Protein AF-0000000075578824 (afdb_homodimer)

Structure (mmCIF, N/CA/C/O backbone):
data_AF-0000000075578824-model_v1
#
loop_
_entity.id
_entity.type
_entity.pdbx_description
1 polymer 'Uncharacterized protein'
#
loop_
_atom_site.group_PDB
_atom_site.id
_atom_site.type_symbol
_atom_site.label_atom_id
_atom_site.label_alt_id
_atom_site.label_comp_id
_atom_site.label_asym_id
_atom_site.label_entity_id
_atom_site.label_seq_id
_atom_site.pdbx_PDB_ins_code
_atom_site.Cartn_x
_atom_site.Cartn_y
_atom_site.Cartn_z
_atom_site.occupancy
_atom_site.B_iso_or_equiv
_atom_site.auth_seq_id
_atom_site.auth_comp_id
_atom_site.auth_asym_id
_atom_site.auth_atom_id
_atom_site.pdbx_PDB_model_num
ATOM 1 N N . MET A 1 1 ? -4.461 -89.188 -67.562 1 53.19 1 MET A N 1
ATOM 2 C CA . MET A 1 1 ? -3.584 -89.188 -66.375 1 53.19 1 MET A CA 1
ATOM 3 C C . MET A 1 1 ? -4.172 -88.25 -65.312 1 53.19 1 MET A C 1
ATOM 5 O O . MET A 1 1 ? -4.199 -88.625 -64.125 1 53.19 1 MET A O 1
ATOM 9 N N . LEU A 1 2 ? -4.672 -87.188 -65.75 1 63.59 2 LEU A N 1
ATOM 10 C CA . LEU A 1 2 ? -5.406 -86.375 -64.75 1 63.59 2 LEU A CA 1
ATOM 11 C C . LEU A 1 2 ? -6.602 -87.188 -64.25 1 63.59 2 LEU A C 1
ATOM 13 O O . LEU A 1 2 ? -6.867 -87.25 -63.031 1 63.59 2 LEU A O 1
ATOM 17 N N . LYS A 1 3 ? -7.289 -88 -65.188 1 67.94 3 LYS A N 1
ATOM 18 C CA . LYS A 1 3 ? -8.43 -88.812 -64.812 1 67.94 3 LYS A CA 1
ATOM 19 C C . LYS A 1 3 ? -7.996 -90 -63.906 1 67.94 3 LYS A C 1
ATOM 21 O O . LYS A 1 3 ? -8.703 -90.375 -62.969 1 67.94 3 LYS A O 1
ATOM 26 N N . SER A 1 4 ? -6.832 -90.375 -64.125 1 65.44 4 SER A N 1
ATOM 27 C CA . SER A 1 4 ? -6.348 -91.5 -63.344 1 65.44 4 SER A CA 1
ATOM 28 C C . SER A 1 4 ? -6.02 -91.062 -61.906 1 65.44 4 SER A C 1
ATOM 30 O O . SER A 1 4 ? -6.273 -91.812 -60.938 1 65.44 4 SER A O 1
ATOM 32 N N . GLU A 1 5 ? -5.461 -89.812 -61.781 1 72.62 5 GLU A N 1
ATOM 33 C CA . GLU A 1 5 ? -5.148 -89.312 -60.438 1 72.62 5 GLU A CA 1
ATOM 34 C C . GLU A 1 5 ? -6.418 -89.062 -59.656 1 72.62 5 GLU A C 1
ATOM 36 O O . GLU A 1 5 ? -6.484 -89.375 -58.469 1 72.62 5 GLU A O 1
ATOM 41 N N . PHE A 1 6 ? -7.422 -88.562 -60.25 1 75.19 6 PHE A N 1
ATOM 42 C CA . PHE A 1 6 ? -8.695 -88.312 -59.594 1 75.19 6 PHE A CA 1
ATOM 43 C C . PHE A 1 6 ? -9.391 -89.625 -59.281 1 75.19 6 PHE A C 1
ATOM 45 O O . PHE A 1 6 ? -10.062 -89.75 -58.25 1 75.19 6 PHE A O 1
ATOM 52 N N . GLN A 1 7 ? -9.109 -90.562 -60.188 1 72.94 7 GLN A N 1
ATOM 53 C CA . GLN A 1 7 ? -9.664 -91.938 -59.969 1 72.94 7 GLN A CA 1
ATOM 54 C C . GLN A 1 7 ? -8.969 -92.625 -58.812 1 72.94 7 GLN A C 1
ATOM 56 O O . GLN A 1 7 ? -9.609 -93.312 -58 1 72.94 7 GLN A O 1
ATOM 61 N N . ASN A 1 8 ? -7.703 -92.375 -58.812 1 72.38 8 ASN A N 1
ATOM 62 C CA . ASN A 1 8 ? -6.953 -92.875 -57.688 1 72.38 8 ASN A CA 1
ATOM 63 C C . ASN A 1 8 ? -7.375 -92.25 -56.375 1 72.38 8 ASN A C 1
ATOM 65 O O . ASN A 1 8 ? -7.473 -92.875 -55.344 1 72.38 8 ASN A O 1
ATOM 69 N N . LEU A 1 9 ? -7.625 -91 -56.438 1 73.38 9 LEU A N 1
ATOM 70 C CA . LEU A 1 9 ? -8.086 -90.25 -55.25 1 73.38 9 LEU A CA 1
ATOM 71 C C . LEU A 1 9 ? -9.469 -90.75 -54.812 1 73.38 9 LEU A C 1
ATOM 73 O O . LEU A 1 9 ? -9.734 -90.875 -53.625 1 73.38 9 LEU A O 1
ATOM 77 N N . LYS A 1 10 ? -10.203 -91 -55.75 1 73.94 10 LYS A N 1
ATOM 78 C CA . LYS A 1 10 ? -11.547 -91.5 -55.438 1 73.94 10 LYS A CA 1
ATOM 79 C C . LYS A 1 10 ? -11.508 -92.875 -54.844 1 73.94 10 LYS A C 1
ATOM 81 O O . LYS A 1 10 ? -12.359 -93.25 -54.031 1 73.94 10 LYS A O 1
ATOM 86 N N . LYS A 1 11 ? -10.523 -93.625 -55.344 1 77.5 11 LYS A N 1
ATOM 87 C CA . LYS A 1 11 ? -10.438 -95 -54.875 1 77.5 11 LYS A CA 1
ATOM 88 C C . LYS A 1 11 ? -9.805 -95.062 -53.469 1 77.5 11 LYS A C 1
ATOM 90 O O . LYS A 1 11 ? -10.055 -96.062 -52.719 1 77.5 11 LYS A O 1
ATOM 95 N N . ASN A 1 12 ? -9.055 -94 -53.25 1 80.25 12 ASN A N 1
ATOM 96 C CA . ASN A 1 12 ? -8.406 -94 -51.938 1 80.25 12 ASN A CA 1
ATOM 97 C C . ASN A 1 12 ? -9.07 -93 -51 1 80.25 12 ASN A C 1
ATOM 99 O O . ASN A 1 12 ? -8.68 -91.875 -50.938 1 80.25 12 ASN A O 1
ATOM 103 N N . LYS A 1 13 ? -10.047 -93.375 -50.312 1 80.69 13 LYS A N 1
ATOM 104 C CA . LYS A 1 13 ? -10.836 -92.562 -49.406 1 80.69 13 LYS A CA 1
ATOM 105 C C . LYS A 1 13 ? -9.945 -91.875 -48.375 1 80.69 13 LYS A C 1
ATOM 107 O O . LYS A 1 13 ? -10.227 -90.75 -47.938 1 80.69 13 LYS A O 1
ATOM 112 N N . PHE A 1 14 ? -8.867 -92.5 -48.125 1 76.88 14 PHE A N 1
ATOM 113 C CA . PHE A 1 14 ? -7.953 -91.938 -47.156 1 76.88 14 PHE A CA 1
ATOM 114 C C . PHE A 1 14 ? -7.285 -90.688 -47.688 1 76.88 14 PHE A C 1
ATOM 116 O O . PHE A 1 14 ? -7.113 -89.688 -46.938 1 76.88 14 PHE A O 1
ATOM 123 N N . LEU A 1 15 ? -7.004 -90.688 -48.906 1 79.81 15 LEU A N 1
ATOM 124 C CA . LEU A 1 15 ? -6.324 -89.5 -49.5 1 79.81 15 LEU A CA 1
ATOM 125 C C . LEU A 1 15 ? -7.258 -88.312 -49.594 1 79.81 15 LEU A C 1
ATOM 127 O O . LEU A 1 15 ? -6.82 -87.188 -49.438 1 79.81 15 LEU A O 1
ATOM 131 N N . ILE A 1 16 ? -8.5 -88.562 -49.75 1 85.31 16 ILE A N 1
ATOM 132 C CA . ILE A 1 16 ? -9.477 -87.438 -49.812 1 85.31 16 ILE A CA 1
ATOM 133 C C . ILE A 1 16 ? -9.633 -86.812 -48.438 1 85.31 16 ILE A C 1
ATOM 135 O O . ILE A 1 16 ? -9.688 -85.625 -48.312 1 85.31 16 ILE A O 1
ATOM 139 N N . VAL A 1 17 ? -9.672 -87.688 -47.406 1 83.06 17 VAL A N 1
ATOM 140 C CA . VAL A 1 17 ? -9.797 -87.188 -46.062 1 83.06 17 VAL A CA 1
ATOM 141 C C . VAL A 1 17 ? -8.555 -86.375 -45.688 1 83.06 17 VAL A C 1
ATOM 143 O O . VAL A 1 17 ? -8.656 -85.312 -45.031 1 83.06 17 VAL A O 1
ATOM 146 N N . LEU A 1 18 ? -7.492 -86.875 -46.125 1 81.38 18 LEU A N 1
ATOM 147 C CA . LEU A 1 18 ? -6.227 -86.188 -45.875 1 81.38 18 LEU A CA 1
ATOM 148 C C . LEU A 1 18 ? -6.203 -84.812 -46.5 1 81.38 18 LEU A C 1
ATOM 150 O O . LEU A 1 18 ? -5.781 -83.875 -45.844 1 81.38 18 LEU A O 1
ATOM 154 N N . ILE A 1 19 ? -6.652 -84.75 -47.688 1 86.56 19 ILE A N 1
ATOM 155 C CA . ILE A 1 19 ? -6.676 -83.438 -48.406 1 86.56 19 ILE A CA 1
ATOM 156 C C . ILE A 1 19 ? -7.609 -82.5 -47.719 1 86.56 19 ILE A C 1
ATOM 158 O O . ILE A 1 19 ? -7.266 -81.312 -47.531 1 86.56 19 ILE A O 1
ATOM 162 N N . ILE A 1 20 ? -8.703 -82.938 -47.219 1 88.56 20 ILE A N 1
ATOM 163 C CA . ILE A 1 20 ? -9.68 -82.062 -46.531 1 88.56 20 ILE A CA 1
ATOM 164 C C . ILE A 1 20 ? -9.109 -81.562 -45.219 1 88.56 20 ILE A C 1
ATOM 166 O O . ILE A 1 20 ? -9.172 -80.375 -44.906 1 88.56 20 ILE A O 1
ATOM 170 N N . VAL A 1 21 ? -8.547 -82.438 -44.531 1 86.31 21 VAL A N 1
ATOM 171 C CA . VAL A 1 21 ? -8.039 -82.125 -43.188 1 86.31 21 VAL A CA 1
ATOM 172 C C . VAL A 1 21 ? -6.867 -81.188 -43.312 1 86.31 21 VAL A C 1
ATOM 174 O O . VAL A 1 21 ? -6.793 -80.188 -42.594 1 86.31 21 VAL A O 1
ATOM 177 N N . LEU A 1 22 ? -6.016 -81.438 -44.25 1 88.56 22 LEU A N 1
ATOM 178 C CA . LEU A 1 22 ? -4.824 -80.562 -44.406 1 88.56 22 LEU A CA 1
ATOM 179 C C . LEU A 1 22 ? -5.18 -79.25 -44.969 1 88.56 22 LEU A C 1
ATOM 181 O O . LEU A 1 22 ? -4.469 -78.25 -44.75 1 88.56 22 LEU A O 1
ATOM 185 N N . SER A 1 23 ? -6.297 -79.188 -45.719 1 93.62 23 SER A N 1
ATOM 186 C CA . SER A 1 23 ? -6.766 -77.938 -46.219 1 93.62 23 SER A CA 1
ATOM 187 C C . SER A 1 23 ? -7.324 -77.062 -45.125 1 93.62 23 SER A C 1
ATOM 189 O O . SER A 1 23 ? -7.391 -75.812 -45.25 1 93.62 23 SER A O 1
ATOM 191 N N . LEU A 1 24 ? -7.605 -77.625 -43.969 1 94.12 24 LEU A N 1
ATOM 192 C CA . LEU A 1 24 ? -8.219 -76.875 -42.844 1 94.12 24 LEU A CA 1
ATOM 193 C C . LEU A 1 24 ? -7.16 -76.375 -41.875 1 94.12 24 LEU A C 1
ATOM 195 O O . LEU A 1 24 ? -7.441 -75.562 -41 1 94.12 24 LEU A O 1
ATOM 199 N N . VAL A 1 25 ? -5.988 -76.812 -42.031 1 91.25 25 VAL A N 1
ATOM 200 C CA . VAL A 1 25 ? -4.934 -76.562 -41.062 1 91.25 25 VAL A CA 1
ATOM 201 C C . VAL A 1 25 ? -4.711 -75.062 -40.938 1 91.25 25 VAL A C 1
ATOM 203 O O . VAL A 1 25 ? -4.766 -74.5 -39.812 1 91.25 25 VAL A O 1
ATOM 206 N N . PRO A 1 26 ? -4.578 -74.312 -42.062 1 95.88 26 PRO A N 1
ATOM 207 C CA . PRO A 1 26 ? -4.391 -72.875 -41.906 1 95.88 26 PRO A CA 1
ATOM 208 C C . PRO A 1 26 ? -5.602 -72.188 -41.281 1 95.88 26 PRO A C 1
ATOM 210 O O . PRO A 1 26 ? -5.449 -71.25 -40.469 1 95.88 26 PRO A O 1
ATOM 213 N N . THR A 1 27 ? -6.75 -72.688 -41.625 1 97.19 27 THR A N 1
ATOM 214 C CA . THR A 1 27 ? -7.988 -72.125 -41.125 1 97.19 27 THR A CA 1
ATOM 215 C C . THR A 1 27 ? -8.086 -72.25 -39.625 1 97.19 27 THR A C 1
ATOM 217 O O . THR A 1 27 ? -8.422 -71.312 -38.906 1 97.19 27 THR A O 1
ATOM 220 N N . LEU A 1 28 ? -7.777 -73.375 -39.125 1 95.5 28 LEU A N 1
ATOM 221 C CA . LEU A 1 28 ? -7.855 -73.625 -37.688 1 95.5 28 LEU A CA 1
ATOM 222 C C . LEU A 1 28 ? -6.84 -72.75 -36.938 1 95.5 28 LEU A C 1
ATOM 224 O O . LEU A 1 28 ? -7.164 -72.188 -35.906 1 95.5 28 LEU A O 1
ATOM 228 N N . TYR A 1 29 ? -5.684 -72.688 -37.469 1 94.06 29 TYR A N 1
ATOM 229 C CA . TYR A 1 29 ? -4.641 -71.875 -36.781 1 94.06 29 TYR A CA 1
ATOM 230 C C . TYR A 1 29 ? -4.984 -70.438 -36.781 1 94.06 29 TYR A C 1
ATOM 232 O O . TYR A 1 29 ? -4.965 -69.75 -35.719 1 94.06 29 TYR A O 1
ATOM 240 N N . THR A 1 30 ? -5.363 -69.875 -37.906 1 96.94 30 THR A N 1
ATOM 241 C CA . THR A 1 30 ? -5.621 -68.438 -38 1 96.94 30 THR A CA 1
ATOM 242 C C . THR A 1 30 ? -6.836 -68.062 -37.156 1 96.94 30 THR A C 1
ATOM 244 O O . THR A 1 30 ? -6.773 -67.125 -36.344 1 96.94 30 THR A O 1
ATOM 247 N N . THR A 1 31 ? -7.891 -68.875 -37.281 1 96.69 31 THR A N 1
ATOM 248 C CA . THR A 1 31 ? -9.148 -68.5 -36.656 1 96.69 31 THR A CA 1
ATOM 249 C C . THR A 1 31 ? -9.07 -68.688 -35.125 1 96.69 31 THR A C 1
ATOM 251 O O . THR A 1 31 ? -9.453 -67.75 -34.375 1 96.69 31 THR A O 1
ATOM 254 N N . ILE A 1 32 ? -8.492 -69.75 -34.656 1 95.25 32 ILE A N 1
ATOM 255 C CA . ILE A 1 32 ? -8.477 -70 -33.25 1 95.25 32 ILE A CA 1
ATOM 256 C C . ILE A 1 32 ? -7.41 -69.188 -32.562 1 95.25 32 ILE A C 1
ATOM 258 O O . ILE A 1 32 ? -7.691 -68.5 -31.547 1 95.25 32 ILE A O 1
ATOM 262 N N . PHE A 1 33 ? -6.254 -69.062 -33.062 1 93.88 33 PHE A N 1
ATOM 263 C CA . PHE A 1 33 ? -5.168 -68.375 -32.406 1 93.88 33 PHE A CA 1
ATOM 264 C C . PHE A 1 33 ? -5.445 -66.875 -32.375 1 93.88 33 PHE A C 1
ATOM 266 O O . PHE A 1 33 ? -5.32 -66.188 -31.344 1 93.88 33 PHE A O 1
ATOM 273 N N . LEU A 1 34 ? -5.848 -66.312 -33.531 1 95.75 34 LEU A N 1
ATOM 274 C CA . LEU A 1 34 ? -6.094 -64.875 -33.562 1 95.75 34 LEU A CA 1
ATOM 275 C C . LEU A 1 34 ? -7.25 -64.5 -32.656 1 95.75 34 LEU A C 1
ATOM 277 O O . LEU A 1 34 ? -7.246 -63.438 -32.062 1 95.75 34 LEU A O 1
ATOM 281 N N . SER A 1 35 ? -8.211 -65.375 -32.531 1 95.06 35 SER A N 1
ATOM 282 C CA . SER A 1 35 ? -9.32 -65.125 -31.609 1 95.06 35 SER A CA 1
ATOM 283 C C . SER A 1 35 ? -8.828 -64.938 -30.172 1 95.06 35 SER A C 1
ATOM 285 O O . SER A 1 35 ? -9.391 -64.125 -29.422 1 95.06 35 SER A O 1
ATOM 287 N N . SER A 1 36 ? -7.793 -65.562 -29.797 1 93.94 36 SER A N 1
ATOM 288 C CA . SER A 1 36 ? -7.27 -65.5 -28.438 1 93.94 36 SER A CA 1
ATOM 289 C C . SER A 1 36 ? -6.531 -64.188 -28.156 1 93.94 36 SER A C 1
ATOM 291 O O . SER A 1 36 ? -6.422 -63.781 -27.016 1 93.94 36 SER A O 1
ATOM 293 N N . VAL A 1 37 ? -6.023 -63.562 -29.188 1 93.69 37 VAL A N 1
ATOM 294 C CA . VAL A 1 37 ? -5.266 -62.344 -29.016 1 93.69 37 VAL A CA 1
ATOM 295 C C . VAL A 1 37 ? -5.938 -61.219 -29.797 1 93.69 37 VAL A C 1
ATOM 297 O O . VAL A 1 37 ? -5.27 -60.25 -30.234 1 93.69 37 VAL A O 1
ATOM 300 N N . TRP A 1 38 ? -7.242 -61.25 -29.953 1 93.81 38 TRP A N 1
ATOM 301 C CA . TRP A 1 38 ? -7.961 -60.375 -30.875 1 93.81 38 TRP A CA 1
ATOM 302 C C . TRP A 1 38 ? -7.957 -58.938 -30.359 1 93.81 38 TRP A C 1
ATOM 304 O O . TRP A 1 38 ? -7.754 -58 -31.141 1 93.81 38 TRP A O 1
ATOM 314 N N . ASP A 1 39 ? -8.125 -58.719 -29.031 1 92.25 39 ASP A N 1
ATOM 315 C CA . ASP A 1 39 ? -8.266 -57.344 -28.594 1 92.25 39 ASP A CA 1
ATOM 316 C C . ASP A 1 39 ? -7.805 -57.156 -27.156 1 92.25 39 ASP A C 1
ATOM 318 O O . ASP A 1 39 ? -8.547 -56.625 -26.312 1 92.25 39 ASP A O 1
ATOM 322 N N . PRO A 1 40 ? -6.598 -57.438 -26.844 1 91.06 40 PRO A N 1
ATOM 323 C CA . PRO A 1 40 ? -6.117 -57.312 -25.469 1 91.06 40 PRO A CA 1
ATOM 324 C C . PRO A 1 40 ? -6.039 -55.844 -25.016 1 91.06 40 PRO A C 1
ATOM 326 O O . PRO A 1 40 ? -6.297 -55.562 -23.844 1 91.06 40 PRO A O 1
ATOM 329 N N . TYR A 1 41 ? -5.832 -54.938 -25.906 1 88.38 41 TYR A N 1
ATOM 330 C CA . TYR A 1 41 ? -5.66 -53.531 -25.547 1 88.38 41 TYR A CA 1
ATOM 331 C C . TYR A 1 41 ? -6.98 -52.906 -25.109 1 88.38 41 TYR A C 1
ATOM 333 O O . TYR A 1 41 ? -7.012 -52.094 -24.188 1 88.38 41 TYR A O 1
ATOM 341 N N . SER A 1 42 ? -8.055 -53.281 -25.766 1 89.19 42 SER A N 1
ATOM 342 C CA . SER A 1 42 ? -9.359 -52.75 -25.375 1 89.19 42 SER A CA 1
ATOM 343 C C . SER A 1 42 ? -9.836 -53.344 -24.062 1 89.19 42 SER A C 1
ATOM 345 O O . SER A 1 42 ? -10.711 -52.781 -23.406 1 89.19 42 SER A O 1
ATOM 347 N N . LYS A 1 43 ? -9.211 -54.406 -23.625 1 91.31 43 LYS A N 1
ATOM 348 C CA . LYS A 1 43 ? -9.625 -55.094 -22.391 1 91.31 43 LYS A CA 1
ATOM 349 C C . LYS A 1 43 ? -8.664 -54.781 -21.25 1 91.31 43 LYS A C 1
ATOM 351 O O . LYS A 1 43 ? -8.695 -55.469 -20.219 1 91.31 43 LYS A O 1
ATOM 356 N N . ILE A 1 44 ? -7.887 -53.812 -21.422 1 90.81 44 ILE A N 1
ATOM 357 C CA . ILE A 1 44 ? -6.871 -53.469 -20.438 1 90.81 44 ILE A CA 1
ATOM 358 C C . ILE A 1 44 ? -7.539 -53.094 -19.109 1 90.81 44 ILE A C 1
ATOM 360 O O . ILE A 1 44 ? -6.961 -53.281 -18.047 1 90.81 44 ILE A O 1
ATOM 364 N N . SER A 1 45 ? -8.773 -52.625 -19.125 1 92.12 45 SER A N 1
ATOM 365 C CA . SER A 1 45 ? -9.531 -52.281 -17.922 1 92.12 45 SER A CA 1
ATOM 366 C C . SER A 1 45 ? -9.805 -53.5 -17.062 1 92.12 45 SER A C 1
ATOM 368 O O . SER A 1 45 ? -10.211 -53.375 -15.906 1 92.12 45 SER A O 1
ATOM 370 N N . GLN A 1 46 ? -9.523 -54.656 -17.641 1 92.88 46 GLN A N 1
ATOM 371 C CA . GLN A 1 46 ? -9.766 -55.906 -16.906 1 92.88 46 GLN A CA 1
ATOM 372 C C . GLN A 1 46 ? -8.477 -56.438 -16.281 1 92.88 46 GLN A C 1
ATOM 374 O O . GLN A 1 46 ? -8.477 -57.469 -15.656 1 92.88 46 GLN A O 1
ATOM 379 N N . LEU A 1 47 ? -7.418 -55.719 -16.453 1 94.44 47 LEU A N 1
ATOM 380 C CA . LEU A 1 47 ? -6.152 -56.094 -15.859 1 94.44 47 LEU A CA 1
ATOM 381 C C . LEU A 1 47 ? -6.156 -55.844 -14.359 1 94.44 47 LEU A C 1
ATOM 383 O O . LEU A 1 47 ? -6.176 -54.688 -13.93 1 94.44 47 LEU A O 1
ATOM 387 N N . PRO A 1 48 ? -6.094 -56.812 -13.539 1 95.5 48 PRO A N 1
ATOM 388 C CA . PRO A 1 48 ? -6.238 -56.625 -12.094 1 95.5 48 PRO A CA 1
ATOM 389 C C . PRO A 1 48 ? -5.016 -55.969 -11.469 1 95.5 48 PRO A C 1
ATOM 391 O O . PRO A 1 48 ? -3.889 -56.406 -11.672 1 95.5 48 PRO A O 1
ATOM 394 N N . VAL A 1 49 ? -5.242 -54.906 -10.727 1 96.44 49 VAL A N 1
ATOM 395 C CA . VAL A 1 49 ? -4.227 -54.156 -10 1 96.44 49 VAL A CA 1
ATOM 396 C C . VAL A 1 49 ? -4.703 -53.906 -8.57 1 96.44 49 VAL A C 1
ATOM 398 O O . VAL A 1 49 ? -5.859 -53.531 -8.352 1 96.44 49 VAL A O 1
ATOM 401 N N . ALA A 1 50 ? -3.863 -54.156 -7.566 1 97.44 50 ALA A N 1
ATOM 402 C CA . ALA A 1 50 ? -4.211 -53.875 -6.176 1 97.44 50 ALA A CA 1
ATOM 403 C C . ALA A 1 50 ? -3.934 -52.438 -5.816 1 97.44 50 ALA A C 1
ATOM 405 O O . ALA A 1 50 ? -2.857 -51.906 -6.117 1 97.44 50 ALA A O 1
ATOM 406 N N . LEU A 1 51 ? -4.906 -51.781 -5.25 1 97.31 51 LEU A N 1
ATOM 407 C CA . LEU A 1 51 ? -4.781 -50.406 -4.785 1 97.31 51 LEU A CA 1
ATOM 408 C C . LEU A 1 51 ? -4.781 -50.344 -3.262 1 97.31 51 LEU A C 1
ATOM 410 O O . LEU A 1 51 ? -5.742 -50.781 -2.619 1 97.31 51 LEU A O 1
ATOM 414 N N . VAL A 1 52 ? -3.668 -49.875 -2.701 1 98 52 VAL A N 1
ATOM 415 C CA . VAL A 1 52 ? -3.531 -49.688 -1.259 1 98 52 VAL A CA 1
ATOM 416 C C . VAL A 1 52 ? -3.52 -48.219 -0.923 1 98 52 VAL A C 1
ATOM 418 O O . VAL A 1 52 ? -2.564 -47.5 -1.25 1 98 52 VAL A O 1
ATOM 421 N N . ASN A 1 53 ? -4.555 -47.719 -0.282 1 97.69 53 ASN A N 1
ATOM 422 C CA . ASN A 1 53 ? -4.633 -46.312 0.126 1 97.69 53 ASN A CA 1
ATOM 423 C C . ASN A 1 53 ? -4.398 -46.156 1.626 1 97.69 53 ASN A C 1
ATOM 425 O O . ASN A 1 53 ? -5.262 -46.5 2.434 1 97.69 53 ASN A O 1
ATOM 429 N N . GLU A 1 54 ? -3.262 -45.625 2.008 1 97.62 54 GLU A N 1
ATOM 430 C CA . GLU A 1 54 ? -2.926 -45.375 3.406 1 97.62 54 GLU A CA 1
ATOM 431 C C . GLU A 1 54 ? -2.9 -43.906 3.715 1 97.62 54 GLU A C 1
ATOM 433 O O . GLU A 1 54 ? -2.506 -43.5 4.809 1 97.62 54 GLU A O 1
ATOM 438 N N . ASP A 1 55 ? -3.33 -43.094 2.781 1 97 55 ASP A N 1
ATOM 439 C CA . ASP A 1 55 ? -3.24 -41.656 2.883 1 97 55 ASP A CA 1
ATOM 440 C C . ASP A 1 55 ? -4.102 -41.125 4.031 1 97 55 ASP A C 1
ATOM 442 O O . ASP A 1 55 ? -5.188 -41.656 4.289 1 97 55 ASP A O 1
ATOM 446 N N . LYS A 1 56 ? -3.619 -40.062 4.707 1 96.31 56 LYS A N 1
ATOM 447 C CA . LYS A 1 56 ? -4.367 -39.375 5.738 1 96.31 56 LYS A CA 1
ATOM 448 C C . LYS A 1 56 ? -4.684 -37.938 5.305 1 96.31 56 LYS A C 1
ATOM 450 O O . LYS A 1 56 ? -3.861 -37.281 4.664 1 96.31 56 LYS A O 1
ATOM 455 N N . THR A 1 57 ? -5.883 -37.531 5.68 1 93 57 THR A N 1
ATOM 456 C CA . THR A 1 57 ? -6.297 -36.188 5.363 1 93 57 THR A CA 1
ATOM 457 C C . THR A 1 57 ? -5.434 -35.156 6.105 1 93 57 THR A C 1
ATOM 459 O O . THR A 1 57 ? -4.879 -35.469 7.164 1 93 57 THR A O 1
ATOM 462 N N . CYS A 1 58 ? -5.242 -34.031 5.48 1 91.44 58 CYS A N 1
ATOM 463 C CA . CYS A 1 58 ? -4.469 -32.969 6.098 1 91.44 58 CYS A CA 1
ATOM 464 C C . CYS A 1 58 ? -5.09 -31.609 5.805 1 91.44 58 CYS A C 1
ATOM 466 O O . CYS A 1 58 ? -5.793 -31.438 4.805 1 91.44 58 CYS A O 1
ATOM 468 N N . ASP A 1 59 ? -4.969 -30.672 6.715 1 88.25 59 ASP A N 1
ATOM 469 C CA . ASP A 1 59 ? -5.434 -29.312 6.508 1 88.25 59 ASP A CA 1
ATOM 470 C C . ASP A 1 59 ? -4.34 -28.438 5.883 1 88.25 59 ASP A C 1
ATOM 472 O O . ASP A 1 59 ? -3.176 -28.531 6.277 1 88.25 59 ASP A O 1
ATOM 476 N N . TYR A 1 60 ? -4.66 -27.703 4.758 1 82 60 TYR A N 1
ATOM 477 C CA . TYR A 1 60 ? -3.771 -26.734 4.113 1 82 60 TYR A CA 1
ATOM 478 C C . TYR A 1 60 ? -4.465 -25.406 3.922 1 82 60 TYR A C 1
ATOM 480 O O . TYR A 1 60 ? -5.234 -25.219 2.977 1 82 60 TYR A O 1
ATOM 488 N N . ASN A 1 61 ? -4.098 -24.422 4.754 1 76.56 61 ASN A N 1
ATOM 489 C CA . ASN A 1 61 ? -4.621 -23.062 4.699 1 76.56 61 ASN A CA 1
ATOM 490 C C . ASN A 1 61 ? -6.148 -23.047 4.68 1 76.56 61 ASN A C 1
ATOM 492 O O . ASN A 1 61 ? -6.754 -22.406 3.824 1 76.56 61 ASN A O 1
ATOM 496 N N . GLY A 1 62 ? -6.836 -23.969 5.48 1 79.12 62 GLY A N 1
ATOM 497 C CA . GLY A 1 62 ? -8.281 -23.984 5.613 1 79.12 62 GLY A CA 1
ATOM 498 C C . GLY A 1 62 ? -8.961 -24.953 4.664 1 79.12 62 GLY A C 1
ATOM 499 O O . GLY A 1 62 ? -10.172 -25.141 4.719 1 79.12 62 GLY A O 1
ATOM 500 N N . THR A 1 63 ? -8.195 -25.469 3.721 1 78.69 63 THR A N 1
ATOM 501 C CA . THR A 1 63 ? -8.75 -26.453 2.803 1 78.69 63 THR A CA 1
ATOM 502 C C . THR A 1 63 ? -8.32 -27.859 3.209 1 78.69 63 THR A C 1
ATOM 504 O O . THR A 1 63 ? -7.133 -28.109 3.443 1 78.69 63 THR A O 1
ATOM 507 N N . THR A 1 64 ? -9.258 -28.703 3.395 1 88.94 64 THR A N 1
ATOM 508 C CA . THR A 1 64 ? -8.961 -30.094 3.713 1 88.94 64 THR A CA 1
ATOM 509 C C . THR A 1 64 ? -8.484 -30.844 2.469 1 88.94 64 THR A C 1
ATOM 511 O O . THR A 1 64 ? -9.188 -30.891 1.459 1 88.94 64 THR A O 1
ATOM 514 N N . LEU A 1 65 ? -7.23 -31.344 2.514 1 89.12 65 LEU A N 1
ATOM 515 C CA . LEU A 1 65 ? -6.672 -32.125 1.423 1 89.12 65 LEU A CA 1
ATOM 516 C C . LEU A 1 65 ? -6.891 -33.625 1.661 1 89.12 65 LEU A C 1
ATOM 518 O O . LEU A 1 65 ? -6.434 -34.188 2.666 1 89.12 65 LEU A O 1
ATOM 522 N N . LYS A 1 66 ? -7.688 -34.219 0.851 1 95.56 66 LYS A N 1
ATOM 523 C CA . LYS A 1 66 ? -7.945 -35.656 0.873 1 95.56 66 LYS A CA 1
ATOM 524 C C . LYS A 1 66 ? -7.625 -36.281 -0.476 1 95.56 66 LYS A C 1
ATOM 526 O O . LYS A 1 66 ? -8.477 -36.938 -1.07 1 95.56 66 LYS A O 1
ATOM 531 N N . ILE A 1 67 ? -6.387 -36.156 -0.888 1 93.06 67 ILE A N 1
ATOM 532 C CA . ILE A 1 67 ? -5.984 -36.469 -2.254 1 93.06 67 ILE A CA 1
ATOM 533 C C . ILE A 1 67 ? -6.027 -38 -2.463 1 93.06 67 ILE A C 1
ATOM 535 O O . ILE A 1 67 ? -6.473 -38.469 -3.51 1 93.06 67 ILE A O 1
ATOM 539 N N . GLY A 1 68 ? -5.59 -38.75 -1.476 1 95.12 68 GLY A N 1
ATOM 540 C CA . GLY A 1 68 ? -5.633 -40.219 -1.584 1 95.12 68 GLY A CA 1
ATOM 541 C C . GLY A 1 68 ? -7.039 -40.75 -1.744 1 95.12 68 GLY A C 1
ATOM 542 O O . GLY A 1 68 ? -7.281 -41.625 -2.576 1 95.12 68 GLY A O 1
ATOM 543 N N . GLU A 1 69 ? -7.91 -40.25 -0.961 1 95 69 GLU A N 1
ATOM 544 C CA . GLU A 1 69 ? -9.312 -40.656 -1.042 1 95 69 GLU A CA 1
ATOM 545 C C . GLU A 1 69 ? -9.914 -40.281 -2.393 1 95 69 GLU A C 1
ATOM 547 O O . GLU A 1 69 ? -10.633 -41.062 -2.998 1 95 69 GLU A O 1
ATOM 552 N N . GLU A 1 70 ? -9.672 -39.125 -2.838 1 91.94 70 GLU A N 1
ATOM 553 C CA . GLU A 1 70 ? -10.195 -38.656 -4.121 1 91.94 70 GLU A CA 1
ATOM 554 C C . GLU A 1 70 ? -9.625 -39.469 -5.273 1 91.94 70 GLU A C 1
ATOM 556 O O . GLU A 1 70 ? -10.352 -39.812 -6.215 1 91.94 70 GLU A O 1
ATOM 561 N N . LEU A 1 71 ? -8.375 -39.688 -5.168 1 92.25 71 LEU A N 1
ATOM 562 C CA . LEU A 1 71 ? -7.738 -40.531 -6.188 1 92.25 71 LEU A CA 1
ATOM 563 C C . LEU A 1 71 ? -8.352 -41.938 -6.215 1 92.25 71 LEU A C 1
ATOM 565 O O . LEU A 1 71 ? -8.68 -42.438 -7.289 1 92.25 71 LEU A O 1
ATOM 569 N N . THR A 1 72 ? -8.523 -42.5 -5.047 1 95.38 72 THR A N 1
ATOM 570 C CA . THR A 1 72 ? -9.125 -43.812 -4.945 1 95.38 72 THR A CA 1
ATOM 571 C C . THR A 1 72 ? -10.508 -43.844 -5.582 1 95.38 72 THR A C 1
ATOM 573 O O . THR A 1 72 ? -10.828 -44.719 -6.379 1 95.38 72 THR A O 1
ATOM 576 N N . LYS A 1 73 ? -11.297 -42.875 -5.285 1 93.44 73 LYS A N 1
ATOM 577 C CA . LYS A 1 73 ? -12.641 -42.781 -5.844 1 93.44 73 LYS A CA 1
ATOM 578 C C . LYS A 1 73 ? -12.602 -42.625 -7.363 1 93.44 73 LYS A C 1
ATOM 580 O O . LYS A 1 73 ? -13.375 -43.25 -8.07 1 93.44 73 LYS A O 1
ATOM 585 N N . THR A 1 74 ? -11.719 -41.812 -7.871 1 90.19 74 THR A N 1
ATOM 586 C CA . THR A 1 74 ? -11.578 -41.594 -9.305 1 90.19 74 THR A CA 1
ATOM 587 C C . THR A 1 74 ? -11.18 -42.875 -10.023 1 90.19 74 THR A C 1
ATOM 589 O O . THR A 1 74 ? -11.734 -43.219 -11.07 1 90.19 74 THR A O 1
ATOM 592 N N . LEU A 1 75 ? -10.227 -43.562 -9.438 1 91.44 75 LEU A N 1
ATOM 593 C CA . LEU A 1 75 ? -9.727 -44.812 -10.055 1 91.44 75 LEU A CA 1
ATOM 594 C C . LEU A 1 75 ? -10.797 -45.875 -10.055 1 91.44 75 LEU A C 1
ATOM 596 O O . LEU A 1 75 ? -10.891 -46.656 -11.008 1 91.44 75 LEU A O 1
ATOM 600 N N . GLU A 1 76 ? -11.617 -45.906 -9.07 1 90.25 76 GLU A N 1
ATOM 601 C CA . GLU A 1 76 ? -12.711 -46.844 -8.984 1 90.25 76 GLU A CA 1
ATOM 602 C C . GLU A 1 76 ? -13.828 -46.5 -9.961 1 90.25 76 GLU A C 1
ATOM 604 O O . GLU A 1 76 ? -14.523 -47.406 -10.461 1 90.25 76 GLU A O 1
ATOM 609 N N . THR A 1 77 ? -14.008 -45.25 -10.273 1 90.12 77 THR A N 1
ATOM 610 C CA . THR A 1 77 ? -15.086 -44.781 -11.148 1 90.12 77 THR A CA 1
ATOM 611 C C . THR A 1 77 ? -14.672 -44.906 -12.609 1 90.12 77 THR A C 1
ATOM 613 O O . THR A 1 77 ? -15.422 -45.406 -13.438 1 90.12 77 THR A O 1
ATOM 616 N N . GLU A 1 78 ? -13.406 -44.406 -12.922 1 88.06 78 GLU A N 1
ATOM 617 C CA . GLU A 1 78 ? -12.961 -44.344 -14.312 1 88.06 78 GLU A CA 1
ATOM 618 C C . GLU A 1 78 ? -12.445 -45.719 -14.766 1 88.06 78 GLU A C 1
ATOM 620 O O . GLU A 1 78 ? -12.477 -46.031 -15.953 1 88.06 78 GLU A O 1
ATOM 625 N N . LYS A 1 79 ? -11.914 -46.438 -13.875 1 90.69 79 LYS A N 1
ATOM 626 C CA . LYS A 1 79 ? -11.461 -47.812 -14.078 1 90.69 79 LYS A CA 1
ATOM 627 C C . LYS A 1 79 ? -10.516 -47.938 -15.266 1 90.69 79 LYS A C 1
ATOM 629 O O . LYS A 1 79 ? -10.734 -48.75 -16.172 1 90.69 79 LYS A O 1
ATOM 634 N N . PRO A 1 80 ? -9.422 -47.094 -15.258 1 89 80 PRO A N 1
ATOM 635 C CA . PRO A 1 80 ? -8.43 -47.281 -16.312 1 89 80 PRO A CA 1
ATOM 636 C C . PRO A 1 80 ? -7.777 -48.656 -16.281 1 89 80 PRO A C 1
ATOM 638 O O . PRO A 1 80 ? -7.277 -49.156 -17.297 1 89 80 PRO A O 1
ATOM 641 N N . LEU A 1 81 ? -7.738 -49.312 -15.188 1 93.38 81 LEU A N 1
ATOM 642 C CA . LEU A 1 81 ? -7.383 -50.688 -14.883 1 93.38 81 LEU A CA 1
ATOM 643 C C . LEU A 1 81 ? -8.375 -51.312 -13.898 1 93.38 81 LEU A C 1
ATOM 645 O O . LEU A 1 81 ? -9.266 -50.594 -13.398 1 93.38 81 LEU A O 1
ATOM 649 N N . ALA A 1 82 ? -8.25 -52.594 -13.734 1 94.06 82 ALA A N 1
ATOM 650 C CA . ALA A 1 82 ? -9.148 -53.219 -12.766 1 94.06 82 ALA A CA 1
ATOM 651 C C . ALA A 1 82 ? -8.602 -53.094 -11.352 1 94.06 82 ALA A C 1
ATOM 653 O O . ALA A 1 82 ? -8.141 -54.062 -10.773 1 94.06 82 ALA A O 1
ATOM 654 N N . PHE A 1 83 ? -8.812 -51.938 -10.82 1 94.62 83 PHE A N 1
ATOM 655 C CA . PHE A 1 83 ? -8.312 -51.625 -9.477 1 94.62 83 PHE A CA 1
ATOM 656 C C . PHE A 1 83 ? -9.172 -52.312 -8.414 1 94.62 83 PHE A C 1
ATOM 658 O O . PHE A 1 83 ? -10.406 -52.219 -8.469 1 94.62 83 PHE A O 1
ATOM 665 N N . VAL A 1 84 ? -8.539 -52.938 -7.477 1 95.75 84 VAL A N 1
ATOM 666 C CA . VAL A 1 84 ? -9.203 -53.531 -6.312 1 95.75 84 VAL A CA 1
ATOM 667 C C . VAL A 1 84 ? -8.594 -52.969 -5.035 1 95.75 84 VAL A C 1
ATOM 669 O O . VAL A 1 84 ? -7.402 -53.156 -4.766 1 95.75 84 VAL A O 1
ATOM 672 N N . SER A 1 85 ? -9.375 -52.312 -4.293 1 96.5 85 SER A N 1
ATOM 673 C CA . SER A 1 85 ? -8.906 -51.719 -3.043 1 96.5 85 SER A CA 1
ATOM 674 C C . SER A 1 85 ? -8.734 -52.812 -1.964 1 96.5 85 SER A C 1
ATOM 676 O O . SER A 1 85 ? -9.703 -53.469 -1.583 1 96.5 85 SER A O 1
ATOM 678 N N . VAL A 1 86 ? -7.523 -52.969 -1.559 1 97.38 86 VAL A N 1
ATOM 679 C CA . VAL A 1 86 ? -7.215 -53.969 -0.534 1 97.38 86 VAL A CA 1
ATOM 680 C C . VAL A 1 86 ? -6.168 -53.406 0.427 1 97.38 86 VAL A C 1
ATOM 682 O O . VAL A 1 86 ? -5.637 -52.312 0.21 1 97.38 86 VAL A O 1
ATOM 685 N N . ASP A 1 87 ? -5.91 -54.094 1.576 1 96.62 87 ASP A N 1
ATOM 686 C CA . ASP A 1 87 ? -4.836 -53.688 2.471 1 96.62 87 ASP A CA 1
ATOM 687 C C . ASP A 1 87 ? -3.48 -54.188 1.967 1 96.62 87 ASP A C 1
ATOM 689 O O . ASP A 1 87 ? -3.412 -54.906 0.98 1 96.62 87 ASP A O 1
ATOM 693 N N . ALA A 1 88 ? -2.445 -53.688 2.52 1 96.75 88 ALA A N 1
ATOM 694 C CA . ALA A 1 88 ? -1.085 -53.969 2.068 1 96.75 88 ALA A CA 1
ATOM 695 C C . ALA A 1 88 ? -0.801 -55.469 2.074 1 96.75 88 ALA A C 1
ATOM 697 O O . ALA A 1 88 ? -0.164 -56 1.156 1 96.75 88 ALA A O 1
ATOM 698 N N . GLN A 1 89 ? -1.311 -56.188 3.049 1 96.94 89 GLN A N 1
ATOM 699 C CA . GLN A 1 89 ? -1.067 -57.625 3.17 1 96.94 89 GLN A CA 1
ATOM 700 C C . GLN A 1 89 ? -1.771 -58.375 2.059 1 96.94 89 GLN A C 1
ATOM 702 O O . GLN A 1 89 ? -1.171 -59.25 1.426 1 96.94 89 GLN A O 1
ATOM 707 N N . ALA A 1 90 ? -2.961 -58.094 1.849 1 97.5 90 ALA A N 1
ATOM 708 C CA . ALA A 1 90 ? -3.721 -58.719 0.78 1 97.5 90 ALA A CA 1
ATOM 709 C C . ALA A 1 90 ? -3.113 -58.438 -0.585 1 97.5 90 ALA A C 1
ATOM 711 O O . ALA A 1 90 ? -3.094 -59.281 -1.47 1 97.5 90 ALA A O 1
ATOM 712 N N . ALA A 1 91 ? -2.668 -57.188 -0.748 1 97.44 91 ALA A N 1
ATOM 713 C CA . ALA A 1 91 ? -2.033 -56.812 -2.002 1 97.44 91 ALA A CA 1
ATOM 714 C C . ALA A 1 91 ? -0.785 -57.625 -2.273 1 97.44 91 ALA A C 1
ATOM 716 O O . ALA A 1 91 ? -0.609 -58.156 -3.375 1 97.44 91 ALA A O 1
ATOM 717 N N . GLN A 1 92 ? 0.063 -57.781 -1.248 1 96.19 92 GLN A N 1
ATOM 718 C CA . GLN A 1 92 ? 1.301 -58.562 -1.395 1 96.19 92 GLN A CA 1
ATOM 719 C C . GLN A 1 92 ? 1.014 -60.031 -1.689 1 96.19 92 GLN A C 1
ATOM 721 O O . GLN A 1 92 ? 1.679 -60.625 -2.529 1 96.19 92 GLN A O 1
ATOM 726 N N . LYS A 1 93 ? 0.066 -60.562 -1.021 1 96.31 93 LYS A N 1
ATOM 727 C CA . LYS A 1 93 ? -0.333 -61.969 -1.271 1 96.31 93 LYS A CA 1
ATOM 728 C C . LYS A 1 93 ? -0.864 -62.125 -2.691 1 96.31 93 LYS A C 1
ATOM 730 O O . LYS A 1 93 ? -0.526 -63.094 -3.373 1 96.31 93 LYS A O 1
ATOM 735 N N . GLY A 1 94 ? -1.701 -61.188 -3.1 1 96.56 94 GLY A N 1
ATOM 736 C CA . GLY A 1 94 ? -2.266 -61.25 -4.438 1 96.56 94 GLY A CA 1
ATOM 737 C C . GLY A 1 94 ? -1.221 -61.156 -5.531 1 96.56 94 GLY A C 1
ATOM 738 O O . GLY A 1 94 ? -1.341 -61.781 -6.578 1 96.56 94 GLY A O 1
ATOM 739 N N . LEU A 1 95 ? -0.2 -60.25 -5.289 1 95.94 95 LEU A N 1
ATOM 740 C CA . LEU A 1 95 ? 0.892 -60.156 -6.25 1 95.94 95 LEU A CA 1
ATOM 741 C C . LEU A 1 95 ? 1.687 -61.438 -6.32 1 95.94 95 LEU A C 1
ATOM 743 O O . LEU A 1 95 ? 2.016 -61.938 -7.41 1 95.94 95 LEU A O 1
ATOM 747 N N . LYS A 1 96 ? 1.911 -62.094 -5.211 1 93.5 96 LYS A N 1
ATOM 748 C CA . LYS A 1 96 ? 2.645 -63.344 -5.109 1 93.5 96 LYS A CA 1
ATOM 749 C C . LYS A 1 96 ? 1.896 -64.5 -5.812 1 93.5 96 LYS A C 1
ATOM 751 O O . LYS A 1 96 ? 2.504 -65.312 -6.52 1 93.5 96 LYS A O 1
ATOM 756 N N . ASP A 1 97 ? 0.601 -64.5 -5.68 1 92.12 97 ASP A N 1
ATOM 757 C CA . ASP A 1 97 ? -0.231 -65.625 -6.191 1 92.12 97 ASP A CA 1
ATOM 758 C C . ASP A 1 97 ? -0.597 -65.375 -7.656 1 92.12 97 ASP A C 1
ATOM 760 O O . ASP A 1 97 ? -1.222 -66.25 -8.289 1 92.12 97 ASP A O 1
ATOM 764 N N . GLY A 1 98 ? -0.248 -64.188 -8.172 1 90 98 GLY A N 1
ATOM 765 C CA . GLY A 1 98 ? -0.545 -63.906 -9.562 1 90 98 GLY A CA 1
ATOM 766 C C . GLY A 1 98 ? -1.946 -63.344 -9.766 1 90 98 GLY A C 1
ATOM 767 O O . GLY A 1 98 ? -2.445 -63.312 -10.898 1 90 98 GLY A O 1
ATOM 768 N N . ASP A 1 99 ? -2.584 -62.969 -8.664 1 93.5 99 ASP A N 1
ATOM 769 C CA . ASP A 1 99 ? -3.924 -62.406 -8.75 1 93.5 99 ASP A CA 1
ATOM 770 C C . ASP A 1 99 ? -3.875 -60.969 -9.258 1 93.5 99 ASP A C 1
ATOM 772 O O . ASP A 1 99 ? -4.824 -60.469 -9.891 1 93.5 99 ASP A O 1
ATOM 776 N N . TYR A 1 100 ? -2.836 -60.312 -8.852 1 95.88 100 TYR A N 1
ATOM 777 C CA . TYR A 1 100 ? -2.594 -58.938 -9.312 1 95.88 100 TYR A CA 1
ATOM 778 C C . TYR A 1 100 ? -1.286 -58.844 -10.086 1 95.88 100 TYR A C 1
ATOM 780 O O . TYR A 1 100 ? -0.322 -59.562 -9.773 1 95.88 100 TYR A O 1
ATOM 788 N N . TYR A 1 101 ? -1.303 -57.938 -11.055 1 95.56 101 TYR A N 1
ATOM 789 C CA . TYR A 1 101 ? -0.092 -57.75 -11.844 1 95.56 101 TYR A CA 1
ATOM 790 C C . TYR A 1 101 ? 0.724 -56.562 -11.328 1 95.56 101 TYR A C 1
ATOM 792 O O . TYR A 1 101 ? 1.895 -56.406 -11.68 1 95.56 101 TYR A O 1
ATOM 800 N N . MET A 1 102 ? 0.088 -55.688 -10.438 1 96.31 102 MET A N 1
ATOM 801 C CA . MET A 1 102 ? 0.73 -54.531 -9.828 1 96.31 102 MET A CA 1
ATOM 802 C C . MET A 1 102 ? 0.051 -54.156 -8.516 1 96.31 102 MET A C 1
ATOM 804 O O . MET A 1 102 ? -1.134 -54.438 -8.328 1 96.31 102 MET A O 1
ATOM 808 N N . ILE A 1 103 ? 0.835 -53.594 -7.625 1 97.56 103 ILE A N 1
ATOM 809 C CA . ILE A 1 103 ? 0.328 -52.938 -6.434 1 97.56 103 ILE A CA 1
ATOM 810 C C . ILE A 1 103 ? 0.608 -51.438 -6.52 1 97.56 103 ILE A C 1
ATOM 812 O O . ILE A 1 103 ? 1.74 -51.031 -6.781 1 97.56 103 ILE A O 1
ATOM 816 N N . VAL A 1 104 ? -0.378 -50.625 -6.402 1 96.69 104 VAL A N 1
ATOM 817 C CA . VAL A 1 104 ? -0.222 -49.188 -6.262 1 96.69 104 VAL A CA 1
ATOM 818 C C . VAL A 1 104 ? -0.499 -48.781 -4.816 1 96.69 104 VAL A C 1
ATOM 820 O O . VAL A 1 104 ? -1.577 -49.031 -4.281 1 96.69 104 VAL A O 1
ATOM 823 N N . THR A 1 105 ? 0.415 -48.125 -4.203 1 97.62 105 THR A N 1
ATOM 824 C CA . THR A 1 105 ? 0.272 -47.719 -2.814 1 97.62 105 THR A CA 1
ATOM 825 C C . THR A 1 105 ? 0.299 -46.188 -2.699 1 97.62 105 THR A C 1
ATOM 827 O O . THR A 1 105 ? 1.24 -45.531 -3.164 1 97.62 105 THR A O 1
ATOM 830 N N . ILE A 1 106 ? -0.725 -45.656 -2.141 1 97.12 106 ILE A N 1
ATOM 831 C CA . ILE A 1 106 ? -0.783 -44.281 -1.726 1 97.12 106 ILE A CA 1
ATOM 832 C C . ILE A 1 106 ? -0.353 -44.156 -0.265 1 97.12 106 ILE A C 1
ATOM 834 O O . ILE A 1 106 ? -1.104 -44.5 0.642 1 97.12 106 ILE A O 1
ATOM 838 N N . PRO A 1 107 ? 0.771 -43.656 -0.004 1 96.44 107 PRO A N 1
ATOM 839 C CA . PRO A 1 107 ? 1.326 -43.688 1.352 1 96.44 107 PRO A CA 1
ATOM 840 C C . PRO A 1 107 ? 0.586 -42.781 2.32 1 96.44 107 PRO A C 1
ATOM 842 O O . PRO A 1 107 ? -0.216 -41.938 1.895 1 96.44 107 PRO A O 1
ATOM 845 N N . GLU A 1 108 ? 0.92 -42.844 3.588 1 96.38 108 GLU A N 1
ATOM 846 C CA . GLU A 1 108 ? 0.234 -42.156 4.684 1 96.38 108 GLU A CA 1
ATOM 847 C C . GLU A 1 108 ? 0.41 -40.625 4.59 1 96.38 108 GLU A C 1
ATOM 849 O O . GLU A 1 108 ? -0.481 -39.875 4.973 1 96.38 108 GLU A O 1
ATOM 854 N N . ASP A 1 109 ? 1.545 -40.188 4.039 1 95.62 109 ASP A N 1
ATOM 855 C CA . ASP A 1 109 ? 1.88 -38.781 4.043 1 95.62 109 ASP A CA 1
ATOM 856 C C . ASP A 1 109 ? 1.606 -38.125 2.682 1 95.62 109 ASP A C 1
ATOM 858 O O . ASP A 1 109 ? 2.154 -37.094 2.361 1 95.62 109 ASP A O 1
ATOM 862 N N . PHE A 1 110 ? 0.793 -38.781 1.888 1 95.75 110 PHE A N 1
ATOM 863 C CA . PHE A 1 110 ? 0.538 -38.312 0.528 1 95.75 110 PHE A CA 1
ATOM 864 C C . PHE A 1 110 ? -0.071 -36.938 0.533 1 95.75 110 PHE A C 1
ATOM 866 O O . PHE A 1 110 ? 0.523 -35.969 0.007 1 95.75 110 PHE A O 1
ATOM 873 N N . SER A 1 111 ? -1.203 -36.688 1.185 1 95.44 111 SER A N 1
ATOM 874 C CA . SER A 1 111 ? -1.849 -35.375 1.288 1 95.44 111 SER A CA 1
ATOM 875 C C . SER A 1 111 ? -0.996 -34.406 2.092 1 95.44 111 SER A C 1
ATOM 877 O O . SER A 1 111 ? -0.918 -33.219 1.759 1 95.44 111 SER A O 1
ATOM 879 N N . LYS A 1 112 ? -0.408 -34.875 3.16 1 95.19 112 LYS A N 1
ATOM 880 C CA . LYS A 1 112 ? 0.47 -34.031 3.969 1 95.19 112 LYS A CA 1
ATOM 881 C C . LYS A 1 112 ? 1.582 -33.406 3.121 1 95.19 112 LYS A C 1
ATOM 883 O O . LYS A 1 112 ? 1.891 -32.219 3.254 1 95.19 112 LYS A O 1
ATOM 888 N N . ASN A 1 113 ? 2.209 -34.25 2.27 1 95.19 113 ASN A N 1
ATOM 889 C CA . ASN A 1 113 ? 3.301 -33.75 1.427 1 95.19 113 ASN A CA 1
ATOM 890 C C . ASN A 1 113 ? 2.824 -32.688 0.449 1 95.19 113 ASN A C 1
ATOM 892 O O . ASN A 1 113 ? 3.559 -31.75 0.151 1 95.19 113 ASN A O 1
ATOM 896 N N . ALA A 1 114 ? 1.6 -32.812 -0.033 1 94.12 114 ALA A N 1
ATOM 897 C CA . ALA A 1 114 ? 1.028 -31.781 -0.906 1 94.12 114 ALA A CA 1
ATOM 898 C C . ALA A 1 114 ? 0.963 -30.422 -0.2 1 94.12 114 ALA A C 1
ATOM 900 O O . ALA A 1 114 ? 1.14 -29.391 -0.829 1 94.12 114 ALA A O 1
ATOM 901 N N . ALA A 1 115 ? 0.768 -30.438 1.092 1 93.44 115 ALA A N 1
ATOM 902 C CA . ALA A 1 115 ? 0.576 -29.219 1.881 1 93.44 115 ALA A CA 1
ATOM 903 C C . ALA A 1 115 ? 1.913 -28.562 2.203 1 93.44 115 ALA A C 1
ATOM 905 O O . ALA A 1 115 ? 1.953 -27.484 2.818 1 93.44 115 ALA A O 1
ATOM 906 N N . THR A 1 116 ? 3.027 -29.109 1.823 1 93 116 THR A N 1
ATOM 907 C CA . THR A 1 116 ? 4.336 -28.594 2.197 1 93 116 THR A CA 1
ATOM 908 C C . THR A 1 116 ? 4.871 -27.656 1.123 1 93 116 THR A C 1
ATOM 910 O O . THR A 1 116 ? 6.027 -27.234 1.176 1 93 116 THR A O 1
ATOM 913 N N . LEU A 1 117 ? 4.074 -27.312 0.044 1 91.12 117 LEU A N 1
ATOM 914 C CA . LEU A 1 117 ? 4.488 -26.5 -1.091 1 91.12 117 LEU A CA 1
ATOM 915 C C . LEU A 1 117 ? 5.191 -25.219 -0.62 1 91.12 117 LEU A C 1
ATOM 917 O O . LEU A 1 117 ? 6.219 -24.844 -1.182 1 91.12 117 LEU A O 1
ATOM 921 N N . MET A 1 118 ? 4.664 -24.594 0.43 1 88 118 MET A N 1
ATOM 922 C CA . MET A 1 118 ? 5.152 -23.281 0.853 1 88 118 MET A CA 1
ATOM 923 C C . MET A 1 118 ? 6.137 -23.422 2.012 1 88 118 MET A C 1
ATOM 925 O O . MET A 1 118 ? 6.508 -22.422 2.635 1 88 118 MET A O 1
ATOM 929 N N . ASN A 1 119 ? 6.512 -24.703 2.412 1 89.94 119 ASN A N 1
ATOM 930 C CA . ASN A 1 119 ? 7.586 -24.922 3.379 1 89.94 119 ASN A CA 1
ATOM 931 C C . ASN A 1 119 ? 8.953 -24.641 2.768 1 89.94 119 ASN A C 1
ATOM 933 O O . ASN A 1 119 ? 9.078 -24.516 1.549 1 89.94 119 ASN A O 1
ATOM 937 N N . THR A 1 120 ? 10.031 -24.531 3.596 1 90.75 120 THR A N 1
ATOM 938 C CA . THR A 1 120 ? 11.398 -24.328 3.143 1 90.75 120 THR A CA 1
ATOM 939 C C . THR A 1 120 ? 11.883 -25.531 2.342 1 90.75 120 THR A C 1
ATOM 941 O O . THR A 1 120 ? 12.625 -25.391 1.372 1 90.75 120 THR A O 1
ATOM 944 N N . ASP A 1 121 ? 11.375 -26.672 2.801 1 92.81 121 ASP A N 1
ATOM 945 C CA . ASP A 1 121 ? 11.742 -27.906 2.131 1 92.81 121 ASP A CA 1
ATOM 946 C C . ASP A 1 121 ? 10.5 -28.719 1.76 1 92.81 121 ASP A C 1
ATOM 948 O O . ASP A 1 121 ? 10.141 -29.672 2.455 1 92.81 121 ASP A O 1
ATOM 952 N N . PRO A 1 122 ? 9.844 -28.328 0.599 1 93.81 122 PRO A N 1
ATOM 953 C CA . PRO A 1 122 ? 8.648 -29.062 0.193 1 93.81 122 PRO A CA 1
ATOM 954 C C . PRO A 1 122 ? 8.953 -30.531 -0.147 1 93.81 122 PRO A C 1
ATOM 956 O O . PRO A 1 122 ? 10.047 -30.844 -0.625 1 93.81 122 PRO A O 1
ATOM 959 N N . GLN A 1 123 ? 8.039 -31.375 0.176 1 94.12 123 GLN A N 1
ATOM 960 C CA . GLN A 1 123 ? 8.156 -32.812 -0.094 1 94.12 123 GLN A CA 1
ATOM 961 C C . GLN A 1 123 ? 7.176 -33.25 -1.178 1 94.12 123 GLN A C 1
ATOM 963 O O . GLN A 1 123 ? 5.977 -32.969 -1.081 1 94.12 123 GLN A O 1
ATOM 968 N N . PRO A 1 124 ? 7.715 -33.906 -2.26 1 94.44 124 PRO A N 1
ATOM 969 C CA . PRO A 1 124 ? 6.793 -34.344 -3.301 1 94.44 124 PRO A CA 1
ATOM 970 C C . PRO A 1 124 ? 5.879 -35.469 -2.822 1 94.44 124 PRO A C 1
ATOM 972 O O . PRO A 1 124 ? 6.188 -36.156 -1.84 1 94.44 124 PRO A O 1
ATOM 975 N N . MET A 1 125 ? 4.707 -35.594 -3.469 1 95.62 125 MET A N 1
ATOM 976 C CA . MET A 1 125 ? 3.809 -36.719 -3.277 1 95.62 125 MET A CA 1
ATOM 977 C C . MET A 1 125 ? 4.324 -37.969 -4.012 1 95.62 125 MET A C 1
ATOM 979 O O . MET A 1 125 ? 4.34 -38 -5.242 1 95.62 125 MET A O 1
ATOM 983 N N . VAL A 1 126 ? 4.691 -39.031 -3.299 1 95.62 126 VAL A N 1
ATOM 984 C CA . VAL A 1 126 ? 5.312 -40.219 -3.92 1 95.62 126 VAL A CA 1
ATOM 985 C C . VAL A 1 126 ? 4.289 -41.344 -4.043 1 95.62 126 VAL A C 1
ATOM 987 O O . VAL A 1 126 ? 3.736 -41.781 -3.039 1 95.62 126 VAL A O 1
ATOM 990 N N . LEU A 1 127 ? 3.947 -41.719 -5.246 1 94.38 127 LEU A N 1
ATOM 991 C CA . LEU A 1 127 ? 3.16 -42.906 -5.516 1 94.38 127 LEU A CA 1
ATOM 992 C C . LEU A 1 127 ? 4.066 -44.125 -5.711 1 94.38 127 LEU A C 1
ATOM 994 O O . LEU A 1 127 ? 4.996 -44.094 -6.52 1 94.38 127 LEU A O 1
ATOM 998 N N . SER A 1 128 ? 3.822 -45.156 -4.934 1 95.44 128 SER A N 1
ATOM 999 C CA . SER A 1 128 ? 4.633 -46.375 -5.059 1 95.44 128 SER A CA 1
ATOM 1000 C C . SER A 1 128 ? 3.896 -47.469 -5.832 1 95.44 128 SER A C 1
ATOM 1002 O O . SER A 1 128 ? 2.695 -47.656 -5.641 1 95.44 128 SER A O 1
ATOM 1004 N N . TYR A 1 129 ? 4.574 -48.125 -6.766 1 94.94 129 TYR A N 1
ATOM 1005 C CA . TYR A 1 129 ? 3.959 -49.25 -7.426 1 94.94 129 TYR A CA 1
ATOM 1006 C C . TYR A 1 129 ? 4.934 -50.438 -7.504 1 94.94 129 TYR A C 1
ATOM 1008 O O . TYR A 1 129 ? 6.145 -50.219 -7.629 1 94.94 129 TYR A O 1
ATOM 1016 N N . GLU A 1 130 ? 4.508 -51.594 -7.281 1 96.31 130 GLU A N 1
ATOM 1017 C CA . GLU A 1 130 ? 5.242 -52.844 -7.348 1 96.31 130 GLU A CA 1
ATOM 1018 C C . GLU A 1 130 ? 4.68 -53.75 -8.438 1 96.31 130 GLU A C 1
ATOM 1020 O O . GLU A 1 130 ? 3.477 -54.031 -8.461 1 96.31 130 GLU A O 1
ATOM 1025 N N . ILE A 1 131 ? 5.57 -54.188 -9.367 1 95.81 131 ILE A N 1
ATOM 1026 C CA . ILE A 1 131 ? 5.129 -55 -10.492 1 95.81 131 ILE A CA 1
ATOM 1027 C C . ILE A 1 131 ? 5.707 -56.406 -10.375 1 95.81 131 ILE A C 1
ATOM 1029 O O . ILE A 1 131 ? 6.625 -56.656 -9.586 1 95.81 131 ILE A O 1
ATOM 1033 N N . ASN A 1 132 ? 5.137 -57.406 -11.102 1 95.19 132 ASN A N 1
ATOM 1034 C CA . ASN A 1 132 ? 5.613 -58.781 -11.211 1 95.19 132 ASN A CA 1
ATOM 1035 C C . ASN A 1 132 ? 5.801 -59.188 -12.672 1 95.19 132 ASN A C 1
ATOM 1037 O O . ASN A 1 132 ? 5.023 -59.969 -13.203 1 95.19 132 ASN A O 1
ATOM 1041 N N . PRO A 1 133 ? 6.898 -58.688 -13.266 1 94.12 133 PRO A N 1
ATOM 1042 C CA . PRO A 1 133 ? 7.105 -59 -14.68 1 94.12 133 PRO A CA 1
ATOM 1043 C C . PRO A 1 133 ? 7.273 -60.5 -14.938 1 94.12 133 PRO A C 1
ATOM 1045 O O . PRO A 1 133 ? 7.051 -60.969 -16.062 1 94.12 133 PRO A O 1
ATOM 1048 N N . GLY A 1 134 ? 7.648 -61.281 -13.977 1 93.62 134 GLY A N 1
ATOM 1049 C CA . GLY A 1 134 ? 7.77 -62.719 -14.125 1 93.62 134 GLY A CA 1
ATOM 1050 C C . GLY A 1 134 ? 6.445 -63.406 -14.406 1 93.62 134 GLY A C 1
ATOM 1051 O O . GLY A 1 134 ? 6.406 -64.438 -15.055 1 93.62 134 GLY A O 1
ATOM 1052 N N . GLU A 1 135 ? 5.395 -62.844 -13.859 1 93.5 135 GLU A N 1
ATOM 1053 C CA . GLU A 1 135 ? 4.066 -63.375 -14.156 1 93.5 135 GLU A CA 1
ATOM 1054 C C . GLU A 1 135 ? 3.66 -63.062 -15.594 1 93.5 135 GLU A C 1
ATOM 1056 O O . GLU A 1 135 ? 3.164 -63.969 -16.297 1 93.5 135 GLU A O 1
ATOM 1061 N N . ASN A 1 136 ? 3.832 -61.875 -16 1 93.62 136 ASN A N 1
ATOM 1062 C CA . ASN A 1 136 ? 3.568 -61.438 -17.375 1 93.62 136 ASN A CA 1
ATOM 1063 C C . ASN A 1 136 ? 4.223 -60.094 -17.672 1 93.62 136 ASN A C 1
ATOM 1065 O O . ASN A 1 136 ? 3.855 -59.062 -17.078 1 93.62 136 ASN A O 1
ATOM 1069 N N . LEU A 1 137 ? 5.141 -60.031 -18.531 1 91 137 LEU A N 1
ATOM 1070 C CA . LEU A 1 137 ? 5.895 -58.812 -18.812 1 91 137 LEU A CA 1
ATOM 1071 C C . LEU A 1 137 ? 5.012 -57.75 -19.469 1 91 137 LEU A C 1
ATOM 1073 O O . LEU A 1 137 ? 5.09 -56.594 -19.141 1 91 137 LEU A O 1
ATOM 1077 N N . PHE A 1 138 ? 4.137 -58.156 -20.422 1 90.12 138 PHE A N 1
ATOM 1078 C CA . PHE A 1 138 ? 3.217 -57.25 -21.094 1 90.12 138 PHE A CA 1
ATOM 1079 C C . PHE A 1 138 ? 2.309 -56.562 -20.078 1 90.12 138 PHE A C 1
ATOM 1081 O O . PHE A 1 138 ? 2.166 -55.344 -20.109 1 90.12 138 PHE A O 1
ATOM 1088 N N . ALA A 1 139 ? 1.767 -57.344 -19.203 1 92.31 139 ALA A N 1
ATOM 1089 C CA . ALA A 1 139 ? 0.879 -56.781 -18.172 1 92.31 139 ALA A CA 1
ATOM 1090 C C . ALA A 1 139 ? 1.61 -55.75 -17.312 1 92.31 139 ALA A C 1
ATOM 1092 O O . ALA A 1 139 ? 1.064 -54.719 -16.984 1 92.31 139 ALA A O 1
ATOM 1093 N N . SER A 1 140 ? 2.797 -56.094 -16.953 1 92.31 140 SER A N 1
ATOM 1094 C CA . SER A 1 140 ? 3.584 -55.219 -16.109 1 92.31 140 SER A CA 1
ATOM 1095 C C . SER A 1 140 ? 3.871 -53.906 -16.828 1 92.31 140 SER A C 1
ATOM 1097 O O . SER A 1 140 ? 3.768 -52.812 -16.219 1 92.31 140 SER A O 1
ATOM 1099 N N . LYS A 1 141 ? 4.211 -53.938 -18.094 1 88.81 141 LYS A N 1
ATOM 1100 C CA . LYS A 1 141 ? 4.496 -52.719 -18.859 1 88.81 141 LYS A CA 1
ATOM 1101 C C . LYS A 1 141 ? 3.246 -51.875 -19.016 1 88.81 141 LYS A C 1
ATOM 1103 O O . LYS A 1 141 ? 3.316 -50.625 -18.906 1 88.81 141 LYS A O 1
ATOM 1108 N N . MET A 1 142 ? 2.115 -52.469 -19.203 1 89.19 142 MET A N 1
ATOM 1109 C CA . MET A 1 142 ? 0.859 -51.719 -19.312 1 89.19 142 MET A CA 1
ATOM 1110 C C . MET A 1 142 ? 0.458 -51.125 -17.969 1 89.19 142 MET A C 1
ATOM 1112 O O . MET A 1 142 ? -0.031 -50 -17.922 1 89.19 142 MET A O 1
ATOM 1116 N N . ALA A 1 143 ? 0.673 -51.906 -16.969 1 90.81 143 ALA A N 1
ATOM 1117 C CA . ALA A 1 143 ? 0.353 -51.438 -15.625 1 90.81 143 ALA A CA 1
ATOM 1118 C C . ALA A 1 143 ? 1.209 -50.219 -15.266 1 90.81 143 ALA A C 1
ATOM 1120 O O . ALA A 1 143 ? 0.714 -49.25 -14.68 1 90.81 143 ALA A O 1
ATOM 1121 N N . ILE A 1 144 ? 2.48 -50.25 -15.625 1 89.88 144 ILE A N 1
ATOM 1122 C CA . ILE A 1 144 ? 3.375 -49.125 -15.367 1 89.88 144 ILE A CA 1
ATOM 1123 C C . ILE A 1 144 ? 2.9 -47.875 -16.141 1 89.88 144 ILE A C 1
ATOM 1125 O O . ILE A 1 144 ? 2.873 -46.781 -15.602 1 89.88 144 ILE A O 1
ATOM 1129 N N . ALA A 1 145 ? 2.557 -48.031 -17.406 1 87.38 145 ALA A N 1
ATOM 1130 C CA . ALA A 1 145 ? 2.027 -46.938 -18.219 1 87.38 145 ALA A CA 1
ATOM 1131 C C . ALA A 1 145 ? 0.78 -46.344 -17.562 1 87.38 145 ALA A C 1
ATOM 1133 O O . ALA A 1 145 ? 0.618 -45.125 -17.531 1 87.38 145 ALA A O 1
ATOM 1134 N N . GLY A 1 146 ? -0.071 -47.219 -17.094 1 87.69 146 GLY A N 1
ATOM 1135 C CA . GLY A 1 146 ? -1.256 -46.75 -16.391 1 87.69 146 GLY A CA 1
ATOM 1136 C C . GLY A 1 146 ? -0.933 -46 -15.125 1 87.69 146 GLY A C 1
ATOM 1137 O O . GLY A 1 146 ? -1.499 -44.938 -14.875 1 87.69 146 GLY A O 1
ATOM 1138 N N . ALA A 1 147 ? -0.038 -46.5 -14.328 1 89.69 147 ALA A N 1
ATOM 1139 C CA . ALA A 1 147 ? 0.372 -45.844 -13.094 1 89.69 147 ALA A CA 1
ATOM 1140 C C . ALA A 1 147 ? 0.988 -44.5 -13.375 1 89.69 147 ALA A C 1
ATOM 1142 O O . ALA A 1 147 ? 0.749 -43.531 -12.633 1 89.69 147 ALA A O 1
ATOM 1143 N N . THR A 1 148 ? 1.79 -44.438 -14.375 1 89 148 THR A N 1
ATOM 1144 C CA . THR A 1 148 ? 2.404 -43.156 -14.773 1 89 148 THR A CA 1
ATOM 1145 C C . THR A 1 148 ? 1.34 -42.156 -15.188 1 89 148 THR A C 1
ATOM 1147 O O . THR A 1 148 ? 1.423 -40.969 -14.828 1 89 148 THR A O 1
ATOM 1150 N N . ALA A 1 149 ? 0.338 -42.625 -15.93 1 88.75 149 ALA A N 1
ATOM 1151 C CA . ALA A 1 149 ? -0.764 -41.75 -16.328 1 88.75 149 ALA A CA 1
ATOM 1152 C C . ALA A 1 149 ? -1.521 -41.25 -15.117 1 88.75 149 ALA A C 1
ATOM 1154 O O . ALA A 1 149 ? -1.899 -40.062 -15.062 1 88.75 149 ALA A O 1
ATOM 1155 N N . ILE A 1 150 ? -1.735 -42.062 -14.172 1 90.75 150 ILE A N 1
ATOM 1156 C CA . ILE A 1 150 ? -2.41 -41.688 -12.93 1 90.75 150 ILE A CA 1
ATOM 1157 C C . ILE A 1 150 ? -1.577 -40.656 -12.18 1 90.75 150 ILE A C 1
ATOM 1159 O O . ILE A 1 150 ? -2.104 -39.656 -11.719 1 90.75 150 ILE A O 1
ATOM 1163 N N . LYS A 1 151 ? -0.327 -40.938 -12 1 91.94 151 LYS A N 1
ATOM 1164 C CA . LYS A 1 151 ? 0.591 -40 -11.344 1 91.94 151 LYS A CA 1
ATOM 1165 C C . LYS A 1 151 ? 0.52 -38.625 -11.984 1 91.94 151 LYS A C 1
ATOM 1167 O O . LYS A 1 151 ? 0.418 -37.625 -11.289 1 91.94 151 LYS A O 1
ATOM 1172 N N . ASN A 1 152 ? 0.551 -38.594 -13.312 1 90.75 152 ASN A N 1
ATOM 1173 C CA . ASN A 1 152 ? 0.503 -37.312 -14.039 1 90.75 152 ASN A CA 1
ATOM 1174 C C . ASN A 1 152 ? -0.839 -36.625 -13.852 1 90.75 152 ASN A C 1
ATOM 1176 O O . ASN A 1 152 ? -0.891 -35.406 -13.719 1 90.75 152 ASN A O 1
ATOM 1180 N N . SER A 1 153 ? -1.865 -37.375 -13.852 1 89.56 153 SER A N 1
ATOM 1181 C CA . SER A 1 153 ? -3.189 -36.812 -13.633 1 89.56 153 SER A CA 1
ATOM 1182 C C . SER A 1 153 ? -3.301 -36.188 -12.25 1 89.56 153 SER A C 1
ATOM 1184 O O . SER A 1 153 ? -3.842 -35.062 -12.109 1 89.56 153 SER A O 1
ATOM 1186 N N . VAL A 1 154 ? -2.824 -36.844 -11.258 1 91.69 154 VAL A N 1
ATOM 1187 C CA . VAL A 1 154 ? -2.812 -36.312 -9.898 1 91.69 154 VAL A CA 1
ATOM 1188 C C . VAL A 1 154 ? -1.966 -35.031 -9.852 1 91.69 154 VAL A C 1
ATOM 1190 O O . VAL A 1 154 ? -2.361 -34.062 -9.234 1 91.69 154 VAL A O 1
ATOM 1193 N N . SER A 1 155 ? -0.796 -35.125 -10.43 1 93.19 155 SER A N 1
ATOM 1194 C CA . SER A 1 155 ? 0.086 -33.969 -10.484 1 93.19 155 SER A CA 1
ATOM 1195 C C . SER A 1 155 ? -0.639 -32.75 -11.047 1 93.19 155 SER A C 1
ATOM 1197 O O . SER A 1 155 ? -0.574 -31.656 -10.469 1 93.19 155 SER A O 1
ATOM 1199 N N . ASN A 1 156 ? -1.368 -32.938 -12.156 1 90.88 156 ASN A N 1
ATOM 1200 C CA . ASN A 1 156 ? -2.104 -31.844 -12.797 1 90.88 156 ASN A CA 1
ATOM 1201 C C . ASN A 1 156 ? -3.191 -31.281 -11.883 1 90.88 156 ASN A C 1
ATOM 1203 O O . ASN A 1 156 ? -3.369 -30.078 -11.797 1 90.88 156 ASN A O 1
ATOM 1207 N N . LYS A 1 157 ? -3.877 -32.156 -11.258 1 89 157 LYS A N 1
ATOM 1208 C CA . LYS A 1 157 ? -4.953 -31.734 -10.367 1 89 157 LYS A CA 1
ATOM 1209 C C . LYS A 1 157 ? -4.406 -30.953 -9.18 1 89 157 LYS A C 1
ATOM 1211 O O . LYS A 1 157 ? -4.988 -29.938 -8.773 1 89 157 LYS A O 1
ATOM 1216 N N . VAL A 1 158 ? -3.359 -31.406 -8.602 1 91.38 158 VAL A N 1
ATOM 1217 C CA . VAL A 1 158 ? -2.74 -30.734 -7.469 1 91.38 158 VAL A CA 1
ATOM 1218 C C . VAL A 1 158 ? -2.197 -29.375 -7.91 1 91.38 158 VAL A C 1
ATOM 1220 O O . VAL A 1 158 ? -2.391 -28.375 -7.223 1 91.38 158 VAL A O 1
ATOM 1223 N N . THR A 1 159 ? -1.571 -29.281 -9.047 1 93.06 159 THR A N 1
ATOM 1224 C CA . THR A 1 159 ? -1.09 -28.016 -9.594 1 93.06 159 THR A CA 1
ATOM 1225 C C . THR A 1 159 ? -2.248 -27.062 -9.828 1 93.06 159 THR A C 1
ATOM 1227 O O . THR A 1 159 ? -2.129 -25.859 -9.562 1 93.06 159 THR A O 1
ATOM 1230 N N . GLN A 1 160 ? -3.312 -27.641 -10.359 1 90.56 160 GLN A N 1
ATOM 1231 C CA . GLN A 1 160 ? -4.512 -26.828 -10.523 1 90.56 160 GLN A CA 1
ATOM 1232 C C . GLN A 1 160 ? -4.969 -26.25 -9.188 1 90.56 160 GLN A C 1
ATOM 1234 O O . GLN A 1 160 ? -5.297 -25.062 -9.102 1 90.56 160 GLN A O 1
ATOM 1239 N N . THR A 1 161 ? -4.98 -27.016 -8.141 1 87.88 161 THR A N 1
ATOM 1240 C CA . THR A 1 161 ? -5.371 -26.562 -6.809 1 87.88 161 THR A CA 1
ATOM 1241 C C . THR A 1 161 ? -4.402 -25.516 -6.285 1 87.88 161 THR A C 1
ATOM 1243 O O . THR A 1 161 ? -4.824 -24.5 -5.73 1 87.88 161 THR A O 1
ATOM 1246 N N . TYR A 1 162 ? -3.066 -25.812 -6.449 1 91.06 162 TYR A N 1
ATOM 1247 C CA . TYR A 1 162 ? -2.066 -24.812 -6.082 1 91.06 162 TYR A CA 1
ATOM 1248 C C . TYR A 1 162 ? -2.344 -23.484 -6.773 1 91.06 162 TYR A C 1
ATOM 1250 O O . TYR A 1 162 ? -2.314 -22.438 -6.133 1 91.06 162 TYR A O 1
ATOM 1258 N N . THR A 1 163 ? -2.67 -23.5 -8.031 1 92.5 163 THR A N 1
ATOM 1259 C CA . THR A 1 163 ? -2.924 -22.312 -8.828 1 92.5 163 THR A CA 1
ATOM 1260 C C . THR A 1 163 ? -4.172 -21.578 -8.328 1 92.5 163 THR A C 1
ATOM 1262 O O . THR A 1 163 ? -4.176 -20.359 -8.211 1 92.5 163 THR A O 1
ATOM 1265 N N . GLU A 1 164 ? -5.211 -22.375 -8.023 1 89.56 164 GLU A N 1
ATOM 1266 C CA . GLU A 1 164 ? -6.434 -21.781 -7.484 1 89.56 164 GLU A CA 1
ATOM 1267 C C . GLU A 1 164 ? -6.156 -21.016 -6.191 1 89.56 164 GLU A C 1
ATOM 1269 O O . GLU A 1 164 ? -6.648 -19.906 -6.004 1 89.56 164 GLU A O 1
ATOM 1274 N N . VAL A 1 165 ? -5.371 -21.609 -5.359 1 86.44 165 VAL A N 1
ATOM 1275 C CA . VAL A 1 165 ? -5.062 -21 -4.074 1 86.44 165 VAL A CA 1
ATOM 1276 C C . VAL A 1 165 ? -4.242 -19.719 -4.293 1 86.44 165 VAL A C 1
ATOM 1278 O O . VAL A 1 165 ? -4.535 -18.672 -3.709 1 86.44 165 VAL A O 1
ATOM 1281 N N . ILE A 1 166 ? -3.234 -19.781 -5.141 1 88.31 166 ILE A N 1
ATOM 1282 C CA . ILE A 1 166 ? -2.389 -18.625 -5.422 1 88.31 166 ILE A CA 1
ATOM 1283 C C . ILE A 1 166 ? -3.225 -17.516 -6.051 1 88.31 166 ILE A C 1
ATOM 1285 O O . ILE A 1 166 ? -3.104 -16.359 -5.672 1 88.31 166 ILE A O 1
ATOM 1289 N N . PHE A 1 167 ? -4.098 -17.859 -7.012 1 89.56 167 PHE A N 1
ATOM 1290 C CA . PHE A 1 167 ? -4.934 -16.875 -7.691 1 89.56 167 PHE A CA 1
ATOM 1291 C C . PHE A 1 167 ? -5.93 -16.25 -6.723 1 89.56 167 PHE A C 1
ATOM 1293 O O . PHE A 1 167 ? -6.234 -15.055 -6.82 1 89.56 167 PHE A O 1
ATOM 1300 N N . LYS A 1 168 ? -6.449 -17.047 -5.812 1 88.31 168 LYS A N 1
ATOM 1301 C CA . LYS A 1 168 ? -7.309 -16.5 -4.766 1 88.31 168 LYS A CA 1
ATOM 1302 C C . LYS A 1 168 ? -6.547 -15.508 -3.891 1 88.31 168 LYS A C 1
ATOM 1304 O O . LYS A 1 168 ? -7.074 -14.453 -3.539 1 88.31 168 LYS A O 1
ATOM 1309 N N . GLN A 1 169 ? -5.344 -15.859 -3.549 1 87.69 169 GLN A N 1
ATOM 1310 C CA . GLN A 1 169 ? -4.512 -14.961 -2.752 1 87.69 169 GLN A CA 1
ATOM 1311 C C . GLN A 1 169 ? -4.188 -13.688 -3.52 1 87.69 169 GLN A C 1
ATOM 1313 O O . GLN A 1 169 ? -4.152 -12.594 -2.938 1 87.69 169 GLN A O 1
ATOM 1318 N N . ILE A 1 170 ? -3.934 -13.781 -4.777 1 89.62 170 ILE A N 1
ATOM 1319 C CA . ILE A 1 170 ? -3.695 -12.617 -5.625 1 89.62 170 ILE A CA 1
ATOM 1320 C C . ILE A 1 170 ? -4.941 -11.734 -5.652 1 89.62 170 ILE A C 1
ATOM 1322 O O . ILE A 1 170 ? -4.84 -10.508 -5.578 1 89.62 170 ILE A O 1
ATOM 1326 N N . SER A 1 171 ? -6.105 -12.352 -5.727 1 90.06 171 SER A N 1
ATOM 1327 C CA . SER A 1 171 ? -7.355 -11.594 -5.703 1 90.06 171 SER A CA 1
ATOM 1328 C C . SER A 1 171 ? -7.512 -10.836 -4.391 1 90.06 171 SER A C 1
ATOM 1330 O O . SER A 1 171 ? -7.953 -9.688 -4.383 1 90.06 171 SER A O 1
ATOM 1332 N N . THR A 1 172 ? -7.168 -11.43 -3.312 1 89.81 172 THR A N 1
ATOM 1333 C CA . THR A 1 172 ? -7.195 -10.773 -2.01 1 89.81 172 THR A CA 1
ATOM 1334 C C . THR A 1 172 ? -6.207 -9.617 -1.97 1 89.81 172 THR A C 1
ATOM 1336 O O . THR A 1 172 ? -6.523 -8.547 -1.444 1 89.81 172 THR A O 1
ATOM 1339 N N . LEU A 1 173 ? -5.09 -9.844 -2.529 1 90.19 173 LEU A N 1
ATOM 1340 C CA . LEU A 1 173 ? -4.082 -8.789 -2.619 1 90.19 173 LEU A CA 1
ATOM 1341 C C . LEU A 1 173 ? -4.578 -7.633 -3.479 1 90.19 173 LEU A C 1
ATOM 1343 O O . LEU A 1 173 ? -4.312 -6.469 -3.176 1 90.19 173 LEU A O 1
ATOM 1347 N N . LYS A 1 174 ? -5.27 -7.961 -4.617 1 91.81 174 LYS A N 1
ATOM 1348 C CA . LYS A 1 174 ? -5.879 -6.941 -5.465 1 91.81 174 LYS A CA 1
ATOM 1349 C C . LYS A 1 174 ? -6.797 -6.031 -4.656 1 91.81 174 LYS A C 1
ATOM 1351 O O . LYS A 1 174 ? -6.672 -4.805 -4.711 1 91.81 174 LYS A O 1
ATOM 1356 N N . THR A 1 175 ? -7.66 -6.547 -3.826 1 92.44 175 THR A N 1
ATOM 1357 C CA . THR A 1 175 ? -8.617 -5.801 -3.021 1 92.44 175 THR A CA 1
ATOM 1358 C C . THR A 1 175 ? -7.906 -4.984 -1.945 1 92.44 175 THR A C 1
ATOM 1360 O O . THR A 1 175 ? -8.203 -3.805 -1.75 1 92.44 175 THR A O 1
ATOM 1363 N N . GLY A 1 176 ? -6.961 -5.688 -1.3 1 92.12 176 GLY A N 1
ATOM 1364 C CA . GLY A 1 176 ? -6.215 -5.012 -0.25 1 92.12 176 GLY A CA 1
ATOM 1365 C C . GLY A 1 176 ? -5.395 -3.842 -0.76 1 92.12 176 GLY A C 1
ATOM 1366 O O . GLY A 1 176 ? -5.387 -2.77 -0.149 1 92.12 176 GLY A O 1
ATOM 1367 N N . LEU A 1 177 ? -4.723 -3.998 -1.867 1 92.31 177 LEU A N 1
ATOM 1368 C CA . LEU A 1 177 ? -3.902 -2.932 -2.432 1 92.31 177 LEU A CA 1
ATOM 1369 C C . LEU A 1 177 ? -4.773 -1.79 -2.947 1 92.31 177 LEU A C 1
ATOM 1371 O O . LEU A 1 177 ? -4.387 -0.622 -2.863 1 92.31 177 LEU A O 1
ATOM 1375 N N . LYS A 1 178 ? -5.941 -2.117 -3.561 1 93.62 178 LYS A N 1
ATOM 1376 C CA . LYS A 1 178 ? -6.879 -1.075 -3.967 1 93.62 178 LYS A CA 1
ATOM 1377 C C . LYS A 1 178 ? -7.348 -0.259 -2.766 1 93.62 178 LYS A C 1
ATOM 1379 O O . LYS A 1 178 ? -7.387 0.972 -2.82 1 93.62 178 LYS A O 1
ATOM 1384 N N . GLN A 1 179 ? -7.664 -0.878 -1.642 1 92.75 179 GLN A N 1
ATOM 1385 C CA . GLN A 1 179 ? -8.062 -0.199 -0.414 1 92.75 179 GLN A CA 1
ATOM 1386 C C . GLN A 1 179 ? -6.934 0.674 0.126 1 92.75 179 GLN A C 1
ATOM 1388 O O . GLN A 1 179 ? -7.172 1.787 0.598 1 92.75 179 GLN A O 1
ATOM 1393 N N . ALA A 1 180 ? -5.762 0.126 0.078 1 93.38 180 ALA A N 1
ATOM 1394 C CA . ALA A 1 180 ? -4.598 0.889 0.522 1 93.38 180 ALA A CA 1
ATOM 1395 C C . ALA A 1 180 ? -4.379 2.117 -0.357 1 93.38 180 ALA A C 1
ATOM 1397 O O . ALA A 1 180 ? -4.07 3.199 0.145 1 93.38 180 ALA A O 1
ATOM 1398 N N . ALA A 1 181 ? -4.508 1.942 -1.676 1 94.31 181 ALA A N 1
ATOM 1399 C CA . ALA A 1 181 ? -4.391 3.061 -2.607 1 94.31 181 ALA A CA 1
ATOM 1400 C C . ALA A 1 181 ? -5.445 4.129 -2.318 1 94.31 181 ALA A C 1
ATOM 1402 O O . ALA A 1 181 ? -5.137 5.32 -2.299 1 94.31 181 ALA A O 1
ATOM 1403 N N . ASP A 1 182 ? -6.656 3.76 -2.016 1 93.88 182 ASP A N 1
ATOM 1404 C CA . ASP A 1 182 ? -7.727 4.688 -1.659 1 93.88 182 ASP A CA 1
ATOM 1405 C C . ASP A 1 182 ? -7.422 5.398 -0.344 1 93.88 182 ASP A C 1
ATOM 1407 O O . ASP A 1 182 ? -7.668 6.602 -0.211 1 93.88 182 ASP A O 1
ATOM 1411 N N . GLY A 1 183 ? -6.98 4.555 0.586 1 94.06 183 GLY A N 1
ATOM 1412 C CA . GLY A 1 183 ? -6.566 5.145 1.848 1 94.06 183 GLY A CA 1
ATOM 1413 C C . GLY A 1 183 ? -5.449 6.16 1.692 1 94.06 183 GLY A C 1
ATOM 1414 O O . GLY A 1 183 ? -5.488 7.234 2.295 1 94.06 183 GLY A O 1
ATOM 1415 N N . ALA A 1 184 ? -4.457 5.883 0.903 1 94.5 184 ALA A N 1
ATOM 1416 C CA . ALA A 1 184 ? -3.355 6.801 0.626 1 94.5 184 ALA A CA 1
ATOM 1417 C C . ALA A 1 184 ? -3.857 8.07 -0.057 1 94.5 184 ALA A C 1
ATOM 1419 O O . ALA A 1 184 ? -3.387 9.172 0.243 1 94.5 184 ALA A O 1
ATOM 1420 N N . LEU A 1 185 ? -4.793 7.93 -1.03 1 93.75 185 LEU A N 1
ATOM 1421 C CA . LEU A 1 185 ? -5.398 9.086 -1.685 1 93.75 185 LEU A CA 1
ATOM 1422 C C . LEU A 1 185 ? -6.148 9.953 -0.676 1 93.75 185 LEU A C 1
ATOM 1424 O O . LEU A 1 185 ? -6.07 11.18 -0.728 1 93.75 185 LEU A O 1
ATOM 1428 N N . ALA A 1 186 ? -6.852 9.328 0.249 1 94 186 ALA A N 1
ATOM 1429 C CA . ALA A 1 186 ? -7.574 10.047 1.297 1 94 186 ALA A CA 1
ATOM 1430 C C . ALA A 1 186 ? -6.609 10.82 2.193 1 94 186 ALA A C 1
ATOM 1432 O O . ALA A 1 186 ? -6.895 11.953 2.592 1 94 186 ALA A O 1
ATOM 1433 N N . ILE A 1 187 ? -5.512 10.227 2.512 1 95.12 187 ILE A N 1
ATOM 1434 C CA . ILE A 1 187 ? -4.477 10.883 3.303 1 95.12 187 ILE A CA 1
ATOM 1435 C C . ILE A 1 187 ? -3.941 12.094 2.549 1 95.12 187 ILE A C 1
ATOM 1437 O O . ILE A 1 187 ? -3.773 13.172 3.131 1 95.12 187 ILE A O 1
ATOM 1441 N N . ASN A 1 188 ? -3.654 11.984 1.252 1 96.19 188 ASN A N 1
ATOM 1442 C CA . ASN A 1 188 ? -3.184 13.102 0.436 1 96.19 188 ASN A CA 1
ATOM 1443 C C . ASN A 1 188 ? -4.211 14.227 0.379 1 96.19 188 ASN A C 1
ATOM 1445 O O . ASN A 1 188 ? -3.859 15.406 0.501 1 96.19 188 ASN A O 1
ATOM 1449 N N . ASP A 1 189 ? -5.5 13.922 0.276 1 94 189 ASP A N 1
ATOM 1450 C CA . ASP A 1 189 ? -6.578 14.906 0.267 1 94 189 ASP A CA 1
ATOM 1451 C C . ASP A 1 189 ? -6.676 15.625 1.61 1 94 189 ASP A C 1
ATOM 1453 O O . ASP A 1 189 ? -6.848 16.844 1.657 1 94 189 ASP A O 1
ATOM 1457 N N . GLY A 1 190 ? -6.602 14.781 2.641 1 94.81 190 GLY A N 1
ATOM 1458 C CA . GLY A 1 190 ? -6.602 15.367 3.971 1 94.81 190 GLY A CA 1
ATOM 1459 C C . GLY A 1 190 ? -5.441 16.312 4.207 1 94.81 190 GLY A C 1
ATOM 1460 O O . GLY A 1 190 ? -5.613 17.375 4.801 1 94.81 190 GLY A O 1
ATOM 1461 N N . THR A 1 191 ? -4.277 15.969 3.729 1 95.38 191 THR A N 1
ATOM 1462 C CA . THR A 1 191 ? -3.098 16.812 3.865 1 95.38 191 THR A CA 1
ATOM 1463 C C . THR A 1 191 ? -3.264 18.109 3.072 1 95.38 191 THR A C 1
ATOM 1465 O O . THR A 1 191 ? -2.812 19.172 3.504 1 95.38 191 THR A O 1
ATOM 1468 N N . ALA A 1 192 ? -3.869 18.031 1.854 1 93.69 192 ALA A N 1
ATOM 1469 C CA . ALA A 1 192 ? -4.148 19.219 1.059 1 93.69 192 ALA A CA 1
ATOM 1470 C C . ALA A 1 192 ? -5.09 20.172 1.799 1 93.69 192 ALA A C 1
ATOM 1472 O O . ALA A 1 192 ? -4.922 21.391 1.752 1 93.69 192 ALA A O 1
ATOM 1473 N N . GLN A 1 193 ? -6.082 19.641 2.512 1 94.12 193 GLN A N 1
ATOM 1474 C CA . GLN A 1 193 ? -6.992 20.453 3.322 1 94.12 193 GLN A CA 1
ATOM 1475 C C . GLN A 1 193 ? -6.254 21.125 4.477 1 94.12 193 GLN A C 1
ATOM 1477 O O . GLN A 1 193 ? -6.508 22.281 4.785 1 94.12 193 GLN A O 1
ATOM 1482 N N . LEU A 1 194 ? -5.348 20.359 5.098 1 95.06 194 LEU A N 1
ATOM 1483 C CA . LEU A 1 194 ? -4.527 20.922 6.168 1 95.06 194 LEU A CA 1
ATOM 1484 C C . LEU A 1 194 ? -3.652 22.062 5.645 1 95.06 194 LEU A C 1
ATOM 1486 O O . LEU A 1 194 ? -3.455 23.062 6.328 1 95.06 194 LEU A O 1
ATOM 1490 N N . GLU A 1 195 ? -3.059 21.891 4.422 1 95.06 195 GLU A N 1
ATOM 1491 C CA . GLU A 1 195 ? -2.244 22.938 3.797 1 95.06 195 GLU A CA 1
ATOM 1492 C C . GLU A 1 195 ? -3.041 24.219 3.609 1 95.06 195 GLU A C 1
ATOM 1494 O O . GLU A 1 195 ? -2.568 25.297 3.951 1 95.06 195 GLU A O 1
ATOM 1499 N N . ASN A 1 196 ? -4.285 24.141 3.125 1 94.69 196 ASN A N 1
ATOM 1500 C CA . ASN A 1 196 ? -5.152 25.297 2.93 1 94.69 196 ASN A CA 1
ATOM 1501 C C . ASN A 1 196 ? -5.5 25.969 4.258 1 94.69 196 ASN A C 1
ATOM 1503 O O . ASN A 1 196 ? -5.48 27.188 4.363 1 94.69 196 ASN A O 1
ATOM 1507 N N . GLY A 1 197 ? -5.836 25.109 5.242 1 94.81 197 GLY A N 1
ATOM 1508 C CA . GLY A 1 197 ? -6.137 25.625 6.566 1 94.81 197 GLY A CA 1
ATOM 1509 C C . GLY A 1 197 ? -4.969 26.375 7.191 1 94.81 197 GLY A C 1
ATOM 1510 O O . GLY A 1 197 ? -5.137 27.469 7.73 1 94.81 197 GLY A O 1
ATOM 1511 N N . ASN A 1 198 ? -3.773 25.766 7.074 1 96.44 198 ASN A N 1
ATOM 1512 C CA . ASN A 1 198 ? -2.586 26.422 7.633 1 96.44 198 ASN A CA 1
ATOM 1513 C C . ASN A 1 198 ? -2.232 27.688 6.871 1 96.44 198 ASN A C 1
ATOM 1515 O O . ASN A 1 198 ? -1.738 28.656 7.465 1 96.44 198 ASN A O 1
ATOM 1519 N N . GLN A 1 199 ? -2.422 27.688 5.52 1 94.31 199 GLN A N 1
ATOM 1520 C CA . GLN A 1 199 ? -2.174 28.891 4.738 1 94.31 199 GLN A CA 1
ATOM 1521 C C . GLN A 1 199 ? -3.045 30.062 5.219 1 94.31 199 GLN A C 1
ATOM 1523 O O . GLN A 1 199 ? -2.576 31.188 5.32 1 94.31 199 GLN A O 1
ATOM 1528 N N . GLN A 1 200 ? -4.328 29.75 5.523 1 94.5 200 GLN A N 1
ATOM 1529 C CA . GLN A 1 200 ? -5.234 30.766 6.051 1 94.5 200 GLN A CA 1
ATOM 1530 C C . GLN A 1 200 ? -4.773 31.25 7.422 1 94.5 200 GLN A C 1
ATOM 1532 O O . GLN A 1 200 ? -4.785 32.469 7.695 1 94.5 200 GLN A O 1
ATOM 1537 N N . ILE A 1 201 ? -4.371 30.312 8.289 1 95.06 201 ILE A N 1
ATOM 1538 C CA . ILE A 1 201 ? -3.885 30.656 9.625 1 95.06 201 ILE A CA 1
ATOM 1539 C C . ILE A 1 201 ? -2.621 31.516 9.5 1 95.06 201 ILE A C 1
ATOM 1541 O O . ILE A 1 201 ? -2.496 32.531 10.164 1 95.06 201 ILE A O 1
ATOM 1545 N N . THR A 1 202 ? -1.683 31.141 8.617 1 95 202 THR A N 1
ATOM 1546 C CA . THR A 1 202 ? -0.435 31.859 8.406 1 95 202 THR A CA 1
ATOM 1547 C C . THR A 1 202 ? -0.709 33.281 7.891 1 95 202 THR A C 1
ATOM 1549 O O . THR A 1 202 ? -0.099 34.25 8.352 1 95 202 THR A O 1
ATOM 1552 N N . ALA A 1 203 ? -1.614 33.438 6.945 1 93.56 203 ALA A N 1
ATOM 1553 C CA . ALA A 1 203 ? -1.983 34.75 6.418 1 93.56 203 ALA A CA 1
ATOM 1554 C C . ALA A 1 203 ? -2.547 35.625 7.516 1 93.56 203 ALA A C 1
ATOM 1556 O O . ALA A 1 203 ? -2.191 36.812 7.609 1 93.56 203 ALA A O 1
ATOM 1557 N N . ASN A 1 204 ? -3.396 35.062 8.352 1 95.56 204 ASN A N 1
ATOM 1558 C CA . ASN A 1 204 ? -4.023 35.844 9.422 1 95.56 204 ASN A CA 1
ATOM 1559 C C . ASN A 1 204 ? -3.031 36.156 10.531 1 95.56 204 ASN A C 1
ATOM 1561 O O . ASN A 1 204 ? -3.115 37.219 11.156 1 95.56 204 ASN A O 1
ATOM 1565 N N . LEU A 1 205 ? -2.105 35.219 10.75 1 94.44 205 LEU A N 1
ATOM 1566 C CA . LEU A 1 205 ? -1.045 35.5 11.719 1 94.44 205 LEU A CA 1
ATOM 1567 C C . LEU A 1 205 ? -0.111 36.594 11.211 1 94.44 205 LEU A C 1
ATOM 1569 O O . LEU A 1 205 ? 0.359 37.406 11.992 1 94.44 205 LEU A O 1
ATOM 1573 N N . THR A 1 206 ? 0.214 36.594 9.922 1 93.44 206 THR A N 1
ATOM 1574 C CA . THR A 1 206 ? 1.008 37.656 9.32 1 93.44 206 THR A CA 1
ATOM 1575 C C . THR A 1 206 ? 0.293 39 9.445 1 93.44 206 THR A C 1
ATOM 1577 O O . THR A 1 206 ? 0.905 40 9.82 1 93.44 206 THR A O 1
ATOM 1580 N N . LYS A 1 207 ? -1.005 39 9.133 1 94.31 207 LYS A N 1
ATOM 1581 C CA . LYS A 1 207 ? -1.816 40.188 9.312 1 94.31 207 LYS A CA 1
ATOM 1582 C C . LYS A 1 207 ? -1.788 40.656 10.766 1 94.31 207 LYS A C 1
ATOM 1584 O O . LYS A 1 207 ? -1.661 41.844 11.039 1 94.31 207 LYS A O 1
ATOM 1589 N N . LEU A 1 208 ? -1.946 39.719 11.727 1 93.19 208 LEU A N 1
ATOM 1590 C CA . LEU A 1 208 ? -1.888 40.031 13.148 1 93.19 208 LEU A CA 1
ATOM 1591 C C . LEU A 1 208 ? -0.529 40.625 13.516 1 93.19 208 LEU A C 1
ATOM 1593 O O . LEU A 1 208 ? -0.453 41.594 14.258 1 93.19 208 LEU A O 1
ATOM 1597 N N . SER A 1 209 ? 0.549 40 13.055 1 93 209 SER A N 1
ATOM 1598 C CA . SER A 1 209 ? 1.906 40.469 13.312 1 93 209 SER A CA 1
ATOM 1599 C C . SER A 1 209 ? 2.1 41.906 12.812 1 93 209 SER A C 1
ATOM 1601 O O . SER A 1 209 ? 2.602 42.75 13.539 1 93 209 SER A O 1
ATOM 1603 N N . ASP A 1 210 ? 1.664 42.312 11.617 1 92.19 210 ASP A N 1
ATOM 1604 C CA . ASP A 1 210 ? 1.772 43.625 11.031 1 92.19 210 ASP A CA 1
ATOM 1605 C C . ASP A 1 210 ? 0.949 44.656 11.828 1 92.19 210 ASP A C 1
ATOM 1607 O O . ASP A 1 210 ? 1.421 45.75 12.109 1 92.19 210 ASP A O 1
ATOM 1611 N N . SER A 1 211 ? -0.272 44.188 12.141 1 91.69 211 SER A N 1
ATOM 1612 C CA . SER A 1 211 ? -1.169 45.062 12.891 1 91.69 211 SER A CA 1
ATOM 1613 C C . SER A 1 211 ? -0.638 45.312 14.289 1 91.69 211 SER A C 1
ATOM 1615 O O . SER A 1 211 ? -0.772 46.438 14.812 1 91.69 211 SER A O 1
ATOM 1617 N N . ALA A 1 212 ? -0.094 44.219 14.898 1 91.69 212 ALA A N 1
ATOM 1618 C CA . ALA A 1 212 ? 0.471 44.344 16.234 1 91.69 212 ALA A CA 1
ATOM 1619 C C . ALA A 1 212 ? 1.673 45.312 16.234 1 91.69 212 ALA A C 1
ATOM 1621 O O . ALA A 1 212 ? 1.905 46.031 17.219 1 91.69 212 ALA A O 1
ATOM 1622 N N . LEU A 1 213 ? 2.488 45.312 15.141 1 88.19 213 LEU A N 1
ATOM 1623 C CA . LEU A 1 213 ? 3.607 46.25 15.016 1 88.19 213 LEU A CA 1
ATOM 1624 C C . LEU A 1 213 ? 3.113 47.688 14.969 1 88.19 213 LEU A C 1
ATOM 1626 O O . LEU A 1 213 ? 3.635 48.562 15.68 1 88.19 213 LEU A O 1
ATOM 1630 N N . ILE A 1 214 ? 2.084 47.969 14.125 1 90.31 214 ILE A N 1
ATOM 1631 C CA . ILE A 1 214 ? 1.471 49.281 14.023 1 90.31 214 ILE A CA 1
ATOM 1632 C C . ILE A 1 214 ? 0.909 49.688 15.391 1 90.31 214 ILE A C 1
ATOM 1634 O O . ILE A 1 214 ? 1.066 50.844 15.812 1 90.31 214 ILE A O 1
ATOM 1638 N N . PHE A 1 215 ? 0.302 48.656 16.078 1 91.62 215 PHE A N 1
ATOM 1639 C CA . PHE A 1 215 ? -0.288 48.906 17.391 1 91.62 215 PHE A CA 1
ATOM 1640 C C . PHE A 1 215 ? 0.784 49.25 18.406 1 91.62 215 PHE A C 1
ATOM 1642 O O . PHE A 1 215 ? 0.601 50.188 19.203 1 91.62 215 PHE A O 1
ATOM 1649 N N . SER A 1 216 ? 1.854 48.562 18.375 1 92.06 216 SER A N 1
ATOM 1650 C CA . SER A 1 216 ? 2.979 48.844 19.266 1 92.06 216 SER A CA 1
ATOM 1651 C C . SER A 1 216 ? 3.527 50.25 19.047 1 92.06 216 SER A C 1
ATOM 1653 O O . SER A 1 216 ? 3.797 50.969 20.016 1 92.06 216 SER A O 1
ATOM 1655 N N . ASP A 1 217 ? 3.676 50.75 17.828 1 91.19 217 ASP A N 1
ATOM 1656 C CA . ASP A 1 217 ? 4.129 52.125 17.5 1 91.19 217 ASP A CA 1
ATOM 1657 C C . ASP A 1 217 ? 3.16 53.156 18.047 1 91.19 217 ASP A C 1
ATOM 1659 O O . ASP A 1 217 ? 3.586 54.188 18.578 1 91.19 217 ASP A O 1
ATOM 1663 N N . GLY A 1 218 ? 1.841 52.781 17.844 1 91.19 218 GLY A N 1
ATOM 1664 C CA . GLY A 1 218 ? 0.819 53.688 18.344 1 91.19 218 GLY A CA 1
ATOM 1665 C C . GLY A 1 218 ? 0.834 53.844 19.859 1 91.19 218 GLY A C 1
ATOM 1666 O O . GLY A 1 218 ? 0.677 54.938 20.391 1 91.19 218 GLY A O 1
ATOM 1667 N N . ALA A 1 219 ? 0.999 52.719 20.531 1 92.56 219 ALA A N 1
ATOM 1668 C CA . ALA A 1 219 ? 1.076 52.719 21.984 1 92.56 219 ALA A CA 1
ATOM 1669 C C . ALA A 1 219 ? 2.285 53.531 22.469 1 92.56 219 ALA A C 1
ATOM 1671 O O . ALA A 1 219 ? 2.199 54.281 23.453 1 92.56 219 ALA A O 1
ATOM 1672 N N . GLU A 1 220 ? 3.443 53.375 21.812 1 91.62 220 GLU A N 1
ATOM 1673 C CA . GLU A 1 220 ? 4.637 54.156 22.141 1 91.62 220 GLU A CA 1
ATOM 1674 C C . GLU A 1 220 ? 4.41 55.656 21.922 1 91.62 220 GLU A C 1
ATOM 1676 O O . GLU A 1 220 ? 4.801 56.469 22.75 1 91.62 220 GLU A O 1
ATOM 1681 N N . GLN A 1 221 ? 3.771 56.031 20.828 1 91.94 221 GLN A N 1
ATOM 1682 C CA . GLN A 1 221 ? 3.469 57.406 20.531 1 91.94 221 GLN A CA 1
ATOM 1683 C C . GLN A 1 221 ? 2.562 58.031 21.594 1 91.94 221 GLN A C 1
ATOM 1685 O O . GLN A 1 221 ? 2.746 59.188 21.984 1 91.94 221 GLN A O 1
ATOM 1690 N N . LEU A 1 222 ? 1.565 57.25 21.984 1 92.12 222 LEU A N 1
ATOM 1691 C CA . LEU A 1 222 ? 0.685 57.719 23.047 1 92.12 222 LEU A CA 1
ATOM 1692 C C . LEU A 1 222 ? 1.465 57.938 24.344 1 92.12 222 LEU A C 1
ATOM 1694 O O . LEU A 1 222 ? 1.235 58.938 25.047 1 92.12 222 LEU A O 1
ATOM 1698 N N . SER A 1 223 ? 2.332 56.969 24.688 1 92.69 223 SER A N 1
ATOM 1699 C CA . SER A 1 223 ? 3.143 57.094 25.906 1 92.69 223 SER A CA 1
ATOM 1700 C C . SER A 1 223 ? 3.982 58.375 25.891 1 92.69 223 SER A C 1
ATOM 1702 O O . SER A 1 223 ? 4.031 59.094 26.875 1 92.69 223 SER A O 1
ATOM 1704 N N . VAL A 1 224 ? 4.625 58.719 24.75 1 92.62 224 VAL A N 1
ATOM 1705 C CA . VAL A 1 224 ? 5.453 59.906 24.609 1 92.62 224 VAL A CA 1
ATOM 1706 C C . VAL A 1 224 ? 4.582 61.156 24.688 1 92.62 224 VAL A C 1
ATOM 1708 O O . VAL A 1 224 ? 4.926 62.125 25.391 1 92.62 224 VAL A O 1
ATOM 1711 N N . GLY A 1 225 ? 3.438 61.094 23.938 1 92.12 225 GLY A N 1
ATOM 1712 C CA . GLY A 1 225 ? 2.52 62.25 23.953 1 92.12 225 GLY A CA 1
ATOM 1713 C C . GLY A 1 225 ? 1.972 62.531 25.344 1 92.12 225 GLY A C 1
ATOM 1714 O O . GLY A 1 225 ? 1.862 63.688 25.75 1 92.12 225 GLY A O 1
ATOM 1715 N N . LEU A 1 226 ? 1.625 61.5 26.047 1 93.31 226 LEU A N 1
ATOM 1716 C CA . LEU A 1 226 ? 1.117 61.625 27.406 1 93.31 226 LEU A CA 1
ATOM 1717 C C . LEU A 1 226 ? 2.188 62.219 28.328 1 93.31 226 LEU A C 1
ATOM 1719 O O . LEU A 1 226 ? 1.888 63.031 29.203 1 93.31 226 LEU A O 1
ATOM 1723 N N . ALA A 1 227 ? 3.447 61.781 28.219 1 92.19 227 ALA A N 1
ATOM 1724 C CA . ALA A 1 227 ? 4.547 62.312 29.016 1 92.19 227 ALA A CA 1
ATOM 1725 C C . ALA A 1 227 ? 4.699 63.812 28.797 1 92.19 227 ALA A C 1
ATOM 1727 O O . ALA A 1 227 ? 4.879 64.562 29.75 1 92.19 227 ALA A O 1
ATOM 1728 N N . GLN A 1 228 ? 4.645 64.25 27.547 1 92.81 228 GLN A N 1
ATOM 1729 C CA . GLN A 1 228 ? 4.73 65.688 27.219 1 92.81 228 GLN A CA 1
ATOM 1730 C C . GLN A 1 228 ? 3.562 66.438 27.828 1 92.81 228 GLN A C 1
ATOM 1732 O O . GLN A 1 228 ? 3.752 67.562 28.375 1 92.81 228 GLN A O 1
ATOM 1737 N N . TYR A 1 229 ? 2.398 65.875 27.734 1 94.62 229 TYR A N 1
ATOM 1738 C CA . TYR A 1 229 ? 1.186 66.438 28.25 1 94.62 229 TYR A CA 1
ATOM 1739 C C . TYR A 1 229 ? 1.274 66.688 29.766 1 94.62 229 TYR A C 1
ATOM 1741 O O . TYR A 1 229 ? 1.012 67.75 30.281 1 94.62 229 TYR A O 1
ATOM 1749 N N . THR A 1 230 ? 1.652 65.562 30.422 1 94.31 230 THR A N 1
ATOM 1750 C CA . THR A 1 230 ? 1.717 65.625 31.875 1 94.31 230 THR A CA 1
ATOM 1751 C C . THR A 1 230 ? 2.85 66.562 32.312 1 94.31 230 THR A C 1
ATOM 1753 O O . THR A 1 230 ? 2.764 67.188 33.375 1 94.31 230 THR A O 1
ATOM 1756 N N . ASN A 1 231 ? 3.949 66.75 31.578 1 92.19 231 ASN A N 1
ATOM 1757 C CA . ASN A 1 231 ? 4.969 67.75 31.844 1 92.19 231 ASN A CA 1
ATOM 1758 C C . ASN A 1 231 ? 4.395 69.188 31.781 1 92.19 231 ASN A C 1
ATOM 1760 O O . ASN A 1 231 ? 4.734 70 32.594 1 92.19 231 ASN A O 1
ATOM 1764 N N . GLY A 1 232 ? 3.523 69.312 30.75 1 92.75 232 GLY A N 1
ATOM 1765 C CA . GLY A 1 232 ? 2.834 70.562 30.641 1 92.75 232 GLY A CA 1
ATOM 1766 C C . GLY A 1 232 ? 1.966 70.875 31.859 1 92.75 232 GLY A C 1
ATOM 1767 O O . GLY A 1 232 ? 1.951 72 32.344 1 92.75 232 GLY A O 1
ATOM 1768 N N . VAL A 1 233 ? 1.267 69.875 32.344 1 94.5 233 VAL A N 1
ATOM 1769 C CA . VAL A 1 233 ? 0.456 70 33.531 1 94.5 233 VAL A CA 1
ATOM 1770 C C . VAL A 1 233 ? 1.354 70.312 34.719 1 94.5 233 VAL A C 1
ATOM 1772 O O . VAL A 1 233 ? 0.997 71.125 35.594 1 94.5 233 VAL A O 1
ATOM 1775 N N . GLY A 1 234 ? 2.512 69.625 34.812 1 93.19 234 GLY A N 1
ATOM 1776 C CA . GLY A 1 234 ? 3.48 69.938 35.844 1 93.19 234 GLY A CA 1
ATOM 1777 C C . GLY A 1 234 ? 3.967 71.375 35.812 1 93.19 234 GLY A C 1
ATOM 1778 O O . GLY A 1 234 ? 4.078 72 36.875 1 93.19 234 GLY A O 1
ATOM 1779 N N . GLU A 1 235 ? 4.25 71.938 34.656 1 93.19 235 GLU A N 1
ATOM 1780 C CA . GLU A 1 235 ? 4.68 73.312 34.5 1 93.19 235 GLU A CA 1
ATOM 1781 C C . GLU A 1 235 ? 3.588 74.25 34.938 1 93.19 235 GLU A C 1
ATOM 1783 O O . GLU A 1 235 ? 3.867 75.25 35.594 1 93.19 235 GLU A O 1
ATOM 1788 N N . LEU A 1 236 ? 2.381 73.938 34.5 1 94.19 236 LEU A N 1
ATOM 1789 C CA . LEU A 1 236 ? 1.241 74.75 34.906 1 94.19 236 LEU A CA 1
ATOM 1790 C C . LEU A 1 236 ? 1.109 74.75 36.438 1 94.19 236 LEU A C 1
ATOM 1792 O O . LEU A 1 236 ? 0.886 75.812 37.031 1 94.19 236 LEU A O 1
ATOM 1796 N N . SER A 1 237 ? 1.206 73.625 37.031 1 94.44 237 SER A N 1
ATOM 1797 C CA . SER A 1 237 ? 1.12 73.438 38.5 1 94.44 237 SER A CA 1
ATOM 1798 C C . SER A 1 237 ? 2.209 74.25 39.188 1 94.44 237 SER A C 1
ATOM 1800 O O . SER A 1 237 ? 1.949 74.938 40.188 1 94.44 237 SER A O 1
ATOM 1802 N N . GLN A 1 238 ? 3.443 74.25 38.688 1 93 238 GLN A N 1
ATOM 1803 C CA . GLN A 1 238 ? 4.539 75.062 39.25 1 93 238 GLN A CA 1
ATOM 1804 C C . GLN A 1 238 ? 4.238 76.562 39.188 1 93 238 GLN A C 1
ATOM 1806 O O . GLN A 1 238 ? 4.492 77.25 40.156 1 93 238 GLN A O 1
ATOM 1811 N N . GLY A 1 239 ? 3.729 76.938 38 1 93.25 239 GLY A N 1
ATOM 1812 C CA . GLY A 1 239 ? 3.34 78.312 37.875 1 93.25 239 GLY A CA 1
ATOM 1813 C C . GLY A 1 239 ? 2.262 78.75 38.844 1 93.25 239 GLY A C 1
ATOM 1814 O O . GLY A 1 239 ? 2.344 79.812 39.438 1 93.25 239 GLY A O 1
ATOM 1815 N N . LEU A 1 240 ? 1.315 77.875 39.031 1 94.88 240 LEU A N 1
ATOM 1816 C CA . LEU A 1 240 ? 0.226 78.125 39.938 1 94.88 240 LEU A CA 1
ATOM 1817 C C . LEU A 1 240 ? 0.741 78.188 41.375 1 94.88 240 LEU A C 1
ATOM 1819 O O . LEU A 1 240 ? 0.317 79.062 42.188 1 94.88 240 LEU A O 1
ATOM 1823 N N . GLN A 1 241 ? 1.625 77.312 41.75 1 92.31 241 GLN A N 1
ATOM 1824 C CA . GLN A 1 241 ? 2.203 77.312 43.094 1 92.31 241 GLN A CA 1
ATOM 1825 C C . GLN A 1 241 ? 3.014 78.562 43.344 1 92.31 241 GLN A C 1
ATOM 1827 O O . GLN A 1 241 ? 2.963 79.125 44.438 1 92.31 241 GLN A O 1
ATOM 1832 N N . GLN A 1 242 ? 3.742 79.062 42.375 1 92.69 242 GLN A N 1
ATOM 1833 C CA . GLN A 1 242 ? 4.527 80.25 42.5 1 92.69 242 GLN A CA 1
ATOM 1834 C C . GLN A 1 242 ? 3.627 81.5 42.719 1 92.69 242 GLN A C 1
ATOM 1836 O O . GLN A 1 242 ? 3.885 82.312 43.594 1 92.69 242 GLN A O 1
ATOM 1841 N N . LEU A 1 243 ? 2.617 81.562 41.938 1 92.81 243 LEU A N 1
ATOM 1842 C CA . LEU A 1 243 ? 1.69 82.688 42.062 1 92.81 243 LEU A CA 1
ATOM 1843 C C . LEU A 1 243 ? 0.968 82.625 43.406 1 92.81 243 LEU A C 1
ATOM 1845 O O . LEU A 1 243 ? 0.812 83.688 44.062 1 92.81 243 LEU A O 1
ATOM 1849 N N . ASN A 1 244 ? 0.512 81.438 43.781 1 91.5 244 ASN A N 1
ATOM 1850 C CA . ASN A 1 244 ? -0.135 81.25 45.062 1 91.5 244 ASN A CA 1
ATOM 1851 C C . ASN A 1 244 ? 0.762 81.688 46.219 1 91.5 244 ASN A C 1
ATOM 1853 O O . ASN A 1 244 ? 0.281 82.25 47.219 1 91.5 244 ASN A O 1
ATOM 1857 N N . GLY A 1 245 ? 2.037 81.562 46.156 1 90.5 245 GLY A N 1
ATOM 1858 C CA . GLY A 1 245 ? 2.994 81.938 47.156 1 90.5 245 GLY A CA 1
ATOM 1859 C C . GLY A 1 245 ? 3.15 83.438 47.281 1 90.5 245 GLY A C 1
ATOM 1860 O O . GLY A 1 245 ? 3.539 84 48.312 1 90.5 245 GLY A O 1
ATOM 1861 N N . GLN A 1 246 ? 2.816 84.125 46.188 1 89.44 246 GLN A N 1
ATOM 1862 C CA . GLN A 1 246 ? 3.002 85.562 46.156 1 89.44 246 GLN A CA 1
ATOM 1863 C C . GLN A 1 246 ? 1.742 86.312 46.625 1 89.44 246 GLN A C 1
ATOM 1865 O O . GLN A 1 246 ? 1.8 87.438 47 1 89.44 246 GLN A O 1
ATOM 1870 N N . ILE A 1 247 ? 0.625 85.562 46.656 1 90.69 247 ILE A N 1
ATOM 1871 C CA . ILE A 1 247 ? -0.675 86.188 46.906 1 90.69 247 ILE A CA 1
ATOM 1872 C C . ILE A 1 247 ? -0.718 86.688 48.344 1 90.69 247 ILE A C 1
ATOM 1874 O O . ILE A 1 247 ? -1.211 87.75 48.625 1 90.69 247 ILE A O 1
ATOM 1878 N N . PRO A 1 248 ? -0.101 85.938 49.375 1 87.69 248 PRO A N 1
ATOM 1879 C CA . PRO A 1 248 ? -0.116 86.438 50.75 1 87.69 248 PRO A CA 1
ATOM 1880 C C . PRO A 1 248 ? 0.619 87.812 50.875 1 87.69 248 PRO A C 1
ATOM 1882 O O . PRO A 1 248 ? 0.192 88.625 51.656 1 87.69 248 PRO A O 1
ATOM 1885 N N . THR A 1 249 ? 1.685 88 50.156 1 90.31 249 THR A N 1
ATOM 1886 C CA . THR A 1 249 ? 2.398 89.25 50.188 1 90.31 249 THR A CA 1
ATOM 1887 C C . THR A 1 249 ? 1.499 90.375 49.688 1 90.31 249 THR A C 1
ATOM 1889 O O . THR A 1 249 ? 1.491 91.5 50.281 1 90.31 249 THR A O 1
ATOM 1892 N N . LEU A 1 250 ? 0.797 90.125 48.656 1 89.88 250 LEU A N 1
ATOM 1893 C CA . LEU A 1 250 ? -0.149 91.062 48.125 1 89.88 250 LEU A CA 1
ATOM 1894 C C . LEU A 1 250 ? -1.239 91.375 49.156 1 89.88 250 LEU A C 1
ATOM 1896 O O . LEU A 1 250 ? -1.525 92.562 49.406 1 89.88 250 LEU A O 1
ATOM 1900 N N . THR A 1 251 ? -1.876 90.375 49.719 1 90.25 251 THR A N 1
ATOM 1901 C CA . THR A 1 251 ? -2.975 90.562 50.688 1 90.25 251 THR A CA 1
ATOM 1902 C C . THR A 1 251 ? -2.494 91.25 51.938 1 90.25 251 THR A C 1
ATOM 1904 O O . THR A 1 251 ? -3.195 92.125 52.438 1 90.25 251 THR A O 1
ATOM 1907 N N . ASN A 1 252 ? -1.312 91 52.375 1 90.62 252 ASN A N 1
ATOM 1908 C CA . ASN A 1 252 ? -0.736 91.688 53.5 1 90.62 252 ASN A CA 1
ATOM 1909 C C . ASN A 1 252 ? -0.454 93.188 53.188 1 90.62 252 ASN A C 1
ATOM 1911 O O . ASN A 1 252 ? -0.689 94.062 54.031 1 90.62 252 ASN A O 1
ATOM 1915 N N . GLY A 1 253 ? 0.088 93.312 51.969 1 90.25 253 GLY A N 1
ATOM 1916 C CA . GLY A 1 253 ? 0.333 94.688 51.531 1 90.25 253 GLY A CA 1
ATOM 1917 C C . GLY A 1 253 ? -0.928 95.562 51.469 1 90.25 253 GLY A C 1
ATOM 1918 O O . GLY A 1 253 ? -0.943 96.688 51.938 1 90.25 253 GLY A O 1
ATOM 1919 N N . ILE A 1 254 ? -1.96 94.938 51 1 92.56 254 ILE A N 1
ATOM 1920 C CA . ILE A 1 254 ? -3.25 95.625 50.938 1 92.56 254 ILE A CA 1
ATOM 1921 C C . ILE A 1 254 ? -3.785 95.938 52.312 1 92.56 254 ILE A C 1
ATOM 1923 O O . ILE A 1 254 ? -4.301 97 52.594 1 92.56 254 ILE A O 1
ATOM 1927 N N . SER A 1 255 ? -3.668 95 53.25 1 91.06 255 SER A N 1
ATOM 1928 C CA . SER A 1 255 ? -4.105 95.188 54.625 1 91.06 255 SER A CA 1
ATOM 1929 C C . SER A 1 255 ? -3.35 96.312 55.281 1 91.06 255 SER A C 1
ATOM 1931 O O . SER A 1 255 ? -3.934 97.062 56.062 1 91.06 255 SER A O 1
ATOM 1933 N N . GLN A 1 256 ? -2.115 96.5 55.031 1 92.12 256 GLN A N 1
ATOM 1934 C CA . GLN A 1 256 ? -1.303 97.562 55.625 1 92.12 256 GLN A CA 1
ATOM 1935 C C . GLN A 1 256 ? -1.723 98.938 55.062 1 92.12 256 GLN A C 1
ATOM 1937 O O . GLN A 1 256 ? -1.813 99.875 55.812 1 92.12 256 GLN A O 1
ATOM 1942 N N . ILE A 1 257 ? -1.951 98.875 53.781 1 93.75 257 ILE A N 1
ATOM 1943 C CA . ILE A 1 257 ? -2.391 100.125 53.156 1 93.75 257 ILE A CA 1
ATOM 1944 C C . ILE A 1 257 ? -3.76 100.562 53.719 1 93.75 257 ILE A C 1
ATOM 1946 O O . ILE A 1 257 ? -4.016 101.75 53.969 1 93.75 257 ILE A O 1
ATOM 1950 N N . GLN A 1 258 ? -4.625 99.562 53.875 1 91.06 258 GLN A N 1
ATOM 1951 C CA . GLN A 1 258 ? -5.945 99.75 54.469 1 91.06 258 GLN A CA 1
ATOM 1952 C C . GLN A 1 258 ? -5.828 100.375 55.875 1 91.06 258 GLN A C 1
ATOM 1954 O O . GLN A 1 258 ? -6.504 101.312 56.188 1 91.06 258 GLN A O 1
ATOM 1959 N N . SER A 1 259 ? -4.957 99.875 56.688 1 92.38 259 SER A N 1
ATOM 1960 C CA . SER A 1 259 ? -4.723 100.438 58.031 1 92.38 259 SER A CA 1
ATOM 1961 C C . SER A 1 259 ? -4.215 101.875 57.969 1 92.38 259 SER A C 1
ATOM 1963 O O . SER A 1 259 ? -4.633 102.688 58.781 1 92.38 259 SER A O 1
ATOM 1965 N N . GLY A 1 260 ? -3.314 102 57 1 91.25 260 GLY A N 1
ATOM 1966 C CA . GLY A 1 260 ? -2.781 103.312 56.812 1 91.25 260 GLY A CA 1
ATOM 1967 C C . GLY A 1 260 ? -3.83 104.312 56.375 1 91.25 260 GLY A C 1
ATOM 1968 O O . GLY A 1 260 ? -3.834 105.438 56.812 1 91.25 260 GLY A O 1
ATOM 1969 N N . SER A 1 261 ? -4.688 103.875 55.562 1 94.44 261 SER A N 1
ATOM 1970 C CA . SER A 1 261 ? -5.773 104.688 55.062 1 94.44 261 SER A CA 1
ATOM 1971 C C . SER A 1 261 ? -6.73 105.062 56.188 1 94.44 261 SER A C 1
ATOM 1973 O O . SER A 1 261 ? -7.203 106.188 56.281 1 94.44 261 SER A O 1
ATOM 1975 N N . ASN A 1 262 ? -7.023 104.25 57.094 1 90.88 262 ASN A N 1
ATOM 1976 C CA . ASN A 1 262 ? -7.879 104.5 58.25 1 90.88 262 ASN A CA 1
ATOM 1977 C C . ASN A 1 262 ? -7.227 105.438 59.219 1 90.88 262 ASN A C 1
ATOM 1979 O O . ASN A 1 262 ? -7.895 106.375 59.75 1 90.88 262 ASN A O 1
ATOM 1983 N N . GLN A 1 263 ? -5.984 105.375 59.438 1 92.19 263 GLN A N 1
ATOM 1984 C CA . GLN A 1 263 ? -5.246 106.312 60.312 1 92.19 263 GLN A CA 1
ATOM 1985 C C . GLN A 1 263 ? -5.234 107.688 59.75 1 92.19 263 GLN A C 1
ATOM 1987 O O . GLN A 1 263 ? -5.398 108.688 60.5 1 92.19 263 GLN A O 1
ATOM 1992 N N . LEU A 1 264 ? -4.996 107.688 58.438 1 93.5 264 LEU A N 1
ATOM 1993 C CA . LEU A 1 264 ? -5.012 109 57.781 1 93.5 264 LEU A CA 1
ATOM 1994 C C . LEU A 1 264 ? -6.383 109.625 57.906 1 93.5 264 LEU A C 1
ATOM 1996 O O . LEU A 1 264 ? -6.484 110.812 58.125 1 93.5 264 LEU A O 1
ATOM 2000 N N . ASN A 1 265 ? -7.41 108.875 57.688 1 93.12 265 ASN A N 1
ATOM 2001 C CA . ASN A 1 265 ? -8.781 109.375 57.812 1 93.12 265 ASN A CA 1
ATOM 2002 C C . ASN A 1 265 ? -9.031 110 59.219 1 93.12 265 ASN A C 1
ATOM 2004 O O . ASN A 1 265 ? -9.578 111.062 59.312 1 93.12 265 ASN A O 1
ATOM 2008 N N . THR A 1 266 ? -8.586 109.375 60.219 1 92.69 266 THR A N 1
ATOM 2009 C CA . THR A 1 266 ? -8.719 109.875 61.594 1 92.69 266 THR A CA 1
ATOM 2010 C C . THR A 1 266 ? -7.918 111.125 61.781 1 92.69 266 THR A C 1
ATOM 2012 O O . THR A 1 266 ? -8.398 112.062 62.438 1 92.69 266 THR A O 1
ATOM 2015 N N . GLY A 1 267 ? -6.707 111.062 61.219 1 90.88 267 GLY A N 1
ATOM 2016 C CA . GLY A 1 267 ? -5.855 112.25 61.312 1 90.88 267 GLY A CA 1
ATOM 2017 C C . GLY A 1 267 ? -6.449 113.438 60.625 1 90.88 267 GLY A C 1
ATOM 2018 O O . GLY A 1 267 ? -6.398 114.562 61.188 1 90.88 267 GLY A O 1
ATOM 2019 N N . VAL A 1 268 ? -7.066 113.25 59.531 1 93.25 268 VAL A N 1
ATOM 2020 C CA . VAL A 1 268 ? -7.715 114.312 58.781 1 93.25 268 VAL A CA 1
ATOM 2021 C C . VAL A 1 268 ? -8.914 114.875 59.562 1 93.25 268 VAL A C 1
ATOM 2023 O O . VAL A 1 268 ? -9.109 116.062 59.656 1 93.25 268 VAL A O 1
ATOM 2026 N N . ASP A 1 269 ? -9.672 114.062 60.156 1 90.69 269 ASP A N 1
ATOM 2027 C CA . ASP A 1 269 ? -10.836 114.438 60.938 1 90.69 269 ASP A CA 1
ATOM 2028 C C . ASP A 1 269 ? -10.422 115.312 62.125 1 90.69 269 ASP A C 1
ATOM 2030 O O . ASP A 1 269 ? -11.008 116.375 62.375 1 90.69 269 ASP A O 1
ATOM 2034 N N . GLN A 1 270 ? -9.43 114.938 62.844 1 91.56 270 GLN A N 1
ATOM 2035 C CA . GLN A 1 270 ? -8.961 115.625 64 1 91.56 270 GLN A CA 1
ATOM 2036 C C . GLN A 1 270 ? -8.398 117 63.625 1 91.56 270 GLN A C 1
ATOM 2038 O O . GLN A 1 270 ? -8.672 118 64.312 1 91.56 270 GLN A O 1
ATOM 2043 N N . TYR A 1 271 ? -7.66 116.938 62.562 1 93.38 271 TYR A N 1
ATOM 2044 C CA . TYR A 1 271 ? -7.027 118.125 62.062 1 93.38 271 TYR A CA 1
ATOM 2045 C C . TYR A 1 271 ? -8.07 119.188 61.656 1 93.38 271 TYR A C 1
ATOM 2047 O O . TYR A 1 271 ? -7.992 120.375 62.062 1 93.38 271 TYR A O 1
ATOM 2055 N N . THR A 1 272 ? -9.07 118.75 60.938 1 93.81 272 THR A N 1
ATOM 2056 C CA . THR A 1 272 ? -10.102 119.625 60.438 1 93.81 272 THR A CA 1
ATOM 2057 C C . THR A 1 272 ? -11.016 120.125 61.594 1 93.81 272 THR A C 1
ATOM 2059 O O . THR A 1 272 ? -11.516 121.25 61.562 1 93.81 272 THR A O 1
ATOM 2062 N N . MET A 1 273 ? -11.211 119.375 62.594 1 91.06 273 MET A N 1
ATOM 2063 C CA . MET A 1 273 ? -11.945 119.812 63.781 1 91.06 273 MET A CA 1
ATOM 2064 C C . MET A 1 273 ? -11.219 120.938 64.5 1 91.06 273 MET A C 1
ATOM 2066 O O . MET A 1 273 ? -11.852 121.875 65 1 91.06 273 MET A O 1
ATOM 2070 N N . GLY A 1 274 ? -9.891 120.688 64.5 1 90.5 274 GLY A N 1
ATOM 2071 C CA . GLY A 1 274 ? -9.086 121.75 65.125 1 90.5 274 GLY A CA 1
ATOM 2072 C C . GLY A 1 274 ? -9.234 123.062 64.375 1 90.5 274 GLY A C 1
ATOM 2073 O O . GLY A 1 274 ? -9.383 124.125 65 1 90.5 274 GLY A O 1
ATOM 2074 N N . VAL A 1 275 ? -9.297 122.938 63.094 1 94.12 275 VAL A N 1
ATOM 2075 C CA . VAL A 1 275 ? -9.492 124.125 62.25 1 94.12 275 VAL A CA 1
ATOM 2076 C C . VAL A 1 275 ? -10.883 124.75 62.531 1 94.12 275 VAL A C 1
ATOM 2078 O O . VAL A 1 275 ? -11.031 125.938 62.625 1 94.12 275 VAL A O 1
ATOM 2081 N N . GLY A 1 276 ? -11.891 123.938 62.656 1 90.19 276 GLY A N 1
ATOM 2082 C CA . GLY A 1 276 ? -13.242 124.375 62.969 1 90.19 276 GLY A CA 1
ATOM 2083 C C . GLY A 1 276 ? -13.352 125.125 64.312 1 90.19 276 GLY A C 1
ATOM 2084 O O . GLY A 1 276 ? -14.031 126.125 64.375 1 90.19 276 GLY A O 1
ATOM 2085 N N . GLN A 1 277 ? -12.703 124.688 65.312 1 91.69 277 GLN A N 1
ATOM 2086 C CA . GLN A 1 277 ? -12.711 125.375 66.625 1 91.69 277 GLN A CA 1
ATOM 2087 C C . GLN A 1 277 ? -12.047 126.75 66.562 1 91.69 277 GLN A C 1
ATOM 2089 O O . GLN A 1 277 ? -12.555 127.688 67.125 1 91.69 277 GLN A O 1
ATOM 2094 N N . LEU A 1 278 ? -10.945 126.688 65.875 1 92.44 278 LEU A N 1
ATOM 2095 C CA . LEU A 1 278 ? -10.227 127.938 65.75 1 92.44 278 LEU A CA 1
ATOM 2096 C C . LEU A 1 278 ? -11.016 129 64.938 1 92.44 278 LEU A C 1
ATOM 2098 O O . LEU A 1 278 ? -10.977 130.125 65.188 1 92.44 278 LEU A O 1
ATOM 2102 N N . ALA A 1 279 ? -11.75 128.5 63.938 1 92.62 279 ALA A N 1
ATOM 2103 C CA . ALA A 1 279 ? -12.625 129.375 63.125 1 92.62 279 ALA A CA 1
ATOM 2104 C C . ALA A 1 279 ? -13.727 130 63.969 1 92.62 279 ALA A C 1
ATOM 2106 O O . ALA A 1 279 ? -14 131.25 63.844 1 92.62 279 ALA A O 1
ATOM 2107 N N . LYS A 1 280 ? -14.281 129.375 64.875 1 90.5 280 LYS A N 1
ATOM 2108 C CA . LYS A 1 280 ? -15.312 129.875 65.812 1 90.5 280 LYS A CA 1
ATOM 2109 C C . LYS A 1 280 ? -14.742 131 66.75 1 90.5 280 LYS A C 1
ATOM 2111 O O . LYS A 1 280 ? -15.344 132 66.938 1 90.5 280 LYS A O 1
ATOM 2116 N N . GLY A 1 281 ? -13.594 130.5 67.25 1 88.62 281 GLY A N 1
ATOM 2117 C CA . GLY A 1 281 ? -12.938 131.375 68.125 1 88.62 281 GLY A CA 1
ATOM 2118 C C . GLY A 1 281 ? -12.547 132.75 67.438 1 88.62 281 GLY A C 1
ATOM 2119 O O . GLY A 1 281 ? -12.727 133.75 68.062 1 88.62 281 GLY A O 1
ATOM 2120 N N . SER A 1 282 ? -12.094 132.625 66.312 1 92.25 282 SER A N 1
ATOM 2121 C CA . SER A 1 282 ? -11.664 133.75 65.562 1 92.25 282 SER A CA 1
ATOM 2122 C C . SER A 1 282 ? -12.859 134.625 65.125 1 92.25 282 SER A C 1
ATOM 2124 O O . SER A 1 282 ? -12.758 135.875 65.062 1 92.25 282 SER A O 1
ATOM 2126 N N . GLN A 1 283 ? -13.945 134.125 64.812 1 89.12 283 GLN A N 1
ATOM 2127 C CA . GLN A 1 283 ? -15.164 134.75 64.5 1 89.12 283 GLN A CA 1
ATOM 2128 C C . GLN A 1 283 ? -15.672 135.625 65.688 1 89.12 283 GLN A C 1
ATOM 2130 O O . GLN A 1 283 ? -16.156 136.75 65.5 1 89.12 283 GLN A O 1
ATOM 2135 N N . ALA A 1 284 ? -15.57 135.125 66.875 1 89.19 284 ALA A N 1
ATOM 2136 C CA . ALA A 1 284 ? -15.945 135.875 68.062 1 89.19 284 ALA A CA 1
ATOM 2137 C C . ALA A 1 284 ? -15.062 137 68.312 1 89.19 284 ALA A C 1
ATOM 2139 O O . ALA A 1 284 ? -15.555 138.125 68.688 1 89.19 284 ALA A O 1
ATOM 2140 N N . LEU A 1 285 ? -13.836 136.875 68 1 89.75 285 LEU A N 1
ATOM 2141 C CA . LEU A 1 285 ? -12.891 138 68.125 1 89.75 285 LEU A CA 1
ATOM 2142 C C . LEU A 1 285 ? -13.219 139 67.125 1 89.75 285 LEU A C 1
ATOM 2144 O O . LEU A 1 285 ? -13.18 140.25 67.438 1 89.75 285 LEU A O 1
ATOM 2148 N N . SER A 1 286 ? -13.523 138.625 65.875 1 89.19 286 SER A N 1
ATOM 2149 C CA . SER A 1 286 ? -13.891 139.5 64.812 1 89.19 286 SER A CA 1
ATOM 2150 C C . SER A 1 286 ? -15.141 140.375 65.188 1 89.19 286 SER A C 1
ATOM 2152 O O . SER A 1 286 ? -15.211 141.5 64.938 1 89.19 286 SER A O 1
ATOM 2154 N N . SER A 1 287 ? -16.078 139.875 65.875 1 88.75 287 SER A N 1
ATOM 2155 C CA . SER A 1 287 ? -17.297 140.5 66.312 1 88.75 287 SER A CA 1
ATOM 2156 C C . SER A 1 287 ? -17 141.625 67.438 1 88.75 287 SER A C 1
ATOM 2158 O O . SER A 1 287 ? -17.703 142.625 67.562 1 88.75 287 SER A O 1
ATOM 2160 N N . SER A 1 288 ? -15.984 141.375 68.125 1 88.94 288 SER A N 1
ATOM 2161 C CA . SER A 1 288 ? -15.625 142.25 69.25 1 88.94 288 SER A CA 1
ATOM 2162 C C . SER A 1 288 ? -14.742 143.375 68.75 1 88.94 288 SER A C 1
ATOM 2164 O O . SER A 1 288 ? -14.461 144.25 69.562 1 88.94 288 SER A O 1
ATOM 2166 N N . SER A 1 289 ? -14.25 143.25 67.562 1 89.19 289 SER A N 1
ATOM 2167 C CA . SER A 1 289 ? -13.367 144.25 66.938 1 89.19 289 SER A CA 1
ATOM 2168 C C . SER A 1 289 ? -14.062 145.625 66.875 1 89.19 289 SER A C 1
ATOM 2170 O O . SER A 1 289 ? -13.461 146.625 67.188 1 89.19 289 SER A O 1
ATOM 2172 N N . ASP A 1 290 ? -15.266 145.625 66.562 1 86.25 290 ASP A N 1
ATOM 2173 C CA . ASP A 1 290 ? -16.016 146.875 66.5 1 86.25 290 ASP A CA 1
ATOM 2174 C C . ASP A 1 290 ? -16.125 147.625 67.875 1 86.25 290 ASP A C 1
ATOM 2176 O O . ASP A 1 290 ? -16.031 148.875 67.938 1 86.25 290 ASP A O 1
ATOM 2180 N N . ASN A 1 291 ? -16.344 146.875 68.812 1 87.75 291 ASN A N 1
ATOM 2181 C CA . ASN A 1 291 ? -16.469 147.375 70.188 1 87.75 291 ASN A CA 1
ATOM 2182 C C . ASN A 1 291 ? -15.18 148.125 70.625 1 87.75 291 ASN A C 1
ATOM 2184 O O . ASN A 1 291 ? -15.219 149.125 71.312 1 87.75 291 ASN A O 1
ATOM 2188 N N . VAL A 1 292 ? -14.086 147.5 70.312 1 87.56 292 VAL A N 1
ATOM 2189 C CA . VAL A 1 292 ? -12.789 148 70.625 1 87.56 292 VAL A CA 1
ATOM 2190 C C . VAL A 1 292 ? -12.609 149.375 69.875 1 87.56 292 VAL A C 1
ATOM 2192 O O . VAL A 1 292 ? -12.195 150.375 70.5 1 87.56 292 VAL A O 1
ATOM 2195 N N . ASN A 1 293 ? -12.977 149.375 68.625 1 85.62 293 ASN A N 1
ATOM 2196 C CA . ASN A 1 293 ? -12.883 150.625 67.812 1 85.62 293 ASN A CA 1
ATOM 2197 C C . ASN A 1 293 ? -13.773 151.75 68.375 1 85.62 293 ASN A C 1
ATOM 2199 O O . ASN A 1 293 ? -13.344 152.875 68.5 1 85.62 293 ASN A O 1
ATOM 2203 N N . VAL A 1 294 ? -14.898 151.5 68.812 1 86.38 294 VAL A N 1
ATOM 2204 C CA . VAL A 1 294 ? -15.836 152.5 69.375 1 86.38 294 VAL A CA 1
ATOM 2205 C C . VAL A 1 294 ? -15.32 153 70.688 1 86.38 294 VAL A C 1
ATOM 2207 O O . VAL A 1 294 ? -15.43 154.25 70.938 1 86.38 294 VAL A O 1
ATOM 2210 N N . GLY A 1 295 ? -14.836 152 71.438 1 83.25 295 GLY A N 1
ATOM 2211 C CA . GLY A 1 295 ? -14.289 152.375 72.75 1 83.25 295 GLY A CA 1
ATOM 2212 C C . GLY A 1 295 ? -13.156 153.375 72.625 1 83.25 295 GLY A C 1
ATOM 2213 O O . GLY A 1 295 ? -13.141 154.375 73.312 1 83.25 295 GLY A O 1
ATOM 2214 N N . VAL A 1 296 ? -12.297 153.25 71.688 1 87.12 296 VAL A N 1
ATOM 2215 C CA . VAL A 1 296 ? -11.172 154.125 71.438 1 87.12 296 VAL A CA 1
ATOM 2216 C C . VAL A 1 296 ? -11.68 155.5 70.938 1 87.12 296 VAL A C 1
ATOM 2218 O O . VAL A 1 296 ? -11.227 156.5 71.375 1 87.12 296 VAL A O 1
ATOM 2221 N N . ALA A 1 297 ? -12.672 155.625 70.125 1 84 297 ALA A N 1
ATOM 2222 C CA . ALA A 1 297 ? -13.25 156.75 69.562 1 84 297 ALA A CA 1
ATOM 2223 C C . ALA A 1 297 ? -13.969 157.625 70.625 1 84 297 ALA A C 1
ATOM 2225 O O . ALA A 1 297 ? -13.906 158.875 70.625 1 84 297 ALA A O 1
ATOM 2226 N N . SER A 1 298 ? -14.586 157 71.5 1 85.94 298 SER A N 1
ATOM 2227 C CA . SER A 1 298 ? -15.32 157.625 72.562 1 85.94 298 SER A CA 1
ATOM 2228 C C . SER A 1 298 ? -14.375 158.375 73.5 1 85.94 298 SER A C 1
ATOM 2230 O O . SER A 1 298 ? -14.711 159.5 74 1 85.94 298 SER A O 1
ATOM 2232 N N . ILE A 1 299 ? -13.297 157.75 73.812 1 85.75 299 ILE A N 1
ATOM 2233 C CA . ILE A 1 299 ? -12.305 158.375 74.625 1 85.75 299 ILE A CA 1
ATOM 2234 C C . ILE A 1 299 ? -11.727 159.625 73.938 1 85.75 299 ILE A C 1
ATOM 2236 O O . ILE A 1 299 ? -11.539 160.625 74.5 1 85.75 299 ILE A O 1
ATOM 2240 N N . ALA A 1 300 ? -11.492 159.625 72.625 1 84.81 300 ALA A N 1
ATOM 2241 C CA . ALA A 1 300 ? -11.008 160.75 71.812 1 84.81 300 ALA A CA 1
ATOM 2242 C C . ALA A 1 300 ? -11.992 161.875 71.812 1 84.81 300 ALA A C 1
ATOM 2244 O O . ALA A 1 300 ? -11.594 163 72 1 84.81 300 ALA A O 1
ATOM 2245 N N . ASP A 1 301 ? -13.227 161.625 71.812 1 83.94 301 ASP A N 1
ATOM 2246 C CA . ASP A 1 301 ? -14.266 162.625 71.875 1 83.94 301 ASP A CA 1
ATOM 2247 C C . ASP A 1 301 ? -14.297 163.375 73.25 1 83.94 301 ASP A C 1
ATOM 2249 O O . ASP A 1 301 ? -14.484 164.5 73.312 1 83.94 301 ASP A O 1
ATOM 2253 N N . GLY A 1 302 ? -14.18 162.5 74.188 1 82.81 302 GLY A N 1
ATOM 2254 C CA . GLY A 1 302 ? -14.141 163 75.562 1 82.81 302 GLY A CA 1
ATOM 2255 C C . GLY A 1 302 ? -12.984 164 75.75 1 82.81 302 GLY A C 1
ATOM 2256 O O . GLY A 1 302 ? -13.164 165 76.375 1 82.81 302 GLY A O 1
ATOM 2257 N N . ILE A 1 303 ? -11.859 163.625 75.188 1 85.69 303 ILE A N 1
ATOM 2258 C CA . ILE A 1 303 ? -10.688 164.5 75.25 1 85.69 303 ILE A CA 1
ATOM 2259 C C . ILE A 1 303 ? -10.953 165.75 74.5 1 85.69 303 ILE A C 1
ATOM 2261 O O . ILE A 1 303 ? -10.617 166.875 75 1 85.69 303 ILE A O 1
ATOM 2265 N N . ASN A 1 304 ? -11.633 165.875 73.438 1 83.31 304 ASN A N 1
ATOM 2266 C CA . ASN A 1 304 ? -11.984 167 72.625 1 83.31 304 ASN A CA 1
ATOM 2267 C C . ASN A 1 304 ? -12.945 167.875 73.438 1 83.31 304 ASN A C 1
ATOM 2269 O O . ASN A 1 304 ? -12.828 169.125 73.375 1 83.31 304 ASN A O 1
ATOM 2273 N N . GLN A 1 305 ? -13.766 167.5 74.188 1 83.94 305 GLN A N 1
ATOM 2274 C CA . GLN A 1 305 ? -14.734 168.25 74.938 1 83.94 305 GLN A CA 1
ATOM 2275 C C . GLN A 1 305 ? -14.055 169 76.062 1 83.94 305 GLN A C 1
ATOM 2277 O O . GLN A 1 305 ? -14.336 170.125 76.375 1 83.94 305 GLN A O 1
ATOM 2282 N N . VAL A 1 306 ? -13.188 168.125 76.75 1 86.81 306 VAL A N 1
ATOM 2283 C CA . VAL A 1 306 ? -12.445 168.75 77.875 1 86.81 306 VAL A CA 1
ATOM 2284 C C . VAL A 1 306 ? -11.586 170 77.312 1 86.81 306 VAL A C 1
ATOM 2286 O O . VAL A 1 306 ? -11.516 171 77.938 1 86.81 306 VAL A O 1
ATOM 2289 N N . LYS A 1 307 ? -10.977 169.875 76.125 1 84.38 307 LYS A N 1
ATOM 2290 C CA . LYS A 1 307 ? -10.164 170.875 75.5 1 84.38 307 LYS A CA 1
ATOM 2291 C C . LYS A 1 307 ? -11.008 172.125 75.125 1 84.38 307 LYS A C 1
ATOM 2293 O O . LYS A 1 307 ? -10.578 173.25 75.312 1 84.38 307 LYS A O 1
ATOM 2298 N N . ALA A 1 308 ? -12.203 172 74.688 1 82.81 308 ALA A N 1
ATOM 2299 C CA . ALA A 1 308 ? -13.094 173 74.375 1 82.81 308 ALA A CA 1
ATOM 2300 C C . ALA A 1 308 ? -13.469 173.875 75.562 1 82.81 308 ALA A C 1
ATOM 2302 O O . ALA A 1 308 ? -13.516 175.125 75.5 1 82.81 308 ALA A O 1
ATOM 2303 N N . VAL A 1 309 ? -13.758 173.125 76.625 1 84.12 309 VAL A N 1
ATOM 2304 C CA . VAL A 1 309 ? -14.109 173.875 77.812 1 84.12 309 VAL A CA 1
ATOM 2305 C C . VAL A 1 309 ? -12.914 174.625 78.312 1 84.12 309 VAL A C 1
ATOM 2307 O O . VAL A 1 309 ? -13.07 175.75 78.75 1 84.12 309 VAL A O 1
ATOM 2310 N N . ASN A 1 310 ? -11.719 174 78.188 1 83.81 310 ASN A N 1
ATOM 2311 C CA . ASN A 1 310 ? -10.5 174.75 78.625 1 83.81 310 ASN A CA 1
ATOM 2312 C C . ASN A 1 310 ? -10.258 176 77.75 1 83.81 310 ASN A C 1
ATOM 2314 O O . ASN A 1 310 ? -9.875 177 78.25 1 83.81 310 ASN A O 1
ATOM 2318 N N . ASP A 1 311 ? -10.492 176 76.438 1 81.62 311 ASP A N 1
ATOM 2319 C CA . ASP A 1 311 ? -10.336 177.125 75.5 1 81.62 311 ASP A CA 1
ATOM 2320 C C . ASP A 1 311 ? -11.312 178.25 75.812 1 81.62 311 ASP A C 1
ATOM 2322 O O . ASP A 1 311 ? -10.953 179.375 75.812 1 81.62 311 ASP A O 1
ATOM 2326 N N . GLN A 1 312 ? -12.43 178 76.312 1 81.44 312 GLN A N 1
ATOM 2327 C CA . GLN A 1 312 ? -13.445 178.875 76.688 1 81.44 312 GLN A CA 1
ATOM 2328 C C . GLN A 1 312 ? -13.062 179.625 77.938 1 81.44 312 GLN A C 1
ATOM 2330 O O . GLN A 1 312 ? -13.242 180.875 78.062 1 81.44 312 GLN A O 1
ATOM 2335 N N . ILE A 1 313 ? -12.547 178.875 78.875 1 82.38 313 ILE A N 1
ATOM 2336 C CA . ILE A 1 313 ? -12.109 179.5 80.125 1 82.38 313 ILE A CA 1
ATOM 2337 C C . ILE A 1 313 ? -10.961 180.5 79.812 1 82.38 313 ILE A C 1
ATOM 2339 O O . ILE A 1 313 ? -10.977 181.625 80.312 1 82.38 313 ILE A O 1
ATOM 2343 N N . LEU A 1 314 ? -9.984 180.125 79 1 81.44 314 LEU A N 1
ATOM 2344 C CA . LEU A 1 314 ? -8.836 180.875 78.625 1 81.44 314 LEU A CA 1
ATOM 2345 C C . LEU A 1 314 ? -9.281 182.125 77.875 1 81.44 314 LEU A C 1
ATOM 2347 O O . LEU A 1 314 ? -8.789 183.25 78.188 1 81.44 314 LEU A O 1
ATOM 2351 N N . ALA A 1 315 ? -10.266 182.25 77.125 1 78.88 315 ALA A N 1
ATOM 2352 C CA . ALA A 1 315 ? -10.781 183.375 76.375 1 78.88 315 ALA A CA 1
ATOM 2353 C C . ALA A 1 315 ? -11.5 184.375 77.312 1 78.88 315 ALA A C 1
ATOM 2355 O O . ALA A 1 315 ? -11.336 185.625 77.188 1 78.88 315 ALA A O 1
ATOM 2356 N N . SER A 1 316 ? -12.25 184 78.312 1 76.19 316 SER A N 1
ATOM 2357 C CA . SER A 1 316 ? -13 184.875 79.25 1 76.19 316 SER A CA 1
ATOM 2358 C C . SER A 1 316 ? -12.07 185.625 80.188 1 76.19 316 SER A C 1
ATOM 2360 O O . SER A 1 316 ? -12.297 186.75 80.5 1 76.19 316 SER A O 1
ATOM 2362 N N . LEU A 1 317 ? -11.008 185.125 80.625 1 74.5 317 LEU A N 1
ATOM 2363 C CA . LEU A 1 317 ? -10.047 185.625 81.562 1 74.5 317 LEU A CA 1
ATOM 2364 C C . LEU A 1 317 ? -9.195 186.75 80.812 1 74.5 317 LEU A C 1
ATOM 2366 O O . LEU A 1 317 ? -8.875 187.75 81.375 1 74.5 317 LEU A O 1
ATOM 2370 N N . THR A 1 318 ? -8.773 186.75 79.688 1 72.81 318 THR A N 1
ATOM 2371 C CA . THR A 1 318 ? -7.945 187.625 78.938 1 72.81 318 THR A CA 1
ATOM 2372 C C . THR A 1 318 ? -8.766 188.875 78.5 1 72.81 318 THR A C 1
ATOM 2374 O O . THR A 1 318 ? -8.234 190 78.375 1 72.81 318 THR A O 1
ATOM 2377 N N . GLN A 1 319 ? -10.023 189.375 78.438 1 65.31 319 GLN A N 1
ATOM 2378 C CA . GLN A 1 319 ? -10.852 190.5 78 1 65.31 319 GLN A CA 1
ATOM 2379 C C . GLN A 1 319 ? -11.289 191.375 79.125 1 65.31 319 GLN A C 1
ATOM 2381 O O . GLN A 1 319 ? -11.445 192.5 79 1 65.31 319 GLN A O 1
ATOM 2386 N N . ASN A 1 320 ? -11.719 191.25 80.5 1 56.03 320 ASN A N 1
ATOM 2387 C CA . ASN A 1 320 ? -12.234 192.125 81.625 1 56.03 320 ASN A CA 1
ATOM 2388 C C . ASN A 1 320 ? -11.109 192.625 82.5 1 56.03 320 ASN A C 1
ATOM 2390 O O . ASN A 1 320 ? -11.086 192.25 83.688 1 56.03 320 ASN A O 1
ATOM 2394 N N . GLN A 1 321 ? -9.891 193.375 82.312 1 49.84 321 GLN A N 1
ATOM 2395 C CA . GLN A 1 321 ? -8.883 194.125 83.062 1 49.84 321 GLN A CA 1
ATOM 2396 C C . GLN A 1 321 ? -9.477 195.5 83.625 1 49.84 321 GLN A C 1
ATOM 2398 O O . GLN A 1 321 ? -10.047 196.25 82.875 1 49.84 321 GLN A O 1
ATOM 2403 N N . LEU A 1 322 ? -9.805 195.875 85.125 1 45.5 322 LEU A N 1
ATOM 2404 C CA . LEU A 1 322 ? -10.445 196.875 85.875 1 45.5 322 LEU A CA 1
ATOM 2405 C C . LEU A 1 322 ? -9.758 198.25 85.688 1 45.5 322 LEU A C 1
ATOM 2407 O O . LEU A 1 322 ? -8.531 198.375 85.562 1 45.5 322 LEU A O 1
ATOM 2411 N N . PRO A 1 323 ? -10.602 199.5 85.562 1 42.91 323 PRO A N 1
ATOM 2412 C CA . PRO A 1 323 ? -10.148 201 85.438 1 42.91 323 PRO A CA 1
ATOM 2413 C C . PRO A 1 323 ? -9.43 201.5 86.688 1 42.91 323 PRO A C 1
ATOM 2415 O O . PRO A 1 323 ? -9.648 200.875 87.75 1 42.91 323 PRO A O 1
ATOM 2418 N N . ALA A 1 324 ? -8.531 202.875 86.75 1 43.62 324 ALA A N 1
ATOM 2419 C CA . ALA A 1 324 ? -7.57 203.625 87.562 1 43.62 324 ALA A CA 1
ATOM 2420 C C . ALA A 1 324 ? -8.219 204.125 88.812 1 43.62 324 ALA A C 1
ATOM 2422 O O . ALA A 1 324 ? -9.406 204.5 88.812 1 43.62 324 ALA A O 1
ATOM 2423 N N . ILE A 1 325 ? -7.645 204 90.062 1 45.06 325 ILE A N 1
ATOM 2424 C CA . ILE A 1 325 ? -7.82 204.5 91.5 1 45.06 325 ILE A CA 1
ATOM 2425 C C . ILE A 1 325 ? -8.086 206 91.5 1 45.06 325 ILE A C 1
ATOM 2427 O O . ILE A 1 325 ? -7.414 206.75 90.812 1 45.06 325 ILE A O 1
ATOM 2431 N N . THR A 1 326 ? -9.227 206.5 92 1 45.75 326 THR A N 1
ATOM 2432 C CA . THR A 1 326 ? -9.672 207.875 92.25 1 45.75 326 THR A CA 1
ATOM 2433 C C . THR A 1 326 ? -8.633 208.625 93.062 1 45.75 326 THR A C 1
ATOM 2435 O O . THR A 1 326 ? -8.133 208.125 94.062 1 45.75 326 THR A O 1
ATOM 2438 N N . ASP A 1 327 ? -7.895 209.875 92.562 1 49.41 327 ASP A N 1
ATOM 2439 C CA . ASP A 1 327 ? -6.887 210.875 92.938 1 49.41 327 ASP A CA 1
ATOM 2440 C C . ASP A 1 327 ? -7.324 211.75 94.125 1 49.41 327 ASP A C 1
ATOM 2442 O O . ASP A 1 327 ? -8.273 212.5 94.062 1 49.41 327 ASP A O 1
ATOM 2446 N N . PHE A 1 328 ? -7.102 211.375 95.562 1 51.62 328 PHE A N 1
ATOM 2447 C CA . PHE A 1 328 ? -7.453 212 96.812 1 51.62 328 PHE A CA 1
ATOM 2448 C C . PHE A 1 328 ? -6.648 213.25 97.125 1 51.62 328 PHE A C 1
ATOM 2450 O O . PHE A 1 328 ? -6.758 213.875 98.188 1 51.62 328 PHE A O 1
ATOM 2457 N N . SER A 1 329 ? -5.859 213.875 96.125 1 62.12 329 SER A N 1
ATOM 2458 C CA . SER A 1 329 ? -4.957 215 96.312 1 62.12 329 SER A CA 1
ATOM 2459 C C . SER A 1 329 ? -5.723 216.25 96.562 1 62.12 329 SER A C 1
ATOM 2461 O O . SER A 1 329 ? -5.285 217.125 97.375 1 62.12 329 SER A O 1
ATOM 2463 N N . GLY A 1 330 ? -6.953 216.375 96.188 1 68.19 330 GLY A N 1
ATOM 2464 C CA . GLY A 1 330 ? -7.711 217.625 96.25 1 68.19 330 GLY A CA 1
ATOM 2465 C C . GLY A 1 330 ? -8.242 217.875 97.688 1 68.19 330 GLY A C 1
ATOM 2466 O O . GLY A 1 330 ? -8.375 219 98.125 1 68.19 330 GLY A O 1
ATOM 2467 N N . ILE A 1 331 ? -8.445 216.875 98.562 1 72.88 331 ILE A N 1
ATOM 2468 C CA . ILE A 1 331 ? -8.953 217 99.938 1 72.88 331 ILE A CA 1
ATOM 2469 C C . ILE A 1 331 ? -7.867 217.5 100.875 1 72.88 331 ILE A C 1
ATOM 2471 O O . ILE A 1 331 ? -8.125 218.375 101.688 1 72.88 331 ILE A O 1
ATOM 2475 N N . ASN A 1 332 ? -6.539 217.125 100.688 1 74.56 332 ASN A N 1
ATOM 2476 C CA . ASN A 1 332 ? -5.414 217.5 101.5 1 74.56 332 ASN A CA 1
ATOM 2477 C C . ASN A 1 332 ? -5.055 219 101.25 1 74.56 332 ASN A C 1
ATOM 2479 O O . ASN A 1 332 ? -4.734 219.75 102.188 1 74.56 332 ASN A O 1
ATOM 2483 N N . ASP A 1 333 ? -5.32 219.625 100 1 77.5 333 ASP A N 1
ATOM 2484 C CA . ASP A 1 333 ? -5.008 221 99.688 1 77.5 333 ASP A CA 1
ATOM 2485 C C . ASP A 1 333 ? -5.996 222 100.312 1 77.5 333 ASP A C 1
ATOM 2487 O O . ASP A 1 333 ? -5.594 223 100.875 1 77.5 333 ASP A O 1
ATOM 2491 N N . ASN A 1 334 ? -7.27 221.625 100.438 1 79.44 334 ASN A N 1
ATOM 2492 C CA . ASN A 1 334 ? -8.305 222.5 101 1 79.44 334 ASN A CA 1
ATOM 2493 C C . ASN A 1 334 ? -8.219 222.5 102.5 1 79.44 334 ASN A C 1
ATOM 2495 O O . ASN A 1 334 ? -8.461 223.5 103.125 1 79.44 334 ASN A O 1
ATOM 2499 N N . ALA A 1 335 ? -7.711 221.375 103.188 1 81.56 335 ALA A N 1
ATOM 2500 C CA . ALA A 1 335 ? -7.488 221.25 104.625 1 81.56 335 ALA A CA 1
ATOM 2501 C C . ALA A 1 335 ? -6.328 222.125 105 1 81.56 335 ALA A C 1
ATOM 2503 O O . ALA A 1 335 ? -6.402 222.875 106.062 1 81.56 335 ALA A O 1
ATOM 2504 N N . THR A 1 336 ? -5.363 222.375 104.062 1 83.12 336 THR A N 1
ATOM 2505 C CA . THR A 1 336 ? -4.211 223.25 104.312 1 83.12 336 THR A CA 1
ATOM 2506 C C . THR A 1 336 ? -4.621 224.625 104.25 1 83.12 336 THR A C 1
ATOM 2508 O O . THR A 1 336 ? -4.184 225.5 105.062 1 83.12 336 THR A O 1
ATOM 2511 N N . ASP A 1 337 ? -5.559 224.875 103.312 1 80.88 337 ASP A N 1
ATOM 2512 C CA . ASP A 1 337 ? -6.062 226.25 103.188 1 80.88 337 ASP A CA 1
ATOM 2513 C C . ASP A 1 337 ? -6.852 226.625 104.375 1 80.88 337 ASP A C 1
ATOM 2515 O O . ASP A 1 337 ? -6.711 227.875 104.812 1 80.88 337 ASP A O 1
ATOM 2519 N N . ILE A 1 338 ? -7.617 225.75 105 1 84.06 338 ILE A N 1
ATOM 2520 C CA . ILE A 1 338 ? -8.398 226 106.25 1 84.06 338 ILE A CA 1
ATOM 2521 C C . ILE A 1 338 ? -7.461 226.25 107.375 1 84.06 338 ILE A C 1
ATOM 2523 O O . ILE A 1 338 ? -7.648 227.25 108.125 1 84.06 338 ILE A O 1
ATOM 2527 N N . LEU A 1 339 ? -6.289 225.625 107.5 1 83.81 339 LEU A N 1
ATOM 2528 C CA . LEU A 1 339 ? -5.324 225.75 108.625 1 83.81 339 LEU A CA 1
ATOM 2529 C C . LEU A 1 339 ? -4.586 227.125 108.5 1 83.81 339 LEU A C 1
ATOM 2531 O O . LEU A 1 339 ? -4.352 227.75 109.5 1 83.81 339 LEU A O 1
ATOM 2535 N N . THR A 1 340 ? -4.387 227.5 107.188 1 82.44 340 THR A N 1
ATOM 2536 C CA . THR A 1 340 ? -3.695 228.75 107 1 82.44 340 THR A CA 1
ATOM 2537 C C . THR A 1 340 ? -4.57 229.875 107.375 1 82.44 340 THR A C 1
ATOM 2539 O O . THR A 1 340 ? -4.113 230.75 108.062 1 82.44 340 THR A O 1
ATOM 2542 N N . ASN A 1 341 ? -5.801 229.75 107.062 1 82.75 341 ASN A N 1
ATOM 2543 C CA . ASN A 1 341 ? -6.727 230.875 107.312 1 82.75 341 ASN A CA 1
ATOM 2544 C C . ASN A 1 341 ? -7.09 231 108.812 1 82.75 341 ASN A C 1
ATOM 2546 O O . ASN A 1 341 ? -7.301 232 109.312 1 82.75 341 ASN A O 1
ATOM 2550 N N . THR A 1 342 ? -7.078 229.75 109.5 1 84.56 342 THR A N 1
ATOM 2551 C CA . THR A 1 342 ? -7.324 229.75 110.938 1 84.56 342 THR A CA 1
ATOM 2552 C C . THR A 1 342 ? -6.16 230.375 111.75 1 84.56 342 THR A C 1
ATOM 2554 O O . THR A 1 342 ? -6.371 231.125 112.75 1 84.56 342 THR A O 1
ATOM 2557 N N . LYS A 1 343 ? -4.965 230.5 111.25 1 83.69 343 LYS A N 1
ATOM 2558 C CA . LYS A 1 343 ? -3.795 231.125 111.875 1 83.69 343 LYS A CA 1
ATOM 2559 C C . LYS A 1 343 ? -3.867 232.625 111.688 1 83.69 343 LYS A C 1
ATOM 2561 O O . LYS A 1 343 ? -3.5 233.375 112.625 1 83.69 343 LYS A O 1
ATOM 2566 N N . SER A 1 344 ? -4.449 232.875 110.562 1 82.88 344 SER A N 1
ATOM 2567 C CA . SER A 1 344 ? -4.652 234.25 110.312 1 82.88 344 SER A CA 1
ATOM 2568 C C . SER A 1 344 ? -5.68 234.875 111.312 1 82.88 344 SER A C 1
ATOM 2570 O O . SER A 1 344 ? -5.477 235.875 111.875 1 82.88 344 SER A O 1
ATOM 2572 N N . ILE A 1 345 ? -6.703 234 111.625 1 85.44 345 ILE A N 1
ATOM 2573 C CA . ILE A 1 345 ? -7.727 234.375 112.562 1 85.44 345 ILE A CA 1
ATOM 2574 C C . ILE A 1 345 ? -7.102 234.5 114 1 85.44 345 ILE A C 1
ATOM 2576 O O . ILE A 1 345 ? -7.34 235.5 114.688 1 85.44 345 ILE A O 1
ATOM 2580 N N . GLN A 1 346 ? -6.199 233.75 114.375 1 83.88 346 GLN A N 1
ATOM 2581 C CA . GLN A 1 346 ? -5.539 233.75 115.688 1 83.88 346 GLN A CA 1
ATOM 2582 C C . GLN A 1 346 ? -4.621 234.875 115.875 1 83.88 346 GLN A C 1
ATOM 2584 O O . GLN A 1 346 ? -4.551 235.5 116.938 1 83.88 346 GLN A O 1
ATOM 2589 N N . ASN A 1 347 ? -4.039 235.375 114.812 1 80.56 347 ASN A N 1
ATOM 2590 C CA . ASN A 1 347 ? -3.207 236.5 114.875 1 80.56 347 ASN A CA 1
ATOM 2591 C C . ASN A 1 347 ? -4.043 237.75 115.062 1 80.56 347 ASN A C 1
ATOM 2593 O O . ASN A 1 347 ? -3.666 238.625 115.812 1 80.56 347 ASN A O 1
ATOM 2597 N N . ASP A 1 348 ? -5.164 237.75 114.438 1 82.38 348 ASP A N 1
ATOM 2598 C CA . ASP A 1 348 ? -6.066 238.875 114.562 1 82.38 348 ASP A CA 1
ATOM 2599 C C . ASP A 1 348 ? -6.672 239 115.938 1 82.38 348 ASP A C 1
ATOM 2601 O O . ASP A 1 348 ? -6.902 240 116.438 1 82.38 348 ASP A O 1
ATOM 2605 N N . LEU A 1 349 ? -6.805 237.875 116.625 1 86.19 349 LEU A N 1
ATOM 2606 C CA . LEU A 1 349 ? -7.328 237.75 118 1 86.19 349 LEU A CA 1
ATOM 2607 C C . LEU A 1 349 ? -6.293 238.375 119 1 86.19 349 LEU A C 1
ATOM 2609 O O . LEU A 1 349 ? -6.645 239 120 1 86.19 349 LEU A O 1
ATOM 2613 N N . GLY A 1 350 ? -5.02 238.5 118.688 1 81.94 350 GLY A N 1
ATOM 2614 C CA . GLY A 1 350 ? -3.949 239.125 119.438 1 81.94 350 GLY A CA 1
ATOM 2615 C C . GLY A 1 350 ? -3.984 240.625 119.375 1 81.94 350 GLY A C 1
ATOM 2616 O O . GLY A 1 350 ? -3.828 241.25 120.375 1 81.94 350 GLY A O 1
ATOM 2617 N N . ALA A 1 351 ? -4.305 241 118.188 1 81.25 351 ALA A N 1
ATOM 2618 C CA . ALA A 1 351 ? -4.422 242.5 118 1 81.25 351 ALA A CA 1
ATOM 2619 C C . ALA A 1 351 ? -5.648 243 118.688 1 81.25 351 ALA A C 1
ATOM 2621 O O . ALA A 1 351 ? -5.613 244.125 119.25 1 81.25 351 ALA A O 1
ATOM 2622 N N . LEU A 1 352 ? -6.75 242.25 118.75 1 83.56 352 LEU A N 1
ATOM 2623 C CA . LEU A 1 352 ? -7.965 242.5 119.438 1 83.56 352 LEU A CA 1
ATOM 2624 C C . LEU A 1 352 ? -7.695 242.625 120.938 1 83.56 352 LEU A C 1
ATOM 2626 O O . LEU A 1 352 ? -8.219 243.5 121.688 1 83.56 352 LEU A O 1
ATOM 2630 N N . ASP A 1 353 ? -6.836 241.875 121.625 1 80.94 353 ASP A N 1
ATOM 2631 C CA . ASP A 1 353 ? -6.398 241.875 123 1 80.94 353 ASP A CA 1
ATOM 2632 C C . ASP A 1 353 ? -5.723 243.25 123.375 1 80.94 353 ASP A C 1
ATOM 2634 O O . ASP A 1 353 ? -5.984 243.75 124.438 1 80.94 353 ASP A O 1
ATOM 2638 N N . ASP A 1 354 ? -4.902 243.75 122.438 1 80.75 354 ASP A N 1
ATOM 2639 C CA . ASP A 1 354 ? -4.188 245 122.625 1 80.75 354 ASP A CA 1
ATOM 2640 C C . ASP A 1 354 ? -5.152 246.125 122.688 1 80.75 354 ASP A C 1
ATOM 2642 O O . ASP A 1 354 ? -4.996 247 123.5 1 80.75 354 ASP A O 1
ATOM 2646 N N . VAL A 1 355 ? -6.141 246 121.812 1 82.62 355 VAL A N 1
ATOM 2647 C CA . VAL A 1 355 ? -7.156 247 121.688 1 82.62 355 VAL A CA 1
ATOM 2648 C C . VAL A 1 355 ? -8 247 123 1 82.62 355 VAL A C 1
ATOM 2650 O O . VAL A 1 355 ? -8.297 248.125 123.5 1 82.62 355 VAL A O 1
ATOM 2653 N N . ILE A 1 356 ? -8.352 245.875 123.625 1 81.06 356 ILE A N 1
ATOM 2654 C CA . ILE A 1 356 ? -9.141 245.625 124.812 1 81.06 356 ILE A CA 1
ATOM 2655 C C . ILE A 1 356 ? -8.367 246.25 126 1 81.06 356 ILE A C 1
ATOM 2657 O O . ILE A 1 356 ? -8.93 247 126.875 1 81.06 356 ILE A O 1
ATOM 2661 N N . GLU A 1 357 ? -7.035 246.25 126.062 1 78.88 357 GLU A N 1
ATOM 2662 C CA . GLU A 1 357 ? -6.172 246.875 127.062 1 78.88 357 GLU A CA 1
ATOM 2663 C C . GLU A 1 357 ? -6.102 248.375 127 1 78.88 357 GLU A C 1
ATOM 2665 O O . GLU A 1 357 ? -6.102 249 128 1 78.88 357 GLU A O 1
ATOM 2670 N N . GLY A 1 358 ? -6.23 248.875 125.688 1 77.94 358 GLY A N 1
ATOM 2671 C CA . GLY A 1 358 ? -6.219 250.375 125.5 1 77.94 358 GLY A CA 1
ATOM 2672 C C . GLY A 1 358 ? -7.504 251 125.875 1 77.94 358 GLY A C 1
ATOM 2673 O O . GLY A 1 358 ? -7.473 252.125 126.5 1 77.94 358 GLY A O 1
ATOM 2674 N N . ILE A 1 359 ? -8.602 250.375 125.75 1 78.75 359 ILE A N 1
ATOM 2675 C CA . ILE A 1 359 ? -9.914 250.875 126.125 1 78.75 359 ILE A CA 1
ATOM 2676 C C . ILE A 1 359 ? -10.141 250.75 127.625 1 78.75 359 ILE A C 1
ATOM 2678 O O . ILE A 1 359 ? -10.742 251.625 128.25 1 78.75 359 ILE A O 1
ATOM 2682 N N . LYS A 1 360 ? -9.523 249.875 128.375 1 75.44 360 LYS A N 1
ATOM 2683 C CA . LYS A 1 360 ? -9.625 249.625 129.75 1 75.44 360 LYS A CA 1
ATOM 2684 C C . LYS A 1 360 ? -8.906 250.625 130.625 1 75.44 360 LYS A C 1
ATOM 2686 O O . LYS A 1 360 ? -9.25 251 131.75 1 75.44 360 LYS A O 1
ATOM 2691 N N . THR A 1 361 ? -7.977 251.5 130 1 74.5 361 THR A N 1
ATOM 2692 C CA . THR A 1 361 ? -7.223 252.625 130.625 1 74.5 361 THR A CA 1
ATOM 2693 C C . THR A 1 361 ? -7.926 254 130.5 1 74.5 361 THR A C 1
ATOM 2695 O O . THR A 1 361 ? -7.418 255 130.875 1 74.5 361 THR A O 1
ATOM 2698 N N . SER A 1 362 ? -9.109 253.875 129.875 1 71.69 362 SER A N 1
ATOM 2699 C CA . SER A 1 362 ? -9.914 255 129.625 1 71.69 362 SER A CA 1
ATOM 2700 C C . SER A 1 362 ? -10.695 255.5 130.875 1 71.69 362 SER A C 1
ATOM 2702 O O . SER A 1 362 ? -11.07 254.625 131.625 1 71.69 362 SER A O 1
ATOM 2704 N N . GLU A 1 363 ? -10.641 256.75 131.375 1 68.75 363 GLU A N 1
ATOM 2705 C CA . GLU A 1 363 ? -11.273 257 132.625 1 68.75 363 GLU A CA 1
ATOM 2706 C C . GLU A 1 363 ? -12.789 257.25 132.5 1 68.75 363 GLU A C 1
ATOM 2708 O O . GLU A 1 363 ? -13.508 257.5 133.5 1 68.75 363 GLU A O 1
ATOM 2713 N N . ASP A 1 364 ? -13.359 257.25 131.375 1 71.44 364 ASP A N 1
ATOM 2714 C CA . ASP A 1 364 ? -14.781 257.25 131 1 71.44 364 ASP A CA 1
ATOM 2715 C C . ASP A 1 364 ? -15.43 255.75 131.25 1 71.44 364 ASP A C 1
ATOM 2717 O O . ASP A 1 364 ? -15.039 254.75 130.625 1 71.44 364 ASP A O 1
ATOM 2721 N N . PRO A 1 365 ? -16.234 255.625 132.25 1 73.38 365 PRO A N 1
ATOM 2722 C CA . PRO A 1 365 ? -16.797 254.375 132.75 1 73.38 365 PRO A CA 1
ATOM 2723 C C . PRO A 1 365 ? -17.578 253.625 131.625 1 73.38 365 PRO A C 1
ATOM 2725 O O . PRO A 1 365 ? -17.594 252.375 131.625 1 73.38 365 PRO A O 1
ATOM 2728 N N . GLN A 1 366 ? -18.094 254.25 130.5 1 67.81 366 GLN A N 1
ATOM 2729 C CA . GLN A 1 366 ? -18.859 253.625 129.5 1 67.81 366 GLN A CA 1
ATOM 2730 C C . GLN A 1 366 ? -17.938 252.875 128.5 1 67.81 366 GLN A C 1
ATOM 2732 O O . GLN A 1 366 ? -18.25 251.75 128.125 1 67.81 366 GLN A O 1
ATOM 2737 N N . ALA A 1 367 ? -16.703 253.375 128.25 1 66.62 367 ALA A N 1
ATOM 2738 C CA . ALA A 1 367 ? -15.695 252.75 127.375 1 66.62 367 ALA A CA 1
ATOM 2739 C C . ALA A 1 367 ? -15.086 251.5 128 1 66.62 367 ALA A C 1
ATOM 2741 O O . ALA A 1 367 ? -14.875 250.5 127.375 1 66.62 367 ALA A O 1
ATOM 2742 N N . LYS A 1 368 ? -15.039 251.625 129.375 1 74.25 368 LYS A N 1
ATOM 2743 C CA . LYS A 1 368 ? -14.508 250.5 130.25 1 74.25 368 LYS A CA 1
ATOM 2744 C C . LYS A 1 368 ? -15.461 249.375 130.125 1 74.25 368 LYS A C 1
ATOM 2746 O O . LYS A 1 368 ? -15.031 248.25 130.125 1 74.25 368 LYS A O 1
ATOM 2751 N N . ALA A 1 369 ? -16.766 249.625 130 1 76.12 369 ALA A N 1
ATOM 2752 C CA . ALA A 1 369 ? -17.781 248.625 130 1 76.12 369 ALA A CA 1
ATOM 2753 C C . ALA A 1 369 ? -17.781 247.875 128.625 1 76.12 369 ALA A C 1
ATOM 2755 O O . ALA A 1 369 ? -18 246.75 128.625 1 76.12 369 ALA A O 1
ATOM 2756 N N . GLN A 1 370 ? -17.391 248.625 127.625 1 70.38 370 GLN A N 1
ATOM 2757 C CA . GLN A 1 370 ? -17.344 248 126.312 1 70.38 370 GLN A CA 1
ATOM 2758 C C . GLN A 1 370 ? -16.109 247.125 126.125 1 70.38 370 GLN A C 1
ATOM 2760 O O . GLN A 1 370 ? -16.125 246.25 125.312 1 70.38 370 GLN A O 1
ATOM 2765 N N . ALA A 1 371 ? -15.125 247.375 127 1 74.81 371 ALA A N 1
ATOM 2766 C CA . ALA A 1 371 ? -13.891 246.5 127 1 74.81 371 ALA A CA 1
ATOM 2767 C C . ALA A 1 371 ? -14.164 245.125 127.5 1 74.81 371 ALA A C 1
ATOM 2769 O O . ALA A 1 371 ? -13.594 244.125 126.938 1 74.81 371 ALA A O 1
ATOM 2770 N N . GLU A 1 372 ? -15.156 245 128.375 1 76.19 372 GLU A N 1
ATOM 2771 C CA . GLU A 1 372 ? -15.523 243.75 128.875 1 76.19 372 GLU A CA 1
ATOM 2772 C C . GLU A 1 372 ? -16.281 242.875 127.875 1 76.19 372 GLU A C 1
ATOM 2774 O O . GLU A 1 372 ? -16.047 241.75 127.75 1 76.19 372 GLU A O 1
ATOM 2779 N N . THR A 1 373 ? -17.109 243.625 127.062 1 78.12 373 THR A N 1
ATOM 2780 C CA . THR A 1 373 ? -17.875 242.875 126.062 1 78.12 373 THR A CA 1
ATOM 2781 C C . THR A 1 373 ? -16.953 242.5 124.875 1 78.12 373 THR A C 1
ATOM 2783 O O . THR A 1 373 ? -17.109 241.375 124.375 1 78.12 373 THR A O 1
ATOM 2786 N N . LEU A 1 374 ? -15.906 243.25 124.688 1 77.31 374 LEU A N 1
ATOM 2787 C CA . LEU A 1 374 ? -14.922 242.875 123.625 1 77.31 374 LEU A CA 1
ATOM 2788 C C . LEU A 1 374 ? -14.07 241.75 124.062 1 77.31 374 LEU A C 1
ATOM 2790 O O . LEU A 1 374 ? -13.703 240.875 123.188 1 77.31 374 LEU A O 1
ATOM 2794 N N . GLU A 1 375 ? -13.867 241.625 125.312 1 79.25 375 GLU A N 1
ATOM 2795 C CA . GLU A 1 375 ? -13.109 240.5 125.875 1 79.25 375 GLU A CA 1
ATOM 2796 C C . GLU A 1 375 ? -13.875 239.125 125.688 1 79.25 375 GLU A C 1
ATOM 2798 O O . GLU A 1 375 ? -13.281 238.125 125.375 1 79.25 375 GLU A O 1
ATOM 2803 N N . ASN A 1 376 ? -15.203 239.25 125.812 1 79.69 376 ASN A N 1
ATOM 2804 C CA . ASN A 1 376 ? -16.047 238.125 125.688 1 79.69 376 ASN A CA 1
ATOM 2805 C C . ASN A 1 376 ? -16.141 237.625 124.188 1 79.69 376 ASN A C 1
ATOM 2807 O O . ASN A 1 376 ? -16.078 236.5 123.938 1 79.69 376 ASN A O 1
ATOM 2811 N N . ILE A 1 377 ? -16.156 238.625 123.375 1 78.69 377 ILE A N 1
ATOM 2812 C CA . ILE A 1 377 ? -16.234 238.375 121.938 1 78.69 377 ILE A CA 1
ATOM 2813 C C . ILE A 1 377 ? -14.922 237.75 121.438 1 78.69 377 ILE A C 1
ATOM 2815 O O . ILE A 1 377 ? -14.914 236.875 120.688 1 78.69 377 ILE A O 1
ATOM 2819 N N . ARG A 1 378 ? -13.812 238.375 121.938 1 82.31 378 ARG A N 1
ATOM 2820 C CA . ARG A 1 378 ? -12.469 237.875 121.625 1 82.31 378 ARG A CA 1
ATOM 2821 C C . ARG A 1 378 ? -12.281 236.5 122.062 1 82.31 378 ARG A C 1
ATOM 2823 O O . ARG A 1 378 ? -11.727 235.625 121.375 1 82.31 378 ARG A O 1
ATOM 2830 N N . SER A 1 379 ? -12.836 236.125 123.25 1 80.94 379 SER A N 1
ATOM 2831 C CA . SER A 1 379 ? -12.719 234.75 123.75 1 80.94 379 SER A CA 1
ATOM 2832 C C . SER A 1 379 ? -13.531 233.75 122.938 1 80.94 379 SER A C 1
ATOM 2834 O O . SER A 1 379 ? -13.07 232.625 122.688 1 80.94 379 SER A O 1
ATOM 2836 N N . SER A 1 380 ? -14.734 234.25 122.438 1 80.06 380 SER A N 1
ATOM 2837 C CA . SER A 1 380 ? -15.617 233.375 121.625 1 80.06 380 SER A CA 1
ATOM 2838 C C . SER A 1 380 ? -15.008 233.125 120.25 1 80.06 380 SER A C 1
ATOM 2840 O O . SER A 1 380 ? -15.016 232 119.812 1 80.06 380 SER A O 1
ATOM 2842 N N . LEU A 1 381 ? -14.336 234 119.625 1 80.38 381 LEU A N 1
ATOM 2843 C CA . LEU A 1 381 ? -13.68 233.875 118.312 1 80.38 381 LEU A CA 1
ATOM 2844 C C . LEU A 1 381 ? -12.461 233 118.375 1 80.38 381 LEU A C 1
ATOM 2846 O O . LEU A 1 381 ? -12.203 232.25 117.438 1 80.38 381 LEU A O 1
ATOM 2850 N N . ALA A 1 382 ? -11.766 233 119.562 1 81.19 382 ALA A N 1
ATOM 2851 C CA . ALA A 1 382 ? -10.602 232.125 119.75 1 81.19 382 ALA A CA 1
ATOM 2852 C C . ALA A 1 382 ? -10.992 230.625 119.875 1 81.19 382 ALA A C 1
ATOM 2854 O O . ALA A 1 382 ? -10.328 229.75 119.312 1 81.19 382 ALA A O 1
ATOM 2855 N N . VAL A 1 383 ? -12.148 230.375 120.5 1 81.31 383 VAL A N 1
ATOM 2856 C CA . VAL A 1 383 ? -12.625 229 120.688 1 81.31 383 VAL A CA 1
ATOM 2857 C C . VAL A 1 383 ? -13.062 228.375 119.375 1 81.31 383 VAL A C 1
ATOM 2859 O O . VAL A 1 383 ? -12.695 227.25 119 1 81.31 383 VAL A O 1
ATOM 2862 N N . ASP A 1 384 ? -13.742 229.25 118.562 1 78.75 384 ASP A N 1
ATOM 2863 C CA . ASP A 1 384 ? -14.258 228.75 117.25 1 78.75 384 ASP A CA 1
ATOM 2864 C C . ASP A 1 384 ? -13.125 228.5 116.312 1 78.75 384 ASP A C 1
ATOM 2866 O O . ASP A 1 384 ? -13.141 227.625 115.562 1 78.75 384 ASP A O 1
ATOM 2870 N N . SER A 1 385 ? -12.031 229.375 116.25 1 82.5 385 SER A N 1
ATOM 2871 C CA . SER A 1 385 ? -10.883 229.25 115.375 1 82.5 385 SER A CA 1
ATOM 2872 C C . SER A 1 385 ? -10.07 228 115.688 1 82.5 385 SER A C 1
ATOM 2874 O O . SER A 1 385 ? -9.625 227.25 114.812 1 82.5 385 SER A O 1
ATOM 2876 N N . GLU A 1 386 ? -9.984 227.5 117.062 1 81.19 386 GLU A N 1
ATOM 2877 C CA . GLU A 1 386 ? -9.266 226.375 117.5 1 81.19 386 GLU A CA 1
ATOM 2878 C C . GLU A 1 386 ? -10.008 225.125 117.062 1 81.19 386 GLU A C 1
ATOM 2880 O O . GLU A 1 386 ? -9.383 224.125 116.625 1 81.19 386 GLU A O 1
ATOM 2885 N N . ALA A 1 387 ? -11.344 225.125 117.062 1 81.12 387 ALA A N 1
ATOM 2886 C CA . ALA A 1 387 ? -12.172 224 116.625 1 81.12 387 ALA A CA 1
ATOM 2887 C C . ALA A 1 387 ? -12.062 223.75 115.188 1 81.12 387 ALA A C 1
ATOM 2889 O O . ALA A 1 387 ? -11.984 222.5 114.75 1 81.12 387 ALA A O 1
ATOM 2890 N N . ILE A 1 388 ? -11.977 224.75 114.312 1 82.25 388 ILE A N 1
ATOM 2891 C CA . ILE A 1 388 ? -11.836 224.625 112.875 1 82.25 388 ILE A CA 1
ATOM 2892 C C . ILE A 1 388 ? -10.469 224 112.5 1 82.25 388 ILE A C 1
ATOM 2894 O O . ILE A 1 388 ? -10.359 223.125 111.625 1 82.25 388 ILE A O 1
ATOM 2898 N N . ASP A 1 389 ? -9.367 224.5 113.312 1 82.75 389 ASP A N 1
ATOM 2899 C CA . ASP A 1 389 ? -8 224 113.125 1 82.75 389 ASP A CA 1
ATOM 2900 C C . ASP A 1 389 ? -7.898 222.5 113.375 1 82.75 389 ASP A C 1
ATOM 2902 O O . ASP A 1 389 ? -7.277 221.75 112.625 1 82.75 389 ASP A O 1
ATOM 2906 N N . ASN A 1 390 ? -8.617 222.125 114.438 1 81.69 390 ASN A N 1
ATOM 2907 C CA . ASN A 1 390 ? -8.578 220.625 114.812 1 81.69 390 ASN A CA 1
ATOM 2908 C C . ASN A 1 390 ? -9.289 219.75 113.75 1 81.69 390 ASN A C 1
ATOM 2910 O O . ASN A 1 390 ? -8.781 218.75 113.375 1 81.69 390 ASN A O 1
ATOM 2914 N N . SER A 1 391 ? -10.469 220.25 113.25 1 81.06 391 SER A N 1
ATOM 2915 C CA . SER A 1 391 ? -11.258 219.5 112.312 1 81.06 391 SER A CA 1
ATOM 2916 C C . SER A 1 391 ? -10.547 219.375 110.938 1 81.06 391 SER A C 1
ATOM 2918 O O . SER A 1 391 ? -10.562 218.375 110.312 1 81.06 391 SER A O 1
ATOM 2920 N N . ALA A 1 392 ? -9.805 220.5 110.5 1 83.12 392 ALA A N 1
ATOM 2921 C CA . ALA A 1 392 ? -9.047 220.5 109.25 1 83.12 392 ALA A CA 1
ATOM 2922 C C . ALA A 1 392 ? -7.828 219.625 109.312 1 83.12 392 ALA A C 1
ATOM 2924 O O . ALA A 1 392 ? -7.504 218.875 108.312 1 83.12 392 ALA A O 1
ATOM 2925 N N . SER A 1 393 ? -7.145 219.5 110.5 1 81.56 393 SER A N 1
ATOM 2926 C CA . SER A 1 393 ? -6.016 218.625 110.75 1 81.56 393 SER A CA 1
ATOM 2927 C C . SER A 1 393 ? -6.449 217.125 110.625 1 81.56 393 SER A C 1
ATOM 2929 O O . SER A 1 393 ? -5.723 216.25 110.125 1 81.56 393 SER A O 1
ATOM 2931 N N . MET A 1 394 ? -7.703 216.875 111.062 1 79.75 394 MET A N 1
ATOM 2932 C CA . MET A 1 394 ? -8.234 215.5 111 1 79.75 394 MET A CA 1
ATOM 2933 C C . MET A 1 394 ? -8.547 215.125 109.562 1 79.75 394 MET A C 1
ATOM 2935 O O . MET A 1 394 ? -8.289 213.875 109.188 1 79.75 394 MET A O 1
ATOM 2939 N N . ILE A 1 395 ? -9.031 216 108.75 1 78.56 395 ILE A N 1
ATOM 2940 C CA . ILE A 1 395 ? -9.328 215.75 107.312 1 78.56 395 ILE A CA 1
ATOM 2941 C C . ILE A 1 395 ? -8.031 215.375 106.562 1 78.56 395 ILE A C 1
ATOM 2943 O O . ILE A 1 395 ? -7.973 214.5 105.75 1 78.56 395 ILE A O 1
ATOM 2947 N N . GLN A 1 396 ? -6.879 216.25 106.875 1 76 396 GLN A N 1
ATOM 2948 C CA . GLN A 1 396 ? -5.578 216.125 106.25 1 76 396 GLN A CA 1
ATOM 2949 C C . GLN A 1 396 ? -4.98 214.75 106.562 1 76 396 GLN A C 1
ATOM 2951 O O . GLN A 1 396 ? -4.441 214 105.688 1 76 396 GLN A O 1
ATOM 2956 N N . ASN A 1 397 ? -5.18 214.125 107.812 1 74 397 ASN A N 1
ATOM 2957 C CA . ASN A 1 397 ? -4.641 212.875 108.25 1 74 397 ASN A CA 1
ATOM 2958 C C . ASN A 1 397 ? -5.359 211.75 107.562 1 74 397 ASN A C 1
ATOM 2960 O O . ASN A 1 397 ? -4.742 210.75 107.25 1 74 397 ASN A O 1
ATOM 2964 N N . MET A 1 398 ? -6.711 211.875 107.312 1 67.5 398 MET A N 1
ATOM 2965 C CA . MET A 1 398 ? -7.52 210.875 106.688 1 67.5 398 MET A CA 1
ATOM 2966 C C . MET A 1 398 ? -7.234 210.75 105.25 1 67.5 398 MET A C 1
ATOM 2968 O O . MET A 1 398 ? -7.289 209.625 104.688 1 67.5 398 MET A O 1
ATOM 2972 N N . GLY A 1 399 ? -6.91 211.75 104.375 1 59.97 399 GLY A N 1
ATOM 2973 C CA . GLY A 1 399 ? -6.531 211.75 103 1 59.97 399 GLY A CA 1
ATOM 2974 C C . GLY A 1 399 ? -5.223 211.125 102.75 1 59.97 399 GLY A C 1
ATOM 2975 O O . GLY A 1 399 ? -5.055 210.5 101.688 1 59.97 399 GLY A O 1
ATOM 2976 N N . ASP A 1 400 ? -4.09 211.25 103.625 1 56.5 400 ASP A N 1
ATOM 2977 C CA . ASP A 1 400 ? -2.777 210.625 103.438 1 56.5 400 ASP A CA 1
ATOM 2978 C C . ASP A 1 400 ? -2.861 209.125 103.562 1 56.5 400 ASP A C 1
ATOM 2980 O O . ASP A 1 400 ? -1.982 208.375 103.125 1 56.5 400 ASP A O 1
ATOM 2984 N N . SER A 1 401 ? -3.834 208.375 104.25 1 47.22 401 SER A N 1
ATOM 2985 C CA . SER A 1 401 ? -3.781 207 104.5 1 47.22 401 SER A CA 1
ATOM 2986 C C . SER A 1 401 ? -4.406 206.125 103.375 1 47.22 401 SER A C 1
ATOM 2988 O O . SER A 1 401 ? -4.824 205 103.562 1 47.22 401 SER A O 1
ATOM 2990 N N . SER A 1 402 ? -4.715 206.75 102.125 1 46.5 402 SER A N 1
ATOM 2991 C CA . SER A 1 402 ? -5.355 205.875 101.125 1 46.5 402 SER A CA 1
ATOM 2992 C C . SER A 1 402 ? -4.398 204.75 100.625 1 46.5 402 SER A C 1
ATOM 2994 O O . SER A 1 402 ? -3.277 205.125 100.188 1 46.5 402 SER A O 1
ATOM 2996 N N . PRO A 1 403 ? -4.422 203.375 100.875 1 40.28 403 PRO A N 1
ATOM 2997 C CA . PRO A 1 403 ? -3.525 202.25 100.562 1 40.28 403 PRO A CA 1
ATOM 2998 C C . PRO A 1 403 ? -3.322 202.125 99.062 1 40.28 403 PRO A C 1
ATOM 3000 O O . PRO A 1 403 ? -4.242 202.375 98.25 1 40.28 403 PRO A O 1
ATOM 3003 N N . GLU A 1 404 ? -2.184 202.125 98.312 1 38.97 404 GLU A N 1
ATOM 3004 C CA . GLU A 1 404 ? -1.686 201.75 97 1 38.97 404 GLU A CA 1
ATOM 3005 C C . GLU A 1 404 ? -2.211 200.375 96.625 1 38.97 404 GLU A C 1
ATOM 3007 O O . GLU A 1 404 ? -1.81 199.375 97.25 1 38.97 404 GLU A O 1
ATOM 3012 N N . THR A 1 405 ? -3.453 199.75 96.5 1 40.5 405 THR A N 1
ATOM 3013 C CA . THR A 1 405 ? -3.908 198.375 96.312 1 40.5 405 THR A CA 1
ATOM 3014 C C . THR A 1 405 ? -3.303 197.75 95.062 1 40.5 405 THR A C 1
ATOM 3016 O O . THR A 1 405 ? -3.314 198.375 94 1 40.5 405 THR A O 1
ATOM 3019 N N . ASP A 1 406 ? -2.438 196.625 95 1 39.06 406 ASP A N 1
ATOM 3020 C CA . ASP A 1 406 ? -1.776 195.5 94.438 1 39.06 406 ASP A CA 1
ATOM 3021 C C . ASP A 1 406 ? -2.773 194.625 93.625 1 39.06 406 ASP A C 1
ATOM 3023 O O . ASP A 1 406 ? -2.57 193.375 93.5 1 39.06 406 ASP A O 1
ATOM 3027 N N . ALA A 1 407 ? -3.938 194.625 93.188 1 46.78 407 ALA A N 1
ATOM 3028 C CA . ALA A 1 407 ? -4.918 193.875 92.5 1 46.78 407 ALA A CA 1
ATOM 3029 C C . ALA A 1 407 ? -4.367 193.375 91.125 1 46.78 407 ALA A C 1
ATOM 3031 O O . ALA A 1 407 ? -4.805 192.375 90.625 1 46.78 407 ALA A O 1
ATOM 3032 N N . ALA A 1 408 ? -3.381 193.75 90.312 1 50.91 408 ALA A N 1
ATOM 3033 C CA . ALA A 1 408 ? -2.896 193.25 89 1 50.91 408 ALA A CA 1
ATOM 3034 C C . ALA A 1 408 ? -2.109 192 89.125 1 50.91 408 ALA A C 1
ATOM 3036 O O . ALA A 1 408 ? -2.135 191.125 88.188 1 50.91 408 ALA A O 1
ATOM 3037 N N . GLY A 1 409 ? -1.54 191.25 90.062 1 52.88 409 GLY A N 1
ATOM 3038 C CA . GLY A 1 409 ? -0.617 190.125 90.125 1 52.88 409 GLY A CA 1
ATOM 3039 C C . GLY A 1 409 ? -1.314 188.75 90.188 1 52.88 409 GLY A C 1
ATOM 3040 O O . GLY A 1 409 ? -0.806 187.75 89.625 1 52.88 409 GLY A O 1
ATOM 3041 N N . ASN A 1 410 ? -2.488 188.25 90.5 1 59.22 410 ASN A N 1
ATOM 3042 C CA . ASN A 1 410 ? -3.137 187 90.625 1 59.22 410 ASN A CA 1
ATOM 3043 C C . ASN A 1 410 ? -3.762 186.5 89.375 1 59.22 410 ASN A C 1
ATOM 3045 O O . ASN A 1 410 ? -3.742 185.25 89.062 1 59.22 410 ASN A O 1
ATOM 3049 N N . ASP A 1 411 ? -4.16 187.125 88.312 1 69 411 ASP A N 1
ATOM 3050 C CA . ASP A 1 411 ? -4.77 186.75 87 1 69 411 ASP A CA 1
ATOM 3051 C C . ASP A 1 411 ? -3.719 186.25 86.062 1 69 411 ASP A C 1
ATOM 3053 O O . ASP A 1 411 ? -3.99 185.25 85.25 1 69 411 ASP A O 1
ATOM 3057 N N . GLU A 1 412 ? -2.475 186.625 86.125 1 71.31 412 GLU A N 1
ATOM 3058 C CA . GLU A 1 412 ? -1.403 186.25 85.25 1 71.31 412 GLU A CA 1
ATOM 3059 C C . GLU A 1 412 ? -0.961 184.75 85.562 1 71.31 412 GLU A C 1
ATOM 3061 O O . GLU A 1 412 ? -0.728 184 84.625 1 71.31 412 GLU A O 1
ATOM 3066 N N . GLN A 1 413 ? -0.995 184.25 86.75 1 73.31 413 GLN A N 1
ATOM 3067 C CA . GLN A 1 413 ? -0.595 183 87.188 1 73.31 413 GLN A CA 1
ATOM 3068 C C . GLN A 1 413 ? -1.66 181.875 86.75 1 73.31 413 GLN A C 1
ATOM 3070 O O . GLN A 1 413 ? -1.336 180.875 86.312 1 73.31 413 GLN A O 1
ATOM 3075 N N . LEU A 1 414 ? -2.863 182.25 86.688 1 75.5 414 LEU A N 1
ATOM 3076 C CA . LEU A 1 414 ? -3.986 181.375 86.312 1 75.5 414 LEU A CA 1
ATOM 3077 C C . LEU A 1 414 ? -4.012 181.25 84.812 1 75.5 414 LEU A C 1
ATOM 3079 O O . LEU A 1 414 ? -4.223 180.125 84.312 1 75.5 414 LEU A O 1
ATOM 3083 N N . ILE A 1 415 ? -3.707 182.25 84.062 1 79.12 415 ILE A N 1
ATOM 3084 C CA . ILE A 1 415 ? -3.645 182.125 82.625 1 79.12 415 ILE A CA 1
ATOM 3085 C C . ILE A 1 415 ? -2.496 181.25 82.188 1 79.12 415 ILE A C 1
ATOM 3087 O O . ILE A 1 415 ? -2.652 180.375 81.312 1 79.12 415 ILE A O 1
ATOM 3091 N N . GLN A 1 416 ? -1.434 181.25 83 1 77.88 416 GLN A N 1
ATOM 3092 C CA . GLN A 1 416 ? -0.28 180.375 82.688 1 77.88 416 GLN A CA 1
ATOM 3093 C C . GLN A 1 416 ? -0.57 179 82.938 1 77.88 416 GLN A C 1
ATOM 3095 O O . GLN A 1 416 ? -0.192 178.125 82.188 1 77.88 416 GLN A O 1
ATOM 3100 N N . ALA A 1 417 ? -1.299 178.75 83.938 1 75.69 417 ALA A N 1
ATOM 3101 C CA . ALA A 1 417 ? -1.654 177.375 84.312 1 75.69 417 ALA A CA 1
ATOM 3102 C C . ALA A 1 417 ? -2.656 176.75 83.375 1 75.69 417 ALA A C 1
ATOM 3104 O O . ALA A 1 417 ? -2.529 175.625 82.938 1 75.69 417 ALA A O 1
ATOM 3105 N N . LEU A 1 418 ? -3.564 177.375 82.812 1 81.38 418 LEU A N 1
ATOM 3106 C CA . LEU A 1 418 ? -4.574 177 81.875 1 81.38 418 LEU A CA 1
ATOM 3107 C C . LEU A 1 418 ? -3.959 176.75 80.5 1 81.38 418 LEU A C 1
ATOM 3109 O O . LEU A 1 418 ? -4.375 175.875 79.688 1 81.38 418 LEU A O 1
ATOM 3113 N N . MET A 1 419 ? -2.904 177.625 80.125 1 80.56 419 MET A N 1
ATOM 3114 C CA . MET A 1 419 ? -2.166 177.375 78.938 1 80.56 419 MET A CA 1
ATOM 3115 C C . MET A 1 419 ? -1.363 176.125 78.938 1 80.56 419 MET A C 1
ATOM 3117 O O . MET A 1 419 ? -1.261 175.375 77.938 1 80.56 419 MET A O 1
ATOM 3121 N N . GLY A 1 420 ? -0.892 175.75 80.125 1 79.25 420 GLY A N 1
ATOM 3122 C CA . GLY A 1 420 ? -0.221 174.5 80.25 1 79.25 420 GLY A CA 1
ATOM 3123 C C . GLY A 1 420 ? -1.157 173.375 80.125 1 79.25 420 GLY A C 1
ATOM 3124 O O . GLY A 1 420 ? -0.81 172.375 79.5 1 79.25 420 GLY A O 1
ATOM 3125 N N . MET A 1 421 ? -2.266 173.25 80.562 1 81.06 421 MET A N 1
ATOM 3126 C CA . MET A 1 421 ? -3.299 172.25 80.375 1 81.06 421 MET A CA 1
ATOM 3127 C C . MET A 1 421 ? -3.723 172.125 78.938 1 81.06 421 MET A C 1
ATOM 3129 O O . MET A 1 421 ? -3.957 171 78.438 1 81.06 421 MET A O 1
ATOM 3133 N N . ASP A 1 422 ? -3.779 173.25 78.25 1 82.75 422 ASP A N 1
ATOM 3134 C CA . ASP A 1 422 ? -4.129 173.375 76.812 1 82.75 422 ASP A CA 1
ATOM 3135 C C . ASP A 1 422 ? -3.094 172.625 76 1 82.75 422 ASP A C 1
ATOM 3137 O O . ASP A 1 422 ? -3.449 171.75 75.125 1 82.75 422 ASP A O 1
ATOM 3141 N N . GLN A 1 423 ? -1.897 172.75 76.438 1 81.5 423 GLN A N 1
ATOM 3142 C CA . GLN A 1 423 ? -0.826 172 75.75 1 81.5 423 GLN A CA 1
ATOM 3143 C C . GLN A 1 423 ? -0.896 170.5 76 1 81.5 423 GLN A C 1
ATOM 3145 O O . GLN A 1 423 ? -0.672 169.75 75.125 1 81.5 423 GLN A O 1
ATOM 3150 N N . GLY A 1 424 ? -1.224 170.25 77.188 1 80.06 424 GLY A N 1
ATOM 3151 C CA . GLY A 1 424 ? -1.409 168.875 77.5 1 80.06 424 GLY A CA 1
ATOM 3152 C C . GLY A 1 424 ? -2.57 168.125 76.812 1 80.06 424 GLY A C 1
ATOM 3153 O O . GLY A 1 424 ? -2.457 167 76.312 1 80.06 424 GLY A O 1
ATOM 3154 N N . LEU A 1 425 ? -3.645 168.75 76.625 1 84.75 425 LEU A N 1
ATOM 3155 C CA . LEU A 1 425 ? -4.816 168.25 75.875 1 84.75 425 LEU A CA 1
ATOM 3156 C C . LEU A 1 425 ? -4.539 168.125 74.375 1 84.75 425 LEU A C 1
ATOM 3158 O O . LEU A 1 425 ? -5.02 167.25 73.75 1 84.75 425 LEU A O 1
ATOM 3162 N N . GLU A 1 426 ? -3.74 169.125 73.938 1 84.38 426 GLU A N 1
ATOM 3163 C CA . GLU A 1 426 ? -3.336 169 72.5 1 84.38 426 GLU A CA 1
ATOM 3164 C C . GLU A 1 426 ? -2.473 167.875 72.25 1 84.38 426 GLU A C 1
ATOM 3166 O O . GLU A 1 426 ? -2.615 167.125 71.188 1 84.38 426 GLU A O 1
ATOM 3171 N N . GLN A 1 427 ? -1.728 167.5 73.188 1 83.12 427 GLN A N 1
ATOM 3172 C CA . GLN A 1 427 ? -0.881 166.375 73.062 1 83.12 427 GLN A CA 1
ATOM 3173 C C . GLN A 1 427 ? -1.71 165 73.125 1 83.12 427 GLN A C 1
ATOM 3175 O O . GLN A 1 427 ? -1.448 164.125 72.375 1 83.12 427 GLN A O 1
ATOM 3180 N N . LEU A 1 428 ? -2.598 164.875 73.875 1 85.75 428 LEU A N 1
ATOM 3181 C CA . LEU A 1 428 ? -3.512 163.75 73.938 1 85.75 428 LEU A CA 1
ATOM 3182 C C . LEU A 1 428 ? -4.32 163.625 72.688 1 85.75 428 LEU A C 1
ATOM 3184 O O . LEU A 1 428 ? -4.527 162.5 72.188 1 85.75 428 LEU A O 1
ATOM 3188 N N . GLN A 1 429 ? -4.816 164.75 72.188 1 84.81 429 GLN A N 1
ATOM 3189 C CA . GLN A 1 429 ? -5.547 164.75 70.938 1 84.81 429 GLN A CA 1
ATOM 3190 C C . GLN A 1 429 ? -4.676 164.25 69.75 1 84.81 429 GLN A C 1
ATOM 3192 O O . GLN A 1 429 ? -5.141 163.5 68.938 1 84.81 429 GLN A O 1
ATOM 3197 N N . GLN A 1 430 ? -3.439 164.625 69.875 1 84.12 430 GLN A N 1
ATOM 3198 C CA . GLN A 1 430 ? -2.512 164.125 68.812 1 84.12 430 GLN A CA 1
ATOM 3199 C C . GLN A 1 430 ? -2.225 162.625 69 1 84.12 430 GLN A C 1
ATOM 3201 O O . GLN A 1 430 ? -2.156 161.875 68 1 84.12 430 GLN A O 1
ATOM 3206 N N . GLY A 1 431 ? -2.115 162.375 70.25 1 82.38 431 GLY A N 1
ATOM 3207 C CA . GLY A 1 431 ? -1.891 160.875 70.5 1 82.38 431 GLY A CA 1
ATOM 3208 C C . GLY A 1 431 ? -3.055 160 70.125 1 82.38 431 GLY A C 1
ATOM 3209 O O . GLY A 1 431 ? -2.861 158.875 69.75 1 82.38 431 GLY A O 1
ATOM 3210 N N . MET A 1 432 ? -4.164 160.5 70.062 1 86.56 432 MET A N 1
ATOM 3211 C CA . MET A 1 432 ? -5.359 159.75 69.688 1 86.56 432 MET A CA 1
ATOM 3212 C C . MET A 1 432 ? -5.574 159.75 68.188 1 86.56 432 MET A C 1
ATOM 3214 O O . MET A 1 432 ? -5.859 158.75 67.625 1 86.56 432 MET A O 1
ATOM 3218 N N . ASN A 1 433 ? -5.391 161.125 67.562 1 83.19 433 ASN A N 1
ATOM 3219 C CA . ASN A 1 433 ? -5.969 161.375 66.25 1 83.19 433 ASN A CA 1
ATOM 3220 C C . ASN A 1 433 ? -4.906 161.375 65.125 1 83.19 433 ASN A C 1
ATOM 3222 O O . ASN A 1 433 ? -5.227 161.375 63.938 1 83.19 433 ASN A O 1
ATOM 3226 N N . ASP A 1 434 ? -3.578 161.375 65.562 1 85.62 434 ASP A N 1
ATOM 3227 C CA . ASP A 1 434 ? -2.555 161.375 64.5 1 85.62 434 ASP A CA 1
ATOM 3228 C C . ASP A 1 434 ? -2.799 160.125 63.531 1 85.62 434 ASP A C 1
ATOM 3230 O O . ASP A 1 434 ? -3.049 159 63.938 1 85.62 434 ASP A O 1
ATOM 3234 N N . GLU A 1 435 ? -2.764 160.5 62.375 1 77.5 435 GLU A N 1
ATOM 3235 C CA . GLU A 1 435 ? -3.123 159.625 61.312 1 77.5 435 GLU A CA 1
ATOM 3236 C C . GLU A 1 435 ? -2.168 158.375 61.281 1 77.5 435 GLU A C 1
ATOM 3238 O O . GLU A 1 435 ? -2.559 157.25 60.906 1 77.5 435 GLU A O 1
ATOM 3243 N N . ASN A 1 436 ? -0.953 158.625 61.594 1 72.81 436 ASN A N 1
ATOM 3244 C CA . ASN A 1 436 ? 0.063 157.625 61.438 1 72.81 436 ASN A CA 1
ATOM 3245 C C . ASN A 1 436 ? 0.417 157 62.75 1 72.81 436 ASN A C 1
ATOM 3247 O O . ASN A 1 436 ? 0.805 155.75 62.812 1 72.81 436 ASN A O 1
ATOM 3251 N N . ALA A 1 437 ? 0.244 157.75 63.844 1 78.31 437 ALA A N 1
ATOM 3252 C CA . ALA A 1 437 ? 0.772 157.25 65.125 1 78.31 437 ALA A CA 1
ATOM 3253 C C . ALA A 1 437 ? -0.269 157.25 66.25 1 78.31 437 ALA A C 1
ATOM 3255 O O . ALA A 1 437 ? -0.007 156.875 67.375 1 78.31 437 ALA A O 1
ATOM 3256 N N . GLY A 1 438 ? -1.419 157.625 65.812 1 84.5 438 GLY A N 1
ATOM 3257 C CA . GLY A 1 438 ? -2.451 157.75 66.812 1 84.5 438 GLY A CA 1
ATOM 3258 C C . GLY A 1 438 ? -3.109 156.5 67.188 1 84.5 438 GLY A C 1
ATOM 3259 O O . GLY A 1 438 ? -3.07 155.5 66.5 1 84.5 438 GLY A O 1
ATOM 3260 N N . LEU A 1 439 ? -3.701 156.125 68.188 1 86.88 439 LEU A N 1
ATOM 3261 C CA . LEU A 1 439 ? -4.309 155 68.75 1 86.88 439 LEU A CA 1
ATOM 3262 C C . LEU A 1 439 ? -5.508 154.5 67.938 1 86.88 439 LEU A C 1
ATOM 3264 O O . LEU A 1 439 ? -5.73 153.25 67.75 1 86.88 439 LEU A O 1
ATOM 3268 N N . ILE A 1 440 ? -6.246 155.5 67.438 1 87.75 440 ILE A N 1
ATOM 3269 C CA . ILE A 1 440 ? -7.43 155.25 66.688 1 87.75 440 ILE A CA 1
ATOM 3270 C C . ILE A 1 440 ? -7.02 154.5 65.438 1 87.75 440 ILE A C 1
ATOM 3272 O O . ILE A 1 440 ? -7.527 153.375 65.125 1 87.75 440 ILE A O 1
ATOM 3276 N N . SER A 1 441 ? -6.047 155 64.75 1 86.75 441 SER A N 1
ATOM 3277 C CA . SER A 1 441 ? -5.586 154.375 63.5 1 86.75 441 SER A CA 1
ATOM 3278 C C . SER A 1 441 ? -4.906 153 63.781 1 86.75 441 SER A C 1
ATOM 3280 O O . SER A 1 441 ? -5.09 152.125 63.031 1 86.75 441 SER A O 1
ATOM 3282 N N . GLY A 1 442 ? -4.191 153 64.812 1 84.12 442 GLY A N 1
ATOM 3283 C CA . GLY A 1 442 ? -3.52 151.75 65.188 1 84.12 442 GLY A CA 1
ATOM 3284 C C . GLY A 1 442 ? -4.48 150.625 65.5 1 84.12 442 GLY A C 1
ATOM 3285 O O . GLY A 1 442 ? -4.301 149.5 65.125 1 84.12 442 GLY A O 1
ATOM 3286 N N . VAL A 1 443 ? -5.473 150.75 66.188 1 88.31 443 VAL A N 1
ATOM 3287 C CA . VAL A 1 443 ? -6.465 149.75 66.625 1 88.31 443 VAL A CA 1
ATOM 3288 C C . VAL A 1 443 ? -7.309 149.375 65.438 1 88.31 443 VAL A C 1
ATOM 3290 O O . VAL A 1 443 ? -7.68 148.25 65.312 1 88.31 443 VAL A O 1
ATOM 3293 N N . GLU A 1 444 ? -7.562 150.375 64.625 1 87.19 444 GLU A N 1
ATOM 3294 C CA . GLU A 1 444 ? -8.297 150 63.375 1 87.19 444 GLU A CA 1
ATOM 3295 C C . GLU A 1 444 ? -7.52 149.125 62.5 1 87.19 444 GLU A C 1
ATOM 3297 O O . GLU A 1 444 ? -8.094 148.125 61.969 1 87.19 444 GLU A O 1
ATOM 3302 N N . HIS A 1 445 ? -6.234 149.25 62.406 1 89.06 445 HIS A N 1
ATOM 3303 C CA . HIS A 1 445 ? -5.402 148.375 61.656 1 89.06 445 HIS A CA 1
ATOM 3304 C C . HIS A 1 445 ? -5.297 147 62.312 1 89.06 445 HIS A C 1
ATOM 3306 O O . HIS A 1 445 ? -5.293 146 61.656 1 89.06 445 HIS A O 1
ATOM 3312 N N . TYR A 1 446 ? -5.246 147 63.562 1 90.12 446 TYR A N 1
ATOM 3313 C CA . TYR A 1 446 ? -5.156 145.75 64.375 1 90.12 446 TYR A CA 1
ATOM 3314 C C . TYR A 1 446 ? -6.426 144.875 64.25 1 90.12 446 TYR A C 1
ATOM 3316 O O . TYR A 1 446 ? -6.367 143.75 63.938 1 90.12 446 TYR A O 1
ATOM 3324 N N . THR A 1 447 ? -7.547 145.5 64.312 1 91.44 447 THR A N 1
ATOM 3325 C CA . THR A 1 447 ? -8.812 144.75 64.25 1 91.44 447 THR A CA 1
ATOM 3326 C C . THR A 1 447 ? -9.094 144.375 62.844 1 91.44 447 THR A C 1
ATOM 3328 O O . THR A 1 447 ? -9.703 143.25 62.625 1 91.44 447 THR A O 1
ATOM 3331 N N . ALA A 1 448 ? -8.57 145.125 61.875 1 89.06 448 ALA A N 1
ATOM 3332 C CA . ALA A 1 448 ? -8.672 144.625 60.469 1 89.06 448 ALA A CA 1
ATOM 3333 C C . ALA A 1 448 ? -7.863 143.375 60.25 1 89.06 448 ALA A C 1
ATOM 3335 O O . ALA A 1 448 ? -8.273 142.5 59.469 1 89.06 448 ALA A O 1
ATOM 3336 N N . GLY A 1 449 ? -6.742 143.25 60.875 1 87.94 449 GLY A N 1
ATOM 3337 C CA . GLY A 1 449 ? -5.938 142 60.812 1 87.94 449 GLY A CA 1
ATOM 3338 C C . GLY A 1 449 ? -6.629 140.875 61.438 1 87.94 449 GLY A C 1
ATOM 3339 O O . GLY A 1 449 ? -6.57 139.75 60.906 1 87.94 449 GLY A O 1
ATOM 3340 N N . VAL A 1 450 ? -7.266 140.875 62.5 1 92.44 450 VAL A N 1
ATOM 3341 C CA . VAL A 1 450 ? -8.031 139.875 63.188 1 92.44 450 VAL A CA 1
ATOM 3342 C C . VAL A 1 450 ? -9.164 139.375 62.281 1 92.44 450 VAL A C 1
ATOM 3344 O O . VAL A 1 450 ? -9.422 138.25 62.156 1 92.44 450 VAL A O 1
ATOM 3347 N N . ASP A 1 451 ? -9.789 140.375 61.594 1 91.19 451 ASP A N 1
ATOM 3348 C CA . ASP A 1 451 ? -10.867 140.125 60.656 1 91.19 451 ASP A CA 1
ATOM 3349 C C . ASP A 1 451 ? -10.352 139.25 59.5 1 91.19 451 ASP A C 1
ATOM 3351 O O . ASP A 1 451 ? -11.039 138.375 59.031 1 91.19 451 ASP A O 1
ATOM 3355 N N . THR A 1 452 ? -9.188 139.625 59.094 1 90.94 452 THR A N 1
ATOM 3356 C CA . THR A 1 452 ? -8.594 138.875 57.969 1 90.94 452 THR A CA 1
ATOM 3357 C C . THR A 1 452 ? -8.266 137.375 58.375 1 90.94 452 THR A C 1
ATOM 3359 O O . THR A 1 452 ? -8.523 136.5 57.625 1 90.94 452 THR A O 1
ATOM 3362 N N . VAL A 1 453 ? -7.746 137.125 59.5 1 92 453 VAL A N 1
ATOM 3363 C CA . VAL A 1 453 ? -7.445 135.75 60.031 1 92 453 VAL A CA 1
ATOM 3364 C C . VAL A 1 453 ? -8.75 135 60.219 1 92 453 VAL A C 1
ATOM 3366 O O . VAL A 1 453 ? -8.828 133.75 59.906 1 92 453 VAL A O 1
ATOM 3369 N N . ALA A 1 454 ? -9.742 135.625 60.75 1 92.81 454 ALA A N 1
ATOM 3370 C CA . ALA A 1 454 ? -11.047 135 60.969 1 92.81 454 ALA A CA 1
ATOM 3371 C C . ALA A 1 454 ? -11.656 134.5 59.656 1 92.81 454 ALA A C 1
ATOM 3373 O O . ALA A 1 454 ? -12.211 133.5 59.531 1 92.81 454 ALA A O 1
ATOM 3374 N N . ALA A 1 455 ? -11.516 135.375 58.625 1 90.31 455 ALA A N 1
ATOM 3375 C CA . ALA A 1 455 ? -12.023 135 57.281 1 90.31 455 ALA A CA 1
ATOM 3376 C C . ALA A 1 455 ? -11.25 133.875 56.688 1 90.31 455 ALA A C 1
ATOM 3378 O O . ALA A 1 455 ? -11.836 133 56.031 1 90.31 455 ALA A O 1
ATOM 3379 N N . GLY A 1 456 ? -9.969 134 56.875 1 90.19 456 GLY A N 1
ATOM 3380 C CA . GLY A 1 456 ? -9.141 132.875 56.406 1 90.19 456 GLY A CA 1
ATOM 3381 C C . GLY A 1 456 ? -9.453 131.5 57.062 1 90.19 456 GLY A C 1
ATOM 3382 O O . GLY A 1 456 ? -9.531 130.5 56.406 1 90.19 456 GLY A O 1
ATOM 3383 N N . LEU A 1 457 ? -9.625 131.375 58.281 1 92 457 LEU A N 1
ATOM 3384 C CA . LEU A 1 457 ? -9.992 130.25 59.031 1 92 457 LEU A CA 1
ATOM 3385 C C . LEU A 1 457 ? -11.375 129.75 58.594 1 92 457 LEU A C 1
ATOM 3387 O O . LEU A 1 457 ? -11.609 128.5 58.531 1 92 457 LEU A O 1
ATOM 3391 N N . GLN A 1 458 ? -12.297 130.625 58.438 1 92.44 458 GLN A N 1
ATOM 3392 C CA . GLN A 1 458 ? -13.617 130.25 57.938 1 92.44 458 GLN A CA 1
ATOM 3393 C C . GLN A 1 458 ? -13.539 129.625 56.562 1 92.44 458 GLN A C 1
ATOM 3395 O O . GLN A 1 458 ? -14.242 128.625 56.281 1 92.44 458 GLN A O 1
ATOM 3400 N N . ALA A 1 459 ? -12.695 130.25 55.719 1 91.06 459 ALA A N 1
ATOM 3401 C CA . ALA A 1 459 ? -12.492 129.625 54.375 1 91.06 459 ALA A CA 1
ATOM 3402 C C . ALA A 1 459 ? -11.922 128.25 54.469 1 91.06 459 ALA A C 1
ATOM 3404 O O . ALA A 1 459 ? -12.359 127.312 53.75 1 91.06 459 ALA A O 1
ATOM 3405 N N . LEU A 1 460 ? -11.008 127.875 55.281 1 92 460 LEU A N 1
ATOM 3406 C CA . LEU A 1 460 ? -10.445 126.5 55.5 1 92 460 LEU A CA 1
ATOM 3407 C C . LEU A 1 460 ? -11.492 125.562 56.094 1 92 460 LEU A C 1
ATOM 3409 O O . LEU A 1 460 ? -11.57 124.438 55.719 1 92 460 LEU A O 1
ATOM 3413 N N . ASN A 1 461 ? -12.203 126.125 57.062 1 93.38 461 ASN A N 1
ATOM 3414 C CA . ASN A 1 461 ? -13.266 125.312 57.656 1 93.38 461 ASN A CA 1
ATOM 3415 C C . ASN A 1 461 ? -14.289 124.875 56.625 1 93.38 461 ASN A C 1
ATOM 3417 O O . ASN A 1 461 ? -14.82 123.75 56.719 1 93.38 461 ASN A O 1
ATOM 3421 N N . ASN A 1 462 ? -14.586 125.75 55.625 1 90.69 462 ASN A N 1
ATOM 3422 C CA . ASN A 1 462 ? -15.516 125.375 54.562 1 90.69 462 ASN A CA 1
ATOM 3423 C C . ASN A 1 462 ? -14.945 124.25 53.656 1 90.69 462 ASN A C 1
ATOM 3425 O O . ASN A 1 462 ? -15.695 123.562 53.031 1 90.69 462 ASN A O 1
ATOM 3429 N N . GLN A 1 463 ? -13.656 124.188 53.656 1 89.81 463 GLN A N 1
ATOM 3430 C CA . GLN A 1 463 ? -13.016 123.188 52.812 1 89.81 463 GLN A CA 1
ATOM 3431 C C . GLN A 1 463 ? -12.781 121.875 53.594 1 89.81 463 GLN A C 1
ATOM 3433 O O . GLN A 1 463 ? -12.461 120.812 53.031 1 89.81 463 GLN A O 1
ATOM 3438 N N . ALA A 1 464 ? -12.891 121.938 54.906 1 90.62 464 ALA A N 1
ATOM 3439 C CA . ALA A 1 464 ? -12.664 120.812 55.781 1 90.62 464 ALA A CA 1
ATOM 3440 C C . ALA A 1 464 ? -13.57 119.625 55.406 1 90.62 464 ALA A C 1
ATOM 3442 O O . ALA A 1 464 ? -13.141 118.438 55.438 1 90.62 464 ALA A O 1
ATOM 3443 N N . ASP A 1 465 ? -14.805 119.875 54.969 1 89.56 465 ASP A N 1
ATOM 3444 C CA . ASP A 1 465 ? -15.758 118.875 54.656 1 89.56 465 ASP A CA 1
ATOM 3445 C C . ASP A 1 465 ? -15.305 118.062 53.406 1 89.56 465 ASP A C 1
ATOM 3447 O O . ASP A 1 465 ? -15.461 116.812 53.375 1 89.56 465 ASP A O 1
ATOM 3451 N N . THR A 1 466 ? -14.789 118.812 52.531 1 90.12 466 THR A N 1
ATOM 3452 C CA . THR A 1 466 ? -14.312 118.188 51.312 1 90.12 466 THR A CA 1
ATOM 3453 C C . THR A 1 466 ? -13.109 117.25 51.625 1 90.12 466 THR A C 1
ATOM 3455 O O . THR A 1 466 ? -13.016 116.188 51.094 1 90.12 466 THR A O 1
ATOM 3458 N N . LEU A 1 467 ? -12.227 117.625 52.406 1 91.94 467 LEU A N 1
ATOM 3459 C CA . LEU A 1 467 ? -11.047 116.875 52.75 1 91.94 467 LEU A CA 1
ATOM 3460 C C . LEU A 1 467 ? -11.438 115.625 53.562 1 91.94 467 LEU A C 1
ATOM 3462 O O . LEU A 1 467 ? -10.938 114.5 53.312 1 91.94 467 LEU A O 1
ATOM 3466 N N . THR A 1 468 ? -12.344 115.812 54.5 1 92.31 468 THR A N 1
ATOM 3467 C CA . THR A 1 468 ? -12.805 114.75 55.344 1 92.31 468 THR A CA 1
ATOM 3468 C C . THR A 1 468 ? -13.562 113.688 54.5 1 92.31 468 THR A C 1
ATOM 3470 O O . THR A 1 468 ? -13.43 112.5 54.688 1 92.31 468 THR A O 1
ATOM 3473 N N . ALA A 1 469 ? -14.305 114.188 53.5 1 89.94 469 ALA A N 1
ATOM 3474 C CA . ALA A 1 469 ? -15.031 113.25 52.625 1 89.94 469 ALA A CA 1
ATOM 3475 C C . ALA A 1 469 ? -14.07 112.5 51.75 1 89.94 469 ALA A C 1
ATOM 3477 O O . ALA A 1 469 ? -14.297 111.312 51.5 1 89.94 469 ALA A O 1
ATOM 3478 N N . GLY A 1 470 ? -13.047 113.062 51.281 1 88.62 470 GLY A N 1
ATOM 3479 C CA . GLY A 1 470 ? -12.031 112.375 50.5 1 88.62 470 GLY A CA 1
ATOM 3480 C C . GLY A 1 470 ? -11.289 111.312 51.281 1 88.62 470 GLY A C 1
ATOM 3481 O O . GLY A 1 470 ? -11.07 110.188 50.781 1 88.62 470 GLY A O 1
ATOM 3482 N N . ALA A 1 471 ? -10.883 111.625 52.469 1 92.31 471 ALA A N 1
ATOM 3483 C CA . ALA A 1 471 ? -10.188 110.625 53.344 1 92.31 471 ALA A CA 1
ATOM 3484 C C . ALA A 1 471 ? -11.102 109.5 53.719 1 92.31 471 ALA A C 1
ATOM 3486 O O . ALA A 1 471 ? -10.672 108.312 53.719 1 92.31 471 ALA A O 1
ATOM 3487 N N . ASN A 1 472 ? -12.367 109.875 54.031 1 92 472 ASN A N 1
ATOM 3488 C CA . ASN A 1 472 ? -13.336 108.812 54.344 1 92 472 ASN A CA 1
ATOM 3489 C C . ASN A 1 472 ? -13.617 107.938 53.125 1 92 472 ASN A C 1
ATOM 3491 O O . ASN A 1 472 ? -13.773 106.75 53.281 1 92 472 ASN A O 1
ATOM 3495 N N . GLY A 1 473 ? -13.75 108.562 52 1 90.88 473 GLY A N 1
ATOM 3496 C CA . GLY A 1 473 ? -13.945 107.812 50.781 1 90.88 473 GLY A CA 1
ATOM 3497 C C . GLY A 1 473 ? -12.797 106.875 50.469 1 90.88 473 GLY A C 1
ATOM 3498 O O . GLY A 1 473 ? -13.016 105.688 50.062 1 90.88 473 GLY A O 1
ATOM 3499 N N . LEU A 1 474 ? -11.609 107.188 50.625 1 92.56 474 LEU A N 1
ATOM 3500 C CA . LEU A 1 474 ? -10.438 106.375 50.406 1 92.56 474 LEU A CA 1
ATOM 3501 C C . LEU A 1 474 ? -10.391 105.188 51.406 1 92.56 474 LEU A C 1
ATOM 3503 O O . LEU A 1 474 ? -10.086 104.062 51.031 1 92.56 474 LEU A O 1
ATOM 3507 N N . ALA A 1 475 ? -10.633 105.5 52.656 1 92.81 475 ALA A N 1
ATOM 3508 C CA . ALA A 1 475 ? -10.672 104.5 53.688 1 92.81 475 ALA A CA 1
ATOM 3509 C C . ALA A 1 475 ? -11.727 103.438 53.375 1 92.81 475 ALA A C 1
ATOM 3511 O O . ALA A 1 475 ? -11.492 102.25 53.531 1 92.81 475 ALA A O 1
ATOM 3512 N N . THR A 1 476 ? -12.867 103.875 52.875 1 91.62 476 THR A N 1
ATOM 3513 C CA . THR A 1 476 ? -13.945 103 52.5 1 91.62 476 THR A CA 1
ATOM 3514 C C . THR A 1 476 ? -13.539 102.125 51.344 1 91.62 476 THR A C 1
ATOM 3516 O O . THR A 1 476 ? -13.773 100.875 51.344 1 91.62 476 THR A O 1
ATOM 3519 N N . ALA A 1 477 ? -12.953 102.688 50.344 1 90.06 477 ALA A N 1
ATOM 3520 C CA . ALA A 1 477 ? -12.508 101.938 49.188 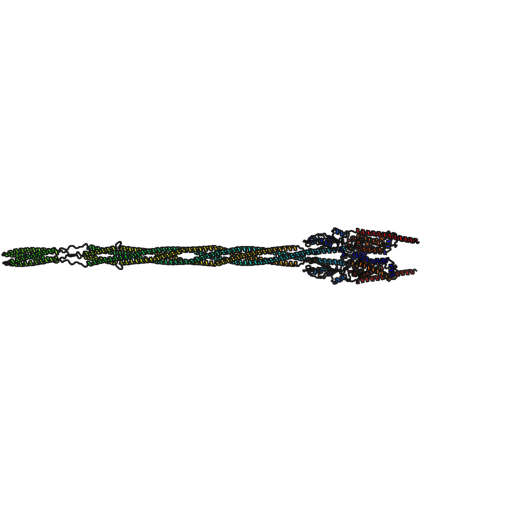1 90.06 477 ALA A CA 1
ATOM 3521 C C . ALA A 1 477 ? -11.438 100.875 49.531 1 90.06 477 ALA A C 1
ATOM 3523 O O . ALA A 1 477 ? -11.445 99.812 49.031 1 90.06 477 ALA A O 1
ATOM 3524 N N . MET A 1 478 ? -10.523 101.25 50.375 1 92.81 478 MET A N 1
ATOM 3525 C CA . MET A 1 478 ? -9.469 100.312 50.812 1 92.81 478 MET A CA 1
ATOM 3526 C C . MET A 1 478 ? -10.039 99.188 51.656 1 92.81 478 MET A C 1
ATOM 3528 O O . MET A 1 478 ? -9.562 98.062 51.594 1 92.81 478 MET A O 1
ATOM 3532 N N . ASN A 1 479 ? -11.086 99.562 52.5 1 92.25 479 ASN A N 1
ATOM 3533 C CA . ASN A 1 479 ? -11.766 98.562 53.281 1 92.25 479 ASN A CA 1
ATOM 3534 C C . ASN A 1 479 ? -12.445 97.5 52.344 1 92.25 479 ASN A C 1
ATOM 3536 O O . ASN A 1 479 ? -12.398 96.312 52.594 1 92.25 479 ASN A O 1
ATOM 3540 N N . GLU A 1 480 ? -13 98 51.344 1 90.19 480 GLU A N 1
ATOM 3541 C CA . GLU A 1 480 ? -13.656 97.125 50.375 1 90.19 480 GLU A CA 1
ATOM 3542 C C . GLU A 1 480 ? -12.641 96.25 49.656 1 90.19 480 GLU A C 1
ATOM 3544 O O . GLU A 1 480 ? -12.859 95.062 49.438 1 90.19 480 GLU A O 1
ATOM 3549 N N . LEU A 1 481 ? -11.555 96.812 49.219 1 91.31 481 LEU A N 1
ATOM 3550 C CA . LEU A 1 481 ? -10.492 96.062 48.562 1 91.31 481 LEU A CA 1
ATOM 3551 C C . LEU A 1 481 ? -9.93 95 49.469 1 91.31 481 LEU A C 1
ATOM 3553 O O . LEU A 1 481 ? -9.719 93.875 49.062 1 91.31 481 LEU A O 1
ATOM 3557 N N . ASN A 1 482 ? -9.727 95.375 50.719 1 92.25 482 ASN A N 1
ATOM 3558 C CA . ASN A 1 482 ? -9.211 94.438 51.719 1 92.25 482 ASN A CA 1
ATOM 3559 C C . ASN A 1 482 ? -10.172 93.25 51.938 1 92.25 482 ASN A C 1
ATOM 3561 O O . ASN A 1 482 ? -9.742 92.125 52.219 1 92.25 482 ASN A O 1
ATOM 3565 N N . ASN A 1 483 ? -11.484 93.5 51.781 1 89.75 483 ASN A N 1
ATOM 3566 C CA . ASN A 1 483 ? -12.5 92.438 51.969 1 89.75 483 ASN A CA 1
ATOM 3567 C C . ASN A 1 483 ? -12.57 91.5 50.781 1 89.75 483 ASN A C 1
ATOM 3569 O O . ASN A 1 483 ? -12.961 90.375 50.938 1 89.75 483 ASN A O 1
ATOM 3573 N N . GLN A 1 484 ? -12.148 91.938 49.625 1 85.62 484 GLN A N 1
ATOM 3574 C CA . GLN A 1 484 ? -12.281 91.125 48.406 1 85.62 484 GLN A CA 1
ATOM 3575 C C . GLN A 1 484 ? -11.023 90.312 48.156 1 85.62 484 GLN A C 1
ATOM 3577 O O . GLN A 1 484 ? -11.086 89.25 47.469 1 85.62 484 GLN A O 1
ATOM 3582 N N . THR A 1 485 ? -9.938 90.625 48.656 1 89.12 485 THR A N 1
ATOM 3583 C CA . THR A 1 485 ? -8.656 90 48.344 1 89.12 485 THR A CA 1
ATOM 3584 C C . THR A 1 485 ? -8.586 88.625 48.906 1 89.12 485 THR A C 1
ATOM 3586 O O . THR A 1 485 ? -7.949 87.75 48.312 1 89.12 485 THR A O 1
ATOM 3589 N N . PRO A 1 486 ? -9.305 88.312 50.094 1 86.12 486 PRO A N 1
ATOM 3590 C CA . PRO A 1 486 ? -9.305 86.938 50.562 1 86.12 486 PRO A CA 1
ATOM 3591 C C . PRO A 1 486 ? -9.984 86 49.562 1 86.12 486 PRO A C 1
ATOM 3593 O O . PRO A 1 486 ? -9.641 84.812 49.5 1 86.12 486 PRO A O 1
ATOM 3596 N N . LEU A 1 487 ? -10.922 86.5 48.781 1 85.5 487 LEU A N 1
ATOM 3597 C CA . LEU A 1 487 ? -11.578 85.688 47.781 1 85.5 487 LEU A CA 1
ATOM 3598 C C . LEU A 1 487 ? -10.594 85.312 46.688 1 85.5 487 LEU A C 1
ATOM 3600 O O . LEU A 1 487 ? -10.625 84.188 46.188 1 85.5 487 LEU A O 1
ATOM 3604 N N . LEU A 1 488 ? -9.719 86.188 46.312 1 89 488 LEU A N 1
ATOM 3605 C CA . LEU A 1 488 ? -8.664 85.938 45.344 1 89 488 LEU A CA 1
ATOM 3606 C C . LEU A 1 488 ? -7.684 84.875 45.875 1 89 488 LEU A C 1
ATOM 3608 O O . LEU A 1 488 ? -7.312 83.938 45.188 1 89 488 LEU A O 1
ATOM 3612 N N . ALA A 1 489 ? -7.301 85.125 47.156 1 90.75 489 ALA A N 1
ATOM 3613 C CA . ALA A 1 489 ? -6.363 84.188 47.812 1 90.75 489 ALA A CA 1
ATOM 3614 C C . ALA A 1 489 ? -6.941 82.812 47.906 1 90.75 489 ALA A C 1
ATOM 3616 O O . ALA A 1 489 ? -6.246 81.812 47.625 1 90.75 489 ALA A O 1
ATOM 3617 N N . ASN A 1 490 ? -8.25 82.688 48.188 1 90.5 490 ASN A N 1
ATOM 3618 C CA . ASN A 1 490 ? -8.922 81.375 48.312 1 90.5 490 ASN A CA 1
ATOM 3619 C C . ASN A 1 490 ? -9.055 80.75 46.938 1 90.5 490 ASN A C 1
ATOM 3621 O O . ASN A 1 490 ? -8.875 79.5 46.812 1 90.5 490 ASN A O 1
ATOM 3625 N N . GLY A 1 491 ? -9.422 81.5 45.938 1 89.44 491 GLY A N 1
ATOM 3626 C CA . GLY A 1 491 ? -9.5 80.938 44.562 1 89.44 491 GLY A CA 1
ATOM 3627 C C . GLY A 1 491 ? -8.164 80.438 44.062 1 89.44 491 GLY A C 1
ATOM 3628 O O . GLY A 1 491 ? -8.102 79.375 43.469 1 89.44 491 GLY A O 1
ATOM 3629 N N . MET A 1 492 ? -7.113 81.125 44.281 1 92.12 492 MET A N 1
ATOM 3630 C CA . MET A 1 492 ? -5.773 80.75 43.875 1 92.12 492 MET A CA 1
ATOM 3631 C C . MET A 1 492 ? -5.324 79.5 44.594 1 92.12 492 MET A C 1
ATOM 3633 O O . MET A 1 492 ? -4.688 78.625 44 1 92.12 492 MET A O 1
ATOM 3637 N N . MET A 1 493 ? -5.633 79.438 45.875 1 91.38 493 MET A N 1
ATOM 3638 C CA . MET A 1 493 ? -5.285 78.25 46.656 1 91.38 493 MET A CA 1
ATOM 3639 C C . MET A 1 493 ? -5.984 77 46.094 1 91.38 493 MET A C 1
ATOM 3641 O O . MET A 1 493 ? -5.367 75.938 45.969 1 91.38 493 MET A O 1
ATOM 3645 N N . LYS A 1 494 ? -7.266 77.125 45.781 1 92.62 494 LYS A N 1
ATOM 3646 C CA . LYS A 1 494 ? -8.016 76 45.219 1 92.62 494 LYS A CA 1
ATOM 3647 C C . LYS A 1 494 ? -7.426 75.562 43.875 1 92.62 494 LYS A C 1
ATOM 3649 O O . LYS A 1 494 ? -7.336 74.375 43.594 1 92.62 494 LYS A O 1
ATOM 3654 N N . LEU A 1 495 ? -7.047 76.5 43.062 1 94.19 495 LEU A N 1
ATOM 3655 C CA . LEU A 1 495 ? -6.449 76.188 41.75 1 94.19 495 LEU A CA 1
ATOM 3656 C C . LEU A 1 495 ? -5.09 75.5 41.938 1 94.19 495 LEU A C 1
ATOM 3658 O O . LEU A 1 495 ? -4.766 74.562 41.219 1 94.19 495 LEU A O 1
ATOM 3662 N N . ALA A 1 496 ? -4.281 76 42.875 1 94.5 496 ALA A N 1
ATOM 3663 C CA . ALA A 1 496 ? -2.982 75.438 43.188 1 94.5 496 ALA A CA 1
ATOM 3664 C C . ALA A 1 496 ? -3.143 74 43.688 1 94.5 496 ALA A C 1
ATOM 3666 O O . ALA A 1 496 ? -2.404 73.062 43.312 1 94.5 496 ALA A O 1
ATOM 3667 N N . ASP A 1 497 ? -4.18 73.75 44.531 1 92.56 497 ASP A N 1
ATOM 3668 C CA . ASP A 1 497 ? -4.457 72.438 45.062 1 92.56 497 ASP A CA 1
ATOM 3669 C C . ASP A 1 497 ? -4.926 71.5 43.969 1 92.56 497 ASP A C 1
ATOM 3671 O O . ASP A 1 497 ? -4.5 70.312 43.906 1 92.56 497 ASP A O 1
ATOM 3675 N N . GLY A 1 498 ? -5.809 72 43.156 1 91.81 498 GLY A N 1
ATOM 3676 C CA . GLY A 1 498 ? -6.281 71.188 42.031 1 91.81 498 GLY A CA 1
ATOM 3677 C C . GLY A 1 498 ? -5.172 70.812 41.094 1 91.81 498 GLY A C 1
ATOM 3678 O O . GLY A 1 498 ? -5.133 69.625 40.594 1 91.81 498 GLY A O 1
ATOM 3679 N N . SER A 1 499 ? -4.285 71.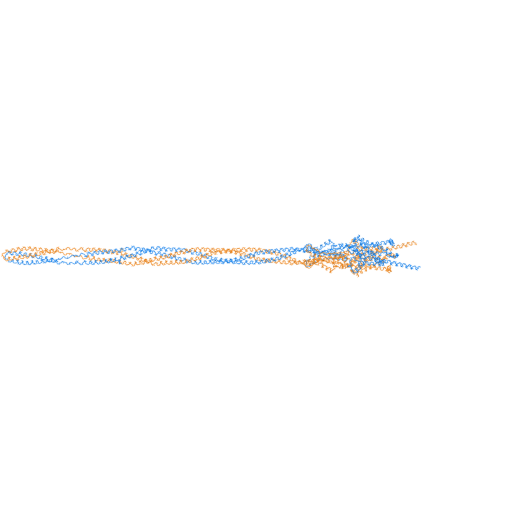625 40.781 1 94.06 499 SER A N 1
ATOM 3680 C CA . SER A 1 499 ? -3.164 71.375 39.906 1 94.06 499 SER A CA 1
ATOM 3681 C C . SER A 1 499 ? -2.211 70.312 40.5 1 94.06 499 SER A C 1
ATOM 3683 O O . SER A 1 499 ? -1.626 69.5 39.812 1 94.06 499 SER A O 1
ATOM 3685 N N . SER A 1 500 ? -2.006 70.438 41.875 1 91.94 500 SER A N 1
ATOM 3686 C CA . SER A 1 500 ? -1.179 69.438 42.594 1 91.94 500 SER A CA 1
ATOM 3687 C C . SER A 1 500 ? -1.782 68.062 42.5 1 91.94 500 SER A C 1
ATOM 3689 O O . SER A 1 500 ? -1.059 67.062 42.375 1 91.94 500 SER A O 1
ATOM 3691 N N . LEU A 1 501 ? -3.105 68 42.625 1 90.94 501 LEU A N 1
ATOM 3692 C CA . LEU A 1 501 ? -3.797 66.688 42.5 1 90.94 501 LEU A CA 1
ATOM 3693 C C . LEU A 1 501 ? -3.604 66.125 41.094 1 90.94 501 LEU A C 1
ATOM 3695 O O . LEU A 1 501 ? -3.395 64.875 40.969 1 90.94 501 LEU A O 1
ATOM 3699 N N . LEU A 1 502 ? -3.648 66.875 40.062 1 93.12 502 LEU A N 1
ATOM 3700 C CA . LEU A 1 502 ? -3.422 66.438 38.688 1 93.12 502 LEU A CA 1
ATOM 3701 C C . LEU A 1 502 ? -1.999 65.938 38.5 1 93.12 502 LEU A C 1
ATOM 3703 O O . LEU A 1 502 ? -1.789 64.875 37.906 1 93.12 502 LEU A O 1
ATOM 3707 N N . THR A 1 503 ? -1.017 66.625 39.062 1 93.38 503 THR A N 1
ATOM 3708 C CA . THR A 1 503 ? 0.381 66.25 38.938 1 93.38 503 THR A CA 1
ATOM 3709 C C . THR A 1 503 ? 0.612 64.938 39.656 1 93.38 503 THR A C 1
ATOM 3711 O O . THR A 1 503 ? 1.349 64.062 39.156 1 93.38 503 THR A O 1
ATOM 3714 N N . ALA A 1 504 ? -0.059 64.688 40.781 1 89.5 504 ALA A N 1
ATOM 3715 C CA . ALA A 1 504 ? 0.089 63.469 41.562 1 89.5 504 ALA A CA 1
ATOM 3716 C C . ALA A 1 504 ? -0.455 62.25 40.781 1 89.5 504 ALA A C 1
ATOM 3718 O O . ALA A 1 504 ? 0.064 61.156 40.906 1 89.5 504 ALA A O 1
ATOM 3719 N N . ASN A 1 505 ? -1.445 62.469 40 1 90.69 505 ASN A N 1
ATOM 3720 C CA . ASN A 1 505 ? -2.084 61.375 39.25 1 90.69 505 ASN A CA 1
ATOM 3721 C C . ASN A 1 505 ? -1.427 61.156 37.906 1 90.69 505 ASN A C 1
ATOM 3723 O O . ASN A 1 505 ? -1.729 60.188 37.188 1 90.69 505 ASN A O 1
ATOM 3727 N N . SER A 1 506 ? -0.537 62.094 37.5 1 93.62 506 SER A N 1
ATOM 3728 C CA . SER A 1 506 ? 0.183 61.969 36.219 1 93.62 506 SER A CA 1
ATOM 3729 C C . SER A 1 506 ? 1.046 60.719 36.188 1 93.62 506 SER A C 1
ATOM 3731 O O . SER A 1 506 ? 1.115 60.031 35.156 1 93.62 506 SER A O 1
ATOM 3733 N N . ASN A 1 507 ? 1.669 60.375 37.375 1 90.75 507 ASN A N 1
ATOM 3734 C CA . ASN A 1 507 ? 2.6 59.25 37.406 1 90.75 507 ASN A CA 1
ATOM 3735 C C . ASN A 1 507 ? 1.887 57.938 37.156 1 90.75 507 ASN A C 1
ATOM 3737 O O . ASN A 1 507 ? 2.434 57.031 36.5 1 90.75 507 ASN A O 1
ATOM 3741 N N . GLN A 1 508 ? 0.677 57.812 37.688 1 90.81 508 GLN A N 1
ATOM 3742 C CA . GLN A 1 508 ? -0.096 56.594 37.469 1 90.81 508 GLN A CA 1
ATOM 3743 C C . GLN A 1 508 ? -0.465 56.406 36 1 90.81 508 GLN A C 1
ATOM 3745 O O . GLN A 1 508 ? -0.429 55.312 35.469 1 90.81 508 GLN A O 1
ATOM 3750 N N . LEU A 1 509 ? -0.792 57.438 35.312 1 92.56 509 LEU A N 1
ATOM 3751 C CA . LEU A 1 509 ? -1.117 57.406 33.875 1 92.56 509 LEU A CA 1
ATOM 3752 C C . LEU A 1 509 ? 0.111 57.062 33.062 1 92.56 509 LEU A C 1
ATOM 3754 O O . LEU A 1 509 ? 0.021 56.25 32.125 1 92.56 509 LEU A O 1
ATOM 3758 N N . LEU A 1 510 ? 1.243 57.688 33.406 1 92.44 510 LEU A N 1
ATOM 3759 C CA . LEU A 1 510 ? 2.488 57.406 32.688 1 92.44 510 LEU A CA 1
ATOM 3760 C C . LEU A 1 510 ? 2.902 55.938 32.844 1 92.44 510 LEU A C 1
ATOM 3762 O O . LEU A 1 510 ? 3.338 55.312 31.891 1 92.44 510 LEU A O 1
ATOM 3766 N N . SER A 1 511 ? 2.729 55.469 34.062 1 91.75 511 SER A N 1
ATOM 3767 C CA . SER A 1 511 ? 3.039 54.062 34.344 1 91.75 511 SER A CA 1
ATOM 3768 C C . SER A 1 511 ? 2.129 53.125 33.531 1 91.75 511 SER A C 1
ATOM 3770 O O . SER A 1 511 ? 2.59 52.156 32.969 1 91.75 511 SER A O 1
ATOM 3772 N N . GLY A 1 512 ? 0.819 53.438 33.5 1 91.06 512 GLY A N 1
ATOM 3773 C CA . GLY A 1 512 ? -0.127 52.656 32.719 1 91.06 512 GLY A CA 1
ATOM 3774 C C . GLY A 1 512 ? 0.168 52.688 31.25 1 91.06 512 GLY A C 1
ATOM 3775 O O . GLY A 1 512 ? 0.137 51.625 30.578 1 91.06 512 GLY A O 1
ATOM 3776 N N . ALA A 1 513 ? 0.477 53.781 30.672 1 91.94 513 ALA A N 1
ATOM 3777 C CA . ALA A 1 513 ? 0.823 53.906 29.266 1 91.94 513 ALA A CA 1
ATOM 3778 C C . ALA A 1 513 ? 2.111 53.156 28.938 1 91.94 513 ALA A C 1
ATOM 3780 O O . ALA A 1 513 ? 2.227 52.531 27.875 1 91.94 513 ALA A O 1
ATOM 3781 N N . GLY A 1 514 ? 3.115 53.281 29.828 1 91.75 514 GLY A N 1
ATOM 3782 C CA . GLY A 1 514 ? 4.348 52.531 29.656 1 91.75 514 GLY A CA 1
ATOM 3783 C C . GLY A 1 514 ? 4.133 51.031 29.641 1 91.75 514 GLY A C 1
ATOM 3784 O O . GLY A 1 514 ? 4.711 50.312 28.812 1 91.75 514 GLY A O 1
ATOM 3785 N N . GLN A 1 515 ? 3.311 50.5 30.578 1 91.19 515 GLN A N 1
ATOM 3786 C CA . GLN A 1 515 ? 2.971 49.094 30.625 1 91.19 515 GLN A CA 1
ATOM 3787 C C . GLN A 1 515 ? 2.254 48.656 29.344 1 91.19 515 GLN A C 1
ATOM 3789 O O . GLN A 1 515 ? 2.494 47.562 28.828 1 91.19 515 GLN A O 1
ATOM 3794 N N . LEU A 1 516 ? 1.365 49.469 28.812 1 91.5 516 LEU A N 1
ATOM 3795 C CA . LEU A 1 516 ? 0.664 49.156 27.578 1 91.5 516 LEU A CA 1
ATOM 3796 C C . LEU A 1 516 ? 1.637 49.125 26.406 1 91.5 516 LEU A C 1
ATOM 3798 O O . LEU A 1 516 ? 1.523 48.25 25.531 1 91.5 516 LEU A O 1
ATOM 3802 N N . ALA A 1 517 ? 2.564 50.062 26.344 1 92 517 ALA A N 1
ATOM 3803 C CA . ALA A 1 517 ? 3.568 50.094 25.297 1 92 517 ALA A CA 1
ATOM 3804 C C . ALA A 1 517 ? 4.426 48.812 25.328 1 92 517 ALA A C 1
ATOM 3806 O O . ALA A 1 517 ? 4.707 48.219 24.297 1 92 517 ALA A O 1
ATOM 3807 N N . ASN A 1 518 ? 4.816 48.406 26.531 1 91.62 518 ASN A N 1
ATOM 3808 C CA . ASN A 1 518 ? 5.59 47.188 26.703 1 91.62 518 ASN A CA 1
ATOM 3809 C C . ASN A 1 518 ? 4.785 45.969 26.297 1 91.62 518 ASN A C 1
ATOM 3811 O O . ASN A 1 518 ? 5.305 45.062 25.625 1 91.62 518 ASN A O 1
ATOM 3815 N N . GLY A 1 519 ? 3.537 45.938 26.797 1 92.38 519 GLY A N 1
ATOM 3816 C CA . GLY A 1 519 ? 2.664 44.844 26.406 1 92.38 519 GLY A CA 1
ATOM 3817 C C . GLY A 1 519 ? 2.441 44.781 24.906 1 92.38 519 GLY A C 1
ATOM 3818 O O . GLY A 1 519 ? 2.443 43.688 24.328 1 92.38 519 GLY A O 1
ATOM 3819 N N . ALA A 1 520 ? 2.268 45.844 24.234 1 92.5 520 ALA A N 1
ATOM 3820 C CA . ALA A 1 520 ? 2.102 45.906 22.781 1 92.5 520 ALA A CA 1
ATOM 3821 C C . ALA A 1 520 ? 3.338 45.375 22.062 1 92.5 520 ALA A C 1
ATOM 3823 O O . ALA A 1 520 ? 3.223 44.656 21.062 1 92.5 520 ALA A O 1
ATOM 3824 N N . ALA A 1 521 ? 4.512 45.75 22.562 1 90.62 521 ALA A N 1
ATOM 3825 C CA . ALA A 1 521 ? 5.758 45.25 21.984 1 90.62 521 ALA A CA 1
ATOM 3826 C C . ALA A 1 521 ? 5.859 43.719 22.109 1 90.62 521 ALA A C 1
ATOM 3828 O O . ALA A 1 521 ? 6.305 43.062 21.188 1 90.62 521 ALA A O 1
ATOM 3829 N N . GLN A 1 522 ? 5.453 43.188 23.25 1 92 522 GLN A N 1
ATOM 3830 C CA . GLN A 1 522 ? 5.477 41.75 23.484 1 92 522 GLN A CA 1
ATOM 3831 C C . GLN A 1 522 ? 4.496 41.031 22.562 1 92 522 GLN A C 1
ATOM 3833 O O . GLN A 1 522 ? 4.812 39.969 22.016 1 92 522 GLN A O 1
ATOM 3838 N N . ILE A 1 523 ? 3.295 41.594 22.391 1 93.31 523 ILE A N 1
ATOM 3839 C CA . ILE A 1 523 ? 2.295 41.031 21.484 1 93.31 523 ILE A CA 1
ATOM 3840 C C . ILE A 1 523 ? 2.824 41.031 20.062 1 93.31 523 ILE A C 1
ATOM 3842 O O . ILE A 1 523 ? 2.664 40.031 19.328 1 93.31 523 ILE A O 1
ATOM 3846 N N . SER A 1 524 ? 3.473 42.125 19.656 1 92.56 524 SER A N 1
ATOM 3847 C CA . SER A 1 524 ? 4.07 42.219 18.344 1 92.56 524 SER A CA 1
ATOM 3848 C C . SER A 1 524 ? 5.137 41.156 18.125 1 92.56 524 SER A C 1
ATOM 3850 O O . SER A 1 524 ? 5.117 40.438 17.125 1 92.56 524 SER A O 1
ATOM 3852 N N . GLY A 1 525 ? 6.059 41.031 19.062 1 91.38 525 GLY A N 1
ATOM 3853 C CA . GLY A 1 525 ? 7.09 40 18.984 1 91.38 525 GLY A CA 1
ATOM 3854 C C . GLY A 1 525 ? 6.531 38.594 18.953 1 91.38 525 GLY A C 1
ATOM 3855 O O . GLY A 1 525 ? 6.938 37.781 18.125 1 91.38 525 GLY A O 1
ATOM 3856 N N . GLY A 1 526 ? 5.605 38.281 19.875 1 92.94 526 GLY A N 1
ATOM 3857 C CA . GLY A 1 526 ? 4.973 37 19.922 1 92.94 526 GLY A CA 1
ATOM 3858 C C . GLY A 1 526 ? 4.215 36.656 18.656 1 92.94 526 GLY A C 1
ATOM 3859 O O . GLY A 1 526 ? 4.285 35.5 18.172 1 92.94 526 GLY A O 1
ATOM 3860 N N . SER A 1 527 ? 3.453 37.562 18.094 1 94.19 527 SER A N 1
ATOM 3861 C CA . SER A 1 527 ? 2.707 37.375 16.859 1 94.19 527 SER A CA 1
ATOM 3862 C C . SER A 1 527 ? 3.646 37.062 15.695 1 94.19 527 SER A C 1
ATOM 3864 O O . SER A 1 527 ? 3.332 36.25 14.828 1 94.19 527 SER A O 1
ATOM 3866 N N . SER A 1 528 ? 4.801 37.781 15.641 1 93.06 528 SER A N 1
ATOM 3867 C CA . SER A 1 528 ? 5.789 37.531 14.602 1 93.06 528 SER A CA 1
ATOM 3868 C C . SER A 1 528 ? 6.348 36.125 14.703 1 93.06 528 SER A C 1
ATOM 3870 O O . SER A 1 528 ? 6.496 35.438 13.688 1 93.06 528 SER A O 1
ATOM 3872 N N . GLN A 1 529 ? 6.652 35.656 15.906 1 92.44 529 GLN A N 1
ATOM 3873 C CA . GLN A 1 529 ? 7.156 34.312 16.125 1 92.44 529 GLN A CA 1
ATOM 3874 C C . GLN A 1 529 ? 6.113 33.25 15.734 1 92.44 529 GLN A C 1
ATOM 3876 O O . GLN A 1 529 ? 6.453 32.219 15.172 1 92.44 529 GLN A O 1
ATOM 3881 N N . LEU A 1 530 ? 4.879 33.5 16.062 1 94.75 530 LEU A N 1
ATOM 3882 C CA . LEU A 1 530 ? 3.789 32.594 15.719 1 94.75 530 LEU A CA 1
ATOM 3883 C C . LEU A 1 530 ? 3.617 32.5 14.211 1 94.75 530 LEU A C 1
ATOM 3885 O O . LEU A 1 530 ? 3.387 31.422 13.68 1 94.75 530 LEU A O 1
ATOM 3889 N N . ALA A 1 531 ? 3.703 33.688 13.469 1 94.56 531 ALA A N 1
ATOM 3890 C CA . ALA A 1 531 ? 3.635 33.688 12.016 1 94.56 531 ALA A CA 1
ATOM 3891 C C . ALA A 1 531 ? 4.762 32.844 11.414 1 94.56 531 ALA A C 1
ATOM 3893 O O . ALA A 1 531 ? 4.531 32.031 10.508 1 94.56 531 ALA A O 1
ATOM 3894 N N . ALA A 1 532 ? 5.988 32.938 11.93 1 91.38 532 ALA A N 1
ATOM 3895 C CA . ALA A 1 532 ? 7.137 32.156 11.477 1 91.38 532 ALA A CA 1
ATOM 3896 C C . ALA A 1 532 ? 6.93 30.672 11.758 1 91.38 532 ALA A C 1
ATOM 3898 O O . ALA A 1 532 ? 7.25 29.828 10.922 1 91.38 532 ALA A O 1
ATOM 3899 N N . GLY A 1 533 ? 6.434 30.422 12.992 1 94.69 533 GLY A N 1
ATOM 3900 C CA . GLY A 1 533 ? 6.133 29.031 13.344 1 94.69 533 GLY A CA 1
ATOM 3901 C C . GLY A 1 533 ? 5.105 28.406 12.43 1 94.69 533 GLY A C 1
ATOM 3902 O O . GLY A 1 533 ? 5.254 27.25 12.023 1 94.69 533 GLY A O 1
ATOM 3903 N N . SER A 1 534 ? 4.062 29.109 12.117 1 95.5 534 SER A N 1
ATOM 3904 C CA . SER A 1 534 ? 3.027 28.625 11.211 1 95.5 534 SER A CA 1
ATOM 3905 C C . SER A 1 534 ? 3.59 28.359 9.812 1 95.5 534 SER A C 1
ATOM 3907 O O . SER A 1 534 ? 3.193 27.406 9.148 1 95.5 534 SER A O 1
ATOM 3909 N N . GLN A 1 535 ? 4.496 29.281 9.359 1 93.69 535 GLN A N 1
ATOM 3910 C CA . GLN A 1 535 ? 5.16 29.062 8.078 1 93.69 535 GLN A CA 1
ATOM 3911 C C . GLN A 1 535 ? 5.961 27.766 8.094 1 93.69 535 GLN A C 1
ATOM 3913 O O . GLN A 1 535 ? 5.934 27 7.125 1 93.69 535 GLN A O 1
ATOM 3918 N N . THR A 1 536 ? 6.688 27.531 9.195 1 94.25 536 THR A N 1
ATOM 3919 C CA . THR A 1 536 ? 7.457 26.297 9.352 1 94.25 536 THR A CA 1
ATOM 3920 C C . THR A 1 536 ? 6.535 25.078 9.328 1 94.25 536 THR A C 1
ATOM 3922 O O . THR A 1 536 ? 6.836 24.078 8.672 1 94.25 536 THR A O 1
ATOM 3925 N N . LEU A 1 537 ? 5.445 25.172 10.062 1 95 537 LEU A N 1
ATOM 3926 C CA . LEU A 1 537 ? 4.445 24.109 10.039 1 95 537 LEU A CA 1
ATOM 3927 C C . LEU A 1 537 ? 3.932 23.875 8.625 1 95 537 LEU A C 1
ATOM 3929 O O . LEU A 1 537 ? 3.773 22.719 8.203 1 95 537 LEU A O 1
ATOM 3933 N N . GLY A 1 538 ? 3.65 25.047 7.918 1 95.44 538 GLY A N 1
ATOM 3934 C CA . GLY A 1 538 ? 3.211 24.969 6.535 1 95.44 538 GLY A CA 1
ATOM 3935 C C . GLY A 1 538 ? 4.199 24.234 5.641 1 95.44 538 GLY A C 1
ATOM 3936 O O . GLY A 1 538 ? 3.805 23.422 4.805 1 95.44 538 GLY A O 1
ATOM 3937 N N . ASN A 1 539 ? 5.473 24.438 5.781 1 93.69 539 ASN A N 1
ATOM 3938 C CA . ASN A 1 539 ? 6.504 23.719 5.039 1 93.69 539 ASN A CA 1
ATOM 3939 C C . ASN A 1 539 ? 6.469 22.234 5.34 1 93.69 539 ASN A C 1
ATOM 3941 O O . ASN A 1 539 ? 6.629 21.406 4.434 1 93.69 539 ASN A O 1
ATOM 3945 N N . GLY A 1 540 ? 6.312 21.953 6.652 1 95.19 540 GLY A N 1
ATOM 3946 C CA . GLY A 1 540 ? 6.168 20.562 7.035 1 95.19 540 GLY A CA 1
ATOM 3947 C C . GLY A 1 540 ? 4.969 19.891 6.398 1 95.19 540 GLY A C 1
ATOM 3948 O O . GLY A 1 540 ? 5.07 18.75 5.906 1 95.19 540 GLY A O 1
ATOM 3949 N N . ILE A 1 541 ? 3.824 20.531 6.344 1 95.19 541 ILE A N 1
ATOM 3950 C CA . ILE A 1 541 ? 2.609 20.016 5.715 1 95.19 541 ILE A CA 1
ATOM 3951 C C . ILE A 1 541 ? 2.848 19.812 4.223 1 95.19 541 ILE A C 1
ATOM 3953 O O . ILE A 1 541 ? 2.404 18.812 3.648 1 95.19 541 ILE A O 1
ATOM 3957 N N . GLY A 1 542 ? 3.533 20.828 3.602 1 94.62 542 GLY A N 1
ATOM 3958 C CA . GLY A 1 542 ? 3.875 20.672 2.197 1 94.62 542 GLY A CA 1
ATOM 3959 C C . GLY A 1 542 ? 4.699 19.438 1.913 1 94.62 542 GLY A C 1
ATOM 3960 O O . GLY A 1 542 ? 4.418 18.703 0.965 1 94.62 542 GLY A O 1
ATOM 3961 N N . THR A 1 543 ? 5.727 19.141 2.729 1 93.88 543 THR A N 1
ATOM 3962 C CA . THR A 1 543 ? 6.551 17.953 2.604 1 93.88 543 THR A CA 1
ATOM 3963 C C . THR A 1 543 ? 5.703 16.688 2.76 1 93.88 543 THR A C 1
ATOM 3965 O O . THR A 1 543 ? 5.859 15.734 1.999 1 93.88 543 THR A O 1
ATOM 3968 N N . LEU A 1 544 ? 4.844 16.656 3.758 1 94.38 544 LEU A N 1
ATOM 3969 C CA . LEU A 1 544 ? 3.938 15.531 3.977 1 94.38 544 LEU A CA 1
ATOM 3970 C C . LEU A 1 544 ? 3.033 15.312 2.768 1 94.38 544 LEU A C 1
ATOM 3972 O O . LEU A 1 544 ? 2.797 14.172 2.357 1 94.38 544 LEU A O 1
ATOM 3976 N N . LYS A 1 545 ? 2.49 16.406 2.207 1 94.81 545 LYS A N 1
ATOM 3977 C CA . LYS A 1 545 ? 1.627 16.344 1.031 1 94.81 545 LYS A CA 1
ATOM 3978 C C . LYS A 1 545 ? 2.354 15.719 -0.154 1 94.81 545 LYS A C 1
ATOM 3980 O O . LYS A 1 545 ? 1.816 14.828 -0.817 1 94.81 545 LYS A O 1
ATOM 3985 N N . ASP A 1 546 ? 3.59 16.141 -0.376 1 94.44 546 ASP A N 1
ATOM 3986 C CA . ASP A 1 546 ? 4.387 15.594 -1.466 1 94.44 546 ASP A CA 1
ATOM 3987 C C . ASP A 1 546 ? 4.637 14.102 -1.257 1 94.44 546 ASP A C 1
ATOM 3989 O O . ASP A 1 546 ? 4.488 13.305 -2.186 1 94.44 546 ASP A O 1
ATOM 3993 N N . GLY A 1 547 ? 5.016 13.75 -0.046 1 93.62 547 GLY A N 1
ATOM 3994 C CA . GLY A 1 547 ? 5.246 12.352 0.271 1 93.62 547 GLY A CA 1
ATOM 3995 C C . GLY A 1 547 ? 4.004 11.492 0.119 1 93.62 547 GLY A C 1
ATOM 3996 O O . GLY A 1 547 ? 4.066 10.398 -0.442 1 93.62 547 GLY A O 1
ATOM 3997 N N . SER A 1 548 ? 2.896 11.953 0.628 1 94.62 548 SER A N 1
ATOM 3998 C CA . SER A 1 548 ? 1.644 11.211 0.534 1 94.62 548 SER A CA 1
ATOM 3999 C C . SER A 1 548 ? 1.18 11.094 -0.914 1 94.62 548 SER A C 1
ATOM 4001 O O . SER A 1 548 ? 0.565 10.094 -1.294 1 94.62 548 SER A O 1
ATOM 4003 N N . GLN A 1 549 ? 1.416 12.148 -1.751 1 93.19 549 GLN A N 1
ATOM 4004 C CA . GLN A 1 549 ? 1.101 12.086 -3.174 1 93.19 549 GLN A CA 1
ATOM 4005 C C . GLN A 1 549 ? 1.892 10.977 -3.863 1 93.19 549 GLN A C 1
ATOM 4007 O O . GLN A 1 549 ? 1.344 10.227 -4.676 1 93.19 549 GLN A O 1
ATOM 4012 N N . VAL A 1 550 ? 3.199 10.922 -3.584 1 94.19 550 VAL A N 1
ATOM 4013 C CA . VAL A 1 550 ? 4.055 9.883 -4.148 1 94.19 550 VAL A CA 1
ATOM 4014 C C . VAL A 1 550 ? 3.539 8.508 -3.732 1 94.19 550 VAL A C 1
ATOM 4016 O O . VAL A 1 550 ? 3.395 7.613 -4.57 1 94.19 550 VAL A O 1
ATOM 4019 N N . LEU A 1 551 ? 3.209 8.273 -2.439 1 93.5 551 LEU A N 1
ATOM 4020 C CA . LEU A 1 551 ? 2.699 7 -1.948 1 93.5 551 LEU A CA 1
ATOM 4021 C C . LEU A 1 551 ? 1.395 6.629 -2.646 1 93.5 551 LEU A C 1
ATOM 4023 O O . LEU A 1 551 ? 1.245 5.508 -3.139 1 93.5 551 LEU A O 1
ATOM 4027 N N . ALA A 1 552 ? 0.412 7.594 -2.67 1 93.88 552 ALA A N 1
ATOM 4028 C CA . ALA A 1 552 ? -0.88 7.363 -3.312 1 93.88 552 ALA A CA 1
ATOM 4029 C C . ALA A 1 552 ? -0.704 6.984 -4.781 1 93.88 552 ALA A C 1
ATOM 4031 O O . ALA A 1 552 ? -1.356 6.059 -5.27 1 93.88 552 ALA A O 1
ATOM 4032 N N . GLY A 1 553 ? 0.148 7.727 -5.48 1 93.88 553 GLY A N 1
ATOM 4033 C CA . GLY A 1 553 ? 0.401 7.434 -6.879 1 93.88 553 GLY A CA 1
ATOM 4034 C C . GLY A 1 553 ? 0.967 6.047 -7.109 1 93.88 553 GLY A C 1
ATOM 4035 O O . GLY A 1 553 ? 0.466 5.297 -7.949 1 93.88 553 GLY A O 1
ATOM 4036 N N . LYS A 1 554 ? 1.997 5.668 -6.41 1 93.12 554 LYS A N 1
ATOM 4037 C CA . LYS A 1 554 ? 2.654 4.375 -6.57 1 93.12 554 LYS A CA 1
ATOM 4038 C C . LYS A 1 554 ? 1.728 3.232 -6.164 1 93.12 554 LYS A C 1
ATOM 4040 O O . LYS A 1 554 ? 1.735 2.168 -6.785 1 93.12 554 LYS A O 1
ATOM 4045 N N . MET A 1 555 ? 0.96 3.367 -5.105 1 93.06 555 MET A N 1
ATOM 4046 C CA . MET A 1 555 ? -0.016 2.363 -4.691 1 93.06 555 MET A CA 1
ATOM 4047 C C . MET A 1 555 ? -1.089 2.174 -5.758 1 93.06 555 MET A C 1
ATOM 4049 O O . MET A 1 555 ? -1.497 1.046 -6.039 1 93.06 555 MET A O 1
ATOM 4053 N N . SER A 1 556 ? -1.589 3.365 -6.266 1 93.69 556 SER A N 1
ATOM 4054 C CA . SER A 1 556 ? -2.572 3.297 -7.34 1 93.69 556 SER A CA 1
ATOM 4055 C C . SER A 1 556 ? -2.016 2.561 -8.555 1 93.69 556 SER A C 1
ATOM 4057 O O . SER A 1 556 ? -2.703 1.729 -9.148 1 93.69 556 SER A O 1
ATOM 4059 N N . ASP A 1 557 ? -0.735 2.852 -8.922 1 93 557 ASP A N 1
ATOM 4060 C CA . ASP A 1 557 ? -0.069 2.154 -10.016 1 93 557 ASP A CA 1
ATOM 4061 C C . ASP A 1 557 ? 0.004 0.653 -9.75 1 93 557 ASP A C 1
ATOM 4063 O O . ASP A 1 557 ? -0.275 -0.156 -10.633 1 93 557 ASP A O 1
ATOM 4067 N N . GLY A 1 558 ? 0.406 0.295 -8.531 1 90.38 558 GLY A N 1
ATOM 4068 C CA . GLY A 1 558 ? 0.473 -1.105 -8.141 1 90.38 558 GLY A CA 1
ATOM 4069 C C . GLY A 1 558 ? -0.873 -1.803 -8.188 1 90.38 558 GLY A C 1
ATOM 4070 O O . GLY A 1 558 ? -0.978 -2.928 -8.68 1 90.38 558 GLY A O 1
ATOM 4071 N N . ALA A 1 559 ? -1.915 -1.138 -7.668 1 92.19 559 ALA A N 1
ATOM 4072 C CA . ALA A 1 559 ? -3.271 -1.681 -7.688 1 92.19 559 ALA A CA 1
ATOM 4073 C C . ALA A 1 559 ? -3.746 -1.917 -9.117 1 92.19 559 ALA A C 1
ATOM 4075 O O . ALA A 1 559 ? -4.359 -2.945 -9.414 1 92.19 559 ALA A O 1
ATOM 4076 N N . GLN A 1 560 ? -3.475 -0.977 -10.062 1 90.81 560 GLN A N 1
ATOM 4077 C CA . GLN A 1 560 ? -3.869 -1.114 -11.461 1 90.81 560 GLN A CA 1
ATOM 4078 C C . GLN A 1 560 ? -3.129 -2.268 -12.133 1 90.81 560 GLN A C 1
ATOM 4080 O O . GLN A 1 560 ? -3.725 -3.039 -12.891 1 90.81 560 GLN A O 1
ATOM 4085 N N . ALA A 1 561 ? -1.814 -2.365 -11.844 1 88.62 561 ALA A N 1
ATOM 4086 C CA . ALA A 1 561 ? -1.011 -3.453 -12.391 1 88.62 561 ALA A CA 1
ATOM 4087 C C . ALA A 1 561 ? -1.536 -4.812 -11.938 1 88.62 561 ALA A C 1
ATOM 4089 O O . ALA A 1 561 ? -1.637 -5.746 -12.734 1 88.62 561 ALA A O 1
ATOM 4090 N N . LEU A 1 562 ? -1.857 -4.934 -10.672 1 89.75 562 LEU A N 1
ATOM 4091 C CA . LEU A 1 562 ? -2.373 -6.184 -10.125 1 89.75 562 LEU A CA 1
ATOM 4092 C C . LEU A 1 562 ? -3.768 -6.48 -10.672 1 89.75 562 LEU A C 1
ATOM 4094 O O . LEU A 1 562 ? -4.113 -7.641 -10.898 1 89.75 562 LEU A O 1
ATOM 4098 N N . ALA A 1 563 ? -4.648 -5.438 -10.836 1 89.88 563 ALA A N 1
ATOM 4099 C CA . ALA A 1 563 ? -5.996 -5.598 -11.375 1 89.88 563 ALA A CA 1
ATOM 4100 C C . ALA A 1 563 ? -5.961 -6.176 -12.781 1 89.88 563 ALA A C 1
ATOM 4102 O O . ALA A 1 563 ? -6.895 -6.863 -13.203 1 89.88 563 ALA A O 1
ATOM 4103 N N . ALA A 1 564 ? -4.852 -6.027 -13.562 1 88.12 564 ALA A N 1
ATOM 4104 C CA . ALA A 1 564 ? -4.711 -6.473 -14.945 1 88.12 564 ALA A CA 1
ATOM 4105 C C . ALA A 1 564 ? -4.402 -7.969 -15.016 1 88.12 564 ALA A C 1
ATOM 4107 O O . ALA A 1 564 ? -4.523 -8.586 -16.078 1 88.12 564 ALA A O 1
ATOM 4108 N N . VAL A 1 565 ? -4.016 -8.609 -13.891 1 88 565 VAL A N 1
ATOM 4109 C CA . VAL A 1 565 ? -3.691 -10.031 -13.844 1 88 565 VAL A CA 1
ATOM 4110 C C . VAL A 1 565 ? -4.977 -10.852 -13.898 1 88 565 VAL A C 1
ATOM 4112 O O . VAL A 1 565 ? -5.863 -10.688 -13.062 1 88 565 VAL A O 1
ATOM 4115 N N . LYS A 1 566 ? -5.148 -11.727 -14.875 1 90.12 566 LYS A N 1
ATOM 4116 C CA . LYS A 1 566 ? -6.328 -12.57 -15.023 1 90.12 566 LYS A CA 1
ATOM 4117 C C . LYS A 1 566 ? -6.184 -13.867 -14.227 1 90.12 566 LYS A C 1
ATOM 4119 O O . LYS A 1 566 ? -5.18 -14.57 -14.352 1 90.12 566 LYS A O 1
ATOM 4124 N N . THR A 1 567 ? -7.18 -14.141 -13.43 1 90.31 567 THR A N 1
ATOM 4125 C CA . THR A 1 567 ? -7.109 -15.297 -12.547 1 90.31 567 THR A CA 1
ATOM 4126 C C . THR A 1 567 ? -8.336 -16.188 -12.734 1 90.31 567 THR A C 1
ATOM 4128 O O . THR A 1 567 ? -8.797 -16.812 -11.781 1 90.31 567 THR A O 1
ATOM 4131 N N . ASP A 1 568 ? -8.922 -16.25 -13.984 1 91.75 568 ASP A N 1
ATOM 4132 C CA . ASP A 1 568 ? -10.133 -17.016 -14.25 1 91.75 568 ASP A CA 1
ATOM 4133 C C . ASP A 1 568 ? -9.828 -18.5 -14.422 1 91.75 568 ASP A C 1
ATOM 4135 O O . ASP A 1 568 ? -8.656 -18.891 -14.422 1 91.75 568 ASP A O 1
ATOM 4139 N N . ASP A 1 569 ? -10.898 -19.312 -14.5 1 92.44 569 ASP A N 1
ATOM 4140 C CA . ASP A 1 569 ? -10.797 -20.766 -14.57 1 92.44 569 ASP A CA 1
ATOM 4141 C C . ASP A 1 569 ? -9.969 -21.203 -15.781 1 92.44 569 ASP A C 1
ATOM 4143 O O . ASP A 1 569 ? -9.18 -22.141 -15.688 1 92.44 569 ASP A O 1
ATOM 4147 N N . LYS A 1 570 ? -10.078 -20.516 -16.891 1 94.5 570 LYS A N 1
ATOM 4148 C CA . LYS A 1 570 ? -9.344 -20.875 -18.094 1 94.5 570 LYS A CA 1
ATOM 4149 C C . LYS A 1 570 ? -7.84 -20.688 -17.891 1 94.5 570 LYS A C 1
ATOM 4151 O O . LYS A 1 570 ? -7.039 -21.453 -18.422 1 94.5 570 LYS A O 1
ATOM 4156 N N . ASN A 1 571 ? -7.508 -19.656 -17.141 1 94.31 571 ASN A N 1
ATOM 4157 C CA . ASN A 1 571 ? -6.102 -19.391 -16.828 1 94.31 571 ASN A CA 1
ATOM 4158 C C . ASN A 1 571 ? -5.527 -20.453 -15.891 1 94.31 571 ASN A C 1
ATOM 4160 O O . ASN A 1 571 ? -4.387 -20.875 -16.062 1 94.31 571 ASN A O 1
ATOM 4164 N N . ILE A 1 572 ? -6.406 -20.906 -14.953 1 93.06 572 ILE A N 1
ATOM 4165 C CA . ILE A 1 572 ? -6.004 -21.938 -14.023 1 93.06 572 ILE A CA 1
ATOM 4166 C C . ILE A 1 572 ? -5.727 -23.234 -14.781 1 93.06 572 ILE A C 1
ATOM 4168 O O . ILE A 1 572 ? -4.695 -23.875 -14.57 1 93.06 572 ILE A O 1
ATOM 4172 N N . GLU A 1 573 ? -6.605 -23.531 -15.656 1 92.81 573 GLU A N 1
ATOM 4173 C CA . GLU A 1 573 ? -6.477 -24.766 -16.438 1 92.81 573 GLU A CA 1
ATOM 4174 C C . GLU A 1 573 ? -5.219 -24.719 -17.312 1 92.81 573 GLU A C 1
ATOM 4176 O O . GLU A 1 573 ? -4.477 -25.703 -17.375 1 92.81 573 GLU A O 1
ATOM 4181 N N . MET A 1 574 ? -5.043 -23.578 -17.969 1 93.06 574 MET A N 1
ATOM 4182 C CA . MET A 1 574 ? -3.865 -23.422 -18.812 1 93.06 574 MET A CA 1
ATOM 4183 C C . MET A 1 574 ? -2.584 -23.531 -17.984 1 93.06 574 MET A C 1
ATOM 4185 O O . MET A 1 574 ? -1.598 -24.109 -18.438 1 93.06 574 MET A O 1
ATOM 4189 N N . PHE A 1 575 ? -2.592 -23.016 -16.781 1 94 575 PHE A N 1
ATOM 4190 C CA . PHE A 1 575 ? -1.418 -23.062 -15.906 1 94 575 PHE A CA 1
ATOM 4191 C C . PHE A 1 575 ? -1.07 -24.5 -15.539 1 94 575 PHE A C 1
ATOM 4193 O O . PHE A 1 575 ? 0.093 -24.906 -15.609 1 94 575 PHE A O 1
ATOM 4200 N N . ALA A 1 576 ? -2.061 -25.234 -15.164 1 91.5 576 ALA A N 1
ATOM 4201 C CA . ALA A 1 576 ? -1.879 -26.594 -14.672 1 91.5 576 ALA A CA 1
ATOM 4202 C C . ALA A 1 576 ? -1.562 -27.562 -15.812 1 91.5 576 ALA A C 1
ATOM 4204 O O . ALA A 1 576 ? -0.795 -28.5 -15.641 1 91.5 576 ALA A O 1
ATOM 4205 N N . SER A 1 577 ? -2.195 -27.359 -16.922 1 91.62 577 SER A N 1
ATOM 4206 C CA . SER A 1 577 ? -2.055 -28.234 -18.078 1 91.62 577 SER A CA 1
ATOM 4207 C C . SER A 1 577 ? -1.941 -27.422 -19.375 1 91.62 577 SER A C 1
ATOM 4209 O O . SER A 1 577 ? -2.895 -27.344 -20.141 1 91.62 577 SER A O 1
ATOM 4211 N N . PRO A 1 578 ? -0.806 -26.906 -19.672 1 93.88 578 PRO A N 1
ATOM 4212 C CA . PRO A 1 578 ? -0.676 -25.969 -20.797 1 93.88 578 PRO A CA 1
ATOM 4213 C C . PRO A 1 578 ? -0.595 -26.672 -22.141 1 93.88 578 PRO A C 1
ATOM 4215 O O . PRO A 1 578 ? -0.629 -26.031 -23.188 1 93.88 578 PRO A O 1
ATOM 4218 N N . THR A 1 579 ? -0.478 -28.031 -22.156 1 94.06 579 THR A N 1
ATOM 4219 C CA . THR A 1 579 ? -0.284 -28.75 -23.406 1 94.06 579 THR A CA 1
ATOM 4220 C C . THR A 1 579 ? -1.478 -29.641 -23.703 1 94.06 579 THR A C 1
ATOM 4222 O O . THR A 1 579 ? -2.123 -30.156 -22.781 1 94.06 579 THR A O 1
ATOM 4225 N N . ALA A 1 580 ? -1.843 -29.734 -24.938 1 92.5 580 ALA A N 1
ATOM 4226 C CA . ALA A 1 580 ? -2.838 -30.656 -25.469 1 92.5 580 ALA A CA 1
ATOM 4227 C C . ALA A 1 580 ? -2.271 -31.453 -26.641 1 92.5 580 ALA A C 1
ATOM 4229 O O . ALA A 1 580 ? -1.228 -31.094 -27.188 1 92.5 580 ALA A O 1
ATOM 4230 N N . ALA A 1 581 ? -2.879 -32.656 -26.875 1 91.94 581 ALA A N 1
ATOM 4231 C CA . ALA A 1 581 ? -2.432 -33.5 -27.969 1 91.94 581 ALA A CA 1
ATOM 4232 C C . ALA A 1 581 ? -3.516 -33.656 -29.031 1 91.94 581 ALA A C 1
ATOM 4234 O O . ALA A 1 581 ? -4.703 -33.719 -28.703 1 91.94 581 ALA A O 1
ATOM 4235 N N . ASP A 1 582 ? -3.17 -33.5 -30.266 1 92.62 582 ASP A N 1
ATOM 4236 C CA . ASP A 1 582 ? -4.008 -33.812 -31.422 1 92.62 582 ASP A CA 1
ATOM 4237 C C . ASP A 1 582 ? -3.496 -35.062 -32.156 1 92.62 582 ASP A C 1
ATOM 4239 O O . ASP A 1 582 ? -2.447 -35.031 -32.812 1 92.62 582 ASP A O 1
ATOM 4243 N N . GLU A 1 583 ? -4.219 -36.25 -32.031 1 92 583 GLU A N 1
ATOM 4244 C CA . GLU A 1 583 ? -3.797 -37.531 -32.625 1 92 583 GLU A CA 1
ATOM 4245 C C . GLU A 1 583 ? -4.512 -37.812 -33.938 1 92 583 GLU A C 1
ATOM 4247 O O . GLU A 1 583 ? -5.73 -37.656 -34.031 1 92 583 GLU A O 1
ATOM 4252 N N . GLU A 1 584 ? -3.812 -38.062 -34.969 1 92.81 584 GLU A N 1
ATOM 4253 C CA . GLU A 1 584 ? -4.336 -38.5 -36.25 1 92.81 584 GLU A CA 1
ATOM 4254 C C . GLU A 1 584 ? -3.768 -39.875 -36.656 1 92.81 584 GLU A C 1
ATOM 4256 O O . GLU A 1 584 ? -2.672 -40.25 -36.219 1 92.81 584 GLU A O 1
ATOM 4261 N N . SER A 1 585 ? -4.566 -40.688 -37.375 1 93.69 585 SER A N 1
ATOM 4262 C CA . SER A 1 585 ? -4.137 -42.031 -37.812 1 93.69 585 SER A CA 1
ATOM 4263 C C . SER A 1 585 ? -4.094 -42.156 -39.312 1 93.69 585 SER A C 1
ATOM 4265 O O . SER A 1 585 ? -5.09 -41.875 -40 1 93.69 585 SER A O 1
ATOM 4267 N N . PHE A 1 586 ? -3.012 -42.469 -39.844 1 93.44 586 PHE A N 1
ATOM 4268 C CA . PHE A 1 586 ? -2.781 -42.688 -41.25 1 93.44 586 PHE A CA 1
ATOM 4269 C C . PHE A 1 586 ? -3.535 -43.938 -41.75 1 93.44 586 PHE A C 1
ATOM 4271 O O . PHE A 1 586 ? -4.094 -43.906 -42.844 1 93.44 586 PHE A O 1
ATOM 4278 N N . SER A 1 587 ? -3.592 -45 -40.969 1 94.06 587 SER A N 1
ATOM 4279 C CA . SER A 1 587 ? -4.309 -46.219 -41.25 1 94.06 587 SER A CA 1
ATOM 4280 C C . SER A 1 587 ? -5.16 -46.656 -40.062 1 94.06 587 SER A C 1
ATOM 4282 O O . SER A 1 587 ? -5.012 -46.125 -38.938 1 94.06 587 SER A O 1
ATOM 4284 N N . VAL A 1 588 ? -6.059 -47.656 -40.375 1 89.75 588 VAL A N 1
ATOM 4285 C CA . VAL A 1 588 ? -6.992 -48.031 -39.312 1 89.75 588 VAL A CA 1
ATOM 4286 C C . VAL A 1 588 ? -6.781 -49.5 -38.938 1 89.75 588 VAL A C 1
ATOM 4288 O O . VAL A 1 588 ? -6.785 -50.375 -39.812 1 89.75 588 VAL A O 1
ATOM 4291 N N . VAL A 1 589 ? -6.418 -49.688 -37.812 1 93.62 589 VAL A N 1
ATOM 4292 C CA . VAL A 1 589 ? -6.359 -51.031 -37.219 1 93.62 589 VAL A CA 1
ATOM 4293 C C . VAL A 1 589 ? -7.195 -51.062 -35.938 1 93.62 589 VAL A C 1
ATOM 4295 O O . VAL A 1 589 ? -6.816 -50.469 -34.938 1 93.62 589 VAL A O 1
ATOM 4298 N N . ASP A 1 590 ? -8.242 -51.812 -36 1 90.38 590 ASP A N 1
ATOM 4299 C CA . ASP A 1 590 ? -9.25 -51.75 -34.938 1 90.38 590 ASP A CA 1
ATOM 4300 C C . ASP A 1 590 ? -8.781 -52.469 -33.688 1 90.38 590 ASP A C 1
ATOM 4302 O O . ASP A 1 590 ? -9.195 -52.125 -32.562 1 90.38 590 ASP A O 1
ATOM 4306 N N . ASN A 1 591 ? -8.07 -53.469 -33.938 1 93.19 591 ASN A N 1
ATOM 4307 C CA . ASN A 1 591 ? -7.684 -54.312 -32.781 1 93.19 591 ASN A CA 1
ATOM 4308 C C . ASN A 1 591 ? -6.391 -55.062 -33.094 1 93.19 591 ASN A C 1
ATOM 4310 O O . ASN A 1 591 ? -5.891 -55.062 -34.219 1 93.19 591 ASN A O 1
ATOM 4314 N N . ASN A 1 592 ? -5.891 -55.688 -32.094 1 93.38 592 ASN A N 1
ATOM 4315 C CA . ASN A 1 592 ? -4.629 -56.406 -32.156 1 93.38 592 ASN A CA 1
ATOM 4316 C C . ASN A 1 592 ? -4.707 -57.562 -33.188 1 93.38 592 ASN A C 1
ATOM 4318 O O . ASN A 1 592 ? -3.748 -57.781 -33.906 1 93.38 592 ASN A O 1
ATOM 4322 N N . GLY A 1 593 ? -5.801 -58.312 -33.219 1 94.69 593 GLY A N 1
ATOM 4323 C CA . GLY A 1 593 ? -5.977 -59.375 -34.188 1 94.69 593 GLY A CA 1
ATOM 4324 C C . GLY A 1 593 ? -5.82 -58.906 -35.625 1 94.69 593 GLY A C 1
ATOM 4325 O O . GLY A 1 593 ? -5.129 -59.562 -36.406 1 94.69 593 GLY A O 1
ATOM 4326 N N . THR A 1 594 ? -6.438 -57.844 -35.906 1 95.06 594 THR A N 1
ATOM 4327 C CA . THR A 1 594 ? -6.312 -57.25 -37.219 1 95.06 594 THR A CA 1
ATOM 4328 C C . THR A 1 594 ? -4.867 -56.875 -37.531 1 95.06 594 THR A C 1
ATOM 4330 O O . THR A 1 594 ? -4.375 -57.062 -38.625 1 95.06 594 THR A O 1
ATOM 4333 N N . GLY A 1 595 ? -4.258 -56.312 -36.531 1 94.5 595 GLY A N 1
ATOM 4334 C CA . GLY A 1 595 ? -2.861 -55.938 -36.688 1 94.5 595 GLY A CA 1
ATOM 4335 C C . GLY A 1 595 ? -1.939 -57.094 -36.906 1 94.5 595 GLY A C 1
ATOM 4336 O O . GLY A 1 595 ? -0.958 -57 -37.656 1 94.5 595 GLY A O 1
ATOM 4337 N N . MET A 1 596 ? -2.266 -58.219 -36.344 1 95.31 596 MET A N 1
ATOM 4338 C CA . MET A 1 596 ? -1.416 -59.406 -36.406 1 95.31 596 MET A CA 1
ATOM 4339 C C . MET A 1 596 ? -1.831 -60.281 -37.562 1 95.31 596 MET A C 1
ATOM 4341 O O . MET A 1 596 ? -1.098 -61.219 -37.969 1 95.31 596 MET A O 1
ATOM 4345 N N . ALA A 1 597 ? -2.932 -60.062 -38.156 1 97.06 597 ALA A N 1
ATOM 4346 C CA . ALA A 1 597 ? -3.521 -60.938 -39.156 1 97.06 597 ALA A CA 1
ATOM 4347 C C . ALA A 1 597 ? -2.564 -61.156 -40.344 1 97.06 597 ALA A C 1
ATOM 4349 O O . ALA A 1 597 ? -2.359 -62.312 -40.781 1 97.06 597 ALA A O 1
ATOM 4350 N N . PRO A 1 598 ? -1.931 -60.094 -40.812 1 97.12 598 PRO A N 1
ATOM 4351 C CA . PRO A 1 598 ? -1.024 -60.312 -41.938 1 97.12 598 PRO A CA 1
ATOM 4352 C C . PRO A 1 598 ? 0.046 -61.375 -41.625 1 97.12 598 PRO A C 1
ATOM 4354 O O . PRO A 1 598 ? 0.322 -62.25 -42.469 1 97.12 598 PRO A O 1
ATOM 4357 N N . TYR A 1 599 ? 0.62 -61.312 -40.531 1 95.62 599 TYR A N 1
ATOM 4358 C CA . TYR A 1 599 ? 1.669 -62.219 -40.094 1 95.62 599 TYR A CA 1
ATOM 4359 C C . TYR A 1 599 ? 1.125 -63.656 -39.906 1 95.62 599 TYR A C 1
ATOM 4361 O O . TYR A 1 599 ? 1.68 -64.625 -40.469 1 95.62 599 TYR A O 1
ATOM 4369 N N . ILE A 1 600 ? -0.008 -63.75 -39.156 1 97.31 600 ILE A N 1
ATOM 4370 C CA . ILE A 1 600 ? -0.547 -65.062 -38.781 1 97.31 600 ILE A CA 1
ATOM 4371 C C . ILE A 1 600 ? -1.101 -65.75 -40.031 1 97.31 600 ILE A C 1
ATOM 4373 O O . ILE A 1 600 ? -0.968 -67 -40.156 1 97.31 600 ILE A O 1
ATOM 4377 N N . ILE A 1 601 ? -1.694 -65.062 -40.938 1 98.06 601 ILE A N 1
ATOM 4378 C CA . ILE A 1 601 ? -2.176 -65.625 -42.188 1 98.06 601 ILE A CA 1
ATOM 4379 C C . ILE A 1 601 ? -1.003 -66.188 -42.969 1 98.06 601 ILE A C 1
ATOM 4381 O O . ILE A 1 601 ? -1.064 -67.375 -43.438 1 98.06 601 ILE A O 1
ATOM 4385 N N . SER A 1 602 ? 0.015 -65.438 -43.094 1 98.19 602 SER A N 1
ATOM 4386 C CA . SER A 1 602 ? 1.191 -65.875 -43.812 1 98.19 602 SER A CA 1
ATOM 4387 C C . SER A 1 602 ? 1.797 -67.125 -43.219 1 98.19 602 SER A C 1
ATOM 4389 O O . SER A 1 602 ? 2.129 -68.062 -43.906 1 98.19 602 SER A O 1
ATOM 4391 N N . VAL A 1 603 ? 1.912 -67.125 -41.906 1 96.19 603 VAL A N 1
ATOM 4392 C CA . VAL A 1 603 ? 2.469 -68.25 -41.219 1 96.19 603 VAL A CA 1
ATOM 4393 C C . VAL A 1 603 ? 1.572 -69.5 -41.438 1 96.19 603 VAL A C 1
ATOM 4395 O O . VAL A 1 603 ? 2.062 -70.562 -41.719 1 96.19 603 VAL A O 1
ATOM 4398 N N . ALA A 1 604 ? 0.318 -69.312 -41.281 1 97.06 604 ALA A N 1
ATOM 4399 C CA . ALA A 1 604 ? -0.646 -70.375 -41.406 1 97.06 604 ALA A CA 1
ATOM 4400 C C . ALA A 1 604 ? -0.597 -71 -42.781 1 97.06 604 ALA A C 1
ATOM 4402 O O . ALA A 1 604 ? -0.621 -72.25 -42.938 1 97.06 604 ALA A O 1
ATOM 4403 N N . LEU A 1 605 ? -0.503 -70.25 -43.781 1 97.94 605 LEU A N 1
ATOM 4404 C CA . LEU A 1 605 ? -0.467 -70.75 -45.156 1 97.94 605 LEU A CA 1
ATOM 4405 C C . LEU A 1 605 ? 0.823 -71.5 -45.406 1 97.94 605 LEU A C 1
ATOM 4407 O O . LEU A 1 605 ? 0.808 -72.562 -46.094 1 97.94 605 LEU A O 1
ATOM 4411 N N . TYR A 1 606 ? 1.907 -71 -44.969 1 97.38 606 TYR A N 1
ATOM 4412 C CA . TYR A 1 606 ? 3.162 -71.75 -45.125 1 97.38 606 TYR A CA 1
ATOM 4413 C C . TYR A 1 606 ? 3.096 -73.062 -44.406 1 97.38 606 TYR A C 1
ATOM 4415 O O . TYR A 1 606 ? 3.521 -74.125 -44.938 1 97.38 606 TYR A O 1
ATOM 4423 N N . LEU A 1 607 ? 2.596 -73 -43.219 1 93.31 607 LEU A N 1
ATOM 4424 C CA . LEU A 1 607 ? 2.443 -74.25 -42.438 1 93.31 607 LEU A CA 1
ATOM 4425 C C . LEU A 1 607 ? 1.539 -75.25 -43.156 1 93.31 607 LEU A C 1
ATOM 4427 O O . LEU A 1 607 ? 1.807 -76.438 -43.156 1 93.31 607 LEU A O 1
ATOM 4431 N N . GLY A 1 608 ? 0.446 -74.75 -43.656 1 92.94 608 GLY A N 1
ATOM 4432 C CA . GLY A 1 608 ? -0.438 -75.625 -44.438 1 92.94 608 GLY A CA 1
ATOM 4433 C C . GLY A 1 608 ? 0.241 -76.25 -45.625 1 92.94 608 GLY A C 1
ATOM 4434 O O . GLY A 1 608 ? 0.068 -77.438 -45.875 1 92.94 608 GLY A O 1
ATOM 4435 N N . ALA A 1 609 ? 1.021 -75.5 -46.312 1 95.75 609 ALA A N 1
ATOM 4436 C CA . ALA A 1 609 ? 1.766 -76 -47.469 1 95.75 609 ALA A CA 1
ATOM 4437 C C . ALA A 1 609 ? 2.768 -77.062 -47.031 1 95.75 609 ALA A C 1
ATOM 4439 O O . ALA A 1 609 ? 2.859 -78.125 -47.656 1 95.75 609 ALA A O 1
ATOM 4440 N N . MET A 1 610 ? 3.436 -76.75 -46.031 1 92 610 MET A N 1
ATOM 4441 C CA . MET A 1 610 ? 4.438 -77.688 -45.531 1 92 610 MET A CA 1
ATOM 4442 C C . MET A 1 610 ? 3.791 -79 -45.094 1 92 610 MET A C 1
ATOM 4444 O O . MET A 1 610 ? 4.281 -80.062 -45.438 1 92 610 MET A O 1
ATOM 4448 N N . ALA A 1 611 ? 2.676 -78.875 -44.312 1 88 611 ALA A N 1
ATOM 4449 C CA . ALA A 1 611 ? 1.976 -80.062 -43.844 1 88 611 ALA A CA 1
ATOM 4450 C C . ALA A 1 611 ? 1.473 -80.938 -45 1 88 611 ALA A C 1
ATOM 4452 O O . ALA A 1 611 ? 1.609 -82.125 -45 1 88 611 ALA A O 1
ATOM 4453 N N . PHE A 1 612 ? 0.968 -80.312 -46.062 1 89.88 612 PHE A N 1
ATOM 4454 C CA . PHE A 1 612 ? 0.448 -81.062 -47.219 1 89.88 612 PHE A CA 1
ATOM 4455 C C . PHE A 1 612 ? 1.566 -81.812 -47.938 1 89.88 612 PHE A C 1
ATOM 4457 O O . PHE A 1 612 ? 1.423 -83 -48.25 1 89.88 612 PHE A O 1
ATOM 4464 N N . CYS A 1 613 ? 2.65 -81.188 -48.125 1 89.56 613 CYS A N 1
ATOM 4465 C CA . CYS A 1 613 ? 3.752 -81.75 -48.875 1 89.56 613 CYS A CA 1
ATOM 4466 C C . CYS A 1 613 ? 4.418 -82.875 -48.062 1 89.56 613 CYS A C 1
ATOM 4468 O O . CYS A 1 613 ? 5.062 -83.75 -48.625 1 89.56 613 CYS A O 1
ATOM 4470 N N . LEU A 1 614 ? 4.215 -82.812 -46.812 1 81.69 614 LEU A N 1
ATOM 4471 C CA . LEU A 1 614 ? 4.773 -83.812 -45.969 1 81.69 614 LEU A CA 1
ATOM 4472 C C . LEU A 1 614 ? 3.98 -85.125 -46.062 1 81.69 614 LEU A C 1
ATOM 4474 O O . LEU A 1 614 ? 4.559 -86.188 -46.031 1 81.69 614 LEU A O 1
ATOM 4478 N N . PHE A 1 615 ? 2.662 -85.062 -46.219 1 79.62 615 PHE A N 1
ATOM 4479 C CA . PHE A 1 615 ? 1.814 -86.25 -46.125 1 79.62 615 PHE A CA 1
ATOM 4480 C C . PHE A 1 615 ? 1.401 -86.75 -47.5 1 79.62 615 PHE A C 1
ATOM 4482 O O . PHE A 1 615 ? 1.129 -87.938 -47.656 1 79.62 615 PHE A O 1
ATOM 4489 N N . TYR A 1 616 ? 1.341 -85.875 -48.375 1 83.62 616 TYR A N 1
ATOM 4490 C CA . TYR A 1 616 ? 0.907 -86.25 -49.688 1 83.62 616 TYR A CA 1
ATOM 4491 C C . TYR A 1 616 ? 2.076 -86.812 -50.531 1 83.62 616 TYR A C 1
ATOM 4493 O O . TYR A 1 616 ? 3.133 -86.125 -50.594 1 83.62 616 TYR A O 1
ATOM 4501 N N . PRO A 1 617 ? 1.891 -88.062 -51.156 1 85.75 617 PRO A N 1
ATOM 4502 C CA . PRO A 1 617 ? 2.975 -88.562 -52 1 85.75 617 PRO A CA 1
ATOM 4503 C C . PRO A 1 617 ? 3.152 -87.812 -53.312 1 85.75 617 PRO A C 1
ATOM 4505 O O . PRO A 1 617 ? 2.365 -88 -54.219 1 85.75 617 PRO A O 1
ATOM 4508 N N . LEU A 1 618 ? 4.184 -87 -53.406 1 88.44 618 LEU A N 1
ATOM 4509 C CA . LEU A 1 618 ? 4.398 -86.188 -54.531 1 88.44 618 LEU A CA 1
ATOM 4510 C C . LEU A 1 618 ? 5.156 -86.875 -55.656 1 88.44 618 LEU A C 1
ATOM 4512 O O . LEU A 1 618 ? 5.051 -86.562 -56.812 1 88.44 618 LEU A O 1
ATOM 4516 N N . TYR A 1 619 ? 5.969 -87.75 -55.25 1 85.94 619 TYR A N 1
ATOM 4517 C CA . TYR A 1 619 ? 6.676 -88.625 -56.188 1 85.94 619 TYR A CA 1
ATOM 4518 C C . TYR A 1 619 ? 6.801 -90.062 -55.688 1 85.94 619 TYR A C 1
ATOM 4520 O O . TYR A 1 619 ? 7.375 -90.25 -54.625 1 85.94 619 TYR A O 1
ATOM 4528 N N . ASP A 1 620 ? 6.121 -90.938 -56.312 1 80.06 620 ASP A N 1
ATOM 4529 C CA . ASP A 1 620 ? 6.18 -92.375 -55.969 1 80.06 620 ASP A CA 1
ATOM 4530 C C . ASP A 1 620 ? 6.691 -93.188 -57.156 1 80.06 620 ASP A C 1
ATOM 4532 O O . ASP A 1 620 ? 6.051 -93.25 -58.188 1 80.06 620 ASP A O 1
ATOM 4536 N N . LYS A 1 621 ? 7.777 -93.875 -57 1 78.69 621 LYS A N 1
ATOM 4537 C CA . LYS A 1 621 ? 8.391 -94.75 -58.031 1 78.69 621 LYS A CA 1
ATOM 4538 C C . LYS A 1 621 ? 7.438 -95.812 -58.5 1 78.69 621 LYS A C 1
ATOM 4540 O O . LYS A 1 621 ? 7.488 -96.25 -59.656 1 78.69 621 LYS A O 1
ATOM 4545 N N . LYS A 1 622 ? 6.52 -96.125 -57.625 1 78.62 622 LYS A N 1
ATOM 4546 C CA . LYS A 1 622 ? 5.605 -97.25 -57.938 1 78.62 622 LYS A CA 1
ATOM 4547 C C . LYS A 1 622 ? 4.594 -96.812 -59 1 78.62 622 LYS A C 1
ATOM 4549 O O . LYS A 1 622 ? 3.967 -97.688 -59.625 1 78.62 622 LYS A O 1
ATOM 4554 N N . ASP A 1 623 ? 4.582 -95.5 -59.25 1 75.31 623 ASP A N 1
ATOM 4555 C CA . ASP A 1 623 ? 3.617 -95 -60.219 1 75.31 623 ASP A CA 1
ATOM 4556 C C . ASP A 1 623 ? 4.133 -95.188 -61.625 1 75.31 623 ASP A C 1
ATOM 4558 O O . ASP A 1 623 ? 3.359 -95.125 -62.594 1 75.31 623 ASP A O 1
ATOM 4562 N N . LYS A 1 624 ? 5.363 -95.688 -61.875 1 79.88 624 LYS A N 1
ATOM 4563 C CA . LYS A 1 624 ? 6.035 -95.938 -63.156 1 79.88 624 LYS A CA 1
ATOM 4564 C C . LYS A 1 624 ? 5.625 -94.875 -64.188 1 79.88 624 LYS A C 1
ATOM 4566 O O . LYS A 1 624 ? 5.059 -95.25 -65.25 1 79.88 624 LYS A O 1
ATOM 4571 N N . PRO A 1 625 ? 6.039 -93.562 -63.812 1 78.19 625 PRO A N 1
ATOM 4572 C CA . PRO A 1 625 ? 5.582 -92.5 -64.75 1 78.19 625 PRO A CA 1
ATOM 4573 C C . PRO A 1 625 ? 6.324 -92.5 -66.062 1 78.19 625 PRO A C 1
ATOM 4575 O O . PRO A 1 625 ? 7.539 -92.75 -66.125 1 78.19 625 PRO A O 1
ATOM 4578 N N . LYS A 1 626 ? 5.695 -92.5 -67.188 1 79.88 626 LYS A N 1
ATOM 4579 C CA . LYS A 1 626 ? 6.309 -92.562 -68.5 1 79.88 626 LYS A CA 1
ATOM 4580 C C . LYS A 1 626 ? 6.848 -91.188 -68.938 1 79.88 626 LYS A C 1
ATOM 4582 O O . LYS A 1 626 ? 7.895 -91.125 -69.562 1 79.88 626 LYS A O 1
ATOM 4587 N N . ASN A 1 627 ? 6.078 -90.062 -68.562 1 87.88 627 ASN A N 1
ATOM 4588 C CA . ASN A 1 627 ? 6.461 -88.688 -68.875 1 87.88 627 ASN A CA 1
ATOM 4589 C C . ASN A 1 627 ? 6.48 -87.812 -67.688 1 87.88 627 ASN A C 1
ATOM 4591 O O . ASN A 1 627 ? 5.461 -87.625 -67 1 87.88 627 ASN A O 1
ATOM 4595 N N . GLY A 1 628 ? 7.656 -87.188 -67.5 1 88.06 628 GLY A N 1
ATOM 4596 C CA . GLY A 1 628 ? 7.867 -86.312 -66.312 1 88.06 628 GLY A CA 1
ATOM 4597 C C . GLY A 1 628 ? 6.965 -85.125 -66.25 1 88.06 628 GLY A C 1
ATOM 4598 O O . GLY A 1 628 ? 6.484 -84.688 -65.188 1 88.06 628 GLY A O 1
ATOM 4599 N N . ILE A 1 629 ? 6.664 -84.5 -67.312 1 91.31 629 ILE A N 1
ATOM 4600 C CA . ILE A 1 629 ? 5.852 -83.312 -67.438 1 91.31 629 ILE A CA 1
ATOM 4601 C C . ILE A 1 629 ? 4.398 -83.625 -67.062 1 91.31 629 ILE A C 1
ATOM 4603 O O . ILE A 1 629 ? 3.732 -82.875 -66.375 1 91.31 629 ILE A O 1
ATOM 4607 N N . ASN A 1 630 ? 3.967 -84.812 -67.562 1 89.12 630 ASN A N 1
ATOM 4608 C CA . ASN A 1 630 ? 2.594 -85.188 -67.312 1 89.12 630 ASN A CA 1
ATOM 4609 C C . ASN A 1 630 ? 2.402 -85.625 -65.812 1 89.12 630 ASN A C 1
ATOM 4611 O O . ASN A 1 630 ? 1.354 -85.312 -65.25 1 89.12 630 ASN A O 1
ATOM 4615 N N . TYR A 1 631 ? 3.398 -86.188 -65.375 1 88.56 631 TYR A N 1
ATOM 4616 C CA . TYR A 1 631 ? 3.348 -86.562 -63.938 1 88.56 631 TYR A CA 1
ATOM 4617 C C . TYR A 1 631 ? 3.307 -85.312 -63.062 1 88.56 631 TYR A C 1
ATOM 4619 O O . TYR A 1 631 ? 2.531 -85.25 -62.094 1 88.56 631 TYR A O 1
ATOM 4627 N N . TRP A 1 632 ? 4.066 -84.312 -63.375 1 91.81 632 TRP A N 1
ATOM 4628 C CA . TRP A 1 632 ? 4.102 -83.062 -62.656 1 91.81 632 TRP A CA 1
ATOM 4629 C C . TRP A 1 632 ? 2.773 -82.375 -62.781 1 91.81 632 TRP A C 1
ATOM 4631 O O . TRP A 1 632 ? 2.277 -81.75 -61.781 1 91.81 632 TRP A O 1
ATOM 4641 N N . LEU A 1 633 ? 2.197 -82.312 -63.875 1 91.19 633 LEU A N 1
ATOM 4642 C CA . LEU A 1 633 ? 0.939 -81.625 -64.125 1 91.19 633 LEU A CA 1
ATOM 4643 C C . LEU A 1 633 ? -0.185 -82.25 -63.281 1 91.19 633 LEU A C 1
ATOM 4645 O O . LEU A 1 633 ? -1.048 -81.5 -62.781 1 91.19 633 LEU A O 1
ATOM 4649 N N . ASN A 1 634 ? -0.129 -83.562 -63.25 1 88.31 634 ASN A N 1
ATOM 4650 C CA . ASN A 1 634 ? -1.148 -84.25 -62.469 1 88.31 634 ASN A CA 1
ATOM 4651 C C . ASN A 1 634 ? -1.037 -83.875 -60.969 1 88.31 634 ASN A C 1
ATOM 4653 O O . ASN A 1 634 ? -2.045 -83.562 -60.312 1 88.31 634 ASN A O 1
ATOM 4657 N N . LYS A 1 635 ? 0.156 -83.875 -60.5 1 90 635 LYS A N 1
ATOM 4658 C CA . LYS A 1 635 ? 0.365 -83.5 -59.094 1 90 635 LYS A CA 1
ATOM 4659 C C . LYS A 1 635 ? 0.125 -82.062 -58.844 1 90 635 LYS A C 1
ATOM 4661 O O . LYS A 1 635 ? -0.371 -81.625 -57.812 1 90 635 LYS A O 1
ATOM 4666 N N . SER A 1 636 ? 0.44 -81.25 -59.812 1 92.81 636 SER A N 1
ATOM 4667 C CA . SER A 1 636 ? 0.315 -79.812 -59.688 1 92.81 636 SER A CA 1
ATOM 4668 C C . SER A 1 636 ? -1.146 -79.375 -59.594 1 92.81 636 SER A C 1
ATOM 4670 O O . SER A 1 636 ? -1.465 -78.375 -58.906 1 92.81 636 SER A O 1
ATOM 4672 N N . VAL A 1 637 ? -1.991 -80.062 -60.188 1 92.5 637 VAL A N 1
ATOM 4673 C CA . VAL A 1 637 ? -3.412 -79.75 -60.094 1 92.5 637 VAL A CA 1
ATOM 4674 C C . VAL A 1 637 ? -3.912 -80 -58.688 1 92.5 637 VAL A C 1
ATOM 4676 O O . VAL A 1 637 ? -4.723 -79.188 -58.188 1 92.5 637 VAL A O 1
ATOM 4679 N N . ILE A 1 638 ? -3.398 -80.938 -58.031 1 91.06 638 ILE A N 1
ATOM 4680 C CA . ILE A 1 638 ? -3.791 -81.188 -56.656 1 91.06 638 ILE A CA 1
ATOM 4681 C C . ILE A 1 638 ? -3.207 -80.125 -55.75 1 91.06 638 ILE A C 1
ATOM 4683 O O . ILE A 1 638 ? -3.889 -79.562 -54.844 1 91.06 638 ILE A O 1
ATOM 4687 N N . LEU A 1 639 ? -1.968 -79.75 -56.031 1 94.44 639 LEU A N 1
ATOM 4688 C CA . LEU A 1 639 ? -1.316 -78.75 -55.25 1 94.44 639 LEU A CA 1
ATOM 4689 C C . LEU A 1 639 ? -2.045 -77.375 -55.406 1 94.44 639 LEU A C 1
ATOM 4691 O O . LEU A 1 639 ? -2.209 -76.625 -54.438 1 94.44 639 LEU A O 1
ATOM 4695 N N . LEU A 1 640 ? -2.459 -77.188 -56.594 1 94.81 640 LEU A N 1
ATOM 4696 C CA . LEU A 1 640 ? -3.203 -75.938 -56.875 1 94.81 640 LEU A CA 1
ATOM 4697 C C . LEU A 1 640 ? -4.547 -75.938 -56.156 1 94.81 640 LEU A C 1
ATOM 4699 O O . LEU A 1 640 ? -4.957 -74.938 -55.594 1 94.81 640 LEU A O 1
ATOM 4703 N N . MET A 1 641 ? -5.152 -77.062 -56.125 1 94.75 641 MET A N 1
ATOM 4704 C CA . MET A 1 641 ? -6.465 -77.125 -55.5 1 94.75 641 MET A CA 1
ATOM 4705 C C . MET A 1 641 ? -6.359 -77 -54 1 94.75 641 MET A C 1
ATOM 4707 O O . MET A 1 641 ? -7.117 -76.188 -53.406 1 94.75 641 MET A O 1
ATOM 4711 N N . VAL A 1 642 ? -5.422 -77.562 -53.438 1 95.44 642 VAL A N 1
ATOM 4712 C CA . VAL A 1 642 ? -5.277 -77.562 -51.969 1 95.44 642 VAL A CA 1
ATOM 4713 C C . VAL A 1 642 ? -4.855 -76.125 -51.531 1 95.44 642 VAL A C 1
ATOM 4715 O O . VAL A 1 642 ? -5.359 -75.625 -50.531 1 95.44 642 VAL A O 1
ATOM 4718 N N . SER A 1 643 ? -3.898 -75.562 -52.25 1 97.06 643 SER A N 1
ATOM 4719 C CA . SER A 1 643 ? -3.451 -74.188 -51.938 1 97.06 643 SER A CA 1
ATOM 4720 C C . SER A 1 643 ? -4.594 -73.188 -52.031 1 97.06 643 SER A C 1
ATOM 4722 O O . SER A 1 643 ? -4.707 -72.312 -51.219 1 97.06 643 SER A O 1
ATOM 4724 N N . THR A 1 644 ? -5.422 -73.438 -53.031 1 97.56 644 THR A N 1
ATOM 4725 C CA . THR A 1 644 ? -6.57 -72.562 -53.219 1 97.56 644 THR A CA 1
ATOM 4726 C C . THR A 1 644 ? -7.574 -72.688 -52.062 1 97.56 644 THR A C 1
ATOM 4728 O O . THR A 1 644 ? -8.078 -71.75 -51.531 1 97.56 644 THR A O 1
ATOM 4731 N N . LEU A 1 645 ? -7.773 -73.875 -51.719 1 97.25 645 LEU A N 1
ATOM 4732 C CA . LEU A 1 645 ? -8.711 -74.188 -50.625 1 97.25 645 LEU A CA 1
ATOM 4733 C C . LEU A 1 645 ? -8.18 -73.625 -49.312 1 97.25 645 LEU A C 1
ATOM 4735 O O . LEU A 1 645 ? -8.938 -73.062 -48.531 1 97.25 645 LEU A O 1
ATOM 4739 N N . GLN A 1 646 ? -6.949 -73.812 -49.094 1 97.81 646 GLN A N 1
ATOM 4740 C CA . GLN A 1 646 ? -6.34 -73.312 -47.875 1 97.81 646 GLN A CA 1
ATOM 4741 C C . GLN A 1 646 ? -6.453 -71.812 -47.719 1 97.81 646 GLN A C 1
ATOM 4743 O O . GLN A 1 646 ? -6.852 -71.312 -46.656 1 97.81 646 GLN A O 1
ATOM 4748 N N . ALA A 1 647 ? -6.137 -71.125 -48.75 1 98.19 647 ALA A N 1
ATOM 4749 C CA . ALA A 1 647 ? -6.168 -69.688 -48.719 1 98.19 647 ALA A CA 1
ATOM 4750 C C . ALA A 1 647 ? -7.598 -69.125 -48.594 1 98.19 647 ALA A C 1
ATOM 4752 O O . ALA A 1 647 ? -7.875 -68.25 -47.781 1 98.19 647 ALA A O 1
ATOM 4753 N N . THR A 1 648 ? -8.492 -69.75 -49.344 1 98.12 648 THR A N 1
ATOM 4754 C CA . THR A 1 648 ? -9.875 -69.25 -49.344 1 98.12 648 THR A CA 1
ATOM 4755 C C . THR A 1 648 ? -10.57 -69.562 -48.031 1 98.12 648 THR A C 1
ATOM 4757 O O . THR A 1 648 ? -11.273 -68.75 -47.5 1 98.12 648 THR A O 1
ATOM 4760 N N . LEU A 1 649 ? -10.367 -70.688 -47.5 1 98 649 LEU A N 1
ATOM 4761 C CA . LEU A 1 649 ? -11.008 -71.062 -46.25 1 98 649 LEU A CA 1
ATOM 4762 C C . LEU A 1 649 ? -10.461 -70.25 -45.094 1 98 649 LEU A C 1
ATOM 4764 O O . LEU A 1 649 ? -11.219 -69.812 -44.219 1 98 649 LEU A O 1
ATOM 4768 N N . ALA A 1 650 ? -9.203 -70.062 -45.094 1 97.94 650 ALA A N 1
ATOM 4769 C CA . ALA A 1 650 ? -8.586 -69.25 -44 1 97.94 650 ALA A CA 1
ATOM 4770 C C . ALA A 1 650 ? -9.125 -67.875 -43.969 1 97.94 650 ALA A C 1
ATOM 4772 O O . ALA A 1 650 ? -9.555 -67.375 -42.906 1 97.94 650 ALA A O 1
ATOM 4773 N N . ILE A 1 651 ? -9.164 -67.188 -45.094 1 98.5 651 ILE A N 1
ATOM 4774 C CA . ILE A 1 651 ? -9.602 -65.812 -45.156 1 98.5 651 ILE A CA 1
ATOM 4775 C C . ILE A 1 651 ? -11.102 -65.75 -44.875 1 98.5 651 ILE A C 1
ATOM 4777 O O . ILE A 1 651 ? -11.555 -64.875 -44.125 1 98.5 651 ILE A O 1
ATOM 4781 N N . THR A 1 652 ? -11.844 -66.688 -45.438 1 98.06 652 THR A N 1
ATOM 4782 C CA . THR A 1 652 ? -13.289 -66.688 -45.219 1 98.06 652 THR A CA 1
ATOM 4783 C C . THR A 1 652 ? -13.617 -66.875 -43.719 1 98.06 652 THR A C 1
ATOM 4785 O O . THR A 1 652 ? -14.469 -66.188 -43.188 1 98.06 652 THR A O 1
ATOM 4788 N N . ALA A 1 653 ? -12.961 -67.75 -43.125 1 97.94 653 ALA A N 1
ATOM 4789 C CA . ALA A 1 653 ? -13.203 -68.062 -41.688 1 97.94 653 ALA A CA 1
ATOM 4790 C C . ALA A 1 653 ? -12.852 -66.812 -40.844 1 97.94 653 ALA A C 1
ATOM 4792 O O . ALA A 1 653 ? -13.562 -66.5 -39.875 1 97.94 653 ALA A O 1
ATOM 4793 N N . LEU A 1 654 ? -11.797 -66.188 -41.188 1 98.19 654 LEU A N 1
ATOM 4794 C CA . LEU A 1 654 ? -11.391 -65 -40.438 1 98.19 654 LEU A CA 1
ATOM 4795 C C . LEU A 1 654 ? -12.43 -63.875 -40.562 1 98.19 654 LEU A C 1
ATOM 4797 O O . LEU A 1 654 ? -12.734 -63.188 -39.562 1 98.19 654 LEU A O 1
ATOM 4801 N N . ILE A 1 655 ? -12.961 -63.719 -41.75 1 97.75 655 ILE A N 1
ATOM 4802 C CA . ILE A 1 655 ? -13.961 -62.688 -42 1 97.75 655 ILE A CA 1
ATOM 4803 C C . ILE A 1 655 ? -15.258 -63.031 -41.25 1 97.75 655 ILE A C 1
ATOM 4805 O O . ILE A 1 655 ? -15.867 -62.188 -40.594 1 97.75 655 ILE A O 1
ATOM 4809 N N . VAL A 1 656 ? -15.602 -64.312 -41.25 1 96.94 656 VAL A N 1
ATOM 4810 C CA . VAL A 1 656 ? -16.906 -64.75 -40.75 1 96.94 656 VAL A CA 1
ATOM 4811 C C . VAL A 1 656 ? -16.859 -64.938 -39.25 1 96.94 656 VAL A C 1
ATOM 4813 O O . VAL A 1 656 ? -17.766 -64.5 -38.531 1 96.94 656 VAL A O 1
ATOM 4816 N N . PHE A 1 657 ? -15.773 -65.5 -38.719 1 96.19 657 PHE A N 1
ATOM 4817 C CA . PHE A 1 657 ? -15.75 -65.875 -37.281 1 96.19 657 PHE A CA 1
ATOM 4818 C C . PHE A 1 657 ? -15.039 -64.812 -36.469 1 96.19 657 PHE A C 1
ATOM 4820 O O . PHE A 1 657 ? -15.469 -64.5 -35.344 1 96.19 657 PHE A O 1
ATOM 4827 N N . ASN A 1 658 ? -13.953 -64.25 -36.969 1 96.69 658 ASN A N 1
ATOM 4828 C CA . ASN A 1 658 ? -13.195 -63.281 -36.219 1 96.69 658 ASN A CA 1
ATOM 4829 C C . ASN A 1 658 ? -13.609 -61.844 -36.562 1 96.69 658 ASN A C 1
ATOM 4831 O O . ASN A 1 658 ? -13.164 -60.875 -35.938 1 96.69 658 ASN A O 1
ATOM 4835 N N . HIS A 1 659 ? -14.461 -61.719 -37.656 1 95.38 659 HIS A N 1
ATOM 4836 C CA . HIS A 1 659 ? -14.969 -60.438 -38.125 1 95.38 659 HIS A CA 1
ATOM 4837 C C . HIS A 1 659 ? -13.836 -59.562 -38.656 1 95.38 659 HIS A C 1
ATOM 4839 O O . HIS A 1 659 ? -13.773 -58.375 -38.344 1 95.38 659 HIS A O 1
ATOM 4845 N N . LEU A 1 660 ? -12.805 -60.25 -39.219 1 97.25 660 LEU A N 1
ATOM 4846 C CA . LEU A 1 660 ? -11.797 -59.5 -39.938 1 97.25 660 LEU A CA 1
ATOM 4847 C C . LEU A 1 660 ? -12.43 -58.656 -41.031 1 97.25 660 LEU A C 1
ATOM 4849 O O . LEU A 1 660 ? -13.266 -59.156 -41.812 1 97.25 660 LEU A O 1
ATOM 4853 N N . ALA A 1 661 ? -12.195 -57.375 -41.094 1 95.88 661 ALA A N 1
ATOM 4854 C CA . ALA A 1 661 ? -12.773 -56.438 -42.062 1 95.88 661 ALA A CA 1
ATOM 4855 C C . ALA A 1 661 ? -11.703 -55.812 -42.938 1 95.88 661 ALA A C 1
ATOM 4857 O O . ALA A 1 661 ? -11.281 -54.688 -42.719 1 95.88 661 ALA A O 1
ATOM 4858 N N . PRO A 1 662 ? -11.305 -56.625 -43.969 1 96.5 662 PRO A N 1
ATOM 4859 C CA . PRO A 1 662 ? -10.281 -56.062 -44.875 1 96.5 662 PRO A CA 1
ATOM 4860 C C . PRO A 1 662 ? -10.766 -54.812 -45.625 1 96.5 662 PRO A C 1
ATOM 4862 O O . PRO A 1 662 ? -11.938 -54.75 -46 1 96.5 662 PRO A O 1
ATOM 4865 N N . LEU A 1 663 ? -9.945 -53.906 -45.875 1 94.75 663 LEU A N 1
ATOM 4866 C CA . LEU A 1 663 ? -10.273 -52.719 -46.688 1 94.75 663 LEU A CA 1
ATOM 4867 C C . LEU A 1 663 ? -10.617 -53.125 -48.125 1 94.75 663 LEU A C 1
ATOM 4869 O O . LEU A 1 663 ? -11.531 -52.562 -48.719 1 94.75 663 LEU A O 1
ATOM 4873 N N . ASN A 1 664 ? -9.797 -54.031 -48.594 1 96.25 664 ASN A N 1
ATOM 4874 C CA . ASN A 1 664 ? -10.039 -54.625 -49.906 1 96.25 664 ASN A CA 1
ATOM 4875 C C . ASN A 1 664 ? -10.148 -56.156 -49.844 1 96.25 664 ASN A C 1
ATOM 4877 O O . ASN A 1 664 ? -9.133 -56.844 -49.875 1 96.25 664 ASN A O 1
ATOM 4881 N N . VAL A 1 665 ? -11.328 -56.719 -49.875 1 97.12 665 VAL A N 1
ATOM 4882 C CA . VAL A 1 665 ? -11.609 -58.125 -49.625 1 97.12 665 VAL A CA 1
ATOM 4883 C C . VAL A 1 665 ? -11.055 -58.938 -50.781 1 97.12 665 VAL A C 1
ATOM 4885 O O . VAL A 1 665 ? -10.344 -59.938 -50.562 1 97.12 665 VAL A O 1
ATOM 4888 N N . ALA A 1 666 ? -11.297 -58.5 -51.969 1 97.06 666 ALA A N 1
ATOM 4889 C CA . ALA A 1 666 ? -10.852 -59.25 -53.156 1 97.06 666 ALA A CA 1
ATOM 4890 C C . ALA A 1 666 ? -9.328 -59.344 -53.219 1 97.06 666 ALA A C 1
ATOM 4892 O O . ALA A 1 666 ? -8.773 -60.375 -53.5 1 97.06 666 ALA A O 1
ATOM 4893 N N . ALA A 1 667 ? -8.727 -58.188 -52.969 1 96.69 667 ALA A N 1
ATOM 4894 C CA . ALA A 1 667 ? -7.266 -58.156 -52.969 1 96.69 667 ALA A CA 1
ATOM 4895 C C . ALA A 1 667 ? -6.684 -59.062 -51.875 1 96.69 667 ALA A C 1
ATOM 4897 O O . ALA A 1 667 ? -5.629 -59.656 -52.062 1 96.69 667 ALA A O 1
ATOM 4898 N N . THR A 1 668 ? -7.359 -59.125 -50.719 1 98 668 THR A N 1
ATOM 4899 C CA . THR A 1 668 ? -6.902 -59.969 -49.625 1 98 668 THR A CA 1
ATOM 4900 C C . THR A 1 668 ? -6.953 -61.438 -50.031 1 98 668 THR A C 1
ATOM 4902 O O . THR A 1 668 ? -5.992 -62.156 -49.812 1 98 668 THR A O 1
ATOM 4905 N N . PHE A 1 669 ? -8.016 -61.875 -50.625 1 98.25 669 PHE A N 1
ATOM 4906 C CA . PHE A 1 669 ? -8.133 -63.25 -51.125 1 98.25 669 PHE A CA 1
ATOM 4907 C C . PHE A 1 669 ? -7.059 -63.531 -52.156 1 98.25 669 PHE A C 1
ATOM 4909 O O . PHE A 1 669 ? -6.441 -64.625 -52.125 1 98.25 669 PHE A O 1
ATOM 4916 N N . PHE A 1 670 ? -6.875 -62.625 -52.938 1 97.62 670 PHE A N 1
ATOM 4917 C CA . PHE A 1 670 ? -5.926 -62.781 -54.031 1 97.62 670 PHE A CA 1
ATOM 4918 C C . PHE A 1 670 ? -4.508 -62.938 -53.5 1 97.62 670 PHE A C 1
ATOM 4920 O O . PHE A 1 670 ? -3.773 -63.844 -53.906 1 97.62 670 PHE A O 1
ATOM 4927 N N . ILE A 1 671 ? -4.09 -61.969 -52.656 1 98.06 671 ILE A N 1
ATOM 4928 C CA . ILE A 1 671 ? -2.744 -62.031 -52.094 1 98.06 671 ILE A CA 1
ATOM 4929 C C . ILE A 1 671 ? -2.572 -63.312 -51.281 1 98.06 671 ILE A C 1
ATOM 4931 O O . ILE A 1 671 ? -1.511 -63.938 -51.312 1 98.06 671 ILE A O 1
ATOM 4935 N N . ALA A 1 672 ? -3.572 -63.688 -50.5 1 98.56 672 ALA A N 1
ATOM 4936 C CA . ALA A 1 672 ? -3.5 -64.938 -49.75 1 98.56 672 ALA A CA 1
ATOM 4937 C C . ALA A 1 672 ? -3.316 -66.125 -50.688 1 98.56 672 ALA A C 1
ATOM 4939 O O . ALA A 1 672 ? -2.541 -67.062 -50.406 1 98.56 672 ALA A O 1
ATOM 4940 N N . TRP A 1 673 ? -3.99 -66.062 -51.75 1 98.31 673 TRP A N 1
ATOM 4941 C CA . TRP A 1 673 ? -3.924 -67.125 -52.75 1 98.31 673 TRP A CA 1
ATOM 4942 C C . TRP A 1 673 ? -2.531 -67.25 -53.375 1 98.31 673 TRP A C 1
ATOM 4944 O O . TRP A 1 673 ? -1.938 -68.312 -53.438 1 98.31 673 TRP A O 1
ATOM 4954 N N . ILE A 1 674 ? -2.059 -66.125 -53.812 1 98 674 ILE A N 1
ATOM 4955 C CA . ILE A 1 674 ? -0.73 -66.062 -54.406 1 98 674 ILE A CA 1
ATOM 4956 C C . ILE A 1 674 ? 0.314 -66.562 -53.375 1 98 674 ILE A C 1
ATOM 4958 O O . ILE A 1 674 ? 1.246 -67.312 -53.719 1 98 674 ILE A O 1
ATOM 4962 N N . SER A 1 675 ? 0.162 -66.062 -52.156 1 98.5 675 SER A N 1
ATOM 4963 C CA . SER A 1 675 ? 1.089 -66.5 -51.094 1 98.5 675 SER A CA 1
ATOM 4964 C C . SER A 1 675 ? 1.047 -68 -50.875 1 98.5 675 SER A C 1
ATOM 4966 O O . SER A 1 675 ? 2.092 -68.625 -50.75 1 98.5 675 SER A O 1
ATOM 4968 N N . ALA A 1 676 ? -0.148 -68.562 -50.812 1 98.38 676 ALA A N 1
ATOM 4969 C CA . ALA A 1 676 ? -0.308 -70 -50.625 1 98.38 676 ALA A CA 1
ATOM 4970 C C . ALA A 1 676 ? 0.359 -70.75 -51.75 1 98.38 676 ALA A C 1
ATOM 4972 O O . ALA A 1 676 ? 1.037 -71.75 -51.5 1 98.38 676 ALA A O 1
ATOM 4973 N N . LEU A 1 677 ? 0.148 -70.312 -52.938 1 97.94 677 LEU A N 1
ATOM 4974 C CA . LEU A 1 677 ? 0.747 -71 -54.125 1 97.94 677 LEU A CA 1
ATOM 4975 C C . LEU A 1 677 ? 2.27 -70.875 -54.062 1 97.94 677 LEU A C 1
ATOM 4977 O O . LEU A 1 677 ? 2.961 -71.875 -54.375 1 97.94 677 LEU A O 1
ATOM 4981 N N . CYS A 1 678 ? 2.684 -69.75 -53.719 1 98.12 678 CYS A N 1
ATOM 4982 C CA . CYS A 1 678 ? 4.125 -69.562 -53.625 1 98.12 678 CYS A CA 1
ATOM 4983 C C . CYS A 1 678 ? 4.727 -70.5 -52.594 1 98.12 678 CYS A C 1
ATOM 4985 O O . CYS A 1 678 ? 5.707 -71.188 -52.875 1 98.12 678 CYS A O 1
ATOM 4987 N N . PHE A 1 679 ? 4.125 -70.5 -51.406 1 98.5 679 PHE A N 1
ATOM 4988 C CA . PHE A 1 679 ? 4.625 -71.375 -50.344 1 98.5 679 PHE A CA 1
ATOM 4989 C C . PHE A 1 679 ? 4.523 -72.812 -50.719 1 98.5 679 PHE A C 1
ATOM 4991 O O . PHE A 1 679 ? 5.438 -73.625 -50.438 1 98.5 679 PHE A O 1
ATOM 4998 N N . MET A 1 680 ? 3.443 -73.188 -51.406 1 97.38 680 MET A N 1
ATOM 4999 C CA . MET A 1 680 ? 3.252 -74.562 -51.844 1 97.38 680 MET A CA 1
ATOM 5000 C C . MET A 1 680 ? 4.32 -74.938 -52.844 1 97.38 680 MET A C 1
ATOM 5002 O O . MET A 1 680 ? 4.859 -76.062 -52.812 1 97.38 680 MET A O 1
ATOM 5006 N N . SER A 1 681 ? 4.598 -74.125 -53.688 1 97.44 681 SER A N 1
ATOM 5007 C CA . SER A 1 681 ? 5.629 -74.375 -54.719 1 97.44 681 SER A CA 1
ATOM 5008 C C . SER A 1 681 ? 7 -74.5 -54.062 1 97.44 681 SER A C 1
ATOM 5010 O O . SER A 1 681 ? 7.781 -75.375 -54.469 1 97.44 681 SER A O 1
ATOM 5012 N N . LEU A 1 682 ? 7.266 -73.688 -53.156 1 97.31 682 LEU A N 1
ATOM 5013 C CA . LEU A 1 682 ? 8.555 -73.75 -52.469 1 97.31 682 LEU A CA 1
ATOM 5014 C C . LEU A 1 682 ? 8.711 -75 -51.688 1 97.31 682 LEU A C 1
ATOM 5016 O O . LEU A 1 682 ? 9.719 -75.75 -51.812 1 97.31 682 LEU A O 1
ATOM 5020 N N . THR A 1 683 ? 7.723 -75.312 -50.906 1 96.81 683 THR A N 1
ATOM 5021 C CA . THR A 1 683 ? 7.797 -76.5 -50.062 1 96.81 683 THR A CA 1
ATOM 5022 C C . THR A 1 683 ? 7.762 -77.812 -50.906 1 96.81 683 THR A C 1
ATOM 5024 O O . THR A 1 683 ? 8.422 -78.812 -50.594 1 96.81 683 THR A O 1
ATOM 5027 N N . SER A 1 684 ? 7.008 -77.812 -52 1 96.31 684 SER A N 1
ATOM 5028 C CA . SER A 1 684 ? 6.973 -79 -52.906 1 96.31 684 SER A CA 1
ATOM 5029 C C . SER A 1 684 ? 8.32 -79.188 -53.562 1 96.31 684 SER A C 1
ATOM 5031 O O . SER A 1 684 ? 8.75 -80.312 -53.75 1 96.31 684 SER A O 1
ATOM 5033 N N . LEU A 1 685 ? 8.891 -78.125 -53.938 1 96.44 685 LEU A N 1
ATOM 5034 C CA . LEU A 1 685 ? 10.219 -78.25 -54.531 1 96.44 685 LEU A CA 1
ATOM 5035 C C . LEU A 1 685 ? 11.195 -78.938 -53.562 1 96.44 685 LEU A C 1
ATOM 5037 O O . LEU A 1 685 ? 11.906 -79.875 -53.969 1 96.44 685 LEU A O 1
ATOM 5041 N N . LEU A 1 686 ? 11.164 -78.5 -52.344 1 95.56 686 LEU A N 1
ATOM 5042 C CA . LEU A 1 686 ? 12.078 -79.062 -51.375 1 95.56 686 LEU A CA 1
ATOM 5043 C C . LEU A 1 686 ? 11.789 -80.562 -51.125 1 95.56 686 LEU A C 1
ATOM 5045 O O . LEU A 1 686 ? 12.711 -81.375 -51.031 1 95.56 686 LEU A O 1
ATOM 5049 N N . LYS A 1 687 ? 10.539 -80.875 -51.094 1 93.56 687 LYS A N 1
ATOM 5050 C CA . LYS A 1 687 ? 10.141 -82.25 -50.844 1 93.56 687 LYS A CA 1
ATOM 5051 C C . LYS A 1 687 ? 10.484 -83.125 -52.031 1 93.56 687 LYS A C 1
ATOM 5053 O O . LYS A 1 687 ? 10.961 -84.25 -51.844 1 93.56 687 LYS A O 1
ATOM 5058 N N . VAL A 1 688 ? 10.297 -82.688 -53.219 1 93.5 688 VAL A N 1
ATOM 5059 C CA . VAL A 1 688 ? 10.516 -83.5 -54.438 1 93.5 688 VAL A CA 1
ATOM 5060 C C . VAL A 1 688 ? 12.016 -83.688 -54.656 1 93.5 688 VAL A C 1
ATOM 5062 O O . VAL A 1 688 ? 12.461 -84.75 -55.031 1 93.5 688 VAL A O 1
ATOM 5065 N N . VAL A 1 689 ? 12.727 -82.688 -54.375 1 92.94 689 VAL A N 1
ATOM 5066 C CA . VAL A 1 689 ? 14.156 -82.75 -54.656 1 92.94 689 VAL A CA 1
ATOM 5067 C C . VAL A 1 689 ? 14.891 -83.5 -53.531 1 92.94 689 VAL A C 1
ATOM 5069 O O . VAL A 1 689 ? 15.805 -84.25 -53.812 1 92.94 689 VAL A O 1
ATOM 5072 N N . LEU A 1 690 ? 14.422 -83.25 -52.312 1 90 690 LEU A N 1
ATOM 5073 C CA . LEU A 1 690 ? 15.242 -83.812 -51.219 1 90 690 LEU A CA 1
ATOM 5074 C C . LEU A 1 690 ? 14.469 -84.812 -50.375 1 90 690 LEU A C 1
ATOM 5076 O O . LEU A 1 690 ? 14.93 -85.188 -49.312 1 90 690 LEU A O 1
ATOM 5080 N N . ASP A 1 691 ? 13.367 -85.125 -50.844 1 86.75 691 ASP A N 1
ATOM 5081 C CA . ASP A 1 691 ? 12.523 -86.062 -50.156 1 86.75 691 ASP A CA 1
ATOM 5082 C C . ASP A 1 691 ? 12.344 -85.688 -48.688 1 86.75 691 ASP A C 1
ATOM 5084 O O . ASP A 1 691 ? 11.977 -84.562 -48.375 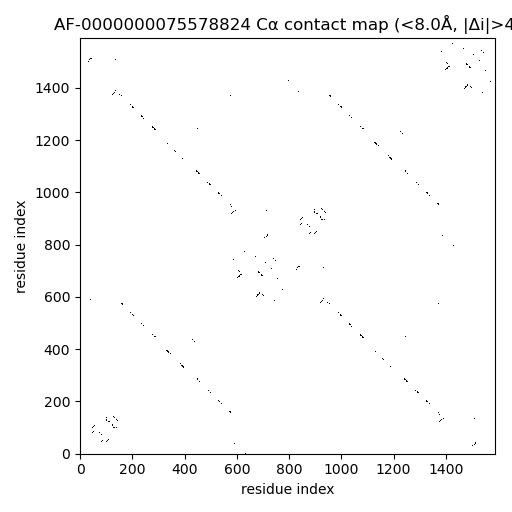1 86.75 691 ASP A O 1
ATOM 5088 N N . GLU A 1 692 ? 12.633 -86.562 -47.688 1 80.19 692 GLU A N 1
ATOM 5089 C CA . GLU A 1 692 ? 12.398 -86.25 -46.281 1 80.19 692 GLU A CA 1
ATOM 5090 C C . GLU A 1 692 ? 13.305 -85.188 -45.781 1 80.19 692 GLU A C 1
ATOM 5092 O O . GLU A 1 692 ? 12.914 -84.375 -44.906 1 80.19 692 GLU A O 1
ATOM 5097 N N . ALA A 1 693 ? 14.414 -85.062 -46.281 1 83.75 693 ALA A N 1
ATOM 5098 C CA . ALA A 1 693 ? 15.32 -83.938 -45.938 1 83.75 693 ALA A CA 1
ATOM 5099 C C . ALA A 1 693 ? 14.75 -82.625 -46.344 1 83.75 693 ALA A C 1
ATOM 5101 O O . ALA A 1 693 ? 15 -81.625 -45.719 1 83.75 693 ALA A O 1
ATOM 5102 N N . GLY A 1 694 ? 14.016 -82.688 -47.406 1 88.38 694 GLY A N 1
ATOM 5103 C CA . GLY A 1 694 ? 13.383 -81.438 -47.875 1 88.38 694 GLY A CA 1
ATOM 5104 C C . GLY A 1 694 ? 12.352 -80.938 -46.906 1 88.38 694 GLY A C 1
ATOM 5105 O O . GLY A 1 694 ? 12.242 -79.688 -46.719 1 88.38 694 GLY A O 1
ATOM 5106 N N . SER A 1 695 ? 11.648 -81.812 -46.25 1 86.81 695 SER A N 1
ATOM 5107 C CA . SER A 1 695 ? 10.672 -81.375 -45.25 1 86.81 695 SER A CA 1
ATOM 5108 C C . SER A 1 695 ? 11.352 -80.75 -44.062 1 86.81 695 SER A C 1
ATOM 5110 O O . SER A 1 695 ? 10.812 -79.812 -43.469 1 86.81 695 SER A O 1
ATOM 5112 N N . PHE A 1 696 ? 12.461 -81.188 -43.75 1 84.12 696 PHE A N 1
ATOM 5113 C CA . PHE A 1 696 ? 13.203 -80.625 -42.625 1 84.12 696 PHE A CA 1
ATOM 5114 C C . PHE A 1 696 ? 13.719 -79.188 -42.969 1 84.12 696 PHE A C 1
ATOM 5116 O O . PHE A 1 696 ? 13.656 -78.312 -42.125 1 84.12 696 PHE A O 1
ATOM 5123 N N . ILE A 1 697 ? 14.188 -79.125 -44.125 1 90.69 697 ILE A N 1
ATOM 5124 C CA . ILE A 1 697 ? 14.695 -77.812 -44.531 1 90.69 697 ILE A CA 1
ATOM 5125 C C . ILE A 1 697 ? 13.547 -76.812 -44.625 1 90.69 697 ILE A C 1
ATOM 5127 O O . ILE A 1 697 ? 13.719 -75.625 -44.281 1 90.69 697 ILE A O 1
ATOM 5131 N N . ALA A 1 698 ? 12.414 -77.312 -45.031 1 93.19 698 ALA A N 1
ATOM 5132 C CA . ALA A 1 698 ? 11.234 -76.438 -45.094 1 93.19 698 ALA A CA 1
ATOM 5133 C C . ALA A 1 698 ? 10.867 -75.938 -43.688 1 93.19 698 ALA A C 1
ATOM 5135 O O . ALA A 1 698 ? 10.43 -74.812 -43.531 1 93.19 698 ALA A O 1
ATOM 5136 N N . LEU A 1 699 ? 11.125 -76.75 -42.719 1 89.62 699 LEU A N 1
ATOM 5137 C CA . LEU A 1 699 ? 10.836 -76.375 -41.344 1 89.62 699 LEU A CA 1
ATOM 5138 C C . LEU A 1 699 ? 11.812 -75.312 -40.875 1 89.62 699 LEU A C 1
ATOM 5140 O O . LEU A 1 699 ? 11.406 -74.312 -40.219 1 89.62 699 LEU A O 1
ATOM 5144 N N . ILE A 1 700 ? 13.047 -75.5 -41.125 1 90.56 700 ILE A N 1
ATOM 5145 C CA . ILE A 1 700 ? 14.055 -74.5 -40.75 1 90.56 700 ILE A CA 1
ATOM 5146 C C . ILE A 1 700 ? 13.742 -73.125 -41.406 1 90.56 700 ILE A C 1
ATOM 5148 O O . ILE A 1 700 ? 13.844 -72.125 -40.781 1 90.56 700 ILE A O 1
ATOM 5152 N N . PHE A 1 701 ? 13.391 -73.25 -42.656 1 94.81 701 PHE A N 1
ATOM 5153 C CA . PHE A 1 701 ? 13.055 -72.062 -43.406 1 94.81 701 PHE A CA 1
ATOM 5154 C C . PHE A 1 701 ? 11.828 -71.375 -42.812 1 94.81 701 PHE A C 1
ATOM 5156 O O . PHE A 1 701 ? 11.734 -70.188 -42.781 1 94.81 701 PHE A O 1
ATOM 5163 N N . LEU A 1 702 ? 10.867 -72.125 -42.281 1 94.75 702 LEU A N 1
ATOM 5164 C CA . LEU A 1 702 ? 9.711 -71.562 -41.594 1 94.75 702 LEU A CA 1
ATOM 5165 C C . LEU A 1 702 ? 10.156 -70.812 -40.344 1 94.75 702 LEU A C 1
ATOM 5167 O O . LEU A 1 702 ? 9.711 -69.688 -40.156 1 94.75 702 LEU A O 1
ATOM 5171 N N . ILE A 1 703 ? 11.07 -71.375 -39.594 1 93.44 703 ILE A N 1
ATOM 5172 C CA . ILE A 1 703 ? 11.531 -70.688 -38.375 1 93.44 703 ILE A CA 1
ATOM 5173 C C . ILE A 1 703 ? 12.258 -69.438 -38.688 1 93.44 703 ILE A C 1
ATOM 5175 O O . ILE A 1 703 ? 12.062 -68.375 -38.031 1 93.44 703 ILE A O 1
ATOM 5179 N N . LEU A 1 704 ? 13.016 -69.438 -39.75 1 95.12 704 LEU A N 1
ATOM 5180 C CA . LEU A 1 704 ? 13.719 -68.25 -40.188 1 95.12 704 LEU A CA 1
ATOM 5181 C C . LEU A 1 704 ? 12.734 -67.188 -40.656 1 95.12 704 LEU A C 1
ATOM 5183 O O . LEU A 1 704 ? 12.906 -66 -40.344 1 95.12 704 LEU A O 1
ATOM 5187 N N . GLN A 1 705 ? 11.703 -67.562 -41.344 1 95.75 705 GLN A N 1
ATOM 5188 C CA . GLN A 1 705 ? 10.695 -66.625 -41.812 1 95.75 705 GLN A CA 1
ATOM 5189 C C . GLN A 1 705 ? 9.883 -66.062 -40.656 1 95.75 705 GLN A C 1
ATOM 5191 O O . GLN A 1 705 ? 9.57 -64.875 -40.656 1 95.75 705 GLN A O 1
ATOM 5196 N N . LEU A 1 706 ? 9.562 -66.875 -39.656 1 93.81 706 LEU A N 1
ATOM 5197 C CA . LEU A 1 706 ? 8.867 -66.438 -38.469 1 93.81 706 LEU A CA 1
ATOM 5198 C C . LEU A 1 706 ? 9.664 -65.375 -37.75 1 93.81 706 LEU A C 1
ATOM 5200 O O . LEU A 1 706 ? 9.086 -64.438 -37.188 1 93.81 706 LEU A O 1
ATOM 5204 N N . SER A 1 707 ? 10.922 -65.5 -37.844 1 94.12 707 SER A N 1
ATOM 5205 C CA . SER A 1 707 ? 11.82 -64.625 -37.062 1 94.12 707 SER A CA 1
ATOM 5206 C C . SER A 1 707 ? 12.227 -63.375 -37.844 1 94.12 707 SER A C 1
ATOM 5208 O O . SER A 1 707 ? 12.461 -62.312 -37.281 1 94.12 707 SER A O 1
ATOM 5210 N N . GLY A 1 708 ? 12.273 -63.531 -39.094 1 94.69 708 GLY A N 1
ATOM 5211 C CA . GLY A 1 708 ? 12.883 -62.438 -39.875 1 94.69 708 GLY A CA 1
ATOM 5212 C C . GLY A 1 708 ? 11.883 -61.656 -40.688 1 94.69 708 GLY A C 1
ATOM 5213 O O . GLY A 1 708 ? 12.242 -60.719 -41.375 1 94.69 708 GLY A O 1
ATOM 5214 N N . SER A 1 709 ? 10.625 -61.969 -40.594 1 93.81 709 SER A N 1
ATOM 5215 C CA . SER A 1 709 ? 9.672 -61.344 -41.5 1 93.81 709 SER A CA 1
ATOM 5216 C C . SER A 1 709 ? 8.898 -60.219 -40.812 1 93.81 709 SER A C 1
ATOM 5218 O O . SER A 1 709 ? 7.973 -59.656 -41.375 1 93.81 709 SER A O 1
ATOM 5220 N N . SER A 1 710 ? 9.258 -59.75 -39.625 1 85.12 710 SER A N 1
ATOM 5221 C CA . SER A 1 710 ? 8.734 -58.594 -38.875 1 85.12 710 SER A CA 1
ATOM 5222 C C . SER A 1 710 ? 7.223 -58.688 -38.719 1 85.12 710 SER A C 1
ATOM 5224 O O . SER A 1 710 ? 6.496 -57.75 -39.062 1 85.12 710 SER A O 1
ATOM 5226 N N . GLY A 1 711 ? 6.77 -59.75 -38.156 1 81.31 711 GLY A N 1
ATOM 5227 C CA . GLY A 1 711 ? 5.336 -59.906 -37.969 1 81.31 711 GLY A CA 1
ATOM 5228 C C . GLY A 1 711 ? 4.828 -59.312 -36.688 1 81.31 711 GLY A C 1
ATOM 5229 O O . GLY A 1 711 ? 3.807 -58.594 -36.688 1 81.31 711 GLY A O 1
ATOM 5230 N N . VAL A 1 712 ? 5.59 -59.375 -35.594 1 81.31 712 VAL A N 1
ATOM 5231 C CA . VAL A 1 712 ? 5.129 -58.938 -34.25 1 81.31 712 VAL A CA 1
ATOM 5232 C C . VAL A 1 712 ? 5.758 -57.594 -33.906 1 81.31 712 VAL A C 1
ATOM 5234 O O . VAL A 1 712 ? 5.051 -56.656 -33.594 1 81.31 712 VAL A O 1
ATOM 5237 N N . TYR A 1 713 ? 7.02 -57.562 -34.125 1 90.06 713 TYR A N 1
ATOM 5238 C CA . TYR A 1 713 ? 7.762 -56.344 -33.812 1 90.06 713 TYR A CA 1
ATOM 5239 C C . TYR A 1 713 ? 8.391 -55.719 -35.031 1 90.06 713 TYR A C 1
ATOM 5241 O O . TYR A 1 713 ? 8.719 -56.438 -36 1 90.06 713 TYR A O 1
ATOM 5249 N N . PRO A 1 714 ? 8.547 -54.406 -35.031 1 91.69 714 PRO A N 1
ATOM 5250 C CA . PRO A 1 714 ? 9.266 -53.781 -36.125 1 91.69 714 PRO A CA 1
ATOM 5251 C C . PRO A 1 714 ? 10.672 -54.344 -36.312 1 91.69 714 PRO A C 1
ATOM 5253 O O . PRO A 1 714 ? 11.359 -54.625 -35.344 1 91.69 714 PRO A O 1
ATOM 5256 N N . ILE A 1 715 ? 11.016 -54.469 -37.594 1 92.75 715 ILE A N 1
ATOM 5257 C CA . ILE A 1 715 ? 12.281 -55.094 -37.938 1 92.75 715 ILE A CA 1
ATOM 5258 C C . ILE A 1 715 ? 13.438 -54.312 -37.344 1 92.75 715 ILE A C 1
ATOM 5260 O O . ILE A 1 715 ? 14.477 -54.906 -37 1 92.75 715 ILE A O 1
ATOM 5264 N N . GLU A 1 716 ? 13.234 -52.969 -37.094 1 91 716 GLU A N 1
ATOM 5265 C CA . GLU A 1 716 ? 14.266 -52.094 -36.562 1 91 716 GLU A CA 1
ATOM 5266 C C . GLU A 1 716 ? 14.594 -52.438 -35.094 1 91 716 GLU A C 1
ATOM 5268 O O . GLU A 1 716 ? 15.656 -52.094 -34.594 1 91 716 GLU A O 1
ATOM 5273 N N . LEU A 1 717 ? 13.672 -53.156 -34.438 1 91.5 717 LEU A N 1
ATOM 5274 C CA . LEU A 1 717 ? 13.852 -53.5 -33.031 1 91.5 717 LEU A CA 1
ATOM 5275 C C . LEU A 1 717 ? 14.406 -54.906 -32.844 1 91.5 717 LEU A C 1
ATOM 5277 O O . LEU A 1 717 ? 14.5 -55.406 -31.734 1 91.5 717 LEU A O 1
ATOM 5281 N N . THR A 1 718 ? 14.742 -55.562 -33.969 1 92.38 718 THR A N 1
ATOM 5282 C CA . THR A 1 718 ? 15.336 -56.875 -33.938 1 92.38 718 THR A CA 1
ATOM 5283 C C . THR A 1 718 ? 16.844 -56.812 -34.094 1 92.38 718 THR A C 1
ATOM 5285 O O . THR A 1 718 ? 17.406 -55.719 -34.25 1 92.38 718 THR A O 1
ATOM 5288 N N . ASN A 1 719 ? 17.516 -58 -34 1 90.81 719 ASN A N 1
ATOM 5289 C CA . ASN A 1 719 ? 18.969 -58.031 -34.156 1 90.81 719 ASN A CA 1
ATOM 5290 C C . ASN A 1 719 ? 19.375 -57.844 -35.625 1 90.81 719 ASN A C 1
ATOM 5292 O O . ASN A 1 719 ? 18.562 -58 -36.531 1 90.81 719 ASN A O 1
ATOM 5296 N N . SER A 1 720 ? 20.688 -57.625 -35.969 1 91.62 720 SER A N 1
ATOM 5297 C CA . SER A 1 720 ? 21.219 -57.281 -37.281 1 91.62 720 SER A CA 1
ATOM 5298 C C . SER A 1 720 ? 21.062 -58.469 -38.25 1 91.62 720 SER A C 1
ATOM 5300 O O . SER A 1 720 ? 20.859 -58.281 -39.438 1 91.62 720 SER A O 1
ATOM 5302 N N . PHE A 1 721 ? 21.141 -59.688 -37.781 1 93.62 721 PHE A N 1
ATOM 5303 C CA . PHE A 1 721 ? 21.016 -60.844 -38.625 1 93.62 721 PHE A CA 1
ATOM 5304 C C . PHE A 1 721 ? 19.641 -60.906 -39.281 1 93.62 721 PHE A C 1
ATOM 5306 O O . PHE A 1 721 ? 19.531 -61.125 -40.5 1 93.62 721 PHE A O 1
ATOM 5313 N N . PHE A 1 722 ? 18.625 -60.688 -38.469 1 94.31 722 PHE A N 1
ATOM 5314 C CA . PHE A 1 722 ? 17.25 -60.812 -38.969 1 94.31 722 PHE A CA 1
ATOM 5315 C C . PHE A 1 722 ? 16.906 -59.625 -39.844 1 94.31 722 PHE A C 1
ATOM 5317 O O . PHE A 1 722 ? 16.141 -59.75 -40.812 1 94.31 722 PHE A O 1
ATOM 5324 N N . GLN A 1 723 ? 17.469 -58.438 -39.5 1 93.19 723 GLN A N 1
ATOM 5325 C CA . GLN A 1 723 ? 17.312 -57.312 -40.406 1 93.19 723 GLN A CA 1
ATOM 5326 C C . GLN A 1 723 ? 17.906 -57.594 -41.781 1 93.19 723 GLN A C 1
ATOM 5328 O O . GLN A 1 723 ? 17.344 -57.188 -42.781 1 93.19 723 GLN A O 1
ATOM 5333 N N . ALA A 1 724 ? 19 -58.312 -41.812 1 94.56 724 ALA A N 1
ATOM 5334 C CA . ALA A 1 724 ? 19.719 -58.594 -43.031 1 94.56 724 ALA A CA 1
ATOM 5335 C C . ALA A 1 724 ? 18.953 -59.594 -43.906 1 94.56 724 ALA A C 1
ATOM 5337 O O . ALA A 1 724 ? 18.953 -59.469 -45.125 1 94.56 724 ALA A O 1
ATOM 5338 N N . ILE A 1 725 ? 18.297 -60.594 -43.312 1 96.19 725 ILE A N 1
ATOM 5339 C CA . ILE A 1 725 ? 17.672 -61.656 -44.094 1 96.19 725 ILE A CA 1
ATOM 5340 C C . ILE A 1 725 ? 16.25 -61.281 -44.469 1 96.19 725 ILE A C 1
ATOM 5342 O O . ILE A 1 725 ? 15.633 -61.906 -45.312 1 96.19 725 ILE A O 1
ATOM 5346 N N . HIS A 1 726 ? 15.766 -60.188 -43.812 1 95.56 726 HIS A N 1
ATOM 5347 C CA . HIS A 1 726 ? 14.375 -59.75 -43.969 1 95.56 726 HIS A CA 1
ATOM 5348 C C . HIS A 1 726 ? 13.992 -59.562 -45.406 1 95.56 726 HIS A C 1
ATOM 5350 O O . HIS A 1 726 ? 12.969 -60.094 -45.875 1 95.56 726 HIS A O 1
ATOM 5356 N N . PRO A 1 727 ? 14.859 -59.062 -46.312 1 94.25 727 PRO A N 1
ATOM 5357 C CA . PRO A 1 727 ? 14.453 -58.812 -47.688 1 94.25 727 PRO A CA 1
ATOM 5358 C C . PRO A 1 727 ? 14.477 -60.062 -48.531 1 94.25 727 PRO A C 1
ATOM 5360 O O . PRO A 1 727 ? 13.922 -60.062 -49.656 1 94.25 727 PRO A O 1
ATOM 5363 N N . TYR A 1 728 ? 14.938 -61.156 -48.031 1 95.19 728 TYR A N 1
ATOM 5364 C CA . TYR A 1 728 ? 15.102 -62.344 -48.844 1 95.19 728 TYR A CA 1
ATOM 5365 C C . TYR A 1 728 ? 14.062 -63.406 -48.469 1 95.19 728 TYR A C 1
ATOM 5367 O O . TYR A 1 728 ? 14.016 -64.5 -49.094 1 95.19 728 TYR A O 1
ATOM 5375 N N . LEU A 1 729 ? 13.203 -63.062 -47.594 1 96.44 729 LEU A N 1
ATOM 5376 C CA . LEU A 1 729 ? 12.203 -64 -47.125 1 96.44 729 LEU A CA 1
ATOM 5377 C C . LEU A 1 729 ? 10.859 -63.781 -47.812 1 96.44 729 LEU A C 1
ATOM 5379 O O . LEU A 1 729 ? 10.312 -62.688 -47.719 1 96.44 729 LEU A O 1
ATOM 5383 N N . PRO A 1 730 ? 10.305 -64.875 -48.438 1 96.88 730 PRO A N 1
ATOM 5384 C CA . PRO A 1 730 ? 9.023 -64.688 -49.125 1 96.88 730 PRO A CA 1
ATOM 5385 C C . PRO A 1 730 ? 7.91 -64.188 -48.188 1 96.88 730 PRO A C 1
ATOM 5387 O O . PRO A 1 730 ? 7.047 -63.406 -48.594 1 96.88 730 PRO A O 1
ATOM 5390 N N . MET A 1 731 ? 7.926 -64.562 -46.969 1 97.62 731 MET A N 1
ATOM 5391 C CA . MET A 1 731 ? 6.879 -64.188 -46.031 1 97.62 731 MET A CA 1
ATOM 5392 C C . MET A 1 731 ? 6.883 -62.719 -45.75 1 97.62 731 MET A C 1
ATOM 5394 O O . MET A 1 731 ? 5.844 -62.125 -45.406 1 97.62 731 MET A O 1
ATOM 5398 N N . THR A 1 732 ? 8.07 -62.062 -45.906 1 96.94 732 THR A N 1
ATOM 5399 C CA . THR A 1 732 ? 8.172 -60.594 -45.75 1 96.94 732 THR A CA 1
ATOM 5400 C C . THR A 1 732 ? 7.219 -59.906 -46.719 1 96.94 732 THR A C 1
ATOM 5402 O O . THR A 1 732 ? 6.5 -58.969 -46.312 1 96.94 732 THR A O 1
ATOM 5405 N N . TYR A 1 733 ? 7.176 -60.438 -47.875 1 97.12 733 TYR A N 1
ATOM 5406 C CA . TYR A 1 733 ? 6.41 -59.781 -48.938 1 97.12 733 TYR A CA 1
ATOM 5407 C C . TYR A 1 733 ? 4.93 -60.156 -48.844 1 97.12 733 TYR A C 1
ATOM 5409 O O . TYR A 1 733 ? 4.066 -59.344 -49.188 1 97.12 733 TYR A O 1
ATOM 5417 N N . SER A 1 734 ? 4.605 -61.375 -48.406 1 98.06 734 SER A N 1
ATOM 5418 C CA . SER A 1 734 ? 3.209 -61.719 -48.156 1 98.06 734 SER A CA 1
ATOM 5419 C C . SER A 1 734 ? 2.623 -60.844 -47.031 1 98.06 734 SER A C 1
ATOM 5421 O O . SER A 1 734 ? 1.492 -60.375 -47.125 1 98.06 734 SER A O 1
ATOM 5423 N N . ILE A 1 735 ? 3.369 -60.594 -45.938 1 97.62 735 ILE A N 1
ATOM 5424 C CA . ILE A 1 735 ? 2.93 -59.812 -44.812 1 97.62 735 ILE A CA 1
ATOM 5425 C C . ILE A 1 735 ? 2.695 -58.375 -45.219 1 97.62 735 ILE A C 1
ATOM 5427 O O . ILE A 1 735 ? 1.639 -57.781 -44.969 1 97.62 735 ILE A O 1
ATOM 5431 N N . GLU A 1 736 ? 3.645 -57.844 -46 1 96.31 736 GLU A N 1
ATOM 5432 C CA . GLU A 1 736 ? 3.535 -56.438 -46.438 1 96.31 736 GLU A CA 1
ATOM 5433 C C . GLU A 1 736 ? 2.35 -56.25 -47.375 1 96.31 736 GLU A C 1
ATOM 5435 O O . GLU A 1 736 ? 1.642 -55.25 -47.281 1 96.31 736 GLU A O 1
ATOM 5440 N N . ALA A 1 737 ? 2.191 -57.188 -48.25 1 96.94 737 ALA A N 1
ATOM 5441 C CA . ALA A 1 737 ? 1.06 -57.125 -49.156 1 96.94 737 ALA A CA 1
ATOM 5442 C C . ALA A 1 737 ? -0.266 -57.188 -48.406 1 96.94 737 ALA A C 1
ATOM 5444 O O . ALA A 1 737 ? -1.202 -56.438 -48.719 1 96.94 737 ALA A O 1
ATOM 5445 N N . LEU A 1 738 ? -0.332 -58.031 -47.438 1 97.81 738 LEU A N 1
ATOM 5446 C CA . LEU A 1 738 ? -1.555 -58.188 -46.656 1 97.81 738 LEU A CA 1
ATOM 5447 C C . LEU A 1 738 ? -1.818 -56.938 -45.812 1 97.81 738 LEU A C 1
ATOM 5449 O O . LEU A 1 738 ? -2.973 -56.562 -45.594 1 97.81 738 LEU A O 1
ATOM 5453 N N . LYS A 1 739 ? -0.798 -56.312 -45.312 1 96.5 739 LYS A N 1
ATOM 5454 C CA . LYS A 1 739 ? -0.973 -55.062 -44.594 1 96.5 739 LYS A CA 1
ATOM 5455 C C . LYS A 1 739 ? -1.671 -54.031 -45.438 1 96.5 739 LYS A C 1
ATOM 5457 O O . LYS A 1 739 ? -2.553 -53.312 -44.969 1 96.5 739 LYS A O 1
ATOM 5462 N N . GLN A 1 740 ? -1.198 -54 -46.781 1 96.12 740 GLN A N 1
ATOM 5463 C CA . GLN A 1 740 ? -1.771 -53.062 -47.688 1 96.12 740 GLN A CA 1
ATOM 5464 C C . GLN A 1 740 ? -3.256 -53.312 -47.938 1 96.12 740 GLN A C 1
ATOM 5466 O O . GLN A 1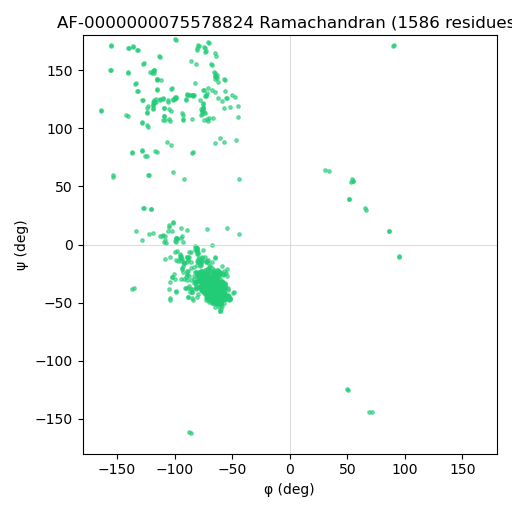 740 ? -4.055 -52.375 -48 1 96.12 740 GLN A O 1
ATOM 5471 N N . THR A 1 741 ? -3.65 -54.531 -47.906 1 96.88 741 THR A N 1
ATOM 5472 C CA . THR A 1 741 ? -5.027 -54.875 -48.25 1 96.88 741 THR A CA 1
ATOM 5473 C C . THR A 1 741 ? -5.926 -54.844 -47.031 1 96.88 741 THR A C 1
ATOM 5475 O O . THR A 1 741 ? -7.117 -54.562 -47.125 1 96.88 741 THR A O 1
ATOM 5478 N N . LEU A 1 742 ? -5.371 -55.094 -45.875 1 96.94 742 LEU A N 1
ATOM 5479 C CA . LEU A 1 742 ? -6.172 -55.219 -44.656 1 96.94 742 LEU A CA 1
ATOM 5480 C C . LEU A 1 742 ? -6.328 -53.875 -43.969 1 96.94 742 LEU A C 1
ATOM 5482 O O . LEU A 1 742 ? -7.414 -53.531 -43.5 1 96.94 742 LEU A O 1
ATOM 5486 N N . SER A 1 743 ? -5.258 -53 -43.969 1 95.31 743 SER A N 1
ATOM 5487 C CA . SER A 1 743 ? -5.297 -51.906 -43 1 95.31 743 SER A CA 1
ATOM 5488 C C . SER A 1 743 ? -4.836 -50.594 -43.656 1 95.31 743 SER A C 1
ATOM 5490 O O . SER A 1 743 ? -5.348 -49.531 -43.344 1 95.31 743 SER A O 1
ATOM 5492 N N . ILE A 1 744 ? -3.834 -50.625 -44.531 1 94.31 744 ILE A N 1
ATOM 5493 C CA . ILE A 1 744 ? -3.221 -49.406 -45.062 1 94.31 744 ILE A CA 1
ATOM 5494 C C . ILE A 1 744 ? -4.012 -48.906 -46.25 1 94.31 744 ILE A C 1
ATOM 5496 O O . ILE A 1 744 ? -4.25 -47.688 -46.375 1 94.31 744 ILE A O 1
ATOM 5500 N N . GLY A 1 745 ? -4.441 -49.812 -47.094 1 90.75 745 GLY A N 1
ATOM 5501 C CA . GLY A 1 745 ? -5.309 -49.469 -48.219 1 90.75 745 GLY A CA 1
ATOM 5502 C C . GLY A 1 745 ? -4.59 -48.688 -49.312 1 90.75 745 GLY A C 1
ATOM 5503 O O . GLY A 1 745 ? -3.41 -48.938 -49.562 1 90.75 745 GLY A O 1
ATOM 5504 N N . THR A 1 746 ? -5.309 -47.75 -49.938 1 87.38 746 THR A N 1
ATOM 5505 C CA . THR A 1 746 ? -4.852 -47.062 -51.156 1 87.38 746 THR A CA 1
ATOM 5506 C C . THR A 1 746 ? -3.855 -45.969 -50.812 1 87.38 746 THR A C 1
ATOM 5508 O O . THR A 1 746 ? -3.154 -45.469 -51.688 1 87.38 746 THR A O 1
ATOM 5511 N N . LYS A 1 747 ? -3.803 -45.625 -49.562 1 90.06 747 LYS A N 1
ATOM 5512 C CA . LYS A 1 747 ? -2.898 -44.562 -49.156 1 90.06 747 LYS A CA 1
ATOM 5513 C C . LYS A 1 747 ? -1.454 -45.062 -49.094 1 90.06 747 LYS A C 1
ATOM 5515 O O . LYS A 1 747 ? -0.521 -44.25 -49.031 1 90.06 747 LYS A O 1
ATOM 5520 N N . GLY A 1 748 ? -1.358 -46.375 -49.094 1 90.62 748 GLY A N 1
ATOM 5521 C CA . GLY A 1 748 ? -0.032 -46.938 -48.969 1 90.62 748 GLY A CA 1
ATOM 5522 C C . GLY A 1 748 ? 0.675 -47.094 -50.312 1 90.62 748 GLY A C 1
ATOM 5523 O O . GLY A 1 748 ? 0.408 -46.344 -51.25 1 90.62 748 GLY A O 1
ATOM 5524 N N . THR A 1 749 ? 1.699 -47.938 -50.344 1 86.44 749 THR A N 1
ATOM 5525 C CA . THR A 1 749 ? 2.551 -48.125 -51.531 1 86.44 749 THR A CA 1
ATOM 5526 C C . THR A 1 749 ? 1.882 -49.031 -52.562 1 86.44 749 THR A C 1
ATOM 5528 O O . THR A 1 749 ? 2.322 -49.094 -53.688 1 86.44 749 THR A O 1
ATOM 5531 N N . GLY A 1 750 ? 0.824 -49.688 -52.156 1 88.38 750 GLY A N 1
ATOM 5532 C CA . GLY A 1 750 ? 0.177 -50.625 -53.062 1 88.38 750 GLY A CA 1
ATOM 5533 C C . GLY A 1 750 ? 0.742 -52.031 -52.938 1 88.38 750 GLY A C 1
ATOM 5534 O O . GLY A 1 750 ? 1.756 -52.25 -52.281 1 88.38 750 GLY A O 1
ATOM 5535 N N . ILE A 1 751 ? 0.122 -53.031 -53.594 1 93.62 751 ILE A N 1
ATOM 5536 C CA . ILE A 1 751 ? 0.475 -54.438 -53.438 1 93.62 751 ILE A CA 1
ATOM 5537 C C . ILE A 1 751 ? 1.355 -54.875 -54.594 1 93.62 751 ILE A C 1
ATOM 5539 O O . ILE A 1 751 ? 1.98 -55.938 -54.531 1 93.62 751 ILE A O 1
ATOM 5543 N N . GLY A 1 752 ? 1.579 -54.062 -55.594 1 93.12 752 GLY A N 1
ATOM 5544 C CA . GLY A 1 752 ? 2.215 -54.438 -56.844 1 93.12 752 GLY A CA 1
ATOM 5545 C C . GLY A 1 752 ? 3.619 -54.969 -56.656 1 93.12 752 GLY A C 1
ATOM 5546 O O . GLY A 1 752 ? 3.934 -56.062 -57.125 1 93.12 752 GLY A O 1
ATOM 5547 N N . GLU A 1 753 ? 4.43 -54.219 -56.031 1 93.75 753 GLU A N 1
ATOM 5548 C CA . GLU A 1 753 ? 5.82 -54.625 -55.844 1 93.75 753 GLU A CA 1
ATOM 5549 C C . GLU A 1 753 ? 5.918 -55.938 -55.062 1 93.75 753 GLU A C 1
ATOM 5551 O O . GLU A 1 753 ? 6.738 -56.781 -55.375 1 93.75 753 GLU A O 1
ATOM 5556 N N . TYR A 1 754 ? 5.09 -56.094 -54.062 1 96.19 754 TYR A N 1
ATOM 5557 C CA . TYR A 1 754 ? 5.133 -57.281 -53.188 1 96.19 754 TYR A CA 1
ATOM 5558 C C . TYR A 1 754 ? 4.637 -58.531 -53.969 1 96.19 754 TYR A C 1
ATOM 5560 O O . TYR A 1 754 ? 5.234 -59.594 -53.875 1 96.19 754 TYR A O 1
ATOM 5568 N N . MET A 1 755 ? 3.65 -58.312 -54.719 1 96.19 755 MET A N 1
ATOM 5569 C CA . MET A 1 755 ? 3.098 -59.406 -55.531 1 96.19 755 MET A CA 1
ATOM 5570 C C . MET A 1 755 ? 4.105 -59.875 -56.562 1 96.19 755 MET A C 1
ATOM 5572 O O . MET A 1 755 ? 4.242 -61.094 -56.812 1 96.19 755 MET A O 1
ATOM 5576 N N . MET A 1 756 ? 4.844 -59 -57.156 1 96.5 756 MET A N 1
ATOM 5577 C CA . MET A 1 756 ? 5.812 -59.344 -58.188 1 96.5 756 MET A CA 1
ATOM 5578 C C . MET A 1 756 ? 6.93 -60.219 -57.594 1 96.5 756 MET A C 1
ATOM 5580 O O . MET A 1 756 ? 7.383 -61.156 -58.25 1 96.5 756 MET A O 1
ATOM 5584 N N . VAL A 1 757 ? 7.316 -59.875 -56.438 1 97.31 757 VAL A N 1
ATOM 5585 C CA . VAL A 1 757 ? 8.375 -60.656 -55.812 1 97.31 757 VAL A CA 1
ATOM 5586 C C . VAL A 1 757 ? 7.855 -62.062 -55.5 1 97.31 757 VAL A C 1
ATOM 5588 O O . VAL A 1 757 ? 8.539 -63.062 -55.781 1 97.31 757 VAL A O 1
ATOM 5591 N N . LEU A 1 758 ? 6.605 -62.188 -54.938 1 98.19 758 LEU A N 1
ATOM 5592 C CA . LEU A 1 758 ? 6.02 -63.469 -54.625 1 98.19 758 LEU A CA 1
ATOM 5593 C C . LEU A 1 758 ? 5.84 -64.312 -55.906 1 98.19 758 LEU A C 1
ATOM 5595 O O . LEU A 1 758 ? 6.164 -65.5 -55.906 1 98.19 758 LEU A O 1
ATOM 5599 N N . LEU A 1 759 ? 5.402 -63.688 -56.969 1 97.5 759 LEU A N 1
ATOM 5600 C CA . LEU A 1 759 ? 5.223 -64.375 -58.219 1 97.5 759 LEU A CA 1
ATOM 5601 C C . LEU A 1 759 ? 6.566 -64.812 -58.812 1 97.5 759 LEU A C 1
ATOM 5603 O O . LEU A 1 759 ? 6.676 -65.875 -59.406 1 97.5 759 LEU A O 1
ATOM 5607 N N . GLY A 1 760 ? 7.551 -63.969 -58.656 1 97.31 760 GLY A N 1
ATOM 5608 C CA . GLY A 1 760 ? 8.891 -64.312 -59.094 1 97.31 760 GLY A CA 1
ATOM 5609 C C . GLY A 1 760 ? 9.438 -65.562 -58.406 1 97.31 760 GLY A C 1
ATOM 5610 O O . GLY A 1 760 ? 9.953 -66.5 -59.031 1 97.31 760 GLY A O 1
ATOM 5611 N N . ILE A 1 761 ? 9.281 -65.562 -57.094 1 97.75 761 ILE A N 1
ATOM 5612 C CA . ILE A 1 761 ? 9.742 -66.75 -56.312 1 97.75 761 ILE A CA 1
ATOM 5613 C C . ILE A 1 761 ? 8.953 -68 -56.719 1 97.75 761 ILE A C 1
ATOM 5615 O O . ILE A 1 761 ? 9.531 -69.062 -56.906 1 97.75 761 ILE A O 1
ATOM 5619 N N . MET A 1 762 ? 7.645 -67.875 -56.844 1 97.5 762 MET A N 1
ATOM 5620 C CA . MET A 1 762 ? 6.777 -68.938 -57.25 1 97.5 762 MET A CA 1
ATOM 5621 C C . MET A 1 762 ? 7.223 -69.5 -58.594 1 97.5 762 MET A C 1
ATOM 5623 O O . MET A 1 762 ? 7.348 -70.75 -58.75 1 97.5 762 MET A O 1
ATOM 5627 N N . PHE A 1 763 ? 7.52 -68.688 -59.5 1 96.69 763 PHE A N 1
ATOM 5628 C CA . PHE A 1 763 ? 7.906 -69.125 -60.844 1 96.69 763 PHE A CA 1
ATOM 5629 C C . PHE A 1 763 ? 9.219 -69.875 -60.812 1 96.69 763 PHE A C 1
ATOM 5631 O O . PHE A 1 763 ? 9.336 -70.938 -61.469 1 96.69 763 PHE A O 1
ATOM 5638 N N . VAL A 1 764 ? 10.148 -69.375 -60.125 1 97.12 764 VAL A N 1
ATOM 5639 C CA . VAL A 1 764 ? 11.438 -70.062 -60.031 1 97.12 764 VAL A CA 1
ATOM 5640 C C . VAL A 1 764 ? 11.266 -71.438 -59.406 1 97.12 764 VAL A C 1
ATOM 5642 O O . VAL A 1 764 ? 11.844 -72.438 -59.875 1 97.12 764 VAL A O 1
ATOM 5645 N N . CYS A 1 765 ? 10.422 -71.562 -58.375 1 97.5 765 CYS A N 1
ATOM 5646 C CA . CYS A 1 765 ? 10.211 -72.812 -57.688 1 97.5 765 CYS A CA 1
ATOM 5647 C C . CYS A 1 765 ? 9.461 -73.812 -58.562 1 97.5 765 CYS A C 1
ATOM 5649 O O . CYS A 1 765 ? 9.766 -75 -58.562 1 97.5 765 CYS A O 1
ATOM 5651 N N . ILE A 1 766 ? 8.492 -73.312 -59.344 1 96.38 766 ILE A N 1
ATOM 5652 C CA . ILE A 1 766 ? 7.738 -74.188 -60.25 1 96.38 766 ILE A CA 1
ATOM 5653 C C . ILE A 1 766 ? 8.664 -74.75 -61.312 1 96.38 766 ILE A C 1
ATOM 5655 O O . ILE A 1 766 ? 8.648 -75.938 -61.625 1 96.38 766 ILE A O 1
ATOM 5659 N N . CYS A 1 767 ? 9.523 -73.938 -61.844 1 96.25 767 CYS A N 1
ATOM 5660 C CA . CYS A 1 767 ? 10.453 -74.312 -62.875 1 96.25 767 CYS A CA 1
ATOM 5661 C C . CYS A 1 767 ? 11.438 -75.375 -62.375 1 96.25 767 CYS A C 1
ATOM 5663 O O . CYS A 1 767 ? 11.695 -76.375 -63.031 1 96.25 767 CYS A O 1
ATOM 5665 N N . LEU A 1 768 ? 11.898 -75.188 -61.219 1 96.88 768 LEU A N 1
ATOM 5666 C CA . LEU A 1 768 ? 12.852 -76.125 -60.625 1 96.88 768 LEU A CA 1
ATOM 5667 C C . LEU A 1 768 ? 12.164 -77.438 -60.281 1 96.88 768 LEU A C 1
ATOM 5669 O O . LEU A 1 768 ? 12.773 -78.5 -60.406 1 96.88 768 LEU A O 1
ATOM 5673 N N . THR A 1 769 ? 10.914 -77.312 -59.844 1 96.44 769 THR A N 1
ATOM 5674 C CA . THR A 1 769 ? 10.172 -78.5 -59.562 1 96.44 769 THR A CA 1
ATOM 5675 C C . THR A 1 769 ? 9.914 -79.312 -60.812 1 96.44 769 THR A C 1
ATOM 5677 O O . THR A 1 769 ? 10.062 -80.562 -60.844 1 96.44 769 THR A O 1
ATOM 5680 N N . LEU A 1 770 ? 9.531 -78.625 -61.875 1 94.19 770 LEU A N 1
ATOM 5681 C CA . LEU A 1 770 ? 9.328 -79.25 -63.156 1 94.19 770 LEU A CA 1
ATOM 5682 C C . LEU A 1 770 ? 10.609 -79.938 -63.656 1 94.19 770 LEU A C 1
ATOM 5684 O O . LEU A 1 770 ? 10.586 -81.062 -64.125 1 94.19 770 LEU A O 1
ATOM 5688 N N . LEU A 1 771 ? 11.625 -79.312 -63.531 1 94.81 771 LEU A N 1
ATOM 5689 C CA . LEU A 1 771 ? 12.914 -79.875 -63.938 1 94.81 771 LEU A CA 1
ATOM 5690 C C . LEU A 1 771 ? 13.266 -81.062 -63.094 1 94.81 771 LEU A C 1
ATOM 5692 O O . LEU A 1 771 ? 13.812 -82.062 -63.625 1 94.81 771 LEU A O 1
ATOM 5696 N N . SER A 1 772 ? 12.969 -81.062 -61.906 1 95 772 SER A N 1
ATOM 5697 C CA . SER A 1 772 ? 13.258 -82.188 -61.031 1 95 772 SER A CA 1
ATOM 5698 C C . SER A 1 772 ? 12.422 -83.375 -61.406 1 95 772 SER A C 1
ATOM 5700 O O . SER A 1 772 ? 12.914 -84.5 -61.375 1 95 772 SER A O 1
ATOM 5702 N N . TYR A 1 773 ? 11.172 -83.188 -61.75 1 93.25 773 TYR A N 1
ATOM 5703 C CA . TYR A 1 773 ? 10.32 -84.312 -62.188 1 93.25 773 TYR A CA 1
ATOM 5704 C C . TYR A 1 773 ? 10.836 -84.875 -63.469 1 93.25 773 TYR A C 1
ATOM 5706 O O . TYR A 1 773 ? 10.875 -86.125 -63.625 1 93.25 773 TYR A O 1
ATOM 5714 N N . VAL A 1 774 ? 11.281 -84.125 -64.375 1 92.06 774 VAL A N 1
ATOM 5715 C CA . VAL A 1 774 ? 11.773 -84.625 -65.625 1 92.06 774 VAL A CA 1
ATOM 5716 C C . VAL A 1 774 ? 13.078 -85.375 -65.438 1 92.06 774 VAL A C 1
ATOM 5718 O O . VAL A 1 774 ? 13.258 -86.438 -66.062 1 92.06 774 VAL A O 1
ATOM 5721 N N . LEU A 1 775 ? 13.906 -84.938 -64.625 1 92.06 775 LEU A N 1
ATOM 5722 C CA . LEU A 1 775 ? 15.195 -85.562 -64.375 1 92.06 775 LEU A CA 1
ATOM 5723 C C . LEU A 1 775 ? 15.008 -86.875 -63.625 1 92.06 775 LEU A C 1
ATOM 5725 O O . LEU A 1 775 ? 15.664 -87.875 -63.938 1 92.06 775 LEU A O 1
ATOM 5729 N N . LYS A 1 776 ? 14.148 -86.875 -62.719 1 90.31 776 LYS A N 1
ATOM 5730 C CA . LYS A 1 776 ? 13.93 -88.125 -61.938 1 90.31 776 LYS A CA 1
ATOM 5731 C C . LYS A 1 776 ? 13.242 -89.188 -62.719 1 90.31 776 LYS A C 1
ATOM 5733 O O . LYS A 1 776 ? 13.547 -90.375 -62.562 1 90.31 776 LYS A O 1
ATOM 5738 N N . THR A 1 777 ? 12.336 -88.875 -63.594 1 87.69 777 THR A N 1
ATOM 5739 C CA . THR A 1 777 ? 11.648 -89.812 -64.438 1 87.69 777 THR A CA 1
ATOM 5740 C C . THR A 1 777 ? 12.594 -90.438 -65.438 1 87.69 777 THR A C 1
ATOM 5742 O O . THR A 1 777 ? 12.516 -91.625 -65.812 1 87.69 777 THR A O 1
ATOM 5745 N N . LYS A 1 778 ? 13.391 -89.688 -65.938 1 83.69 778 LYS A N 1
ATOM 5746 C CA . LYS A 1 778 ? 14.367 -90.188 -66.938 1 83.69 778 LYS A CA 1
ATOM 5747 C C . LYS A 1 778 ? 15.352 -91.125 -66.25 1 83.69 778 LYS A C 1
ATOM 5749 O O . LYS A 1 778 ? 15.727 -92.188 -66.875 1 83.69 778 LYS A O 1
ATOM 5754 N N . LYS A 1 779 ? 15.805 -90.812 -65.188 1 85.94 779 LYS A N 1
ATOM 5755 C CA . LYS A 1 779 ? 16.734 -91.688 -64.438 1 85.94 779 LYS A CA 1
ATOM 5756 C C . LYS A 1 779 ? 16.094 -93 -64.125 1 85.94 779 LYS A C 1
ATOM 5758 O O . LYS A 1 779 ? 16.734 -94.062 -64.188 1 85.94 779 LYS A O 1
ATOM 5763 N N . ASP A 1 780 ? 14.812 -93 -63.719 1 80 780 ASP A N 1
ATOM 5764 C CA . ASP A 1 780 ? 14.117 -94.188 -63.312 1 80 780 ASP A CA 1
ATOM 5765 C C . ASP A 1 780 ? 13.82 -95.062 -64.562 1 80 780 ASP A C 1
ATOM 5767 O O . ASP A 1 780 ? 13.852 -96.312 -64.438 1 80 780 ASP A O 1
ATOM 5771 N N . SER A 1 781 ? 13.539 -94.5 -65.625 1 68.12 781 SER A N 1
ATOM 5772 C CA . SER A 1 781 ? 13.32 -95.25 -66.812 1 68.12 781 SER A CA 1
ATOM 5773 C C . SER A 1 781 ? 14.617 -95.875 -67.312 1 68.12 781 SER A C 1
ATOM 5775 O O . SER A 1 781 ? 14.602 -96.938 -67.875 1 68.12 781 SER A O 1
ATOM 5777 N N . ALA A 1 782 ? 15.773 -95.312 -67.125 1 69.38 782 ALA A N 1
ATOM 5778 C CA . ALA A 1 782 ? 17.062 -95.875 -67.562 1 69.38 782 ALA A CA 1
ATOM 5779 C C . ALA A 1 782 ? 17.484 -97.062 -66.688 1 69.38 782 ALA A C 1
ATOM 5781 O O . ALA A 1 782 ? 18.047 -98 -67.188 1 69.38 782 ALA A O 1
ATOM 5782 N N . GLU A 1 783 ? 17.094 -96.812 -65.375 1 64.69 783 GLU A N 1
ATOM 5783 C CA . GLU A 1 783 ? 17.438 -97.875 -64.5 1 64.69 783 GLU A CA 1
ATOM 5784 C C . GLU A 1 783 ? 16.547 -99.125 -64.75 1 64.69 783 GLU A C 1
ATOM 5786 O O . GLU A 1 783 ? 17.016 -100.25 -64.625 1 64.69 783 GLU A O 1
ATOM 5791 N N . SER A 1 784 ? 15.219 -98.938 -65.125 1 60.81 784 SER A N 1
ATOM 5792 C CA . SER A 1 784 ? 14.344 -100.062 -65.438 1 60.81 784 SER A CA 1
ATOM 5793 C C . SER A 1 784 ? 14.742 -100.688 -66.75 1 60.81 784 SER A C 1
ATOM 5795 O O . SER A 1 784 ? 14.641 -101.875 -66.938 1 60.81 784 SER A O 1
ATOM 5797 N N . GLY A 1 785 ? 15.188 -99.875 -67.688 1 54.47 785 GLY A N 1
ATOM 5798 C CA . GLY A 1 785 ? 15.68 -100.375 -68.938 1 54.47 785 GLY A CA 1
ATOM 5799 C C . GLY A 1 785 ? 16.969 -101.188 -68.75 1 54.47 785 GLY A C 1
ATOM 5800 O O . GLY A 1 785 ? 17.156 -102.188 -69.438 1 54.47 785 GLY A O 1
ATOM 5801 N N . SER A 1 786 ? 17.859 -100.688 -67.938 1 56.88 786 SER A N 1
ATOM 5802 C CA . SER A 1 786 ? 19.094 -101.438 -67.75 1 56.88 786 SER A CA 1
ATOM 5803 C C . SER A 1 786 ? 18.812 -102.75 -67.062 1 56.88 786 SER A C 1
ATOM 5805 O O . SER A 1 786 ? 19.469 -103.812 -67.312 1 56.88 786 SER A O 1
ATOM 5807 N N . LEU A 1 787 ? 17.922 -102.938 -66.25 1 59.12 787 LEU A N 1
ATOM 5808 C CA . LEU A 1 787 ? 17.594 -104.188 -65.625 1 59.12 787 LEU A CA 1
ATOM 5809 C C . LEU A 1 787 ? 16.922 -105.125 -66.562 1 59.12 787 LEU A C 1
ATOM 5811 O O . LEU A 1 787 ? 17.188 -106.312 -66.562 1 59.12 787 LEU A O 1
ATOM 5815 N N . LEU A 1 788 ? 16.156 -104.5 -67.5 1 52.56 788 LEU A N 1
ATOM 5816 C CA . LEU A 1 788 ? 15.594 -105.375 -68.5 1 52.56 788 LEU A CA 1
ATOM 5817 C C . LEU A 1 788 ? 16.688 -105.812 -69.5 1 52.56 788 LEU A C 1
ATOM 5819 O O . LEU A 1 788 ? 16.672 -106.938 -69.938 1 52.56 788 LEU A O 1
ATOM 5823 N N . LYS A 1 789 ? 17.531 -104.938 -69.688 1 63.34 789 LYS A N 1
ATOM 5824 C CA . LYS A 1 789 ? 18.609 -105.375 -70.562 1 63.34 789 LYS A CA 1
ATOM 5825 C C . LYS A 1 789 ? 19.469 -106.438 -69.875 1 63.34 789 LYS A C 1
ATOM 5827 O O . LYS A 1 789 ? 19.875 -107.438 -70.5 1 63.34 789 LYS A O 1
ATOM 5832 N N . ASN A 1 790 ? 19.641 -106.312 -68.75 1 56.66 790 ASN A N 1
ATOM 5833 C CA . ASN A 1 790 ? 20.422 -107.312 -68.062 1 56.66 790 ASN A CA 1
ATOM 5834 C C . ASN A 1 790 ? 19.625 -108.625 -67.812 1 56.66 790 ASN A C 1
ATOM 5836 O O . ASN A 1 790 ? 20.188 -109.688 -67.812 1 56.66 790 ASN A O 1
ATOM 5840 N N . GLN A 1 791 ? 18.438 -108.5 -67.562 1 52.88 791 GLN A N 1
ATOM 5841 C CA . GLN A 1 791 ? 17.672 -109.75 -67.438 1 52.88 791 GLN A CA 1
ATOM 5842 C C . GLN A 1 791 ? 17.516 -110.438 -68.812 1 52.88 791 GLN A C 1
ATOM 5844 O O . GLN A 1 791 ? 17.484 -111.625 -68.875 1 52.88 791 GLN A O 1
ATOM 5849 N N . MET A 1 792 ? 17.375 -109.688 -69.75 1 55.12 792 MET A N 1
ATOM 5850 C CA . MET A 1 792 ? 17.344 -110.25 -71.062 1 55.12 792 MET A CA 1
ATOM 5851 C C . MET A 1 792 ? 18.688 -110.938 -71.438 1 55.12 792 MET A C 1
ATOM 5853 O O . MET A 1 792 ? 18.734 -111.875 -72.125 1 55.12 792 MET A O 1
ATOM 5857 N N . ASN A 1 793 ? 19.688 -110.312 -71 1 51.91 793 ASN A N 1
ATOM 5858 C CA . ASN A 1 793 ? 20.953 -111 -71.312 1 51.91 793 ASN A CA 1
ATOM 5859 C C . ASN A 1 793 ? 21.125 -112.25 -70.438 1 51.91 793 ASN A C 1
ATOM 5861 O O . ASN A 1 793 ? 22.094 -113 -70.625 1 51.91 793 ASN A O 1
ATOM 5865 N N . LEU A 1 794 ? 20.562 -112.312 -69.375 1 54.62 794 LEU A N 1
ATOM 5866 C CA . LEU A 1 794 ? 20.672 -113.562 -68.562 1 54.62 794 LEU A CA 1
ATOM 5867 C C . LEU A 1 794 ? 19.703 -114.625 -69.125 1 54.62 794 LEU A C 1
ATOM 5869 O O . LEU A 1 794 ? 19.797 -115.812 -68.75 1 54.62 794 LEU A O 1
ATOM 5873 N N . SER A 1 795 ? 18.547 -114.188 -69.812 1 34.28 795 SER A N 1
ATOM 5874 C CA . SER A 1 795 ? 17.875 -115.312 -70.5 1 34.28 795 SER A CA 1
ATOM 5875 C C . SER A 1 795 ? 18.562 -115.688 -71.812 1 34.28 795 SER A C 1
ATOM 5877 O O . SER A 1 795 ? 19.031 -114.75 -72.5 1 34.28 795 SER A O 1
ATOM 5879 N N . MET B 1 1 ? 15.008 -107.688 -27 1 52.47 1 MET B N 1
ATOM 5880 C CA . MET B 1 1 ? 14.078 -106.875 -27.734 1 52.47 1 MET B CA 1
ATOM 5881 C C . MET B 1 1 ? 14.539 -105.375 -27.703 1 52.47 1 MET B C 1
ATOM 5883 O O . MET B 1 1 ? 14.547 -104.75 -28.734 1 52.47 1 MET B O 1
ATOM 5887 N N . LEU B 1 2 ? 14.953 -105 -26.531 1 64.12 2 LEU B N 1
ATOM 5888 C CA . LEU B 1 2 ? 15.578 -103.688 -26.562 1 64.12 2 LEU B CA 1
ATOM 5889 C C . LEU B 1 2 ? 16.812 -103.688 -27.453 1 64.12 2 LEU B C 1
ATOM 5891 O O . LEU B 1 2 ? 17.031 -102.75 -28.219 1 64.12 2 LEU B O 1
ATOM 5895 N N . LYS B 1 3 ? 17.594 -104.875 -27.438 1 68.44 3 LYS B N 1
ATOM 5896 C CA . LYS B 1 3 ? 18.781 -105.062 -28.281 1 68.44 3 LYS B CA 1
ATOM 5897 C C . LYS B 1 3 ? 18.422 -105.062 -29.75 1 68.44 3 LYS B C 1
ATOM 5899 O O . LYS B 1 3 ? 19.125 -104.562 -30.594 1 68.44 3 LYS B O 1
ATOM 5904 N N . SER B 1 4 ? 17.297 -105.562 -29.984 1 65.06 4 SER B N 1
ATOM 5905 C CA . SER B 1 4 ? 16.875 -105.688 -31.375 1 65.06 4 SER B CA 1
ATOM 5906 C C . SER B 1 4 ? 16.453 -104.375 -31.938 1 65.06 4 SER B C 1
ATOM 5908 O O . SER B 1 4 ? 16.734 -104.062 -33.094 1 65.06 4 SER B O 1
ATOM 5910 N N . GLU B 1 5 ? 15.773 -103.5 -31.062 1 72.31 5 GLU B N 1
ATOM 5911 C CA . GLU B 1 5 ? 15.367 -102.188 -31.531 1 72.31 5 GLU B CA 1
ATOM 5912 C C . GLU B 1 5 ? 16.594 -101.312 -31.797 1 72.31 5 GLU B C 1
ATOM 5914 O O . GLU B 1 5 ? 16.641 -100.562 -32.781 1 72.31 5 GLU B O 1
ATOM 5919 N N . PHE B 1 6 ? 17.609 -101.375 -30.984 1 75.69 6 PHE B N 1
ATOM 5920 C CA . PHE B 1 6 ? 18.828 -100.625 -31.172 1 75.69 6 PHE B CA 1
ATOM 5921 C C . PHE B 1 6 ? 19.625 -101.188 -32.375 1 75.69 6 PHE B C 1
ATOM 5923 O O . PHE B 1 6 ? 20.266 -100.375 -33.062 1 75.69 6 PHE B O 1
ATOM 5930 N N . GLN B 1 7 ? 19.422 -102.5 -32.562 1 72.5 7 GLN B N 1
ATOM 5931 C CA . GLN B 1 7 ? 20.078 -103.125 -33.719 1 72.5 7 GLN B CA 1
ATOM 5932 C C . GLN B 1 7 ? 19.391 -102.688 -35.031 1 72.5 7 GLN B C 1
ATOM 5934 O O . GLN B 1 7 ? 20.062 -102.438 -36.031 1 72.5 7 GLN B O 1
ATOM 5939 N N . ASN B 1 8 ? 18.094 -102.625 -34.844 1 71.69 8 ASN B N 1
ATOM 5940 C CA . ASN B 1 8 ? 17.359 -102.125 -36 1 71.69 8 ASN B CA 1
ATOM 5941 C C . ASN B 1 8 ? 17.672 -100.688 -36.312 1 71.69 8 ASN B C 1
ATOM 5943 O O . ASN B 1 8 ? 17.781 -100.25 -37.469 1 71.69 8 ASN B O 1
ATOM 5947 N N . LEU B 1 9 ? 17.828 -99.938 -35.281 1 72.5 9 LEU B N 1
ATOM 5948 C CA . LEU B 1 9 ? 18.172 -98.562 -35.438 1 72.5 9 LEU B CA 1
ATOM 5949 C C . LEU B 1 9 ? 19.578 -98.375 -36.031 1 72.5 9 LEU B C 1
ATOM 5951 O O . LEU B 1 9 ? 19.812 -97.5 -36.875 1 72.5 9 LEU B O 1
ATOM 5955 N N . LYS B 1 10 ? 20.453 -99.25 -35.688 1 75.12 10 LYS B N 1
ATOM 5956 C CA . LYS B 1 10 ? 21.828 -99.188 -36.188 1 75.12 10 LYS B CA 1
ATOM 5957 C C . LYS B 1 10 ? 21.906 -99.625 -37.656 1 75.12 10 LYS B C 1
ATOM 5959 O O . LYS B 1 10 ? 22.766 -99.188 -38.406 1 75.12 10 LYS B O 1
ATOM 5964 N N . LYS B 1 11 ? 21 -100.5 -38 1 79.38 11 LYS B N 1
ATOM 5965 C CA . LYS B 1 11 ? 21.016 -101 -39.344 1 79.38 11 LYS B CA 1
ATOM 5966 C C . LYS B 1 11 ? 20.328 -100.062 -40.312 1 79.38 11 LYS B C 1
ATOM 5968 O O . LYS B 1 11 ? 20.625 -100 -41.5 1 79.38 11 LYS B O 1
ATOM 5973 N N . ASN B 1 12 ? 19.422 -99.25 -39.656 1 80.12 12 ASN B N 1
ATOM 5974 C CA . ASN B 1 12 ? 18.719 -98.25 -40.469 1 80.12 12 ASN B CA 1
ATOM 5975 C C . ASN B 1 12 ? 19.266 -96.875 -40.281 1 80.12 12 ASN B C 1
ATOM 5977 O O . ASN B 1 12 ? 18.781 -96.125 -39.406 1 80.12 12 ASN B O 1
ATOM 5981 N N . LYS B 1 13 ? 20.25 -96.375 -40.906 1 82.31 13 LYS B N 1
ATOM 5982 C CA . LYS B 1 13 ? 20.938 -95.125 -40.812 1 82.31 13 LYS B CA 1
ATOM 5983 C C . LYS B 1 13 ? 19.953 -93.938 -40.969 1 82.31 13 LYS B C 1
ATOM 5985 O O . LYS B 1 13 ? 20.125 -92.875 -40.344 1 82.31 13 LYS B O 1
ATOM 5990 N N . PHE B 1 14 ? 18.891 -94.25 -41.625 1 76.69 14 PHE B N 1
ATOM 5991 C CA . PHE B 1 14 ? 17.906 -93.188 -41.812 1 76.69 14 PHE B CA 1
ATOM 5992 C C . PHE B 1 14 ? 17.156 -92.875 -40.531 1 76.69 14 PHE B C 1
ATOM 5994 O O . PHE B 1 14 ? 16.875 -91.75 -40.25 1 76.69 14 PHE B O 1
ATOM 6001 N N . LEU B 1 15 ? 16.922 -93.875 -39.781 1 79.69 15 LEU B N 1
ATOM 6002 C CA . LEU B 1 15 ? 16.172 -93.688 -38.531 1 79.69 15 LEU B CA 1
ATOM 6003 C C . LEU B 1 15 ? 17.016 -92.938 -37.531 1 79.69 15 LEU B C 1
ATOM 6005 O O . LEU B 1 15 ? 16.484 -92.125 -36.75 1 79.69 15 LEU B O 1
ATOM 6009 N N . ILE B 1 16 ? 18.266 -93.062 -37.531 1 85.56 16 ILE B N 1
ATOM 6010 C CA . ILE B 1 16 ? 19.156 -92.375 -36.625 1 85.56 16 ILE B CA 1
ATOM 6011 C C . ILE B 1 16 ? 19.219 -90.938 -36.969 1 85.56 16 ILE B C 1
ATOM 6013 O O . ILE B 1 16 ? 19.156 -90.062 -36.094 1 85.56 16 ILE B O 1
ATOM 6017 N N . VAL B 1 17 ? 19.297 -90.625 -38.25 1 83 17 VAL B N 1
ATOM 6018 C CA . VAL B 1 17 ? 19.328 -89.25 -38.719 1 83 17 VAL B CA 1
ATOM 6019 C C . VAL B 1 17 ? 18.016 -88.562 -38.375 1 83 17 VAL B C 1
ATOM 6021 O O . VAL B 1 17 ? 18 -87.375 -37.969 1 83 17 VAL B O 1
ATOM 6024 N N . LEU B 1 18 ? 17 -89.312 -38.531 1 81.19 18 LEU B N 1
ATOM 6025 C CA . LEU B 1 18 ? 15.68 -88.812 -38.219 1 81.19 18 LEU B CA 1
ATOM 6026 C C . LEU B 1 18 ? 15.57 -88.438 -36.75 1 81.19 18 LEU B C 1
ATOM 6028 O O . LEU B 1 18 ? 15.047 -87.375 -36.406 1 81.19 18 LEU B O 1
ATOM 6032 N N . ILE B 1 19 ? 16.062 -89.25 -35.938 1 86.5 19 ILE B N 1
ATOM 6033 C CA . ILE B 1 19 ? 16.016 -89.062 -34.5 1 86.5 19 ILE B CA 1
ATOM 6034 C C . ILE B 1 19 ? 16.844 -87.812 -34.125 1 86.5 19 ILE B C 1
ATOM 6036 O O . ILE B 1 19 ? 16.391 -86.938 -33.344 1 86.5 19 ILE B O 1
ATOM 6040 N N . ILE B 1 20 ? 17.938 -87.625 -34.75 1 88.56 20 ILE B N 1
ATOM 6041 C CA . ILE B 1 20 ? 18.828 -86.5 -34.469 1 88.56 20 ILE B CA 1
ATOM 6042 C C . ILE B 1 20 ? 18.172 -85.188 -34.938 1 88.56 20 ILE B C 1
ATOM 6044 O O . ILE B 1 20 ? 18.125 -84.188 -34.188 1 88.56 20 ILE B O 1
ATOM 6048 N N . VAL B 1 21 ? 17.641 -85.25 -36.062 1 86.25 21 VAL B N 1
ATOM 6049 C CA . VAL B 1 21 ? 17.062 -84.062 -36.656 1 86.25 21 VAL B CA 1
ATOM 6050 C C . VAL B 1 21 ? 15.82 -83.625 -35.875 1 86.25 21 VAL B C 1
ATOM 6052 O O . VAL B 1 21 ? 15.641 -82.438 -35.562 1 86.25 21 VAL B O 1
ATOM 6055 N N . LEU B 1 22 ? 15.039 -84.562 -35.531 1 88.62 22 LEU B N 1
ATOM 6056 C CA . LEU B 1 22 ? 13.797 -84.25 -34.844 1 88.62 22 LEU B CA 1
ATOM 6057 C C . LEU B 1 22 ? 14.062 -83.875 -33.406 1 88.62 22 LEU B C 1
ATOM 6059 O O . LEU B 1 22 ? 13.266 -83.125 -32.812 1 88.62 22 LEU B O 1
ATOM 6063 N N . SER B 1 23 ? 15.195 -84.312 -32.875 1 93.69 23 SER B N 1
ATOM 6064 C CA . SER B 1 23 ? 15.578 -83.875 -31.531 1 93.69 23 SER B CA 1
ATOM 6065 C C . SER B 1 23 ? 16.031 -82.438 -31.531 1 93.69 23 SER B C 1
ATOM 6067 O O . SER B 1 23 ? 16 -81.812 -30.484 1 93.69 23 SER B O 1
ATOM 6069 N N . LEU B 1 24 ? 16.312 -81.875 -32.656 1 94.25 24 LEU B N 1
ATOM 6070 C CA . LEU B 1 24 ? 16.828 -80.5 -32.781 1 94.25 24 LEU B CA 1
ATOM 6071 C C . LEU B 1 24 ? 15.695 -79.5 -33.031 1 94.25 24 LEU B C 1
ATOM 6073 O O . LEU B 1 24 ? 15.875 -78.312 -32.906 1 94.25 24 LEU B O 1
ATOM 6077 N N . VAL B 1 25 ? 14.562 -80 -33.312 1 91.5 25 VAL B N 1
ATOM 6078 C CA . VAL B 1 25 ? 13.453 -79.188 -33.75 1 91.5 25 VAL B CA 1
ATOM 6079 C C . VAL B 1 25 ? 13.109 -78.125 -32.656 1 91.5 25 VAL B C 1
ATOM 6081 O O . VAL B 1 25 ? 13.078 -76.938 -32.938 1 91.5 25 VAL B O 1
ATOM 6084 N N . PRO B 1 26 ? 12.961 -78.562 -31.406 1 96 26 PRO B N 1
ATOM 6085 C CA . PRO B 1 26 ? 12.656 -77.562 -30.375 1 96 26 PRO B CA 1
ATOM 6086 C C . PRO B 1 26 ? 13.789 -76.562 -30.188 1 96 26 PRO B C 1
ATOM 6088 O O . PRO B 1 26 ? 13.531 -75.375 -29.984 1 96 26 PRO B O 1
ATOM 6091 N N . THR B 1 27 ? 14.992 -77.062 -30.312 1 97.25 27 THR B N 1
ATOM 6092 C CA . THR B 1 27 ? 16.156 -76.188 -30.125 1 97.25 27 THR B CA 1
ATOM 6093 C C . THR B 1 27 ? 16.203 -75.125 -31.203 1 97.25 27 THR B C 1
ATOM 6095 O O . THR B 1 27 ? 16.438 -73.938 -30.891 1 97.25 27 THR B O 1
ATOM 6098 N N . LEU B 1 28 ? 15.977 -75.438 -32.375 1 95.56 28 LEU B N 1
ATOM 6099 C CA . LEU B 1 28 ? 16.016 -74.438 -33.469 1 95.56 28 LEU B CA 1
ATOM 6100 C C . LEU B 1 28 ? 14.906 -73.438 -33.312 1 95.56 28 LEU B C 1
ATOM 6102 O O . LEU B 1 28 ? 15.141 -72.25 -33.5 1 95.56 28 LEU B O 1
ATOM 6106 N N . TYR B 1 29 ? 13.766 -73.875 -32.969 1 94.19 29 TYR B N 1
ATOM 6107 C CA . TYR B 1 29 ? 12.633 -72.938 -32.812 1 94.19 29 TYR B CA 1
ATOM 6108 C C . TYR B 1 29 ? 12.852 -72 -31.656 1 94.19 29 TYR B C 1
ATOM 6110 O O . TYR B 1 29 ? 12.742 -70.75 -31.828 1 94.19 29 TYR B O 1
ATOM 6118 N N . THR B 1 30 ? 13.242 -72.5 -30.531 1 97 30 THR B N 1
ATOM 6119 C CA . THR B 1 30 ? 13.383 -71.688 -29.344 1 97 30 THR B CA 1
ATOM 6120 C C . THR B 1 30 ? 14.523 -70.688 -29.531 1 97 30 THR B C 1
ATOM 6122 O O . THR B 1 30 ? 14.359 -69.5 -29.297 1 97 30 THR B O 1
ATOM 6125 N N . THR B 1 31 ? 15.648 -71.188 -30.031 1 96.69 31 THR B N 1
ATOM 6126 C CA . THR B 1 31 ? 16.859 -70.375 -30.094 1 96.69 31 THR B CA 1
ATOM 6127 C C . THR B 1 31 ? 16.719 -69.312 -31.172 1 96.69 31 THR B C 1
ATOM 6129 O O . THR B 1 31 ? 17 -68.125 -30.938 1 96.69 31 THR B O 1
ATOM 6132 N N . ILE B 1 32 ? 16.203 -69.625 -32.312 1 95.31 32 ILE B N 1
ATOM 6133 C CA . ILE B 1 32 ? 16.156 -68.688 -33.438 1 95.31 32 ILE B CA 1
ATOM 6134 C C . ILE B 1 32 ? 15 -67.75 -33.25 1 95.31 32 ILE B C 1
ATOM 6136 O O . ILE B 1 32 ? 15.188 -66.5 -33.344 1 95.31 32 ILE B O 1
ATOM 6140 N N . PHE B 1 33 ? 13.867 -68.125 -32.906 1 93.69 33 PHE B N 1
ATOM 6141 C CA . PHE B 1 33 ? 12.711 -67.25 -32.781 1 93.69 33 PHE B CA 1
ATOM 6142 C C . PHE B 1 33 ? 12.867 -66.25 -31.625 1 93.69 33 PHE B C 1
ATOM 6144 O O . PHE B 1 33 ? 12.648 -65.062 -31.766 1 93.69 33 PHE B O 1
ATOM 6151 N N . LEU B 1 34 ? 13.258 -66.812 -30.469 1 95.81 34 LEU B N 1
ATOM 6152 C CA . LEU B 1 34 ? 13.391 -65.938 -29.312 1 95.81 34 LEU B CA 1
ATOM 6153 C C . LEU B 1 34 ? 14.477 -64.875 -29.547 1 95.81 34 LEU B C 1
ATOM 6155 O O . LEU B 1 34 ? 14.367 -63.781 -29.078 1 95.81 34 LEU B O 1
ATOM 6159 N N . SER B 1 35 ? 15.516 -65.25 -30.281 1 95.12 35 SER B N 1
ATOM 6160 C CA . SER B 1 35 ? 16.562 -64.312 -30.594 1 95.12 35 SER B CA 1
ATOM 6161 C C . SER B 1 35 ? 16 -63.125 -31.375 1 95.12 35 SER B C 1
ATOM 6163 O O . SER B 1 35 ? 16.469 -62 -31.219 1 95.12 35 SER B O 1
ATOM 6165 N N . SER B 1 36 ? 14.992 -63.281 -32.125 1 93.94 36 SER B N 1
ATOM 6166 C CA . SER B 1 36 ? 14.414 -62.25 -32.969 1 93.94 36 SER B CA 1
ATOM 6167 C C . SER B 1 36 ? 13.562 -61.281 -32.156 1 93.94 36 SER B C 1
ATOM 6169 O O . SER B 1 36 ? 13.383 -60.125 -32.531 1 93.94 36 SER B O 1
ATOM 6171 N N . VAL B 1 37 ? 13.047 -61.75 -31.031 1 93.75 37 VAL B N 1
ATOM 6172 C CA . VAL B 1 37 ? 12.188 -60.906 -30.203 1 93.75 37 VAL B CA 1
ATOM 6173 C C . VAL B 1 37 ? 12.789 -60.75 -28.812 1 93.75 37 VAL B C 1
ATOM 6175 O O . VAL B 1 37 ? 12.07 -60.531 -27.828 1 93.75 37 VAL B O 1
ATOM 6178 N N . TRP B 1 38 ? 14.102 -60.781 -28.703 1 93.88 38 TRP B N 1
ATOM 6179 C CA . TRP B 1 38 ? 14.781 -60.875 -27.406 1 93.88 38 TRP B CA 1
ATOM 6180 C C . TRP B 1 38 ? 14.648 -59.594 -26.609 1 93.88 38 TRP B C 1
ATOM 6182 O O . TRP B 1 38 ? 14.398 -59.625 -25.406 1 93.88 38 TRP B O 1
ATOM 6192 N N . ASP B 1 39 ? 14.75 -58.438 -27.266 1 92.44 39 ASP B N 1
ATOM 6193 C CA . ASP B 1 39 ? 14.766 -57.219 -26.453 1 92.44 39 ASP B CA 1
ATOM 6194 C C . ASP B 1 39 ? 14.234 -56 -27.234 1 92.44 39 ASP B C 1
ATOM 6196 O O . ASP B 1 39 ? 14.898 -54.969 -27.328 1 92.44 39 ASP B O 1
ATOM 6200 N N . PRO B 1 40 ? 13.047 -56.062 -27.703 1 91.19 40 PRO B N 1
ATOM 6201 C CA . PRO B 1 40 ? 12.508 -54.938 -28.469 1 91.19 40 PRO B CA 1
ATOM 6202 C C . PRO B 1 40 ? 12.289 -53.688 -27.625 1 91.19 40 PRO B C 1
ATOM 6204 O O . PRO B 1 40 ? 12.477 -52.562 -28.109 1 91.19 40 PRO B O 1
ATOM 6207 N N . TYR B 1 41 ? 12.047 -53.812 -26.359 1 88.5 41 TYR B N 1
ATOM 6208 C CA . TYR B 1 41 ? 11.742 -52.688 -25.484 1 88.5 41 TYR B CA 1
ATOM 6209 C C . TYR B 1 41 ? 12.992 -51.844 -25.219 1 88.5 41 TYR B C 1
ATOM 6211 O O . TYR B 1 41 ? 12.914 -50.625 -25.156 1 88.5 41 TYR B O 1
ATOM 6219 N N . SER B 1 42 ? 14.125 -52.5 -25.062 1 89.19 42 SER B N 1
ATOM 6220 C CA . SER B 1 42 ? 15.359 -51.75 -24.844 1 89.19 42 SER B CA 1
ATOM 6221 C C . SER B 1 42 ? 15.828 -51.062 -26.109 1 89.19 42 SER B C 1
ATOM 6223 O O . SER B 1 42 ? 16.641 -50.125 -26.047 1 89.19 42 SER B O 1
ATOM 6225 N N . LYS B 1 43 ? 15.281 -51.438 -27.234 1 91.31 43 LYS B N 1
ATOM 6226 C CA . LYS B 1 43 ? 15.711 -50.875 -28.516 1 91.31 43 LYS B CA 1
ATOM 6227 C C . LYS B 1 43 ? 14.68 -49.875 -29.031 1 91.31 43 LYS B C 1
ATOM 6229 O O . LYS B 1 43 ? 14.727 -49.469 -30.203 1 91.31 43 LYS B O 1
ATOM 6234 N N . ILE B 1 44 ? 13.828 -49.438 -28.188 1 90.88 44 ILE B N 1
ATOM 6235 C CA . ILE B 1 44 ? 12.75 -48.531 -28.594 1 90.88 44 ILE B CA 1
ATOM 6236 C C . ILE B 1 44 ? 13.336 -47.219 -29.094 1 90.88 44 ILE B C 1
ATOM 6238 O O . ILE B 1 44 ? 12.727 -46.562 -29.938 1 90.88 44 ILE B O 1
ATOM 6242 N N . SER B 1 45 ? 14.531 -46.844 -28.672 1 92.19 45 SER B N 1
ATOM 6243 C CA . SER B 1 45 ? 15.211 -45.625 -29.109 1 92.19 45 SER B CA 1
ATOM 6244 C C . SER B 1 45 ? 15.547 -45.688 -30.594 1 92.19 45 SER B C 1
ATOM 6246 O O . SER B 1 45 ? 15.891 -44.688 -31.203 1 92.19 45 SER B O 1
ATOM 6248 N N . GLN B 1 46 ? 15.383 -46.906 -31.156 1 92.81 46 GLN B N 1
ATOM 6249 C CA . GLN B 1 46 ? 15.688 -47.062 -32.594 1 92.81 46 GLN B CA 1
ATOM 6250 C C . GLN B 1 46 ? 14.422 -47.031 -33.438 1 92.81 46 GLN B C 1
ATOM 6252 O O . GLN B 1 46 ? 14.484 -47.188 -34.656 1 92.81 46 GLN B O 1
ATOM 6257 N N . LEU B 1 47 ? 13.32 -46.812 -32.812 1 94.44 47 LEU B N 1
ATOM 6258 C CA . LEU B 1 47 ? 12.07 -46.688 -33.531 1 94.44 47 LEU B CA 1
ATOM 6259 C C . LEU B 1 47 ? 11.992 -45.344 -34.25 1 94.44 47 LEU B C 1
ATOM 6261 O O . LEU B 1 47 ? 11.906 -44.281 -33.625 1 94.44 47 LEU B O 1
ATOM 6265 N N . PRO B 1 48 ? 11.977 -45.312 -35.562 1 95.56 48 PRO B N 1
ATOM 6266 C CA . PRO B 1 48 ? 12.047 -44.062 -36.281 1 95.56 48 PRO B CA 1
ATOM 6267 C C . PRO B 1 48 ? 10.75 -43.25 -36.219 1 95.56 48 PRO B C 1
ATOM 6269 O O . PRO B 1 48 ? 9.672 -43.781 -36.5 1 95.56 48 PRO B O 1
ATOM 6272 N N . VAL B 1 49 ? 10.859 -42.031 -35.844 1 96.44 49 VAL B N 1
ATOM 6273 C CA . VAL B 1 49 ? 9.758 -41.062 -35.75 1 96.44 49 VAL B CA 1
ATOM 6274 C C . VAL B 1 49 ? 10.148 -39.75 -36.438 1 96.44 49 VAL B C 1
ATOM 6276 O O . VAL B 1 49 ? 11.266 -39.25 -36.219 1 96.44 49 VAL B O 1
ATOM 6279 N N . ALA B 1 50 ? 9.305 -39.188 -37.281 1 97.5 50 ALA B N 1
ATOM 6280 C CA . ALA B 1 50 ? 9.578 -37.906 -37.938 1 97.5 50 ALA B CA 1
ATOM 6281 C C . ALA B 1 50 ? 9.164 -36.75 -37.031 1 97.5 50 ALA B C 1
ATOM 6283 O O . ALA B 1 50 ? 8.062 -36.75 -36.469 1 97.5 50 ALA B O 1
ATOM 6284 N N . LEU B 1 51 ? 10.062 -35.844 -36.844 1 97.31 51 LEU B N 1
ATOM 6285 C CA . LEU B 1 51 ? 9.805 -34.625 -36.062 1 97.31 51 LEU B CA 1
ATOM 6286 C C . LEU B 1 51 ? 9.742 -33.406 -36.969 1 97.31 51 LEU B C 1
ATOM 6288 O O . LEU B 1 51 ? 10.711 -33.094 -37.656 1 97.31 51 LEU B O 1
ATOM 6292 N N . VAL B 1 52 ? 8.578 -32.75 -37 1 98 52 VAL B N 1
ATOM 6293 C CA . VAL B 1 52 ? 8.367 -31.531 -37.75 1 98 52 VAL B CA 1
ATOM 6294 C C . VAL B 1 52 ? 8.219 -30.344 -36.812 1 98 52 VAL B C 1
ATOM 6296 O O . VAL B 1 52 ? 7.227 -30.234 -36.094 1 98 52 VAL B O 1
ATOM 6299 N N . ASN B 1 53 ? 9.188 -29.453 -36.781 1 97.69 53 ASN B N 1
ATOM 6300 C CA . ASN B 1 53 ? 9.133 -28.25 -35.938 1 97.69 53 ASN B CA 1
ATOM 6301 C C . ASN B 1 53 ? 8.828 -27 -36.75 1 97.69 53 ASN B C 1
ATOM 6303 O O . ASN B 1 53 ? 9.688 -26.531 -37.5 1 97.69 53 ASN B O 1
ATOM 6307 N N . GLU B 1 54 ? 7.652 -26.484 -36.656 1 97.62 54 GLU B N 1
ATOM 6308 C CA . GLU B 1 54 ? 7.238 -25.266 -37.344 1 97.62 54 GLU B CA 1
ATOM 6309 C C . GLU B 1 54 ? 7.082 -24.094 -36.375 1 97.62 54 GLU B C 1
ATOM 6311 O O . GLU B 1 54 ? 6.621 -23.016 -36.75 1 97.62 54 GLU B O 1
ATOM 6316 N N . ASP B 1 55 ? 7.477 -24.297 -35.156 1 97.06 55 ASP B N 1
ATOM 6317 C CA . ASP B 1 55 ? 7.258 -23.328 -34.094 1 97.06 55 ASP B CA 1
ATOM 6318 C C . ASP B 1 55 ? 8.031 -22.031 -34.344 1 97.06 55 ASP B C 1
ATOM 6320 O O . ASP B 1 55 ? 9.141 -22.062 -34.875 1 97.06 55 ASP B O 1
ATOM 6324 N N . LYS B 1 56 ? 7.426 -20.906 -34 1 96.38 56 LYS B N 1
ATOM 6325 C CA . LYS B 1 56 ? 8.07 -19.594 -34.031 1 96.38 56 LYS B CA 1
ATOM 6326 C C . LYS B 1 56 ? 8.281 -19.016 -32.656 1 96.38 56 LYS B C 1
ATOM 6328 O O . LYS B 1 56 ? 7.43 -19.188 -31.766 1 96.38 56 LYS B O 1
ATOM 6333 N N . THR B 1 57 ? 9.422 -18.375 -32.5 1 93.12 57 THR B N 1
ATOM 6334 C CA . THR B 1 57 ? 9.734 -17.75 -31.234 1 93.12 57 THR B CA 1
ATOM 6335 C C . THR B 1 57 ? 8.758 -16.609 -30.938 1 93.12 57 THR B C 1
ATOM 6337 O O . THR B 1 57 ? 8.18 -16.031 -31.859 1 93.12 57 THR B O 1
ATOM 6340 N N . CYS B 1 58 ? 8.508 -16.438 -29.656 1 91.5 58 CYS B N 1
ATOM 6341 C CA . CYS B 1 58 ? 7.621 -15.352 -29.234 1 91.5 58 CYS B CA 1
ATOM 6342 C C . CYS B 1 58 ? 8.141 -14.688 -27.969 1 91.5 58 CYS B C 1
ATOM 6344 O O . CYS B 1 58 ? 8.875 -15.305 -27.188 1 91.5 58 CYS B O 1
ATOM 6346 N N . ASP B 1 59 ? 7.914 -13.406 -27.828 1 88.5 59 ASP B N 1
ATOM 6347 C CA . ASP B 1 59 ? 8.273 -12.688 -26.609 1 88.5 59 ASP B CA 1
ATOM 6348 C C . ASP B 1 59 ? 7.133 -12.727 -25.594 1 88.5 59 ASP B C 1
ATOM 6350 O O . ASP B 1 59 ? 5.965 -12.57 -25.953 1 88.5 59 ASP B O 1
ATOM 6354 N N . TYR B 1 60 ? 7.438 -13.125 -24.297 1 82.25 60 TYR B N 1
ATOM 6355 C CA . TYR B 1 60 ? 6.496 -13.102 -23.188 1 82.25 60 TYR B CA 1
ATOM 6356 C C . TYR B 1 60 ? 7.082 -12.359 -21.984 1 82.25 60 TYR B C 1
ATOM 6358 O O . TYR B 1 60 ? 7.863 -12.922 -21.219 1 82.25 60 TYR B O 1
ATOM 6366 N N . ASN B 1 61 ? 6.605 -11.125 -21.766 1 76.75 61 ASN B N 1
ATOM 6367 C CA . ASN B 1 61 ? 7.012 -10.273 -20.656 1 76.75 61 ASN B CA 1
ATOM 6368 C C . ASN B 1 61 ? 8.531 -10.156 -20.562 1 76.75 61 ASN B C 1
ATOM 6370 O O . ASN B 1 61 ? 9.109 -10.367 -19.5 1 76.75 61 ASN B O 1
ATOM 6374 N N . GLY B 1 62 ? 9.258 -10.062 -21.75 1 79.5 62 GLY B N 1
ATOM 6375 C CA . GLY B 1 62 ? 10.703 -9.852 -21.797 1 79.5 62 GLY B CA 1
ATOM 6376 C C . GLY B 1 62 ? 11.484 -11.141 -21.922 1 79.5 62 GLY B C 1
ATOM 6377 O O . GLY B 1 62 ? 12.711 -11.117 -22.047 1 79.5 62 GLY B O 1
ATOM 6378 N N . THR B 1 63 ? 10.797 -12.25 -21.766 1 79 63 THR B N 1
ATOM 6379 C CA . THR B 1 63 ? 11.453 -13.539 -21.938 1 79 63 THR B CA 1
ATOM 6380 C C . THR B 1 63 ? 11.133 -14.133 -23.297 1 79 63 THR B C 1
ATOM 6382 O O . THR B 1 63 ? 9.969 -14.203 -23.703 1 79 63 THR B O 1
ATOM 6385 N N . THR B 1 64 ? 12.148 -14.438 -24.031 1 89.19 64 THR B N 1
ATOM 6386 C CA . THR B 1 64 ? 11.961 -15.078 -25.328 1 89.19 64 THR B CA 1
ATOM 6387 C C . THR B 1 64 ? 11.594 -16.547 -25.156 1 89.19 64 THR B C 1
ATOM 6389 O O . THR B 1 64 ? 12.336 -17.312 -24.531 1 89.19 64 THR B O 1
ATOM 6392 N N . LEU B 1 65 ? 10.383 -16.922 -25.625 1 89.25 65 LEU B N 1
ATOM 6393 C CA . LEU B 1 65 ? 9.93 -18.297 -25.594 1 89.25 65 LEU B CA 1
ATOM 6394 C C . LEU B 1 65 ? 10.266 -19.016 -26.891 1 89.25 65 LEU B C 1
ATOM 6396 O O . LEU B 1 65 ? 9.82 -18.609 -27.969 1 89.25 65 LEU B O 1
ATOM 6400 N N . LYS B 1 66 ? 11.148 -19.938 -26.812 1 95.62 66 LYS B N 1
ATOM 6401 C CA . LYS B 1 66 ? 11.523 -20.797 -27.938 1 95.62 66 LYS B CA 1
ATOM 6402 C C . LYS B 1 66 ? 11.305 -22.266 -27.609 1 95.62 66 LYS B C 1
ATOM 6404 O O . LYS B 1 66 ? 12.227 -23.078 -27.734 1 95.62 66 LYS B O 1
ATOM 6409 N N . ILE B 1 67 ? 10.07 -22.609 -27.312 1 93.12 67 ILE B N 1
ATOM 6410 C CA . ILE B 1 67 ? 9.75 -23.906 -26.734 1 93.12 67 ILE B CA 1
ATOM 6411 C C . ILE B 1 67 ? 9.93 -25.016 -27.781 1 93.12 67 ILE B C 1
ATOM 6413 O O . ILE B 1 67 ? 10.445 -26.078 -27.484 1 93.12 67 ILE B O 1
ATOM 6417 N N . GLY B 1 68 ? 9.516 -24.75 -29.016 1 95.12 68 GLY B N 1
ATOM 6418 C CA . GLY B 1 68 ? 9.688 -25.734 -30.078 1 95.12 68 GLY B CA 1
ATOM 6419 C C . GLY B 1 68 ? 11.141 -26.078 -30.344 1 95.12 68 GLY B C 1
ATOM 6420 O O . GLY B 1 68 ? 11.484 -27.25 -30.5 1 95.12 68 GLY B O 1
ATOM 6421 N N . GLU B 1 69 ? 11.938 -25.078 -30.391 1 95.06 69 GLU B N 1
ATOM 6422 C CA . GLU B 1 69 ? 13.367 -25.266 -30.609 1 95.06 69 GLU B CA 1
ATOM 6423 C C . GLU B 1 69 ? 13.992 -26.047 -29.453 1 95.06 69 GLU B C 1
ATOM 6425 O O . GLU B 1 69 ? 14.797 -26.953 -29.656 1 95.06 69 GLU B O 1
ATOM 6430 N N . GLU B 1 70 ? 13.664 -25.688 -28.281 1 91.94 70 GLU B N 1
ATOM 6431 C CA . GLU B 1 70 ? 14.188 -26.375 -27.094 1 91.94 70 GLU B CA 1
ATOM 6432 C C . GLU B 1 70 ? 13.742 -27.828 -27.031 1 91.94 70 GLU B C 1
ATOM 6434 O O . GLU B 1 70 ? 14.523 -28.703 -26.688 1 91.94 70 GLU B O 1
ATOM 6439 N N . LEU B 1 71 ? 12.523 -27.984 -27.328 1 92.25 71 LEU B N 1
ATOM 6440 C CA . LEU B 1 71 ? 11.992 -29.344 -27.359 1 92.25 71 LEU B CA 1
ATOM 6441 C C . LEU B 1 71 ? 12.719 -30.188 -28.406 1 92.25 71 LEU B C 1
ATOM 6443 O O . LEU B 1 71 ? 13.125 -31.312 -28.125 1 92.25 71 LEU B O 1
ATOM 6447 N N . THR B 1 72 ? 12.883 -29.609 -29.578 1 95.44 72 THR B N 1
ATOM 6448 C CA . THR B 1 72 ? 13.594 -30.312 -30.656 1 95.44 72 THR B CA 1
ATOM 6449 C C . THR B 1 72 ? 15 -30.703 -30.203 1 95.44 72 THR B C 1
ATOM 6451 O O . THR B 1 72 ? 15.422 -31.844 -30.391 1 95.44 72 THR B O 1
ATOM 6454 N N . LYS B 1 73 ? 15.695 -29.812 -29.609 1 93.5 73 LYS B N 1
ATOM 6455 C CA . LYS B 1 73 ? 17.047 -30.062 -29.109 1 93.5 73 LYS B CA 1
ATOM 6456 C C . LYS B 1 73 ? 17.047 -31.156 -28.047 1 93.5 73 LYS B C 1
ATOM 6458 O O . LYS B 1 73 ? 17.891 -32.062 -28.078 1 93.5 73 LYS B O 1
ATOM 6463 N N . THR B 1 74 ? 16.125 -31.141 -27.141 1 90.12 74 THR B N 1
ATOM 6464 C CA . THR B 1 74 ? 16.016 -32.125 -26.078 1 90.12 74 THR B CA 1
ATOM 6465 C C . THR B 1 74 ? 15.75 -33.5 -26.641 1 90.12 74 THR B C 1
ATOM 6467 O O . THR B 1 74 ? 16.359 -34.5 -26.219 1 90.12 74 THR B O 1
ATOM 6470 N N . LEU B 1 75 ? 14.852 -33.562 -27.594 1 91.44 75 LEU B N 1
ATOM 6471 C CA . LEU B 1 75 ? 14.477 -34.844 -28.188 1 91.44 75 LEU B CA 1
ATOM 6472 C C . LEU B 1 75 ? 15.633 -35.438 -28.984 1 91.44 75 LEU B C 1
ATOM 6474 O O . LEU B 1 75 ? 15.828 -36.656 -29 1 91.44 75 LEU B O 1
ATOM 6478 N N . GLU B 1 76 ? 16.406 -34.594 -29.578 1 90.19 76 GLU B N 1
ATOM 6479 C CA . GLU B 1 76 ? 17.578 -35.031 -30.344 1 90.19 76 GLU B CA 1
ATOM 6480 C C . GLU B 1 76 ? 18.703 -35.5 -29.422 1 90.19 76 GLU B C 1
ATOM 6482 O O . GLU B 1 76 ? 19.469 -36.406 -29.781 1 90.19 76 GLU B O 1
ATOM 6487 N N . THR B 1 77 ? 18.781 -34.938 -28.234 1 90.06 77 THR B N 1
ATOM 6488 C CA . THR B 1 77 ? 19.844 -35.25 -27.297 1 90.06 77 THR B CA 1
ATOM 6489 C C . THR B 1 77 ? 19.5 -36.5 -26.469 1 90.06 77 THR B C 1
ATOM 6491 O O . THR B 1 77 ? 20.328 -37.406 -26.328 1 90.06 77 THR B O 1
ATOM 6494 N N . GLU B 1 78 ? 18.219 -36.531 -25.953 1 88.12 78 GLU B N 1
ATOM 6495 C CA . GLU B 1 78 ? 17.828 -37.625 -25.062 1 88.12 78 GLU B CA 1
ATOM 6496 C C . GLU B 1 78 ? 17.453 -38.875 -25.875 1 88.12 78 GLU B C 1
ATOM 6498 O O . GLU B 1 78 ? 17.547 -40 -25.375 1 88.12 78 GLU B O 1
ATOM 6503 N N . LYS B 1 79 ? 16.938 -38.688 -27 1 90.75 79 LYS B N 1
ATOM 6504 C CA . LYS B 1 79 ? 16.625 -39.719 -27.969 1 90.75 79 LYS B CA 1
ATOM 6505 C C . LYS B 1 79 ? 15.734 -40.781 -27.344 1 90.75 79 LYS B C 1
ATOM 6507 O O . LYS B 1 79 ? 16.062 -41.969 -27.406 1 90.75 79 LYS B O 1
ATOM 6512 N N . PRO B 1 80 ? 14.57 -40.344 -26.75 1 88.94 80 PRO B N 1
ATOM 6513 C CA . PRO B 1 80 ? 13.641 -41.375 -26.281 1 88.94 80 PRO B CA 1
ATOM 6514 C C . PRO B 1 80 ? 13.102 -42.25 -27.406 1 88.94 80 PRO B C 1
ATOM 6516 O O . PRO B 1 80 ? 12.688 -43.406 -27.172 1 88.94 80 PRO B O 1
ATOM 6519 N N . LEU B 1 81 ? 13.078 -41.812 -28.578 1 93.38 81 LEU B N 1
ATOM 6520 C CA . LEU B 1 81 ? 12.82 -42.469 -29.875 1 93.38 81 LEU B CA 1
ATOM 6521 C C . LEU B 1 81 ? 13.82 -42 -30.922 1 93.38 81 LEU B C 1
ATOM 6523 O O . LEU B 1 81 ? 14.633 -41.094 -30.656 1 93.38 81 LEU B O 1
ATOM 6527 N N . ALA B 1 82 ? 13.789 -42.656 -32.031 1 94.12 82 ALA B N 1
ATOM 6528 C CA . ALA B 1 82 ? 14.695 -42.219 -33.094 1 94.12 82 ALA B CA 1
ATOM 6529 C C . ALA B 1 82 ? 14.086 -41.094 -33.906 1 94.12 82 ALA B C 1
ATOM 6531 O O . ALA B 1 82 ? 13.688 -41.281 -35.062 1 94.12 82 ALA B O 1
ATOM 6532 N N . PHE B 1 83 ? 14.164 -39.938 -33.312 1 94.69 83 PHE B N 1
ATOM 6533 C CA . PHE B 1 83 ? 13.594 -38.75 -33.938 1 94.69 83 PHE B CA 1
ATOM 6534 C C . PHE B 1 83 ? 14.469 -38.281 -35.094 1 94.69 83 PHE B C 1
ATOM 6536 O O . PHE B 1 83 ? 15.688 -38.156 -34.969 1 94.69 83 PHE B O 1
ATOM 6543 N N . VAL B 1 84 ? 13.852 -38 -36.219 1 95.75 84 VAL B N 1
ATOM 6544 C CA . VAL B 1 84 ? 14.516 -37.375 -37.375 1 95.75 84 VAL B CA 1
ATOM 6545 C C . VAL B 1 84 ? 13.812 -36.094 -37.75 1 95.75 84 VAL B C 1
ATOM 6547 O O . VAL B 1 84 ? 12.641 -36.094 -38.125 1 95.75 84 VAL B O 1
ATOM 6550 N N . SER B 1 85 ? 14.516 -35.031 -37.688 1 96.56 85 SER B N 1
ATOM 6551 C CA . SER B 1 85 ? 13.953 -33.75 -38.031 1 96.56 85 SER B CA 1
ATOM 6552 C C . SER B 1 85 ? 13.828 -33.562 -39.531 1 96.56 85 SER B C 1
ATOM 6554 O O . SER B 1 85 ? 14.828 -33.625 -40.25 1 96.56 85 SER B O 1
ATOM 6556 N N . VAL B 1 86 ? 12.617 -33.469 -39.969 1 97.38 86 VAL B N 1
ATOM 6557 C CA . VAL B 1 86 ? 12.352 -33.312 -41.406 1 97.38 86 VAL B CA 1
ATOM 6558 C C . VAL B 1 86 ? 11.227 -32.312 -41.625 1 97.38 86 VAL B C 1
ATOM 6560 O O . VAL B 1 86 ? 10.617 -31.844 -40.656 1 97.38 86 VAL B O 1
ATOM 6563 N N . ASP B 1 87 ? 10.977 -31.859 -42.844 1 96.62 87 ASP B N 1
ATOM 6564 C CA . ASP B 1 87 ? 9.836 -30.984 -43.125 1 96.62 87 ASP B CA 1
ATOM 6565 C C . ASP B 1 87 ? 8.547 -31.797 -43.25 1 96.62 87 ASP B C 1
ATOM 6567 O O . ASP B 1 87 ? 8.578 -33.031 -43.219 1 96.62 87 ASP B O 1
ATOM 6571 N N . ALA B 1 88 ? 7.461 -31.156 -43.281 1 96.75 88 ALA B N 1
ATOM 6572 C CA . ALA B 1 88 ? 6.145 -31.797 -43.25 1 96.75 88 ALA B CA 1
ATOM 6573 C C . ALA B 1 88 ? 5.984 -32.75 -44.438 1 96.75 88 ALA B C 1
ATOM 6575 O O . ALA B 1 88 ? 5.426 -33.844 -44.312 1 96.75 88 ALA B O 1
ATOM 6576 N N . GLN B 1 89 ? 6.508 -32.375 -45.594 1 97 89 GLN B N 1
ATOM 6577 C CA . GLN B 1 89 ? 6.375 -33.188 -46.781 1 97 89 GLN B CA 1
ATOM 6578 C C . GLN B 1 89 ? 7.184 -34.469 -46.688 1 97 89 GLN B C 1
ATOM 6580 O O . GLN B 1 89 ? 6.684 -35.562 -47 1 97 89 GLN B O 1
ATOM 6585 N N . ALA B 1 90 ? 8.352 -34.344 -46.25 1 97.56 90 ALA B N 1
ATOM 6586 C CA . ALA B 1 90 ? 9.211 -35.531 -46.062 1 97.56 90 ALA B CA 1
ATOM 6587 C C . ALA B 1 90 ? 8.633 -36.469 -45 1 97.56 90 ALA B C 1
ATOM 6589 O O . ALA B 1 90 ? 8.727 -37.688 -45.125 1 97.56 90 ALA B O 1
ATOM 6590 N N . ALA B 1 91 ? 8.094 -35.875 -43.969 1 97.5 91 ALA B N 1
ATOM 6591 C CA . ALA B 1 91 ? 7.48 -36.656 -42.906 1 97.5 91 ALA B CA 1
ATOM 6592 C C . ALA B 1 91 ? 6.316 -37.5 -43.438 1 97.5 91 ALA B C 1
ATOM 6594 O O . ALA B 1 91 ? 6.23 -38.688 -43.156 1 97.5 91 ALA B O 1
ATOM 6595 N N . GLN B 1 92 ? 5.445 -36.844 -44.219 1 96.19 92 GLN B N 1
ATOM 6596 C CA . GLN B 1 92 ? 4.281 -37.531 -44.781 1 96.19 92 GLN B CA 1
ATOM 6597 C C . GLN B 1 92 ? 4.699 -38.656 -45.719 1 96.19 92 GLN B C 1
ATOM 6599 O O . GLN B 1 92 ? 4.117 -39.75 -45.719 1 96.19 92 GLN B O 1
ATOM 6604 N N . LYS B 1 93 ? 5.656 -38.406 -46.531 1 96.25 93 LYS B N 1
ATOM 6605 C CA . LYS B 1 93 ? 6.176 -39.406 -47.438 1 96.25 93 LYS B CA 1
ATOM 6606 C C . LYS B 1 93 ? 6.777 -40.594 -46.656 1 96.25 93 LYS B C 1
ATOM 6608 O O . LYS B 1 93 ? 6.547 -41.75 -47 1 96.25 93 LYS B O 1
ATOM 6613 N N . GLY B 1 94 ? 7.559 -40.25 -45.656 1 96.56 94 GLY B N 1
ATOM 6614 C CA . GLY B 1 94 ? 8.18 -41.281 -44.844 1 96.56 94 GLY B CA 1
ATOM 6615 C C . GLY B 1 94 ? 7.176 -42.156 -44.094 1 96.56 94 GLY B C 1
ATOM 6616 O O . GLY B 1 94 ? 7.391 -43.375 -43.938 1 96.56 94 GLY B O 1
ATOM 6617 N N . LEU B 1 95 ? 6.066 -41.531 -43.625 1 95.94 95 LEU B N 1
ATOM 6618 C CA . LEU B 1 95 ? 5.008 -42.281 -42.969 1 95.94 95 LEU B CA 1
ATOM 6619 C C . LEU B 1 95 ? 4.324 -43.219 -43.969 1 95.94 95 LEU B C 1
ATOM 6621 O O . LEU B 1 95 ? 4.074 -44.375 -43.656 1 95.94 95 LEU B O 1
ATOM 6625 N N . LYS B 1 96 ? 4.109 -42.75 -45.156 1 93.56 96 LYS B N 1
ATOM 6626 C CA . LYS B 1 96 ? 3.48 -43.531 -46.25 1 93.56 96 LYS B CA 1
ATOM 6627 C C . LYS B 1 96 ? 4.344 -44.719 -46.656 1 93.56 96 LYS B C 1
ATOM 6629 O O . LYS B 1 96 ? 3.832 -45.812 -46.875 1 93.56 96 LYS B O 1
ATOM 6634 N N . ASP B 1 97 ? 5.629 -44.531 -46.719 1 92.19 97 ASP B N 1
ATOM 6635 C CA . ASP B 1 97 ? 6.566 -45.531 -47.219 1 92.19 97 ASP B CA 1
ATOM 6636 C C . ASP B 1 97 ? 6.969 -46.5 -46.094 1 92.19 97 ASP B C 1
ATOM 6638 O O . ASP B 1 97 ? 7.68 -47.469 -46.344 1 92.19 97 ASP B O 1
ATOM 6642 N N . GLY B 1 98 ? 6.547 -46.219 -44.875 1 90 98 GLY B N 1
ATOM 6643 C CA . GLY B 1 98 ? 6.867 -47.094 -43.781 1 90 98 GLY B CA 1
ATOM 6644 C C . GLY B 1 98 ? 8.227 -46.781 -43.156 1 90 98 GLY B C 1
ATOM 6645 O O . GLY B 1 98 ? 8.758 -47.625 -42.406 1 90 98 GLY B O 1
ATOM 6646 N N . ASP B 1 99 ? 8.789 -45.625 -43.531 1 93.5 99 ASP B N 1
ATOM 6647 C CA . ASP B 1 99 ? 10.078 -45.25 -42.969 1 93.5 99 ASP B CA 1
ATOM 6648 C C . ASP B 1 99 ? 9.938 -44.75 -41.531 1 93.5 99 ASP B C 1
ATOM 6650 O O . ASP B 1 99 ? 10.867 -44.875 -40.719 1 93.5 99 ASP B O 1
ATOM 6654 N N . TYR B 1 100 ? 8.828 -44.125 -41.312 1 95.94 100 TYR B N 1
ATOM 6655 C CA . TYR B 1 100 ? 8.492 -43.656 -39.969 1 95.94 100 TYR B CA 1
ATOM 6656 C C . TYR B 1 100 ? 7.215 -44.312 -39.469 1 95.94 100 TYR B C 1
ATOM 6658 O O . TYR B 1 100 ? 6.301 -44.562 -40.25 1 95.94 100 TYR B O 1
ATOM 6666 N N . TYR B 1 101 ? 7.195 -44.469 -38.125 1 95.56 101 TYR B N 1
ATOM 6667 C CA . TYR B 1 101 ? 6.008 -45.062 -37.531 1 95.56 101 TYR B CA 1
ATOM 6668 C C . TYR B 1 101 ? 5.078 -44 -36.969 1 95.56 101 TYR B C 1
ATOM 6670 O O . TYR B 1 101 ? 3.916 -44.281 -36.688 1 95.56 101 TYR B O 1
ATOM 6678 N N . MET B 1 102 ? 5.605 -42.719 -36.844 1 96.38 102 MET B N 1
ATOM 6679 C CA . MET B 1 102 ? 4.848 -41.594 -36.344 1 96.38 102 MET B CA 1
ATOM 6680 C C . MET B 1 102 ? 5.441 -40.281 -36.844 1 96.38 102 MET B C 1
ATOM 6682 O O . MET B 1 102 ? 6.637 -40.188 -37.125 1 96.38 102 MET B O 1
ATOM 6686 N N . ILE B 1 103 ? 4.582 -39.281 -37 1 97.56 103 ILE B N 1
ATOM 6687 C CA . ILE B 1 103 ? 4.984 -37.906 -37.219 1 97.56 103 ILE B CA 1
ATOM 6688 C C . ILE B 1 103 ? 4.59 -37.062 -36 1 97.56 103 ILE B C 1
ATOM 6690 O O . ILE B 1 103 ? 3.438 -37.094 -35.562 1 97.56 103 ILE B O 1
ATOM 6694 N N . VAL B 1 104 ? 5.5 -36.375 -35.406 1 96.69 104 VAL B N 1
ATOM 6695 C CA . VAL B 1 104 ? 5.223 -35.375 -34.375 1 96.69 104 VAL B CA 1
ATOM 6696 C C . VAL B 1 104 ? 5.41 -33.969 -34.938 1 96.69 104 VAL B C 1
ATOM 6698 O O . VAL B 1 104 ? 6.484 -33.656 -35.438 1 96.69 104 VAL B O 1
ATOM 6701 N N . THR B 1 105 ? 4.426 -33.188 -34.875 1 97.62 105 THR B N 1
ATOM 6702 C CA . THR B 1 105 ? 4.48 -31.828 -35.406 1 97.62 105 THR B CA 1
ATOM 6703 C C . THR B 1 105 ? 4.32 -30.781 -34.281 1 97.62 105 THR B C 1
ATOM 6705 O O . THR B 1 105 ? 3.342 -30.828 -33.531 1 97.62 105 THR B O 1
ATOM 6708 N N . ILE B 1 106 ? 5.273 -29.953 -34.188 1 97.19 106 ILE B N 1
ATOM 6709 C CA . ILE B 1 106 ? 5.199 -28.75 -33.344 1 97.19 106 ILE B CA 1
ATOM 6710 C C . ILE B 1 106 ? 4.703 -27.578 -34.188 1 97.19 106 ILE B C 1
ATOM 6712 O O . ILE B 1 106 ? 5.449 -27.031 -35 1 97.19 106 ILE B O 1
ATOM 6716 N N . PRO B 1 107 ? 3.543 -27.156 -34 1 96.44 107 PRO B N 1
ATOM 6717 C CA . PRO B 1 107 ? 2.941 -26.172 -34.906 1 96.44 107 PRO B CA 1
ATOM 6718 C C . PRO B 1 107 ? 3.564 -24.781 -34.781 1 96.44 107 PRO B C 1
ATOM 6720 O O . PRO B 1 107 ? 4.305 -24.531 -33.812 1 96.44 107 PRO B O 1
ATOM 6723 N N . GLU B 1 108 ? 3.189 -23.859 -35.625 1 96.38 108 GLU B N 1
ATOM 6724 C CA . GLU B 1 108 ? 3.775 -22.531 -35.75 1 96.38 108 GLU B CA 1
ATOM 6725 C C . GLU B 1 108 ? 3.473 -21.672 -34.5 1 96.38 108 GLU B C 1
ATOM 6727 O O . GLU B 1 108 ? 4.281 -20.828 -34.125 1 96.38 108 GLU B O 1
ATOM 6732 N N . ASP B 1 109 ? 2.332 -21.922 -33.875 1 95.69 109 ASP B N 1
ATOM 6733 C CA . ASP B 1 109 ? 1.877 -21.062 -32.781 1 95.69 109 ASP B CA 1
ATOM 6734 C C . ASP B 1 109 ? 2.146 -21.703 -31.422 1 95.69 109 ASP B C 1
ATOM 6736 O O . ASP B 1 109 ? 1.521 -21.344 -30.422 1 95.69 109 ASP B O 1
ATOM 6740 N N . PHE B 1 110 ? 3.041 -22.656 -31.406 1 95.75 110 PHE B N 1
ATOM 6741 C CA . PHE B 1 110 ? 3.305 -23.422 -30.188 1 95.75 110 PHE B CA 1
ATOM 6742 C C . PHE B 1 110 ? 3.791 -22.5 -29.062 1 95.75 110 PHE B C 1
ATOM 6744 O O . PHE B 1 110 ? 3.137 -22.359 -28.031 1 95.75 110 PHE B O 1
ATOM 6751 N N . SER B 1 111 ? 4.875 -21.75 -29.234 1 95.5 111 SER B N 1
ATOM 6752 C CA . SER B 1 111 ? 5.402 -20.797 -28.25 1 95.5 111 SER B CA 1
ATOM 6753 C C . SER B 1 111 ? 4.441 -19.641 -28.031 1 95.5 111 SER B C 1
ATOM 6755 O O . SER B 1 111 ? 4.277 -19.156 -26.906 1 95.5 111 SER B O 1
ATOM 6757 N N . LYS B 1 112 ? 3.85 -19.141 -29.094 1 95.25 112 LYS B N 1
ATOM 6758 C CA . LYS B 1 112 ? 2.873 -18.062 -28.984 1 95.25 112 LYS B CA 1
ATOM 6759 C C . LYS B 1 112 ? 1.747 -18.438 -28.031 1 95.25 112 LYS B C 1
ATOM 6761 O O . LYS B 1 112 ? 1.337 -17.625 -27.203 1 95.25 112 LYS B O 1
ATOM 6766 N N . ASN B 1 113 ? 1.225 -19.656 -28.156 1 95.19 113 ASN B N 1
ATOM 6767 C CA . ASN B 1 113 ? 0.132 -20.109 -27.297 1 95.19 113 ASN B CA 1
ATOM 6768 C C . ASN B 1 113 ? 0.555 -20.172 -25.828 1 95.19 113 ASN B C 1
ATOM 6770 O O . ASN B 1 113 ? -0.243 -19.875 -24.938 1 95.19 113 ASN B O 1
ATOM 6774 N N . ALA B 1 114 ? 1.796 -20.516 -25.578 1 94.12 114 ALA B N 1
ATOM 6775 C CA . ALA B 1 114 ? 2.314 -20.516 -24.219 1 94.12 114 ALA B CA 1
ATOM 6776 C C . ALA B 1 114 ? 2.242 -19.125 -23.594 1 94.12 114 ALA B C 1
ATOM 6778 O O . ALA B 1 114 ? 2.002 -18.984 -22.391 1 94.12 114 ALA B O 1
ATOM 6779 N N . ALA B 1 115 ? 2.395 -18.109 -24.406 1 93.5 115 ALA B N 1
ATOM 6780 C CA . ALA B 1 115 ? 2.453 -16.719 -23.938 1 93.5 115 ALA B CA 1
ATOM 6781 C C . ALA B 1 115 ? 1.054 -16.172 -23.672 1 93.5 115 ALA B C 1
ATOM 6783 O O . ALA B 1 115 ? 0.901 -15.031 -23.219 1 93.5 115 ALA B O 1
ATOM 6784 N N . THR B 1 116 ? -0.001 -16.906 -23.922 1 93 116 THR B N 1
ATOM 6785 C CA . THR B 1 116 ? -1.363 -16.391 -23.797 1 93 116 THR B CA 1
ATOM 6786 C C . THR B 1 116 ? -1.93 -16.688 -22.422 1 93 116 THR B C 1
ATOM 6788 O O . THR B 1 116 ? -3.121 -16.484 -22.172 1 93 116 THR B O 1
ATOM 6791 N N . LEU B 1 117 ? -1.121 -17.234 -21.438 1 91.06 117 LEU B N 1
ATOM 6792 C CA . LEU B 1 117 ? -1.557 -17.656 -20.109 1 91.06 117 LEU B CA 1
ATOM 6793 C C . LEU B 1 117 ? -2.381 -16.562 -19.453 1 91.06 117 LEU B C 1
ATOM 6795 O O . LEU B 1 117 ? -3.412 -16.844 -18.828 1 91.06 117 LEU B O 1
ATOM 6799 N N . MET B 1 118 ? -1.951 -15.305 -19.594 1 88 118 MET B N 1
ATOM 6800 C CA . MET B 1 118 ? -2.562 -14.203 -18.844 1 88 118 MET B CA 1
ATOM 6801 C C . MET B 1 118 ? -3.574 -13.461 -19.719 1 88 118 MET B C 1
ATOM 6803 O O . MET B 1 118 ? -4.051 -12.391 -19.344 1 88 118 MET B O 1
ATOM 6807 N N . ASN B 1 119 ? -3.855 -13.984 -20.984 1 90.06 119 ASN B N 1
ATOM 6808 C CA . ASN B 1 119 ? -4.941 -13.453 -21.797 1 90.06 119 ASN B CA 1
ATOM 6809 C C . ASN B 1 119 ? -6.305 -13.875 -21.266 1 90.06 119 ASN B C 1
ATOM 6811 O O . ASN B 1 119 ? -6.395 -14.75 -20.406 1 90.06 119 ASN B O 1
ATOM 6815 N N . THR B 1 120 ? -7.418 -13.234 -21.734 1 90.81 120 THR B N 1
ATOM 6816 C CA . THR B 1 120 ? -8.781 -13.578 -21.359 1 90.81 120 THR B CA 1
ATOM 6817 C C . THR B 1 120 ? -9.133 -14.984 -21.812 1 90.81 120 THR B C 1
ATOM 6819 O O . THR B 1 120 ? -9.852 -15.711 -21.125 1 90.81 120 THR B O 1
ATOM 6822 N N . ASP B 1 121 ? -8.547 -15.297 -22.969 1 92.88 121 ASP B N 1
ATOM 6823 C CA . ASP B 1 121 ? -8.781 -16.625 -23.531 1 92.88 121 ASP B CA 1
ATOM 6824 C C . ASP B 1 121 ? -7.461 -17.312 -23.875 1 92.88 121 ASP B C 1
ATOM 6826 O O . ASP B 1 121 ? -7.051 -17.344 -25.031 1 92.88 121 ASP B O 1
ATOM 6830 N N . PRO B 1 122 ? -6.801 -17.906 -22.812 1 93.81 122 PRO B N 1
ATOM 6831 C CA . PRO B 1 122 ? -5.535 -18.594 -23.078 1 93.81 122 PRO B CA 1
ATOM 6832 C C . PRO B 1 122 ? -5.699 -19.797 -24.016 1 93.81 122 PRO B C 1
ATOM 6834 O O . PRO B 1 122 ? -6.742 -20.453 -24 1 93.81 122 PRO B O 1
ATOM 6837 N N . GLN B 1 123 ? -4.73 -20 -24.859 1 94.06 123 GLN B N 1
ATOM 6838 C CA . GLN B 1 123 ? -4.719 -21.109 -25.797 1 94.06 123 GLN B CA 1
ATOM 6839 C C . GLN B 1 123 ? -3.662 -22.141 -25.422 1 94.06 123 GLN B C 1
ATOM 6841 O O . GLN B 1 123 ? -2.492 -21.797 -25.234 1 94.06 123 GLN B O 1
ATOM 6846 N N . PRO B 1 124 ? -4.113 -23.422 -25.281 1 94.44 124 PRO B N 1
ATOM 6847 C CA . PRO B 1 124 ? -3.113 -24.453 -24.953 1 94.44 124 PRO B CA 1
ATOM 6848 C C . PRO B 1 124 ? -2.129 -24.703 -26.094 1 94.44 124 PRO B C 1
ATOM 6850 O O . PRO B 1 124 ? -2.424 -24.375 -27.25 1 94.44 124 PRO B O 1
ATOM 6853 N N . MET B 1 125 ? -0.931 -25.188 -25.734 1 95.56 125 MET B N 1
ATOM 6854 C CA . MET B 1 125 ? 0.049 -25.656 -26.703 1 95.56 125 MET B CA 1
ATOM 6855 C C . MET B 1 125 ? -0.336 -27.047 -27.219 1 95.56 125 MET B C 1
ATOM 6857 O O . MET B 1 125 ? -0.316 -28.016 -26.469 1 95.56 125 MET B O 1
ATOM 6861 N N . VAL B 1 126 ? -0.627 -27.172 -28.531 1 95.62 126 VAL B N 1
ATOM 6862 C CA . VAL B 1 126 ? -1.124 -28.438 -29.062 1 95.62 126 VAL B CA 1
ATOM 6863 C C . VAL B 1 126 ? -0.007 -29.141 -29.828 1 95.62 126 VAL B C 1
ATOM 6865 O O . VAL B 1 126 ? 0.542 -28.594 -30.797 1 95.62 126 VAL B O 1
ATOM 6868 N N . LEU B 1 127 ? 0.409 -30.297 -29.359 1 94.38 127 LEU B N 1
ATOM 6869 C CA . LEU B 1 127 ? 1.305 -31.188 -30.094 1 94.38 127 LEU B CA 1
ATOM 6870 C C . LEU B 1 127 ? 0.514 -32.156 -30.953 1 94.38 127 LEU B C 1
ATOM 6872 O O . LEU B 1 127 ? -0.38 -32.844 -30.453 1 94.38 127 LEU B O 1
ATOM 6876 N N . SER B 1 128 ? 0.812 -32.188 -32.219 1 95.44 128 SER B N 1
ATOM 6877 C CA . SER B 1 128 ? 0.111 -33.094 -33.125 1 95.44 128 SER B CA 1
ATOM 6878 C C . SER B 1 128 ? 0.965 -34.312 -33.469 1 95.44 128 SER B C 1
ATOM 6880 O O . SER B 1 128 ? 2.172 -34.188 -33.688 1 95.44 128 SER B O 1
ATOM 6882 N N . TYR B 1 129 ? 0.381 -35.5 -33.406 1 94.94 129 TYR B N 1
ATOM 6883 C CA . TYR B 1 129 ? 1.114 -36.688 -33.875 1 94.94 129 TYR B CA 1
ATOM 6884 C C . TYR B 1 129 ? 0.242 -37.562 -34.781 1 94.94 129 TYR B C 1
ATOM 6886 O O . TYR B 1 129 ? -0.975 -37.625 -34.594 1 94.94 129 TYR B O 1
ATOM 6894 N N . GLU B 1 130 ? 0.753 -38.062 -35.781 1 96.25 130 GLU B N 1
ATOM 6895 C CA . GLU B 1 130 ? 0.126 -38.938 -36.75 1 96.25 130 GLU B CA 1
ATOM 6896 C C . GLU B 1 130 ? 0.805 -40.312 -36.781 1 96.25 130 GLU B C 1
ATOM 6898 O O . GLU B 1 130 ? 2.027 -40.406 -36.906 1 96.25 130 GLU B O 1
ATOM 6903 N N . ILE B 1 131 ? -0.02 -41.406 -36.562 1 95.81 131 ILE B N 1
ATOM 6904 C CA . ILE B 1 131 ? 0.529 -42.75 -36.469 1 95.81 131 ILE B CA 1
ATOM 6905 C C . ILE B 1 131 ? 0.065 -43.562 -37.656 1 95.81 131 ILE B C 1
ATOM 6907 O O . ILE B 1 131 ? -0.855 -43.188 -38.375 1 95.81 131 ILE B O 1
ATOM 6911 N N . ASN B 1 132 ? 0.75 -44.688 -37.969 1 95.19 132 ASN B N 1
ATOM 6912 C CA . ASN B 1 132 ? 0.398 -45.688 -38.969 1 95.19 132 ASN B CA 1
ATOM 6913 C C . ASN B 1 132 ? 0.302 -47.094 -38.406 1 95.19 132 ASN B C 1
ATOM 6915 O O . ASN B 1 132 ? 1.159 -47.938 -38.656 1 95.19 132 ASN B O 1
ATOM 6919 N N . PRO B 1 133 ? -0.821 -47.344 -37.688 1 94.06 133 PRO B N 1
ATOM 6920 C CA . PRO B 1 133 ? -0.944 -48.656 -37.031 1 94.06 133 PRO B CA 1
ATOM 6921 C C . PRO B 1 133 ? -0.979 -49.812 -38.062 1 94.06 133 PRO B C 1
ATOM 6923 O O . PRO B 1 133 ? -0.676 -50.938 -37.719 1 94.06 133 PRO B O 1
ATOM 6926 N N . GLY B 1 134 ? -1.324 -49.562 -39.281 1 93.69 134 GLY B N 1
ATOM 6927 C CA . GLY B 1 134 ? -1.319 -50.562 -40.312 1 93.69 134 GLY B CA 1
ATOM 6928 C C . GLY B 1 134 ? 0.066 -51.125 -40.625 1 93.69 134 GLY B C 1
ATOM 6929 O O . GLY B 1 134 ? 0.212 -52.25 -41.031 1 93.69 134 GLY B O 1
ATOM 6930 N N . GLU B 1 135 ? 1.043 -50.25 -40.469 1 93.44 135 GLU B N 1
ATOM 6931 C CA . GLU B 1 135 ? 2.422 -50.688 -40.656 1 93.44 135 GLU B CA 1
ATOM 6932 C C . GLU B 1 135 ? 2.854 -51.625 -39.5 1 93.44 135 GLU B C 1
ATOM 6934 O O . GLU B 1 135 ? 3.449 -52.656 -39.719 1 93.44 135 GLU B O 1
ATOM 6939 N N . ASN B 1 136 ? 2.602 -51.188 -38.312 1 93.56 136 ASN B N 1
ATOM 6940 C CA . ASN B 1 136 ? 2.879 -51.969 -37.125 1 93.56 136 ASN B CA 1
ATOM 6941 C C . ASN B 1 136 ? 2.129 -51.406 -35.906 1 93.56 136 ASN B C 1
ATOM 6943 O O . ASN B 1 136 ? 2.389 -50.281 -35.469 1 93.56 136 ASN B O 1
ATOM 6947 N N . LEU B 1 137 ? 1.254 -52.125 -35.375 1 91.25 137 LEU B N 1
ATOM 6948 C CA . LEU B 1 137 ? 0.413 -51.656 -34.281 1 91.25 137 LEU B CA 1
ATOM 6949 C C . LEU B 1 137 ? 1.235 -51.469 -33 1 91.25 137 LEU B C 1
ATOM 6951 O O . LEU B 1 137 ? 1.043 -50.469 -32.281 1 91.25 137 LEU B O 1
ATOM 6955 N N . PHE B 1 138 ? 2.162 -52.344 -32.656 1 90.06 138 PHE B N 1
ATOM 6956 C CA . PHE B 1 138 ? 3.035 -52.25 -31.5 1 90.06 138 PHE B CA 1
ATOM 6957 C C . PHE B 1 138 ? 3.842 -50.938 -31.562 1 90.06 138 PHE B C 1
ATOM 6959 O O . PHE B 1 138 ? 3.881 -50.188 -30.578 1 90.06 138 PHE B O 1
ATOM 6966 N N . ALA B 1 139 ? 4.418 -50.688 -32.719 1 92.44 139 ALA B N 1
ATOM 6967 C CA . ALA B 1 139 ? 5.215 -49.5 -32.875 1 92.44 139 ALA B CA 1
ATOM 6968 C C . ALA B 1 139 ? 4.367 -48.25 -32.656 1 92.44 139 ALA B C 1
ATOM 6970 O O . ALA B 1 139 ? 4.812 -47.281 -32 1 92.44 139 ALA B O 1
ATOM 6971 N N . SER B 1 140 ? 3.199 -48.281 -33.188 1 92.25 140 SER B N 1
ATOM 6972 C CA . SER B 1 140 ? 2.309 -47.125 -33.062 1 92.25 140 SER B CA 1
ATOM 6973 C C . SER B 1 140 ? 1.942 -46.875 -31.594 1 92.25 140 SER B C 1
ATOM 6975 O O . SER B 1 140 ? 1.934 -45.75 -31.141 1 92.25 140 SER B O 1
ATOM 6977 N N . LYS B 1 141 ? 1.665 -47.938 -30.844 1 88.75 141 LYS B N 1
ATOM 6978 C CA . LYS B 1 141 ? 1.314 -47.812 -29.438 1 88.75 141 LYS B CA 1
ATOM 6979 C C . LYS B 1 141 ? 2.494 -47.281 -28.625 1 88.75 141 LYS B C 1
ATOM 6981 O O . LYS B 1 141 ? 2.32 -46.438 -27.734 1 88.75 141 LYS B O 1
ATOM 6986 N N . MET B 1 142 ? 3.668 -47.719 -28.922 1 89.06 142 MET B N 1
ATOM 6987 C CA . MET B 1 142 ? 4.863 -47.25 -28.234 1 89.06 142 MET B CA 1
ATOM 6988 C C . MET B 1 142 ? 5.16 -45.781 -28.578 1 89.06 142 MET B C 1
ATOM 6990 O O . MET B 1 142 ? 5.551 -45 -27.719 1 89.06 142 MET B O 1
ATOM 6994 N N . ALA B 1 143 ? 4.973 -45.5 -29.844 1 90.81 143 ALA B N 1
ATOM 6995 C CA . ALA B 1 143 ? 5.199 -44.125 -30.281 1 90.81 143 ALA B CA 1
ATOM 6996 C C . ALA B 1 143 ? 4.234 -43.156 -29.594 1 90.81 143 ALA B C 1
ATOM 6998 O O . ALA B 1 143 ? 4.625 -42.062 -29.203 1 90.81 143 ALA B O 1
ATOM 6999 N N . ILE B 1 144 ? 2.975 -43.562 -29.438 1 89.94 144 ILE B N 1
ATOM 7000 C CA . ILE B 1 144 ? 1.981 -42.75 -28.766 1 89.94 144 ILE B CA 1
ATOM 7001 C C . ILE B 1 144 ? 2.387 -42.531 -27.297 1 89.94 144 ILE B C 1
ATOM 7003 O O . ILE B 1 144 ? 2.303 -41.438 -26.781 1 89.94 144 ILE B O 1
ATOM 7007 N N . ALA B 1 145 ? 2.799 -43.594 -26.609 1 87.44 145 ALA B N 1
ATOM 7008 C CA . ALA B 1 145 ? 3.268 -43.5 -25.234 1 87.44 145 ALA B CA 1
ATOM 7009 C C . ALA B 1 145 ? 4.438 -42.5 -25.125 1 87.44 145 ALA B C 1
ATOM 7011 O O . ALA B 1 145 ? 4.496 -41.719 -24.188 1 87.44 145 ALA B O 1
ATOM 7012 N N . GLY B 1 146 ? 5.34 -42.625 -26.078 1 87.75 146 GLY B N 1
ATOM 7013 C CA . GLY B 1 146 ? 6.453 -41.688 -26.109 1 87.75 146 GLY B CA 1
ATOM 7014 C C . GLY B 1 146 ? 6.02 -40.25 -26.312 1 87.75 146 GLY B C 1
ATOM 7015 O O . GLY B 1 146 ? 6.484 -39.375 -25.609 1 87.75 146 GLY B O 1
ATOM 7016 N N . ALA B 1 147 ? 5.137 -40.031 -27.25 1 89.75 147 ALA B N 1
ATOM 7017 C CA . ALA B 1 147 ? 4.625 -38.688 -27.531 1 89.75 147 ALA B CA 1
ATOM 7018 C C . ALA B 1 147 ? 3.908 -38.125 -26.312 1 89.75 147 ALA B C 1
ATOM 7020 O O . ALA B 1 147 ? 4.039 -36.938 -26.016 1 89.75 147 ALA B O 1
ATOM 7021 N N . THR B 1 148 ? 3.141 -38.938 -25.656 1 89.06 148 THR B N 1
ATOM 7022 C CA . THR B 1 148 ? 2.441 -38.5 -24.453 1 89.06 148 THR B CA 1
ATOM 7023 C C . THR B 1 148 ? 3.436 -38.094 -23.359 1 89.06 148 THR B C 1
ATOM 7025 O O . THR B 1 148 ? 3.24 -37.094 -22.672 1 89.06 148 THR B O 1
ATOM 7028 N N . ALA B 1 149 ? 4.508 -38.906 -23.234 1 88.88 149 ALA B N 1
ATOM 7029 C CA . ALA B 1 149 ? 5.551 -38.562 -22.266 1 88.88 149 ALA B CA 1
ATOM 7030 C C . ALA B 1 149 ? 6.215 -37.25 -22.594 1 88.88 149 ALA B C 1
ATOM 7032 O O . ALA B 1 149 ? 6.492 -36.438 -21.688 1 88.88 149 ALA B O 1
ATOM 7033 N N . ILE B 1 150 ? 6.457 -37 -23.812 1 90.81 150 ILE B N 1
ATOM 7034 C CA . ILE B 1 150 ? 7.047 -35.75 -24.281 1 90.81 150 ILE B CA 1
ATOM 7035 C C . ILE B 1 150 ? 6.102 -34.594 -23.984 1 90.81 150 ILE B C 1
ATOM 7037 O O . ILE B 1 150 ? 6.52 -33.562 -23.453 1 90.81 150 ILE B O 1
ATOM 7041 N N . LYS B 1 151 ? 4.871 -34.75 -24.359 1 92.12 151 LYS B N 1
ATOM 7042 C CA . LYS B 1 151 ? 3.852 -33.719 -24.078 1 92.12 151 LYS B CA 1
ATOM 7043 C C . LYS B 1 151 ? 3.834 -33.375 -22.594 1 92.12 151 LYS B C 1
ATOM 7045 O O . LYS B 1 151 ? 3.822 -32.188 -22.234 1 92.12 151 LYS B O 1
ATOM 7050 N N . ASN B 1 152 ? 3.859 -34.375 -21.734 1 90.81 152 ASN B N 1
ATOM 7051 C CA . ASN B 1 152 ? 3.832 -34.156 -20.297 1 90.81 152 ASN B CA 1
ATOM 7052 C C . ASN B 1 152 ? 5.102 -33.438 -19.812 1 90.81 152 ASN B C 1
ATOM 7054 O O . ASN B 1 152 ? 5.047 -32.594 -18.938 1 90.81 152 ASN B O 1
ATOM 7058 N N . SER B 1 153 ? 6.188 -33.844 -20.344 1 89.62 153 SER B N 1
ATOM 7059 C CA . SER B 1 153 ? 7.449 -33.219 -19.984 1 89.62 153 SER B CA 1
ATOM 7060 C C . SER B 1 153 ? 7.453 -31.719 -20.359 1 89.62 153 SER B C 1
ATOM 7062 O O . SER B 1 153 ? 7.895 -30.891 -19.578 1 89.62 153 SER B O 1
ATOM 7064 N N . VAL B 1 154 ? 6.996 -31.406 -21.516 1 91.69 154 VAL B N 1
ATOM 7065 C CA . VAL B 1 154 ? 6.887 -30.016 -21.953 1 91.69 154 VAL B CA 1
ATOM 7066 C C . VAL B 1 154 ? 5.934 -29.266 -21.031 1 91.69 154 VAL B C 1
ATOM 7068 O O . VAL B 1 154 ? 6.223 -28.125 -20.625 1 91.69 154 VAL B O 1
ATOM 7071 N N . SER B 1 155 ? 4.797 -29.859 -20.781 1 93.25 155 SER B N 1
ATOM 7072 C CA . SER B 1 155 ? 3.822 -29.25 -19.875 1 93.25 155 SER B CA 1
ATOM 7073 C C . SER B 1 155 ? 4.465 -28.875 -18.547 1 93.25 155 SER B C 1
ATOM 7075 O O . SER B 1 155 ? 4.285 -27.75 -18.062 1 93.25 155 SER B O 1
ATOM 7077 N N . ASN B 1 156 ? 5.246 -29.797 -17.953 1 91 156 ASN B N 1
ATOM 7078 C CA . ASN B 1 156 ? 5.914 -29.562 -16.688 1 91 156 ASN B CA 1
ATOM 7079 C C . ASN B 1 156 ? 6.914 -28.422 -16.781 1 91 156 ASN B C 1
ATOM 7081 O O . ASN B 1 156 ? 6.984 -27.578 -15.883 1 91 156 ASN B O 1
ATOM 7085 N N . LYS B 1 157 ? 7.656 -28.406 -17.828 1 89.06 157 LYS B N 1
ATOM 7086 C CA . LYS B 1 157 ? 8.656 -27.359 -18 1 89.06 157 LYS B CA 1
ATOM 7087 C C . LYS B 1 157 ? 8 -25.984 -18.172 1 89.06 157 LYS B C 1
ATOM 7089 O O . LYS B 1 157 ? 8.477 -25 -17.609 1 89.06 157 LYS B O 1
ATOM 7094 N N . VAL B 1 158 ? 6.969 -25.922 -18.938 1 91.44 158 VAL B N 1
ATOM 7095 C CA . VAL B 1 158 ? 6.25 -24.672 -19.141 1 91.44 158 VAL B CA 1
ATOM 7096 C C . VAL B 1 158 ? 5.613 -24.219 -17.828 1 91.44 158 VAL B C 1
ATOM 7098 O O . VAL B 1 158 ? 5.695 -23.031 -17.469 1 91.44 158 VAL B O 1
ATOM 7101 N N . THR B 1 159 ? 5.027 -25.094 -17.062 1 93.19 159 THR B N 1
ATOM 7102 C CA . THR B 1 159 ? 4.465 -24.766 -15.758 1 93.19 159 THR B CA 1
ATOM 7103 C C . THR B 1 159 ? 5.547 -24.25 -14.812 1 93.19 159 THR B C 1
ATOM 7105 O O . THR B 1 159 ? 5.316 -23.312 -14.047 1 93.19 159 THR B O 1
ATOM 7108 N N . GLN B 1 160 ? 6.68 -24.938 -14.891 1 90.75 160 GLN B N 1
ATOM 7109 C CA . GLN B 1 160 ? 7.812 -24.469 -14.109 1 90.75 160 GLN B CA 1
ATOM 7110 C C . GLN B 1 160 ? 8.164 -23.016 -14.477 1 90.75 160 GLN B C 1
ATOM 7112 O O . GLN B 1 160 ? 8.383 -22.188 -13.594 1 90.75 160 GLN B O 1
ATOM 7117 N N . THR B 1 161 ? 8.203 -22.688 -15.727 1 88 161 THR B N 1
ATOM 7118 C CA . THR B 1 161 ? 8.5 -21.328 -16.203 1 88 161 THR B CA 1
ATOM 7119 C C . THR B 1 161 ? 7.422 -20.359 -15.742 1 88 161 THR B C 1
ATOM 7121 O O . THR B 1 161 ? 7.734 -19.25 -15.273 1 88 161 THR B O 1
ATOM 7124 N N . TYR B 1 162 ? 6.121 -20.781 -15.938 1 91.06 162 TYR B N 1
ATOM 7125 C CA . TYR B 1 162 ? 5.027 -19.969 -15.43 1 91.06 162 TYR B CA 1
ATOM 7126 C C . TYR B 1 162 ? 5.219 -19.656 -13.953 1 91.06 162 TYR B C 1
ATOM 7128 O O . TYR B 1 162 ? 5.074 -18.5 -13.531 1 91.06 162 TYR B O 1
ATOM 7136 N N . THR B 1 163 ? 5.602 -20.609 -13.156 1 92.62 163 THR B N 1
ATOM 7137 C CA . THR B 1 163 ? 5.789 -20.469 -11.719 1 92.62 163 THR B CA 1
ATOM 7138 C C . THR B 1 163 ? 6.949 -19.516 -11.414 1 92.62 163 THR B C 1
ATOM 7140 O O . THR B 1 163 ? 6.844 -18.672 -10.531 1 92.62 163 THR B O 1
ATOM 7143 N N . GLU B 1 164 ? 8.039 -19.672 -12.18 1 89.75 164 GLU B N 1
ATOM 7144 C CA . GLU B 1 164 ? 9.18 -18.797 -12 1 89.75 164 GLU B CA 1
ATOM 7145 C C . GLU B 1 164 ? 8.789 -17.328 -12.227 1 89.75 164 GLU B C 1
ATOM 7147 O O . GLU B 1 164 ? 9.18 -16.453 -11.453 1 89.75 164 GLU B O 1
ATOM 7152 N N . VAL B 1 165 ? 8.023 -17.109 -13.242 1 86.5 165 VAL B N 1
ATOM 7153 C CA . VAL B 1 165 ? 7.613 -15.758 -13.578 1 86.5 165 VAL B CA 1
ATOM 7154 C C . VAL B 1 165 ? 6.699 -15.211 -12.484 1 86.5 165 VAL B C 1
ATOM 7156 O O . VAL B 1 165 ? 6.883 -14.078 -12.016 1 86.5 165 VAL B O 1
ATOM 7159 N N . ILE B 1 166 ? 5.727 -16 -12.047 1 88.38 166 ILE B N 1
ATOM 7160 C CA . ILE B 1 166 ? 4.797 -15.578 -11 1 88.38 166 ILE B CA 1
ATOM 7161 C C . ILE B 1 166 ? 5.562 -15.305 -9.711 1 88.38 166 ILE B C 1
ATOM 7163 O O . ILE B 1 166 ? 5.332 -14.297 -9.047 1 88.38 166 ILE B O 1
ATOM 7167 N N . PHE B 1 167 ? 6.5 -16.188 -9.336 1 89.75 167 PHE B N 1
ATOM 7168 C CA . PHE B 1 167 ? 7.273 -16.031 -8.109 1 89.75 167 PHE B CA 1
ATOM 7169 C C . PHE B 1 167 ? 8.172 -14.812 -8.188 1 89.75 167 PHE B C 1
ATOM 7171 O O . PHE B 1 167 ? 8.383 -14.117 -7.184 1 89.75 167 PHE B O 1
ATOM 7178 N N . LYS B 1 168 ? 8.727 -14.547 -9.344 1 88.44 168 LYS B N 1
ATOM 7179 C CA . LYS B 1 168 ? 9.492 -13.32 -9.539 1 88.44 168 LYS B CA 1
ATOM 7180 C C . LYS B 1 168 ? 8.617 -12.086 -9.344 1 88.44 168 LYS B C 1
ATOM 7182 O O . LYS B 1 168 ? 9.039 -11.109 -8.719 1 88.44 168 LYS B O 1
ATOM 7187 N N . GLN B 1 169 ? 7.438 -12.141 -9.883 1 87.81 169 GLN B N 1
ATOM 7188 C CA . GLN B 1 169 ? 6.5 -11.031 -9.711 1 87.81 169 GLN B CA 1
ATOM 7189 C C . GLN B 1 169 ? 6.098 -10.867 -8.25 1 87.81 169 GLN B C 1
ATOM 7191 O O . GLN B 1 169 ? 5.945 -9.742 -7.766 1 87.81 169 GLN B O 1
ATOM 7196 N N . ILE B 1 170 ? 5.906 -11.93 -7.555 1 89.62 170 ILE B N 1
ATOM 7197 C CA . ILE B 1 170 ? 5.602 -11.891 -6.125 1 89.62 170 ILE B CA 1
ATOM 7198 C C . ILE B 1 170 ? 6.766 -11.25 -5.371 1 89.62 170 ILE B C 1
ATOM 7200 O O . ILE B 1 170 ? 6.555 -10.445 -4.465 1 89.62 170 ILE B O 1
ATOM 7204 N N . SER B 1 171 ? 7.98 -11.602 -5.754 1 90.19 171 SER B N 1
ATOM 7205 C CA . SER B 1 171 ? 9.156 -11 -5.129 1 90.19 171 SER B CA 1
ATOM 7206 C C . SER B 1 171 ? 9.195 -9.492 -5.352 1 90.19 171 SER B C 1
ATOM 7208 O O . SER B 1 171 ? 9.531 -8.734 -4.438 1 90.19 171 SER B O 1
ATOM 7210 N N . THR B 1 172 ? 8.859 -9.055 -6.508 1 90 172 THR B N 1
ATOM 7211 C CA . THR B 1 172 ? 8.773 -7.629 -6.812 1 90 172 THR B CA 1
ATOM 7212 C C . THR B 1 172 ? 7.688 -6.961 -5.969 1 90 172 THR B C 1
ATOM 7214 O O . THR B 1 172 ? 7.887 -5.859 -5.449 1 90 172 THR B O 1
ATOM 7217 N N . LEU B 1 173 ? 6.617 -7.633 -5.84 1 90.25 173 LEU B N 1
ATOM 7218 C CA . LEU B 1 173 ? 5.527 -7.137 -5.008 1 90.25 173 LEU B CA 1
ATOM 7219 C C . LEU B 1 173 ? 5.957 -7.043 -3.547 1 90.25 173 LEU B C 1
ATOM 7221 O O . LEU B 1 173 ? 5.582 -6.105 -2.842 1 90.25 173 LEU B O 1
ATOM 7225 N N . LYS B 1 174 ? 6.715 -8.078 -3.062 1 91.94 174 LYS B N 1
ATOM 7226 C CA . LYS B 1 174 ? 7.273 -8.047 -1.713 1 91.94 174 LYS B CA 1
ATOM 7227 C C . LYS B 1 174 ? 8.07 -6.773 -1.472 1 91.94 174 LYS B C 1
ATOM 7229 O O . LYS B 1 174 ? 7.844 -6.066 -0.486 1 91.94 174 LYS B O 1
ATOM 7234 N N . THR B 1 175 ? 8.945 -6.375 -2.354 1 92.56 175 THR B N 1
ATOM 7235 C CA . THR B 1 175 ? 9.797 -5.199 -2.234 1 92.56 175 THR B CA 1
ATOM 7236 C C . THR B 1 175 ? 8.969 -3.918 -2.303 1 92.56 175 THR B C 1
ATOM 7238 O O . THR B 1 175 ? 9.156 -3.01 -1.488 1 92.56 175 THR B O 1
ATOM 7241 N N . GLY B 1 176 ? 8.07 -3.928 -3.295 1 92.12 176 GLY B N 1
ATOM 7242 C CA . GLY B 1 176 ? 7.227 -2.756 -3.453 1 92.12 176 GLY B CA 1
ATOM 7243 C C . GLY B 1 176 ? 6.332 -2.502 -2.256 1 92.12 176 GLY B C 1
ATOM 7244 O O . GLY B 1 176 ? 6.199 -1.362 -1.803 1 92.12 176 GLY B O 1
ATOM 7245 N N . LEU B 1 177 ? 5.727 -3.521 -1.706 1 92.44 177 LEU B N 1
ATOM 7246 C CA . LEU B 1 177 ? 4.84 -3.371 -0.556 1 92.44 177 LEU B CA 1
ATOM 7247 C C . LEU B 1 177 ? 5.633 -2.99 0.692 1 92.44 177 LEU B C 1
ATOM 7249 O O . LEU B 1 177 ? 5.145 -2.232 1.534 1 92.44 177 LEU B O 1
ATOM 7253 N N . LYS B 1 178 ? 6.844 -3.576 0.87 1 93.69 178 LYS B N 1
ATOM 7254 C CA . LYS B 1 178 ? 7.707 -3.166 1.975 1 93.69 178 LYS B CA 1
ATOM 7255 C C . LYS B 1 178 ? 8.055 -1.684 1.881 1 93.69 178 LYS B C 1
ATOM 7257 O O . LYS B 1 178 ? 7.988 -0.96 2.877 1 93.69 178 LYS B O 1
ATOM 7262 N N . GLN B 1 179 ? 8.375 -1.155 0.712 1 92.88 179 GLN B N 1
ATOM 7263 C CA . GLN B 1 179 ? 8.664 0.257 0.491 1 92.88 179 GLN B CA 1
ATOM 7264 C C . GLN B 1 179 ? 7.445 1.123 0.789 1 92.88 179 GLN B C 1
ATOM 7266 O O . GLN B 1 179 ? 7.57 2.201 1.373 1 92.88 179 GLN B O 1
ATOM 7271 N N . ALA B 1 180 ? 6.324 0.652 0.341 1 93.56 180 ALA B N 1
ATOM 7272 C CA . ALA B 1 180 ? 5.086 1.373 0.611 1 93.56 180 ALA B CA 1
ATOM 7273 C C . ALA B 1 180 ? 4.797 1.429 2.109 1 93.56 180 ALA B C 1
ATOM 7275 O O . ALA B 1 180 ? 4.379 2.467 2.629 1 93.56 180 ALA B O 1
ATOM 7276 N N . ALA B 1 181 ? 5 0.296 2.805 1 94.44 181 ALA B N 1
ATOM 7277 C CA . ALA B 1 181 ? 4.824 0.252 4.254 1 94.44 181 ALA B CA 1
ATOM 7278 C C . ALA B 1 181 ? 5.77 1.23 4.949 1 94.44 181 ALA B C 1
ATOM 7280 O O . ALA B 1 181 ? 5.359 1.962 5.855 1 94.44 181 ALA B O 1
ATOM 7281 N N . ASP B 1 182 ? 6.988 1.348 4.527 1 94 182 ASP B N 1
ATOM 7282 C CA . ASP B 1 182 ? 7.957 2.293 5.07 1 94 182 ASP B CA 1
ATOM 7283 C C . ASP B 1 182 ? 7.539 3.734 4.793 1 94 182 ASP B C 1
ATOM 7285 O O . ASP B 1 182 ? 7.672 4.602 5.656 1 94 182 ASP B O 1
ATOM 7289 N N . GLY B 1 183 ? 7.137 3.898 3.529 1 94.06 183 GLY B N 1
ATOM 7290 C CA . GLY B 1 183 ? 6.621 5.215 3.184 1 94.06 183 GLY B CA 1
ATOM 7291 C C . GLY B 1 183 ? 5.426 5.629 4.023 1 94.06 183 GLY B C 1
ATOM 7292 O O . GLY B 1 183 ? 5.352 6.77 4.484 1 94.06 183 GLY B O 1
ATOM 7293 N N . ALA B 1 184 ? 4.5 4.754 4.262 1 94.5 184 ALA B N 1
ATOM 7294 C CA . ALA B 1 184 ? 3.336 5.016 5.102 1 94.5 184 ALA B CA 1
ATOM 7295 C C . ALA B 1 184 ? 3.752 5.312 6.539 1 94.5 184 ALA B C 1
ATOM 7297 O O . ALA B 1 184 ? 3.18 6.195 7.188 1 94.5 184 ALA B O 1
ATOM 7298 N N . LEU B 1 185 ? 4.734 4.543 7.086 1 93.94 185 LEU B N 1
ATOM 7299 C CA . LEU B 1 185 ? 5.266 4.805 8.422 1 93.94 185 LEU B CA 1
ATOM 7300 C C . LEU B 1 185 ? 5.895 6.191 8.492 1 93.94 185 LEU B C 1
ATOM 7302 O O . LEU B 1 185 ? 5.715 6.91 9.477 1 93.94 185 LEU B O 1
ATOM 7306 N N . ALA B 1 186 ? 6.609 6.59 7.465 1 94.12 186 ALA B N 1
ATOM 7307 C CA . ALA B 1 186 ? 7.223 7.914 7.398 1 94.12 186 ALA B CA 1
ATOM 7308 C C . ALA B 1 186 ? 6.16 9.008 7.398 1 94.12 186 ALA B C 1
ATOM 7310 O O . ALA B 1 186 ? 6.328 10.047 8.039 1 94.12 186 ALA B O 1
ATOM 7311 N N . ILE B 1 187 ? 5.109 8.805 6.691 1 95.19 187 ILE B N 1
ATOM 7312 C CA . ILE B 1 187 ? 3.988 9.734 6.66 1 95.19 187 ILE B CA 1
ATOM 7313 C C . ILE B 1 187 ? 3.383 9.859 8.055 1 95.19 187 ILE B C 1
ATOM 7315 O O . ILE B 1 187 ? 3.105 10.969 8.523 1 95.19 187 ILE B O 1
ATOM 7319 N N . ASN B 1 188 ? 3.156 8.758 8.766 1 96.25 188 ASN B N 1
ATOM 7320 C CA . ASN B 1 188 ? 2.625 8.773 10.125 1 96.25 188 ASN B CA 1
ATOM 7321 C C . ASN B 1 188 ? 3.555 9.516 11.086 1 96.25 188 ASN B C 1
ATOM 7323 O O . ASN B 1 188 ? 3.098 10.32 11.898 1 96.25 188 ASN B O 1
ATOM 7327 N N . ASP B 1 189 ? 4.859 9.359 10.969 1 94.12 189 ASP B N 1
ATOM 7328 C CA . ASP B 1 189 ? 5.852 10.055 11.789 1 94.12 189 ASP B CA 1
ATOM 7329 C C . ASP B 1 189 ? 5.836 11.555 11.508 1 94.12 189 ASP B C 1
ATOM 7331 O O . ASP B 1 189 ? 5.898 12.367 12.438 1 94.12 189 ASP B O 1
ATOM 7335 N N . GLY B 1 190 ? 5.801 11.82 10.195 1 94.94 190 GLY B N 1
ATOM 7336 C CA . GLY B 1 190 ? 5.699 13.219 9.82 1 94.94 190 GLY B CA 1
ATOM 7337 C C . GLY B 1 190 ? 4.449 13.891 10.352 1 94.94 190 GLY B C 1
ATOM 7338 O O . GLY B 1 190 ? 4.504 15.031 10.82 1 94.94 190 GLY B O 1
ATOM 7339 N N . THR B 1 191 ? 3.34 13.211 10.344 1 95.44 191 THR B N 1
ATOM 7340 C CA . THR B 1 191 ? 2.084 13.742 10.859 1 95.44 191 THR B CA 1
ATOM 7341 C C . THR B 1 191 ? 2.168 13.945 12.375 1 95.44 191 THR B C 1
ATOM 7343 O O . THR B 1 191 ? 1.608 14.906 12.906 1 95.44 191 THR B O 1
ATOM 7346 N N . ALA B 1 192 ? 2.822 13 13.094 1 93.81 192 ALA B N 1
ATOM 7347 C CA . ALA B 1 192 ? 3.027 13.141 14.539 1 93.81 192 ALA B CA 1
ATOM 7348 C C . ALA B 1 192 ? 3.852 14.391 14.844 1 93.81 192 ALA B C 1
ATOM 7350 O O . ALA B 1 192 ? 3.574 15.102 15.82 1 93.81 192 ALA B O 1
ATOM 7351 N N . GLN B 1 193 ? 4.852 14.695 14.039 1 94.31 193 GLN B N 1
ATOM 7352 C CA . GLN B 1 193 ? 5.656 15.906 14.195 1 94.31 193 GLN B CA 1
ATOM 7353 C C . GLN B 1 193 ? 4.816 17.156 13.961 1 94.31 193 GLN B C 1
ATOM 7355 O O . GLN B 1 193 ? 4.953 18.141 14.688 1 94.31 193 GLN B O 1
ATOM 7360 N N . LEU B 1 194 ? 3.957 17.094 12.93 1 95.12 194 LEU B N 1
ATOM 7361 C CA . LEU B 1 194 ? 3.053 18.219 12.664 1 95.12 194 LEU B CA 1
ATOM 7362 C C . LEU B 1 194 ? 2.102 18.438 13.836 1 95.12 194 LEU B C 1
ATOM 7364 O O . LEU B 1 194 ? 1.79 19.578 14.18 1 95.12 194 LEU B O 1
ATOM 7368 N N . GLU B 1 195 ? 1.579 17.344 14.453 1 95.19 195 GLU B N 1
ATOM 7369 C CA . GLU B 1 195 ? 0.703 17.422 15.617 1 95.19 195 GLU B CA 1
ATOM 7370 C C . GLU B 1 195 ? 1.392 18.156 16.766 1 95.19 195 GLU B C 1
ATOM 7372 O O . GLU B 1 195 ? 0.812 19.047 17.375 1 95.19 195 GLU B O 1
ATOM 7377 N N . ASN B 1 196 ? 2.648 17.828 17.078 1 94.81 196 ASN B N 1
ATOM 7378 C CA . ASN B 1 196 ? 3.418 18.469 18.141 1 94.81 196 ASN B CA 1
ATOM 7379 C C . ASN B 1 196 ? 3.658 19.953 17.828 1 94.81 196 ASN B C 1
ATOM 7381 O O . ASN B 1 196 ? 3.523 20.797 18.719 1 94.81 196 ASN B O 1
ATOM 7385 N N . GLY B 1 197 ? 4.027 20.203 16.562 1 95 197 GLY B N 1
ATOM 7386 C CA . GLY B 1 197 ? 4.227 21.594 16.156 1 95 197 GLY B CA 1
ATOM 7387 C C . GLY B 1 197 ? 2.977 22.438 16.297 1 95 197 GLY B C 1
ATOM 7388 O O . GLY B 1 197 ? 3.029 23.547 16.812 1 95 197 GLY B O 1
ATOM 7389 N N . ASN B 1 198 ? 1.848 21.859 15.844 1 96.5 198 ASN B N 1
ATOM 7390 C CA . ASN B 1 198 ? 0.589 22.594 15.938 1 96.5 198 ASN B CA 1
ATOM 7391 C C . ASN B 1 198 ? 0.155 22.766 17.391 1 96.5 198 ASN B C 1
ATOM 7393 O O . ASN B 1 198 ? -0.447 23.781 17.75 1 96.5 198 ASN B O 1
ATOM 7397 N N . GLN B 1 199 ? 0.391 21.734 18.25 1 94.44 199 GLN B N 1
ATOM 7398 C CA . GLN B 1 199 ? 0.069 21.859 19.672 1 94.44 199 GLN B CA 1
ATOM 7399 C C . GLN B 1 199 ? 0.818 23.031 20.297 1 94.44 199 GLN B C 1
ATOM 7401 O O . GLN B 1 199 ? 0.25 23.781 21.094 1 94.44 199 GLN B O 1
ATOM 7406 N N . GLN B 1 200 ? 2.109 23.188 19.938 1 94.56 200 GLN B N 1
ATOM 7407 C CA . GLN B 1 200 ? 2.902 24.312 20.422 1 94.56 200 GLN B CA 1
ATOM 7408 C C . GLN B 1 200 ? 2.346 25.641 19.922 1 94.56 200 GLN B C 1
ATOM 7410 O O . GLN B 1 200 ? 2.244 26.609 20.688 1 94.56 200 GLN B O 1
ATOM 7415 N N . ILE B 1 201 ? 1.979 25.703 18.625 1 95.06 201 ILE B N 1
ATOM 7416 C CA . ILE B 1 201 ? 1.407 26.906 18.047 1 95.06 201 ILE B CA 1
ATOM 7417 C C . ILE B 1 201 ? 0.083 27.234 18.734 1 95.06 201 ILE B C 1
ATOM 7419 O O . ILE B 1 201 ? -0.159 28.375 19.109 1 95.06 201 ILE B O 1
ATOM 7423 N N . THR B 1 202 ? -0.774 26.234 18.953 1 95.06 202 THR B N 1
ATOM 7424 C CA . THR B 1 202 ? -2.07 26.406 19.609 1 95.06 202 THR B CA 1
ATOM 7425 C C . THR B 1 202 ? -1.896 26.906 21.031 1 95.06 202 THR B C 1
ATOM 7427 O O . THR B 1 202 ? -2.607 27.812 21.469 1 95.06 202 THR B O 1
ATOM 7430 N N . ALA B 1 203 ? -0.977 26.344 21.781 1 93.75 203 ALA B N 1
ATOM 7431 C CA . ALA B 1 203 ? -0.7 26.781 23.156 1 93.75 203 ALA B CA 1
ATOM 7432 C C . ALA B 1 203 ? -0.264 28.25 23.188 1 93.75 203 ALA B C 1
ATOM 7434 O O . ALA B 1 203 ? -0.725 29.031 24.016 1 93.75 203 ALA B O 1
ATOM 7435 N N . ASN B 1 204 ? 0.604 28.625 22.25 1 95.62 204 ASN B N 1
ATOM 7436 C CA . ASN B 1 204 ? 1.112 29.984 22.203 1 95.62 204 ASN B CA 1
ATOM 7437 C C . ASN B 1 204 ? 0.046 30.969 21.719 1 95.62 204 ASN B C 1
ATOM 7439 O O . ASN B 1 204 ? 0.006 32.125 22.156 1 95.62 204 ASN B O 1
ATOM 7443 N N . LEU B 1 205 ? -0.809 30.469 20.797 1 94.56 205 LEU B N 1
ATOM 7444 C CA . LEU B 1 205 ? -1.93 31.297 20.359 1 94.56 205 LEU B CA 1
ATOM 7445 C C . LEU B 1 205 ? -2.934 31.5 21.484 1 94.56 205 LEU B C 1
ATOM 7447 O O . LEU B 1 205 ? -3.508 32.594 21.625 1 94.56 205 LEU B O 1
ATOM 7451 N N . THR B 1 206 ? -3.203 30.469 22.297 1 93.56 206 THR B N 1
ATOM 7452 C CA . THR B 1 206 ? -4.059 30.609 23.469 1 93.56 206 THR B CA 1
ATOM 7453 C C . THR B 1 206 ? -3.473 31.609 24.453 1 93.56 206 THR B C 1
ATOM 7455 O O . THR B 1 206 ? -4.188 32.469 24.969 1 93.56 206 THR B O 1
ATOM 7458 N N . LYS B 1 207 ? -2.172 31.484 24.719 1 94.44 207 LYS B N 1
ATOM 7459 C CA . LYS B 1 207 ? -1.479 32.438 25.562 1 94.44 207 LYS B CA 1
ATOM 7460 C C . LYS B 1 207 ? -1.61 33.844 25.016 1 94.44 207 LYS B C 1
ATOM 7462 O O . LYS B 1 207 ? -1.857 34.812 25.766 1 94.44 207 LYS B O 1
ATOM 7467 N N . LEU B 1 208 ? -1.403 34.031 23.656 1 93.25 208 LEU B N 1
ATOM 7468 C CA . LEU B 1 208 ? -1.553 35.312 23.016 1 93.25 208 LEU B CA 1
ATOM 7469 C C . LEU B 1 208 ? -2.973 35.844 23.188 1 93.25 208 LEU B C 1
ATOM 7471 O O . LEU B 1 208 ? -3.168 37.031 23.484 1 93.25 208 LEU B O 1
ATOM 7475 N N . SER B 1 209 ? -3.971 35.031 22.969 1 93.06 209 SER B N 1
ATOM 7476 C CA . SER B 1 209 ? -5.375 35.406 23.109 1 93.06 209 SER B CA 1
ATOM 7477 C C . SER B 1 209 ? -5.672 35.875 24.531 1 93.06 209 SER B C 1
ATOM 7479 O O . SER B 1 209 ? -6.277 36.938 24.719 1 93.06 209 SER B O 1
ATOM 7481 N N . ASP B 1 210 ? -5.219 35.219 25.609 1 92.31 210 ASP B N 1
ATOM 7482 C CA . ASP B 1 210 ? -5.422 35.594 27 1 92.31 210 ASP B CA 1
ATOM 7483 C C . ASP B 1 210 ? -4.727 36.906 27.328 1 92.31 210 ASP B C 1
ATOM 7485 O O . ASP B 1 210 ? -5.305 37.781 27.984 1 92.31 210 ASP B O 1
ATOM 7489 N N . SER B 1 211 ? -3.482 36.969 26.828 1 91.75 211 SER B N 1
ATOM 7490 C CA . SER B 1 211 ? -2.699 38.188 27.078 1 91.75 211 SER B CA 1
ATOM 7491 C C . SER B 1 211 ? -3.311 39.375 26.375 1 91.75 211 SER B C 1
ATOM 7493 O O . SER B 1 211 ? -3.303 40.5 26.922 1 91.75 211 SER B O 1
ATOM 7495 N N . ALA B 1 212 ? -3.785 39.156 25.125 1 91.75 212 ALA B N 1
ATOM 7496 C CA . ALA B 1 212 ? -4.418 40.219 24.344 1 91.75 212 ALA B CA 1
ATOM 7497 C C . ALA B 1 212 ? -5.695 40.688 25.031 1 91.75 212 ALA B C 1
ATOM 7499 O O . ALA B 1 212 ? -6.031 41.875 24.969 1 91.75 212 ALA B O 1
ATOM 7500 N N . LEU B 1 213 ? -6.457 39.781 25.703 1 88.5 213 LEU B N 1
ATOM 7501 C CA . LEU B 1 213 ? -7.645 40.188 26.469 1 88.5 213 LEU B CA 1
ATOM 7502 C C . LEU B 1 213 ? -7.277 41.094 27.641 1 88.5 213 LEU B C 1
ATOM 7504 O O . LEU B 1 213 ? -7.902 42.125 27.844 1 88.5 213 LEU B O 1
ATOM 7508 N N . ILE B 1 214 ? -6.266 40.688 28.406 1 90.5 214 ILE B N 1
ATOM 7509 C CA . ILE B 1 214 ? -5.77 41.469 29.516 1 90.5 214 ILE B CA 1
ATOM 7510 C C . ILE B 1 214 ? -5.301 42.844 29.016 1 90.5 214 ILE B C 1
ATOM 7512 O O . ILE B 1 214 ? -5.578 43.875 29.625 1 90.5 214 ILE B O 1
ATOM 7516 N N . PHE B 1 215 ? -4.645 42.781 27.812 1 91.62 215 PHE B N 1
ATOM 7517 C CA . PHE B 1 215 ? -4.133 44 27.188 1 91.62 215 PHE B CA 1
ATOM 7518 C C . PHE B 1 215 ? -5.273 44.938 26.797 1 91.62 215 PHE B C 1
ATOM 7520 O O . PHE B 1 215 ? -5.203 46.125 27.016 1 91.62 215 PHE B O 1
ATOM 7527 N N . SER B 1 216 ? -6.266 44.375 26.219 1 92.19 216 SER B N 1
ATOM 7528 C CA . SER B 1 216 ? -7.445 45.125 25.828 1 92.19 216 SER B CA 1
ATOM 7529 C C . SER B 1 216 ? -8.109 45.812 27.031 1 92.19 216 SER B C 1
ATOM 7531 O O . SER B 1 216 ? -8.477 46.969 26.969 1 92.19 216 SER B O 1
ATOM 7533 N N . ASP B 1 217 ? -8.242 45.156 28.188 1 91.38 217 ASP B N 1
ATOM 7534 C CA . ASP B 1 217 ? -8.805 45.719 29.422 1 91.38 217 ASP B CA 1
ATOM 7535 C C . ASP B 1 217 ? -7.957 46.875 29.938 1 91.38 217 ASP B C 1
ATOM 7537 O O . ASP B 1 217 ? -8.492 47.875 30.375 1 91.38 217 ASP B O 1
ATOM 7541 N N . GLY B 1 218 ? -6.609 46.594 29.844 1 91.44 218 GLY B N 1
ATOM 7542 C CA . GLY B 1 218 ? -5.691 47.656 30.266 1 91.44 218 GLY B CA 1
ATOM 7543 C C . GLY B 1 218 ? -5.781 48.906 29.422 1 91.44 218 GLY B C 1
ATOM 7544 O O . GLY B 1 218 ? -5.746 50 29.953 1 91.44 218 GLY B O 1
ATOM 7545 N N . ALA B 1 219 ? -5.871 48.719 28.125 1 92.69 219 ALA B N 1
ATOM 7546 C CA . ALA B 1 219 ? -6.012 49.844 27.203 1 92.69 219 ALA B CA 1
ATOM 7547 C C . ALA B 1 219 ? -7.305 50.625 27.484 1 92.69 219 ALA B C 1
ATOM 7549 O O . ALA B 1 219 ? -7.328 51.844 27.438 1 92.69 219 ALA B O 1
ATOM 7550 N N . GLU B 1 220 ? -8.43 49.906 27.734 1 91.88 220 GLU B N 1
ATOM 7551 C CA . GLU B 1 220 ? -9.695 50.531 28.078 1 91.88 220 GLU B CA 1
ATOM 7552 C C . GLU B 1 220 ? -9.594 51.312 29.375 1 91.88 220 GLU B C 1
ATOM 7554 O O . GLU B 1 220 ? -10.086 52.438 29.484 1 91.88 220 GLU B O 1
ATOM 7559 N N . GLN B 1 221 ? -8.945 50.75 30.375 1 92.06 221 GLN B N 1
ATOM 7560 C CA . GLN B 1 221 ? -8.758 51.406 31.656 1 92.06 221 GLN B CA 1
ATOM 7561 C C . GLN B 1 221 ? -7.953 52.719 31.5 1 92.06 221 GLN B C 1
ATOM 7563 O O . GLN B 1 221 ? -8.258 53.719 32.156 1 92.06 221 GLN B O 1
ATOM 7568 N N . LEU B 1 222 ? -6.898 52.625 30.703 1 92.31 222 LEU B N 1
ATOM 7569 C CA . LEU B 1 222 ? -6.109 53.812 30.438 1 92.31 222 LEU B CA 1
ATOM 7570 C C . LEU B 1 222 ? -6.957 54.875 29.766 1 92.31 222 LEU B C 1
ATOM 7572 O O . LEU B 1 222 ? -6.848 56.062 30.109 1 92.31 222 LEU B O 1
ATOM 7576 N N . SER B 1 223 ? -7.75 54.5 28.75 1 92.81 223 SER B N 1
ATOM 7577 C CA . SER B 1 223 ? -8.617 55.438 28.047 1 92.81 223 SER B CA 1
ATOM 7578 C C . SER B 1 223 ? -9.57 56.125 29.016 1 92.81 223 SER B C 1
ATOM 7580 O O . SER B 1 223 ? -9.719 57.344 28.953 1 92.81 223 SER B O 1
ATOM 7582 N N . VAL B 1 224 ? -10.195 55.438 29.984 1 92.81 224 VAL B N 1
ATOM 7583 C CA . VAL B 1 224 ? -11.117 55.969 30.969 1 92.81 224 VAL B CA 1
ATOM 7584 C C . VAL B 1 224 ? -10.367 56.906 31.922 1 92.81 224 VAL B C 1
ATOM 7586 O O . VAL B 1 224 ? -10.828 58 32.219 1 92.81 224 VAL B O 1
ATOM 7589 N N . GLY B 1 225 ? -9.188 56.375 32.406 1 92.44 225 GLY B N 1
ATOM 7590 C CA . GLY B 1 225 ? -8.375 57.188 33.281 1 92.44 225 GLY B CA 1
ATOM 7591 C C . GLY B 1 225 ? -7.918 58.5 32.656 1 92.44 225 GLY B C 1
ATOM 7592 O O . GLY B 1 225 ? -7.926 59.531 33.312 1 92.44 225 GLY B O 1
ATOM 7593 N N . LEU B 1 226 ? -7.508 58.438 31.438 1 93.5 226 LEU B N 1
ATOM 7594 C CA . LEU B 1 226 ? -7.078 59.625 30.719 1 93.5 226 LEU B CA 1
ATOM 7595 C C . LEU B 1 226 ? -8.234 60.594 30.531 1 93.5 226 LEU B C 1
ATOM 7597 O O . LEU B 1 226 ? -8.047 61.812 30.641 1 93.5 226 LEU B O 1
ATOM 7601 N N . ALA B 1 227 ? -9.445 60.125 30.219 1 92.44 227 ALA B N 1
ATOM 7602 C CA . ALA B 1 227 ? -10.625 60.969 30.094 1 92.44 227 ALA B CA 1
ATOM 7603 C C . ALA B 1 227 ? -10.898 61.719 31.391 1 92.44 227 ALA B C 1
ATOM 7605 O O . ALA B 1 227 ? -11.18 62.938 31.375 1 92.44 227 ALA B O 1
ATOM 7606 N N . GLN B 1 228 ? -10.828 61.062 32.531 1 92.94 228 GLN B N 1
ATOM 7607 C CA . GLN B 1 228 ? -11.023 61.688 33.844 1 92.94 228 GLN B CA 1
ATOM 7608 C C . GLN B 1 228 ? -9.953 62.719 34.094 1 92.94 228 GLN B C 1
ATOM 7610 O O . GLN B 1 228 ? -10.266 63.812 34.594 1 92.94 228 GLN B O 1
ATOM 7615 N N . TYR B 1 229 ? -8.719 62.375 33.75 1 94.88 229 TYR B N 1
ATOM 7616 C CA . TYR B 1 229 ? -7.594 63.281 33.938 1 94.88 229 TYR B CA 1
ATOM 7617 C C . TYR B 1 229 ? -7.762 64.562 33.125 1 94.88 229 TYR B C 1
ATOM 7619 O O . TYR B 1 229 ? -7.621 65.688 33.656 1 94.88 229 TYR B O 1
ATOM 7627 N N . THR B 1 230 ? -8.078 64.375 31.859 1 94.5 230 THR B N 1
ATOM 7628 C CA . THR B 1 230 ? -8.211 65.5 30.984 1 94.5 230 THR B CA 1
ATOM 7629 C C . THR B 1 230 ? -9.438 66.312 31.375 1 94.5 230 THR B C 1
ATOM 7631 O O . THR B 1 230 ? -9.453 67.562 31.203 1 94.5 230 THR B O 1
ATOM 7634 N N . ASN B 1 231 ? -10.516 65.812 31.953 1 92.38 231 ASN B N 1
ATOM 7635 C CA . ASN B 1 231 ? -11.633 66.562 32.531 1 92.38 231 ASN B CA 1
ATOM 7636 C C . ASN B 1 231 ? -11.18 67.438 33.688 1 92.38 231 ASN B C 1
ATOM 7638 O O . ASN B 1 231 ? -11.633 68.562 33.812 1 92.38 231 ASN B O 1
ATOM 7642 N N . GLY B 1 232 ? -10.289 66.75 34.469 1 93.06 232 GLY B N 1
ATOM 7643 C CA . GLY B 1 232 ? -9.711 67.562 35.531 1 93.06 232 GLY B CA 1
ATOM 7644 C C . GLY B 1 232 ? -8.922 68.75 35.062 1 93.06 232 GLY B C 1
ATOM 7645 O O . GLY B 1 232 ? -9.023 69.812 35.625 1 93.06 232 GLY B O 1
ATOM 7646 N N . VAL B 1 233 ? -8.156 68.562 34.031 1 94.56 233 VAL B N 1
ATOM 7647 C CA . VAL B 1 233 ? -7.41 69.625 33.406 1 94.56 233 VAL B CA 1
ATOM 7648 C C . VAL B 1 233 ? -8.383 70.688 32.875 1 94.56 233 VAL B C 1
ATOM 7650 O O . VAL B 1 233 ? -8.133 71.875 33 1 94.56 233 VAL B O 1
ATOM 7653 N N . GLY B 1 234 ? -9.477 70.25 32.219 1 93.38 234 GLY B N 1
ATOM 7654 C CA . GLY B 1 234 ? -10.508 71.125 31.766 1 93.38 234 GLY B CA 1
ATOM 7655 C C . GLY B 1 234 ? -11.117 72 32.875 1 93.38 234 GLY B C 1
ATOM 7656 O O . GLY B 1 234 ? -11.32 73.188 32.719 1 93.38 234 GLY B O 1
ATOM 7657 N N . GLU B 1 235 ? -11.398 71.375 34 1 93.25 235 GLU B N 1
ATOM 7658 C CA . GLU B 1 235 ? -11.945 72.062 35.188 1 93.25 235 GLU B CA 1
ATOM 7659 C C . GLU B 1 235 ? -10.953 73.125 35.719 1 93.25 235 GLU B C 1
ATOM 7661 O O . GLU B 1 235 ? -11.352 74.25 36.062 1 93.25 235 GLU B O 1
ATOM 7666 N N . LEU B 1 236 ? -9.703 72.688 35.781 1 94.38 236 LEU B N 1
ATOM 7667 C CA . LEU B 1 236 ? -8.656 73.625 36.188 1 94.38 236 LEU B CA 1
ATOM 7668 C C . LEU B 1 236 ? -8.586 74.812 35.25 1 94.38 236 LEU B C 1
ATOM 7670 O O . LEU B 1 236 ? -8.477 75.938 35.688 1 94.38 236 LEU B O 1
ATOM 7674 N N . SER B 1 237 ? -8.625 74.562 33.969 1 94.62 237 SER B N 1
ATOM 7675 C CA . SER B 1 237 ? -8.586 75.562 32.938 1 94.62 237 SER B CA 1
ATOM 7676 C C . SER B 1 237 ? -9.766 76.562 33.094 1 94.62 237 SER B C 1
ATOM 7678 O O . SER B 1 237 ? -9.602 77.75 32.969 1 94.62 237 SER B O 1
ATOM 7680 N N . GLN B 1 238 ? -10.969 76.062 33.344 1 93.06 238 GLN B N 1
ATOM 7681 C CA . GLN B 1 238 ? -12.148 76.875 33.562 1 93.06 238 GLN B CA 1
ATOM 7682 C C . GLN B 1 238 ? -11.977 77.75 34.75 1 93.06 238 GLN B C 1
ATOM 7684 O O . GLN B 1 238 ? -12.328 78.938 34.719 1 93.06 238 GLN B O 1
ATOM 7689 N N . GLY B 1 239 ? -11.445 77.125 35.844 1 93.44 239 GLY B N 1
ATOM 7690 C CA . GLY B 1 239 ? -11.172 77.938 37.031 1 93.44 239 GLY B CA 1
ATOM 7691 C C . GLY B 1 239 ? -10.18 79.062 36.781 1 93.44 239 GLY B C 1
ATOM 7692 O O . GLY B 1 239 ? -10.375 80.188 37.25 1 93.44 239 GLY B O 1
ATOM 7693 N N . LEU B 1 240 ? -9.164 78.75 36.062 1 95 240 LEU B N 1
ATOM 7694 C CA . LEU B 1 240 ? -8.141 79.75 35.719 1 95 240 LEU B CA 1
ATOM 7695 C C . LEU B 1 240 ? -8.719 80.812 34.844 1 95 240 LEU B C 1
ATOM 7697 O O . LEU B 1 240 ? -8.406 82 35.031 1 95 240 LEU B O 1
ATOM 7701 N N . GLN B 1 241 ? -9.539 80.5 33.875 1 92.38 241 GLN B N 1
ATOM 7702 C CA . GLN B 1 241 ? -10.172 81.438 33 1 92.38 241 GLN B CA 1
ATOM 7703 C C . GLN B 1 241 ? -11.094 82.375 33.781 1 92.38 241 GLN B C 1
ATOM 7705 O O . GLN B 1 241 ? -11.133 83.562 33.531 1 92.38 241 GLN B O 1
ATOM 7710 N N . GLN B 1 242 ? -11.82 81.875 34.719 1 92.75 242 GLN B N 1
ATOM 7711 C CA . GLN B 1 242 ? -12.711 82.625 35.562 1 92.75 242 GLN B CA 1
ATOM 7712 C C . GLN B 1 242 ? -11.93 83.625 36.406 1 92.75 242 GLN B C 1
ATOM 7714 O O . GLN B 1 242 ? -12.297 84.812 36.5 1 92.75 242 GLN B O 1
ATOM 7719 N N . LEU B 1 243 ? -10.891 83.188 37 1 92.88 243 LEU B N 1
ATOM 7720 C CA . LEU B 1 243 ? -10.07 84.062 37.844 1 92.88 243 LEU B CA 1
ATOM 7721 C C . LEU B 1 243 ? -9.406 85.125 37 1 92.88 243 LEU B C 1
ATOM 7723 O O . LEU B 1 243 ? -9.359 86.312 37.406 1 92.88 243 LEU B O 1
ATOM 7727 N N . ASN B 1 244 ? -8.859 84.75 35.875 1 91.81 244 ASN B N 1
ATOM 7728 C CA . ASN B 1 244 ? -8.25 85.688 34.938 1 91.81 244 ASN B CA 1
ATOM 7729 C C . ASN B 1 244 ? -9.234 86.75 34.531 1 91.81 244 ASN B C 1
ATOM 7731 O O . ASN B 1 244 ? -8.844 87.938 34.375 1 91.81 244 ASN B O 1
ATOM 7735 N N . GLY B 1 245 ? -10.484 86.5 34.406 1 90.62 245 GLY B N 1
ATOM 7736 C CA . GLY B 1 245 ? -11.516 87.5 34.031 1 90.62 245 GLY B CA 1
ATOM 7737 C C . GLY B 1 245 ? -11.805 88.5 35.156 1 90.62 245 GLY B C 1
ATOM 7738 O O . GLY B 1 245 ? -12.281 89.625 34.875 1 90.62 245 GLY B O 1
ATOM 7739 N N . GLN B 1 246 ? -11.477 88.125 36.344 1 89.44 246 GLN B N 1
ATOM 7740 C CA . GLN B 1 246 ? -11.781 88.938 37.469 1 89.44 246 GLN B CA 1
ATOM 7741 C C . GLN B 1 246 ? -10.609 89.875 37.812 1 89.44 246 GLN B C 1
ATOM 7743 O O . GLN B 1 246 ? -10.781 90.875 38.469 1 89.44 246 GLN B O 1
ATOM 7748 N N . ILE B 1 247 ? -9.43 89.5 37.281 1 90.75 247 ILE B N 1
ATOM 7749 C CA . ILE B 1 247 ? -8.203 90.25 37.625 1 90.75 247 ILE B CA 1
ATOM 7750 C C . ILE B 1 247 ? -8.258 91.688 37.125 1 90.75 247 ILE B C 1
ATOM 7752 O O . ILE B 1 247 ? -7.871 92.625 37.844 1 90.75 247 ILE B O 1
ATOM 7756 N N . PRO B 1 248 ? -8.852 91.938 35.906 1 87.88 248 PRO B N 1
ATOM 7757 C CA . PRO B 1 248 ? -8.93 93.312 35.438 1 87.88 248 PRO B CA 1
ATOM 7758 C C . PRO B 1 248 ? -9.789 94.188 36.344 1 87.88 248 PRO B C 1
ATOM 7760 O O . PRO B 1 248 ? -9.469 95.375 36.562 1 87.88 248 PRO B O 1
ATOM 7763 N N . THR B 1 249 ? -10.836 93.688 36.938 1 90.5 249 THR B N 1
ATOM 7764 C CA . THR B 1 249 ? -11.656 94.438 37.875 1 90.5 249 THR B CA 1
ATOM 7765 C C . THR B 1 249 ? -10.844 94.875 39.094 1 90.5 249 THR B C 1
ATOM 7767 O O . THR B 1 249 ? -10.945 96 39.562 1 90.5 249 THR B O 1
ATOM 7770 N N . LEU B 1 250 ? -10.078 93.938 39.531 1 89.88 250 LEU B N 1
ATOM 7771 C CA . LEU B 1 250 ? -9.195 94.188 40.688 1 89.88 250 LEU B CA 1
ATOM 7772 C C . LEU B 1 250 ? -8.18 95.25 40.344 1 89.88 250 LEU B C 1
ATOM 7774 O O . LEU B 1 250 ? -8.008 96.25 41.094 1 89.88 250 LEU B O 1
ATOM 7778 N N . THR B 1 251 ? -7.48 95.125 39.188 1 90.44 251 THR B N 1
ATOM 7779 C CA . THR B 1 251 ? -6.441 96.062 38.781 1 90.44 251 THR B CA 1
ATOM 7780 C C . THR B 1 251 ? -7.035 97.438 38.531 1 90.44 251 THR B C 1
ATOM 7782 O O . THR B 1 251 ? -6.434 98.5 38.906 1 90.44 251 THR B O 1
ATOM 7785 N N . ASN B 1 252 ? -8.203 97.562 38.031 1 90.75 252 ASN B N 1
ATOM 7786 C CA . ASN B 1 252 ? -8.883 98.812 37.812 1 90.75 252 ASN B CA 1
ATOM 7787 C C . ASN B 1 252 ? -9.273 99.438 39.156 1 90.75 252 ASN B C 1
ATOM 7789 O O . ASN B 1 252 ? -9.148 100.688 39.312 1 90.75 252 ASN B O 1
ATOM 7793 N N . GLY B 1 253 ? -9.781 98.562 40.031 1 90.38 253 GLY B N 1
ATOM 7794 C CA . GLY B 1 253 ? -10.125 99.062 41.344 1 90.38 253 GLY B CA 1
ATOM 7795 C C . GLY B 1 253 ? -8.938 99.625 42.094 1 90.38 253 GLY B C 1
ATOM 7796 O O . GLY B 1 253 ? -9.039 100.75 42.688 1 90.38 253 GLY B O 1
ATOM 7797 N N . ILE B 1 254 ? -7.824 99 41.969 1 92.75 254 ILE B N 1
ATOM 7798 C CA . ILE B 1 254 ? -6.594 99.438 42.594 1 92.75 254 ILE B CA 1
ATOM 7799 C C . ILE B 1 254 ? -6.141 100.75 41.969 1 92.75 254 ILE B C 1
ATOM 7801 O O . ILE B 1 254 ? -5.734 101.688 42.656 1 92.75 254 ILE B O 1
ATOM 7805 N N . SER B 1 255 ? -6.23 100.938 40.656 1 91.31 255 SER B N 1
ATOM 7806 C CA . SER B 1 255 ? -5.867 102.125 39.938 1 91.31 255 SER B CA 1
ATOM 7807 C C . SER B 1 255 ? -6.742 103.312 40.375 1 91.31 255 SER B C 1
ATOM 7809 O O . SER B 1 255 ? -6.258 104.438 40.531 1 91.31 255 SER B O 1
ATOM 7811 N N . GLN B 1 256 ? -7.969 103.125 40.625 1 92.31 256 GLN B N 1
ATOM 7812 C CA . GLN B 1 256 ? -8.891 104.125 41.062 1 92.31 256 GLN B CA 1
ATOM 7813 C C . GLN B 1 256 ? -8.562 104.625 42.5 1 92.31 256 GLN B C 1
ATOM 7815 O O . GLN B 1 256 ? -8.586 105.812 42.781 1 92.31 256 GLN B O 1
ATOM 7820 N N . ILE B 1 257 ? -8.289 103.625 43.281 1 93.88 257 ILE B N 1
ATOM 7821 C CA . ILE B 1 257 ? -7.926 103.938 44.656 1 93.88 257 ILE B CA 1
ATOM 7822 C C . ILE B 1 257 ? -6.621 104.75 44.688 1 93.88 257 ILE B C 1
ATOM 7824 O O . ILE B 1 257 ? -6.477 105.688 45.469 1 93.88 257 ILE B O 1
ATOM 7828 N N . GLN B 1 258 ? -5.672 104.312 43.844 1 91.25 258 GLN B N 1
ATOM 7829 C CA . GLN B 1 258 ? -4.402 105 43.719 1 91.25 258 GLN B CA 1
ATOM 7830 C C . GLN B 1 258 ? -4.625 106.438 43.281 1 91.25 258 GLN B C 1
ATOM 7832 O O . GLN B 1 258 ? -4.051 107.375 43.875 1 91.25 258 GLN B O 1
ATOM 7837 N N . SER B 1 259 ? -5.484 106.75 42.344 1 92.75 259 SER B N 1
ATOM 7838 C CA . SER B 1 259 ? -5.816 108.125 41.906 1 92.75 259 SER B CA 1
ATOM 7839 C C . SER B 1 259 ? -6.441 108.938 43.062 1 92.75 259 SER B C 1
ATOM 7841 O O . SER B 1 259 ? -6.121 110.062 43.219 1 92.75 259 SER B O 1
ATOM 7843 N N . GLY B 1 260 ? -7.305 108.125 43.719 1 91.5 260 GLY B N 1
ATOM 7844 C CA . GLY B 1 260 ? -7.941 108.812 44.844 1 91.5 260 GLY B CA 1
ATOM 7845 C C . GLY B 1 260 ? -6.965 109.188 45.938 1 91.5 260 GLY B C 1
ATOM 7846 O O . GLY B 1 260 ? -7.074 110.25 46.562 1 91.5 260 GLY B O 1
ATOM 7847 N N . SER B 1 261 ? -6.043 108.312 46.156 1 94.62 261 SER B N 1
ATOM 7848 C CA . SER B 1 261 ? -5.016 108.562 47.156 1 94.62 261 SER B CA 1
ATOM 7849 C C . SER B 1 261 ? -4.141 109.75 46.75 1 94.62 261 SER B C 1
ATOM 7851 O O . SER B 1 261 ? -3.77 110.562 47.625 1 94.62 261 SER B O 1
ATOM 7853 N N . ASN B 1 262 ? -3.805 109.938 45.531 1 91.12 262 ASN B N 1
ATOM 7854 C CA . ASN B 1 262 ? -3.021 111.062 45.062 1 91.12 262 ASN B CA 1
ATOM 7855 C C . ASN B 1 262 ? -3.793 112.375 45.188 1 91.12 262 ASN B C 1
ATOM 7857 O O . ASN B 1 262 ? -3.223 113.375 45.562 1 91.12 262 ASN B O 1
ATOM 7861 N N . GLN B 1 263 ? -5.027 112.375 44.938 1 92.56 263 GLN B N 1
ATOM 7862 C CA . GLN B 1 263 ? -5.871 113.562 45.062 1 92.56 263 GLN B CA 1
ATOM 7863 C C . GLN B 1 263 ? -5.98 114 46.531 1 92.56 263 GLN B C 1
ATOM 7865 O O . GLN B 1 263 ? -5.926 115.188 46.812 1 92.56 263 GLN B O 1
ATOM 7870 N N . LEU B 1 264 ? -6.172 112.938 47.312 1 93.69 264 LEU B N 1
ATOM 7871 C CA . LEU B 1 264 ? -6.242 113.25 48.75 1 93.69 264 LEU B CA 1
ATOM 7872 C C . LEU B 1 264 ? -4.934 113.875 49.219 1 93.69 264 LEU B C 1
ATOM 7874 O O . LEU B 1 264 ? -4.945 114.812 50.031 1 93.69 264 LEU B O 1
ATOM 7878 N N . ASN B 1 265 ? -3.824 113.375 48.844 1 93.25 265 ASN B N 1
ATOM 7879 C CA . ASN B 1 265 ? -2.508 113.875 49.188 1 93.25 265 ASN B CA 1
ATOM 7880 C C . ASN B 1 265 ? -2.361 115.312 48.812 1 93.25 265 ASN B C 1
ATOM 7882 O O . ASN B 1 265 ? -1.91 116.125 49.594 1 93.25 265 ASN B O 1
ATOM 7886 N N . THR B 1 266 ? -2.799 115.688 47.688 1 92.94 266 THR B N 1
ATOM 7887 C CA . THR B 1 266 ? -2.762 117.062 47.188 1 92.94 266 THR B CA 1
ATOM 7888 C C . THR B 1 266 ? -3.67 118 48.031 1 92.94 266 THR B C 1
ATOM 7890 O O . THR B 1 266 ? -3.295 119.062 48.406 1 92.94 266 THR B O 1
ATOM 7893 N N . GLY B 1 267 ? -4.832 117.375 48.281 1 90.88 267 GLY B N 1
ATOM 7894 C CA . GLY B 1 267 ? -5.781 118.125 49.094 1 90.88 267 GLY B CA 1
ATOM 7895 C C . GLY B 1 267 ? -5.266 118.375 50.5 1 90.88 267 GLY B C 1
ATOM 7896 O O . GLY B 1 267 ? -5.43 119.5 51 1 90.88 267 GLY B O 1
ATOM 7897 N N . VAL B 1 268 ? -4.598 117.438 51.062 1 93.62 268 VAL B N 1
ATOM 7898 C CA . VAL B 1 268 ? -4.012 117.562 52.406 1 93.62 268 VAL B CA 1
ATOM 7899 C C . VAL B 1 268 ? -2.895 118.625 52.375 1 93.62 268 VAL B C 1
ATOM 7901 O O . VAL B 1 268 ? -2.803 119.5 53.25 1 93.62 268 VAL B O 1
ATOM 7904 N N . ASP B 1 269 ? -2.082 118.625 51.375 1 90.88 269 ASP B N 1
ATOM 7905 C CA . ASP B 1 269 ? -0.991 119.562 51.219 1 90.88 269 ASP B CA 1
ATOM 7906 C C . ASP B 1 269 ? -1.52 121 51.125 1 90.88 269 ASP B C 1
ATOM 7908 O O . ASP B 1 269 ? -1.031 121.938 51.844 1 90.88 269 ASP B O 1
ATOM 7912 N N . GLN B 1 270 ? -2.506 121.25 50.375 1 92 270 GLN B N 1
ATOM 7913 C CA . GLN B 1 270 ? -3.08 122.562 50.188 1 92 270 GLN B CA 1
ATOM 7914 C C . GLN B 1 270 ? -3.732 123.125 51.469 1 92 270 GLN B C 1
ATOM 7916 O O . GLN B 1 270 ? -3.572 124.25 51.844 1 92 270 GLN B O 1
ATOM 7921 N N . TYR B 1 271 ? -4.434 122.125 52.031 1 93.44 271 TYR B N 1
ATOM 7922 C CA . TYR B 1 271 ? -5.148 122.5 53.281 1 93.44 271 TYR B CA 1
ATOM 7923 C C . TYR B 1 271 ? -4.176 122.875 54.375 1 93.44 271 TYR B C 1
ATOM 7925 O O . TYR B 1 271 ? -4.363 123.938 55.031 1 93.44 271 TYR B O 1
ATOM 7933 N N . THR B 1 272 ? -3.109 122.125 54.531 1 94 272 THR B N 1
ATOM 7934 C CA . THR B 1 272 ? -2.135 122.375 55.594 1 94 272 THR B CA 1
ATOM 7935 C C . THR B 1 272 ? -1.309 123.625 55.25 1 94 272 THR B C 1
ATOM 7937 O O . THR B 1 272 ? -0.895 124.375 56.156 1 94 272 THR B O 1
ATOM 7940 N N . MET B 1 273 ? -1.091 124 54.094 1 91.5 273 MET B N 1
ATOM 7941 C CA . MET B 1 273 ? -0.441 125.25 53.688 1 91.5 273 MET B CA 1
ATOM 7942 C C . MET B 1 273 ? -1.286 126.438 54.094 1 91.5 273 MET B C 1
ATOM 7944 O O . MET B 1 273 ? -0.754 127.438 54.531 1 91.5 273 MET B O 1
ATOM 7948 N N . GLY B 1 274 ? -2.582 126.188 53.844 1 90.88 274 GLY B N 1
ATOM 7949 C CA . GLY B 1 274 ? -3.496 127.25 54.25 1 90.88 274 GLY B CA 1
ATOM 7950 C C . GLY B 1 274 ? -3.436 127.5 55.75 1 90.88 274 GLY B C 1
ATOM 7951 O O . GLY B 1 274 ? -3.398 128.625 56.156 1 90.88 274 GLY B O 1
ATOM 7952 N N . VAL B 1 275 ? -3.322 126.438 56.469 1 94.31 275 VAL B N 1
ATOM 7953 C CA . VAL B 1 275 ? -3.188 126.562 57.938 1 94.31 275 VAL B CA 1
ATOM 7954 C C . VAL B 1 275 ? -1.869 127.25 58.281 1 94.31 275 VAL B C 1
ATOM 7956 O O . VAL B 1 275 ? -1.821 128.125 59.156 1 94.31 275 VAL B O 1
ATOM 7959 N N . GLY B 1 276 ? -0.79 126.938 57.594 1 90.5 276 GLY B N 1
ATOM 7960 C CA . GLY B 1 276 ? 0.508 127.562 57.812 1 90.5 276 GLY B CA 1
ATOM 7961 C C . GLY B 1 276 ? 0.506 129 57.562 1 90.5 276 GLY B C 1
ATOM 7962 O O . GLY B 1 276 ? 1.096 129.875 58.312 1 90.5 276 GLY B O 1
ATOM 7963 N N . GLN B 1 277 ? -0.15 129.5 56.594 1 91.94 277 GLN B N 1
ATOM 7964 C CA . GLN B 1 277 ? -0.252 131 56.25 1 91.94 277 GLN B CA 1
ATOM 7965 C C . GLN B 1 277 ? -1.02 131.75 57.344 1 91.94 277 GLN B C 1
ATOM 7967 O O . GLN B 1 277 ? -0.618 132.875 57.75 1 91.94 277 GLN B O 1
ATOM 7972 N N . LEU B 1 278 ? -2.086 131.125 57.688 1 92.56 278 LEU B N 1
ATOM 7973 C CA . LEU B 1 278 ? -2.904 131.75 58.719 1 92.56 278 LEU B CA 1
ATOM 7974 C C . LEU B 1 278 ? -2.166 131.75 60.062 1 92.56 278 LEU B C 1
ATOM 7976 O O . LEU B 1 278 ? -2.32 132.75 60.812 1 92.56 278 LEU B O 1
ATOM 7980 N N . ALA B 1 279 ? -1.36 130.75 60.375 1 92.75 279 ALA B N 1
ATOM 7981 C CA . ALA B 1 279 ? -0.528 130.75 61.562 1 92.75 279 ALA B CA 1
ATOM 7982 C C . ALA B 1 279 ? 0.483 131.875 61.562 1 92.75 279 ALA B C 1
ATOM 7984 O O . ALA B 1 279 ? 0.662 132.5 62.594 1 92.75 279 ALA B O 1
ATOM 7985 N N . LYS B 1 280 ? 1.051 132.25 60.531 1 91.06 280 LYS B N 1
ATOM 7986 C CA . LYS B 1 280 ? 1.996 133.375 60.406 1 91.06 280 LYS B CA 1
ATOM 7987 C C . LYS B 1 280 ? 1.3 134.75 60.594 1 91.06 280 LYS B C 1
ATOM 7989 O O . LYS B 1 280 ? 1.803 135.625 61.312 1 91.06 280 LYS B O 1
ATOM 7994 N N . GLY B 1 281 ? 0.19 134.75 59.875 1 89 281 GLY B N 1
ATOM 7995 C CA . GLY B 1 281 ? -0.575 136 60 1 89 281 GLY B CA 1
ATOM 7996 C C . GLY B 1 281 ? -1.049 136.25 61.438 1 89 281 GLY B C 1
ATOM 7997 O O . GLY B 1 281 ? -0.979 137.375 61.906 1 89 281 GLY B O 1
ATOM 7998 N N . SER B 1 282 ? -1.457 135.25 62 1 92.5 282 SER B N 1
ATOM 7999 C CA . SER B 1 282 ? -1.951 135.375 63.375 1 92.5 282 SER B CA 1
ATOM 8000 C C . SER B 1 282 ? -0.815 135.625 64.375 1 92.5 282 SER B C 1
ATOM 8002 O O . SER B 1 282 ? -1.015 136.25 65.375 1 92.5 282 SER B O 1
ATOM 8004 N N . GLN B 1 283 ? 0.34 135.125 64.188 1 89.06 283 GLN B N 1
ATOM 8005 C CA . GLN B 1 283 ? 1.512 135.375 65 1 89.06 283 GLN B CA 1
ATOM 8006 C C . GLN B 1 283 ? 1.899 136.875 64.875 1 89.06 283 GLN B C 1
ATOM 8008 O O . GLN B 1 283 ? 2.283 137.5 65.875 1 89.06 283 GLN B O 1
ATOM 8013 N N . ALA B 1 284 ? 1.785 137.5 63.75 1 89.62 284 ALA B N 1
ATOM 8014 C CA . ALA B 1 284 ? 2.045 138.875 63.562 1 89.62 284 ALA B CA 1
ATOM 8015 C C . ALA B 1 284 ? 1.054 139.75 64.375 1 89.62 284 ALA B C 1
ATOM 8017 O O . ALA B 1 284 ? 1.433 140.75 65 1 89.62 284 ALA B O 1
ATOM 8018 N N . LEU B 1 285 ? -0.13 139.25 64.312 1 90 285 LEU B N 1
ATOM 8019 C CA . LEU B 1 285 ? -1.167 140 65.062 1 90 285 LEU B CA 1
ATOM 8020 C C . LEU B 1 285 ? -0.892 139.875 66.562 1 90 285 LEU B C 1
ATOM 8022 O O . LEU B 1 285 ? -1.038 140.875 67.25 1 90 285 LEU B O 1
ATOM 8026 N N . SER B 1 286 ? -0.495 138.75 67 1 89.5 286 SER B N 1
ATOM 8027 C CA . SER B 1 286 ? -0.156 138.5 68.438 1 89.5 286 SER B CA 1
ATOM 8028 C C . SER B 1 286 ? 0.999 139.375 68.875 1 89.5 286 SER B C 1
ATOM 8030 O O . SER B 1 286 ? 0.977 140 69.938 1 89.5 286 SER B O 1
ATOM 8032 N N . SER B 1 287 ? 1.934 139.75 68.062 1 89.19 287 SER B N 1
ATOM 8033 C CA . SER B 1 287 ? 3.072 140.625 68.375 1 89.19 287 SER B CA 1
ATOM 8034 C C . SER B 1 287 ? 2.646 142.125 68.438 1 89.19 287 SER B C 1
ATOM 8036 O O . SER B 1 287 ? 3.25 142.875 69.188 1 89.19 287 SER B O 1
ATOM 8038 N N . SER B 1 288 ? 1.643 142.375 67.812 1 89.31 288 SER B N 1
ATOM 8039 C CA . SER B 1 288 ? 1.16 143.75 67.75 1 89.31 288 SER B CA 1
ATOM 8040 C C . SER B 1 288 ? 0.201 144 68.938 1 89.31 288 SER B C 1
ATOM 8042 O O . SER B 1 288 ? -0.182 145.25 69.188 1 89.31 288 SER B O 1
ATOM 8044 N N . SER B 1 289 ? -0.239 143 69.562 1 89.19 289 SER B N 1
ATOM 8045 C CA . SER B 1 289 ? -1.173 143.125 70.688 1 89.19 289 SER B CA 1
ATOM 8046 C C . SER B 1 289 ? -0.589 143.875 71.812 1 89.19 289 SER B C 1
ATOM 8048 O O . SER B 1 289 ? -1.283 144.75 72.375 1 89.19 289 SER B O 1
ATOM 8050 N N . ASP B 1 290 ? 0.627 143.875 72.125 1 86.62 290 ASP B N 1
ATOM 8051 C CA . ASP B 1 290 ? 1.274 144.625 73.188 1 86.62 290 ASP B CA 1
ATOM 8052 C C . ASP B 1 290 ? 1.275 146.125 72.812 1 86.62 290 ASP B C 1
ATOM 8054 O O . ASP B 1 290 ? 1.072 146.875 73.75 1 86.62 290 ASP B O 1
ATOM 8058 N N . ASN B 1 291 ? 1.516 146.375 71.625 1 88.06 291 ASN B N 1
ATOM 8059 C CA . ASN B 1 291 ? 1.538 147.875 71.188 1 88.06 291 ASN B CA 1
ATOM 8060 C C . ASN B 1 291 ? 0.181 148.5 71.438 1 88.06 291 ASN B C 1
ATOM 8062 O O . ASN B 1 291 ? 0.109 149.625 71.812 1 88.06 291 ASN B O 1
ATOM 8066 N N . VAL B 1 292 ? -0.83 147.75 71.062 1 88.12 292 VAL B N 1
ATOM 8067 C CA . VAL B 1 292 ? -2.184 148.25 71.312 1 88.12 292 VAL B CA 1
ATOM 8068 C C . VAL B 1 292 ? -2.439 148.5 72.75 1 88.12 292 VAL B C 1
ATOM 8070 O O . VAL B 1 292 ? -2.961 149.5 73.188 1 88.12 292 VAL B O 1
ATOM 8073 N N . ASN B 1 293 ? -2.033 147.625 73.625 1 86.12 293 ASN B N 1
ATOM 8074 C CA . ASN B 1 293 ? -2.186 147.75 75.062 1 86.12 293 ASN B CA 1
ATOM 8075 C C . ASN B 1 293 ? -1.414 148.875 75.625 1 86.12 293 ASN B C 1
ATOM 8077 O O . ASN B 1 293 ? -1.94 149.625 76.438 1 86.12 293 ASN B O 1
ATOM 8081 N N . VAL B 1 294 ? -0.289 149.125 75.188 1 86.75 294 VAL B N 1
ATOM 8082 C CA . VAL B 1 294 ? 0.548 150.25 75.625 1 86.75 294 VAL B CA 1
ATOM 8083 C C . VAL B 1 294 ? -0.063 151.625 75.188 1 86.75 294 VAL B C 1
ATOM 8085 O O . VAL B 1 294 ? -0.069 152.625 75.938 1 86.75 294 VAL B O 1
ATOM 8088 N N . GLY B 1 295 ? -0.497 151.5 73.875 1 83.81 295 GLY B N 1
ATOM 8089 C CA . GLY B 1 295 ? -1.125 152.75 73.375 1 83.81 295 GLY B CA 1
ATOM 8090 C C . GLY B 1 295 ? -2.326 153.125 74.188 1 83.81 295 GLY B C 1
ATOM 8091 O O . GLY B 1 295 ? -2.459 154.375 74.5 1 83.81 295 GLY B O 1
ATOM 8092 N N . VAL B 1 296 ? -3.137 152.25 74.562 1 87.88 296 VAL B N 1
ATOM 8093 C CA . VAL B 1 296 ? -4.324 152.625 75.375 1 87.88 296 VAL B CA 1
ATOM 8094 C C . VAL B 1 296 ? -3.912 153 76.75 1 87.88 296 VAL B C 1
ATOM 8096 O O . VAL B 1 296 ? -4.465 154 77.312 1 87.88 296 VAL B O 1
ATOM 8099 N N . ALA B 1 297 ? -2.891 152.625 77.438 1 84.31 297 ALA B N 1
ATOM 8100 C CA . ALA B 1 297 ? -2.393 153 78.75 1 84.31 297 ALA B CA 1
ATOM 8101 C C . ALA B 1 297 ? -1.788 154.375 78.688 1 84.31 297 ALA B C 1
ATOM 8103 O O . ALA B 1 297 ? -1.951 155.125 79.688 1 84.31 297 ALA B O 1
ATOM 8104 N N . SER B 1 298 ? -1.146 154.75 77.688 1 85.94 298 SER B N 1
ATOM 8105 C CA . SER B 1 298 ? -0.513 156 77.562 1 85.94 298 SER B CA 1
ATOM 8106 C C . SER B 1 298 ? -1.552 157.125 77.5 1 85.94 298 SER B C 1
ATOM 8108 O O . SER B 1 298 ? -1.325 158.25 78.062 1 85.94 298 SER B O 1
ATOM 8110 N N . ILE B 1 299 ? -2.57 156.875 76.812 1 86.31 299 ILE B N 1
ATOM 8111 C CA . ILE B 1 299 ? -3.645 157.75 76.75 1 86.31 299 ILE B CA 1
ATOM 8112 C C . ILE B 1 299 ? -4.293 158 78.125 1 86.31 299 ILE B C 1
ATOM 8114 O O . ILE B 1 299 ? -4.59 159.125 78.5 1 86.31 299 ILE B O 1
ATOM 8118 N N . ALA B 1 300 ? -4.469 156.875 78.875 1 84.94 300 ALA B N 1
ATOM 8119 C CA . ALA B 1 300 ? -5.012 157 80.25 1 84.94 300 ALA B CA 1
ATOM 8120 C C . ALA B 1 300 ? -4.125 157.75 81.188 1 84.94 300 ALA B C 1
ATOM 8122 O O . ALA B 1 300 ? -4.621 158.625 81.938 1 84.94 300 ALA B O 1
ATOM 8123 N N . ASP B 1 301 ? -2.869 157.75 81.062 1 84.06 301 ASP B N 1
ATOM 8124 C CA . ASP B 1 301 ? -1.915 158.5 81.875 1 84.06 301 ASP B CA 1
ATOM 8125 C C . ASP B 1 301 ? -2 160 81.5 1 84.06 301 ASP B C 1
ATOM 8127 O O . ASP B 1 301 ? -1.916 160.875 82.375 1 84.06 301 ASP B O 1
ATOM 8131 N N . GLY B 1 302 ? -2.082 160.25 80.188 1 82.69 302 GLY B N 1
ATOM 8132 C CA . GLY B 1 302 ? -2.219 161.625 79.75 1 82.69 302 GLY B CA 1
ATOM 8133 C C . GLY B 1 302 ? -3.451 162.25 80.312 1 82.69 302 GLY B C 1
ATOM 8134 O O . GLY B 1 302 ? -3.383 163.375 80.812 1 82.69 302 GLY B O 1
ATOM 8135 N N . ILE B 1 303 ? -4.512 161.5 80.375 1 86.25 303 ILE B N 1
ATOM 8136 C CA . ILE B 1 303 ? -5.758 162 80.938 1 86.25 303 ILE B CA 1
ATOM 8137 C C . ILE B 1 303 ? -5.574 162.25 82.438 1 86.25 303 ILE B C 1
ATOM 8139 O O . ILE B 1 303 ? -6.012 163.25 83 1 86.25 303 ILE B O 1
ATOM 8143 N N . ASN B 1 304 ? -4.859 161.5 83.188 1 83.12 304 ASN B N 1
ATOM 8144 C CA . ASN B 1 304 ? -4.57 161.625 84.625 1 83.12 304 ASN B CA 1
ATOM 8145 C C . ASN B 1 304 ? -3.721 162.875 84.875 1 83.12 304 ASN B C 1
ATOM 8147 O O . ASN B 1 304 ? -3.936 163.625 85.875 1 83.12 304 ASN B O 1
ATOM 8151 N N . GLN B 1 305 ? -2.877 163.25 84 1 83.38 305 GLN B N 1
ATOM 8152 C CA . GLN B 1 305 ? -2.01 164.375 84.188 1 83.38 305 GLN B CA 1
ATOM 8153 C C . GLN B 1 305 ? -2.791 165.75 84 1 83.38 305 GLN B C 1
ATOM 8155 O O . GLN B 1 305 ? -2.619 166.625 84.75 1 83.38 305 GLN B O 1
ATOM 8160 N N . VAL B 1 306 ? -3.615 165.625 83 1 86.69 306 VAL B N 1
ATOM 8161 C CA . VAL B 1 306 ? -4.438 166.75 82.75 1 86.69 306 VAL B CA 1
ATOM 8162 C C . VAL B 1 306 ? -5.371 167 83.938 1 86.69 306 VAL B C 1
ATOM 8164 O O . VAL B 1 306 ? -5.555 168.125 84.375 1 86.69 306 VAL B O 1
ATOM 8167 N N . LYS B 1 307 ? -5.926 166 84.562 1 84.5 307 LYS B N 1
ATOM 8168 C CA . LYS B 1 307 ? -6.797 166.125 85.75 1 84.5 307 LYS B CA 1
ATOM 8169 C C . LYS B 1 307 ? -6.043 166.625 86.938 1 84.5 307 LYS B C 1
ATOM 8171 O O . LYS B 1 307 ? -6.566 167.5 87.688 1 84.5 307 LYS B O 1
ATOM 8176 N N . ALA B 1 308 ? -4.812 166.375 87.125 1 82.44 308 ALA B N 1
ATOM 8177 C CA . ALA B 1 308 ? -3.996 166.875 88.25 1 82.44 308 ALA B CA 1
ATOM 8178 C C . ALA B 1 308 ? -3.734 168.375 88.125 1 82.44 308 ALA B C 1
ATOM 8180 O O . ALA B 1 308 ? -3.787 169 89.125 1 82.44 308 ALA B O 1
ATOM 8181 N N . VAL B 1 309 ? -3.443 168.625 86.875 1 83.44 309 VAL B N 1
ATOM 8182 C CA . VAL B 1 309 ? -3.193 170.125 86.688 1 83.44 309 VAL B CA 1
ATOM 8183 C C . VAL B 1 309 ? -4.465 170.875 86.938 1 83.44 309 VAL B C 1
ATOM 8185 O O . VAL B 1 309 ? -4.418 171.875 87.625 1 83.44 309 VAL B O 1
ATOM 8188 N N . ASN B 1 310 ? -5.598 170.25 86.562 1 83.5 310 ASN B N 1
ATOM 8189 C CA . ASN B 1 310 ? -6.887 171 86.812 1 83.5 310 ASN B CA 1
ATOM 8190 C C . ASN B 1 310 ? -7.199 171 88.312 1 83.5 310 ASN B C 1
ATOM 8192 O O . ASN B 1 310 ? -7.68 172 88.812 1 83.5 310 ASN B O 1
ATOM 8196 N N . ASP B 1 311 ? -6.902 170 89.062 1 81.75 311 ASP B N 1
ATOM 8197 C CA . ASP B 1 311 ? -7.109 170 90.562 1 81.75 311 ASP B CA 1
ATOM 8198 C C . ASP B 1 311 ? -6.238 171 91.25 1 81.75 311 ASP B C 1
ATOM 8200 O O . ASP B 1 311 ? -6.688 171.75 92.188 1 81.75 311 ASP B O 1
ATOM 8204 N N . GLN B 1 312 ? -5.098 171.375 90.75 1 80.88 312 GLN B N 1
ATOM 8205 C CA . GLN B 1 312 ? -4.184 172.375 91.375 1 80.88 312 GLN B CA 1
ATOM 8206 C C . GLN B 1 312 ? -4.68 173.75 91.125 1 80.88 312 GLN B C 1
ATOM 8208 O O . GLN B 1 312 ? -4.605 174.625 92 1 80.88 312 GLN B O 1
ATOM 8213 N N . ILE B 1 313 ? -5.188 173.875 89.938 1 82.31 313 ILE B N 1
ATOM 8214 C CA . ILE B 1 313 ? -5.715 175.25 89.562 1 82.31 313 ILE B CA 1
ATOM 8215 C C . ILE B 1 313 ? -6.934 175.5 90.438 1 82.31 313 ILE B C 1
ATOM 8217 O O . ILE B 1 313 ? -7.023 176.625 91 1 82.31 313 ILE B O 1
ATOM 8221 N N . LEU B 1 314 ? -7.844 174.625 90.688 1 81.44 314 LEU B N 1
ATOM 8222 C CA . LEU B 1 314 ? -9.039 174.75 91.5 1 81.44 314 LEU B CA 1
ATOM 8223 C C . LEU B 1 314 ? -8.672 175 92.938 1 81.44 314 LEU B C 1
ATOM 8225 O O . LEU B 1 314 ? -9.258 175.75 93.625 1 81.44 314 LEU B O 1
ATOM 8229 N N . ALA B 1 315 ? -7.66 174.5 93.562 1 79.31 315 ALA B N 1
ATOM 8230 C CA . ALA B 1 315 ? -7.203 174.75 94.938 1 79.31 315 ALA B CA 1
ATOM 8231 C C . ALA B 1 315 ? -6.605 176.125 95.125 1 79.31 315 ALA B C 1
ATOM 8233 O O . ALA B 1 315 ? -6.859 176.75 96.125 1 79.31 315 ALA B O 1
ATOM 8234 N N . SER B 1 316 ? -5.891 176.625 94.25 1 76.12 316 SER B N 1
ATOM 8235 C CA . SER B 1 316 ? -5.246 178 94.312 1 76.12 316 SER B CA 1
ATOM 8236 C C . SER B 1 316 ? -6.273 179.125 94.25 1 76.12 316 SER B C 1
ATOM 8238 O O . SER B 1 316 ? -6.148 180.125 95 1 76.12 316 SER B O 1
ATOM 8240 N N . LEU B 1 317 ? -7.324 179 93.5 1 74.62 317 LEU B N 1
ATOM 8241 C CA . LEU B 1 317 ? -8.359 180.125 93.375 1 74.62 317 LEU B CA 1
ATOM 8242 C C . LEU B 1 317 ? -9.273 180.125 94.562 1 74.62 317 LEU B C 1
ATOM 8244 O O . LEU B 1 317 ? -9.703 181.125 95 1 74.62 317 LEU B O 1
ATOM 8248 N N . THR B 1 318 ? -9.688 179.125 95.312 1 73.25 318 THR B N 1
ATOM 8249 C CA . THR B 1 318 ? -10.562 179.125 96.5 1 73.25 318 THR B CA 1
ATOM 8250 C C . THR B 1 318 ? -9.836 179.625 97.75 1 73.25 318 THR B C 1
ATOM 8252 O O . THR B 1 318 ? -10.461 180.125 98.625 1 73.25 318 THR B O 1
ATOM 8255 N N . GLN B 1 319 ? -8.641 180 98.125 1 65.69 319 GLN B N 1
ATOM 8256 C CA . GLN B 1 319 ? -7.887 180.5 99.312 1 65.69 319 GLN B CA 1
ATOM 8257 C C . GLN B 1 319 ? -7.59 182 99.25 1 65.69 319 GLN B C 1
ATOM 8259 O O . GLN B 1 319 ? -7.527 182.625 100.312 1 65.69 319 GLN B O 1
ATOM 8264 N N . ASN B 1 320 ? -7.309 183.125 98.375 1 56.16 320 ASN B N 1
ATOM 8265 C CA . ASN B 1 320 ? -6.922 184.5 98.312 1 56.16 320 ASN B CA 1
ATOM 8266 C C . ASN B 1 320 ? -8.125 185.375 98.062 1 56.16 320 ASN B C 1
ATOM 8268 O O . ASN B 1 320 ? -8.164 186.125 97.062 1 56.16 320 ASN B O 1
ATOM 8272 N N . GLN B 1 321 ? -9.453 185.75 98.75 1 50.53 321 GLN B N 1
ATOM 8273 C CA . GLN B 1 321 ? -10.578 186.625 98.75 1 50.53 321 GLN B CA 1
ATOM 8274 C C . GLN B 1 321 ? -10.18 188 99.312 1 50.53 321 GLN B C 1
ATOM 8276 O O . GLN B 1 321 ? -9.656 188 100.438 1 50.53 321 GLN B O 1
ATOM 8281 N N . LEU B 1 322 ? -10.016 189.5 98.75 1 46.19 322 LEU B N 1
ATOM 8282 C CA . LEU B 1 322 ? -9.531 190.75 99 1 46.19 322 LEU B CA 1
ATOM 8283 C C . LEU B 1 322 ? -10.359 191.5 100.125 1 46.19 322 LEU B C 1
ATOM 8285 O O . LEU B 1 322 ? -11.578 191.375 100.188 1 46.19 322 LEU B O 1
ATOM 8289 N N . PRO B 1 323 ? -9.703 192.25 101.25 1 43.31 323 PRO B N 1
ATOM 8290 C CA . PRO B 1 323 ? -10.328 193 102.375 1 43.31 323 PRO B CA 1
ATOM 8291 C C . PRO B 1 323 ? -11.156 194.25 101.875 1 43.31 323 PRO B C 1
ATOM 8293 O O . PRO B 1 323 ? -10.922 194.75 100.812 1 43.31 323 PRO B O 1
ATOM 8296 N N . ALA B 1 324 ? -12.289 195 102.812 1 43.25 324 ALA B N 1
ATOM 8297 C CA . ALA B 1 324 ? -13.336 196 102.75 1 43.25 324 ALA B CA 1
ATOM 8298 C C . ALA B 1 324 ? -12.75 197.375 102.438 1 43.25 324 ALA B C 1
ATOM 8300 O O . ALA B 1 324 ? -11.625 197.75 102.812 1 43.25 324 ALA B O 1
ATOM 8301 N N . ILE B 1 325 ? -13.258 198.25 101.438 1 44.44 325 ILE B N 1
ATOM 8302 C CA . ILE B 1 325 ? -13.047 199.625 101 1 44.44 325 ILE B CA 1
ATOM 8303 C C . ILE B 1 325 ? -13.047 200.625 102.188 1 44.44 325 ILE B C 1
ATOM 8305 O O . ILE B 1 325 ? -13.836 200.5 103.125 1 44.44 325 ILE B O 1
ATOM 8309 N N . THR B 1 326 ? -12.023 201.5 102.375 1 46 326 THR B N 1
ATOM 8310 C CA . THR B 1 326 ? -11.781 202.625 103.312 1 46 326 THR B CA 1
ATOM 8311 C C . THR B 1 326 ? -12.992 203.5 103.438 1 46 326 THR B C 1
ATOM 8313 O O . THR B 1 326 ? -13.523 204 102.438 1 46 326 THR B O 1
ATOM 8316 N N . ASP B 1 327 ? -13.836 203.625 104.562 1 49.62 327 ASP B N 1
ATOM 8317 C CA . ASP B 1 327 ? -14.984 204.375 105.062 1 49.62 327 ASP B CA 1
ATOM 8318 C C . ASP B 1 327 ? -14.719 205.875 105.062 1 49.62 327 ASP B C 1
ATOM 8320 O O . ASP B 1 327 ? -13.875 206.375 105.812 1 49.62 327 ASP B O 1
ATOM 8324 N N . PHE B 1 328 ? -14.984 206.875 103.875 1 51.78 328 PHE B N 1
ATOM 8325 C CA . PHE B 1 328 ? -14.789 208.25 103.625 1 51.78 328 PHE B CA 1
ATOM 8326 C C . PHE B 1 328 ? -15.695 209.125 104.5 1 51.78 328 PHE B C 1
ATOM 8328 O O . PHE B 1 328 ? -15.68 210.375 104.438 1 51.78 328 PHE B O 1
ATOM 8335 N N . SER B 1 329 ? -16.562 208.5 105.375 1 61.09 329 SER B N 1
ATOM 8336 C CA . SER B 1 329 ? -17.578 209.125 106.25 1 61.09 329 SER B CA 1
ATOM 8337 C C . SER B 1 329 ? -16.938 210.125 107.188 1 61.09 329 SER B C 1
ATOM 8339 O O . SER B 1 329 ? -17.484 211.25 107.438 1 61.09 329 SER B O 1
ATOM 8341 N N . GLY B 1 330 ? -15.617 210 107.562 1 66.81 330 GLY B N 1
ATOM 8342 C CA . GLY B 1 330 ? -14.969 210.75 108.562 1 66.81 330 GLY B CA 1
ATOM 8343 C C . GLY B 1 330 ? -14.531 212.125 108.062 1 66.81 330 GLY B C 1
ATOM 8344 O O . GLY B 1 330 ? -14.523 213.125 108.75 1 66.81 330 GLY B O 1
ATOM 8345 N N . ILE B 1 331 ? -14.289 212.25 106.625 1 72.56 331 ILE B N 1
ATOM 8346 C CA . ILE B 1 331 ? -13.859 213.5 105.938 1 72.56 331 ILE B CA 1
ATOM 8347 C C . ILE B 1 331 ? -15.039 214.5 105.875 1 72.56 331 ILE B C 1
ATOM 8349 O O . ILE B 1 331 ? -14.898 215.75 106.188 1 72.56 331 ILE B O 1
ATOM 8353 N N . ASN B 1 332 ? -16.312 214 105.625 1 75 332 ASN B N 1
ATOM 8354 C CA . ASN B 1 332 ? -17.531 214.75 105.5 1 75 332 ASN B CA 1
ATOM 8355 C C . ASN B 1 332 ? -17.969 215.375 106.812 1 75 332 ASN B C 1
ATOM 8357 O O . ASN B 1 332 ? -18.406 216.5 106.938 1 75 332 ASN B O 1
ATOM 8361 N N . ASP B 1 333 ? -17.719 214.625 108 1 77.5 333 ASP B N 1
ATOM 8362 C CA . ASP B 1 333 ? -18.125 215.125 109.312 1 77.5 333 ASP B CA 1
ATOM 8363 C C . ASP B 1 333 ? -17.266 216.25 109.812 1 77.5 333 ASP B C 1
ATOM 8365 O O . ASP B 1 333 ? -17.781 217.25 110.375 1 77.5 333 ASP B O 1
ATOM 8369 N N . ASN B 1 334 ? -15.93 216.25 109.5 1 79.38 334 ASN B N 1
ATOM 8370 C CA . ASN B 1 334 ? -15.008 217.25 109.938 1 79.38 334 ASN B CA 1
ATOM 8371 C C . ASN B 1 334 ? -15.172 218.5 109.125 1 79.38 334 ASN B C 1
ATOM 8373 O O . ASN B 1 334 ? -15.047 219.625 109.688 1 79.38 334 ASN B O 1
ATOM 8377 N N . ALA B 1 335 ? -15.617 218.5 107.75 1 81.62 335 ALA B N 1
ATOM 8378 C CA . ALA B 1 335 ? -15.906 219.625 106.938 1 81.62 335 ALA B CA 1
ATOM 8379 C C . ALA B 1 335 ? -17.156 220.375 107.375 1 81.62 335 ALA B C 1
ATOM 8381 O O . ALA B 1 335 ? -17.188 221.5 107.438 1 81.62 335 ALA B O 1
ATOM 8382 N N . THR B 1 336 ? -18.141 219.5 108 1 84 336 THR B N 1
ATOM 8383 C CA . THR B 1 336 ? -19.375 220.125 108.562 1 84 336 THR B CA 1
ATOM 8384 C C . THR B 1 336 ? -19.094 220.875 109.875 1 84 336 THR B C 1
ATOM 8386 O O . THR B 1 336 ? -19.641 222 110.062 1 84 336 THR B O 1
ATOM 8389 N N . ASP B 1 337 ? -18.062 220.25 110.625 1 80.5 337 ASP B N 1
ATOM 8390 C CA . ASP B 1 337 ? -17.672 220.875 111.875 1 80.5 337 ASP B CA 1
ATOM 8391 C C . ASP B 1 337 ? -17 222.25 111.625 1 80.5 337 ASP B C 1
ATOM 8393 O O . ASP B 1 337 ? -17.25 223.25 112.312 1 80.5 337 ASP B O 1
ATOM 8397 N N . ILE B 1 338 ? -16.188 222.375 110.5 1 83.25 338 ILE B N 1
ATOM 8398 C CA . ILE B 1 338 ? -15.492 223.5 110.062 1 83.25 338 ILE B CA 1
ATOM 8399 C C . ILE B 1 338 ? -16.5 224.625 109.625 1 83.25 338 ILE B C 1
ATOM 8401 O O . ILE B 1 338 ? -16.438 225.75 110.062 1 83.25 338 ILE B O 1
ATOM 8405 N N . LEU B 1 339 ? -17.594 224.25 108.938 1 84.69 339 LEU B N 1
ATOM 8406 C CA . LEU B 1 339 ? -18.625 225.125 108.438 1 84.69 339 LEU B CA 1
ATOM 8407 C C . LEU B 1 339 ? -19.469 225.75 109.562 1 84.69 339 LEU B C 1
ATOM 8409 O O . LEU B 1 339 ? -19.797 226.875 109.562 1 84.69 339 LEU B O 1
ATOM 8413 N N . THR B 1 340 ? -19.656 224.875 110.625 1 82.88 340 THR B N 1
ATOM 8414 C CA . THR B 1 340 ? -20.438 225.25 111.812 1 82.88 340 THR B CA 1
ATOM 8415 C C . THR B 1 340 ? -19.688 226.25 112.625 1 82.88 340 THR B C 1
ATOM 8417 O O . THR B 1 340 ? -20.25 227.25 113 1 82.88 340 THR B O 1
ATOM 8420 N N . ASN B 1 341 ? -18.391 226 112.75 1 82.19 341 ASN B N 1
ATOM 8421 C CA . ASN B 1 341 ? -17.578 226.875 113.562 1 82.19 341 ASN B CA 1
ATOM 8422 C C . ASN B 1 341 ? -17.297 228.25 112.812 1 82.19 341 ASN B C 1
ATOM 8424 O O . ASN B 1 341 ? -17.203 229.25 113.5 1 82.19 341 ASN B O 1
ATOM 8428 N N . THR B 1 342 ? -17.281 228.25 111.5 1 84.5 342 THR B N 1
ATOM 8429 C CA . THR B 1 342 ? -17.094 229.5 110.688 1 84.5 342 THR B CA 1
ATOM 8430 C C . THR B 1 342 ? -18.344 230.375 110.75 1 84.5 342 THR B C 1
ATOM 8432 O O . THR B 1 342 ? -18.234 231.5 110.812 1 84.5 342 THR B O 1
ATOM 8435 N N . LYS B 1 343 ? -19.562 229.875 111 1 86.06 343 LYS B N 1
ATOM 8436 C CA . LYS B 1 343 ? -20.797 230.625 111.188 1 86.06 343 LYS B CA 1
ATOM 8437 C C . LYS B 1 343 ? -20.859 231.375 112.5 1 86.06 343 LYS B C 1
ATOM 8439 O O . LYS B 1 343 ? -21.328 232.5 112.625 1 86.06 343 LYS B O 1
ATOM 8444 N N . SER B 1 344 ? -20.219 230.375 113.375 1 84.31 344 SER B N 1
ATOM 8445 C CA . SER B 1 344 ? -20.125 231 114.75 1 84.31 344 SER B CA 1
ATOM 8446 C C . SER B 1 344 ? -19.219 232.25 114.75 1 84.31 344 SER B C 1
ATOM 8448 O O . SER B 1 344 ? -19.547 233.25 115.375 1 84.31 344 SER B O 1
ATOM 8450 N N . ILE B 1 345 ? -18.172 232.125 114 1 84.81 345 ILE B N 1
ATOM 8451 C CA . ILE B 1 345 ? -17.219 233.25 113.875 1 84.81 345 ILE B CA 1
ATOM 8452 C C . ILE B 1 345 ? -17.891 234.375 113.188 1 84.81 345 ILE B C 1
ATOM 8454 O O . ILE B 1 345 ? -17.75 235.625 113.688 1 84.81 345 ILE B O 1
ATOM 8458 N N . GLN B 1 346 ? -18.719 234.375 112.188 1 83.38 346 GLN B N 1
ATOM 8459 C CA . GLN B 1 346 ? -19.391 235.375 111.438 1 83.38 346 GLN B CA 1
ATOM 8460 C C . GLN B 1 346 ? -20.438 236.125 112.312 1 83.38 346 GLN B C 1
ATOM 8462 O O . GLN B 1 346 ? -20.594 237.25 112.25 1 83.38 346 GLN B O 1
ATOM 8467 N N . ASN B 1 347 ? -21.016 235.375 113.375 1 83.06 347 ASN B N 1
ATOM 8468 C CA . ASN B 1 347 ? -21.953 235.875 114.312 1 83.06 347 ASN B CA 1
ATOM 8469 C C . ASN B 1 347 ? -21.234 236.75 115.312 1 83.06 347 ASN B C 1
ATOM 8471 O O . ASN B 1 347 ? -21.719 237.875 115.688 1 83.06 347 ASN B O 1
ATOM 8475 N N . ASP B 1 348 ? -20.062 236.25 115.688 1 81.5 348 ASP B N 1
ATOM 8476 C CA . ASP B 1 348 ? -19.266 237 116.688 1 81.5 348 ASP B CA 1
ATOM 8477 C C . ASP B 1 348 ? -18.719 238.25 116.062 1 81.5 348 ASP B C 1
ATOM 8479 O O . ASP B 1 348 ? -18.578 239.25 116.812 1 81.5 348 ASP B O 1
ATOM 8483 N N . LEU B 1 349 ? -18.469 238.5 114.812 1 84.94 349 LEU B N 1
ATOM 8484 C CA . LEU B 1 349 ? -18.016 239.625 114.125 1 84.94 349 LEU B CA 1
ATOM 8485 C C . LEU B 1 349 ? -19.109 240.75 114 1 84.94 349 LEU B C 1
ATOM 8487 O O . LEU B 1 349 ? -18.844 241.875 114.062 1 84.94 349 LEU B O 1
ATOM 8491 N N . GLY B 1 350 ? -20.422 240.375 114.125 1 83 350 GLY B N 1
ATOM 8492 C CA . GLY B 1 350 ? -21.562 241.25 114.25 1 83 350 GLY B CA 1
ATOM 8493 C C . GLY B 1 350 ? -21.672 241.875 115.562 1 83 350 GLY B C 1
ATOM 8494 O O . GLY B 1 350 ? -21.938 243.125 115.688 1 83 350 GLY B O 1
ATOM 8495 N N . ALA B 1 351 ? -21.344 241.25 116.562 1 80.94 351 ALA B N 1
ATOM 8496 C CA . ALA B 1 351 ? -21.344 241.75 117.938 1 80.94 351 ALA B CA 1
ATOM 8497 C C . ALA B 1 351 ? -20.203 242.75 118.125 1 80.94 351 ALA B C 1
ATOM 8499 O O . ALA B 1 351 ? -20.359 243.75 118.875 1 80.94 351 ALA B O 1
ATOM 8500 N N . LEU B 1 352 ? -19.188 242.375 117.375 1 84.31 352 LEU B N 1
ATOM 8501 C CA . LEU B 1 352 ? -18.016 243.25 117.438 1 84.31 352 LEU B CA 1
ATOM 8502 C C . LEU B 1 352 ? -18.266 244.625 116.688 1 84.31 352 LEU B C 1
ATOM 8504 O O . LEU B 1 352 ? -17.859 245.625 117.125 1 84.31 352 LEU B O 1
ATOM 8508 N N . ASP B 1 353 ? -19.047 244.75 115.688 1 80.12 353 ASP B N 1
ATOM 8509 C CA . ASP B 1 353 ? -19.469 246 115 1 80.12 353 ASP B CA 1
ATOM 8510 C C . ASP B 1 353 ? -20.234 246.875 115.938 1 80.12 353 ASP B C 1
ATOM 8512 O O . ASP B 1 353 ? -20 248.125 115.875 1 80.12 353 ASP B O 1
ATOM 8516 N N . ASP B 1 354 ? -21 246.375 116.875 1 80.44 354 ASP B N 1
ATOM 8517 C CA . ASP B 1 354 ? -21.844 247.125 117.812 1 80.44 354 ASP B CA 1
ATOM 8518 C C . ASP B 1 354 ? -21.016 247.75 118.938 1 80.44 354 ASP B C 1
ATOM 8520 O O . ASP B 1 354 ? -21.25 248.875 119.312 1 80.44 354 ASP B O 1
ATOM 8524 N N . VAL B 1 355 ? -19.984 247 119.438 1 81.19 355 VAL B N 1
ATOM 8525 C CA . VAL B 1 355 ? -19.078 247.5 120.438 1 81.19 355 VAL B CA 1
ATOM 8526 C C . VAL B 1 355 ? -18.25 248.75 119.875 1 81.19 355 VAL B C 1
ATOM 8528 O O . VAL B 1 355 ? -18.047 249.75 120.562 1 81.19 355 VAL B O 1
ATOM 8531 N N . ILE B 1 356 ? -17.797 248.625 118.625 1 82.25 356 ILE B N 1
ATOM 8532 C CA . ILE B 1 356 ? -17 249.75 117.938 1 82.25 356 ILE B CA 1
ATOM 8533 C C . ILE B 1 356 ? -17.844 251 117.75 1 82.25 356 ILE B C 1
ATOM 8535 O O . ILE B 1 356 ? -17.375 252.125 118.062 1 82.25 356 ILE B O 1
ATOM 8539 N N . GLU B 1 357 ? -19.312 251 117.688 1 80 357 GLU B N 1
ATOM 8540 C CA . GLU B 1 357 ? -20.203 252.125 117.562 1 80 357 GLU B CA 1
ATOM 8541 C C . GLU B 1 357 ? -20.453 252.75 118.938 1 80 357 GLU B C 1
ATOM 8543 O O . GLU B 1 357 ? -20.516 253.875 119.062 1 80 357 GLU B O 1
ATOM 8548 N N . GLY B 1 358 ? -20.141 251.875 120.062 1 77.38 358 GLY B N 1
ATOM 8549 C CA . GLY B 1 358 ? -20.297 252.375 121.438 1 77.38 358 GLY B CA 1
ATOM 8550 C C . GLY B 1 358 ? -19.078 253.125 121.938 1 77.38 358 GLY B C 1
ATOM 8551 O O . GLY B 1 358 ? -19.203 254.125 122.625 1 77.38 358 GLY B O 1
ATOM 8552 N N . ILE B 1 359 ? -18 252.875 121.312 1 78.69 359 ILE B N 1
ATOM 8553 C CA . ILE B 1 359 ? -16.75 253.5 121.75 1 78.69 359 ILE B CA 1
ATOM 8554 C C . ILE B 1 359 ? -16.531 254.75 120.938 1 78.69 359 ILE B C 1
ATOM 8556 O O . ILE B 1 359 ? -16 255.75 121.438 1 78.69 359 ILE B O 1
ATOM 8560 N N . LYS B 1 360 ? -17.234 255 119.812 1 78 360 LYS B N 1
ATOM 8561 C CA . LYS B 1 360 ? -17.156 256.25 118.938 1 78 360 LYS B CA 1
ATOM 8562 C C . LYS B 1 360 ? -17.938 257.25 119.562 1 78 360 LYS B C 1
ATOM 8564 O O . LYS B 1 360 ? -17.641 258.5 119.25 1 78 360 LYS B O 1
ATOM 8569 N N . THR B 1 361 ? -18.812 257.25 120.75 1 75.38 361 THR B N 1
ATOM 8570 C CA . THR B 1 361 ? -19.641 258.25 121.312 1 75.38 361 THR B CA 1
ATOM 8571 C C . THR B 1 361 ? -19.062 258.75 122.688 1 75.38 361 THR B C 1
ATOM 8573 O O . THR B 1 361 ? -19.641 259.5 123.312 1 75.38 361 THR B O 1
ATOM 8576 N N . SER B 1 362 ? -17.953 258.25 122.875 1 72.94 362 SER B N 1
ATOM 8577 C CA . SER B 1 362 ? -17.266 258.5 124.125 1 72.94 362 SER B CA 1
ATOM 8578 C C . SER B 1 362 ? -16.516 260 123.938 1 72.94 362 SER B C 1
ATOM 8580 O O . SER B 1 362 ? -16.031 260.25 122.875 1 72.94 362 SER B O 1
ATOM 8582 N N . GLU B 1 363 ? -16.297 261.25 124.812 1 60.81 363 GLU B N 1
ATOM 8583 C CA . GLU B 1 363 ? -15.594 262.5 124.438 1 60.81 363 GLU B CA 1
ATOM 8584 C C . GLU B 1 363 ? -14.078 262.25 124.562 1 60.81 363 GLU B C 1
ATOM 8586 O O . GLU B 1 363 ? -13.312 263.25 124.25 1 60.81 363 GLU B O 1
ATOM 8591 N N . ASP B 1 364 ? -13.688 261.25 125 1 72.25 364 ASP B N 1
ATOM 8592 C CA . ASP B 1 364 ? -12.273 261 125.312 1 72.25 364 ASP B CA 1
ATOM 8593 C C . ASP B 1 364 ? -11.516 260.5 124 1 72.25 364 ASP B C 1
ATOM 8595 O O . ASP B 1 364 ? -11.797 259.5 123.375 1 72.25 364 ASP B O 1
ATOM 8599 N N . PRO B 1 365 ? -10.82 261.25 123.562 1 72.81 365 PRO B N 1
ATOM 8600 C CA . PRO B 1 365 ? -10.18 261.25 122.25 1 72.81 365 PRO B CA 1
ATOM 8601 C C . PRO B 1 365 ? -9.344 260 122.125 1 72.81 365 PRO B C 1
ATOM 8603 O O . PRO B 1 365 ? -9.234 259.5 121 1 72.81 365 PRO B O 1
ATOM 8606 N N . GLN B 1 366 ? -8.953 259.25 123.312 1 68.5 366 GLN B N 1
ATOM 8607 C CA . GLN B 1 366 ? -8.117 258.25 123.25 1 68.5 366 GLN B CA 1
ATOM 8608 C C . GLN B 1 366 ? -8.961 257 123 1 68.5 366 GLN B C 1
ATOM 8610 O O . GLN B 1 366 ? -8.555 256 122.188 1 68.5 366 GLN B O 1
ATOM 8615 N N . ALA B 1 367 ? -10.32 256.75 123.312 1 67.06 367 ALA B N 1
ATOM 8616 C CA . ALA B 1 367 ? -11.25 255.625 123.125 1 67.06 367 ALA B CA 1
ATOM 8617 C C . ALA B 1 367 ? -11.805 255.625 121.75 1 67.06 367 ALA B C 1
ATOM 8619 O O . ALA B 1 367 ? -11.914 254.5 121.125 1 67.06 367 ALA B O 1
ATOM 8620 N N . LYS B 1 368 ? -11.805 257 121 1 75.12 368 LYS B N 1
ATOM 8621 C CA . LYS B 1 368 ? -12.297 257 119.688 1 75.12 368 LYS B CA 1
ATOM 8622 C C . LYS B 1 368 ? -11.281 256.5 118.625 1 75.12 368 LYS B C 1
ATOM 8624 O O . LYS B 1 368 ? -11.648 255.875 117.625 1 75.12 368 LYS B O 1
ATOM 8629 N N . ALA B 1 369 ? -9.93 256.5 119.062 1 75.62 369 ALA B N 1
ATOM 8630 C CA . ALA B 1 369 ? -8.852 256 118.188 1 75.62 369 ALA B CA 1
ATOM 8631 C C . ALA B 1 369 ? -8.781 254.625 118.188 1 75.62 369 ALA B C 1
ATOM 8633 O O . ALA B 1 369 ? -8.5 254 117.125 1 75.62 369 ALA B O 1
ATOM 8634 N N . GLN B 1 370 ? -9.312 253.875 119.312 1 71.69 370 GLN B N 1
ATOM 8635 C CA . GLN B 1 370 ? -9.266 252.5 119.438 1 71.69 370 GLN B CA 1
ATOM 8636 C C . GLN B 1 370 ? -10.445 251.875 118.75 1 71.69 370 GLN B C 1
ATOM 8638 O O . GLN B 1 370 ? -10.344 250.625 118.25 1 71.69 370 GLN B O 1
ATOM 8643 N N . ALA B 1 371 ? -11.477 252.5 118.375 1 74 371 ALA B N 1
ATOM 8644 C CA . ALA B 1 371 ? -12.648 252.125 117.625 1 74 371 ALA B CA 1
ATOM 8645 C C . ALA B 1 371 ? -12.312 251.875 116.125 1 74 371 ALA B C 1
ATOM 8647 O O . ALA B 1 371 ? -12.797 250.875 115.562 1 74 371 ALA B O 1
ATOM 8648 N N . GLU B 1 372 ? -11.328 252.75 115.625 1 76.06 372 GLU B N 1
ATOM 8649 C CA . GLU B 1 372 ? -10.914 252.625 114.25 1 76.06 372 GLU B CA 1
ATOM 8650 C C . GLU B 1 372 ? -10.047 251.375 114.062 1 76.06 372 GLU B C 1
ATOM 8652 O O . GLU B 1 372 ? -10.203 250.625 113.062 1 76.06 372 GLU B O 1
ATOM 8657 N N . THR B 1 373 ? -9.242 251 115.125 1 77.94 373 THR B N 1
ATOM 8658 C CA . THR B 1 373 ? -8.391 249.875 115.062 1 77.94 373 THR B CA 1
ATOM 8659 C C . THR B 1 373 ? -9.227 248.5 115.188 1 77.94 373 THR B C 1
ATOM 8661 O O . THR B 1 373 ? -8.977 247.625 114.5 1 77.94 373 THR B O 1
ATOM 8664 N N . LEU B 1 374 ? -10.312 248.625 115.812 1 78.62 374 LEU B N 1
ATOM 8665 C CA . LEU B 1 374 ? -11.227 247.5 116 1 78.62 374 LEU B CA 1
ATOM 8666 C C . LEU B 1 374 ? -12.016 247.125 114.75 1 78.62 374 LEU B C 1
ATOM 8668 O O . LEU B 1 374 ? -12.281 246 114.438 1 78.62 374 LEU B O 1
ATOM 8672 N N . GLU B 1 375 ? -12.266 248.25 114 1 79.75 375 GLU B N 1
ATOM 8673 C CA . GLU B 1 375 ? -12.969 248.125 112.688 1 79.75 375 GLU B CA 1
ATOM 8674 C C . GLU B 1 375 ? -12.102 247.375 111.688 1 79.75 375 GLU B C 1
ATOM 8676 O O . GLU B 1 375 ? -12.609 246.5 110.938 1 79.75 375 GLU B O 1
ATOM 8681 N N . ASN B 1 376 ? -10.758 247.625 111.75 1 78.06 376 ASN B N 1
ATOM 8682 C CA . ASN B 1 376 ? -9.836 247 110.875 1 78.06 376 ASN B CA 1
ATOM 8683 C C . ASN B 1 376 ? -9.648 245.5 111.188 1 78.06 376 ASN B C 1
ATOM 8685 O O . ASN B 1 376 ? -9.602 244.75 110.312 1 78.06 376 ASN B O 1
ATOM 8689 N N . ILE B 1 377 ? -9.703 245.25 112.5 1 81.44 377 ILE B N 1
ATOM 8690 C CA . ILE B 1 377 ? -9.523 243.875 113 1 81.44 377 ILE B CA 1
ATOM 8691 C C . ILE B 1 377 ? -10.773 243 112.688 1 81.44 377 ILE B C 1
ATOM 8693 O O . ILE B 1 377 ? -10.672 241.875 112.188 1 81.44 377 ILE B O 1
ATOM 8697 N N . ARG B 1 378 ? -11.906 243.625 112.875 1 84.62 378 ARG B N 1
ATOM 8698 C CA . ARG B 1 378 ? -13.195 243 112.562 1 84.62 378 ARG B CA 1
ATOM 8699 C C . ARG B 1 378 ? -13.312 242.75 111.062 1 84.62 378 ARG B C 1
ATOM 8701 O O . ARG B 1 378 ? -13.773 241.625 110.75 1 84.62 378 ARG B O 1
ATOM 8708 N N . SER B 1 379 ? -12.75 243.625 110.062 1 81.25 379 SER B N 1
ATOM 8709 C CA . SER B 1 379 ? -12.789 243.375 108.625 1 81.25 379 SER B CA 1
ATOM 8710 C C . SER B 1 379 ? -11.867 242.25 108.25 1 81.25 379 SER B C 1
ATOM 8712 O O . SER B 1 379 ? -12.227 241.375 107.375 1 81.25 379 SER B O 1
ATOM 8714 N N . SER B 1 380 ? -10.617 242.125 108.938 1 80.81 380 SER B N 1
ATOM 8715 C CA . SER B 1 380 ? -9.664 241 108.688 1 80.81 380 SER B CA 1
ATOM 8716 C C . SER B 1 380 ? -10.219 239.625 109.125 1 80.81 380 SER B C 1
ATOM 8718 O O . SER B 1 380 ? -10.117 238.75 108.375 1 80.81 380 SER B O 1
ATOM 8720 N N . LEU B 1 381 ? -10.875 239.5 110.25 1 82.75 381 LEU B N 1
ATOM 8721 C CA . LEU B 1 381 ? -11.484 238.25 110.75 1 82.75 381 LEU B CA 1
ATOM 8722 C C . LEU B 1 381 ? -12.617 237.75 109.875 1 82.75 381 LEU B C 1
ATOM 8724 O O . LEU B 1 381 ? -12.781 236.5 109.688 1 82.75 381 LEU B O 1
ATOM 8728 N N . ALA B 1 382 ? -13.398 238.75 109.25 1 81.75 382 ALA B N 1
ATOM 8729 C CA . ALA B 1 382 ? -14.508 238.375 108.312 1 81.75 382 ALA B CA 1
ATOM 8730 C C . ALA B 1 382 ? -14.008 237.75 107.062 1 81.75 382 ALA B C 1
ATOM 8732 O O . ALA B 1 382 ? -14.57 236.75 106.562 1 81.75 382 ALA B O 1
ATOM 8733 N N . VAL B 1 383 ? -12.789 238.25 106.5 1 81.56 383 VAL B N 1
ATOM 8734 C CA . VAL B 1 383 ? -12.219 237.75 105.25 1 81.56 383 VAL B CA 1
ATOM 8735 C C . VAL B 1 383 ? -11.672 236.25 105.5 1 81.56 383 VAL B C 1
ATOM 8737 O O . VAL B 1 383 ? -11.922 235.375 104.688 1 81.56 383 VAL B O 1
ATOM 8740 N N . ASP B 1 384 ? -11.008 236.125 106.562 1 80.19 384 ASP B N 1
ATOM 8741 C CA . ASP B 1 384 ? -10.414 234.75 106.875 1 80.19 384 ASP B CA 1
ATOM 8742 C C . ASP B 1 384 ? -11.5 233.75 107.125 1 80.19 384 ASP B C 1
ATOM 8744 O O . ASP B 1 384 ? -11.383 232.625 106.688 1 80.19 384 ASP B O 1
ATOM 8748 N N . SER B 1 385 ? -12.609 234 107.75 1 84.38 385 SER B N 1
ATOM 8749 C CA . SER B 1 385 ? -13.711 233.125 108.062 1 84.38 385 SER B CA 1
ATOM 8750 C C . SER B 1 385 ? -14.414 232.625 106.75 1 84.38 385 SER B C 1
ATOM 8752 O O . SER B 1 385 ? -14.766 231.5 106.625 1 84.38 385 SER B O 1
ATOM 8754 N N . GLU B 1 386 ? -14.586 233.625 105.75 1 82.12 386 GLU B N 1
ATOM 8755 C CA . GLU B 1 386 ? -15.227 233.25 104.5 1 82.12 386 GLU B CA 1
ATOM 8756 C C . GLU B 1 386 ? -14.367 232.375 103.625 1 82.12 386 GLU B C 1
ATOM 8758 O O . GLU B 1 386 ? -14.891 231.375 103 1 82.12 386 GLU B O 1
ATOM 8763 N N . ALA B 1 387 ? -12.945 232.5 103.812 1 80.88 387 ALA B N 1
ATOM 8764 C CA . ALA B 1 387 ? -12.016 231.625 103.062 1 80.88 387 ALA B CA 1
ATOM 8765 C C . ALA B 1 387 ? -12.039 230.125 103.625 1 80.88 387 ALA B C 1
ATOM 8767 O O . ALA B 1 387 ? -11.992 229.25 102.875 1 80.88 387 ALA B O 1
ATOM 8768 N N . ILE B 1 388 ? -12.195 229.875 104.938 1 83.75 388 ILE B N 1
ATOM 8769 C CA . ILE B 1 388 ? -12.273 228.625 105.625 1 83.75 388 ILE B CA 1
ATOM 8770 C C . ILE B 1 388 ? -13.562 227.875 105.25 1 83.75 388 ILE B C 1
ATOM 8772 O O . ILE B 1 388 ? -13.555 226.75 104.938 1 83.75 388 ILE B O 1
ATOM 8776 N N . ASP B 1 389 ? -14.711 228.75 105.125 1 83.5 389 ASP B N 1
ATOM 8777 C CA . ASP B 1 389 ? -16.031 228.25 104.75 1 83.5 389 ASP B CA 1
ATOM 8778 C C . ASP B 1 389 ? -16.016 227.625 103.375 1 83.5 389 ASP B C 1
ATOM 8780 O O . ASP B 1 389 ? -16.531 226.5 103.125 1 83.5 389 ASP B O 1
ATOM 8784 N N . ASN B 1 390 ? -15.305 228.375 102.438 1 81.94 390 ASN B N 1
ATOM 8785 C CA . ASN B 1 390 ? -15.25 228 101.062 1 81.94 390 ASN B CA 1
ATOM 8786 C C . ASN B 1 390 ? -14.414 226.625 100.875 1 81.94 390 ASN B C 1
ATOM 8788 O O . ASN B 1 390 ? -14.805 225.75 100.188 1 81.94 390 ASN B O 1
ATOM 8792 N N . SER B 1 391 ? -13.242 226.5 101.688 1 80.56 391 SER B N 1
ATOM 8793 C CA . SER B 1 391 ? -12.352 225.375 101.562 1 80.56 391 SER B CA 1
ATOM 8794 C C . SER B 1 391 ? -12.992 224.125 102.188 1 80.56 391 SER B C 1
ATOM 8796 O O . SER B 1 391 ? -12.859 223 101.688 1 80.56 391 SER B O 1
ATOM 8798 N N . ALA B 1 392 ? -13.789 224.125 103.25 1 83.75 392 ALA B N 1
ATOM 8799 C CA . ALA B 1 392 ? -14.477 223.125 103.938 1 83.75 392 ALA B CA 1
ATOM 8800 C C . ALA B 1 392 ? -15.609 222.5 103.062 1 83.75 392 ALA B C 1
ATOM 8802 O O . ALA B 1 392 ? -15.82 221.375 103 1 83.75 392 ALA B O 1
ATOM 8803 N N . SER B 1 393 ? -16.359 223.5 102.25 1 82.5 393 SER B N 1
ATOM 8804 C CA . SER B 1 393 ? -17.438 223.125 101.375 1 82.5 393 SER B CA 1
ATOM 8805 C C . SER B 1 393 ? -16.891 222.375 100.188 1 82.5 393 SER B C 1
ATOM 8807 O O . SER B 1 393 ? -17.516 221.375 99.75 1 82.5 393 SER B O 1
ATOM 8809 N N . MET B 1 394 ? -15.555 222.5 99.812 1 79.94 394 MET B N 1
ATOM 8810 C CA . MET B 1 394 ? -14.914 221.875 98.688 1 79.94 394 MET B CA 1
ATOM 8811 C C . MET B 1 394 ? -14.492 220.5 99.125 1 79.94 394 MET B C 1
ATOM 8813 O O . MET B 1 394 ? -14.625 219.5 98.375 1 79.94 394 MET B O 1
ATOM 8817 N N . ILE B 1 395 ? -14.008 220.25 100.375 1 78.19 395 ILE B N 1
ATOM 8818 C CA . ILE B 1 395 ? -13.633 218.875 100.938 1 78.19 395 ILE B CA 1
ATOM 8819 C C . ILE B 1 395 ? -14.867 218 101.062 1 78.19 395 ILE B C 1
ATOM 8821 O O . ILE B 1 395 ? -14.812 216.875 100.688 1 78.19 395 ILE B O 1
ATOM 8825 N N . GLN B 1 396 ? -16.125 218.625 101.5 1 76.06 396 GLN B N 1
ATOM 8826 C CA . GLN B 1 396 ? -17.359 217.875 101.625 1 76.06 396 GLN B CA 1
ATOM 8827 C C . GLN B 1 396 ? -17.844 217.375 100.312 1 76.06 396 GLN B C 1
ATOM 8829 O O . GLN B 1 396 ? -18.266 216.125 100.188 1 76.06 396 GLN B O 1
ATOM 8834 N N . ASN B 1 397 ? -17.672 218.125 99.125 1 75.69 397 ASN B N 1
ATOM 8835 C CA . ASN B 1 397 ? -18.125 217.75 97.812 1 75.69 397 ASN B CA 1
ATOM 8836 C C . ASN B 1 397 ? -17.266 216.625 97.25 1 75.69 397 ASN B C 1
ATOM 8838 O O . ASN B 1 397 ? -17.766 215.75 96.562 1 75.69 397 ASN B O 1
ATOM 8842 N N . MET B 1 398 ? -15.883 216.5 97.625 1 68.62 398 MET B N 1
ATOM 8843 C CA . MET B 1 398 ? -14.953 215.5 97.062 1 68.62 398 MET B CA 1
ATOM 8844 C C . MET B 1 398 ? -15.148 214.25 97.812 1 68.62 398 MET B C 1
ATOM 8846 O O . MET B 1 398 ? -14.961 213.125 97.188 1 68.62 398 MET B O 1
ATOM 8850 N N . GLY B 1 399 ? -15.516 214 99.062 1 59.34 399 GLY B N 1
ATOM 8851 C CA . GLY B 1 399 ? -15.836 212.75 99.875 1 59.34 399 GLY B CA 1
ATOM 8852 C C . GLY B 1 399 ? -17.047 212.125 99.312 1 59.34 399 GLY B C 1
ATOM 8853 O O . GLY B 1 399 ? -17.125 210.875 99.375 1 59.34 399 GLY B O 1
ATOM 8854 N N . ASP B 1 400 ? -18.203 212.75 98.812 1 56.78 400 ASP B N 1
ATOM 8855 C CA . ASP B 1 400 ? -19.438 212.25 98.312 1 56.78 400 ASP B CA 1
ATOM 8856 C C . ASP B 1 400 ? -19.203 211.5 97 1 56.78 400 ASP B C 1
ATOM 8858 O O . ASP B 1 400 ? -20 210.625 96.562 1 56.78 400 ASP B O 1
ATOM 8862 N N . SER B 1 401 ? -18.094 211.625 96.062 1 48.69 401 SER B N 1
ATOM 8863 C CA . SER B 1 401 ? -17.984 211 94.75 1 48.69 401 SER B CA 1
ATOM 8864 C C . SER B 1 401 ? -17.25 209.75 94.812 1 48.69 401 SER B C 1
ATOM 8866 O O . SER B 1 401 ? -16.812 209.125 93.75 1 48.69 401 SER B O 1
ATOM 8868 N N . SER B 1 402 ? -16.844 208.875 95.875 1 47.03 402 SER B N 1
ATOM 8869 C CA . SER B 1 402 ? -16.078 207.75 95.812 1 47.03 402 SER B CA 1
ATOM 8870 C C . SER B 1 402 ? -16.938 206.5 95.25 1 47.03 402 SER B C 1
ATOM 8872 O O . SER B 1 402 ? -18.031 206.25 95.75 1 47.03 402 SER B O 1
ATOM 8874 N N . PRO B 1 403 ? -16.75 205.875 94 1 40.56 403 PRO B N 1
ATOM 8875 C CA . PRO B 1 403 ? -17.531 204.875 93.312 1 40.56 403 PRO B CA 1
ATOM 8876 C C . PRO B 1 403 ? -17.641 203.5 94.062 1 40.56 403 PRO B C 1
ATOM 8878 O O . PRO B 1 403 ? -16.719 203.125 94.812 1 40.56 403 PRO B O 1
ATOM 8881 N N . GLU B 1 404 ? -18.688 202.75 94.438 1 39.56 404 GLU B N 1
ATOM 8882 C CA . GLU B 1 404 ? -19.094 201.5 94.938 1 39.56 404 GLU B CA 1
ATOM 8883 C C . GLU B 1 404 ? -18.359 200.375 94.125 1 39.56 404 GLU B C 1
ATOM 8885 O O . GLU B 1 404 ? -18.469 200.25 92.938 1 39.56 404 GLU B O 1
ATOM 8890 N N . THR B 1 405 ? -17.109 199.75 94.375 1 41.84 405 THR B N 1
ATOM 8891 C CA . THR B 1 405 ? -16.219 198.75 93.75 1 41.84 405 THR B CA 1
ATOM 8892 C C . THR B 1 405 ? -16.953 197.375 93.625 1 41.84 405 THR B C 1
ATOM 8894 O O . THR B 1 405 ? -17.312 196.75 94.625 1 41.84 405 THR B O 1
ATOM 8897 N N . ASP B 1 406 ? -17.672 196.875 92.625 1 40.41 406 ASP B N 1
ATOM 8898 C CA . ASP B 1 406 ? -18.203 195.75 92.125 1 40.41 406 ASP B CA 1
ATOM 8899 C C . ASP B 1 406 ? -17.109 194.625 91.938 1 40.41 406 ASP B C 1
ATOM 8901 O O . ASP B 1 406 ? -17.172 193.75 91 1 40.41 406 ASP B O 1
ATOM 8905 N N . ALA B 1 407 ? -15.906 194.5 92.375 1 46.84 407 ALA B N 1
ATOM 8906 C CA . ALA B 1 407 ? -14.828 193.5 92.188 1 46.84 407 ALA B CA 1
ATOM 8907 C C . ALA B 1 407 ? -15.266 192.125 92.688 1 46.84 407 ALA B C 1
ATOM 8909 O O . ALA B 1 407 ? -14.695 191.125 92.25 1 46.84 407 ALA B O 1
ATOM 8910 N N . ALA B 1 408 ? -16.156 191.5 93.562 1 51.44 408 ALA B N 1
ATOM 8911 C CA . ALA B 1 408 ? -16.547 190.25 94.062 1 51.44 408 ALA B CA 1
ATOM 8912 C C . ALA B 1 408 ? -17.203 189.375 93 1 51.44 408 ALA B C 1
ATOM 8914 O O . ALA B 1 408 ? -17.047 188.125 92.938 1 51.44 408 ALA B O 1
ATOM 8915 N N . GLY B 1 409 ? -17.719 189.625 91.75 1 53.69 409 GLY B N 1
ATOM 8916 C CA . GLY B 1 409 ? -18.531 188.875 90.812 1 53.69 409 GLY B CA 1
ATOM 8917 C C . GLY B 1 409 ? -17.703 188 89.812 1 53.69 409 GLY B C 1
ATOM 8918 O O . GLY B 1 409 ? -18.094 187 89.438 1 53.69 409 GLY B O 1
ATOM 8919 N N . ASN B 1 410 ? -16.516 188.125 89.375 1 59.84 410 ASN B N 1
ATOM 8920 C CA . ASN B 1 410 ? -15.742 187.5 88.312 1 59.84 410 ASN B CA 1
ATOM 8921 C C . ASN B 1 410 ? -15.031 186.25 88.812 1 59.84 410 ASN B C 1
ATOM 8923 O O . ASN B 1 410 ? -14.922 185.25 88.062 1 59.84 410 ASN B O 1
ATOM 8927 N N . ASP B 1 411 ? -14.617 185.75 89.938 1 68.38 411 ASP B N 1
ATOM 8928 C CA . ASP B 1 411 ? -13.93 184.625 90.5 1 68.38 411 ASP B CA 1
ATOM 8929 C C . ASP B 1 411 ? -14.883 183.5 90.688 1 68.38 411 ASP B C 1
ATOM 8931 O O . ASP B 1 411 ? -14.508 182.25 90.5 1 68.38 411 ASP B O 1
ATOM 8935 N N . GLU B 1 412 ? -16.141 183.75 90.875 1 71.5 412 GLU B N 1
ATOM 8936 C CA . GLU B 1 412 ? -17.141 182.625 91.125 1 71.5 412 GLU B CA 1
ATOM 8937 C C . GLU B 1 412 ? -17.484 181.875 89.812 1 71.5 412 GLU B C 1
ATOM 8939 O O . GLU B 1 412 ? -17.609 180.75 89.75 1 71.5 412 GLU B O 1
ATOM 8944 N N . GLN B 1 413 ? -17.453 182.625 88.688 1 73.69 413 GLN B N 1
ATOM 8945 C CA . GLN B 1 413 ? -17.75 182 87.375 1 73.69 413 GLN B CA 1
ATOM 8946 C C . GLN B 1 413 ? -16.594 181.125 86.875 1 73.69 413 GLN B C 1
ATOM 8948 O O . GLN B 1 413 ? -16.812 180.125 86.25 1 73.69 413 GLN B O 1
ATOM 8953 N N . LEU B 1 414 ? -15.406 181.375 87.25 1 75.19 414 LEU B N 1
ATOM 8954 C CA . LEU B 1 414 ? -14.203 180.625 86.875 1 75.19 414 LEU B CA 1
ATOM 8955 C C . LEU B 1 414 ? -14.094 179.375 87.625 1 75.19 414 LEU B C 1
ATOM 8957 O O . LEU B 1 414 ? -13.781 178.375 87.062 1 75.19 414 LEU B O 1
ATOM 8961 N N . ILE B 1 415 ? -14.469 179.375 88.938 1 79 415 ILE B N 1
ATOM 8962 C CA . ILE B 1 415 ? -14.469 178.25 89.75 1 79 415 ILE B CA 1
ATOM 8963 C C . ILE B 1 415 ? -15.523 177.25 89.25 1 79 415 ILE B C 1
ATOM 8965 O O . ILE B 1 415 ? -15.266 176 89.188 1 79 415 ILE B O 1
ATOM 8969 N N . GLN B 1 416 ? -16.594 177.75 88.688 1 78.12 416 GLN B N 1
ATOM 8970 C CA . GLN B 1 416 ? -17.672 176.875 88.188 1 78.12 416 GLN B CA 1
ATOM 8971 C C . GLN B 1 416 ? -17.266 176.25 86.875 1 78.12 416 GLN B C 1
ATOM 8973 O O . GLN B 1 416 ? -17.547 175 86.688 1 78.12 416 GLN B O 1
ATOM 8978 N N . ALA B 1 417 ? -16.578 176.875 86.125 1 76 417 ALA B N 1
ATOM 8979 C CA . ALA B 1 417 ? -16.125 176.375 84.812 1 76 417 ALA B CA 1
ATOM 8980 C C . ALA B 1 417 ? -15.039 175.375 85 1 76 417 ALA B C 1
ATOM 8982 O O . ALA B 1 417 ? -15.062 174.25 84.375 1 76 417 ALA B O 1
ATOM 8983 N N . LEU B 1 418 ? -14.164 175.375 85.938 1 81.44 418 LEU B N 1
ATOM 8984 C CA . LEU B 1 418 ? -13.086 174.5 86.25 1 81.44 418 LEU B CA 1
ATOM 8985 C C . LEU B 1 418 ? -13.625 173.25 86.938 1 81.44 418 LEU B C 1
ATOM 8987 O O . LEU B 1 418 ? -13.109 172.125 86.75 1 81.44 418 LEU B O 1
ATOM 8991 N N . MET B 1 419 ? -14.719 173.375 87.688 1 80.5 419 MET B N 1
ATOM 8992 C CA . MET B 1 419 ? -15.383 172.25 88.312 1 80.5 419 MET B CA 1
ATOM 8993 C C . MET B 1 419 ? -16.094 171.375 87.25 1 80.5 419 MET B C 1
ATOM 8995 O O . MET B 1 419 ? -16.094 170.125 87.375 1 80.5 419 MET B O 1
ATOM 8999 N N . GLY B 1 420 ? -16.609 172 86.25 1 79.56 420 GLY B N 1
ATOM 9000 C CA . GLY B 1 420 ? -17.172 171.375 85.125 1 79.56 420 GLY B CA 1
ATOM 9001 C C . GLY B 1 420 ? -16.141 170.5 84.375 1 79.56 420 GLY B C 1
ATOM 9002 O O . GLY B 1 420 ? -16.391 169.375 83.938 1 79.56 420 GLY B O 1
ATOM 9003 N N . MET B 1 421 ? -15.039 171 84.125 1 81.56 421 MET B N 1
ATOM 9004 C CA . MET B 1 421 ? -13.922 170.25 83.438 1 81.56 421 MET B CA 1
ATOM 9005 C C . MET B 1 421 ? -13.43 169.125 84.312 1 81.56 421 MET B C 1
ATOM 9007 O O . MET B 1 421 ? -13.094 168 83.75 1 81.56 421 MET B O 1
ATOM 9011 N N . ASP B 1 422 ? -13.445 169.25 85.625 1 83.19 422 ASP B N 1
ATOM 9012 C CA . ASP B 1 422 ? -13.039 168.25 86.562 1 83.19 422 ASP B CA 1
ATOM 9013 C C . ASP B 1 422 ? -13.977 167 86.438 1 83.19 422 ASP B C 1
ATOM 9015 O O . ASP B 1 422 ? -13.523 165.875 86.438 1 83.19 422 ASP B O 1
ATOM 9019 N N . GLN B 1 423 ? -15.203 167.375 86.25 1 81.5 423 GLN B N 1
ATOM 9020 C CA . GLN B 1 423 ? -16.188 166.25 86.125 1 81.5 423 GLN B CA 1
ATOM 9021 C C . GLN B 1 423 ? -16.016 165.625 84.812 1 81.5 423 GLN B C 1
ATOM 9023 O O . GLN B 1 423 ? -16.125 164.375 84.75 1 81.5 423 GLN B O 1
ATOM 9028 N N . GLY B 1 424 ? -15.719 166.375 83.812 1 80.5 424 GLY B N 1
ATOM 9029 C CA . GLY B 1 424 ? -15.438 165.75 82.5 1 80.5 424 GLY B CA 1
ATOM 9030 C C . GLY B 1 424 ? -14.203 164.875 82.5 1 80.5 424 GLY B C 1
ATOM 9031 O O . GLY B 1 424 ? -14.203 163.75 81.938 1 80.5 424 GLY B O 1
ATOM 9032 N N . LEU B 1 425 ? -13.156 165.125 83.125 1 84.94 425 LEU B N 1
ATOM 9033 C CA . LEU B 1 425 ? -11.914 164.375 83.25 1 84.94 425 LEU B CA 1
ATOM 9034 C C . LEU B 1 425 ? -12.125 163.125 84.062 1 84.94 425 LEU B C 1
ATOM 9036 O O . LEU B 1 425 ? -11.547 162 83.812 1 84.94 425 LEU B O 1
ATOM 9040 N N . GLU B 1 426 ? -12.977 163.25 85.125 1 84.19 426 GLU B N 1
ATOM 9041 C CA . GLU B 1 426 ? -13.312 162.125 85.938 1 84.19 426 GLU B CA 1
ATOM 9042 C C . GLU B 1 426 ? -14.078 161 85.125 1 84.19 426 GLU B C 1
ATOM 9044 O O . GLU B 1 426 ? -13.844 159.875 85.25 1 84.19 426 GLU B O 1
ATOM 9049 N N . GLN B 1 427 ? -14.852 161.5 84.25 1 83.12 427 GLN B N 1
ATOM 9050 C CA . GLN B 1 427 ? -15.602 160.625 83.375 1 83.12 427 GLN B CA 1
ATOM 9051 C C . GLN B 1 427 ? -14.68 160 82.375 1 83.12 427 GLN B C 1
ATOM 9053 O O . GLN B 1 427 ? -14.836 158.75 82.125 1 83.12 427 GLN B O 1
ATOM 9058 N N . LEU B 1 428 ? -13.789 160.5 81.812 1 85.5 428 LEU B N 1
ATOM 9059 C CA . LEU B 1 428 ? -12.797 159.875 80.875 1 85.5 428 LEU B CA 1
ATOM 9060 C C . LEU B 1 428 ? -11.93 158.875 81.625 1 85.5 428 LEU B C 1
ATOM 9062 O O . LEU B 1 428 ? -11.617 157.875 81.125 1 85.5 428 LEU B O 1
ATOM 9066 N N . GLN B 1 429 ? -11.508 159.25 82.875 1 85.38 429 GLN B N 1
ATOM 9067 C CA . GLN B 1 429 ? -10.734 158.375 83.688 1 85.38 429 GLN B CA 1
ATOM 9068 C C . GLN B 1 429 ? -11.516 157.125 84 1 85.38 429 GLN B C 1
ATOM 9070 O O . GLN B 1 429 ? -10.953 156 83.938 1 85.38 429 GLN B O 1
ATOM 9075 N N . GLN B 1 430 ? -12.781 157.25 84.188 1 84.25 430 GLN B N 1
ATOM 9076 C CA . GLN B 1 430 ? -13.625 156.125 84.438 1 84.25 430 GLN B CA 1
ATOM 9077 C C . GLN B 1 430 ? -13.805 155.25 83.125 1 84.25 430 GLN B C 1
ATOM 9079 O O . GLN B 1 430 ? -13.773 154.125 83.188 1 84.25 430 GLN B O 1
ATOM 9084 N N . GLY B 1 431 ? -13.953 156 82.125 1 82.56 431 GLY B N 1
ATOM 9085 C CA . GLY B 1 431 ? -14.078 155.375 80.812 1 82.56 431 GLY B CA 1
ATOM 9086 C C . GLY B 1 431 ? -12.828 154.625 80.438 1 82.56 431 GLY B C 1
ATOM 9087 O O . GLY B 1 431 ? -12.914 153.625 79.75 1 82.56 431 GLY B O 1
ATOM 9088 N N . MET B 1 432 ? -11.719 154.875 80.875 1 86.81 432 MET B N 1
ATOM 9089 C CA . MET B 1 432 ? -10.453 154.25 80.625 1 86.81 432 MET B CA 1
ATOM 9090 C C . MET B 1 432 ? -10.195 153.125 81.562 1 86.81 432 MET B C 1
ATOM 9092 O O . MET B 1 432 ? -9.812 152 81.188 1 86.81 432 MET B O 1
ATOM 9096 N N . ASN B 1 433 ? -10.5 153.375 83 1 83.88 433 ASN B N 1
ATOM 9097 C CA . ASN B 1 433 ? -9.891 152.625 84 1 83.88 433 ASN B CA 1
ATOM 9098 C C . ASN B 1 433 ? -10.906 151.625 84.688 1 83.88 433 ASN B C 1
ATOM 9100 O O . ASN B 1 433 ? -10.547 150.75 85.5 1 83.88 433 ASN B O 1
ATOM 9104 N N . ASP B 1 434 ? -12.211 151.875 84.375 1 85.75 434 ASP B N 1
ATOM 9105 C CA . ASP B 1 434 ? -13.188 151 84.938 1 85.75 434 ASP B CA 1
ATOM 9106 C C . ASP B 1 434 ? -12.812 149.5 84.688 1 85.75 434 ASP B C 1
ATOM 9108 O O . ASP B 1 434 ? -12.492 149.125 83.562 1 85.75 434 ASP B O 1
ATOM 9112 N N . GLU B 1 435 ? -12.844 148.875 85.688 1 77.56 435 GLU B N 1
ATOM 9113 C CA . GLU B 1 435 ? -12.367 147.5 85.625 1 77.56 435 GLU B CA 1
ATOM 9114 C C . GLU B 1 435 ? -13.227 146.625 84.688 1 77.56 435 GLU B C 1
ATOM 9116 O O . GLU B 1 435 ? -12.734 145.625 84.062 1 77.56 435 GLU B O 1
ATOM 9121 N N . ASN B 1 436 ? -14.469 146.875 84.688 1 72.38 436 ASN B N 1
ATOM 9122 C CA . ASN B 1 436 ? -15.391 146 83.938 1 72.38 436 ASN B CA 1
ATOM 9123 C C . ASN B 1 436 ? -15.75 146.625 82.625 1 72.38 436 ASN B C 1
ATOM 9125 O O . ASN B 1 436 ? -16.047 145.875 81.625 1 72.38 436 ASN B O 1
ATOM 9129 N N . ALA B 1 437 ? -15.695 148 82.438 1 77.94 437 ALA B N 1
ATOM 9130 C CA . ALA B 1 437 ? -16.234 148.625 81.25 1 77.94 437 ALA B CA 1
ATOM 9131 C C . ALA B 1 437 ? -15.242 149.625 80.688 1 77.94 437 ALA B C 1
ATOM 9133 O O . ALA B 1 437 ? -15.523 150.25 79.688 1 77.94 437 ALA B O 1
ATOM 9134 N N . GLY B 1 438 ? -14.078 149.5 81.25 1 84.5 438 GLY B N 1
ATOM 9135 C CA . GLY B 1 438 ? -13.102 150.5 80.812 1 84.5 438 GLY B CA 1
ATOM 9136 C C . GLY B 1 438 ? -12.359 150.125 79.562 1 84.5 438 GLY B C 1
ATOM 9137 O O . GLY B 1 438 ? -12.297 148.875 79.25 1 84.5 438 GLY B O 1
ATOM 9138 N N . LEU B 1 439 ? -11.789 150.75 78.75 1 87.19 439 LEU B N 1
ATOM 9139 C CA . LEU B 1 439 ? -11.109 150.375 77.438 1 87.19 439 LEU B CA 1
ATOM 9140 C C . LEU B 1 439 ? -9.852 149.625 77.688 1 87.19 439 LEU B C 1
ATOM 9142 O O . LEU B 1 439 ? -9.516 148.75 76.875 1 87.19 439 LEU B O 1
ATOM 9146 N N . ILE B 1 440 ? -9.172 150 78.812 1 88.12 440 ILE B N 1
ATOM 9147 C CA . ILE B 1 440 ? -7.938 149.25 79.125 1 88.12 440 ILE B CA 1
ATOM 9148 C C . ILE B 1 440 ? -8.234 147.75 79.312 1 88.12 440 ILE B C 1
ATOM 9150 O O . ILE B 1 440 ? -7.625 146.875 78.625 1 88.12 440 ILE B O 1
ATOM 9154 N N . SER B 1 441 ? -9.227 147.5 80.125 1 86.94 441 SER B N 1
ATOM 9155 C CA . SER B 1 441 ? -9.586 146.125 80.375 1 86.94 441 SER B CA 1
ATOM 9156 C C . SER B 1 441 ? -10.164 145.5 79.125 1 86.94 441 SER B C 1
ATOM 9158 O O . SER B 1 441 ? -9.883 144.25 78.875 1 86.94 441 SER B O 1
ATOM 9160 N N . GLY B 1 442 ? -10.922 146.125 78.438 1 84.19 442 GLY B N 1
ATOM 9161 C CA . GLY B 1 442 ? -11.508 145.5 77.188 1 84.19 442 GLY B CA 1
ATOM 9162 C C . GLY B 1 442 ? -10.477 145.25 76.125 1 84.19 442 GLY B C 1
ATOM 9163 O O . GLY B 1 442 ? -10.547 144.125 75.5 1 84.19 442 GLY B O 1
ATOM 9164 N N . VAL B 1 443 ? -9.508 146 75.875 1 88.38 443 VAL B N 1
ATOM 9165 C CA . VAL B 1 443 ? -8.453 145.75 74.875 1 88.38 443 VAL B CA 1
ATOM 9166 C C . VAL B 1 443 ? -7.531 144.625 75.375 1 88.38 443 VAL B C 1
ATOM 9168 O O . VAL B 1 443 ? -7.059 143.75 74.562 1 88.38 443 VAL B O 1
ATOM 9171 N N . GLU B 1 444 ? -7.344 144.625 76.688 1 87.62 444 GLU B N 1
ATOM 9172 C CA . GLU B 1 444 ? -6.539 143.5 77.188 1 87.62 444 GLU B CA 1
ATOM 9173 C C . GLU B 1 444 ? -7.195 142.125 76.938 1 87.62 444 GLU B C 1
ATOM 9175 O O . GLU B 1 444 ? -6.523 141.125 76.562 1 87.62 444 GLU B O 1
ATOM 9180 N N . HIS B 1 445 ? -8.484 142.125 77.188 1 89.25 445 HIS B N 1
ATOM 9181 C CA . HIS B 1 445 ? -9.211 140.875 76.938 1 89.25 445 HIS B CA 1
ATOM 9182 C C . HIS B 1 445 ? -9.234 140.5 75.438 1 89.25 445 HIS B C 1
ATOM 9184 O O . HIS B 1 445 ? -9.133 139.375 75.062 1 89.25 445 HIS B O 1
ATOM 9190 N N . TYR B 1 446 ? -9.336 141.5 74.562 1 90 446 TYR B N 1
ATOM 9191 C CA . TYR B 1 446 ? -9.359 141.25 73.125 1 90 446 TYR B CA 1
ATOM 9192 C C . TYR B 1 446 ? -8.016 140.75 72.625 1 90 446 TYR B C 1
ATOM 9194 O O . TYR B 1 446 ? -7.965 139.75 71.875 1 90 446 TYR B O 1
ATOM 9202 N N . THR B 1 447 ? -6.957 141.375 73.125 1 91.56 447 THR B N 1
ATOM 9203 C CA . THR B 1 447 ? -5.633 141 72.625 1 91.56 447 THR B CA 1
ATOM 9204 C C . THR B 1 447 ? -5.258 139.625 73.188 1 91.56 447 THR B C 1
ATOM 9206 O O . THR B 1 447 ? -4.555 138.75 72.562 1 91.56 447 THR B O 1
ATOM 9209 N N . ALA B 1 448 ? -5.797 139.25 74.375 1 89.19 448 ALA B N 1
ATOM 9210 C CA . ALA B 1 448 ? -5.605 137.875 74.875 1 89.19 448 ALA B CA 1
ATOM 9211 C C . ALA B 1 448 ? -6.297 136.875 74 1 89.19 448 ALA B C 1
ATOM 9213 O O . ALA B 1 448 ? -5.781 135.75 73.812 1 89.19 448 ALA B O 1
ATOM 9214 N N . GLY B 1 449 ? -7.43 137.125 73.5 1 88.19 449 GLY B N 1
ATOM 9215 C CA . GLY B 1 449 ? -8.125 136.25 72.562 1 88.19 449 GLY B CA 1
ATOM 9216 C C . GLY B 1 449 ? -7.363 136.125 71.25 1 88.19 449 GLY B C 1
ATOM 9217 O O . GLY B 1 449 ? -7.309 135 70.75 1 88.19 449 GLY B O 1
ATOM 9218 N N . VAL B 1 450 ? -6.789 137 70.688 1 92.44 450 VAL B N 1
ATOM 9219 C CA . VAL B 1 450 ? -5.969 137 69.438 1 92.44 450 VAL B CA 1
ATOM 9220 C C . VAL B 1 450 ? -4.758 136 69.75 1 92.44 450 VAL B C 1
ATOM 9222 O O . VAL B 1 450 ? -4.395 135.25 68.875 1 92.44 450 VAL B O 1
ATOM 9225 N N . ASP B 1 451 ? -4.195 136.25 70.938 1 91.12 451 ASP B N 1
ATOM 9226 C CA . ASP B 1 451 ? -3.055 135.375 71.312 1 91.12 451 ASP B CA 1
ATOM 9227 C C . ASP B 1 451 ? -3.449 133.875 71.375 1 91.12 451 ASP B C 1
ATOM 9229 O O . ASP B 1 451 ? -2.67 133 71 1 91.12 451 ASP B O 1
ATOM 9233 N N . THR B 1 452 ? -4.613 133.625 71.875 1 91.12 452 THR B N 1
ATOM 9234 C CA . THR B 1 452 ? -5.105 132.25 71.938 1 91.12 452 THR B CA 1
ATOM 9235 C C . THR B 1 452 ? -5.32 131.75 70.562 1 91.12 452 THR B C 1
ATOM 9237 O O . THR B 1 452 ? -4.953 130.5 70.312 1 91.12 452 THR B O 1
ATOM 9240 N N . VAL B 1 453 ? -5.871 132.375 69.625 1 92.06 453 VAL B N 1
ATOM 9241 C CA . VAL B 1 453 ? -6.078 131.875 68.25 1 92.06 453 VAL B CA 1
ATOM 9242 C C . VAL B 1 453 ? -4.73 131.625 67.562 1 92.06 453 VAL B C 1
ATOM 9244 O O . VAL B 1 453 ? -4.531 130.625 66.812 1 92.06 453 VAL B O 1
ATOM 9247 N N . ALA B 1 454 ? -3.826 132.625 67.812 1 92.75 454 ALA B N 1
ATOM 9248 C CA . ALA B 1 454 ? -2.486 132.5 67.188 1 92.75 454 ALA B CA 1
ATOM 9249 C C . ALA B 1 454 ? -1.786 131.25 67.75 1 92.75 454 ALA B C 1
ATOM 9251 O O . ALA B 1 454 ? -1.139 130.5 66.938 1 92.75 454 ALA B O 1
ATOM 9252 N N . ALA B 1 455 ? -1.947 130.875 69 1 90.25 455 ALA B N 1
ATOM 9253 C CA . ALA B 1 455 ? -1.362 129.75 69.625 1 90.25 455 ALA B CA 1
ATOM 9254 C C . ALA B 1 455 ? -2.012 128.375 69.062 1 90.25 455 ALA B C 1
ATOM 9256 O O . ALA B 1 455 ? -1.331 127.438 68.75 1 90.25 455 ALA B O 1
ATOM 9257 N N . GLY B 1 456 ? -3.287 128.5 68.938 1 90.38 456 GLY B N 1
ATOM 9258 C CA . GLY B 1 456 ? -4.008 127.375 68.312 1 90.38 456 GLY B CA 1
ATOM 9259 C C . GLY B 1 456 ? -3.613 127.125 66.875 1 90.38 456 GLY B C 1
ATOM 9260 O O . GLY B 1 456 ? -3.422 125.938 66.5 1 90.38 456 GLY B O 1
ATOM 9261 N N . LEU B 1 457 ? -3.492 128 66.062 1 91.88 457 LEU B N 1
ATOM 9262 C CA . LEU B 1 457 ? -3.057 127.875 64.688 1 91.88 457 LEU B CA 1
ATOM 9263 C C . LEU B 1 457 ? -1.624 127.312 64.625 1 91.88 457 LEU B C 1
ATOM 9265 O O . LEU B 1 457 ? -1.289 126.562 63.719 1 91.88 457 LEU B O 1
ATOM 9269 N N . GLN B 1 458 ? -0.785 127.875 65.5 1 92.5 458 GLN B N 1
ATOM 9270 C CA . GLN B 1 458 ? 0.582 127.375 65.562 1 92.5 458 GLN B CA 1
ATOM 9271 C C . GLN B 1 458 ? 0.608 125.875 65.938 1 92.5 458 GLN B C 1
ATOM 9273 O O . GLN B 1 458 ? 1.396 125.125 65.375 1 92.5 458 GLN B O 1
ATOM 9278 N N . ALA B 1 459 ? -0.239 125.5 66.812 1 91.06 459 ALA B N 1
ATOM 9279 C CA . ALA B 1 459 ? -0.338 124.125 67.25 1 91.06 459 ALA B CA 1
ATOM 9280 C C . ALA B 1 459 ? -0.791 123.25 66.062 1 91.06 459 ALA B C 1
ATOM 9282 O O . ALA B 1 459 ? -0.257 122.125 65.812 1 91.06 459 ALA B O 1
ATOM 9283 N N . LEU B 1 460 ? -1.708 123.562 65.25 1 92.06 460 LEU B N 1
ATOM 9284 C CA . LEU B 1 460 ? -2.16 122.875 64.062 1 92.06 460 LEU B CA 1
ATOM 9285 C C . LEU B 1 460 ? -1.064 122.812 62.969 1 92.06 460 LEU B C 1
ATOM 9287 O O . LEU B 1 460 ? -0.879 121.812 62.312 1 92.06 460 LEU B O 1
ATOM 9291 N N . ASN B 1 461 ? -0.458 124 62.844 1 93.5 461 ASN B N 1
ATOM 9292 C CA . ASN B 1 461 ? 0.64 124.062 61.875 1 93.5 461 ASN B CA 1
ATOM 9293 C C . ASN B 1 461 ? 1.743 123.062 62.219 1 93.5 461 ASN B C 1
ATOM 9295 O O . ASN B 1 461 ? 2.361 122.438 61.344 1 93.5 461 ASN B O 1
ATOM 9299 N N . ASN B 1 462 ? 2.02 122.812 63.531 1 90.94 462 ASN B N 1
ATOM 9300 C CA . ASN B 1 462 ? 3.01 121.812 63.969 1 90.94 462 ASN B CA 1
ATOM 9301 C C . ASN B 1 462 ? 2.572 120.438 63.625 1 90.94 462 ASN B C 1
ATOM 9303 O O . ASN B 1 462 ? 3.41 119.5 63.469 1 90.94 462 ASN B O 1
ATOM 9307 N N . GLN B 1 463 ? 1.297 120.25 63.5 1 90 463 GLN B N 1
ATOM 9308 C CA . GLN B 1 463 ? 0.777 118.938 63.219 1 90 463 GLN B CA 1
ATOM 9309 C C . GLN B 1 463 ? 0.625 118.688 61.719 1 90 463 GLN B C 1
ATOM 9311 O O . GLN B 1 463 ? 0.411 117.562 61.25 1 90 463 GLN B O 1
ATOM 9316 N N . ALA B 1 464 ? 0.667 119.75 60.969 1 90.94 464 ALA B N 1
ATOM 9317 C CA . ALA B 1 464 ? 0.501 119.688 59.5 1 90.94 464 ALA B CA 1
ATOM 9318 C C . ALA B 1 464 ? 1.514 118.75 58.875 1 90.94 464 ALA B C 1
ATOM 9320 O O . ALA B 1 464 ? 1.181 118 57.938 1 90.94 464 ALA B O 1
ATOM 9321 N N . ASP B 1 465 ? 2.736 118.688 59.406 1 89.56 465 ASP B N 1
ATOM 9322 C CA . ASP B 1 465 ? 3.791 117.875 58.844 1 89.56 465 ASP B CA 1
ATOM 9323 C C . ASP B 1 465 ? 3.455 116.375 58.969 1 89.56 465 ASP B C 1
ATOM 9325 O O . ASP B 1 465 ? 3.707 115.562 58.062 1 89.56 465 ASP B O 1
ATOM 9329 N N . THR B 1 466 ? 2.908 116.125 60.094 1 90.31 466 THR B N 1
ATOM 9330 C CA . THR B 1 466 ? 2.539 114.75 60.344 1 90.31 466 THR B CA 1
ATOM 9331 C C . THR B 1 466 ? 1.407 114.312 59.406 1 90.31 466 THR B C 1
ATOM 9333 O O . THR B 1 466 ? 1.428 113.188 58.875 1 90.31 466 THR B O 1
ATOM 9336 N N . LEU B 1 467 ? 0.459 115.062 59.156 1 92.06 467 LEU B N 1
ATOM 9337 C CA . LEU B 1 467 ? -0.667 114.75 58.281 1 92.06 467 LEU B CA 1
ATOM 9338 C C . LEU B 1 467 ? -0.211 114.688 56.812 1 92.06 467 LEU B C 1
ATOM 9340 O O . LEU B 1 467 ? -0.604 113.75 56.094 1 92.06 467 LEU B O 1
ATOM 9344 N N . THR B 1 468 ? 0.627 115.625 56.438 1 92.56 468 THR B N 1
ATOM 9345 C CA . THR B 1 468 ? 1.147 115.562 55.062 1 92.56 468 THR B CA 1
ATOM 9346 C C . THR B 1 468 ? 2.027 114.375 54.844 1 92.56 468 THR B C 1
ATOM 9348 O O . THR B 1 468 ? 1.983 113.75 53.781 1 92.56 468 THR B O 1
ATOM 9351 N N . ALA B 1 469 ? 2.783 113.938 55.844 1 90.06 469 ALA B N 1
ATOM 9352 C CA . ALA B 1 469 ? 3.617 112.75 55.75 1 90.06 469 ALA B CA 1
ATOM 9353 C C . ALA B 1 469 ? 2.762 111.5 55.625 1 90.06 469 ALA B C 1
ATOM 9355 O O . ALA B 1 469 ? 3.098 110.562 54.875 1 90.06 469 ALA B O 1
ATOM 9356 N N . GLY B 1 470 ? 1.691 111.438 56.312 1 88.94 470 GLY B N 1
ATOM 9357 C CA . GLY B 1 470 ? 0.769 110.312 56.219 1 88.94 470 GLY B CA 1
ATOM 9358 C C . GLY B 1 470 ? 0.089 110.188 54.875 1 88.94 470 GLY B C 1
ATOM 9359 O O . GLY B 1 470 ? -0.012 109.062 54.312 1 88.94 470 GLY B O 1
ATOM 9360 N N . ALA B 1 471 ? -0.378 111.25 54.375 1 92.5 471 ALA B N 1
ATOM 9361 C CA . ALA B 1 471 ? -1.025 111.25 53.062 1 92.5 471 ALA B CA 1
ATOM 9362 C C . ALA B 1 471 ? -0.036 110.938 51.938 1 92.5 471 ALA B C 1
ATOM 9364 O O . ALA B 1 471 ? -0.369 110.188 51.031 1 92.5 471 ALA B O 1
ATOM 9365 N N . ASN B 1 472 ? 1.164 111.5 52.094 1 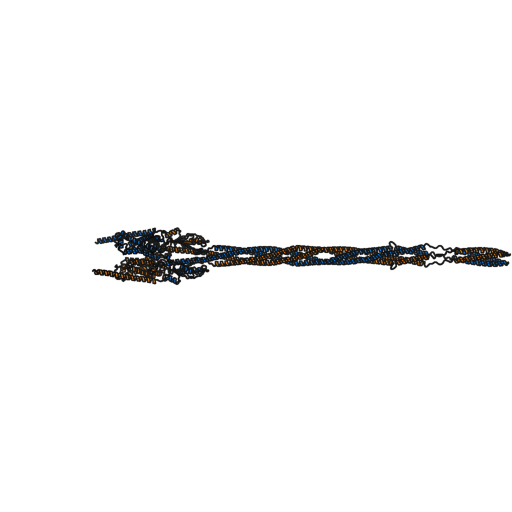92.31 472 ASN B N 1
ATOM 9366 C CA . ASN B 1 472 ? 2.205 111.188 51.125 1 92.31 472 ASN B CA 1
ATOM 9367 C C . ASN B 1 472 ? 2.605 109.75 51.188 1 92.31 472 ASN B C 1
ATOM 9369 O O . ASN B 1 472 ? 2.857 109.125 50.156 1 92.31 472 ASN B O 1
ATOM 9373 N N . GLY B 1 473 ? 2.74 109.25 52.375 1 91.25 473 GLY B N 1
ATOM 9374 C CA . GLY B 1 473 ? 3.047 107.812 52.562 1 91.25 473 GLY B CA 1
ATOM 9375 C C . GLY B 1 473 ? 1.992 106.875 51.969 1 91.25 473 GLY B C 1
ATOM 9376 O O . GLY B 1 473 ? 2.32 105.875 51.344 1 91.25 473 GLY B O 1
ATOM 9377 N N . LEU B 1 474 ? 0.778 107.125 52.125 1 92.56 474 LEU B N 1
ATOM 9378 C CA . LEU B 1 474 ? -0.311 106.312 51.562 1 92.56 474 LEU B CA 1
ATOM 9379 C C . LEU B 1 474 ? -0.306 106.375 50.031 1 92.56 474 LEU B C 1
ATOM 9381 O O . LEU B 1 474 ? -0.504 105.375 49.375 1 92.56 474 LEU B O 1
ATOM 9385 N N . ALA B 1 475 ? -0.136 107.562 49.5 1 93.06 475 ALA B N 1
ATOM 9386 C CA . ALA B 1 475 ? -0.06 107.75 48.062 1 93.06 475 ALA B CA 1
ATOM 9387 C C . ALA B 1 475 ? 1.095 106.938 47.469 1 93.06 475 ALA B C 1
ATOM 9389 O O . ALA B 1 475 ? 0.946 106.312 46.438 1 93.06 475 ALA B O 1
ATOM 9390 N N . THR B 1 476 ? 2.211 106.938 48.188 1 91.81 476 THR B N 1
ATOM 9391 C CA . THR B 1 476 ? 3.375 106.188 47.75 1 91.81 476 THR B CA 1
ATOM 9392 C C . THR B 1 476 ? 3.092 104.688 47.781 1 91.81 476 THR B C 1
ATOM 9394 O O . THR B 1 476 ? 3.418 103.938 46.844 1 91.81 476 THR B O 1
ATOM 9397 N N . ALA B 1 477 ? 2.486 104.188 48.812 1 90.38 477 ALA B N 1
ATOM 9398 C CA . ALA B 1 477 ? 2.152 102.812 48.969 1 90.38 477 ALA B CA 1
ATOM 9399 C C . ALA B 1 477 ? 1.161 102.375 47.875 1 90.38 477 ALA B C 1
ATOM 9401 O O . ALA B 1 477 ? 1.283 101.25 47.344 1 90.38 477 ALA B O 1
ATOM 9402 N N . MET B 1 478 ? 0.199 103.125 47.594 1 93.06 478 MET B N 1
ATOM 9403 C CA . MET B 1 478 ? -0.792 102.812 46.594 1 93.06 478 MET B CA 1
ATOM 9404 C C . MET B 1 478 ? -0.164 102.812 45.188 1 93.06 478 MET B C 1
ATOM 9406 O O . MET B 1 478 ? -0.546 102.062 44.312 1 93.06 478 MET B O 1
ATOM 9410 N N . ASN B 1 479 ? 0.789 103.812 45 1 92.62 479 ASN B N 1
ATOM 9411 C CA . ASN B 1 479 ? 1.52 103.812 43.75 1 92.62 479 ASN B CA 1
ATOM 9412 C C . ASN B 1 479 ? 2.322 102.5 43.562 1 92.62 479 ASN B C 1
ATOM 9414 O O . ASN B 1 479 ? 2.371 102 42.469 1 92.62 479 ASN B O 1
ATOM 9418 N N . GLU B 1 480 ? 2.895 102.125 44.594 1 90.38 480 GLU B N 1
ATOM 9419 C CA . GLU B 1 480 ? 3.656 100.875 44.531 1 90.38 480 GLU B CA 1
ATOM 9420 C C . GLU B 1 480 ? 2.744 99.688 44.281 1 90.38 480 GLU B C 1
ATOM 9422 O O . GLU B 1 480 ? 3.072 98.812 43.469 1 90.38 480 GLU B O 1
ATOM 9427 N N . LEU B 1 481 ? 1.623 99.562 44.938 1 91.44 481 LEU B N 1
ATOM 9428 C CA . LEU B 1 481 ? 0.655 98.5 44.719 1 91.44 481 LEU B CA 1
ATOM 9429 C C . LEU B 1 481 ? 0.153 98.5 43.281 1 91.44 481 LEU B C 1
ATOM 9431 O O . LEU B 1 481 ? 0.057 97.438 42.656 1 91.44 481 LEU B O 1
ATOM 9435 N N . ASN B 1 482 ? -0.126 99.688 42.781 1 92.56 482 ASN B N 1
ATOM 9436 C CA . ASN B 1 482 ? -0.604 99.812 41.438 1 92.56 482 ASN B CA 1
ATOM 9437 C C . ASN B 1 482 ? 0.443 99.375 40.406 1 92.56 482 ASN B C 1
ATOM 9439 O O . ASN B 1 482 ? 0.1 98.812 39.344 1 92.56 482 ASN B O 1
ATOM 9443 N N . ASN B 1 483 ? 1.734 99.5 40.719 1 90 483 ASN B N 1
ATOM 9444 C CA . ASN B 1 483 ? 2.82 99.062 39.844 1 90 483 ASN B CA 1
ATOM 9445 C C . ASN B 1 483 ? 3.025 97.562 39.875 1 90 483 ASN B C 1
ATOM 9447 O O . ASN B 1 483 ? 3.512 97 38.906 1 90 483 ASN B O 1
ATOM 9451 N N . GLN B 1 484 ? 2.613 96.875 40.906 1 85.81 484 GLN B N 1
ATOM 9452 C CA . GLN B 1 484 ? 2.857 95.438 41.062 1 85.81 484 GLN B CA 1
ATOM 9453 C C . GLN B 1 484 ? 1.69 94.625 40.5 1 85.81 484 GLN B C 1
ATOM 9455 O O . GLN B 1 484 ? 1.862 93.438 40.125 1 85.81 484 GLN B O 1
ATOM 9460 N N . THR B 1 485 ? 0.553 95.125 40.406 1 89.12 485 THR B N 1
ATOM 9461 C CA . THR B 1 485 ? -0.654 94.375 40.062 1 89.12 485 THR B CA 1
ATOM 9462 C C . THR B 1 485 ? -0.629 93.938 38.625 1 89.12 485 THR B C 1
ATOM 9464 O O . THR B 1 485 ? -1.168 92.875 38.281 1 89.12 485 THR B O 1
ATOM 9467 N N . PRO B 1 486 ? 0.065 94.812 37.688 1 86.62 486 PRO B N 1
ATOM 9468 C CA . PRO B 1 486 ? 0.168 94.25 36.312 1 86.62 486 PRO B CA 1
ATOM 9469 C C . PRO B 1 486 ? 0.972 93 36.219 1 86.62 486 PRO B C 1
ATOM 9471 O O . PRO B 1 486 ? 0.729 92.188 35.344 1 86.62 486 PRO B O 1
ATOM 9474 N N . LEU B 1 487 ? 1.898 92.75 37.125 1 85.94 487 LEU B N 1
ATOM 9475 C CA . LEU B 1 487 ? 2.658 91.5 37.156 1 85.94 487 LEU B CA 1
ATOM 9476 C C . LEU B 1 487 ? 1.762 90.312 37.5 1 85.94 487 LEU B C 1
ATOM 9478 O O . LEU B 1 487 ? 1.899 89.25 36.938 1 85.94 487 LEU B O 1
ATOM 9482 N N . LEU B 1 488 ? 0.826 90.562 38.406 1 89.25 488 LEU B N 1
ATOM 9483 C CA . LEU B 1 488 ? -0.162 89.5 38.75 1 89.25 488 LEU B CA 1
ATOM 9484 C C . LEU B 1 488 ? -1.074 89.25 37.562 1 89.25 488 LEU B C 1
ATOM 9486 O O . LEU B 1 488 ? -1.335 88.062 37.25 1 89.25 488 LEU B O 1
ATOM 9490 N N . ALA B 1 489 ? -1.526 90.312 36.938 1 91 489 ALA B N 1
ATOM 9491 C CA . ALA B 1 489 ? -2.408 90.188 35.781 1 91 489 ALA B CA 1
ATOM 9492 C C . ALA B 1 489 ? -1.716 89.438 34.656 1 91 489 ALA B C 1
ATOM 9494 O O . ALA B 1 489 ? -2.312 88.562 34.031 1 91 489 ALA B O 1
ATOM 9495 N N . ASN B 1 490 ? -0.413 89.688 34.438 1 90.69 490 ASN B N 1
ATOM 9496 C CA . ASN B 1 490 ? 0.357 89.062 33.375 1 90.69 490 ASN B CA 1
ATOM 9497 C C . ASN B 1 490 ? 0.604 87.562 33.719 1 90.69 490 ASN B C 1
ATOM 9499 O O . ASN B 1 490 ? 0.545 86.688 32.844 1 90.69 490 ASN B O 1
ATOM 9503 N N . GLY B 1 491 ? 0.937 87.312 34.969 1 89.81 491 GLY B N 1
ATOM 9504 C CA . GLY B 1 491 ? 1.117 85.938 35.406 1 89.81 491 GLY B CA 1
ATOM 9505 C C . GLY B 1 491 ? -0.142 85.062 35.281 1 89.81 491 GLY B C 1
ATOM 9506 O O . GLY B 1 491 ? -0.091 83.938 34.812 1 89.81 491 GLY B O 1
ATOM 9507 N N . MET B 1 492 ? -1.26 85.625 35.625 1 92.31 492 MET B N 1
ATOM 9508 C CA . MET B 1 492 ? -2.543 84.938 35.531 1 92.31 492 MET B CA 1
ATOM 9509 C C . MET B 1 492 ? -2.914 84.625 34.094 1 92.31 492 MET B C 1
ATOM 9511 O O . MET B 1 492 ? -3.447 83.562 33.75 1 92.31 492 MET B O 1
ATOM 9515 N N . MET B 1 493 ? -2.656 85.625 33.219 1 91.62 493 MET B N 1
ATOM 9516 C CA . MET B 1 493 ? -2.932 85.5 31.797 1 91.62 493 MET B CA 1
ATOM 9517 C C . MET B 1 493 ? -2.111 84.312 31.219 1 91.62 493 MET B C 1
ATOM 9519 O O . MET B 1 493 ? -2.627 83.5 30.438 1 91.62 493 MET B O 1
ATOM 9523 N N . LYS B 1 494 ? -0.835 84.25 31.578 1 92.75 494 LYS B N 1
ATOM 9524 C CA . LYS B 1 494 ? 0.029 83.188 31.094 1 92.75 494 LYS B CA 1
ATOM 9525 C C . LYS B 1 494 ? -0.469 81.812 31.562 1 92.75 494 LYS B C 1
ATOM 9527 O O . LYS B 1 494 ? -0.448 80.875 30.812 1 92.75 494 LYS B O 1
ATOM 9532 N N . LEU B 1 495 ? -0.885 81.75 32.812 1 94.38 495 LEU B N 1
ATOM 9533 C CA . LEU B 1 495 ? -1.404 80.5 33.344 1 94.38 495 LEU B CA 1
ATOM 9534 C C . LEU B 1 495 ? -2.709 80.062 32.656 1 94.38 495 LEU B C 1
ATOM 9536 O O . LEU B 1 495 ? -2.918 78.938 32.344 1 94.38 495 LEU B O 1
ATOM 9540 N N . ALA B 1 496 ? -3.596 81.062 32.406 1 94.81 496 ALA B N 1
ATOM 9541 C CA . ALA B 1 496 ? -4.848 80.812 31.719 1 94.81 496 ALA B CA 1
ATOM 9542 C C . ALA B 1 496 ? -4.59 80.375 30.281 1 94.81 496 ALA B C 1
ATOM 9544 O O . ALA B 1 496 ? -5.227 79.375 29.812 1 94.81 496 ALA B O 1
ATOM 9545 N N . ASP B 1 497 ? -3.578 80.938 29.625 1 92.75 497 ASP B N 1
ATOM 9546 C CA . ASP B 1 497 ? -3.211 80.562 28.266 1 92.75 497 ASP B CA 1
ATOM 9547 C C . ASP B 1 497 ? -2.615 79.125 28.234 1 92.75 497 ASP B C 1
ATOM 9549 O O . ASP B 1 497 ? -2.943 78.312 27.359 1 92.75 497 ASP B O 1
ATOM 9553 N N . GLY B 1 498 ? -1.746 78.938 29.156 1 92.06 498 GLY B N 1
ATOM 9554 C CA . GLY B 1 498 ? -1.159 77.562 29.266 1 92.06 498 GLY B CA 1
ATOM 9555 C C . GLY B 1 498 ? -2.184 76.5 29.516 1 92.06 498 GLY B C 1
ATOM 9556 O O . GLY B 1 498 ? -2.107 75.438 28.922 1 92.06 498 GLY B O 1
ATOM 9557 N N . SER B 1 499 ? -3.133 76.688 30.344 1 94.25 499 SER B N 1
ATOM 9558 C CA . SER B 1 499 ? -4.188 75.75 30.641 1 94.25 499 SER B CA 1
ATOM 9559 C C . SER B 1 499 ? -5.074 75.5 29.422 1 94.25 499 SER B C 1
ATOM 9561 O O . SER B 1 499 ? -5.555 74.375 29.203 1 94.25 499 SER B O 1
ATOM 9563 N N . SER B 1 500 ? -5.355 76.562 28.609 1 92.19 500 SER B N 1
ATOM 9564 C CA . SER B 1 500 ? -6.125 76.438 27.375 1 92.19 500 SER B CA 1
ATOM 9565 C C . SER B 1 500 ? -5.402 75.562 26.359 1 92.19 500 SER B C 1
ATOM 9567 O O . SER B 1 500 ? -6.031 74.812 25.641 1 92.19 500 SER B O 1
ATOM 9569 N N . LEU B 1 501 ? -4.086 75.75 26.266 1 91.25 501 LEU B N 1
ATOM 9570 C CA . LEU B 1 501 ? -3.283 74.938 25.375 1 91.25 501 LEU B CA 1
ATOM 9571 C C . LEU B 1 501 ? -3.357 73.438 25.781 1 91.25 501 LEU B C 1
ATOM 9573 O O . LEU B 1 501 ? -3.457 72.562 24.938 1 91.25 501 LEU B O 1
ATOM 9577 N N . LEU B 1 502 ? -3.328 73.125 27.078 1 93.25 502 LEU B N 1
ATOM 9578 C CA . LEU B 1 502 ? -3.455 71.75 27.578 1 93.25 502 LEU B CA 1
ATOM 9579 C C . LEU B 1 502 ? -4.82 71.188 27.219 1 93.25 502 LEU B C 1
ATOM 9581 O O . LEU B 1 502 ? -4.91 70.062 26.766 1 93.25 502 LEU B O 1
ATOM 9585 N N . THR B 1 503 ? -5.887 71.938 27.406 1 93.56 503 THR B N 1
ATOM 9586 C CA . THR B 1 503 ? -7.238 71.5 27.094 1 93.56 503 THR B CA 1
ATOM 9587 C C . THR B 1 503 ? -7.383 71.188 25.594 1 93.56 503 THR B C 1
ATOM 9589 O O . THR B 1 503 ? -8.016 70.25 25.203 1 93.56 503 THR B O 1
ATOM 9592 N N . ALA B 1 504 ? -6.746 72 24.734 1 89.88 504 ALA B N 1
ATOM 9593 C CA . ALA B 1 504 ? -6.82 71.812 23.281 1 89.88 504 ALA B CA 1
ATOM 9594 C C . ALA B 1 504 ? -6.145 70.5 22.859 1 89.88 504 ALA B C 1
ATOM 9596 O O . ALA B 1 504 ? -6.574 69.875 21.906 1 89.88 504 ALA B O 1
ATOM 9597 N N . ASN B 1 505 ? -5.137 70.125 23.562 1 90.81 505 ASN B N 1
ATOM 9598 C CA . ASN B 1 505 ? -4.375 68.938 23.203 1 90.81 505 ASN B CA 1
ATOM 9599 C C . ASN B 1 505 ? -4.953 67.688 23.859 1 90.81 505 ASN B C 1
ATOM 9601 O O . ASN B 1 505 ? -4.535 66.562 23.547 1 90.81 505 ASN B O 1
ATOM 9605 N N . SER B 1 506 ? -5.902 67.875 24.812 1 93.81 506 SER B N 1
ATOM 9606 C CA . SER B 1 506 ? -6.551 66.75 25.484 1 93.81 506 SER B CA 1
ATOM 9607 C C . SER B 1 506 ? -7.301 65.875 24.5 1 93.81 506 SER B C 1
ATOM 9609 O O . SER B 1 506 ? -7.266 64.625 24.609 1 93.81 506 SER B O 1
ATOM 9611 N N . ASN B 1 507 ? -7.941 66.5 23.469 1 90.88 507 ASN B N 1
ATOM 9612 C CA . ASN B 1 507 ? -8.773 65.75 22.531 1 90.88 507 ASN B CA 1
ATOM 9613 C C . ASN B 1 507 ? -7.938 64.812 21.688 1 90.88 507 ASN B C 1
ATOM 9615 O O . ASN B 1 507 ? -8.375 63.688 21.391 1 90.88 507 ASN B O 1
ATOM 9619 N N . GLN B 1 508 ? -6.742 65.25 21.297 1 91 508 GLN B N 1
ATOM 9620 C CA . GLN B 1 508 ? -5.859 64.375 20.516 1 91 508 GLN B CA 1
ATOM 9621 C C . GLN B 1 508 ? -5.414 63.156 21.328 1 91 508 GLN B C 1
ATOM 9623 O O . GLN B 1 508 ? -5.324 62.062 20.797 1 91 508 GLN B O 1
ATOM 9628 N N . LEU B 1 509 ? -5.148 63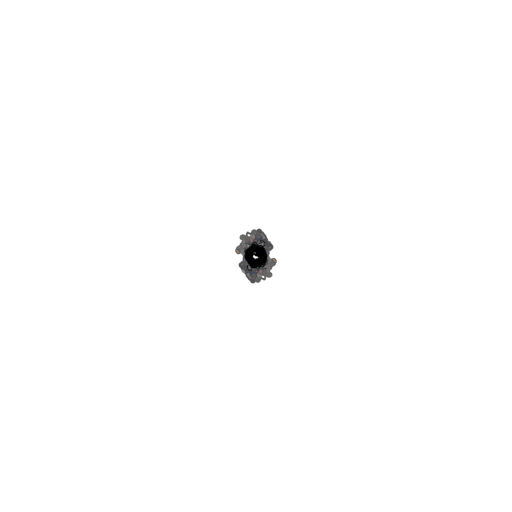.312 22.578 1 92.69 509 LEU B N 1
ATOM 9629 C CA . LEU B 1 509 ? -4.762 62.219 23.469 1 92.69 509 LEU B CA 1
ATOM 9630 C C . LEU B 1 509 ? -5.914 61.219 23.656 1 92.69 509 LEU B C 1
ATOM 9632 O O . LEU B 1 509 ? -5.715 60 23.641 1 92.69 509 LEU B O 1
ATOM 9636 N N . LEU B 1 510 ? -7.109 61.781 23.891 1 92.62 510 LEU B N 1
ATOM 9637 C CA . LEU B 1 510 ? -8.297 60.938 24.062 1 92.62 510 LEU B CA 1
ATOM 9638 C C . LEU B 1 510 ? -8.586 60.125 22.812 1 92.62 510 LEU B C 1
ATOM 9640 O O . LEU B 1 510 ? -8.914 58.938 22.906 1 92.62 510 LEU B O 1
ATOM 9644 N N . SER B 1 511 ? -8.422 60.781 21.672 1 91.94 511 SER B N 1
ATOM 9645 C CA . SER B 1 511 ? -8.617 60.094 20.406 1 91.94 511 SER B CA 1
ATOM 9646 C C . SER B 1 511 ? -7.598 58.969 20.234 1 91.94 511 SER B C 1
ATOM 9648 O O . SER B 1 511 ? -7.945 57.875 19.797 1 91.94 511 SER B O 1
ATOM 9650 N N . GLY B 1 512 ? -6.312 59.281 20.531 1 91.06 512 GLY B N 1
ATOM 9651 C CA . GLY B 1 512 ? -5.27 58.25 20.453 1 91.06 512 GLY B CA 1
ATOM 9652 C C . GLY B 1 512 ? -5.496 57.094 21.391 1 91.06 512 GLY B C 1
ATOM 9653 O O . GLY B 1 512 ? -5.34 55.938 21 1 91.06 512 GLY B O 1
ATOM 9654 N N . ALA B 1 513 ? -5.871 57.312 22.594 1 92.12 513 ALA B N 1
ATOM 9655 C CA . ALA B 1 513 ? -6.164 56.25 23.562 1 92.12 513 ALA B CA 1
ATOM 9656 C C . ALA B 1 513 ? -7.367 55.438 23.125 1 92.12 513 ALA B C 1
ATOM 9658 O O . ALA B 1 513 ? -7.379 54.219 23.297 1 92.12 513 ALA B O 1
ATOM 9659 N N . GLY B 1 514 ? -8.422 56.094 22.641 1 91.94 514 GLY B N 1
ATOM 9660 C CA . GLY B 1 514 ? -9.57 55.375 22.109 1 91.94 514 GLY B CA 1
ATOM 9661 C C . GLY B 1 514 ? -9.227 54.469 20.969 1 91.94 514 GLY B C 1
ATOM 9662 O O . GLY B 1 514 ? -9.703 53.312 20.906 1 91.94 514 GLY B O 1
ATOM 9663 N N . GLN B 1 515 ? -8.414 54.938 20 1 91.25 515 GLN B N 1
ATOM 9664 C CA . GLN B 1 515 ? -7.949 54.125 18.875 1 91.25 515 GLN B CA 1
ATOM 9665 C C . GLN B 1 515 ? -7.141 52.938 19.375 1 91.25 515 GLN B C 1
ATOM 9667 O O . GLN B 1 515 ? -7.258 51.812 18.844 1 91.25 515 GLN B O 1
ATOM 9672 N N . LEU B 1 516 ? -6.305 53.094 20.375 1 91.69 516 LEU B N 1
ATOM 9673 C CA . LEU B 1 516 ? -5.527 52 20.953 1 91.69 516 LEU B CA 1
ATOM 9674 C C . LEU B 1 516 ? -6.438 50.969 21.609 1 91.69 516 LEU B C 1
ATOM 9676 O O . LEU B 1 516 ? -6.211 49.781 21.484 1 91.69 516 LEU B O 1
ATOM 9680 N N . ALA B 1 517 ? -7.441 51.469 22.344 1 92.19 517 ALA B N 1
ATOM 9681 C CA . ALA B 1 517 ? -8.398 50.562 22.969 1 92.19 517 ALA B CA 1
ATOM 9682 C C . ALA B 1 517 ? -9.141 49.719 21.938 1 92.19 517 ALA B C 1
ATOM 9684 O O . ALA B 1 517 ? -9.32 48.5 22.094 1 92.19 517 ALA B O 1
ATOM 9685 N N . ASN B 1 518 ? -9.555 50.375 20.844 1 91.94 518 ASN B N 1
ATOM 9686 C CA . ASN B 1 518 ? -10.219 49.656 19.75 1 91.94 518 ASN B CA 1
ATOM 9687 C C . ASN B 1 518 ? -9.289 48.656 19.094 1 91.94 518 ASN B C 1
ATOM 9689 O O . ASN B 1 518 ? -9.695 47.531 18.797 1 91.94 518 ASN B O 1
ATOM 9693 N N . GLY B 1 519 ? -8.062 49.125 18.812 1 92.56 519 GLY B N 1
ATOM 9694 C CA . GLY B 1 519 ? -7.074 48.219 18.234 1 92.56 519 GLY B CA 1
ATOM 9695 C C . GLY B 1 519 ? -6.785 47.031 19.125 1 92.56 519 GLY B C 1
ATOM 9696 O O . GLY B 1 519 ? -6.664 45.906 18.641 1 92.56 519 GLY B O 1
ATOM 9697 N N . ALA B 1 520 ? -6.672 47.188 20.422 1 92.56 520 ALA B N 1
ATOM 9698 C CA . ALA B 1 520 ? -6.449 46.125 21.375 1 92.56 520 ALA B CA 1
ATOM 9699 C C . ALA B 1 520 ? -7.602 45.125 21.359 1 92.56 520 ALA B C 1
ATOM 9701 O O . ALA B 1 520 ? -7.379 43.906 21.438 1 92.56 520 ALA B O 1
ATOM 9702 N N . ALA B 1 521 ? -8.828 45.625 21.281 1 91 521 ALA B N 1
ATOM 9703 C CA . ALA B 1 521 ? -10 44.781 21.203 1 91 521 ALA B CA 1
ATOM 9704 C C . ALA B 1 521 ? -9.969 43.906 19.938 1 91 521 ALA B C 1
ATOM 9706 O O . ALA B 1 521 ? -10.312 42.75 19.984 1 91 521 ALA B O 1
ATOM 9707 N N . GLN B 1 522 ? -9.578 44.5 18.812 1 92.19 522 GLN B N 1
ATOM 9708 C CA . GLN B 1 522 ? -9.477 43.781 17.547 1 92.19 522 GLN B CA 1
ATOM 9709 C C . GLN B 1 522 ? -8.398 42.688 17.625 1 92.19 522 GLN B C 1
ATOM 9711 O O . GLN B 1 522 ? -8.602 41.594 17.125 1 92.19 522 GLN B O 1
ATOM 9716 N N . ILE B 1 523 ? -7.242 43.031 18.203 1 93.44 523 ILE B N 1
ATOM 9717 C CA . ILE B 1 523 ? -6.156 42.062 18.375 1 93.44 523 ILE B CA 1
ATOM 9718 C C . ILE B 1 523 ? -6.625 40.906 19.266 1 93.44 523 ILE B C 1
ATOM 9720 O O . ILE B 1 523 ? -6.344 39.75 18.969 1 93.44 523 ILE B O 1
ATOM 9724 N N . SER B 1 524 ? -7.352 41.219 20.344 1 92.81 524 SER B N 1
ATOM 9725 C CA . SER B 1 524 ? -7.902 40.219 21.234 1 92.81 524 SER B CA 1
ATOM 9726 C C . SER B 1 524 ? -8.859 39.281 20.484 1 92.81 524 SER B C 1
ATOM 9728 O O . SER B 1 524 ? -8.734 38.062 20.562 1 92.81 524 SER B O 1
ATOM 9730 N N . GLY B 1 525 ? -9.789 39.844 19.75 1 91.69 525 GLY B N 1
ATOM 9731 C CA . GLY B 1 525 ? -10.719 39.062 18.969 1 91.69 525 GLY B CA 1
ATOM 9732 C C . GLY B 1 525 ? -10.039 38.219 17.922 1 91.69 525 GLY B C 1
ATOM 9733 O O . GLY B 1 525 ? -10.336 37 17.797 1 91.69 525 GLY B O 1
ATOM 9734 N N . GLY B 1 526 ? -9.133 38.812 17.141 1 93.06 526 GLY B N 1
ATOM 9735 C CA . GLY B 1 526 ? -8.391 38.094 16.109 1 93.06 526 GLY B CA 1
ATOM 9736 C C . GLY B 1 526 ? -7.555 36.969 16.688 1 93.06 526 GLY B C 1
ATOM 9737 O O . GLY B 1 526 ? -7.504 35.875 16.109 1 93.06 526 GLY B O 1
ATOM 9738 N N . SER B 1 527 ? -6.859 37.188 17.797 1 94.38 527 SER B N 1
ATOM 9739 C CA . SER B 1 527 ? -6.047 36.156 18.438 1 94.38 527 SER B CA 1
ATOM 9740 C C . SER B 1 527 ? -6.906 34.969 18.906 1 94.38 527 SER B C 1
ATOM 9742 O O . SER B 1 527 ? -6.488 33.812 18.828 1 94.38 527 SER B O 1
ATOM 9744 N N . SER B 1 528 ? -8.109 35.281 19.438 1 93.25 528 SER B N 1
ATOM 9745 C CA . SER B 1 528 ? -9.031 34.219 19.859 1 93.25 528 SER B CA 1
ATOM 9746 C C . SER B 1 528 ? -9.461 33.375 18.672 1 93.25 528 SER B C 1
ATOM 9748 O O . SER B 1 528 ? -9.5 32.156 18.766 1 93.25 528 SER B O 1
ATOM 9750 N N . GLN B 1 529 ? -9.781 34 17.531 1 92.69 529 GLN B N 1
ATOM 9751 C CA . GLN B 1 529 ? -10.172 33.281 16.328 1 92.69 529 GLN B CA 1
ATOM 9752 C C . GLN B 1 529 ? -9.023 32.406 15.812 1 92.69 529 GLN B C 1
ATOM 9754 O O . GLN B 1 529 ? -9.25 31.281 15.344 1 92.69 529 GLN B O 1
ATOM 9759 N N . LEU B 1 530 ? -7.832 32.938 15.844 1 94.88 530 LEU B N 1
ATOM 9760 C CA . LEU B 1 530 ? -6.656 32.188 15.398 1 94.88 530 LEU B CA 1
ATOM 9761 C C . LEU B 1 530 ? -6.414 30.984 16.281 1 94.88 530 LEU B C 1
ATOM 9763 O O . LEU B 1 530 ? -6.066 29.906 15.781 1 94.88 530 LEU B O 1
ATOM 9767 N N . ALA B 1 531 ? -6.582 31.125 17.656 1 94.81 531 ALA B N 1
ATOM 9768 C CA . ALA B 1 531 ? -6.449 30 18.578 1 94.81 531 ALA B CA 1
ATOM 9769 C C . ALA B 1 531 ? -7.473 28.906 18.25 1 94.81 531 ALA B C 1
ATOM 9771 O O . ALA B 1 531 ? -7.133 27.719 18.203 1 94.81 531 ALA B O 1
ATOM 9772 N N . ALA B 1 532 ? -8.719 29.281 17.953 1 91.62 532 ALA B N 1
ATOM 9773 C CA . ALA B 1 532 ? -9.773 28.328 17.594 1 91.62 532 ALA B CA 1
ATOM 9774 C C . ALA B 1 532 ? -9.445 27.641 16.266 1 91.62 532 ALA B C 1
ATOM 9776 O O . ALA B 1 532 ? -9.656 26.438 16.125 1 91.62 532 ALA B O 1
ATOM 9777 N N . GLY B 1 533 ? -8.984 28.484 15.305 1 94.81 533 GLY B N 1
ATOM 9778 C CA . GLY B 1 533 ? -8.578 27.922 14.031 1 94.81 533 GLY B CA 1
ATOM 9779 C C . GLY B 1 533 ? -7.461 26.891 14.156 1 94.81 533 GLY B C 1
ATOM 9780 O O . GLY B 1 533 ? -7.496 25.844 13.508 1 94.81 533 GLY B O 1
ATOM 9781 N N . SER B 1 534 ? -6.461 27.188 14.938 1 95.69 534 SER B N 1
ATOM 9782 C CA . SER B 1 534 ? -5.352 26.266 15.18 1 95.69 534 SER B CA 1
ATOM 9783 C C . SER B 1 534 ? -5.832 24.984 15.836 1 95.69 534 SER B C 1
ATOM 9785 O O . SER B 1 534 ? -5.324 23.906 15.531 1 95.69 534 SER B O 1
ATOM 9787 N N . GLN B 1 535 ? -6.793 25.125 16.797 1 93.94 535 GLN B N 1
ATOM 9788 C CA . GLN B 1 535 ? -7.379 23.938 17.391 1 93.94 535 GLN B CA 1
ATOM 9789 C C . GLN B 1 535 ? -8.062 23.062 16.344 1 93.94 535 GLN B C 1
ATOM 9791 O O . GLN B 1 535 ? -7.93 21.844 16.359 1 93.94 535 GLN B O 1
ATOM 9796 N N . THR B 1 536 ? -8.82 23.703 15.445 1 94.5 536 THR B N 1
ATOM 9797 C CA . THR B 1 536 ? -9.484 22.984 14.359 1 94.5 536 THR B CA 1
ATOM 9798 C C . THR B 1 536 ? -8.461 22.297 13.461 1 94.5 536 THR B C 1
ATOM 9800 O O . THR B 1 536 ? -8.648 21.141 13.086 1 94.5 536 THR B O 1
ATOM 9803 N N . LEU B 1 537 ? -7.414 23.016 13.109 1 95.12 537 LEU B N 1
ATOM 9804 C CA . LEU B 1 537 ? -6.324 22.422 12.336 1 95.12 537 LEU B CA 1
ATOM 9805 C C . LEU B 1 537 ? -5.734 21.219 13.062 1 95.12 537 LEU B C 1
ATOM 9807 O O . LEU B 1 537 ? -5.461 20.188 12.438 1 95.12 537 LEU B O 1
ATOM 9811 N N . GLY B 1 538 ? -5.527 21.422 14.445 1 95.56 538 GLY B N 1
ATOM 9812 C CA . GLY B 1 538 ? -5.023 20.328 15.258 1 95.56 538 GLY B CA 1
ATOM 9813 C C . GLY B 1 538 ? -5.906 19.094 15.219 1 95.56 538 GLY B C 1
ATOM 9814 O O . GLY B 1 538 ? -5.41 17.984 15.117 1 95.56 538 GLY B O 1
ATOM 9815 N N . ASN B 1 539 ? -7.195 19.234 15.234 1 93.94 539 ASN B N 1
ATOM 9816 C CA . ASN B 1 539 ? -8.133 18.125 15.094 1 93.94 539 ASN B CA 1
ATOM 9817 C C . ASN B 1 539 ? -7.98 17.422 13.75 1 93.94 539 ASN B C 1
ATOM 9819 O O . ASN B 1 539 ? -8.031 16.188 13.672 1 93.94 539 ASN B O 1
ATOM 9823 N N . GLY B 1 540 ? -7.859 18.281 12.719 1 95.31 540 GLY B N 1
ATOM 9824 C CA . GLY B 1 540 ? -7.613 17.719 11.398 1 95.31 540 GLY B CA 1
ATOM 9825 C C . GLY B 1 540 ? -6.336 16.906 11.32 1 95.31 540 GLY B C 1
ATOM 9826 O O . GLY B 1 540 ? -6.316 15.82 10.75 1 95.31 540 GLY B O 1
ATOM 9827 N N . ILE B 1 541 ? -5.242 17.359 11.906 1 95.19 541 ILE B N 1
ATOM 9828 C CA . ILE B 1 541 ? -3.963 16.672 11.953 1 95.19 541 ILE B CA 1
ATOM 9829 C C . ILE B 1 541 ? -4.117 15.359 12.719 1 95.19 541 ILE B C 1
ATOM 9831 O O . ILE B 1 541 ? -3.566 14.328 12.32 1 95.19 541 ILE B O 1
ATOM 9835 N N . GLY B 1 542 ? -4.859 15.445 13.867 1 94.81 542 GLY B N 1
ATOM 9836 C CA . GLY B 1 542 ? -5.125 14.227 14.609 1 94.81 542 GLY B CA 1
ATOM 9837 C C . GLY B 1 542 ? -5.828 13.164 13.789 1 94.81 542 GLY B C 1
ATOM 9838 O O . GLY B 1 542 ? -5.441 11.992 13.82 1 94.81 542 GLY B O 1
ATOM 9839 N N . THR B 1 543 ? -6.863 13.539 13.023 1 94.12 543 THR B N 1
ATOM 9840 C CA . THR B 1 543 ? -7.578 12.625 12.141 1 94.12 543 THR B CA 1
ATOM 9841 C C . THR B 1 543 ? -6.637 12.031 11.094 1 94.12 543 THR B C 1
ATOM 9843 O O . THR B 1 543 ? -6.68 10.836 10.82 1 94.12 543 THR B O 1
ATOM 9846 N N . LEU B 1 544 ? -5.812 12.859 10.461 1 94.44 544 LEU B N 1
ATOM 9847 C CA . LEU B 1 544 ? -4.828 12.414 9.484 1 94.44 544 LEU B CA 1
ATOM 9848 C C . LEU B 1 544 ? -3.857 11.414 10.109 1 94.44 544 LEU B C 1
ATOM 9850 O O . LEU B 1 544 ? -3.508 10.406 9.492 1 94.44 544 LEU B O 1
ATOM 9854 N N . LYS B 1 545 ? -3.383 11.695 11.344 1 94.94 545 LYS B N 1
ATOM 9855 C CA . LYS B 1 545 ? -2.471 10.82 12.062 1 94.94 545 LYS B CA 1
ATOM 9856 C C . LYS B 1 545 ? -3.092 9.445 12.289 1 94.94 545 LYS B C 1
ATOM 9858 O O . LYS B 1 545 ? -2.453 8.422 12.031 1 94.94 545 LYS B O 1
ATOM 9863 N N . ASP B 1 546 ? -4.344 9.438 12.719 1 94.62 546 ASP B N 1
ATOM 9864 C CA . ASP B 1 546 ? -5.047 8.172 12.93 1 94.62 546 ASP B CA 1
ATOM 9865 C C . ASP B 1 546 ? -5.176 7.387 11.633 1 94.62 546 ASP B C 1
ATOM 9867 O O . ASP B 1 546 ? -4.922 6.18 11.594 1 94.62 546 ASP B O 1
ATOM 9871 N N . GLY B 1 547 ? -5.574 8.078 10.586 1 93.88 547 GLY B N 1
ATOM 9872 C CA . GLY B 1 547 ? -5.699 7.438 9.289 1 93.88 547 GLY B CA 1
ATOM 9873 C C . GLY B 1 547 ? -4.383 6.895 8.766 1 93.88 547 GLY B C 1
ATOM 9874 O O . GLY B 1 547 ? -4.328 5.77 8.258 1 93.88 547 GLY B O 1
ATOM 9875 N N . SER B 1 548 ? -3.336 7.672 8.852 1 94.75 548 SER B N 1
ATOM 9876 C CA . SER B 1 548 ? -2.021 7.246 8.383 1 94.75 548 SER B CA 1
ATOM 9877 C C . SER B 1 548 ? -1.487 6.086 9.219 1 94.75 548 SER B C 1
ATOM 9879 O O . SER B 1 548 ? -0.771 5.223 8.703 1 94.75 548 SER B O 1
ATOM 9881 N N . GLN B 1 549 ? -1.782 6.07 10.555 1 93.38 549 GLN B N 1
ATOM 9882 C CA . GLN B 1 549 ? -1.403 4.949 11.406 1 93.38 549 GLN B CA 1
ATOM 9883 C C . GLN B 1 549 ? -2.068 3.656 10.938 1 93.38 549 GLN B C 1
ATOM 9885 O O . GLN B 1 549 ? -1.424 2.605 10.883 1 93.38 549 GLN B O 1
ATOM 9890 N N . VAL B 1 550 ? -3.379 3.717 10.672 1 94.31 550 VAL B N 1
ATOM 9891 C CA . VAL B 1 550 ? -4.121 2.559 10.18 1 94.31 550 VAL B CA 1
ATOM 9892 C C . VAL B 1 550 ? -3.504 2.07 8.867 1 94.31 550 VAL B C 1
ATOM 9894 O O . VAL B 1 550 ? -3.248 0.876 8.703 1 94.31 550 VAL B O 1
ATOM 9897 N N . LEU B 1 551 ? -3.209 2.971 7.887 1 93.69 551 LEU B N 1
ATOM 9898 C CA . LEU B 1 551 ? -2.609 2.605 6.605 1 93.69 551 LEU B CA 1
ATOM 9899 C C . LEU B 1 551 ? -1.252 1.944 6.812 1 93.69 551 LEU B C 1
ATOM 9901 O O . LEU B 1 551 ? -0.986 0.876 6.254 1 93.69 551 LEU B O 1
ATOM 9905 N N . ALA B 1 552 ? -0.353 2.607 7.621 1 94 552 ALA B N 1
ATOM 9906 C CA . ALA B 1 552 ? 0.979 2.076 7.898 1 94 552 ALA B CA 1
ATOM 9907 C C . ALA B 1 552 ? 0.897 0.682 8.516 1 94 552 ALA B C 1
ATOM 9909 O O . ALA B 1 552 ? 1.646 -0.218 8.125 1 94 552 ALA B O 1
ATOM 9910 N N . GLY B 1 553 ? 0.01 0.521 9.492 1 93.94 553 GLY B N 1
ATOM 9911 C CA . GLY B 1 553 ? -0.159 -0.774 10.125 1 93.94 553 GLY B CA 1
ATOM 9912 C C . GLY B 1 553 ? -0.593 -1.862 9.164 1 93.94 553 GLY B C 1
ATOM 9913 O O . GLY B 1 553 ? 0.005 -2.939 9.125 1 93.94 553 GLY B O 1
ATOM 9914 N N . LYS B 1 554 ? -1.613 -1.628 8.391 1 93.25 554 LYS B N 1
ATOM 9915 C CA . LYS B 1 554 ? -2.148 -2.611 7.453 1 93.25 554 LYS B CA 1
ATOM 9916 C C . LYS B 1 554 ? -1.143 -2.926 6.352 1 93.25 554 LYS B C 1
ATOM 9918 O O . LYS B 1 554 ? -1.034 -4.07 5.91 1 93.25 554 LYS B O 1
ATOM 9923 N N . MET B 1 555 ? -0.432 -1.955 5.824 1 93.12 555 MET B N 1
ATOM 9924 C CA . MET B 1 555 ? 0.611 -2.17 4.824 1 93.12 555 MET B CA 1
ATOM 9925 C C . MET B 1 555 ? 1.736 -3.031 5.391 1 93.12 555 MET B C 1
ATOM 9927 O O . MET B 1 555 ? 2.248 -3.918 4.707 1 93.12 555 MET B O 1
ATOM 9931 N N . SER B 1 556 ? 2.152 -2.658 6.656 1 93.75 556 SER B N 1
ATOM 9932 C CA . SER B 1 556 ? 3.18 -3.455 7.316 1 93.75 556 SER B CA 1
ATOM 9933 C C . SER B 1 556 ? 2.738 -4.906 7.477 1 93.75 556 SER B C 1
ATOM 9935 O O . SER B 1 556 ? 3.516 -5.828 7.23 1 93.75 556 SER B O 1
ATOM 9937 N N . ASP B 1 557 ? 1.458 -5.113 7.883 1 93.12 557 ASP B N 1
ATOM 9938 C CA . ASP B 1 557 ? 0.898 -6.457 8 1 93.12 557 ASP B CA 1
ATOM 9939 C C . ASP B 1 557 ? 0.943 -7.188 6.66 1 93.12 557 ASP B C 1
ATOM 9941 O O . ASP B 1 557 ? 1.329 -8.359 6.594 1 93.12 557 ASP B O 1
ATOM 9945 N N . GLY B 1 558 ? 0.523 -6.488 5.59 1 90.5 558 GLY B N 1
ATOM 9946 C CA . GLY B 1 558 ? 0.561 -7.062 4.254 1 90.5 558 GLY B CA 1
ATOM 9947 C C . GLY B 1 558 ? 1.963 -7.418 3.797 1 90.5 558 GLY B C 1
ATOM 9948 O O . GLY B 1 558 ? 2.184 -8.492 3.234 1 90.5 558 GLY B O 1
ATOM 9949 N N . ALA B 1 559 ? 2.926 -6.52 4.035 1 92.31 559 ALA B N 1
ATOM 9950 C CA . ALA B 1 559 ? 4.324 -6.758 3.682 1 92.31 559 ALA B CA 1
ATOM 9951 C C . ALA B 1 559 ? 4.875 -7.98 4.414 1 92.31 559 ALA B C 1
ATOM 9953 O O . ALA B 1 559 ? 5.582 -8.797 3.822 1 92.31 559 ALA B O 1
ATOM 9954 N N . GLN B 1 560 ? 4.559 -8.148 5.719 1 90.94 560 GLN B N 1
ATOM 9955 C CA . GLN B 1 560 ? 5.02 -9.289 6.504 1 90.94 560 GLN B CA 1
ATOM 9956 C C . GLN B 1 560 ? 4.406 -10.594 5.992 1 90.94 560 GLN B C 1
ATOM 9958 O O . GLN B 1 560 ? 5.094 -11.609 5.887 1 90.94 560 GLN B O 1
ATOM 9963 N N . ALA B 1 561 ? 3.102 -10.547 5.688 1 88.81 561 ALA B N 1
ATOM 9964 C CA . ALA B 1 561 ? 2.416 -11.719 5.152 1 88.81 561 ALA B CA 1
ATOM 9965 C C . ALA B 1 561 ? 3.037 -12.164 3.828 1 88.81 561 ALA B C 1
ATOM 9967 O O . ALA B 1 561 ? 3.252 -13.352 3.604 1 88.81 561 ALA B O 1
ATOM 9968 N N . LEU B 1 562 ? 3.314 -11.227 2.953 1 89.81 562 LEU B N 1
ATOM 9969 C CA . LEU B 1 562 ? 3.914 -11.531 1.657 1 89.81 562 LEU B CA 1
ATOM 9970 C C . LEU B 1 562 ? 5.348 -12.016 1.823 1 89.81 562 LEU B C 1
ATOM 9972 O O . LEU B 1 562 ? 5.801 -12.891 1.079 1 89.81 562 LEU B O 1
ATOM 9976 N N . ALA B 1 563 ? 6.137 -11.43 2.775 1 90 563 ALA B N 1
ATOM 9977 C CA . ALA B 1 563 ? 7.516 -11.836 3.041 1 90 563 ALA B CA 1
ATOM 9978 C C . ALA B 1 563 ? 7.582 -13.297 3.471 1 90 563 ALA B C 1
ATOM 9980 O O . ALA B 1 563 ? 8.586 -13.977 3.24 1 90 563 ALA B O 1
ATOM 9981 N N . ALA B 1 564 ? 6.512 -13.898 4.023 1 88.19 564 ALA B N 1
ATOM 9982 C CA . ALA B 1 564 ? 6.461 -15.266 4.535 1 88.19 564 ALA B CA 1
ATOM 9983 C C . ALA B 1 564 ? 6.285 -16.266 3.398 1 88.19 564 ALA B C 1
ATOM 9985 O O . ALA B 1 564 ? 6.5 -17.469 3.582 1 88.19 564 ALA B O 1
ATOM 9986 N N . VAL B 1 565 ? 5.906 -15.836 2.18 1 88.25 565 VAL B N 1
ATOM 9987 C CA . VAL B 1 565 ? 5.707 -16.719 1.03 1 88.25 565 VAL B CA 1
ATOM 9988 C C . VAL B 1 565 ? 7.059 -17.156 0.473 1 88.25 565 VAL B C 1
ATOM 9990 O O . VAL B 1 565 ? 7.887 -16.312 0.104 1 88.25 565 VAL B O 1
ATOM 9993 N N . LYS B 1 566 ? 7.352 -18.438 0.416 1 90.19 566 LYS B N 1
ATOM 9994 C CA . LYS B 1 566 ? 8.602 -18.969 -0.101 1 90.19 566 LYS B CA 1
ATOM 9995 C C . LYS B 1 566 ? 8.531 -19.172 -1.612 1 90.19 566 LYS B C 1
ATOM 9997 O O . LYS B 1 566 ? 7.598 -19.797 -2.119 1 90.19 566 LYS B O 1
ATOM 10002 N N . THR B 1 567 ? 9.516 -18.641 -2.293 1 90.5 567 THR B N 1
ATOM 10003 C CA . THR B 1 567 ? 9.508 -18.672 -3.752 1 90.5 567 THR B CA 1
ATOM 10004 C C . THR B 1 567 ? 10.812 -19.266 -4.285 1 90.5 567 THR B C 1
ATOM 10006 O O . THR B 1 567 ? 11.289 -18.875 -5.348 1 90.5 567 THR B O 1
ATOM 10009 N N . ASP B 1 568 ? 11.453 -20.219 -3.523 1 91.94 568 ASP B N 1
ATOM 10010 C CA . ASP B 1 568 ? 12.734 -20.812 -3.9 1 91.94 568 ASP B CA 1
ATOM 10011 C C . ASP B 1 568 ? 12.555 -21.891 -4.965 1 91.94 568 ASP B C 1
ATOM 10013 O O . ASP B 1 568 ? 11.43 -22.234 -5.32 1 91.94 568 ASP B O 1
ATOM 10017 N N . ASP B 1 569 ? 13.703 -22.359 -5.512 1 92.62 569 ASP B N 1
ATOM 10018 C CA . ASP B 1 569 ? 13.727 -23.328 -6.605 1 92.62 569 ASP B CA 1
ATOM 10019 C C . ASP B 1 569 ? 12.984 -24.609 -6.223 1 92.62 569 ASP B C 1
ATOM 10021 O O . ASP B 1 569 ? 12.266 -25.188 -7.047 1 92.62 569 ASP B O 1
ATOM 10025 N N . LYS B 1 570 ? 13.086 -25.047 -5.004 1 94.56 570 LYS B N 1
ATOM 10026 C CA . LYS B 1 570 ? 12.43 -26.266 -4.547 1 94.56 570 LYS B CA 1
ATOM 10027 C C . LYS B 1 570 ? 10.906 -26.109 -4.59 1 94.56 570 LYS B C 1
ATOM 10029 O O . LYS B 1 570 ? 10.195 -27.078 -4.895 1 94.56 570 LYS B O 1
ATOM 10034 N N . ASN B 1 571 ? 10.453 -24.906 -4.27 1 94.56 571 ASN B N 1
ATOM 10035 C CA . ASN B 1 571 ? 9.023 -24.641 -4.309 1 94.56 571 ASN B CA 1
ATOM 10036 C C . ASN B 1 571 ? 8.5 -24.594 -5.742 1 94.56 571 ASN B C 1
ATOM 10038 O O . ASN B 1 571 ? 7.406 -25.094 -6.023 1 94.56 571 ASN B O 1
ATOM 10042 N N . ILE B 1 572 ? 9.383 -24.078 -6.637 1 93.19 572 ILE B N 1
ATOM 10043 C CA . ILE B 1 572 ? 9.031 -24.031 -8.055 1 93.19 572 ILE B CA 1
ATOM 10044 C C . ILE B 1 572 ? 8.891 -25.453 -8.602 1 93.19 572 ILE B C 1
ATOM 10046 O O . ILE B 1 572 ? 7.902 -25.766 -9.273 1 93.19 572 ILE B O 1
ATOM 10050 N N . GLU B 1 573 ? 9.828 -26.25 -8.258 1 93 573 GLU B N 1
ATOM 10051 C CA . GLU B 1 573 ? 9.828 -27.625 -8.727 1 93 573 GLU B CA 1
ATOM 10052 C C . GLU B 1 573 ? 8.609 -28.391 -8.203 1 93 573 GLU B C 1
ATOM 10054 O O . GLU B 1 573 ? 7.953 -29.109 -8.953 1 93 573 GLU B O 1
ATOM 10059 N N . MET B 1 574 ? 8.367 -28.188 -6.906 1 93.25 574 MET B N 1
ATOM 10060 C CA . MET B 1 574 ? 7.219 -28.844 -6.293 1 93.25 574 MET B CA 1
ATOM 10061 C C . MET B 1 574 ? 5.918 -28.375 -6.938 1 93.25 574 MET B C 1
ATOM 10063 O O . MET B 1 574 ? 5.004 -29.188 -7.148 1 93.25 574 MET B O 1
ATOM 10067 N N . PHE B 1 575 ? 5.828 -27.125 -7.305 1 94.06 575 PHE B N 1
ATOM 10068 C CA . PHE B 1 575 ? 4.625 -26.578 -7.926 1 94.06 575 PHE B CA 1
ATOM 10069 C C . PHE B 1 575 ? 4.387 -27.203 -9.289 1 94.06 575 PHE B C 1
ATOM 10071 O O . PHE B 1 575 ? 3.264 -27.609 -9.609 1 94.06 575 PHE B O 1
ATOM 10078 N N . ALA B 1 576 ? 5.422 -27.297 -10.07 1 91.69 576 ALA B N 1
ATOM 10079 C CA . ALA B 1 576 ? 5.336 -27.781 -11.445 1 91.69 576 ALA B CA 1
ATOM 10080 C C . ALA B 1 576 ? 5.148 -29.297 -11.492 1 91.69 576 ALA B C 1
ATOM 10082 O O . ALA B 1 576 ? 4.469 -29.812 -12.383 1 91.69 576 ALA B O 1
ATOM 10083 N N . SER B 1 577 ? 5.801 -29.984 -10.617 1 91.81 577 SER B N 1
ATOM 10084 C CA . SER B 1 577 ? 5.785 -31.438 -10.578 1 91.81 577 SER B CA 1
ATOM 10085 C C . SER B 1 577 ? 5.656 -31.953 -9.141 1 91.81 577 SER B C 1
ATOM 10087 O O . SER B 1 577 ? 6.629 -32.438 -8.555 1 91.81 577 SER B O 1
ATOM 10089 N N . PRO B 1 578 ? 4.484 -31.938 -8.602 1 94.06 578 PRO B N 1
ATOM 10090 C CA . PRO B 1 578 ? 4.324 -32.25 -7.184 1 94.06 578 PRO B CA 1
ATOM 10091 C C . PRO B 1 578 ? 4.355 -33.75 -6.895 1 94.06 578 PRO B C 1
ATOM 10093 O O . PRO B 1 578 ? 4.383 -34.156 -5.734 1 94.06 578 PRO B O 1
ATOM 10096 N N . THR B 1 579 ? 4.352 -34.594 -7.938 1 94.19 579 THR B N 1
ATOM 10097 C CA . THR B 1 579 ? 4.273 -36.031 -7.719 1 94.19 579 THR B CA 1
ATOM 10098 C C . THR B 1 579 ? 5.551 -36.75 -8.188 1 94.19 579 THR B C 1
ATOM 10100 O O . THR B 1 579 ? 6.207 -36.281 -9.117 1 94.19 579 THR B O 1
ATOM 10103 N N . ALA B 1 580 ? 5.961 -37.719 -7.477 1 92.69 580 ALA B N 1
ATOM 10104 C CA . ALA B 1 580 ? 7.047 -38.625 -7.828 1 92.69 580 ALA B CA 1
ATOM 10105 C C . ALA B 1 580 ? 6.598 -40.094 -7.738 1 92.69 580 ALA B C 1
ATOM 10107 O O . ALA B 1 580 ? 5.555 -40.375 -7.152 1 92.69 580 ALA B O 1
ATOM 10108 N N . ALA B 1 581 ? 7.309 -40.969 -8.492 1 92.12 581 ALA B N 1
ATOM 10109 C CA . ALA B 1 581 ? 6.977 -42.375 -8.5 1 92.12 581 ALA B CA 1
ATOM 10110 C C . ALA B 1 581 ? 8.117 -43.219 -7.906 1 92.12 581 ALA B C 1
ATOM 10112 O O . ALA B 1 581 ? 9.289 -42.906 -8.117 1 92.12 581 ALA B O 1
ATOM 10113 N N . ASP B 1 582 ? 7.812 -44.125 -7.051 1 92.94 582 ASP B N 1
ATOM 10114 C CA . ASP B 1 582 ? 8.727 -45.156 -6.543 1 92.94 582 ASP B CA 1
ATOM 10115 C C . ASP B 1 582 ? 8.344 -46.531 -7.066 1 92.94 582 ASP B C 1
ATOM 10117 O O . ASP B 1 582 ? 7.32 -47.094 -6.664 1 92.94 582 ASP B O 1
ATOM 10121 N N . GLU B 1 583 ? 9.156 -47.125 -8.047 1 92.25 583 GLU B N 1
ATOM 10122 C CA . GLU B 1 583 ? 8.859 -48.406 -8.688 1 92.25 583 GLU B CA 1
ATOM 10123 C C . GLU B 1 583 ? 9.648 -49.531 -8.047 1 92.25 583 GLU B C 1
ATOM 10125 O O . GLU B 1 583 ? 10.859 -49.438 -7.836 1 92.25 583 GLU B O 1
ATOM 10130 N N . GLU B 1 584 ? 9.016 -50.562 -7.637 1 93 584 GLU B N 1
ATOM 10131 C CA . GLU B 1 584 ? 9.625 -51.781 -7.148 1 93 584 GLU B CA 1
ATOM 10132 C C . GLU B 1 584 ? 9.188 -53 -7.984 1 93 584 GLU B C 1
ATOM 10134 O O . GLU B 1 584 ? 8.109 -52.969 -8.586 1 93 584 GLU B O 1
ATOM 10139 N N . SER B 1 585 ? 10.078 -54.031 -8.133 1 93.94 585 SER B N 1
ATOM 10140 C CA . SER B 1 585 ? 9.773 -55.219 -8.93 1 93.94 585 SER B CA 1
ATOM 10141 C C . SER B 1 585 ? 9.805 -56.469 -8.078 1 93.94 585 SER B C 1
ATOM 10143 O O . SER B 1 585 ? 10.805 -56.75 -7.406 1 93.94 585 SER B O 1
ATOM 10145 N N . PHE B 1 586 ? 8.766 -57.188 -8.039 1 93.75 586 PHE B N 1
ATOM 10146 C CA . PHE B 1 586 ? 8.609 -58.438 -7.324 1 93.75 586 PHE B CA 1
ATOM 10147 C C . PHE B 1 586 ? 9.484 -59.531 -7.949 1 93.75 586 PHE B C 1
ATOM 10149 O O . PHE B 1 586 ? 10.086 -60.312 -7.238 1 93.75 586 PHE B O 1
ATOM 10156 N N . SER B 1 587 ? 9.602 -59.562 -9.297 1 94.38 587 SER B N 1
ATOM 10157 C CA . SER B 1 587 ? 10.43 -60.5 -10.055 1 94.38 587 SER B CA 1
ATOM 10158 C C . SER B 1 587 ? 11.258 -59.75 -11.102 1 94.38 587 SER B C 1
ATOM 10160 O O . SER B 1 587 ? 11.023 -58.594 -11.383 1 94.38 587 SER B O 1
ATOM 10162 N N . VAL B 1 588 ? 12.242 -60.531 -11.648 1 90.19 588 VAL B N 1
ATOM 10163 C CA . VAL B 1 588 ? 13.156 -59.875 -12.57 1 90.19 588 VAL B CA 1
ATOM 10164 C C . VAL B 1 588 ? 13.055 -60.531 -13.953 1 90.19 588 VAL B C 1
ATOM 10166 O O . VAL B 1 588 ? 13.164 -61.75 -14.078 1 90.19 588 VAL B O 1
ATOM 10169 N N . VAL B 1 589 ? 12.664 -59.781 -14.82 1 93.81 589 VAL B N 1
ATOM 10170 C CA . VAL B 1 589 ? 12.695 -60.156 -16.234 1 93.81 589 VAL B CA 1
ATOM 10171 C C . VAL B 1 589 ? 13.477 -59.125 -17.031 1 93.81 589 VAL B C 1
ATOM 10173 O O . VAL B 1 589 ? 13.016 -58 -17.219 1 93.81 589 VAL B O 1
ATOM 10176 N N . ASP B 1 590 ? 14.578 -59.562 -17.547 1 90.5 590 ASP B N 1
ATOM 10177 C CA . ASP B 1 590 ? 15.531 -58.594 -18.094 1 90.5 590 ASP B CA 1
ATOM 10178 C C . ASP B 1 590 ? 15.086 -58.125 -19.484 1 90.5 590 ASP B C 1
ATOM 10180 O O . ASP B 1 590 ? 15.43 -57 -19.891 1 90.5 590 ASP B O 1
ATOM 10184 N N . ASN B 1 591 ? 14.461 -58.969 -20.125 1 93.31 591 ASN B N 1
ATOM 10185 C CA . ASN B 1 591 ? 14.102 -58.656 -21.5 1 93.31 591 ASN B CA 1
ATOM 10186 C C . ASN B 1 591 ? 12.883 -59.438 -21.969 1 93.31 591 ASN B C 1
ATOM 10188 O O . ASN B 1 591 ? 12.43 -60.375 -21.266 1 93.31 591 ASN B O 1
ATOM 10192 N N . ASN B 1 592 ? 12.391 -59.094 -23.078 1 93.5 592 ASN B N 1
ATOM 10193 C CA . ASN B 1 592 ? 11.203 -59.719 -23.656 1 93.5 592 ASN B CA 1
ATOM 10194 C C . ASN B 1 592 ? 11.406 -61.188 -23.906 1 93.5 592 ASN 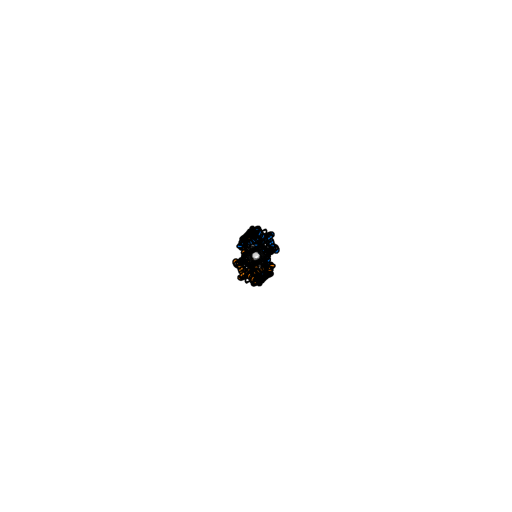B C 1
ATOM 10196 O O . ASN B 1 592 ? 10.5 -62 -23.672 1 93.5 592 ASN B O 1
ATOM 10200 N N . GLY B 1 593 ? 12.555 -61.625 -24.406 1 94.81 593 GLY B N 1
ATOM 10201 C CA . GLY B 1 593 ? 12.859 -63.031 -24.641 1 94.81 593 GLY B CA 1
ATOM 10202 C C . GLY B 1 593 ? 12.719 -63.875 -23.391 1 94.81 593 GLY B C 1
ATOM 10203 O O . GLY B 1 593 ? 12.109 -64.938 -23.438 1 94.81 593 GLY B O 1
ATOM 10204 N N . THR B 1 594 ? 13.258 -63.344 -22.359 1 95.19 594 THR B N 1
ATOM 10205 C CA . THR B 1 594 ? 13.133 -64.062 -21.078 1 95.19 594 THR B CA 1
ATOM 10206 C C . THR B 1 594 ? 11.672 -64.125 -20.656 1 95.19 594 THR B C 1
ATOM 10208 O O . THR B 1 594 ? 11.242 -65.188 -20.141 1 95.19 594 THR B O 1
ATOM 10211 N N . GLY B 1 595 ? 10.977 -63.094 -20.844 1 94.62 595 GLY B N 1
ATOM 10212 C CA . GLY B 1 595 ? 9.562 -63.094 -20.516 1 94.62 595 GLY B CA 1
ATOM 10213 C C . GLY B 1 595 ? 8.75 -64.062 -21.328 1 94.62 595 GLY B C 1
ATOM 10214 O O . GLY B 1 595 ? 7.793 -64.688 -20.828 1 94.62 595 GLY B O 1
ATOM 10215 N N . MET B 1 596 ? 9.148 -64.312 -22.547 1 95.31 596 MET B N 1
ATOM 10216 C CA . MET B 1 596 ? 8.398 -65.125 -23.453 1 95.31 596 MET B CA 1
ATOM 10217 C C . MET B 1 596 ? 8.93 -66.562 -23.406 1 95.31 596 MET B C 1
ATOM 10219 O O . MET B 1 596 ? 8.289 -67.5 -23.906 1 95.31 596 MET B O 1
ATOM 10223 N N . ALA B 1 597 ? 10.039 -66.812 -22.812 1 97.12 597 ALA B N 1
ATOM 10224 C CA . ALA B 1 597 ? 10.742 -68.062 -22.844 1 97.12 597 ALA B CA 1
ATOM 10225 C C . ALA B 1 597 ? 9.852 -69.188 -22.328 1 97.12 597 ALA B C 1
ATOM 10227 O O . ALA B 1 597 ? 9.758 -70.25 -22.938 1 97.12 597 ALA B O 1
ATOM 10228 N N . PRO B 1 598 ? 9.148 -69 -21.203 1 97.19 598 PRO B N 1
ATOM 10229 C CA . PRO B 1 598 ? 8.312 -70.062 -20.734 1 97.19 598 PRO B CA 1
ATOM 10230 C C . PRO B 1 598 ? 7.312 -70.562 -21.781 1 97.19 598 PRO B C 1
ATOM 10232 O O . PRO B 1 598 ? 7.145 -71.75 -21.969 1 97.19 598 PRO B O 1
ATOM 10235 N N . TYR B 1 599 ? 6.688 -69.75 -22.453 1 95.62 599 TYR B N 1
ATOM 10236 C CA . TYR B 1 599 ? 5.699 -70.062 -23.484 1 95.62 599 TYR B CA 1
ATOM 10237 C C . TYR B 1 599 ? 6.348 -70.75 -24.672 1 95.62 599 TYR B C 1
ATOM 10239 O O . TYR B 1 599 ? 5.895 -71.812 -25.094 1 95.62 599 TYR B O 1
ATOM 10247 N N . ILE B 1 600 ? 7.461 -70.125 -25.172 1 97.31 600 ILE B N 1
ATOM 10248 C CA . ILE B 1 600 ? 8.086 -70.562 -26.406 1 97.31 600 ILE B CA 1
ATOM 10249 C C . ILE B 1 600 ? 8.742 -71.938 -26.156 1 97.31 600 ILE B C 1
ATOM 10251 O O . ILE B 1 600 ? 8.719 -72.812 -27.016 1 97.31 600 ILE B O 1
ATOM 10255 N N . ILE B 1 601 ? 9.312 -72.188 -25 1 98.12 601 ILE B N 1
ATOM 10256 C CA . ILE B 1 601 ? 9.891 -73.438 -24.656 1 98.12 601 ILE B CA 1
ATOM 10257 C C . ILE B 1 601 ? 8.797 -74.5 -24.672 1 98.12 601 ILE B C 1
ATOM 10259 O O . ILE B 1 601 ? 8.969 -75.562 -25.266 1 98.12 601 ILE B O 1
ATOM 10263 N N . SER B 1 602 ? 7.719 -74.188 -24.031 1 98.25 602 SER B N 1
ATOM 10264 C CA . SER B 1 602 ? 6.609 -75.125 -23.953 1 98.25 602 SER B CA 1
ATOM 10265 C C . SER B 1 602 ? 6.086 -75.5 -25.344 1 98.25 602 SER B C 1
ATOM 10267 O O . SER B 1 602 ? 5.863 -76.688 -25.656 1 98.25 602 SER B O 1
ATOM 10269 N N . VAL B 1 603 ? 5.922 -74.5 -26.141 1 96.31 603 VAL B N 1
ATOM 10270 C CA . VAL B 1 603 ? 5.434 -74.688 -27.5 1 96.31 603 VAL B CA 1
ATOM 10271 C C . VAL B 1 603 ? 6.434 -75.562 -28.281 1 96.31 603 VAL B C 1
ATOM 10273 O O . VAL B 1 603 ? 6.047 -76.5 -28.969 1 96.31 603 VAL B O 1
ATOM 10276 N N . ALA B 1 604 ? 7.66 -75.25 -28.188 1 97.12 604 ALA B N 1
ATOM 10277 C CA . ALA B 1 604 ? 8.711 -75.938 -28.922 1 97.12 604 ALA B CA 1
ATOM 10278 C C . ALA B 1 604 ? 8.766 -77.438 -28.531 1 97.12 604 ALA B C 1
ATOM 10280 O O . ALA B 1 604 ? 8.891 -78.25 -29.406 1 97.12 604 ALA B O 1
ATOM 10281 N N . LEU B 1 605 ? 8.656 -77.688 -27.312 1 98 605 LEU B N 1
ATOM 10282 C CA . LEU B 1 605 ? 8.711 -79.062 -26.859 1 98 605 LEU B CA 1
ATOM 10283 C C . LEU B 1 605 ? 7.496 -79.875 -27.344 1 98 605 LEU B C 1
ATOM 10285 O O . LEU B 1 605 ? 7.621 -81 -27.719 1 98 605 LEU B O 1
ATOM 10289 N N . TYR B 1 606 ? 6.355 -79.312 -27.281 1 97.44 606 TYR B N 1
ATOM 10290 C CA . TYR B 1 606 ? 5.168 -80 -27.797 1 97.44 606 TYR B CA 1
ATOM 10291 C C . TYR B 1 606 ? 5.312 -80.25 -29.297 1 97.44 606 TYR B C 1
ATOM 10293 O O . TYR B 1 606 ? 4.992 -81.375 -29.766 1 97.44 606 TYR B O 1
ATOM 10301 N N . LEU B 1 607 ? 5.762 -79.25 -29.969 1 93.44 607 LEU B N 1
ATOM 10302 C CA . LEU B 1 607 ? 5.98 -79.375 -31.406 1 93.44 607 LEU B CA 1
ATOM 10303 C C . LEU B 1 607 ? 6.988 -80.5 -31.688 1 93.44 607 LEU B C 1
ATOM 10305 O O . LEU B 1 607 ? 6.812 -81.25 -32.656 1 93.44 607 LEU B O 1
ATOM 10309 N N . GLY B 1 608 ? 8.055 -80.5 -30.938 1 93.06 608 GLY B N 1
ATOM 10310 C CA . GLY B 1 608 ? 9.031 -81.562 -31.094 1 93.06 608 GLY B CA 1
ATOM 10311 C C . GLY B 1 608 ? 8.445 -82.938 -30.859 1 93.06 608 GLY B C 1
ATOM 10312 O O . GLY B 1 608 ? 8.727 -83.875 -31.625 1 93.06 608 GLY B O 1
ATOM 10313 N N . ALA B 1 609 ? 7.633 -83.062 -29.875 1 95.81 609 ALA B N 1
ATOM 10314 C CA . ALA B 1 609 ? 6.977 -84.375 -29.578 1 95.81 609 ALA B CA 1
ATOM 10315 C C . ALA B 1 609 ? 6.047 -84.75 -30.719 1 95.81 609 ALA B C 1
ATOM 10317 O O . ALA B 1 609 ? 6.066 -85.938 -31.156 1 95.81 609 ALA B O 1
ATOM 10318 N N . MET B 1 610 ? 5.32 -83.812 -31.141 1 92.06 610 MET B N 1
ATOM 10319 C CA . MET B 1 610 ? 4.379 -84.125 -32.219 1 92.06 610 MET B CA 1
ATOM 10320 C C . MET B 1 610 ? 5.113 -84.5 -33.5 1 92.06 610 MET B C 1
ATOM 10322 O O . MET B 1 610 ? 4.723 -85.5 -34.125 1 92.06 610 MET B O 1
ATOM 10326 N N . ALA B 1 611 ? 6.176 -83.75 -33.844 1 88.06 611 ALA B N 1
ATOM 10327 C CA . ALA B 1 611 ? 6.949 -84.062 -35.031 1 88.06 611 ALA B CA 1
ATOM 10328 C C . ALA B 1 611 ? 7.559 -85.438 -34.938 1 88.06 611 ALA B C 1
ATOM 10330 O O . ALA B 1 611 ? 7.516 -86.25 -35.906 1 88.06 611 ALA B O 1
ATOM 10331 N N . PHE B 1 612 ? 8.062 -85.875 -33.781 1 90.31 612 PHE B N 1
ATOM 10332 C CA . PHE B 1 612 ? 8.68 -87.188 -33.625 1 90.31 612 PHE B CA 1
ATOM 10333 C C . PHE B 1 612 ? 7.656 -88.312 -33.812 1 90.31 612 PHE B C 1
ATOM 10335 O O . PHE B 1 612 ? 7.906 -89.25 -34.531 1 90.31 612 PHE B O 1
ATOM 10342 N N . CYS B 1 613 ? 6.52 -88.125 -33.219 1 89.69 613 CYS B N 1
ATOM 10343 C CA . CYS B 1 613 ? 5.496 -89.188 -33.281 1 89.69 613 CYS B CA 1
ATOM 10344 C C . CYS B 1 613 ? 4.891 -89.312 -34.656 1 89.69 613 CYS B C 1
ATOM 10346 O O . CYS B 1 613 ? 4.332 -90.312 -35.031 1 89.69 613 CYS B O 1
ATOM 10348 N N . LEU B 1 614 ? 5.035 -88.25 -35.375 1 81.69 614 LEU B N 1
ATOM 10349 C CA . LEU B 1 614 ? 4.527 -88.25 -36.719 1 81.69 614 LEU B CA 1
ATOM 10350 C C . LEU B 1 614 ? 5.422 -89.125 -37.625 1 81.69 614 LEU B C 1
ATOM 10352 O O . LEU B 1 614 ? 4.934 -89.812 -38.531 1 81.69 614 LEU B O 1
ATOM 10356 N N . PHE B 1 615 ? 6.738 -89.062 -37.438 1 79.5 615 PHE B N 1
ATOM 10357 C CA . PHE B 1 615 ? 7.672 -89.625 -38.375 1 79.5 615 PHE B CA 1
ATOM 10358 C C . PHE B 1 615 ? 8.172 -91 -37.906 1 79.5 615 PHE B C 1
ATOM 10360 O O . PHE B 1 615 ? 8.539 -91.875 -38.719 1 79.5 615 PHE B O 1
ATOM 10367 N N . TYR B 1 616 ? 8.203 -91.125 -36.688 1 83.62 616 TYR B N 1
ATOM 10368 C CA . TYR B 1 616 ? 8.719 -92.375 -36.125 1 83.62 616 TYR B CA 1
ATOM 10369 C C . TYR B 1 616 ? 7.621 -93.438 -36.094 1 83.62 616 TYR B C 1
ATOM 10371 O O . TYR B 1 616 ? 6.523 -93.188 -35.594 1 83.62 616 TYR B O 1
ATOM 10379 N N . PRO B 1 617 ? 7.93 -94.688 -36.656 1 85.88 617 PRO B N 1
ATOM 10380 C CA . PRO B 1 617 ? 6.922 -95.75 -36.594 1 85.88 617 PRO B CA 1
ATOM 10381 C C . PRO B 1 617 ? 6.734 -96.312 -35.188 1 85.88 617 PRO B C 1
ATOM 10383 O O . PRO B 1 617 ? 7.57 -97.125 -34.719 1 85.88 617 PRO B O 1
ATOM 10386 N N . LEU B 1 618 ? 5.637 -96 -34.562 1 88.56 618 LEU B N 1
ATOM 10387 C CA . LEU B 1 618 ? 5.398 -96.375 -33.188 1 88.56 618 LEU B CA 1
ATOM 10388 C C . LEU B 1 618 ? 4.734 -97.75 -33.094 1 88.56 618 LEU B C 1
ATOM 10390 O O . LEU B 1 618 ? 4.879 -98.438 -32.094 1 88.56 618 LEU B O 1
ATOM 10394 N N . TYR B 1 619 ? 3.986 -98.062 -34.062 1 86 619 TYR B N 1
ATOM 10395 C CA . TYR B 1 619 ? 3.379 -99.375 -34.125 1 86 619 TYR B CA 1
ATOM 10396 C C . TYR B 1 619 ? 3.344 -99.875 -35.562 1 86 619 TYR B C 1
ATOM 10398 O O . TYR B 1 619 ? 2.748 -99.25 -36.438 1 86 619 TYR B O 1
ATOM 10406 N N . ASP B 1 620 ? 4.109 -100.875 -35.844 1 80.12 620 ASP B N 1
ATOM 10407 C CA . ASP B 1 620 ? 4.141 -101.5 -37.188 1 80.12 620 ASP B CA 1
ATOM 10408 C C . ASP B 1 620 ? 3.738 -102.938 -37.125 1 80.12 620 ASP B C 1
ATOM 10410 O O . ASP B 1 620 ? 4.418 -103.75 -36.469 1 80.12 620 ASP B O 1
ATOM 10414 N N . LYS B 1 621 ? 2.686 -103.375 -37.812 1 79.25 621 LYS B N 1
ATOM 10415 C CA . LYS B 1 621 ? 2.172 -104.75 -37.812 1 79.25 621 LYS B CA 1
ATOM 10416 C C . LYS B 1 621 ? 3.215 -105.688 -38.344 1 79.25 621 LYS B C 1
ATOM 10418 O O . LYS B 1 621 ? 3.234 -106.875 -37.969 1 79.25 621 LYS B O 1
ATOM 10423 N N . LYS B 1 622 ? 4.117 -105.188 -39.125 1 78.62 622 LYS B N 1
ATOM 10424 C CA . LYS B 1 622 ? 5.121 -106 -39.75 1 78.62 622 LYS B CA 1
ATOM 10425 C C . LYS B 1 622 ? 6.141 -106.5 -38.719 1 78.62 622 LYS B C 1
ATOM 10427 O O . LYS B 1 622 ? 6.852 -107.5 -38.969 1 78.62 622 LYS B O 1
ATOM 10432 N N . ASP B 1 623 ? 6.066 -105.875 -37.531 1 75.12 623 ASP B N 1
ATOM 10433 C CA . ASP B 1 623 ? 7.027 -106.25 -36.5 1 75.12 623 ASP B CA 1
ATOM 10434 C C . ASP B 1 623 ? 6.578 -107.562 -35.781 1 75.12 623 ASP B C 1
ATOM 10436 O O . ASP B 1 623 ? 7.375 -108.188 -35.062 1 75.12 623 ASP B O 1
ATOM 10440 N N . LYS B 1 624 ? 5.426 -108.188 -36.062 1 78.88 624 LYS B N 1
ATOM 10441 C CA . LYS B 1 624 ? 4.816 -109.375 -35.469 1 78.88 624 LYS B CA 1
ATOM 10442 C C . LYS B 1 624 ? 5.188 -109.5 -34 1 78.88 624 LYS B C 1
ATOM 10444 O O . LYS B 1 624 ? 5.809 -110.5 -33.594 1 78.88 624 LYS B O 1
ATOM 10449 N N . PRO B 1 625 ? 4.652 -108.375 -33.156 1 78.38 625 PRO B N 1
ATOM 10450 C CA . PRO B 1 625 ? 5.07 -108.375 -31.766 1 78.38 625 PRO B CA 1
ATOM 10451 C C . PRO B 1 625 ? 4.379 -109.5 -30.969 1 78.38 625 PRO B C 1
ATOM 10453 O O . PRO B 1 625 ? 3.188 -109.75 -31.156 1 78.38 625 PRO B O 1
ATOM 10456 N N . LYS B 1 626 ? 5.078 -110.25 -30.266 1 79 626 LYS B N 1
ATOM 10457 C CA . LYS B 1 626 ? 4.523 -111.375 -29.516 1 79 626 LYS B CA 1
ATOM 10458 C C . LYS B 1 626 ? 3.898 -110.938 -28.203 1 79 626 LYS B C 1
ATOM 10460 O O . LYS B 1 626 ? 2.881 -111.438 -27.766 1 79 626 LYS B O 1
ATOM 10465 N N . ASN B 1 627 ? 4.559 -109.875 -27.531 1 88.06 627 ASN B N 1
ATOM 10466 C CA . ASN B 1 627 ? 4.082 -109.312 -26.266 1 88.06 627 ASN B CA 1
ATOM 10467 C C . ASN B 1 627 ? 3.941 -107.812 -26.312 1 88.06 627 ASN B C 1
ATOM 10469 O O . ASN B 1 627 ? 4.922 -107.125 -26.531 1 88.06 627 ASN B O 1
ATOM 10473 N N . GLY B 1 628 ? 2.723 -107.375 -25.984 1 88.25 628 GLY B N 1
ATOM 10474 C CA . GLY B 1 628 ? 2.404 -105.938 -26.078 1 88.25 628 GLY B CA 1
ATOM 10475 C C . GLY B 1 628 ? 3.207 -105.062 -25.109 1 88.25 628 GLY B C 1
ATOM 10476 O O . GLY B 1 628 ? 3.615 -104 -25.453 1 88.25 628 GLY B O 1
ATOM 10477 N N . ILE B 1 629 ? 3.496 -105.5 -23.984 1 91.5 629 ILE B N 1
ATOM 10478 C CA . ILE B 1 629 ? 4.215 -104.75 -22.953 1 91.5 629 ILE B CA 1
ATOM 10479 C C . ILE B 1 629 ? 5.68 -104.562 -23.359 1 91.5 629 ILE B C 1
ATOM 10481 O O . ILE B 1 629 ? 6.258 -103.5 -23.203 1 91.5 629 ILE B O 1
ATOM 10485 N N . ASN B 1 630 ? 6.23 -105.688 -23.953 1 89.19 630 ASN B N 1
ATOM 10486 C CA . ASN B 1 630 ? 7.621 -105.625 -24.375 1 89.19 630 ASN B CA 1
ATOM 10487 C C . ASN B 1 630 ? 7.789 -104.688 -25.594 1 89.19 630 ASN B C 1
ATOM 10489 O O . ASN B 1 630 ? 8.789 -104 -25.703 1 89.19 630 ASN B O 1
ATOM 10493 N N . TYR B 1 631 ? 6.805 -104.75 -26.422 1 88.69 631 TYR B N 1
ATOM 10494 C CA . TYR B 1 631 ? 6.832 -103.875 -27.594 1 88.69 631 TYR B CA 1
ATOM 10495 C C . TYR B 1 631 ? 6.742 -102.438 -27.188 1 88.69 631 TYR B C 1
ATOM 10497 O O . TYR B 1 631 ? 7.477 -101.562 -27.703 1 88.69 631 TYR B O 1
ATOM 10505 N N . TRP B 1 632 ? 5.934 -102.125 -26.219 1 91.88 632 TRP B N 1
ATOM 10506 C CA . TRP B 1 632 ? 5.773 -100.75 -25.703 1 91.88 632 TRP B CA 1
ATOM 10507 C C . TRP B 1 632 ? 7.039 -100.312 -25 1 91.88 632 TRP B C 1
ATOM 10509 O O . TRP B 1 632 ? 7.457 -99.125 -25.156 1 91.88 632 TRP B O 1
ATOM 10519 N N . LEU B 1 633 ? 7.645 -101.062 -24.25 1 91.38 633 LEU B N 1
ATOM 10520 C CA . LEU B 1 633 ? 8.852 -100.75 -23.516 1 91.38 633 LEU B CA 1
ATOM 10521 C C . LEU B 1 633 ? 9.992 -100.375 -24.469 1 91.38 633 LEU B C 1
ATOM 10523 O O . LEU B 1 633 ? 10.773 -99.5 -24.188 1 91.38 633 LEU B O 1
ATOM 10527 N N . ASN B 1 634 ? 10.039 -101.188 -25.531 1 88.31 634 ASN B N 1
ATOM 10528 C CA . ASN B 1 634 ? 11.078 -100.938 -26.516 1 88.31 634 ASN B CA 1
ATOM 10529 C C . ASN B 1 634 ? 10.883 -99.562 -27.172 1 88.31 634 ASN B C 1
ATOM 10531 O O . ASN B 1 634 ? 11.844 -98.75 -27.328 1 88.31 634 ASN B O 1
ATOM 10535 N N . LYS B 1 635 ? 9.672 -99.25 -27.516 1 90.19 635 LYS B N 1
ATOM 10536 C CA . LYS B 1 635 ? 9.383 -98 -28.125 1 90.19 635 LYS B CA 1
ATOM 10537 C C . LYS B 1 635 ? 9.5 -96.875 -27.109 1 90.19 635 LYS B C 1
ATOM 10539 O O . LYS B 1 635 ? 9.93 -95.75 -27.453 1 90.19 635 LYS B O 1
ATOM 10544 N N . SER B 1 636 ? 9.156 -97.125 -25.906 1 92.88 636 SER B N 1
ATOM 10545 C CA . SER B 1 636 ? 9.164 -96.125 -24.859 1 92.88 636 SER B CA 1
ATOM 10546 C C . SER B 1 636 ? 10.578 -95.625 -24.531 1 92.88 636 SER B C 1
ATOM 10548 O O . SER B 1 636 ? 10.797 -94.5 -24.188 1 92.88 636 SER B O 1
ATOM 10550 N N . VAL B 1 637 ? 11.5 -96.5 -24.688 1 92.62 637 VAL B N 1
ATOM 10551 C CA . VAL B 1 637 ? 12.891 -96.125 -24.422 1 92.62 637 VAL B CA 1
ATOM 10552 C C . VAL B 1 637 ? 13.352 -95.062 -25.453 1 92.62 637 VAL B C 1
ATOM 10554 O O . VAL B 1 637 ? 14.078 -94.125 -25.109 1 92.62 637 VAL B O 1
ATOM 10557 N N . ILE B 1 638 ? 12.906 -95.25 -26.625 1 91.06 638 ILE B N 1
ATOM 10558 C CA . ILE B 1 638 ? 13.266 -94.312 -27.672 1 91.06 638 ILE B CA 1
ATOM 10559 C C . ILE B 1 638 ? 12.562 -92.938 -27.422 1 91.06 638 ILE B C 1
ATOM 10561 O O . ILE B 1 638 ? 13.172 -91.875 -27.547 1 91.06 638 ILE B O 1
ATOM 10565 N N . LEU B 1 639 ? 11.312 -93.062 -27.031 1 94.44 639 LEU B N 1
ATOM 10566 C CA . LEU B 1 639 ? 10.547 -91.875 -26.734 1 94.44 639 LEU B CA 1
ATOM 10567 C C . LEU B 1 639 ? 11.172 -91.062 -25.562 1 94.44 639 LEU B C 1
ATOM 10569 O O . LEU B 1 639 ? 11.25 -89.875 -25.594 1 94.44 639 LEU B O 1
ATOM 10573 N N . LEU B 1 640 ? 11.609 -91.812 -24.625 1 94.81 640 LEU B N 1
ATOM 10574 C CA . LEU B 1 640 ? 12.266 -91.25 -23.469 1 94.81 640 LEU B CA 1
ATOM 10575 C C . LEU B 1 640 ? 13.578 -90.562 -23.859 1 94.81 640 LEU B C 1
ATOM 10577 O O . LEU B 1 640 ? 13.883 -89.5 -23.406 1 94.81 640 LEU B O 1
ATOM 10581 N N . MET B 1 641 ? 14.281 -91.188 -24.703 1 94.81 641 MET B N 1
ATOM 10582 C CA . MET B 1 641 ? 15.57 -90.688 -25.125 1 94.81 641 MET B CA 1
ATOM 10583 C C . MET B 1 641 ? 15.398 -89.375 -25.938 1 94.81 641 MET B C 1
ATOM 10585 O O . MET B 1 641 ? 16.062 -88.375 -25.688 1 94.81 641 MET B O 1
ATOM 10589 N N . VAL B 1 642 ? 14.484 -89.375 -26.812 1 95.5 642 VAL B N 1
ATOM 10590 C CA . VAL B 1 642 ? 14.281 -88.25 -27.688 1 95.5 642 VAL B CA 1
ATOM 10591 C C . VAL B 1 642 ? 13.734 -87.062 -26.875 1 95.5 642 VAL B C 1
ATOM 10593 O O . VAL B 1 642 ? 14.164 -85.938 -27.078 1 95.5 642 VAL B O 1
ATOM 10596 N N . SER B 1 643 ? 12.766 -87.375 -26.031 1 97.12 643 SER B N 1
ATOM 10597 C CA . SER B 1 643 ? 12.195 -86.312 -25.203 1 97.12 643 SER B CA 1
ATOM 10598 C C . SER B 1 643 ? 13.258 -85.688 -24.312 1 97.12 643 SER B C 1
ATOM 10600 O O . SER B 1 643 ? 13.266 -84.438 -24.109 1 97.12 643 SER B O 1
ATOM 10602 N N . THR B 1 644 ? 14.133 -86.5 -23.828 1 97.56 644 THR B N 1
ATOM 10603 C CA . THR B 1 644 ? 15.211 -86 -22.969 1 97.56 644 THR B CA 1
ATOM 10604 C C . THR B 1 644 ? 16.188 -85.125 -23.781 1 97.56 644 THR B C 1
ATOM 10606 O O . THR B 1 644 ? 16.594 -84.062 -23.328 1 97.56 644 THR B O 1
ATOM 10609 N N . LEU B 1 645 ? 16.484 -85.625 -24.906 1 97.25 645 LEU B N 1
ATOM 10610 C CA . LEU B 1 645 ? 17.391 -84.875 -25.766 1 97.25 645 LEU B CA 1
ATOM 10611 C C . LEU B 1 645 ? 16.781 -83.5 -26.188 1 97.25 645 LEU B C 1
ATOM 10613 O O . LEU B 1 645 ? 17.453 -82.5 -26.203 1 97.25 645 LEU B O 1
ATOM 10617 N N . GLN B 1 646 ? 15.547 -83.562 -26.484 1 97.81 646 GLN B N 1
ATOM 10618 C CA . GLN B 1 646 ? 14.859 -82.312 -26.938 1 97.81 646 GLN B CA 1
ATOM 10619 C C . GLN B 1 646 ? 14.852 -81.25 -25.828 1 97.81 646 GLN B C 1
ATOM 10621 O O . GLN B 1 646 ? 15.172 -80.125 -26.078 1 97.81 646 GLN B O 1
ATOM 10626 N N . ALA B 1 647 ? 14.523 -81.688 -24.672 1 98.25 647 ALA B N 1
ATOM 10627 C CA . ALA B 1 647 ? 14.438 -80.75 -23.547 1 98.25 647 ALA B CA 1
ATOM 10628 C C . ALA B 1 647 ? 15.812 -80.188 -23.172 1 98.25 647 ALA B C 1
ATOM 10630 O O . ALA B 1 647 ? 15.992 -79 -23 1 98.25 647 ALA B O 1
ATOM 10631 N N . THR B 1 648 ? 16.781 -81.062 -23.141 1 98.12 648 THR B N 1
ATOM 10632 C CA . THR B 1 648 ? 18.125 -80.688 -22.703 1 98.12 648 THR B CA 1
ATOM 10633 C C . THR B 1 648 ? 18.797 -79.812 -23.734 1 98.12 648 THR B C 1
ATOM 10635 O O . THR B 1 648 ? 19.406 -78.812 -23.391 1 98.12 648 THR B O 1
ATOM 10638 N N . LEU B 1 649 ? 18.656 -80.125 -24.969 1 98.06 649 LEU B N 1
ATOM 10639 C CA . LEU B 1 649 ? 19.281 -79.312 -26.016 1 98.06 649 LEU B CA 1
ATOM 10640 C C . LEU B 1 649 ? 18.625 -77.938 -26.109 1 98.06 649 LEU B C 1
ATOM 10642 O O . LEU B 1 649 ? 19.312 -76.938 -26.297 1 98.06 649 LEU B O 1
ATOM 10646 N N . ALA B 1 650 ? 17.359 -77.938 -25.984 1 97.94 650 ALA B N 1
ATOM 10647 C CA . ALA B 1 650 ? 16.641 -76.625 -26.094 1 97.94 650 ALA B CA 1
ATOM 10648 C C . ALA B 1 650 ? 17.047 -75.688 -25 1 97.94 650 ALA B C 1
ATOM 10650 O O . ALA B 1 650 ? 17.406 -74.5 -25.266 1 97.94 650 ALA B O 1
ATOM 10651 N N . ILE B 1 651 ? 17.078 -76.125 -23.781 1 98.5 651 ILE B N 1
ATOM 10652 C CA . ILE B 1 651 ? 17.406 -75.25 -22.641 1 98.5 651 ILE B CA 1
ATOM 10653 C C . ILE B 1 651 ? 18.891 -74.875 -22.703 1 98.5 651 ILE B C 1
ATOM 10655 O O . ILE B 1 651 ? 19.25 -73.75 -22.469 1 98.5 651 ILE B O 1
ATOM 10659 N N . THR B 1 652 ? 19.734 -75.875 -23.078 1 98.12 652 THR B N 1
ATOM 10660 C CA . THR B 1 652 ? 21.172 -75.562 -23.156 1 98.12 652 THR B CA 1
ATOM 10661 C C . THR B 1 652 ? 21.453 -74.562 -24.219 1 98.12 652 THR B C 1
ATOM 10663 O O . THR B 1 652 ? 22.219 -73.625 -24 1 98.12 652 THR B O 1
ATOM 10666 N N . ALA B 1 653 ? 20.844 -74.625 -25.312 1 97.94 653 ALA B N 1
ATOM 10667 C CA . ALA B 1 653 ? 21.047 -73.688 -26.406 1 97.94 653 ALA B CA 1
ATOM 10668 C C . ALA B 1 653 ? 20.562 -72.312 -26 1 97.94 653 ALA B C 1
ATOM 10670 O O . ALA B 1 653 ? 21.219 -71.312 -26.312 1 97.94 653 ALA B O 1
ATOM 10671 N N . LEU B 1 654 ? 19.484 -72.25 -25.328 1 98.25 654 LEU B N 1
ATOM 10672 C CA . LEU B 1 654 ? 18.953 -70.938 -24.891 1 98.25 654 LEU B CA 1
ATOM 10673 C C . LEU B 1 654 ? 19.891 -70.25 -23.906 1 98.25 654 LEU B C 1
ATOM 10675 O O . LEU B 1 654 ? 20.109 -69.062 -23.984 1 98.25 654 LEU B O 1
ATOM 10679 N N . ILE B 1 655 ? 20.453 -71.062 -23.016 1 97.81 655 ILE B N 1
ATOM 10680 C CA . ILE B 1 655 ? 21.375 -70.5 -22.031 1 97.81 655 ILE B CA 1
ATOM 10681 C C . ILE B 1 655 ? 22.672 -70.062 -22.719 1 97.81 655 ILE B C 1
ATOM 10683 O O . ILE B 1 655 ? 23.172 -69 -22.438 1 97.81 655 ILE B O 1
ATOM 10687 N N . VAL B 1 656 ? 23.125 -70.812 -23.719 1 97.06 656 VAL B N 1
ATOM 10688 C CA . VAL B 1 656 ? 24.438 -70.625 -24.297 1 97.06 656 VAL B CA 1
ATOM 10689 C C . VAL B 1 656 ? 24.344 -69.562 -25.391 1 97.06 656 VAL B C 1
ATOM 10691 O O . VAL B 1 656 ? 25.188 -68.625 -25.453 1 97.06 656 VAL B O 1
ATOM 10694 N N . PHE B 1 657 ? 23.297 -69.562 -26.219 1 96.25 657 PHE B N 1
ATOM 10695 C CA . PHE B 1 657 ? 23.25 -68.688 -27.391 1 96.25 657 PHE B CA 1
ATOM 10696 C C . PHE B 1 657 ? 22.422 -67.438 -27.109 1 96.25 657 PHE B C 1
ATOM 10698 O O . PHE B 1 657 ? 22.781 -66.375 -27.531 1 96.25 657 PHE B O 1
ATOM 10705 N N . ASN B 1 658 ? 21.297 -67.562 -26.406 1 96.75 658 ASN B N 1
ATOM 10706 C CA . ASN B 1 658 ? 20.438 -66.438 -26.141 1 96.75 658 ASN B CA 1
ATOM 10707 C C . ASN B 1 658 ? 20.75 -65.812 -24.781 1 96.75 658 ASN B C 1
ATOM 10709 O O . ASN B 1 658 ? 20.219 -64.75 -24.453 1 96.75 658 ASN B O 1
ATOM 10713 N N . HIS B 1 659 ? 21.641 -66.5 -23.984 1 95.5 659 HIS B N 1
ATOM 10714 C CA . HIS B 1 659 ? 22.062 -66 -22.672 1 95.5 659 HIS B CA 1
ATOM 10715 C C . HIS B 1 659 ? 20.875 -66 -21.703 1 95.5 659 HIS B C 1
ATOM 10717 O O . HIS B 1 659 ? 20.719 -65 -20.953 1 95.5 659 HIS B O 1
ATOM 10723 N N . LEU B 1 660 ? 19.938 -66.938 -21.922 1 97.31 660 LEU B N 1
ATOM 10724 C CA . LEU B 1 660 ? 18.891 -67.125 -20.906 1 97.31 660 LEU B CA 1
ATOM 10725 C C . LEU B 1 660 ? 19.5 -67.375 -19.547 1 97.31 660 LEU B C 1
ATOM 10727 O O . LEU B 1 660 ? 20.391 -68.25 -19.422 1 97.31 660 LEU B O 1
ATOM 10731 N N . ALA B 1 661 ? 19.156 -66.625 -18.516 1 96 661 ALA B N 1
ATOM 10732 C CA . ALA B 1 661 ? 19.703 -66.75 -17.172 1 96 661 ALA B CA 1
ATOM 10733 C C . ALA B 1 661 ? 18.625 -67.188 -16.172 1 96 661 ALA B C 1
ATOM 10735 O O . ALA B 1 661 ? 18.109 -66.312 -15.445 1 96 661 ALA B O 1
ATOM 10736 N N . PRO B 1 662 ? 18.328 -68.5 -16.156 1 96.56 662 PRO B N 1
ATOM 10737 C CA . PRO B 1 662 ? 17.312 -68.938 -15.203 1 96.56 662 PRO B CA 1
ATOM 10738 C C . PRO B 1 662 ? 17.719 -68.75 -13.75 1 96.56 662 PRO B C 1
ATOM 10740 O O . PRO B 1 662 ? 18.891 -68.875 -13.414 1 96.56 662 PRO B O 1
ATOM 10743 N N . LEU B 1 663 ? 16.828 -68.438 -12.898 1 94.88 663 LEU B N 1
ATOM 10744 C CA . LEU B 1 663 ? 17.094 -68.312 -11.469 1 94.88 663 LEU B CA 1
ATOM 10745 C C . LEU B 1 663 ? 17.531 -69.625 -10.883 1 94.88 663 LEU B C 1
ATOM 10747 O O . LEU B 1 663 ? 18.422 -69.688 -10.031 1 94.88 663 LEU B O 1
ATOM 10751 N N . ASN B 1 664 ? 16.812 -70.625 -11.336 1 96.31 664 ASN B N 1
ATOM 10752 C CA . ASN B 1 664 ? 17.141 -72 -10.961 1 96.31 664 ASN B CA 1
ATOM 10753 C C . ASN B 1 664 ? 17.375 -72.875 -12.188 1 96.31 664 ASN B C 1
ATOM 10755 O O . ASN B 1 664 ? 16.422 -73.438 -12.766 1 96.31 664 ASN B O 1
ATOM 10759 N N . VAL B 1 665 ? 18.594 -73.188 -12.555 1 97.25 665 VAL B N 1
ATOM 10760 C CA . VAL B 1 665 ? 18.984 -73.812 -13.789 1 97.25 665 VAL B CA 1
ATOM 10761 C C . VAL B 1 665 ? 18.531 -75.312 -13.742 1 97.25 665 VAL B C 1
ATOM 10763 O O . VAL B 1 665 ? 17.891 -75.812 -14.672 1 97.25 665 VAL B O 1
ATOM 10766 N N . ALA B 1 666 ? 18.797 -75.938 -12.633 1 97.06 666 ALA B N 1
ATOM 10767 C CA . ALA B 1 666 ? 18.453 -77.375 -12.5 1 97.06 666 ALA B CA 1
ATOM 10768 C C . ALA B 1 666 ? 16.953 -77.562 -12.586 1 97.06 666 ALA B C 1
ATOM 10770 O O . ALA B 1 666 ? 16.484 -78.5 -13.258 1 97.06 666 ALA B O 1
ATOM 10771 N N . ALA B 1 667 ? 16.25 -76.688 -11.891 1 96.75 667 ALA B N 1
ATOM 10772 C CA . ALA B 1 667 ? 14.797 -76.812 -11.906 1 96.75 667 ALA B CA 1
ATOM 10773 C C . ALA B 1 667 ? 14.242 -76.562 -13.305 1 96.75 667 ALA B C 1
ATOM 10775 O O . ALA B 1 667 ? 13.242 -77.188 -13.711 1 96.75 667 ALA B O 1
ATOM 10776 N N . THR B 1 668 ? 14.875 -75.625 -14.039 1 98.06 668 THR B N 1
ATOM 10777 C CA . THR B 1 668 ? 14.438 -75.375 -15.406 1 98.06 668 THR B CA 1
ATOM 10778 C C . THR B 1 668 ? 14.625 -76.562 -16.297 1 98.06 668 THR B C 1
ATOM 10780 O O . THR B 1 668 ? 13.711 -76.938 -17.047 1 98.06 668 THR B O 1
ATOM 10783 N N . PHE B 1 669 ? 15.742 -77.25 -16.234 1 98.31 669 PHE B N 1
ATOM 10784 C CA . PHE B 1 669 ? 15.977 -78.5 -16.984 1 98.31 669 PHE B CA 1
ATOM 10785 C C . PHE B 1 669 ? 14.977 -79.562 -16.609 1 98.31 669 PHE B C 1
ATOM 10787 O O . PHE B 1 669 ? 14.438 -80.25 -17.484 1 98.31 669 PHE B O 1
ATOM 10794 N N . PHE B 1 670 ? 14.75 -79.562 -15.391 1 97.81 670 PHE B N 1
ATOM 10795 C CA . PHE B 1 670 ? 13.859 -80.625 -14.875 1 97.81 670 PHE B CA 1
ATOM 10796 C C . PHE B 1 670 ? 12.438 -80.438 -15.375 1 97.81 670 PHE B C 1
ATOM 10798 O O . PHE B 1 670 ? 11.789 -81.375 -15.844 1 97.81 670 PHE B O 1
ATOM 10805 N N . ILE B 1 671 ? 11.914 -79.188 -15.195 1 98.12 671 ILE B N 1
ATOM 10806 C CA . ILE B 1 671 ? 10.555 -78.875 -15.633 1 98.12 671 ILE B CA 1
ATOM 10807 C C . ILE B 1 671 ? 10.453 -79.062 -17.141 1 98.12 671 ILE B C 1
ATOM 10809 O O . ILE B 1 671 ? 9.445 -79.562 -17.656 1 98.12 671 ILE B O 1
ATOM 10813 N N . ALA B 1 672 ? 11.438 -78.625 -17.891 1 98.56 672 ALA B N 1
ATOM 10814 C CA . ALA B 1 672 ? 11.438 -78.812 -19.328 1 98.56 672 ALA B CA 1
ATOM 10815 C C . ALA B 1 672 ? 11.383 -80.312 -19.672 1 98.56 672 ALA B C 1
ATOM 10817 O O . ALA B 1 672 ? 10.672 -80.688 -20.594 1 98.56 672 ALA B O 1
ATOM 10818 N N . TRP B 1 673 ? 12.109 -81.062 -18.953 1 98.38 673 TRP B N 1
ATOM 10819 C CA . TRP B 1 673 ? 12.164 -82.5 -19.172 1 98.38 673 TRP B CA 1
ATOM 10820 C C . TRP B 1 673 ? 10.805 -83.125 -18.906 1 98.38 673 TRP B C 1
ATOM 10822 O O . TRP B 1 673 ? 10.305 -83.938 -19.734 1 98.38 673 TRP B O 1
ATOM 10832 N N . ILE B 1 674 ? 10.258 -82.812 -17.797 1 98 674 ILE B N 1
ATOM 10833 C CA . ILE B 1 674 ? 8.953 -83.375 -17.422 1 98 674 ILE B CA 1
ATOM 10834 C C . ILE B 1 674 ? 7.91 -82.938 -18.453 1 98 674 ILE B C 1
ATOM 10836 O O . ILE B 1 674 ? 7.055 -83.75 -18.844 1 98 674 ILE B O 1
ATOM 10840 N N . SER B 1 675 ? 7.98 -81.688 -18.875 1 98.5 675 SER B N 1
ATOM 10841 C CA . SER B 1 675 ? 7.047 -81.188 -19.875 1 98.5 675 SER B CA 1
ATOM 10842 C C . SER B 1 675 ? 7.199 -82 -21.188 1 98.5 675 SER B C 1
ATOM 10844 O O . SER B 1 675 ? 6.203 -82.375 -21.812 1 98.5 675 SER B O 1
ATOM 10846 N N . ALA B 1 676 ? 8.438 -82.188 -21.594 1 98.44 676 ALA B N 1
ATOM 10847 C CA . ALA B 1 676 ? 8.703 -82.875 -22.828 1 98.44 676 ALA B CA 1
ATOM 10848 C C . ALA B 1 676 ? 8.141 -84.312 -22.766 1 98.44 676 ALA B C 1
ATOM 10850 O O . ALA B 1 676 ? 7.531 -84.812 -23.719 1 98.44 676 ALA B O 1
ATOM 10851 N N . LEU B 1 677 ? 8.359 -84.938 -21.672 1 97.94 677 LEU B N 1
ATOM 10852 C CA . LEU B 1 677 ? 7.859 -86.312 -21.469 1 97.94 677 LEU B CA 1
ATOM 10853 C C . LEU B 1 677 ? 6.332 -86.312 -21.5 1 97.94 677 LEU B C 1
ATOM 10855 O O . LEU B 1 677 ? 5.734 -87.25 -22.094 1 97.94 677 LEU B O 1
ATOM 10859 N N . CYS B 1 678 ? 5.809 -85.438 -20.828 1 98.12 678 CYS B N 1
ATOM 10860 C CA . CYS B 1 678 ? 4.352 -85.312 -20.797 1 98.12 678 CYS B CA 1
ATOM 10861 C C . CYS B 1 678 ? 3.791 -85.125 -22.203 1 98.12 678 CYS B C 1
ATOM 10863 O O . CYS B 1 678 ? 2.885 -85.875 -22.609 1 98.12 678 CYS B O 1
ATOM 10865 N N . PHE B 1 679 ? 4.348 -84.188 -22.938 1 98.5 679 PHE B N 1
ATOM 10866 C CA . PHE B 1 679 ? 3.881 -83.938 -24.281 1 98.5 679 PHE B CA 1
ATOM 10867 C C . PHE B 1 679 ? 4.109 -85.125 -25.203 1 98.5 679 PHE B C 1
ATOM 10869 O O . PHE B 1 679 ? 3.252 -85.5 -26.016 1 98.5 679 PHE B O 1
ATOM 10876 N N . MET B 1 680 ? 5.242 -85.812 -25.016 1 97.44 680 MET B N 1
ATOM 10877 C CA . MET B 1 680 ? 5.562 -87 -25.797 1 97.44 680 MET B CA 1
ATOM 10878 C C . MET B 1 680 ? 4.57 -88.125 -25.5 1 97.44 680 MET B C 1
ATOM 10880 O O . MET B 1 680 ? 4.113 -88.812 -26.422 1 97.44 680 MET B O 1
ATOM 10884 N N . SER B 1 681 ? 4.25 -88.25 -24.312 1 97.5 681 SER B N 1
ATOM 10885 C CA . SER B 1 681 ? 3.281 -89.25 -23.922 1 97.5 681 SER B CA 1
ATOM 10886 C C . SER B 1 681 ? 1.903 -89 -24.516 1 97.5 681 SER B C 1
ATOM 10888 O O . SER B 1 681 ? 1.211 -89.875 -24.969 1 97.5 681 SER B O 1
ATOM 10890 N N . LEU B 1 682 ? 1.54 -87.812 -24.438 1 97.38 682 LEU B N 1
ATOM 10891 C CA . LEU B 1 682 ? 0.234 -87.375 -24.953 1 97.38 682 LEU B CA 1
ATOM 10892 C C . LEU B 1 682 ? 0.155 -87.562 -26.469 1 97.38 682 LEU B C 1
ATOM 10894 O O . LEU B 1 682 ? -0.792 -88.188 -26.969 1 97.38 682 LEU B O 1
ATOM 10898 N N . THR B 1 683 ? 1.129 -87.125 -27.141 1 96.81 683 THR B N 1
ATOM 10899 C CA . THR B 1 683 ? 1.113 -87.188 -28.609 1 96.81 683 THR B CA 1
ATOM 10900 C C . THR B 1 683 ? 1.284 -88.625 -29.062 1 96.81 683 THR B C 1
ATOM 10902 O O . THR B 1 683 ? 0.688 -89.062 -30.062 1 96.81 683 THR B O 1
ATOM 10905 N N . SER B 1 684 ? 2.078 -89.438 -28.359 1 96.38 684 SER B N 1
ATOM 10906 C CA . SER B 1 684 ? 2.24 -90.875 -28.703 1 96.38 684 SER B CA 1
ATOM 10907 C C . SER B 1 684 ? 0.939 -91.625 -28.5 1 96.38 684 SER B C 1
ATOM 10909 O O . SER B 1 684 ? 0.604 -92.5 -29.297 1 96.38 684 SER B O 1
ATOM 10911 N N . LEU B 1 685 ? 0.292 -91.312 -27.484 1 96.56 685 LEU B N 1
ATOM 10912 C CA . LEU B 1 685 ? -1.001 -91.938 -27.234 1 96.56 685 LEU B CA 1
ATOM 10913 C C . LEU B 1 685 ? -1.949 -91.688 -28.406 1 96.56 685 LEU B C 1
ATOM 10915 O O . LEU B 1 685 ? -2.566 -92.625 -28.922 1 96.56 685 LEU B O 1
ATOM 10919 N N . LEU B 1 686 ? -1.994 -90.438 -28.844 1 95.69 686 LEU B N 1
ATOM 10920 C CA . LEU B 1 686 ? -2.902 -90.125 -29.938 1 95.69 686 LEU B CA 1
ATOM 10921 C C . LEU B 1 686 ? -2.502 -90.812 -31.219 1 95.69 686 LEU B C 1
ATOM 10923 O O . LEU B 1 686 ? -3.359 -91.312 -31.953 1 95.69 686 LEU B O 1
ATOM 10927 N N . LYS B 1 687 ? -1.238 -90.875 -31.438 1 93.62 687 LYS B N 1
ATOM 10928 C CA . LYS B 1 687 ? -0.744 -91.5 -32.656 1 93.62 687 LYS B CA 1
ATOM 10929 C C . LYS B 1 687 ? -0.972 -93 -32.625 1 93.62 687 LYS B C 1
ATOM 10931 O O . LYS B 1 687 ? -1.377 -93.625 -33.625 1 93.62 687 LYS B O 1
ATOM 10936 N N . VAL B 1 688 ? -0.774 -93.688 -31.531 1 93.62 688 VAL B N 1
ATOM 10937 C CA . VAL B 1 688 ? -0.889 -95.125 -31.406 1 93.62 688 VAL B CA 1
ATOM 10938 C C . VAL B 1 688 ? -2.357 -95.562 -31.484 1 93.62 688 VAL B C 1
ATOM 10940 O O . VAL B 1 688 ? -2.699 -96.562 -32.125 1 93.62 688 VAL B O 1
ATOM 10943 N N . VAL B 1 689 ? -3.16 -94.75 -30.906 1 93.06 689 VAL B N 1
ATOM 10944 C CA . VAL B 1 689 ? -4.57 -95.125 -30.812 1 93.06 689 VAL B CA 1
ATOM 10945 C C . VAL B 1 689 ? -5.277 -94.812 -32.125 1 93.06 689 VAL B C 1
ATOM 10947 O O . VAL B 1 689 ? -6.117 -95.562 -32.594 1 93.06 689 VAL B O 1
ATOM 10950 N N . LEU B 1 690 ? -4.875 -93.688 -32.719 1 90 690 LEU B N 1
ATOM 10951 C CA . LEU B 1 690 ? -5.699 -93.188 -33.844 1 90 690 LEU B CA 1
ATOM 10952 C C . LEU B 1 690 ? -4.875 -93.062 -35.125 1 90 690 LEU B C 1
ATOM 10954 O O . LEU B 1 690 ? -5.348 -92.562 -36.125 1 90 690 LEU B O 1
ATOM 10958 N N . ASP B 1 691 ? -3.736 -93.562 -35.031 1 86.75 691 ASP B N 1
ATOM 10959 C CA . ASP B 1 691 ? -2.846 -93.562 -36.188 1 86.75 691 ASP B CA 1
ATOM 10960 C C . ASP B 1 691 ? -2.752 -92.188 -36.812 1 86.75 691 ASP B C 1
ATOM 10962 O O . ASP B 1 691 ? -2.496 -91.188 -36.094 1 86.75 691 ASP B O 1
ATOM 10966 N N . GLU B 1 692 ? -3.021 -91.938 -38.094 1 80.31 692 GLU B N 1
ATOM 10967 C CA . GLU B 1 692 ? -2.857 -90.688 -38.75 1 80.31 692 GLU B CA 1
ATOM 10968 C C . GLU B 1 692 ? -3.871 -89.625 -38.219 1 80.31 692 GLU B C 1
ATOM 10970 O O . GLU B 1 692 ? -3.574 -88.438 -38.156 1 80.31 692 GLU B O 1
ATOM 10975 N N . ALA B 1 693 ? -4.957 -90.062 -37.875 1 83.81 693 ALA B N 1
ATOM 10976 C CA . ALA B 1 693 ? -5.957 -89.188 -37.281 1 83.81 693 ALA B CA 1
ATOM 10977 C C . ALA B 1 693 ? -5.48 -88.625 -35.938 1 83.81 693 ALA B C 1
ATOM 10979 O O . ALA B 1 693 ? -5.832 -87.5 -35.562 1 83.81 693 ALA B O 1
ATOM 10980 N N . GLY B 1 694 ? -4.691 -89.438 -35.312 1 88.5 694 GLY B N 1
ATOM 10981 C CA . GLY B 1 694 ? -4.137 -89 -34.031 1 88.5 694 GLY B CA 1
ATOM 10982 C C . GLY B 1 694 ? -3.195 -87.812 -34.188 1 88.5 694 GLY B C 1
ATOM 10983 O O . GLY B 1 694 ? -3.189 -86.875 -33.344 1 88.5 694 GLY B O 1
ATOM 10984 N N . SER B 1 695 ? -2.439 -87.812 -35.25 1 86.94 695 SER B N 1
ATOM 10985 C CA . SER B 1 695 ? -1.538 -86.688 -35.531 1 86.94 695 SER B CA 1
ATOM 10986 C C . SER B 1 695 ? -2.314 -85.375 -35.781 1 86.94 695 SER B C 1
ATOM 10988 O O . SER B 1 695 ? -1.88 -84.312 -35.406 1 86.94 695 SER B O 1
ATOM 10990 N N . PHE B 1 696 ? -3.402 -85.5 -36.344 1 84.25 696 PHE B N 1
ATOM 10991 C CA . PHE B 1 696 ? -4.234 -84.312 -36.625 1 84.25 696 PHE B CA 1
ATOM 10992 C C . PHE B 1 696 ? -4.844 -83.812 -35.344 1 84.25 696 PHE B C 1
ATOM 10994 O O . PHE B 1 696 ? -4.883 -82.562 -35.156 1 84.25 696 PHE B O 1
ATOM 11001 N N . ILE B 1 697 ? -5.273 -84.625 -34.594 1 90.75 697 ILE B N 1
ATOM 11002 C CA . ILE B 1 697 ? -5.859 -84.25 -33.312 1 90.75 697 ILE B CA 1
ATOM 11003 C C . ILE B 1 697 ? -4.789 -83.562 -32.438 1 90.75 697 ILE B C 1
ATOM 11005 O O . ILE B 1 697 ? -5.066 -82.562 -31.734 1 90.75 697 ILE B O 1
ATOM 11009 N N . ALA B 1 698 ? -3.611 -84.125 -32.531 1 93.31 698 ALA B N 1
ATOM 11010 C CA . ALA B 1 698 ? -2.498 -83.5 -31.797 1 93.31 698 ALA B CA 1
ATOM 11011 C C . ALA B 1 698 ? -2.232 -82.125 -32.281 1 93.31 698 ALA B C 1
ATOM 11013 O O . ALA B 1 698 ? -1.892 -81.25 -31.469 1 93.31 698 ALA B O 1
ATOM 11014 N N . LEU B 1 699 ? -2.453 -81.875 -33.5 1 89.69 699 LEU B N 1
ATOM 11015 C CA . LEU B 1 699 ? -2.252 -80.5 -34.062 1 89.69 699 LEU B CA 1
ATOM 11016 C C . LEU B 1 699 ? -3.328 -79.562 -33.562 1 89.69 699 LEU B C 1
ATOM 11018 O O . LEU B 1 699 ? -3.027 -78.438 -33.188 1 89.69 699 LEU B O 1
ATOM 11022 N N . ILE B 1 700 ? -4.531 -80 -33.594 1 90.69 700 ILE B N 1
ATOM 11023 C CA . ILE B 1 700 ? -5.629 -79.125 -33.094 1 90.69 700 ILE B CA 1
ATOM 11024 C C . ILE B 1 700 ? -5.398 -78.812 -31.625 1 90.69 700 ILE B C 1
ATOM 11026 O O . ILE B 1 700 ? -5.605 -77.688 -31.203 1 90.69 700 ILE B O 1
ATOM 11030 N N . PHE B 1 701 ? -4.988 -79.812 -30.922 1 94.81 701 PHE B N 1
ATOM 11031 C CA . PHE B 1 701 ? -4.723 -79.625 -29.5 1 94.81 701 PHE B CA 1
ATOM 11032 C C . PHE B 1 701 ? -3.578 -78.625 -29.297 1 94.81 701 PHE B C 1
ATOM 11034 O O . PHE B 1 701 ? -3.582 -77.875 -28.344 1 94.81 701 PHE B O 1
ATOM 11041 N N . LEU B 1 702 ? -2.58 -78.625 -30.172 1 94.81 702 LEU B N 1
ATOM 11042 C CA . LEU B 1 702 ? -1.505 -77.625 -30.125 1 94.81 702 LEU B CA 1
ATOM 11043 C C . LEU B 1 702 ? -2.055 -76.25 -30.297 1 94.81 702 LEU B C 1
ATOM 11045 O O . LEU B 1 702 ? -1.711 -75.312 -29.531 1 94.81 702 LEU B O 1
ATOM 11049 N N . ILE B 1 703 ? -2.951 -76.062 -31.25 1 93.44 703 ILE B N 1
ATOM 11050 C CA . ILE B 1 703 ? -3.51 -74.75 -31.547 1 93.44 703 ILE B CA 1
ATOM 11051 C C . ILE B 1 703 ? -4.324 -74.25 -30.359 1 93.44 703 ILE B C 1
ATOM 11053 O O . ILE B 1 703 ? -4.238 -73.062 -29.984 1 93.44 703 ILE B O 1
ATOM 11057 N N . LEU B 1 704 ? -5.035 -75.125 -29.719 1 95.12 704 LEU B N 1
ATOM 11058 C CA . LEU B 1 704 ? -5.812 -74.812 -28.547 1 95.12 704 LEU B CA 1
ATOM 11059 C C . LEU B 1 704 ? -4.898 -74.438 -27.375 1 95.12 704 LEU B C 1
ATOM 11061 O O . LEU B 1 704 ? -5.176 -73.438 -26.641 1 95.12 704 LEU B O 1
ATOM 11065 N N . GLN B 1 705 ? -3.82 -75.125 -27.25 1 95.75 705 GLN B N 1
ATOM 11066 C CA . GLN B 1 705 ? -2.873 -74.812 -26.172 1 95.75 705 GLN B CA 1
ATOM 11067 C C . GLN B 1 705 ? -2.156 -73.5 -26.422 1 95.75 705 GLN B C 1
ATOM 11069 O O . GLN B 1 705 ? -1.942 -72.75 -25.484 1 95.75 705 GLN B O 1
ATOM 11074 N N . LEU B 1 706 ? -1.812 -73.25 -27.656 1 93.94 706 LEU B N 1
ATOM 11075 C CA . LEU B 1 706 ? -1.197 -71.938 -28.047 1 93.94 706 LEU B CA 1
ATOM 11076 C C . LEU B 1 706 ? -2.105 -70.812 -27.688 1 93.94 706 LEU B C 1
ATOM 11078 O O . LEU B 1 706 ? -1.628 -69.75 -27.281 1 93.94 706 LEU B O 1
ATOM 11082 N N . SER B 1 707 ? -3.354 -71.062 -27.75 1 94.19 707 SER B N 1
ATOM 11083 C CA . SER B 1 707 ? -4.348 -70 -27.625 1 94.19 707 SER B CA 1
ATOM 11084 C C . SER B 1 707 ? -4.82 -69.875 -26.172 1 94.19 707 SER B C 1
ATOM 11086 O O . SER B 1 707 ? -5.148 -68.75 -25.719 1 94.19 707 SER B O 1
ATOM 11088 N N . GLY B 1 708 ? -4.805 -70.875 -25.516 1 94.69 708 GLY B N 1
ATOM 11089 C CA . GLY B 1 708 ? -5.465 -70.875 -24.219 1 94.69 708 GLY B CA 1
ATOM 11090 C C . GLY B 1 708 ? -4.496 -71 -23.047 1 94.69 708 GLY B C 1
ATOM 11091 O O . GLY B 1 708 ? -4.91 -70.938 -21.891 1 94.69 708 GLY B O 1
ATOM 11092 N N . SER B 1 709 ? -3.221 -70.938 -23.297 1 93.94 709 SER B N 1
ATOM 11093 C CA . SER B 1 709 ? -2.285 -71.188 -22.203 1 93.94 709 SER B CA 1
ATOM 11094 C C . SER B 1 709 ? -1.635 -69.875 -21.734 1 93.94 709 SER B C 1
ATOM 11096 O O . SER B 1 709 ? -0.732 -69.938 -20.891 1 93.94 709 SER B O 1
ATOM 11098 N N . SER B 1 710 ? -2.08 -68.688 -22.125 1 85.31 710 SER B N 1
ATOM 11099 C CA . SER B 1 710 ? -1.681 -67.375 -21.656 1 85.31 710 SER B CA 1
ATOM 11100 C C . SER B 1 710 ? -0.174 -67.188 -21.781 1 85.31 710 SER B C 1
ATOM 11102 O O . SER B 1 710 ? 0.491 -66.812 -20.812 1 85.31 710 SER B O 1
ATOM 11104 N N . GLY B 1 711 ? 0.343 -67.375 -22.922 1 81.38 711 GLY B N 1
ATOM 11105 C CA . GLY B 1 711 ? 1.776 -67.25 -23.109 1 81.38 711 GLY B CA 1
ATOM 11106 C C . GLY B 1 711 ? 2.191 -65.812 -23.438 1 81.38 711 GLY B C 1
ATOM 11107 O O . GLY B 1 711 ? 3.158 -65.312 -22.859 1 81.38 711 GLY B O 1
ATOM 11108 N N . VAL B 1 712 ? 1.397 -65.062 -24.219 1 81.38 712 VAL B N 1
ATOM 11109 C CA . VAL B 1 712 ? 1.775 -63.719 -24.672 1 81.38 712 VAL B CA 1
ATOM 11110 C C . VAL B 1 712 ? 1.024 -62.656 -23.875 1 81.38 712 VAL B C 1
ATOM 11112 O O . VAL B 1 712 ? 1.638 -61.75 -23.297 1 81.38 712 VAL B O 1
ATOM 11115 N N . TYR B 1 713 ? -0.223 -62.906 -23.75 1 90.06 713 TYR B N 1
ATOM 11116 C CA . TYR B 1 713 ? -1.074 -61.969 -23.047 1 90.06 713 TYR B CA 1
ATOM 11117 C C . TYR B 1 713 ? -1.705 -62.594 -21.812 1 90.06 713 TYR B C 1
ATOM 11119 O O . TYR B 1 713 ? -1.931 -63.812 -21.781 1 90.06 713 TYR B O 1
ATOM 11127 N N . PRO B 1 714 ? -1.971 -61.781 -20.797 1 91.81 714 PRO B N 1
ATOM 11128 C CA . PRO B 1 714 ? -2.693 -62.312 -19.641 1 91.81 714 PRO B CA 1
ATOM 11129 C C . PRO B 1 714 ? -4.039 -62.906 -20.031 1 91.81 714 PRO B C 1
ATOM 11131 O O . PRO B 1 714 ? -4.734 -62.406 -20.906 1 91.81 714 PRO B O 1
ATOM 11134 N N . ILE B 1 715 ? -4.328 -64 -19.328 1 92.88 715 ILE B N 1
ATOM 11135 C CA . ILE B 1 715 ? -5.523 -64.812 -19.672 1 92.88 715 ILE B CA 1
ATOM 11136 C C . ILE B 1 715 ? -6.766 -63.906 -19.484 1 92.88 715 ILE B C 1
ATOM 11138 O O . ILE B 1 715 ? -7.766 -64.062 -20.188 1 92.88 715 ILE B O 1
ATOM 11142 N N . GLU B 1 716 ? -6.688 -62.875 -18.578 1 91.31 716 GLU B N 1
ATOM 11143 C CA . GLU B 1 716 ? -7.805 -62 -18.281 1 91.31 716 GLU B CA 1
ATOM 11144 C C . GLU B 1 716 ? -8.156 -61.125 -19.469 1 91.31 716 GLU B C 1
ATOM 11146 O O . GLU B 1 716 ? -9.266 -60.594 -19.547 1 91.31 716 GLU B O 1
ATOM 11151 N N . LEU B 1 717 ? -7.195 -60.969 -20.406 1 91.69 717 LEU B N 1
ATOM 11152 C CA . LEU B 1 717 ? -7.402 -60.094 -21.547 1 91.69 717 LEU B CA 1
ATOM 11153 C C . LEU B 1 717 ? -7.848 -60.875 -22.781 1 91.69 717 LEU B C 1
ATOM 11155 O O . LEU B 1 717 ? -7.949 -60.312 -23.875 1 91.69 717 LEU B O 1
ATOM 11159 N N . THR B 1 718 ? -8.086 -62.188 -22.594 1 92.44 718 THR B N 1
ATOM 11160 C CA . THR B 1 718 ? -8.562 -63.031 -23.688 1 92.44 718 THR B CA 1
ATOM 11161 C C . THR B 1 718 ? -10.07 -63.219 -23.578 1 92.44 718 THR B C 1
ATOM 11163 O O . THR B 1 718 ? -10.711 -62.719 -22.656 1 92.44 718 THR B O 1
ATOM 11166 N N . ASN B 1 719 ? -10.648 -63.938 -24.594 1 91 719 ASN B N 1
ATOM 11167 C CA . ASN B 1 719 ? -12.086 -64.188 -24.578 1 91 719 ASN B CA 1
ATOM 11168 C C . ASN B 1 719 ? -12.461 -65.25 -23.547 1 91 719 ASN B C 1
ATOM 11170 O O . ASN B 1 719 ? -11.594 -66 -23.062 1 91 719 ASN B O 1
ATOM 11174 N N . SER B 1 720 ? -13.773 -65.5 -23.203 1 91.81 720 SER B N 1
ATOM 11175 C CA . SER B 1 720 ? -14.273 -66.375 -22.141 1 91.81 720 SER B CA 1
ATOM 11176 C C . SER B 1 720 ? -13.992 -67.812 -22.438 1 91.81 720 SER B C 1
ATOM 11178 O O . SER B 1 720 ? -13.758 -68.625 -21.531 1 91.81 720 SER B O 1
ATOM 11180 N N . PHE B 1 721 ? -13.992 -68.188 -23.688 1 93.81 721 PHE B N 1
ATOM 11181 C CA . PHE B 1 721 ? -13.742 -69.562 -24.062 1 93.81 721 PHE B CA 1
ATOM 11182 C C . PHE B 1 721 ? -12.344 -70 -23.656 1 93.81 721 PHE B C 1
ATOM 11184 O O . PHE B 1 721 ? -12.164 -71.062 -23.047 1 93.81 721 PHE B O 1
ATOM 11191 N N . PHE B 1 722 ? -11.367 -69.188 -23.938 1 94.44 722 PHE B N 1
ATOM 11192 C CA . PHE B 1 722 ? -9.984 -69.5 -23.656 1 94.44 722 PHE B CA 1
ATOM 11193 C C . PHE B 1 722 ? -9.695 -69.438 -22.172 1 94.44 722 PHE B C 1
ATOM 11195 O O . PHE B 1 722 ? -8.891 -70.188 -21.641 1 94.44 722 PHE B O 1
ATOM 11202 N N . GLN B 1 723 ? -10.375 -68.5 -21.516 1 93.31 723 GLN B N 1
ATOM 11203 C CA . GLN B 1 723 ? -10.273 -68.438 -20.047 1 93.31 723 GLN B CA 1
ATOM 11204 C C . GLN B 1 723 ? -10.789 -69.75 -19.438 1 93.31 723 GLN B C 1
ATOM 11206 O O . GLN B 1 723 ? -10.211 -70.25 -18.469 1 93.31 723 GLN B O 1
ATOM 11211 N N . ALA B 1 724 ? -11.812 -70.312 -20.016 1 94.62 724 ALA B N 1
ATOM 11212 C CA . ALA B 1 724 ? -12.461 -71.5 -19.484 1 94.62 724 ALA B CA 1
ATOM 11213 C C . ALA B 1 724 ? -11.586 -72.75 -19.688 1 94.62 724 ALA B C 1
ATOM 11215 O O . ALA B 1 724 ? -11.539 -73.625 -18.828 1 94.62 724 ALA B O 1
ATOM 11216 N N . ILE B 1 725 ? -10.875 -72.875 -20.844 1 96.25 725 ILE B N 1
ATOM 11217 C CA . ILE B 1 725 ? -10.148 -74.062 -21.141 1 96.25 725 ILE B CA 1
ATOM 11218 C C . ILE B 1 725 ? -8.742 -74 -20.547 1 96.25 725 ILE B C 1
ATOM 11220 O O . ILE B 1 725 ? -8.039 -75 -20.484 1 96.25 725 ILE B O 1
ATOM 11224 N N . HIS B 1 726 ? -8.367 -72.812 -20.078 1 95.62 726 HIS B N 1
ATOM 11225 C CA . HIS B 1 726 ? -7.02 -72.5 -19.609 1 95.62 726 HIS B CA 1
ATOM 11226 C C . HIS B 1 726 ? -6.59 -73.5 -18.547 1 95.62 726 HIS B C 1
ATOM 11228 O O . HIS B 1 726 ? -5.512 -74.125 -18.641 1 95.62 726 HIS B O 1
ATOM 11234 N N . PRO B 1 727 ? -7.465 -73.938 -17.625 1 94.31 727 PRO B N 1
ATOM 11235 C CA . PRO B 1 727 ? -7.027 -74.812 -16.547 1 94.31 727 PRO B CA 1
ATOM 11236 C C . PRO B 1 727 ? -6.91 -76.312 -17 1 94.31 727 PRO B C 1
ATOM 11238 O O . PRO B 1 727 ? -6.312 -77.125 -16.297 1 94.31 727 PRO B O 1
ATOM 11241 N N . TYR B 1 728 ? -7.305 -76.625 -18.188 1 95.31 728 TYR B N 1
ATOM 11242 C CA . TYR B 1 728 ? -7.336 -78 -18.609 1 95.31 728 TYR B CA 1
ATOM 11243 C C . TYR B 1 728 ? -6.23 -78.312 -19.609 1 95.31 728 TYR B C 1
ATOM 11245 O O . TYR B 1 728 ? -6.066 -79.438 -20.062 1 95.31 728 TYR B O 1
ATOM 11253 N N . LEU B 1 729 ? -5.438 -77.312 -19.891 1 96.5 729 LEU B N 1
ATOM 11254 C CA . LEU B 1 729 ? -4.379 -77.5 -20.875 1 96.5 729 LEU B CA 1
ATOM 11255 C C . LEU B 1 729 ? -3.039 -77.75 -20.203 1 96.5 729 LEU B C 1
ATOM 11257 O O . LEU B 1 729 ? -2.58 -76.938 -19.391 1 96.5 729 LEU B O 1
ATOM 11261 N N . PRO B 1 730 ? -2.377 -78.875 -20.625 1 96.94 730 PRO B N 1
ATOM 11262 C CA . PRO B 1 730 ? -1.093 -79.188 -20 1 96.94 730 PRO B CA 1
ATOM 11263 C C . PRO B 1 730 ? -0.058 -78.062 -20.172 1 96.94 730 PRO B C 1
ATOM 11265 O O . PRO B 1 730 ? 0.759 -77.812 -19.281 1 96.94 730 PRO B O 1
ATOM 11268 N N . MET B 1 731 ? -0.076 -77.375 -21.234 1 97.62 731 MET B N 1
ATOM 11269 C CA . MET B 1 731 ? 0.902 -76.312 -21.5 1 97.62 731 MET B CA 1
ATOM 11270 C C . MET B 1 731 ? 0.765 -75.125 -20.516 1 97.62 731 MET B C 1
ATOM 11272 O O . MET B 1 731 ? 1.74 -74.438 -20.219 1 97.62 731 MET B O 1
ATOM 11276 N N . THR B 1 732 ? -0.478 -74.938 -19.953 1 97 732 THR B N 1
ATOM 11277 C CA . THR B 1 732 ? -0.696 -73.938 -18.922 1 97 732 THR B CA 1
ATOM 11278 C C . THR B 1 732 ? 0.231 -74.188 -17.734 1 97 732 THR B C 1
ATOM 11280 O O . THR B 1 732 ? 0.861 -73.25 -17.234 1 97 732 THR B O 1
ATOM 11283 N N . TYR B 1 733 ? 0.374 -75.438 -17.422 1 97.12 733 TYR B N 1
ATOM 11284 C CA . TYR B 1 733 ? 1.126 -75.812 -16.234 1 97.12 733 TYR B CA 1
ATOM 11285 C C . TYR B 1 733 ? 2.623 -75.812 -16.516 1 97.12 733 TYR B C 1
ATOM 11287 O O . TYR B 1 733 ? 3.436 -75.5 -15.641 1 97.12 733 TYR B O 1
ATOM 11295 N N . SER B 1 734 ? 3.033 -76.188 -17.703 1 98.06 734 SER B N 1
ATOM 11296 C CA . SER B 1 734 ? 4.441 -76.125 -18.078 1 98.06 734 SER B CA 1
ATOM 11297 C C . SER B 1 734 ? 4.914 -74.625 -18.094 1 98.06 734 SER B C 1
ATOM 11299 O O . SER B 1 734 ? 6.008 -74.375 -17.609 1 98.06 734 SER B O 1
ATOM 11301 N N . ILE B 1 735 ? 4.102 -73.75 -18.609 1 97.69 735 ILE B N 1
ATOM 11302 C CA . ILE B 1 735 ? 4.434 -72.312 -18.688 1 97.69 735 ILE B CA 1
ATOM 11303 C C . ILE B 1 735 ? 4.566 -71.688 -17.281 1 97.69 735 ILE B C 1
ATOM 11305 O O . ILE B 1 735 ? 5.559 -71.062 -16.969 1 97.69 735 ILE B O 1
ATOM 11309 N N . GLU B 1 736 ? 3.611 -72.062 -16.438 1 96.31 736 GLU B N 1
ATOM 11310 C CA . GLU B 1 736 ? 3.625 -71.5 -15.078 1 96.31 736 GLU B CA 1
ATOM 11311 C C . GLU B 1 736 ? 4.824 -72.062 -14.289 1 96.31 736 GLU B C 1
ATOM 11313 O O . GLU B 1 736 ? 5.449 -71.312 -13.531 1 96.31 736 GLU B O 1
ATOM 11318 N N . ALA B 1 737 ? 5.094 -73.312 -14.469 1 97 737 ALA B N 1
ATOM 11319 C CA . ALA B 1 737 ? 6.25 -73.875 -13.789 1 97 737 ALA B CA 1
ATOM 11320 C C . ALA B 1 737 ? 7.547 -73.188 -14.258 1 97 737 ALA B C 1
ATOM 11322 O O . ALA B 1 737 ? 8.43 -72.875 -13.453 1 97 737 ALA B O 1
ATOM 11323 N N . LEU B 1 738 ? 7.648 -73 -15.516 1 97.81 738 LEU B N 1
ATOM 11324 C CA . LEU B 1 738 ? 8.852 -72.375 -16.078 1 97.81 738 LEU B CA 1
ATOM 11325 C C . LEU B 1 738 ? 8.977 -70.938 -15.633 1 97.81 738 LEU B C 1
ATOM 11327 O O . LEU B 1 738 ? 10.086 -70.438 -15.422 1 97.81 738 LEU B O 1
ATOM 11331 N N . LYS B 1 739 ? 7.891 -70.25 -15.508 1 96.5 739 LYS B N 1
ATOM 11332 C CA . LYS B 1 739 ? 7.934 -68.875 -14.984 1 96.5 739 LYS B CA 1
ATOM 11333 C C . LYS B 1 739 ? 8.578 -68.812 -13.602 1 96.5 739 LYS B C 1
ATOM 11335 O O . LYS B 1 739 ? 9.383 -67.938 -13.305 1 96.5 739 LYS B O 1
ATOM 11340 N N . GLN B 1 740 ? 8.156 -69.875 -12.789 1 96.19 740 GLN B N 1
ATOM 11341 C CA . GLN B 1 740 ? 8.688 -69.938 -11.43 1 96.19 740 GLN B CA 1
ATOM 11342 C C . GLN B 1 740 ? 10.203 -70.188 -11.445 1 96.19 740 GLN B C 1
ATOM 11344 O O . GLN B 1 740 ? 10.93 -69.625 -10.633 1 96.19 740 GLN B O 1
ATOM 11349 N N . THR B 1 741 ? 10.695 -70.938 -12.383 1 97 741 THR B N 1
ATOM 11350 C CA . THR B 1 741 ? 12.109 -71.312 -12.367 1 97 741 THR B CA 1
ATOM 11351 C C . THR B 1 741 ? 12.953 -70.25 -13.086 1 97 741 THR B C 1
ATOM 11353 O O . THR B 1 741 ? 14.117 -70.062 -12.742 1 97 741 THR B O 1
ATOM 11356 N N . LEU B 1 742 ? 12.375 -69.562 -14 1 97.06 742 LEU B N 1
ATOM 11357 C CA . LEU B 1 742 ? 13.133 -68.625 -14.828 1 97.06 742 LEU B CA 1
ATOM 11358 C C . LEU B 1 742 ? 13.156 -67.188 -14.211 1 97.06 742 LEU B C 1
ATOM 11360 O O . LEU B 1 742 ? 14.195 -66.562 -14.211 1 97.06 742 LEU B O 1
ATOM 11364 N N . SER B 1 743 ? 12.023 -66.75 -13.602 1 95.44 743 SER B N 1
ATOM 11365 C CA . SER B 1 743 ? 11.938 -65.312 -13.32 1 95.44 743 SER B CA 1
ATOM 11366 C C . SER B 1 743 ? 11.406 -65.062 -11.914 1 95.44 743 SER B C 1
ATOM 11368 O O . SER B 1 743 ? 11.82 -64.125 -11.25 1 95.44 743 SER B O 1
ATOM 11370 N N . ILE B 1 744 ? 10.43 -65.875 -11.438 1 94.5 744 ILE B N 1
ATOM 11371 C CA . ILE B 1 744 ? 9.742 -65.562 -10.188 1 94.5 744 ILE B CA 1
ATOM 11372 C C . ILE B 1 744 ? 10.539 -66.125 -9.008 1 94.5 744 ILE B C 1
ATOM 11374 O O . ILE B 1 744 ? 10.68 -65.438 -7.977 1 94.5 744 ILE B O 1
ATOM 11378 N N . GLY B 1 745 ? 11.086 -67.25 -9.164 1 90.88 745 GLY B N 1
ATOM 11379 C CA . GLY B 1 745 ? 11.961 -67.875 -8.164 1 90.88 745 GLY B CA 1
ATOM 11380 C C . GLY B 1 745 ? 11.219 -68.312 -6.91 1 90.88 745 GLY B C 1
ATOM 11381 O O . GLY B 1 745 ? 10.078 -68.75 -6.984 1 90.88 745 GLY B O 1
ATOM 11382 N N . THR B 1 746 ? 11.891 -68.188 -5.754 1 87.75 746 THR B N 1
ATOM 11383 C CA . THR B 1 746 ? 11.422 -68.688 -4.484 1 87.75 746 THR B CA 1
ATOM 11384 C C . THR B 1 746 ? 10.328 -67.812 -3.885 1 87.75 746 THR B C 1
ATOM 11386 O O . THR B 1 746 ? 9.625 -68.25 -2.965 1 87.75 746 THR B O 1
ATOM 11389 N N . LYS B 1 747 ? 10.195 -66.688 -4.395 1 90.12 747 LYS B N 1
ATOM 11390 C CA . LYS B 1 747 ? 9.195 -65.75 -3.867 1 90.12 747 LYS B CA 1
ATOM 11391 C C . LYS B 1 747 ? 7.793 -66.125 -4.332 1 90.12 747 LYS B C 1
ATOM 11393 O O . LYS B 1 747 ? 6.797 -65.625 -3.779 1 90.12 747 LYS B O 1
ATOM 11398 N N . GLY B 1 748 ? 7.801 -66.938 -5.371 1 90.81 748 GLY B N 1
ATOM 11399 C CA . GLY B 1 748 ? 6.523 -67.312 -5.949 1 90.81 748 GLY B CA 1
ATOM 11400 C C . GLY B 1 748 ? 5.883 -68.5 -5.25 1 90.81 748 GLY B C 1
ATOM 11401 O O . GLY B 1 748 ? 6.117 -68.75 -4.062 1 90.81 748 GLY B O 1
ATOM 11402 N N . THR B 1 749 ? 4.926 -69.125 -5.906 1 86.69 749 THR B N 1
ATOM 11403 C CA . THR B 1 749 ? 4.137 -70.25 -5.336 1 86.69 749 THR B CA 1
ATOM 11404 C C . THR B 1 749 ? 4.918 -71.562 -5.375 1 86.69 749 THR B C 1
ATOM 11406 O O . THR B 1 749 ? 4.531 -72.5 -4.73 1 86.69 749 THR B O 1
ATOM 11409 N N . GLY B 1 750 ? 6.008 -71.562 -6.094 1 88.5 750 GLY B N 1
ATOM 11410 C CA . GLY B 1 750 ? 6.762 -72.812 -6.242 1 88.5 750 GLY B CA 1
ATOM 11411 C C . GLY B 1 750 ? 6.309 -73.625 -7.422 1 88.5 750 GLY B C 1
ATOM 11412 O O . GLY B 1 750 ? 5.297 -73.312 -8.055 1 88.5 750 GLY B O 1
ATOM 11413 N N . ILE B 1 751 ? 7.031 -74.688 -7.781 1 93.69 751 ILE B N 1
ATOM 11414 C CA . ILE B 1 751 ? 6.789 -75.5 -8.992 1 93.69 751 ILE B CA 1
ATOM 11415 C C . ILE B 1 751 ? 5.992 -76.75 -8.656 1 93.69 751 ILE B C 1
ATOM 11417 O O . ILE B 1 751 ? 5.457 -77.438 -9.547 1 93.69 751 ILE B O 1
ATOM 11421 N N . GLY B 1 752 ? 5.738 -77 -7.387 1 93.25 752 GLY B N 1
ATOM 11422 C CA . GLY B 1 752 ? 5.184 -78.312 -6.926 1 93.25 752 GLY B CA 1
ATOM 11423 C C . GLY B 1 752 ? 3.82 -78.625 -7.516 1 93.25 752 GLY B C 1
ATOM 11424 O O . GLY B 1 752 ? 3.609 -79.688 -8.094 1 93.25 752 GLY B O 1
ATOM 11425 N N . GLU B 1 753 ? 2.93 -77.75 -7.363 1 93.69 753 GLU B N 1
ATOM 11426 C CA . GLU B 1 753 ? 1.567 -77.938 -7.844 1 93.69 753 GLU B CA 1
ATOM 11427 C C . GLU B 1 753 ? 1.54 -78.125 -9.359 1 93.69 753 GLU B C 1
ATOM 11429 O O . GLU B 1 753 ? 0.809 -78.938 -9.875 1 93.69 753 GLU B O 1
ATOM 11434 N N . TYR B 1 754 ? 2.344 -77.375 -10.094 1 96.19 754 TYR B N 1
ATOM 11435 C CA . TYR B 1 754 ? 2.367 -77.438 -11.547 1 96.19 754 TYR B CA 1
ATOM 11436 C C . TYR B 1 754 ? 2.986 -78.75 -12.016 1 96.19 754 TYR B C 1
ATOM 11438 O O . TYR B 1 754 ? 2.471 -79.438 -12.93 1 96.19 754 TYR B O 1
ATOM 11446 N N . MET B 1 755 ? 3.98 -79.188 -11.344 1 96.25 755 MET B N 1
ATOM 11447 C CA . MET B 1 755 ? 4.648 -80.438 -11.664 1 96.25 755 MET B CA 1
ATOM 11448 C C . MET B 1 755 ? 3.723 -81.625 -11.422 1 96.25 755 MET B C 1
ATOM 11450 O O . MET B 1 755 ? 3.691 -82.562 -12.211 1 96.25 755 MET B O 1
ATOM 11454 N N . MET B 1 756 ? 2.926 -81.562 -10.398 1 96.56 756 MET B N 1
ATOM 11455 C CA . MET B 1 756 ? 2.029 -82.688 -10.062 1 96.56 756 MET B CA 1
ATOM 11456 C C . MET B 1 756 ? 0.966 -82.875 -11.141 1 96.56 756 MET B C 1
ATOM 11458 O O . MET B 1 756 ? 0.617 -84 -11.484 1 96.56 756 MET B O 1
ATOM 11462 N N . VAL B 1 757 ? 0.519 -81.75 -11.609 1 97.38 757 VAL B N 1
ATOM 11463 C CA . VAL B 1 757 ? -0.495 -81.875 -12.656 1 97.38 757 VAL B CA 1
ATOM 11464 C C . VAL B 1 757 ? 0.123 -82.438 -13.922 1 97.38 757 VAL B C 1
ATOM 11466 O O . VAL B 1 757 ? -0.463 -83.312 -14.562 1 97.38 757 VAL B O 1
ATOM 11469 N N . LEU B 1 758 ? 1.344 -82 -14.32 1 98.19 758 LEU B N 1
ATOM 11470 C CA . LEU B 1 758 ? 2.021 -82.5 -15.508 1 98.19 758 LEU B CA 1
ATOM 11471 C C . LEU B 1 758 ? 2.314 -84 -15.367 1 98.19 758 LEU B C 1
ATOM 11473 O O . LEU B 1 758 ? 2.086 -84.75 -16.297 1 98.19 758 LEU B O 1
ATOM 11477 N N . LEU B 1 759 ? 2.76 -84.375 -14.195 1 97.56 759 LEU B N 1
ATOM 11478 C CA . LEU B 1 759 ? 3.043 -85.812 -13.938 1 97.56 759 LEU B CA 1
ATOM 11479 C C . LEU B 1 759 ? 1.762 -86.625 -13.969 1 97.56 759 LEU B C 1
ATOM 11481 O O . LEU B 1 759 ? 1.763 -87.75 -14.438 1 97.56 759 LEU B O 1
ATOM 11485 N N . GLY B 1 760 ? 0.692 -86.062 -13.422 1 97.31 760 GLY B N 1
ATOM 11486 C CA . GLY B 1 760 ? -0.591 -86.75 -13.484 1 97.31 760 GLY B CA 1
ATOM 11487 C C . GLY B 1 760 ? -1.068 -87 -14.906 1 97.31 760 GLY B C 1
ATOM 11488 O O . GLY B 1 760 ? -1.482 -88.125 -15.242 1 97.31 760 GLY B O 1
ATOM 11489 N N . ILE B 1 761 ? -0.965 -86 -15.727 1 97.81 761 ILE B N 1
ATOM 11490 C CA . ILE B 1 761 ? -1.368 -86.125 -17.125 1 97.81 761 ILE B CA 1
ATOM 11491 C C . ILE B 1 761 ? -0.468 -87.125 -17.828 1 97.81 761 ILE B C 1
ATOM 11493 O O . ILE B 1 761 ? -0.949 -88 -18.562 1 97.81 761 ILE B O 1
ATOM 11497 N N . MET B 1 762 ? 0.83 -87.062 -17.594 1 97.56 762 MET B N 1
ATOM 11498 C CA . MET B 1 762 ? 1.798 -88 -18.156 1 97.56 762 MET B CA 1
ATOM 11499 C C . MET B 1 762 ? 1.448 -89.438 -17.781 1 97.56 762 MET B C 1
ATOM 11501 O O . MET B 1 762 ? 1.42 -90.312 -18.625 1 97.56 762 MET B O 1
ATOM 11505 N N . PHE B 1 763 ? 1.133 -89.625 -16.594 1 96.81 763 PHE B N 1
ATOM 11506 C CA . PHE B 1 763 ? 0.833 -91 -16.078 1 96.81 763 PHE B CA 1
ATOM 11507 C C . PHE B 1 763 ? -0.415 -91.562 -16.734 1 96.81 763 PHE B C 1
ATOM 11509 O O . PHE B 1 763 ? -0.423 -92.688 -17.172 1 96.81 763 PHE B O 1
ATOM 11516 N N . VAL B 1 764 ? -1.407 -90.812 -16.828 1 97.12 764 VAL B N 1
ATOM 11517 C CA . VAL B 1 764 ? -2.646 -91.25 -17.453 1 97.12 764 VAL B CA 1
ATOM 11518 C C . VAL B 1 764 ? -2.389 -91.562 -18.922 1 97.12 764 VAL B C 1
ATOM 11520 O O . VAL B 1 764 ? -2.865 -92.625 -19.422 1 97.12 764 VAL B O 1
ATOM 11523 N N . CYS B 1 765 ? -1.583 -90.75 -19.625 1 97.5 765 CYS B N 1
ATOM 11524 C CA . CYS B 1 765 ? -1.298 -91 -21.031 1 97.5 765 CYS B CA 1
ATOM 11525 C C . CYS B 1 765 ? -0.436 -92.25 -21.219 1 97.5 765 CYS B C 1
ATOM 11527 O O . CYS B 1 765 ? -0.654 -93 -22.156 1 97.5 765 CYS B O 1
ATOM 11529 N N . ILE B 1 766 ? 0.518 -92.438 -20.328 1 96.44 766 ILE B N 1
ATO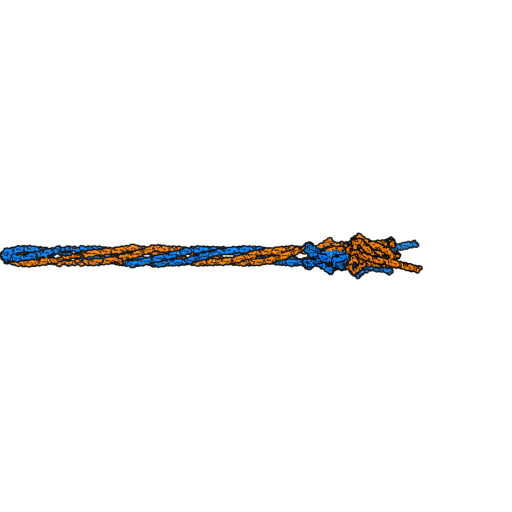M 11530 C CA . ILE B 1 766 ? 1.371 -93.625 -20.406 1 96.44 766 ILE B CA 1
ATOM 11531 C C . ILE B 1 766 ? 0.531 -94.875 -20.188 1 96.44 766 ILE B C 1
ATOM 11533 O O . ILE B 1 766 ? 0.659 -95.875 -20.922 1 96.44 766 ILE B O 1
ATOM 11537 N N . CYS B 1 767 ? -0.37 -94.875 -19.281 1 96.25 767 CYS B N 1
ATOM 11538 C CA . CYS B 1 767 ? -1.221 -96 -18.984 1 96.25 767 CYS B CA 1
ATOM 11539 C C . CYS B 1 767 ? -2.137 -96.312 -20.156 1 96.25 767 CYS B C 1
ATOM 11541 O O . CYS B 1 767 ? -2.287 -97.5 -20.531 1 96.25 767 CYS B O 1
ATOM 11543 N N . LEU B 1 768 ? -2.66 -95.375 -20.719 1 96.94 768 LEU B N 1
ATOM 11544 C CA . LEU B 1 768 ? -3.553 -95.562 -21.844 1 96.94 768 LEU B CA 1
ATOM 11545 C C . LEU B 1 768 ? -2.779 -96.062 -23.062 1 96.94 768 LEU B C 1
ATOM 11547 O O . LEU B 1 768 ? -3.295 -96.875 -23.859 1 96.94 768 LEU B O 1
ATOM 11551 N N . THR B 1 769 ? -1.574 -95.562 -23.203 1 96.5 769 THR B N 1
ATOM 11552 C CA . THR B 1 769 ? -0.747 -96 -24.297 1 96.5 769 THR B CA 1
ATOM 11553 C C . THR B 1 769 ? -0.375 -97.438 -24.125 1 96.5 769 THR B C 1
ATOM 11555 O O . THR B 1 769 ? -0.433 -98.25 -25.078 1 96.5 769 THR B O 1
ATOM 11558 N N . LEU B 1 770 ? -0.008 -97.812 -22.922 1 94.25 770 LEU B N 1
ATOM 11559 C CA . LEU B 1 770 ? 0.3 -99.25 -22.609 1 94.25 770 LEU B CA 1
ATOM 11560 C C . LEU B 1 770 ? -0.908 -100.125 -22.875 1 94.25 770 LEU B C 1
ATOM 11562 O O . LEU B 1 770 ? -0.778 -101.188 -23.469 1 94.25 770 LEU B O 1
ATOM 11566 N N . LEU B 1 771 ? -1.979 -99.688 -22.484 1 94.88 771 LEU B N 1
ATOM 11567 C CA . LEU B 1 771 ? -3.205 -100.438 -22.703 1 94.88 771 LEU B CA 1
ATOM 11568 C C . LEU B 1 771 ? -3.49 -100.625 -24.203 1 94.88 771 LEU B C 1
ATOM 11570 O O . LEU B 1 771 ? -3.936 -101.688 -24.641 1 94.88 771 LEU B O 1
ATOM 11574 N N . SER B 1 772 ? -3.242 -99.625 -24.906 1 95.06 772 SER B N 1
ATOM 11575 C CA . SER B 1 772 ? -3.477 -99.688 -26.344 1 95.06 772 SER B CA 1
ATOM 11576 C C . SER B 1 772 ? -2.535 -100.625 -27.031 1 95.06 772 SER B C 1
ATOM 11578 O O . SER B 1 772 ? -2.941 -101.375 -27.938 1 95.06 772 SER B O 1
ATOM 11580 N N . TYR B 1 773 ? -1.292 -100.688 -26.609 1 93.38 773 TYR B N 1
ATOM 11581 C CA . TYR B 1 773 ? -0.34 -101.625 -27.156 1 93.38 773 TYR B CA 1
ATOM 11582 C C . TYR B 1 773 ? -0.764 -103.062 -26.844 1 93.38 773 TYR B C 1
ATOM 11584 O O . TYR B 1 773 ? -0.705 -103.938 -27.703 1 93.38 773 TYR B O 1
ATOM 11592 N N . VAL B 1 774 ? -1.235 -103.312 -25.734 1 92.06 774 VAL B N 1
ATOM 11593 C CA . VAL B 1 774 ? -1.642 -104.688 -25.312 1 92.06 774 VAL B CA 1
ATOM 11594 C C . VAL B 1 774 ? -2.883 -105.125 -26.078 1 92.06 774 VAL B C 1
ATOM 11596 O O . VAL B 1 774 ? -2.959 -106.25 -26.562 1 92.06 774 VAL B O 1
ATOM 11599 N N . LEU B 1 775 ? -3.783 -104.25 -26.25 1 92.06 775 LEU B N 1
ATOM 11600 C CA . LEU B 1 775 ? -5.02 -104.562 -26.953 1 92.06 775 LEU B CA 1
ATOM 11601 C C . LEU B 1 775 ? -4.766 -104.75 -28.438 1 92.06 775 LEU B C 1
ATOM 11603 O O . LEU B 1 775 ? -5.328 -105.688 -29.047 1 92.06 775 LEU B O 1
ATOM 11607 N N . LYS B 1 776 ? -3.957 -104 -29 1 90.44 776 LYS B N 1
ATOM 11608 C CA . LYS B 1 776 ? -3.672 -104.062 -30.422 1 90.44 776 LYS B CA 1
ATOM 11609 C C . LYS B 1 776 ? -2.877 -105.375 -30.734 1 90.44 776 LYS B C 1
ATOM 11611 O O . LYS B 1 776 ? -3.098 -106 -31.766 1 90.44 776 LYS B O 1
ATOM 11616 N N . THR B 1 777 ? -1.971 -105.75 -29.891 1 87.81 777 THR B N 1
ATOM 11617 C CA . THR B 1 777 ? -1.179 -106.938 -30.109 1 87.81 777 THR B CA 1
ATOM 11618 C C . THR B 1 777 ? -2.039 -108.188 -29.938 1 87.81 777 THR B C 1
ATOM 11620 O O . THR B 1 777 ? -1.859 -109.188 -30.672 1 87.81 777 THR B O 1
ATOM 11623 N N . LYS B 1 778 ? -2.879 -108.188 -29.125 1 84.5 778 LYS B N 1
ATOM 11624 C CA . LYS B 1 778 ? -3.779 -109.312 -28.938 1 84.5 778 LYS B CA 1
ATOM 11625 C C . LYS B 1 778 ? -4.711 -109.438 -30.125 1 84.5 778 LYS B C 1
ATOM 11627 O O . LYS B 1 778 ? -4.984 -110.562 -30.562 1 84.5 778 LYS B O 1
ATOM 11632 N N . LYS B 1 779 ? -5.227 -108.5 -30.562 1 86.19 779 LYS B N 1
ATOM 11633 C CA . LYS B 1 779 ? -6.117 -108.5 -31.719 1 86.19 779 LYS B CA 1
ATOM 11634 C C . LYS B 1 779 ? -5.387 -109 -32.969 1 86.19 779 LYS B C 1
ATOM 11636 O O . LYS B 1 779 ? -5.938 -109.812 -33.719 1 86.19 779 LYS B O 1
ATOM 11641 N N . ASP B 1 780 ? -4.145 -108.562 -33.125 1 80.25 780 ASP B N 1
ATOM 11642 C CA . ASP B 1 780 ? -3.371 -109 -34.281 1 80.25 780 ASP B CA 1
ATOM 11643 C C . ASP B 1 780 ? -2.969 -110.438 -34.188 1 80.25 780 ASP B C 1
ATOM 11645 O O . ASP B 1 780 ? -2.916 -111.188 -35.219 1 80.25 780 ASP B O 1
ATOM 11649 N N . SER B 1 781 ? -2.695 -110.875 -33.031 1 68.5 781 SER B N 1
ATOM 11650 C CA . SER B 1 781 ? -2.375 -112.312 -32.844 1 68.5 781 SER B CA 1
ATOM 11651 C C . SER B 1 781 ? -3.604 -113.188 -33.062 1 68.5 781 SER B C 1
ATOM 11653 O O . SER B 1 781 ? -3.49 -114.312 -33.594 1 68.5 781 SER B O 1
ATOM 11655 N N . ALA B 1 782 ? -4.793 -112.75 -32.812 1 69.06 782 ALA B N 1
ATOM 11656 C CA . ALA B 1 782 ? -6.023 -113.562 -33 1 69.06 782 ALA B CA 1
ATOM 11657 C C . ALA B 1 782 ? -6.379 -113.625 -34.469 1 69.06 782 ALA B C 1
ATOM 11659 O O . ALA B 1 782 ? -6.859 -114.688 -34.938 1 69.06 782 ALA B O 1
ATOM 11660 N N . GLU B 1 783 ? -6.102 -112.5 -35.094 1 65.12 783 GLU B N 1
ATOM 11661 C CA . GLU B 1 783 ? -6.391 -112.5 -36.531 1 65.12 783 GLU B CA 1
ATOM 11662 C C . GLU B 1 783 ? -5.414 -113.375 -37.281 1 65.12 783 GLU B C 1
ATOM 11664 O O . GLU B 1 783 ? -5.793 -114.062 -38.25 1 65.12 783 GLU B O 1
ATOM 11669 N N . SER B 1 784 ? -4.098 -113.438 -36.844 1 61 784 SER B N 1
ATOM 11670 C CA . SER B 1 784 ? -3.127 -114.312 -37.469 1 61 784 SER B CA 1
ATOM 11671 C C . SER B 1 784 ? -3.43 -115.812 -37.156 1 61 784 SER B C 1
ATOM 11673 O O . SER B 1 784 ? -3.229 -116.688 -37.969 1 61 784 SER B O 1
ATOM 11675 N N . GLY B 1 785 ? -3.893 -116.062 -35.938 1 54.25 785 GLY B N 1
ATOM 11676 C CA . GLY B 1 785 ? -4.293 -117.375 -35.594 1 54.25 785 GLY B CA 1
ATOM 11677 C C . GLY B 1 785 ? -5.527 -117.875 -36.344 1 54.25 785 GLY B C 1
ATOM 11678 O O . GLY B 1 785 ? -5.621 -119.062 -36.719 1 54.25 785 GLY B O 1
ATOM 11679 N N . SER B 1 786 ? -6.535 -117 -36.469 1 56.75 786 SER B N 1
ATOM 11680 C CA . SER B 1 786 ? -7.719 -117.438 -37.188 1 56.75 786 SER B CA 1
ATOM 11681 C C . SER B 1 786 ? -7.391 -117.688 -38.656 1 56.75 786 SER B C 1
ATOM 11683 O O . SER B 1 786 ? -7.973 -118.562 -39.281 1 56.75 786 SER B O 1
ATOM 11685 N N . LEU B 1 787 ? -6.52 -117.125 -39.219 1 59.41 787 LEU B N 1
ATOM 11686 C CA . LEU B 1 787 ? -6.133 -117.375 -40.594 1 59.41 787 LEU B CA 1
ATOM 11687 C C . LEU B 1 787 ? -5.379 -118.688 -40.719 1 59.41 787 LEU B C 1
ATOM 11689 O O . LEU B 1 787 ? -5.566 -119.438 -41.656 1 59.41 787 LEU B O 1
ATOM 11693 N N . LEU B 1 788 ? -4.668 -119.062 -39.594 1 53.94 788 LEU B N 1
ATOM 11694 C CA . LEU B 1 788 ? -4.023 -120.375 -39.594 1 53.94 788 LEU B CA 1
ATOM 11695 C C . LEU B 1 788 ? -5.051 -121.438 -39.375 1 53.94 788 LEU B C 1
ATOM 11697 O O . LEU B 1 788 ? -4.941 -122.5 -39.969 1 53.94 788 LEU B O 1
ATOM 11701 N N . LYS B 1 789 ? -5.902 -121 -38.562 1 63.19 789 LYS B N 1
ATOM 11702 C CA . LYS B 1 789 ? -6.93 -122.062 -38.312 1 63.19 789 LYS B CA 1
ATOM 11703 C C . LYS B 1 789 ? -7.785 -122.25 -39.562 1 63.19 789 LYS B C 1
ATOM 11705 O O . LYS B 1 789 ? -8.188 -123.375 -39.875 1 63.19 789 LYS B O 1
ATOM 11710 N N . ASN B 1 790 ? -8.047 -121.25 -40.188 1 55.69 790 ASN B N 1
ATOM 11711 C CA . ASN B 1 790 ? -8.797 -121.375 -41.406 1 55.69 790 ASN B CA 1
ATOM 11712 C C . ASN B 1 790 ? -7.961 -122 -42.531 1 55.69 790 ASN B C 1
ATOM 11714 O O . ASN B 1 790 ? -8.492 -122.75 -43.375 1 55.69 790 ASN B O 1
ATOM 11718 N N . GLN B 1 791 ? -6.793 -121.75 -42.562 1 52.62 791 GLN B N 1
ATOM 11719 C CA . GLN B 1 791 ? -5.941 -122.375 -43.531 1 52.62 791 GLN B CA 1
ATOM 11720 C C . GLN B 1 791 ? -5.746 -123.875 -43.156 1 52.62 791 GLN B C 1
ATOM 11722 O O . GLN B 1 791 ? -5.598 -124.75 -44.031 1 52.62 791 GLN B O 1
ATOM 11727 N N . MET B 1 792 ? -5.68 -124.188 -41.938 1 55.19 792 MET B N 1
ATOM 11728 C CA . MET B 1 792 ? -5.59 -125.562 -41.531 1 55.19 792 MET B CA 1
ATOM 11729 C C . MET B 1 792 ? -6.887 -126.312 -41.844 1 55.19 792 MET B C 1
ATOM 11731 O O . MET B 1 792 ? -6.887 -127.5 -42 1 55.19 792 MET B O 1
ATOM 11735 N N . ASN B 1 793 ? -7.969 -125.688 -41.688 1 52.16 793 ASN B N 1
ATOM 11736 C CA . ASN B 1 793 ? -9.188 -126.375 -42.094 1 52.16 793 ASN B CA 1
ATOM 11737 C C . ASN B 1 793 ? -9.195 -126.688 -43.594 1 52.16 793 ASN B C 1
ATOM 11739 O O . ASN B 1 793 ? -10.094 -127.312 -44.094 1 52.16 793 ASN B O 1
ATOM 11743 N N . LEU B 1 794 ? -8.617 -125.875 -44.406 1 53.66 794 LEU B N 1
ATOM 11744 C CA . LEU B 1 794 ? -8.594 -126.125 -45.844 1 53.66 794 LEU B CA 1
ATOM 11745 C C . LEU B 1 794 ? -7.559 -127.188 -46.188 1 53.66 794 LEU B C 1
ATOM 11747 O O . LEU B 1 794 ? -7.516 -127.688 -47.344 1 53.66 794 LEU B O 1
ATOM 11751 N N . SER B 1 795 ? -6.473 -127.375 -45.312 1 34.59 795 SER B N 1
ATOM 11752 C CA . SER B 1 795 ? -5.719 -128.625 -45.625 1 34.59 795 SER B CA 1
ATOM 11753 C C . SER B 1 795 ? -6.363 -129.875 -45 1 34.59 795 SER B C 1
ATOM 11755 O O . SER B 1 795 ? -6.883 -129.75 -43.875 1 34.59 795 SER B O 1
#

pLDDT: mean 88.34, std 10.47, range [34.28, 98.56]

Organism: Acetobacterium woodii (strain ATCC 29683 / DSM 1030 / JCM 2381 / KCTC 1655 / WB1) (NCBI:txid931626)

Solvent-accessible surface area (backbone atoms only — not comparable to full-atom values): 78169 Å² total; per-residue (Å²): 99,60,65,51,53,55,47,48,40,64,71,32,61,64,56,48,51,48,51,55,53,41,28,40,46,17,25,53,43,37,44,52,36,37,53,35,49,29,44,40,76,84,32,41,39,53,45,39,26,25,34,25,78,51,40,40,72,30,78,44,96,89,40,77,35,49,53,46,60,51,49,51,52,47,45,66,69,69,33,78,34,29,62,40,83,40,54,68,66,56,35,54,51,28,44,46,72,63,66,20,42,33,36,40,34,36,42,49,55,32,23,47,21,61,59,24,44,61,42,97,75,44,42,61,25,53,41,34,36,36,28,31,28,30,81,39,43,61,57,26,55,50,50,48,54,49,49,50,52,49,49,50,51,50,28,34,52,51,26,30,51,53,42,49,53,52,38,51,51,49,51,50,47,32,54,51,37,42,51,48,16,51,49,30,42,50,49,25,52,52,34,51,51,50,43,53,52,38,50,53,51,26,52,50,29,44,51,46,18,55,50,28,46,56,46,19,53,50,34,42,50,48,35,53,51,48,50,55,48,46,49,50,47,40,51,50,27,52,53,36,45,54,53,46,65,48,40,60,58,52,50,51,52,43,46,52,50,29,53,50,33,47,52,44,28,52,49,45,47,55,52,39,50,52,42,41,52,47,20,53,53,30,45,54,53,40,67,47,34,58,56,54,52,50,47,50,52,52,51,50,49,48,52,52,52,46,45,51,54,51,53,50,54,58,58,61,69,76,72,83,87,87,91,88,84,87,85,59,66,68,45,40,55,28,23,50,51,27,42,53,28,33,50,52,40,55,54,44,50,53,55,52,52,55,47,36,56,59,27,54,72,43,88,53,71,69,44,35,54,45,23,53,54,48,50,53,42,47,54,52,45,54,54,31,40,53,53,30,39,54,26,25,54,51,36,35,57,60,45,73,67,69,80,87,83,80,82,80,69,69,65,62,60,53,54,53,52,54,52,51,47,51,52,51,45,51,48,48,50,42,47,34,64,32,78,88,76,4,46,52,48,51,49,51,53,52,39,51,50,46,40,49,48,20,50,52,32,43,54,51,40,68,46,32,59,58,54,40,48,46,32,47,49,50,29,50,52,34,50,51,51,50,64,50,43,58,56,54,49,51,52,39,46,52,51,30,51,52,31,48,53,52,47,63,50,38,57,59,52,51,51,51,33,47,52,49,23,52,51,28,46,49,50,17,54,52,30,43,50,50,22,52,48,37,47,52,51,42,52,51,38,50,52,49,29,54,52,32,44,53,51,17,50,53,34,42,52,51,24,53,57,51,63,64,61,56,69,49,71,61,30,35,47,36,53,36,49,31,49,44,77,45,82,46,66,74,25,58,52,94,34,48,25,64,49,38,38,30,36,44,50,46,50,22,34,40,49,26,25,45,53,41,50,68,73,48,86,84,78,57,81,89,67,65,66,89,47,29,66,60,52,46,52,44,51,44,52,52,53,51,49,42,25,46,45,23,29,52,48,28,53,50,44,28,38,70,75,68,59,51,71,48,71,34,59,68,57,39,53,48,52,41,32,52,44,18,45,23,35,33,28,48,35,40,31,32,26,70,73,45,42,73,59,15,52,51,50,47,48,53,50,48,44,50,37,70,33,22,33,46,51,81,52,62,53,71,33,34,48,70,68,37,50,67,47,24,84,75,32,70,54,27,34,46,24,54,30,34,26,26,23,41,26,33,33,85,72,37,84,56,45,62,71,33,50,50,52,46,50,51,55,25,49,55,27,45,52,52,36,51,50,47,36,38,54,52,33,51,53,52,51,51,54,54,48,49,49,49,51,50,50,52,68,72,98,99,62,67,51,52,55,47,49,40,66,72,34,62,64,57,49,52,48,53,54,54,42,28,40,45,18,26,53,44,38,45,51,37,37,53,34,50,29,43,38,78,83,32,41,38,54,44,38,26,27,33,26,77,50,41,38,72,29,79,44,97,89,41,79,34,50,53,45,61,51,49,52,53,48,44,66,71,70,32,78,35,28,63,41,82,43,53,68,67,58,34,54,51,29,45,46,72,63,65,21,43,34,37,39,37,36,41,51,55,31,23,47,23,61,56,24,47,61,43,97,74,43,42,60,24,54,42,33,37,35,30,31,27,29,81,38,43,60,55,23,54,52,49,49,54,51,51,52,50,49,48,50,51,50,29,34,51,50,26,30,51,53,42,50,52,51,40,51,50,48,53,52,46,34,54,51,36,42,51,47,17,51,50,30,44,50,48,24,53,51,34,50,51,49,42,53,53,41,50,54,50,25,52,51,29,43,53,46,18,55,49,27,44,56,47,20,53,50,34,44,51,49,34,53,51,48,51,54,50,45,48,49,46,41,52,51,26,51,52,36,46,56,51,44,67,48,40,58,58,52,50,50,50,44,47,50,49,30,53,48,33,46,51,42,30,52,48,46,46,54,52,39,48,52,41,42,54,46,20,53,55,28,46,55,51,40,67,47,34,58,56,53,51,49,47,52,51,53,52,50,52,50,52,53,52,46,44,50,56,51,54,52,55,59,58,62,68,77,74,83,88,89,90,88,82,86,82,54,68,66,44,39,54,27,21,51,51,29,43,53,27,33,52,52,41,60,54,46,46,54,57,49,57,54,48,36,60,59,22,58,73,50,94,50,70,72,44,40,57,47,22,59,54,47,52,54,45,48,55,54,46,54,56,32,37,54,54,29,38,55,26,26,55,54,35,36,60,60,49,74,68,73,82,88,86,78,77,83,68,70,66,62,60,54,56,52,54,54,52,52,45,51,53,50,43,51,49,48,49,43,47,34,63,30,77,88,75,4,45,53,47,52,49,50,55,52,40,51,52,46,39,51,48,20,51,50,32,44,54,50,40,67,46,32,58,58,54,40,49,45,33,48,49,49,26,51,52,33,49,51,51,51,66,50,44,57,57,53,49,52,52,38,47,52,51,29,51,53,31,49,53,52,48,64,52,37,58,59,51,51,50,50,32,47,51,48,21,52,50,29,44,49,51,18,52,50,31,43,51,50,22,53,49,38,49,53,51,43,51,51,40,49,52,48,29,53,53,30,43,52,51,17,50,53,33,41,52,49,24,54,58,50,62,65,60,54,70,48,71,62,28,35,48,36,52,38,48,30,47,45,79,46,82,45,66,74,26,57,54,94,34,48,26,63,50,38,38,31,35,45,49,46,51,22,35,40,51,24,25,44,53,40,49,68,71,48,87,83,78,60,80,87,66,67,66,88,46,28,67,61,52,44,52,45,51,44,53,52,51,51,50,43,27,45,45,23,28,51,48,26,54,50,43,28,37,71,74,68,58,52,71,49,71,34,56,68,58,38,53,47,52,40,31,52,42,17,44,24,36,33,28,48,35,40,30,32,24,72,73,44,42,74,59,16,51,52,51,46,48,53,51,48,43,51,38,69,33,23,34,46,50,79,50,62,50,72,35,33,47,71,69,38,51,66,47,24,85,76,32,70,56,28,33,44,23,52,28,34,26,24,23,42,26,34,32,86,73,35,84,56,43,63,70,32,49,51,52,46,51,49,52,25,50,55,28,46,52,52,36,51,50,48,37,39,52,53,36,50,52,52,51,50,54,54,46,50,51,48,50,52,51,49,69,74,98

Secondary structure (DSSP, 8-state):
-HHHHHHHHHH-HHHHHHHHHHHHHHHHIIIIIHHHTS-TGGGGGGSEEEEEE----EEETTEEE-HHHHHHHHHHHH-SSEEEE--HHHHHHHHHHTS-SEEEEE-TTHHHHHTTTTSSS---EEEEEEE-TTT-HHHHHHHHHHHHHHHHHHHHHHHHHHHHHHHHHHHHHHHHHHHHHHHHHHHHHHHHHHHHHHHHHHHHHHHHHHHHHHHHHHHHHHHHHHHHHHHHHHHHHHHHHHHHHHHHHHHHHHHHHHHHHHHHHHHHHHHHHHHHHHHHHHHHHHHHHHHHHHHHHHHHHHHHHHHHHHHHHHHHHHH--PPP----HHHHHHHHHHHHHHHHHHHHHHHHHHHHHHHHT-SSHHHHHHHHHHHHHHHHHHHHHHHHHHHHHHHHHHHHT-----TTSHHHHHHHHHHHHHHHHHHHHHHHH-TTT-HHHHHHHHHHHHHHHHHHHHHHHHHHHHHHHHHHHHHHHHHHHHHHHHHHHHHHHHHHHHHHHHHHHHHHHHHHHHHHHHHHHHHHHHHHHHHHHHHHHHHHHHHHHHHHHHHHHHHHHHHHHHHT----HHHHHHHH--EEEEEEESS---SHHHHHHHHHHHHHHHHHHHHHHHHS-S--GGG--S-HHHHHHHHHHHHHHHHHHHHHHHHHHHHHHS----SSHHHHHHHHHHHHHHHHHHHHHHHHHHHHHHHHHHHHHHHHHHHHS-SSS-GGGS-HHHHHHGGG-HHHHHHHHHHIIIIIGGGSS-SHHHHHHHHHHHHHHHHHHHHHHHHHHHHHHHHHHHHHHHHHHH-/-HHHHHHHHHH-HHHHHHHHHHHHHHHHIIIIIHHHTS-TGGGGGGSEEEEEE----EEETTEEE-HHHHHHHHHHHH-SSEEEE--HHHHHHHHHHTS-SEEEEE-TTHHHHHTTTTSSS---EEEEEEE-TTT-HHHHHHHHHHHHHHHHHHHHHHHHHHHHHHHHHHHHHHHHHHHHHHHHHHHHHHHHHHHHHHHHHHHHHHHHHHHHHHHHHHHHHHHHHHHHHHHHHHHHHHHHHHHHHHHHHHHHHHHHHHHHHHHHHHHHHHHHHHHHHHHHHHHHHHHHHHHHHHHHHHHHHHHHHHHHHHHHHHHHHHH--PPPP--THHHHHHHHHHHHHHHHHHHHHHHHHHHHHHHTT-S-HHHHHHHHHHHHHHHHHHHHHHHHHHHHHHHHHHHTT-----TTSHHHHHHHHHHHHHHHHHHHHHHHH-TTT-HHHHHHHHHHHHHHHHHHHHHHHHHHHHHHHHHHHHHHHHHHHHHHHHHHHHHHHHHHHHHHHHHHHHHHHHHHHHHHHHHHHHHHHHHHHHHHHHHHHHHHHHHHHHHHHHHHHHHHHHHHHHHT----HHHHHHHH--EEEEEEESS---SHHHHHHHHHHHHHHHHHHHHHHHHS-S--GGG--S-HHHHHHHHHHHHHHHHHHHHHHHHHHHHHHS----SSHHHHHHHHHHHHHHHHHHHHHHHHHHHHHHHHHHHHHHHHHHHHS-SSS-GGGS-HHHHHHGGG-HHHHHHHHHHIIIIIGGGSS-SHHHHHHHHHHHHHHHHHHHHHHHHHHHHHHHHHHHHHHHHHTT-

Sequence (1590 aa):
MLKSEFQNLKKNKFLIVLIIVLSLVPTLYTTIFLSSVWDPYSKISQLPVALVNEDKTCDYNGTTLKIGEELTKTLETEKPLAFVSVDAQAAQKGLKDGDYYMIVTIPEDFSKNAATLMNTDPQPMVLSYEINPGENLFASKMAIAGATAIKNSVSNKVTQTYTEVIFKQISTLKTGLKQAADGALAINDGTAQLENGNQQITANLTKLSDSALIFSDGAEQLSVGLAQYTNGVGELSQGLQQLNGQIPTLTNGISQIQSGSNQLNTGVDQYTMGVGQLAKGSQALSSSSDNVNVGVASIADGINQVKAVNDQILASLTQNQLPAITDFSGINDNATDILTNTKSIQNDLGALDDVIEGIKTSEDPQAKAQAETLENIRSSLAVDSEAIDNSASMIQNMGDSSPETDAAGNDEQLIQALMGMDQGLEQLQQGMNDENAGLISGVEHYTAGVDTVAAGLQALNNQADTLTAGANGLATAMNELNNQTPLLANGMMKLADGSSLLTANSNQLLSGAGQLANGAAQISGGSSQLAAGSQTLGNGIGTLKDGSQVLAGKMSDGAQALAAVKTDDKNIEMFASPTAADEESFSVVDNNGTGMAPYIISVALYLGAMAFCLFYPLYDKKDKPKNGINYWLNKSVILLMVSTLQATLAITALIVFNHLAPLNVAATFFIAWISALCFMSLTSLLKVVLDEAGSFIALIFLILQLSGSSGVYPIELTNSFFQAIHPYLPMTYSIEALKQTLSIGTKGTGIGEYMMVLLGIMFVCICLTLLSYVLKTKKDSAESGSLLKNQMNLSMLKSEFQNLKKNKFLIVLIIVLSLVPTLYTTIFLSSVWDPYSKISQLPVALVNEDKTCDYNGTTLKIGEELTKTLETEKPLAFVSVDAQAAQKGLKDGDYYMIVTIPEDFSKNAATLMNTDPQPMVLSYEINPGENLFASKMAIAGATAIKNSVSNKVTQTYTEVIFKQISTLKTGLKQAADGALAINDGTAQLENGNQQITANLTKLSDSALIFSDGAEQLSVGLAQYTNGVGELSQGLQQLNGQIPTLTNGISQIQSGSNQLNTGVDQYTMGVGQLAKGSQALSSSSDNVNVGVASIADGINQVKAVNDQILASLTQNQLPAITDFSGINDNATDILTNTKSIQNDLGALDDVIEGIKTSEDPQAKAQAETLENIRSSLAVDSEAIDNSASMIQNMGDSSPETDAAGNDEQLIQALMGMDQGLEQLQQGMNDENAGLISGVEHYTAGVDTVAAGLQALNNQADTLTAGANGLATAMNELNNQTPLLANGMMKLADGSSLLTANSNQLLSGAGQLANGAAQISGGSSQLAAGSQTLGNGIGTLKDGSQVLAGKMSDGAQALAAVKTDDKNIEMFASPTAADEESFSVVDNNGTGMAPYIISVALYLGAMAFCLFYPLYDKKDKPKNGINYWLNKSVILLMVSTLQATLAITALIVFNHLAPLNVAATFFIAWISALCFMSLTSLLKVVLDEAGSFIALIFLILQLSGSSGVYPIELTNSFFQAIHPYLPMTYSIEALKQTLSIGTKGTGIGEYMMVLLGIMFVCICLTLLSYVLKTKKDSAESGSLLKNQMNLS

Foldseek 3Di:
DLVVLVVVCVVDVPNVVVLVVLLCQLQCLLQVVLLVFWFVPVCQLAAEEEEEEQADWDDAPNDIFPLSVVLVVCCPVVSPHPYDYDHPVVRVVCQVVVVHQKYKYQHHCQRVLLRCVPPPDRDHRDIDMDGDCVSPVVSRVVVVVVVVVSVLVSLLVSLLVVLLVVLVVLVVVLVVLVVVLVVLVVLLVVLVVVLVVLVVVLVVLVVLLVVLVVVLVVLVVVLVVLVVVLVVLVVVLVVLVVVLVCLVVVLVVLVVVLVVLVVVLVVLVVVLVVLVVVLVVLVVLLVCLVVVLVVLVVVLVVLVVVLVVLVVVLVVLVPPDDDDDDDLVVQLVVLVVLLVVLVVLVVVLVVLVVVLVVQCPDPPVVSVVVSVVSVVVSVVSNVVSVVSNVVSVVSNVVSVPPDPDPVPPPSVVVSVVSVVVSVVSVVLSCQQPVCPRHPSNVSVVVSVVSVVVSVVSVVSSVCSVVSSVVSVVSSVVSVVVSVCSVVVSVVSVVVSVVSVVSSVCSVVVSVVSVVVSVVSVVSSVVSVVVSVVSVVVSVVSVVVSVVSVVVSVVSVVVSVVSVPDDSDSVVSSCSSPVDDDDDDDLKDDPRPSLLLSLVSLLLSLLVSLLSCLQPDPLDDVVVLDPALLVSNVSSVVSLLVSLLSSLVSNLVSCCPSVVQDWPASVLLSVLSSLSSLLSNLQLNLLCLQPNPVSSVVSVVLSVLCSQQLQSPHHNVPDDPVSVVCNVVRLSNLSSVLNCQGRMNDPVDPHSVVSSVVSVVSSVVSSVSSSVSSRVVSVVSVVVVVVVVVVVVVVD/DLVVLVVVCVVDVVNVVVLVVLLCQLQCLLQVVLLVFWFVPVCQLAAEEEEAEQADWDDAPNDIFPLSVVLVVVCPVVSPHPYDYDHPVVRVVCQVVVVHFKYKYQHHCQRVLLRCVPPPDRHHRDIDMDGDCVSPVVSRVVVVVVVVVSVLVSLLVSLLVVLLVVLVVLVVVLVVLVVVLVVLVVLLVVLVVVLVVLVVVLVVLVVLLVVLVVVLVVLVVVLVVLVVVLVVLVVVLVVLVVVLVCLVVVLVVLVVVLVVLVVVLVVLVVVLVVLVVVLVVLVVLLVCLVVVLVVLVVVLVVLVVVLVVLVVVLVVLVPPDDDDDDDLVVLLVVLVVLLVVLVVLVVVLVVLLVVLVVQCPPPDPVSPVVSVVSVVVSVVSNVVSVVSNVVSVVSNVVSVPDDDDPPRPPSVVVSVVSVVVSVVSVVLSCCQPVCPRHVSNVSVVVSVVSVVVSVVSVVSSVCSVVSSVVSVVVSVVSVVVSVCSVVVSVVSVVVSVVSVVSSVCSVVVSVVSVVSSVVSVVSSVVSVVVSVVSVVVSVVSVVSSVVSVVVSVVSVVVSVVSVPDDSDSVVSSCSSPVDDDDDDDLKDDPRPSLLLSLVSLLLSLLVSLLSCLLPDCLDDVVVLDPALLVSNVSSVVSLLVSLLSSLVSNLVSCCVSVVQDWPASVLSSVLSSLSSLLSNLQLNLLCLQPNPVSSVVSVVLSVLCSQQLQSPHHNVPDDPVSPVCNVVRLSNLSSVLNCQGRMNDPSDPHNVVSSVVSVVSSVVSSVSSSVSSRVVSVVSVVVVVVVVVVVVVVD

InterPro domains:
  IPR013525 ABC-2 type transporter, transmembrane domain [PF12698] (18-171)
  IPR017500 Phage infection protein, YhgE, N-terminal [TIGR03061] (5-167)
  IPR017501 Phage infection protein, YhgE, C-terminal [TIGR03062] (573-776)
  IPR023908 xxxLxxG heptad repeat [TIGR03057] (216-239)
  IPR023908 xxxLxxG heptad repeat [TIGR03057] (233-260)
  IPR023908 xxxLxxG heptad repeat [TIGR03057] (255-281)
  IPR023908 xxxLxxG heptad repeat [TIGR03057] (506-533)
  IPR051328 Type VII Secretion & ABC Transporter Permease [PTHR43077] (1-783)

Radius of gyration: 120.54 Å; Cα contacts (8 Å, |Δi|>4): 2220; chains: 2; bounding box: 46×391×204 Å

Nearest PDB structures (foldseek):
  3ja6-assembly1_H  TM=3.737E-01  e=8.157E-06  Escherichia coli
  7zr1-assembly1_D  TM=2.357E-01  e=2.056E-03  Thermochaetoides thermophila
  7zr1-assembly1_C  TM=2.361E-01  e=2.981E-03  Thermochaetoides thermophila
  8i4x-assembly1_B  TM=2.193E-01  e=1.259E-02  Saccharomyces cerevisiae S288C
  8c5v-assembly1_I  TM=2.307E-01  e=8.245E-01  Escherichia coli